Protein AF-0000000069872637 (afdb_homodimer)

Radius of gyration: 43.36 Å; Cα contacts (8 Å, |Δi|>4): 5705; chains: 2; bounding box: 126×143×100 Å

pLDDT: mean 87.87, std 14.1, range [21.36, 98.44]

Nearest PDB structures (foldseek):
  8a9y-assembly1_I  TM=9.935E-01  e=0.000E+00  Bacteroides thetaiotaomicron VPI-5482
  6zm1-assembly1_B  TM=9.789E-01  e=0.000E+00  Bacteroides thetaiotaomicron VPI-5482
  6z8i-assembly1_B  TM=9.633E-01  e=0.000E+00  Bacteroides thetaiotaomicron VPI-5482
  5fq6-assembly2_I  TM=7.789E-01  e=1.878E-61  Bacteroides thetaiotaomicron
  2iah-assembly1_A  TM=6.571E-01  e=2.695E-22  Pseudomonas aeruginosa

Organism: Bacteroides thetaiotaomicron (strain ATCC 29148 / DSM 2079 / JCM 5827 / CCUG 10774 / NCTC 10582 / VPI-5482 / E50) (NCBI:txid226186)

Sequence (2082 aa):
MPGIMKNKKLLCSVCFLFAFMSALWGQNITVKGNVTSKTDGQPIIGASVVETTATTNGTITDFDGNFTLSVPVNSTLKITYIGYKPVTVKAAAIVNVLLEEDTQMVDEVVVTGYTTQRKADLTGAVSVVKVDEIQKQGENNPVKALQGRVPGMNITADGNPSGSATVRIRGIGTLNNNDPLYIIDGVPTKAGMHELNGNDIESIQVLKDAASASIYGSRAANGVIIITTKQGKKGQIKINFDASVSASMYQSKMNVLNTEQYGRAMWQAYVNDGENPNGNALGYAYNWGYNADGNPVLYGMTLSKYLDSKNTMPVADTDWFDEITRTGVIQQYNLSVSNGSEKGSSFFSLGYYKNLGVIKDTDFDRFSARMNSDYKLIDDILTIGQHFTLNRTSEVQAPGGIIETALDIPSAIPVYASDGSWGGPVGGWPDRRNPRAVLEYNKDNRYTYWRMFGDAYVNLTPFKGFNLRSTFGLDYANKQARYFTYPYQEGTQTNNGKSAVEAKQEHWTKWMWNAIATYQLEVGKHRGDVMIGMELNREDDSHFSGYKEDFSILTPDYMWPDAGSGTAQAYGAGEGYSLVSFFGKMNYSYADRYLLSLTLRRDGSSRFGKNHRYATFPSVSLGWRITQENFMKELTWLDDLKLRASWGQTGNQEISNLARYTIYAPNYGTTDSFGGQSYGTAYDITGSNGGGVLPSGFKRNQIGNDNIKWETTTQTNVGIDFSLFKQSLYGSLEYYYKKATDILTEMAGVGVLGEGGSRWINSGAMKNQGFEFNLGYRNKTAFGLTYDLNGNISTYRNEILELPETVAANGKFGGNGVKSVVGHTYGAQVGYIADGIFKSQDEVDNHATQEGAAVGRIRYRDIDHNGVIDERDQNWIYDPTPSFSYGLNIYLEYKNFDLTMFWQGVQGVDIISDVKKKSDFWSASNVGFLNKGTRLLNAWSPTNPNSDIPALTRSDTNNEQRVSTYFVENGSFLKLRNIQLGYTVPAVISKKMRMDRLRFYCSAQNLLTIKSKNFTGEDPENPNFSYPIPVNITFGLNIGFMPGIMKNKKLLCSVCFLFAFMSALWGQNITVKGNVTSKTDGQPIIGASVVETTATTNGTITDFDGNFTLSVPVNSTLKITYIGYKPVTVKAAAIVNVLLEEDTQMVDEVVVTGYTTQRKADLTGAVSVVKVDEIQKQGENNPVKALQGRVPGMNITADGNPSGSATVRIRGIGTLNNNDPLYIIDGVPTKAGMHELNGNDIESIQVLKDAASASIYGSRAANGVIIITTKQGKKGQIKINFDASVSASMYQSKMNVLNTEQYGRAMWQAYVNDGENPNGNALGYAYNWGYNADGNPVLYGMTLSKYLDSKNTMPVADTDWFDEITRTGVIQQYNLSVSNGSEKGSSFFSLGYYKNLGVIKDTDFDRFSARMNSDYKLIDDILTIGQHFTLNRTSEVQAPGGIIETALDIPSAIPVYASDGSWGGPVGGWPDRRNPRAVLEYNKDNRYTYWRMFGDAYVNLTPFKGFNLRSTFGLDYANKQARYFTYPYQEGTQTNNGKSAVEAKQEHWTKWMWNAIATYQLEVGKHRGDVMIGMELNREDDSHFSGYKEDFSILTPDYMWPDAGSGTAQAYGAGEGYSLVSFFGKMNYSYADRYLLSLTLRRDGSSRFGKNHRYATFPSVSLGWRITQENFMKELTWLDDLKLRASWGQTGNQEISNLARYTIYAPNYGTTDSFGGQSYGTAYDITGSNGGGVLPSGFKRNQIGNDNIKWETTTQTNVGIDFSLFKQSLYGSLEYYYKKATDILTEMAGVGVLGEGGSRWINSGAMKNQGFEFNLGYRNKTAFGLTYDLNGNISTYRNEILELPETVAANGKFGGNGVKSVVGHTYGAQVGYIADGIFKSQDEVDNHATQEGAAVGRIRYRDIDHNGVIDERDQNWIYDPTPSFSYGLNIYLEYKNFDLTMFWQGVQGVDIISDVKKKSDFWSASNVGFLNKGTRLLNAWSPTNPNSDIPALTRSDTNNEQRVSTYFVENGSFLKLRNIQLGYTVPAVISKKMRMDRLRFYCSAQNLLTIKSKNFTGEDPENPNFSYPIPVNITFGLNIGF

Structure (mmCIF, N/CA/C/O backbone):
data_AF-0000000069872637-model_v1
#
loop_
_entity.id
_entity.type
_entity.pdbx_description
1 polymer 'SusC homolog'
#
loop_
_atom_site.group_PDB
_atom_site.id
_atom_site.type_symbol
_atom_site.label_atom_id
_atom_site.label_alt_id
_atom_site.label_comp_id
_atom_site.label_asym_id
_atom_site.label_entity_id
_atom_site.label_seq_id
_atom_site.pdbx_PDB_ins_code
_atom_site.Cartn_x
_atom_site.Cartn_y
_atom_site.Cartn_z
_atom_site.occupancy
_atom_site.B_iso_or_equiv
_atom_site.auth_seq_id
_atom_site.auth_comp_id
_atom_site.auth_asym_id
_atom_site.auth_atom_id
_atom_site.pdbx_PDB_model_num
ATOM 1 N N . MET A 1 1 ? -72 38.781 -42.531 1 21.5 1 MET A N 1
ATOM 2 C CA . MET A 1 1 ? -72.375 38.75 -41.125 1 21.5 1 MET A CA 1
ATOM 3 C C . MET A 1 1 ? -72.812 37.344 -40.719 1 21.5 1 MET A C 1
ATOM 5 O O . MET A 1 1 ? -72.625 36.969 -39.562 1 21.5 1 MET A O 1
ATOM 9 N N . PRO A 1 2 ? -73.562 36.562 -41.562 1 23.41 2 PRO A N 1
ATOM 10 C CA . PRO A 1 2 ? -74.5 35.469 -41.25 1 23.41 2 PRO A CA 1
ATOM 11 C C . PRO A 1 2 ? -73.75 34.188 -40.844 1 23.41 2 PRO A C 1
ATOM 13 O O . PRO A 1 2 ? -74.438 33.219 -40.375 1 23.41 2 PRO A O 1
ATOM 16 N N . GLY A 1 3 ? -72.5 33.906 -41.188 1 23.48 3 GLY A N 1
ATOM 17 C CA . GLY A 1 3 ? -72 32.594 -41.531 1 23.48 3 GLY A CA 1
ATOM 18 C C . GLY A 1 3 ? -71.688 31.75 -40.312 1 23.48 3 GLY A C 1
ATOM 19 O O . GLY A 1 3 ? -71 30.734 -40.406 1 23.48 3 GLY A O 1
ATOM 20 N N . ILE A 1 4 ? -71.812 32.281 -38.938 1 26.86 4 ILE A N 1
ATOM 21 C CA . ILE A 1 4 ? -71.062 31.844 -37.75 1 26.86 4 ILE A CA 1
ATOM 22 C C . ILE A 1 4 ? -71.75 30.609 -37.156 1 26.86 4 ILE A C 1
ATOM 24 O O . ILE A 1 4 ? -71.312 30.125 -36.094 1 26.86 4 ILE A O 1
ATOM 28 N N . MET A 1 5 ? -73 30.141 -37.562 1 25.23 5 MET A N 1
ATOM 29 C CA . MET A 1 5 ? -73.938 29.438 -36.656 1 25.23 5 MET A CA 1
ATOM 30 C C . MET A 1 5 ? -73.562 27.953 -36.531 1 25.23 5 MET A C 1
ATOM 32 O O . MET A 1 5 ? -74 27.281 -35.594 1 25.23 5 MET A O 1
ATOM 36 N N . LYS A 1 6 ? -73.125 27.312 -37.656 1 28.77 6 LYS A N 1
ATOM 37 C CA . LYS A 1 6 ? -73.438 25.906 -37.812 1 28.77 6 LYS A CA 1
ATOM 38 C C . LYS A 1 6 ? -72.625 25.031 -36.875 1 28.77 6 LYS A C 1
ATOM 40 O O . LYS A 1 6 ? -73 23.938 -36.5 1 28.77 6 LYS A O 1
ATOM 45 N N . ASN A 1 7 ? -71.375 25.391 -36.594 1 25.45 7 ASN A N 1
ATOM 46 C CA . ASN A 1 7 ? -70.375 24.359 -36.25 1 25.45 7 ASN A CA 1
ATOM 47 C C . ASN A 1 7 ? -70.5 23.938 -34.781 1 25.45 7 ASN A C 1
ATOM 49 O O . ASN A 1 7 ? -69.562 23.297 -34.25 1 25.45 7 ASN A O 1
ATOM 53 N N . LYS A 1 8 ? -71.5 24.578 -34.031 1 28.42 8 LYS A N 1
ATOM 54 C CA . LYS A 1 8 ? -71.5 24.359 -32.594 1 28.42 8 LYS A CA 1
ATOM 55 C C . LYS A 1 8 ? -72 22.953 -32.25 1 28.42 8 LYS A C 1
ATOM 57 O O . LYS A 1 8 ? -72.062 22.547 -31.078 1 28.42 8 LYS A O 1
ATOM 62 N N . LYS A 1 9 ? -72.75 22.438 -33.188 1 30.59 9 LYS A N 1
ATOM 63 C CA . LYS A 1 9 ? -73.562 21.266 -32.844 1 30.59 9 LYS A CA 1
ATOM 64 C C . LYS A 1 9 ? -72.625 20.078 -32.531 1 30.59 9 LYS A C 1
ATOM 66 O O . LYS A 1 9 ? -73 19.234 -31.672 1 30.59 9 LYS A O 1
ATOM 71 N N . LEU A 1 10 ? -71.625 20 -33.469 1 30.09 10 LEU A N 1
ATOM 72 C CA . LEU A 1 10 ? -70.875 18.734 -33.469 1 30.09 10 LEU A CA 1
ATOM 73 C C . LEU A 1 10 ? -70.125 18.562 -32.156 1 30.09 10 LEU A C 1
ATOM 75 O O . LEU A 1 10 ? -69.875 17.438 -31.719 1 30.09 10 LEU A O 1
ATOM 79 N N . LEU A 1 11 ? -69.875 19.781 -31.5 1 29.89 11 LEU A N 1
ATOM 80 C CA . LEU A 1 11 ? -69.062 19.734 -30.297 1 29.89 11 LEU A CA 1
ATOM 81 C C . LEU A 1 11 ? -69.75 19 -29.172 1 29.89 11 LEU A C 1
ATOM 83 O O . LEU A 1 11 ? -69.125 18.297 -28.375 1 29.89 11 LEU A O 1
ATOM 87 N N . CYS A 1 12 ? -71.125 19.188 -29.188 1 30.53 12 CYS A N 1
ATOM 88 C CA . CYS A 1 12 ? -71.812 18.75 -28 1 30.53 12 CYS A CA 1
ATOM 89 C C . CYS A 1 12 ? -71.812 17.234 -27.891 1 30.53 12 CYS A C 1
ATOM 91 O O . CYS A 1 12 ? -71.875 16.672 -26.797 1 30.53 12 CYS A O 1
ATOM 93 N N . SER A 1 13 ? -72 16.594 -29.094 1 31.78 13 SER A N 1
ATOM 94 C CA . SER A 1 13 ? -72.312 15.172 -29.016 1 31.78 13 SER A CA 1
ATOM 95 C C . SER A 1 13 ? -71.125 14.367 -28.484 1 31.78 13 SER A C 1
ATOM 97 O O . SER A 1 13 ? -71.25 13.219 -28.078 1 31.78 13 SER A O 1
ATOM 99 N N . VAL A 1 14 ? -69.875 14.859 -28.812 1 32.38 14 VAL A N 1
ATOM 100 C CA . VAL A 1 14 ? -68.75 14.016 -28.484 1 32.38 14 VAL A CA 1
ATOM 101 C C . VAL A 1 14 ? -68.562 13.922 -26.984 1 32.38 14 VAL A C 1
ATOM 103 O O . VAL A 1 14 ? -67.938 12.992 -26.469 1 32.38 14 VAL A O 1
ATOM 106 N N . CYS A 1 15 ? -69.125 14.906 -26.203 1 29.53 15 CYS A N 1
ATOM 107 C CA . CYS A 1 15 ? -68.812 14.906 -24.766 1 29.53 15 CYS A CA 1
ATOM 108 C C . CYS A 1 15 ? -69.625 13.781 -24.078 1 29.53 15 CYS A C 1
ATOM 110 O O . CYS A 1 15 ? -69.312 13.461 -22.922 1 29.53 15 CYS A O 1
ATOM 112 N N . PHE A 1 16 ? -70.75 13.422 -24.688 1 31.06 16 PHE A N 1
ATOM 113 C CA . PHE A 1 16 ? -71.625 12.547 -23.938 1 31.06 16 PHE A CA 1
ATOM 114 C C . PHE A 1 16 ? -71.062 11.164 -23.766 1 31.06 16 PHE A C 1
ATOM 116 O O . PHE A 1 16 ? -71.5 10.383 -22.938 1 31.06 16 PHE A O 1
ATOM 123 N N . LEU A 1 17 ? -70.375 10.68 -24.828 1 28.88 17 LEU A N 1
ATOM 124 C CA . LEU A 1 17 ? -70.125 9.242 -24.812 1 28.88 17 LEU A CA 1
ATOM 125 C C . LEU A 1 17 ? -69.125 8.883 -23.734 1 28.88 17 LEU A C 1
ATOM 127 O O . LEU A 1 17 ? -68.875 7.703 -23.453 1 28.88 17 LEU A O 1
ATOM 131 N N . PHE A 1 18 ? -68.312 9.844 -23.266 1 30.27 18 PHE A N 1
ATOM 132 C CA . PHE A 1 18 ? -67.25 9.422 -22.375 1 30.27 18 PHE A CA 1
ATOM 133 C C . PHE A 1 18 ? -67.812 9.016 -21.016 1 30.27 18 PHE A C 1
ATOM 135 O O . PHE A 1 18 ? -67 8.648 -20.109 1 30.27 18 PHE A O 1
ATOM 142 N N . ALA A 1 19 ? -69 9.414 -20.703 1 30.53 19 ALA A N 1
ATOM 143 C CA . ALA A 1 19 ? -69.438 9.242 -19.312 1 30.53 19 ALA A CA 1
ATOM 144 C C . ALA A 1 19 ? -69.688 7.77 -18.984 1 30.53 19 ALA A C 1
ATOM 146 O O . ALA A 1 19 ? -69.812 7.395 -17.812 1 30.53 19 ALA A O 1
ATOM 147 N N . PHE A 1 20 ? -70.188 7.004 -19.938 1 31.22 20 PHE A N 1
ATOM 148 C CA . PHE A 1 20 ? -70.875 5.801 -19.469 1 31.22 20 PHE A CA 1
ATOM 149 C C . PHE A 1 20 ? -69.875 4.773 -18.969 1 31.22 20 PHE A C 1
ATOM 151 O O . PHE A 1 20 ? -70.25 3.662 -18.594 1 31.22 20 PHE A O 1
ATOM 158 N N . MET A 1 21 ? -68.688 4.75 -19.422 1 31.39 21 MET A N 1
ATOM 159 C CA . MET A 1 21 ? -68 3.473 -19.219 1 31.39 21 MET A CA 1
ATOM 160 C C . MET A 1 21 ? -67.688 3.26 -17.75 1 31.39 21 MET A C 1
ATOM 162 O O . MET A 1 21 ? -66.5 2.98 -17.406 1 31.39 21 MET A O 1
ATOM 166 N N . SER A 1 22 ? -68.25 4.004 -16.812 1 30.17 22 SER A N 1
ATOM 167 C CA . SER A 1 22 ? -67.688 3.865 -15.469 1 30.17 22 SER A CA 1
ATOM 168 C C . SER A 1 22 ? -67.938 2.467 -14.914 1 30.17 22 SER A C 1
ATOM 170 O O . SER A 1 22 ? -67.125 1.989 -14.078 1 30.17 22 SER A O 1
ATOM 172 N N . ALA A 1 23 ? -69.125 1.92 -14.945 1 34.53 23 ALA A N 1
ATOM 173 C CA . ALA A 1 23 ? -69.625 1.291 -13.727 1 34.53 23 ALA A CA 1
ATOM 174 C C . ALA A 1 23 ? -69.062 -0.119 -13.57 1 34.53 23 ALA A C 1
ATOM 176 O O . ALA A 1 23 ? -69.438 -0.854 -12.656 1 34.53 23 ALA A O 1
ATOM 177 N N . LEU A 1 24 ? -68.625 -0.73 -14.516 1 34.81 24 LEU A N 1
ATOM 178 C CA . LEU A 1 24 ? -68.625 -2.145 -14.156 1 34.81 24 LEU A CA 1
ATOM 179 C C . LEU A 1 24 ? -67.625 -2.408 -13.008 1 34.81 24 LEU A C 1
ATOM 181 O O . LEU A 1 24 ? -66.438 -2.395 -13.195 1 34.81 24 LEU A O 1
ATOM 185 N N . TRP A 1 25 ? -67.938 -1.812 -11.875 1 39.59 25 TRP A N 1
ATOM 186 C CA . TRP A 1 25 ? -67.125 -2.172 -10.703 1 39.59 25 TRP A CA 1
ATOM 187 C C . TRP A 1 25 ? -67.188 -3.674 -10.445 1 39.59 25 TRP A C 1
ATOM 189 O O . TRP A 1 25 ? -68.312 -4.223 -10.203 1 39.59 25 TRP A O 1
ATOM 199 N N . GLY A 1 26 ? -66.688 -4.422 -11.219 1 43.84 26 GLY A N 1
ATOM 200 C CA . GLY A 1 26 ? -66.562 -5.844 -10.922 1 43.84 26 GLY A CA 1
ATOM 201 C C . GLY A 1 26 ? -66.125 -6.125 -9.484 1 43.84 26 GLY A C 1
ATOM 202 O O . GLY A 1 26 ? -65.438 -5.316 -8.859 1 43.84 26 GLY A O 1
ATOM 203 N N . GLN A 1 27 ? -66.875 -6.922 -8.789 1 60.97 27 GLN A N 1
ATOM 204 C CA . GLN A 1 27 ? -66.688 -7.41 -7.43 1 60.97 27 GLN A CA 1
ATOM 205 C C . GLN A 1 27 ? -65.25 -7.938 -7.23 1 60.97 27 GLN A C 1
ATOM 207 O O . GLN A 1 27 ? -64.812 -8.82 -7.965 1 60.97 27 GLN A O 1
ATOM 212 N N . ASN A 1 28 ? -64.5 -7.238 -6.633 1 70.81 28 ASN A N 1
ATOM 213 C CA . ASN A 1 28 ? -63.156 -7.645 -6.309 1 70.81 28 ASN A CA 1
ATOM 214 C C . ASN A 1 28 ? -63.125 -8.609 -5.129 1 70.81 28 ASN A C 1
ATOM 216 O O . ASN A 1 28 ? -63.938 -8.516 -4.219 1 70.81 28 ASN A O 1
ATOM 220 N N . ILE A 1 29 ? -62.469 -9.703 -5.293 1 80.5 29 ILE A N 1
ATOM 221 C CA . ILE A 1 29 ? -62.219 -10.609 -4.184 1 80.5 29 ILE A CA 1
ATOM 222 C C . ILE A 1 29 ? -60.812 -10.352 -3.643 1 80.5 29 ILE A C 1
ATOM 224 O O . ILE A 1 29 ? -59.875 -10.047 -4.406 1 80.5 29 ILE A O 1
ATOM 228 N N . THR A 1 30 ? -60.719 -10.43 -2.334 1 82.12 30 THR A N 1
ATOM 229 C CA . THR A 1 30 ? -59.406 -10.367 -1.675 1 82.12 30 THR A CA 1
ATOM 230 C C . THR A 1 30 ? -58.812 -11.758 -1.542 1 82.12 30 THR A C 1
ATOM 232 O O . THR A 1 30 ? -59.375 -12.633 -0.881 1 82.12 30 THR A O 1
ATOM 235 N N . VAL A 1 31 ? -57.781 -11.984 -2.236 1 81.88 31 VAL A N 1
ATOM 236 C CA . VAL A 1 31 ? -57.062 -13.25 -2.188 1 81.88 31 VAL A CA 1
ATOM 237 C C . VAL A 1 31 ? -56 -13.203 -1.092 1 81.88 31 VAL A C 1
ATOM 239 O O . VAL A 1 31 ? -55.156 -12.312 -1.088 1 81.88 31 VAL A O 1
ATOM 242 N N . LYS A 1 32 ? -56.125 -14.133 -0.143 1 83.56 32 LYS A N 1
ATOM 243 C CA . LYS A 1 32 ? -55.094 -14.398 0.857 1 83.56 32 LYS A CA 1
ATOM 244 C C . LYS A 1 32 ? -54.375 -15.719 0.584 1 83.56 32 LYS A C 1
ATOM 246 O O . LYS A 1 32 ? -55.031 -16.734 0.346 1 83.56 32 LYS A O 1
ATOM 251 N N . GLY A 1 33 ? -53.062 -15.633 0.401 1 82.25 33 GLY A N 1
ATOM 252 C CA . GLY A 1 33 ? -52.344 -16.859 0.097 1 82.25 33 GLY A CA 1
ATOM 253 C C . GLY A 1 33 ? -50.969 -16.938 0.737 1 82.25 33 GLY A C 1
ATOM 254 O O . GLY A 1 33 ? -50.531 -15.984 1.394 1 82.25 33 GLY A O 1
ATOM 255 N N . ASN A 1 34 ? -50.375 -18.156 0.67 1 83.75 34 ASN A N 1
ATOM 256 C CA . ASN A 1 34 ? -49.031 -18.484 1.13 1 83.75 34 ASN A CA 1
ATOM 257 C C . ASN A 1 34 ? -48.219 -19.125 0.023 1 83.75 34 ASN A C 1
ATOM 259 O O . ASN A 1 34 ? -48.688 -20 -0.693 1 83.75 34 ASN A O 1
ATOM 263 N N . VAL A 1 35 ? -47.125 -18.547 -0.184 1 83.5 35 VAL A N 1
ATOM 264 C CA . VAL A 1 35 ? -46.188 -19.094 -1.165 1 83.5 35 VAL A CA 1
ATOM 265 C C . VAL A 1 35 ? -45.031 -19.781 -0.448 1 83.5 35 VAL A C 1
ATOM 267 O O . VAL A 1 35 ? -44.312 -19.141 0.315 1 83.5 35 VAL A O 1
ATOM 270 N N . THR A 1 36 ? -44.844 -21.031 -0.711 1 79.56 36 THR A N 1
ATOM 271 C CA . THR A 1 36 ? -43.781 -21.812 -0.106 1 79.56 36 THR A CA 1
ATOM 272 C C . THR A 1 36 ? -43 -22.578 -1.173 1 79.56 36 THR A C 1
ATOM 274 O O . THR A 1 36 ? -43.5 -22.797 -2.273 1 79.56 36 THR A O 1
ATOM 277 N N . SER A 1 37 ? -41.781 -22.828 -0.863 1 72.31 37 SER A N 1
ATOM 278 C CA . SER A 1 37 ? -40.938 -23.672 -1.721 1 72.31 37 SER A CA 1
ATOM 279 C C . SER A 1 37 ? -41.375 -25.125 -1.654 1 72.31 37 SER A C 1
ATOM 281 O O . SER A 1 37 ? -41.625 -25.672 -0.569 1 72.31 37 SER A O 1
ATOM 283 N N . LYS A 1 38 ? -41.5 -25.656 -2.869 1 69.12 38 LYS A N 1
ATOM 284 C CA . LYS A 1 38 ? -41.875 -27.062 -2.936 1 69.12 38 LYS A CA 1
ATOM 285 C C . LYS A 1 38 ? -40.781 -27.953 -2.352 1 69.12 38 LYS A C 1
ATOM 287 O O . LYS A 1 38 ? -41.062 -29.016 -1.791 1 69.12 38 LYS A O 1
ATOM 292 N N . THR A 1 39 ? -39.594 -27.484 -2.52 1 58.94 39 THR A N 1
ATOM 293 C CA . THR A 1 39 ? -38.438 -28.312 -2.152 1 58.94 39 THR A CA 1
ATOM 294 C C . THR A 1 39 ? -38.312 -28.391 -0.636 1 58.94 39 THR A C 1
ATOM 296 O O . THR A 1 39 ? -38.062 -29.484 -0.089 1 58.94 39 THR A O 1
ATOM 299 N N . ASP A 1 40 ? -38.344 -27.266 0.122 1 58.31 40 ASP A N 1
ATOM 300 C CA . ASP A 1 40 ? -38.062 -27.328 1.555 1 58.31 40 ASP A CA 1
ATOM 301 C C . ASP A 1 40 ? -39.25 -26.812 2.363 1 58.31 40 ASP A C 1
ATOM 303 O O . ASP A 1 40 ? -39.188 -26.75 3.592 1 58.31 40 ASP A O 1
ATOM 307 N N . GLY A 1 41 ? -40.312 -26.547 1.741 1 63.69 41 GLY A N 1
ATOM 308 C CA . GLY A 1 41 ? -41.531 -26.125 2.402 1 63.69 41 GLY A CA 1
ATOM 309 C C . GLY A 1 41 ? -41.406 -24.781 3.098 1 63.69 41 GLY A C 1
ATOM 310 O O . GLY A 1 41 ? -42.281 -24.375 3.863 1 63.69 41 GLY A O 1
ATOM 311 N N . GLN A 1 42 ? -40.375 -24.188 2.863 1 66.62 42 GLN A N 1
ATOM 312 C CA . GLN A 1 42 ? -40.156 -22.906 3.521 1 66.62 42 GLN A CA 1
ATOM 313 C C . GLN A 1 42 ? -40.875 -21.781 2.793 1 66.62 42 GLN A C 1
ATOM 315 O O . GLN A 1 42 ? -41.031 -21.812 1.57 1 66.62 42 GLN A O 1
ATOM 320 N N . PRO A 1 43 ? -41.312 -20.797 3.602 1 74.56 43 PRO A N 1
ATOM 321 C CA . PRO A 1 43 ? -41.969 -19.656 2.949 1 74.56 43 PRO A CA 1
ATOM 322 C C . PRO A 1 43 ? -41.031 -18.906 2 1 74.56 43 PRO A C 1
ATOM 324 O O . PRO A 1 43 ? -39.844 -18.766 2.289 1 74.56 43 PRO A O 1
ATOM 327 N N . ILE A 1 44 ? -41.5 -18.719 0.824 1 74.19 44 ILE A N 1
ATOM 328 C CA . ILE A 1 44 ? -40.75 -17.922 -0.136 1 74.19 44 ILE A CA 1
ATOM 329 C C . ILE A 1 44 ? -41.031 -16.438 0.095 1 74.19 44 ILE A C 1
ATOM 331 O O . ILE A 1 44 ? -42.156 -15.977 -0.13 1 74.19 44 ILE A O 1
ATOM 335 N N . ILE A 1 45 ? -40.031 -15.836 0.587 1 70.94 45 ILE A N 1
ATOM 336 C CA . ILE A 1 45 ? -40.125 -14.414 0.896 1 70.94 45 ILE A CA 1
ATOM 337 C C . ILE A 1 45 ? -39.875 -13.594 -0.367 1 70.94 45 ILE A C 1
ATOM 339 O O . ILE A 1 45 ? -38.906 -13.812 -1.079 1 70.94 45 ILE A O 1
ATOM 343 N N . GLY A 1 46 ? -40.781 -12.609 -0.742 1 70.94 46 GLY A N 1
ATOM 344 C CA . GLY A 1 46 ? -40.594 -11.672 -1.839 1 70.94 46 GLY A CA 1
ATOM 345 C C . GLY A 1 46 ? -41.031 -12.227 -3.18 1 70.94 46 GLY A C 1
ATOM 346 O O . GLY A 1 46 ? -40.625 -11.711 -4.23 1 70.94 46 GLY A O 1
ATOM 347 N N . ALA A 1 47 ? -41.719 -13.312 -3.195 1 77 47 ALA A N 1
ATOM 348 C CA . ALA A 1 47 ? -42.312 -13.781 -4.453 1 77 47 ALA A CA 1
ATOM 349 C C . ALA A 1 47 ? -43.312 -12.773 -5.008 1 77 47 ALA A C 1
ATOM 351 O O . ALA A 1 47 ? -44.125 -12.242 -4.266 1 77 47 ALA A O 1
ATOM 352 N N . SER A 1 48 ? -43.125 -12.523 -6.199 1 79.81 48 SER A N 1
ATOM 353 C CA . SER A 1 48 ? -44.062 -11.633 -6.867 1 79.81 48 SER A CA 1
ATOM 354 C C . SER A 1 48 ? -45.375 -12.336 -7.156 1 79.81 48 SER A C 1
ATOM 356 O O . SER A 1 48 ? -45.406 -13.422 -7.738 1 79.81 48 SER A O 1
ATOM 358 N N . VAL A 1 49 ? -46.5 -11.789 -6.676 1 83.44 49 VAL A N 1
ATOM 359 C CA . VAL A 1 49 ? -47.875 -12.242 -6.961 1 83.44 49 VAL A CA 1
ATOM 360 C C . VAL A 1 49 ? -48.625 -11.172 -7.758 1 83.44 49 VAL A C 1
ATOM 362 O O . VAL A 1 49 ? -48.938 -10.109 -7.227 1 83.44 49 VAL A O 1
ATOM 365 N N . VAL A 1 50 ? -48.781 -11.461 -9.023 1 81.38 50 VAL A N 1
ATOM 366 C CA . VAL A 1 50 ? -49.344 -10.453 -9.914 1 81.38 50 VAL A CA 1
ATOM 367 C C . VAL A 1 50 ? -50.594 -11 -10.602 1 81.38 50 VAL A C 1
ATOM 369 O O . VAL A 1 50 ? -50.656 -12.188 -10.938 1 81.38 50 VAL A O 1
ATOM 372 N N . GLU A 1 51 ? -51.625 -10.164 -10.758 1 80.12 51 GLU A N 1
ATOM 373 C CA . GLU A 1 51 ? -52.812 -10.484 -11.562 1 80.12 51 GLU A CA 1
ATOM 374 C C . GLU A 1 51 ? -52.469 -10.555 -13.047 1 80.12 51 GLU A C 1
ATOM 376 O O . GLU A 1 51 ? -51.875 -9.625 -13.594 1 80.12 51 GLU A O 1
ATOM 381 N N . THR A 1 52 ? -52.719 -11.734 -13.773 1 75.5 52 THR A N 1
ATOM 382 C CA . THR A 1 52 ? -52.312 -11.969 -15.148 1 75.5 52 THR A CA 1
ATOM 383 C C . THR A 1 52 ? -53 -11 -16.094 1 75.5 52 THR A C 1
ATOM 385 O O . THR A 1 52 ? -52.469 -10.664 -17.156 1 75.5 52 THR A O 1
ATOM 388 N N . THR A 1 53 ? -54.219 -10.5 -15.836 1 67.5 53 THR A N 1
ATOM 389 C CA . THR A 1 53 ? -54.969 -9.648 -16.734 1 67.5 53 THR A CA 1
ATOM 390 C C . THR A 1 53 ? -54.625 -8.18 -16.516 1 67.5 53 THR A C 1
ATOM 392 O O . THR A 1 53 ? -54.688 -7.371 -17.438 1 67.5 53 THR A O 1
ATOM 395 N N . ALA A 1 54 ? -54.344 -7.711 -15.266 1 63.41 54 ALA A N 1
ATOM 396 C CA . ALA A 1 54 ? -53.875 -6.367 -14.945 1 63.41 54 ALA A CA 1
ATOM 397 C C . ALA A 1 54 ? -52.5 -6.41 -14.266 1 63.41 54 ALA A C 1
ATOM 399 O O . ALA A 1 54 ? -52.406 -6.422 -13.031 1 63.41 54 ALA A O 1
ATOM 400 N N . THR A 1 55 ? -51.438 -6.438 -15.008 1 62.12 55 THR A N 1
ATOM 401 C CA . THR A 1 55 ? -50.094 -6.742 -14.547 1 62.12 55 THR A CA 1
ATOM 402 C C . THR A 1 55 ? -49.594 -5.652 -13.609 1 62.12 55 THR A C 1
ATOM 404 O O . THR A 1 55 ? -48.562 -5.832 -12.938 1 62.12 55 THR A O 1
ATOM 407 N N . THR A 1 56 ? -50.25 -4.598 -13.523 1 68 56 THR A N 1
ATOM 408 C CA . THR A 1 56 ? -49.844 -3.535 -12.609 1 68 56 THR A CA 1
ATOM 409 C C . THR A 1 56 ? -50.375 -3.807 -11.203 1 68 56 THR A C 1
ATOM 411 O O . THR A 1 56 ? -49.938 -3.191 -10.234 1 68 56 THR A O 1
ATOM 414 N N . ASN A 1 57 ? -51.406 -4.703 -11.102 1 73.56 57 ASN A N 1
ATOM 415 C CA . ASN A 1 57 ? -51.938 -5.113 -9.812 1 73.56 57 ASN A CA 1
ATOM 416 C C . ASN A 1 57 ? -51.188 -6.32 -9.25 1 73.56 57 ASN A C 1
ATOM 418 O O . ASN A 1 57 ? -51.375 -7.445 -9.719 1 73.56 57 ASN A O 1
ATOM 422 N N . GLY A 1 58 ? -50.281 -6.066 -8.406 1 77.81 58 GLY A N 1
ATOM 423 C CA . GLY A 1 58 ? -49.469 -7.137 -7.828 1 77.81 58 GLY A CA 1
ATOM 424 C C . GLY A 1 58 ? -49 -6.824 -6.43 1 77.81 58 GLY A C 1
ATOM 425 O O . GLY A 1 58 ? -49.125 -5.699 -5.949 1 77.81 58 GLY A O 1
ATOM 426 N N . THR A 1 59 ? -48.688 -7.93 -5.734 1 79.56 59 THR A N 1
ATOM 427 C CA . THR A 1 59 ? -48.062 -7.855 -4.41 1 79.56 59 THR A CA 1
ATOM 428 C C . THR A 1 59 ? -46.875 -8.805 -4.305 1 79.56 59 THR A C 1
ATOM 430 O O . THR A 1 59 ? -46.594 -9.555 -5.242 1 79.56 59 THR A O 1
ATOM 433 N N . ILE A 1 60 ? -46.156 -8.711 -3.246 1 78.31 60 ILE A N 1
ATOM 434 C CA . ILE A 1 60 ? -45.062 -9.656 -2.965 1 78.31 60 ILE A CA 1
ATOM 435 C C . ILE A 1 60 ? -45.344 -10.352 -1.628 1 78.31 60 ILE A C 1
ATOM 437 O O . ILE A 1 60 ? -46 -9.797 -0.755 1 78.31 60 ILE A O 1
ATOM 441 N N . THR A 1 61 ? -44.844 -11.57 -1.51 1 80 61 THR A N 1
ATOM 442 C CA . THR A 1 61 ? -45.062 -12.344 -0.286 1 80 61 THR A CA 1
ATOM 443 C C . THR A 1 61 ? -44.25 -11.758 0.859 1 80 61 THR A C 1
ATOM 445 O O . THR A 1 61 ? -43.188 -11.172 0.632 1 80 61 THR A O 1
ATOM 448 N N . ASP A 1 62 ? -44.75 -11.906 2.078 1 72.81 62 ASP A N 1
ATOM 449 C CA . ASP A 1 62 ? -44.062 -11.422 3.271 1 72.81 62 ASP A CA 1
ATOM 450 C C . ASP A 1 62 ? -43.094 -12.469 3.809 1 72.81 62 ASP A C 1
ATOM 452 O O . ASP A 1 62 ? -42.812 -13.469 3.143 1 72.81 62 ASP A O 1
ATOM 456 N N . PHE A 1 63 ? -42.594 -12.305 5.012 1 68.75 63 PHE A N 1
ATOM 457 C CA . PHE A 1 63 ? -41.531 -13.125 5.602 1 68.75 63 PHE A CA 1
ATOM 458 C C . PHE A 1 63 ? -42.031 -14.547 5.824 1 68.75 63 PHE A C 1
ATOM 460 O O . PHE A 1 63 ? -41.219 -15.484 5.871 1 68.75 63 PHE A O 1
ATOM 467 N N . ASP A 1 64 ? -43.25 -14.656 5.984 1 72.94 64 ASP A N 1
ATOM 468 C CA . ASP A 1 64 ? -43.812 -15.984 6.188 1 72.94 64 ASP A CA 1
ATOM 469 C C . ASP A 1 64 ? -44.375 -16.547 4.891 1 72.94 64 ASP A C 1
ATOM 471 O O . ASP A 1 64 ? -45.125 -17.531 4.91 1 72.94 64 ASP A O 1
ATOM 475 N N . GLY A 1 65 ? -44.125 -15.875 3.777 1 76.12 65 GLY A N 1
ATOM 476 C CA . GLY A 1 65 ? -44.594 -16.297 2.479 1 76.12 65 GLY A CA 1
ATOM 477 C C . GLY A 1 65 ? -46.062 -15.883 2.225 1 76.12 65 GLY A C 1
ATOM 478 O O . GLY A 1 65 ? -46.656 -16.328 1.25 1 76.12 65 GLY A O 1
ATOM 479 N N . ASN A 1 66 ? -46.625 -15.141 3.076 1 79.31 66 ASN A N 1
ATOM 480 C CA . ASN A 1 66 ? -48.031 -14.758 2.932 1 79.31 66 ASN A CA 1
ATOM 481 C C . ASN A 1 66 ? -48.188 -13.578 1.982 1 79.31 66 ASN A C 1
ATOM 483 O O . ASN A 1 66 ? -47.281 -12.734 1.874 1 79.31 66 ASN A O 1
ATOM 487 N N . PHE A 1 67 ? -49.281 -13.57 1.177 1 81.31 67 PHE A N 1
ATOM 488 C CA . PHE A 1 67 ? -49.656 -12.414 0.366 1 81.31 67 PHE A CA 1
ATOM 489 C C . PHE A 1 67 ? -51.156 -12.141 0.44 1 81.31 67 PHE A C 1
ATOM 491 O O . PHE A 1 67 ? -51.938 -13.047 0.755 1 81.31 67 PHE A O 1
ATOM 498 N N . THR A 1 68 ? -51.531 -10.828 0.341 1 82.38 68 THR A N 1
ATOM 499 C CA . THR A 1 68 ? -52.906 -10.391 0.159 1 82.38 68 THR A CA 1
ATOM 500 C C . THR A 1 68 ? -53.031 -9.484 -1.062 1 82.38 68 THR A C 1
ATOM 502 O O . THR A 1 68 ? -52.281 -8.531 -1.217 1 82.38 68 THR A O 1
ATOM 505 N N . LEU A 1 69 ? -53.844 -9.82 -2.01 1 81.38 69 LEU A N 1
ATOM 506 C CA . LEU A 1 69 ? -54.062 -9.062 -3.236 1 81.38 69 LEU A CA 1
ATOM 507 C C . LEU A 1 69 ? -55.562 -9.016 -3.588 1 81.38 69 LEU A C 1
ATOM 509 O O . LEU A 1 69 ? -56.219 -10.047 -3.598 1 81.38 69 LEU A O 1
ATOM 513 N N . SER A 1 70 ? -56.062 -7.832 -3.793 1 81.25 70 SER A N 1
ATOM 514 C CA . SER A 1 70 ? -57.438 -7.668 -4.246 1 81.25 70 SER A CA 1
ATOM 515 C C . SER A 1 70 ? -57.531 -7.711 -5.77 1 81.25 70 SER A C 1
ATOM 517 O O . SER A 1 70 ? -56.875 -6.918 -6.457 1 81.25 70 SER A O 1
ATOM 519 N N . VAL A 1 71 ? -58.281 -8.688 -6.316 1 80 71 VAL A N 1
ATOM 520 C CA . VAL A 1 71 ? -58.406 -8.867 -7.758 1 80 71 VAL A CA 1
ATOM 521 C C . VAL A 1 71 ? -59.875 -9.102 -8.109 1 80 71 VAL A C 1
ATOM 523 O O . VAL A 1 71 ? -60.688 -9.531 -7.266 1 80 71 VAL A O 1
ATOM 526 N N . PRO A 1 72 ? -60.344 -8.727 -9.375 1 78.69 72 PRO A N 1
ATOM 527 C CA . PRO A 1 72 ? -61.688 -9.094 -9.812 1 78.69 72 PRO A CA 1
ATOM 528 C C . PRO A 1 72 ? -61.938 -10.602 -9.727 1 78.69 72 PRO A C 1
ATOM 530 O O . PRO A 1 72 ? -61 -11.398 -9.836 1 78.69 72 PRO A O 1
ATOM 533 N N . VAL A 1 73 ? -63.094 -10.961 -9.461 1 77.25 73 VAL A N 1
ATOM 534 C CA . VAL A 1 73 ? -63.5 -12.359 -9.383 1 77.25 73 VAL A CA 1
ATOM 535 C C . VAL A 1 73 ? -63.125 -13.086 -10.664 1 77.25 73 VAL A C 1
ATOM 537 O O . VAL A 1 73 ? -63.281 -12.539 -11.766 1 77.25 73 VAL A O 1
ATOM 540 N N . ASN A 1 74 ? -62.406 -14.359 -10.703 1 75.44 74 ASN A N 1
ATOM 541 C CA . ASN A 1 74 ? -61.969 -15.227 -11.797 1 75.44 74 ASN A CA 1
ATOM 542 C C . ASN A 1 74 ? -60.656 -14.75 -12.398 1 75.44 74 ASN A C 1
ATOM 544 O O . ASN A 1 74 ? -60.312 -15.141 -13.516 1 75.44 74 ASN A O 1
ATOM 548 N N . SER A 1 75 ? -60.062 -13.961 -11.656 1 79.5 75 SER A N 1
ATOM 549 C CA . SER A 1 75 ? -58.719 -13.555 -12.133 1 79.5 75 SER A CA 1
ATOM 550 C C . SER A 1 75 ? -57.688 -14.641 -11.898 1 79.5 75 SER A C 1
ATOM 552 O O . SER A 1 75 ? -57.906 -15.531 -11.062 1 79.5 75 SER A O 1
ATOM 554 N N . THR A 1 76 ? -56.656 -14.602 -12.695 1 82.69 76 THR A N 1
ATOM 555 C CA . THR A 1 76 ? -55.531 -15.508 -12.531 1 82.69 76 THR A CA 1
ATOM 556 C C . THR A 1 76 ? -54.312 -14.758 -11.984 1 82.69 76 THR A C 1
ATOM 558 O O . THR A 1 76 ? -54.062 -13.617 -12.359 1 82.69 76 THR A O 1
ATOM 561 N N . LEU A 1 77 ? -53.688 -15.469 -11 1 83.62 77 LEU A N 1
ATOM 562 C CA . LEU A 1 77 ? -52.469 -14.914 -10.375 1 83.62 77 LEU A CA 1
ATOM 563 C C . LEU A 1 77 ? -51.219 -15.609 -10.898 1 83.62 77 LEU A C 1
ATOM 565 O O . LEU A 1 77 ? -51.219 -16.828 -11.047 1 83.62 77 LEU A O 1
ATOM 569 N N . LYS A 1 78 ? -50.344 -14.805 -11.219 1 81.31 78 LYS A N 1
ATOM 570 C CA . LYS A 1 78 ? -49 -15.312 -11.547 1 81.31 78 LYS A CA 1
ATOM 571 C C . LYS A 1 78 ? -48.031 -15.039 -10.414 1 81.31 78 LYS A C 1
ATOM 573 O O . LYS A 1 78 ? -47.812 -13.883 -10.031 1 81.31 78 LYS A O 1
ATOM 578 N N . ILE A 1 79 ? -47.438 -16.109 -9.867 1 81 79 ILE A N 1
ATOM 579 C CA . ILE A 1 79 ? -46.469 -16.047 -8.789 1 81 79 ILE A CA 1
ATOM 580 C C . ILE A 1 79 ? -45.062 -16.359 -9.32 1 81 79 ILE A C 1
ATOM 582 O O . ILE A 1 79 ? -44.875 -17.422 -9.922 1 81 79 ILE A O 1
ATOM 586 N N . THR A 1 80 ? -44.25 -15.375 -9.195 1 75.94 80 THR A N 1
ATOM 587 C CA . THR A 1 80 ? -42.875 -15.539 -9.695 1 75.94 80 THR A CA 1
ATOM 588 C C . THR A 1 80 ? -41.844 -15.234 -8.609 1 75.94 80 THR A C 1
ATOM 590 O O . THR A 1 80 ? -42.094 -14.414 -7.723 1 75.94 80 THR A O 1
ATOM 593 N N . TYR A 1 81 ? -40.875 -16.125 -8.547 1 71.56 81 TYR A N 1
ATOM 594 C CA . TYR A 1 81 ? -39.719 -15.906 -7.703 1 71.56 81 TYR A CA 1
ATOM 595 C C . TYR A 1 81 ? -38.469 -16.438 -8.375 1 71.56 81 TYR A C 1
ATOM 597 O O . TYR A 1 81 ? -38.469 -17.531 -8.961 1 71.56 81 TYR A O 1
ATOM 605 N N . ILE A 1 82 ? -37.438 -15.555 -8.367 1 58.91 82 ILE A N 1
ATOM 606 C CA . ILE A 1 82 ? -36.188 -15.938 -9.031 1 58.91 82 ILE A CA 1
ATOM 607 C C . ILE A 1 82 ? -35.719 -17.297 -8.516 1 58.91 82 ILE A C 1
ATOM 609 O O . ILE A 1 82 ? -35.656 -17.516 -7.309 1 58.91 82 ILE A O 1
ATOM 613 N N . GLY A 1 83 ? -35.375 -18.266 -9.367 1 58.41 83 GLY A N 1
ATOM 614 C CA . GLY A 1 83 ? -34.938 -19.625 -9.07 1 58.41 83 GLY A CA 1
ATOM 615 C C . GLY A 1 83 ? -36.094 -20.609 -8.977 1 58.41 83 GLY A C 1
ATOM 616 O O . GLY A 1 83 ? -35.875 -21.812 -8.758 1 58.41 83 GLY A O 1
ATOM 617 N N . TYR A 1 84 ? -37.375 -20.125 -9.062 1 65.56 84 TYR A N 1
ATOM 618 C CA . TYR A 1 84 ? -38.5 -21.016 -8.977 1 65.56 84 TYR A CA 1
ATOM 619 C C . TYR A 1 84 ? -39.375 -20.922 -10.242 1 65.56 84 TYR A C 1
ATOM 621 O O . TYR A 1 84 ? -39.375 -19.891 -10.906 1 65.56 84 TYR A O 1
ATOM 629 N N . LYS A 1 85 ? -39.938 -21.969 -10.656 1 67.19 85 LYS A N 1
ATOM 630 C CA . LYS A 1 85 ? -40.875 -22 -11.773 1 67.19 85 LYS A CA 1
ATOM 631 C C . LYS A 1 85 ? -42.094 -21.125 -11.484 1 67.19 85 LYS A C 1
ATOM 633 O O . LYS A 1 85 ? -42.688 -21.219 -10.406 1 67.19 85 LYS A O 1
ATOM 638 N N . PRO A 1 86 ? -42.312 -20.156 -12.391 1 72.62 86 PRO A N 1
ATOM 639 C CA . PRO A 1 86 ? -43.562 -19.375 -12.164 1 72.62 86 PRO A CA 1
ATOM 640 C C . PRO A 1 86 ? -44.781 -20.25 -12.07 1 72.62 86 PRO A C 1
ATOM 642 O O . PRO A 1 86 ? -44.875 -21.281 -12.75 1 72.62 86 PRO A O 1
ATOM 645 N N . VAL A 1 87 ? -45.688 -20.016 -11.195 1 77.31 87 VAL A N 1
ATOM 646 C CA . VAL A 1 87 ? -46.938 -20.734 -11.031 1 77.31 87 VAL A CA 1
ATOM 647 C C . VAL A 1 87 ? -48.125 -19.766 -11.234 1 77.31 87 VAL A C 1
ATOM 649 O O . VAL A 1 87 ? -48.125 -18.656 -10.695 1 77.31 87 VAL A O 1
ATOM 652 N N . THR A 1 88 ? -48.969 -20.094 -12.203 1 80 88 THR A N 1
ATOM 653 C CA . THR A 1 88 ? -50.219 -19.344 -12.398 1 80 88 THR A CA 1
ATOM 654 C C . THR A 1 88 ? -51.406 -20.047 -11.734 1 80 88 THR A C 1
ATOM 656 O O . THR A 1 88 ? -51.625 -21.25 -11.969 1 80 88 THR A O 1
ATOM 659 N N . VAL A 1 89 ? -52.125 -19.406 -10.883 1 81.25 89 VAL A N 1
ATOM 660 C CA . VAL A 1 89 ? -53.25 -20 -10.172 1 81.25 89 VAL A CA 1
ATOM 661 C C . VAL A 1 89 ? -54.469 -19.094 -10.328 1 81.25 89 VAL A C 1
ATOM 663 O O . VAL A 1 89 ? -54.344 -17.875 -10.477 1 81.25 89 VAL A O 1
ATOM 666 N N . LYS A 1 90 ? -55.688 -19.609 -10.367 1 81 90 LYS A N 1
ATOM 667 C CA . LYS A 1 90 ? -56.906 -18.844 -10.367 1 81 90 LYS A CA 1
ATOM 668 C C . LYS A 1 90 ? -57.156 -18.188 -9.008 1 81 90 LYS A C 1
ATOM 670 O O . LYS A 1 90 ? -56.938 -18.812 -7.965 1 81 90 LYS A O 1
ATOM 675 N N . ALA A 1 91 ? -57.531 -16.984 -9.023 1 80.5 91 ALA A N 1
ATOM 676 C CA . ALA A 1 91 ? -57.781 -16.219 -7.801 1 80.5 91 ALA A CA 1
ATOM 677 C C . ALA A 1 91 ? -58.938 -16.812 -7 1 80.5 91 ALA A C 1
ATOM 679 O O . ALA A 1 91 ? -60 -17.109 -7.559 1 80.5 91 ALA A O 1
ATOM 680 N N . ALA A 1 92 ? -58.75 -17.203 -5.746 1 80.88 92 ALA A N 1
ATOM 681 C CA . ALA A 1 92 ? -59.719 -17.625 -4.75 1 80.88 92 ALA A CA 1
ATOM 682 C C . ALA A 1 92 ? -59.469 -16.938 -3.412 1 80.88 92 ALA A C 1
ATOM 684 O O . ALA A 1 92 ? -58.438 -16.266 -3.223 1 80.88 92 ALA A O 1
ATOM 685 N N . ALA A 1 93 ? -60.438 -17.031 -2.555 1 80.31 93 ALA A N 1
ATOM 686 C CA . ALA A 1 93 ? -60.312 -16.344 -1.268 1 80.31 93 ALA A CA 1
ATOM 687 C C . ALA A 1 93 ? -59.062 -16.766 -0.534 1 80.31 93 ALA A C 1
ATOM 689 O O . ALA A 1 93 ? -58.438 -15.953 0.151 1 80.31 93 ALA A O 1
ATOM 690 N N . ILE A 1 94 ? -58.656 -18.031 -0.629 1 78.75 94 ILE A N 1
ATOM 691 C CA . ILE A 1 94 ? -57.406 -18.562 -0.065 1 78.75 94 ILE A CA 1
ATOM 692 C C . ILE A 1 94 ? -56.656 -19.328 -1.141 1 78.75 94 ILE A C 1
ATOM 694 O O . ILE A 1 94 ? -57.188 -20.234 -1.78 1 78.75 94 ILE A O 1
ATOM 698 N N . VAL A 1 95 ? -55.438 -18.922 -1.492 1 81.19 95 VAL A N 1
ATOM 699 C CA . VAL A 1 95 ? -54.562 -19.578 -2.48 1 81.19 95 VAL A CA 1
ATOM 700 C C . VAL A 1 95 ? -53.219 -19.922 -1.854 1 81.19 95 VAL A C 1
ATOM 702 O O . VAL A 1 95 ? -52.5 -19.047 -1.371 1 81.19 95 VAL A O 1
ATOM 705 N N . ASN A 1 96 ? -52.875 -21.203 -1.681 1 81.19 96 ASN A N 1
ATOM 706 C CA . ASN A 1 96 ? -51.531 -21.672 -1.273 1 81.19 96 ASN A CA 1
ATOM 707 C C . ASN A 1 96 ? -50.75 -22.188 -2.461 1 81.19 96 ASN A C 1
ATOM 709 O O . ASN A 1 96 ? -51.219 -23.062 -3.195 1 81.19 96 ASN A O 1
ATOM 713 N N . VAL A 1 97 ? -49.656 -21.547 -2.73 1 79.62 97 VAL A N 1
ATOM 714 C CA . VAL A 1 97 ? -48.875 -21.875 -3.908 1 79.62 97 VAL A CA 1
ATOM 715 C C . VAL A 1 97 ? -47.531 -22.484 -3.477 1 79.62 97 VAL A C 1
ATOM 717 O O . VAL A 1 97 ? -46.875 -21.984 -2.566 1 79.62 97 VAL A O 1
ATOM 720 N N . LEU A 1 98 ? -47.188 -23.594 -4.004 1 76.5 98 LEU A N 1
ATOM 721 C CA . LEU A 1 98 ? -45.875 -24.203 -3.9 1 76.5 98 LEU A CA 1
ATOM 722 C C . LEU A 1 98 ? -45 -23.891 -5.125 1 76.5 98 LEU A C 1
ATOM 724 O O . LEU A 1 98 ? -45.406 -24.188 -6.254 1 76.5 98 LEU A O 1
ATOM 728 N N . LEU A 1 99 ? -44.031 -23.125 -4.84 1 72.56 99 LEU A N 1
ATOM 729 C CA . LEU A 1 99 ? -43.125 -22.859 -5.945 1 72.56 99 LEU A CA 1
ATOM 730 C C . LEU A 1 99 ? -42.031 -23.938 -6.02 1 72.56 99 LEU A C 1
ATOM 732 O O . LEU A 1 99 ? -41.469 -24.328 -4.996 1 72.56 99 LEU A O 1
ATOM 736 N N . GLU A 1 100 ? -41.906 -24.562 -7.145 1 65.38 100 GLU A N 1
ATOM 737 C CA . GLU A 1 100 ? -40.844 -25.516 -7.422 1 65.38 100 GLU A CA 1
ATOM 738 C C . GLU A 1 100 ? -39.594 -24.812 -7.941 1 65.38 100 GLU A C 1
ATOM 740 O O . GLU A 1 100 ? -39.688 -23.875 -8.742 1 65.38 100 GLU A O 1
ATOM 745 N N . GLU A 1 101 ? -38.531 -25.047 -7.316 1 54.97 101 GLU A N 1
ATOM 746 C CA . GLU A 1 101 ? -37.25 -24.484 -7.812 1 54.97 101 GLU A CA 1
ATOM 747 C C . GLU A 1 101 ? -37.094 -24.734 -9.305 1 54.97 101 GLU A C 1
ATOM 749 O O . GLU A 1 101 ? -37.406 -25.812 -9.797 1 54.97 101 GLU A O 1
ATOM 754 N N . ASP A 1 102 ? -37.094 -23.688 -10.023 1 49.22 102 ASP A N 1
ATOM 755 C CA . ASP A 1 102 ? -36.812 -23.828 -11.445 1 49.22 102 ASP A CA 1
ATOM 756 C C . ASP A 1 102 ? -35.375 -24.359 -11.672 1 49.22 102 ASP A C 1
ATOM 758 O O . ASP A 1 102 ? -34.406 -23.609 -11.547 1 49.22 102 ASP A O 1
ATOM 762 N N . THR A 1 103 ? -35.281 -25.484 -11.438 1 43.81 103 THR A N 1
ATOM 763 C CA . THR A 1 103 ? -34 -26.109 -11.742 1 43.81 103 THR A CA 1
ATOM 764 C C . THR A 1 103 ? -33.625 -25.859 -13.203 1 43.81 103 THR A C 1
ATOM 766 O O . THR A 1 103 ? -32.531 -26.266 -13.641 1 43.81 103 THR A O 1
ATOM 769 N N . GLN A 1 104 ? -34.5 -25.484 -14 1 43.81 104 GLN A N 1
ATOM 770 C CA . GLN A 1 104 ? -34.125 -25.359 -15.406 1 43.81 104 GLN A CA 1
ATOM 771 C C . GLN A 1 104 ? -33.281 -24.125 -15.633 1 43.81 104 GLN A C 1
ATOM 773 O O . GLN A 1 104 ? -33.656 -23.016 -15.234 1 43.81 104 GLN A O 1
ATOM 778 N N . MET A 1 105 ? -32.031 -24.25 -15.633 1 47.72 105 MET A N 1
ATOM 779 C CA . MET A 1 105 ? -30.891 -23.391 -15.844 1 47.72 105 MET A CA 1
ATOM 780 C C . MET A 1 105 ? -31.125 -22.438 -17.016 1 47.72 105 MET A C 1
ATOM 782 O O . MET A 1 105 ? -30.234 -21.656 -17.375 1 47.72 105 MET A O 1
ATOM 786 N N . VAL A 1 106 ? -32.281 -22.516 -17.672 1 46.25 106 VAL A N 1
ATOM 787 C CA . VAL A 1 106 ? -32.438 -21.766 -18.906 1 46.25 106 VAL A CA 1
ATOM 788 C C . VAL A 1 106 ? -32.531 -20.266 -18.594 1 46.25 106 VAL A C 1
ATOM 790 O O . VAL A 1 106 ? -32.031 -19.453 -19.359 1 46.25 106 VAL A O 1
ATOM 793 N N . ASP A 1 107 ? -32.844 -19.859 -17.406 1 51.62 107 ASP A N 1
ATOM 794 C CA . ASP A 1 107 ? -33.031 -18.438 -17.125 1 51.62 107 ASP A CA 1
ATOM 795 C C . ASP A 1 107 ? -31.859 -17.906 -16.281 1 51.62 107 ASP A C 1
ATOM 797 O O . ASP A 1 107 ? -31.922 -16.812 -15.719 1 51.62 107 ASP A O 1
ATOM 801 N N . GLU A 1 108 ? -30.828 -18.781 -16.328 1 64.06 108 GLU A N 1
ATOM 802 C CA . GLU A 1 108 ? -29.625 -18.281 -15.664 1 64.06 108 GLU A CA 1
ATOM 803 C C . GLU A 1 108 ? -28.984 -17.141 -16.453 1 64.06 108 GLU A C 1
ATOM 805 O O . GLU A 1 108 ? -28.969 -17.156 -17.688 1 64.06 108 GLU A O 1
ATOM 810 N N . VAL A 1 109 ? -28.75 -16.094 -15.766 1 69.56 109 VAL A N 1
ATOM 811 C CA . VAL A 1 109 ? -28.156 -14.922 -16.406 1 69.56 109 VAL A CA 1
ATOM 812 C C . VAL A 1 109 ? -26.625 -15.039 -16.406 1 69.56 109 VAL A C 1
ATOM 814 O O . VAL A 1 109 ? -26.047 -15.453 -15.398 1 69.56 109 VAL A O 1
ATOM 817 N N . VAL A 1 110 ? -26.109 -14.875 -17.547 1 75.25 110 VAL A N 1
ATOM 818 C CA . VAL A 1 110 ? -24.672 -14.945 -17.734 1 75.25 110 VAL A CA 1
ATOM 819 C C . VAL A 1 110 ? -24.141 -13.57 -18.125 1 75.25 110 VAL A C 1
ATOM 821 O O . VAL A 1 110 ? -24.812 -12.812 -18.828 1 75.25 110 VAL A O 1
ATOM 824 N N . VAL A 1 111 ? -23.016 -13.32 -17.578 1 72.88 111 VAL A N 1
ATOM 825 C CA . VAL A 1 111 ? -22.375 -12.055 -17.922 1 72.88 111 VAL A CA 1
ATOM 826 C C . VAL A 1 111 ? -21.641 -12.188 -19.25 1 72.88 111 VAL A C 1
ATOM 828 O O . VAL A 1 111 ? -20.828 -13.102 -19.422 1 72.88 111 VAL A O 1
ATOM 831 N N . THR A 1 112 ? -21.984 -11.43 -20.141 1 71.25 112 THR A N 1
ATOM 832 C CA . THR A 1 112 ? -21.281 -11.367 -21.406 1 71.25 112 THR A CA 1
ATOM 833 C C . THR A 1 112 ? -20.766 -9.953 -21.672 1 71.25 112 THR A C 1
ATOM 835 O O . THR A 1 112 ? -21.531 -9.078 -22.094 1 71.25 112 THR A O 1
ATOM 838 N N . GLY A 1 113 ? -19.547 -9.844 -21.438 1 69.31 113 GLY A N 1
ATOM 839 C CA . GLY A 1 113 ? -19.016 -8.492 -21.531 1 69.31 113 GLY A CA 1
ATOM 840 C C . GLY A 1 113 ? -19.453 -7.602 -20.391 1 69.31 113 GLY A C 1
ATOM 841 O O . GLY A 1 113 ? -19.203 -7.91 -19.219 1 69.31 113 GLY A O 1
ATOM 842 N N . TYR A 1 114 ? -20.109 -6.609 -20.906 1 78.25 114 TYR A N 1
ATOM 843 C CA . TYR A 1 114 ? -20.531 -5.605 -19.938 1 78.25 114 TYR A CA 1
ATOM 844 C C . TYR A 1 114 ? -22.047 -5.652 -19.719 1 78.25 114 TYR A C 1
ATOM 846 O O . TYR A 1 114 ? -22.625 -4.754 -19.094 1 78.25 114 TYR A O 1
ATOM 854 N N . THR A 1 115 ? -22.578 -6.734 -20.234 1 75.81 115 THR A N 1
ATOM 855 C CA . THR A 1 115 ? -24.016 -6.941 -20.109 1 75.81 115 THR A CA 1
ATOM 856 C C . THR A 1 115 ? -24.312 -8.359 -19.625 1 75.81 115 THR A C 1
ATOM 858 O O . THR A 1 115 ? -23.406 -9.172 -19.453 1 75.81 115 THR A O 1
ATOM 861 N N . THR A 1 116 ? -25.547 -8.531 -19.312 1 78.5 116 THR A N 1
ATOM 862 C CA . THR A 1 116 ? -25.984 -9.867 -18.953 1 78.5 116 THR A CA 1
ATOM 863 C C . THR A 1 116 ? -26.969 -10.406 -19.984 1 78.5 116 THR A C 1
ATOM 865 O O . THR A 1 116 ? -27.656 -9.633 -20.656 1 78.5 116 THR A O 1
ATOM 868 N N . GLN A 1 117 ? -26.906 -11.648 -20.188 1 78.75 117 GLN A N 1
ATOM 869 C CA . GLN A 1 117 ? -27.828 -12.344 -21.078 1 78.75 117 GLN A CA 1
ATOM 870 C C . GLN A 1 117 ? -28.344 -13.633 -20.422 1 78.75 117 GLN A C 1
ATOM 872 O O . GLN A 1 117 ? -27.672 -14.211 -19.562 1 78.75 117 GLN A O 1
ATOM 877 N N . ARG A 1 118 ? -29.578 -13.969 -21.016 1 78.69 118 ARG A N 1
ATOM 878 C CA . ARG A 1 118 ? -30.078 -15.289 -20.641 1 78.69 118 ARG A CA 1
ATOM 879 C C . ARG A 1 118 ? -29.203 -16.391 -21.234 1 78.69 118 ARG A C 1
ATOM 881 O O . ARG A 1 118 ? -28.75 -16.281 -22.375 1 78.69 118 ARG A O 1
ATOM 888 N N . LYS A 1 119 ? -28.891 -17.375 -20.484 1 78.44 119 LYS A N 1
ATOM 889 C CA . LYS A 1 119 ? -28.109 -18.516 -20.969 1 78.44 119 LYS A CA 1
ATOM 890 C C . LYS A 1 119 ? -28.688 -19.062 -22.266 1 78.44 119 LYS A C 1
ATOM 892 O O . LYS A 1 119 ? -27.938 -19.469 -23.156 1 78.44 119 LYS A O 1
ATOM 897 N N . ALA A 1 120 ? -29.938 -19.125 -22.391 1 79.88 120 ALA A N 1
ATOM 898 C CA . ALA A 1 120 ? -30.609 -19.641 -23.578 1 79.88 120 ALA A CA 1
ATOM 899 C C . ALA A 1 120 ? -30.266 -18.797 -24.797 1 79.88 120 ALA A C 1
ATOM 901 O O . ALA A 1 120 ? -30.297 -19.297 -25.938 1 79.88 120 ALA A O 1
ATOM 902 N N . ASP A 1 121 ? -29.938 -17.594 -24.656 1 83.12 121 ASP A N 1
ATOM 903 C CA . ASP A 1 121 ? -29.688 -16.672 -25.766 1 83.12 121 ASP A CA 1
ATOM 904 C C . ASP A 1 121 ? -28.203 -16.625 -26.109 1 83.12 121 ASP A C 1
ATOM 906 O O . ASP A 1 121 ? -27.797 -15.906 -27.016 1 83.12 121 ASP A O 1
ATOM 910 N N . LEU A 1 122 ? -27.5 -17.391 -25.406 1 85.69 122 LEU A N 1
ATOM 911 C CA . LEU A 1 122 ? -26.062 -17.375 -25.641 1 85.69 122 LEU A CA 1
ATOM 912 C C . LEU A 1 122 ? -25.703 -18.078 -26.938 1 85.69 122 LEU A C 1
ATOM 914 O O . LEU A 1 122 ? -26.172 -19.203 -27.188 1 85.69 122 LEU A O 1
ATOM 918 N N . THR A 1 123 ? -24.938 -17.453 -27.719 1 88.75 123 THR A N 1
ATOM 919 C CA . THR A 1 123 ? -24.516 -18.047 -28.984 1 88.75 123 THR A CA 1
ATOM 920 C C . THR A 1 123 ? -23.031 -18.406 -28.938 1 88.75 123 THR A C 1
ATOM 922 O O . THR A 1 123 ? -22.547 -19.172 -29.781 1 88.75 123 THR A O 1
ATOM 925 N N . GLY A 1 124 ? -22.312 -17.875 -28.016 1 86.25 124 GLY A N 1
ATOM 926 C CA . GLY A 1 124 ? -20.891 -18.156 -27.875 1 86.25 124 GLY A CA 1
ATOM 927 C C . GLY A 1 124 ? -20.609 -19.328 -26.953 1 86.25 124 GLY A C 1
ATOM 928 O O . GLY A 1 124 ? -21.516 -19.891 -26.359 1 86.25 124 GLY A O 1
ATOM 929 N N . ALA A 1 125 ? -19.328 -19.672 -26.938 1 86.81 125 ALA A N 1
ATOM 930 C CA . ALA A 1 125 ? -18.891 -20.766 -26.062 1 86.81 125 ALA A CA 1
ATOM 931 C C . ALA A 1 125 ? -18.562 -20.234 -24.672 1 86.81 125 ALA A C 1
ATOM 933 O O . ALA A 1 125 ? -17.438 -19.797 -24.422 1 86.81 125 ALA A O 1
ATOM 934 N N . VAL A 1 126 ? -19.375 -20.438 -23.781 1 84.88 126 VAL A N 1
ATOM 935 C CA . VAL A 1 126 ? -19.219 -19.953 -22.406 1 84.88 126 VAL A CA 1
ATOM 936 C C . VAL A 1 126 ? -19.5 -21.094 -21.422 1 84.88 126 VAL A C 1
ATOM 938 O O . VAL A 1 126 ? -20.516 -21.797 -21.547 1 84.88 126 VAL A O 1
ATOM 941 N N . SER A 1 127 ? -18.562 -21.281 -20.531 1 86.81 127 SER A N 1
ATOM 942 C CA . SER A 1 127 ? -18.766 -22.234 -19.438 1 86.81 127 SER A CA 1
ATOM 943 C C . SER A 1 127 ? -18.984 -21.5 -18.125 1 86.81 127 SER A C 1
ATOM 945 O O . SER A 1 127 ? -18.266 -20.562 -17.797 1 86.81 127 SER A O 1
ATOM 947 N N . VAL A 1 128 ? -19.969 -21.922 -17.406 1 82.5 128 VAL A N 1
ATOM 948 C CA . VAL A 1 128 ? -20.281 -21.312 -16.125 1 82.5 128 VAL A CA 1
ATOM 949 C C . VAL A 1 128 ? -20.047 -22.328 -15 1 82.5 128 VAL A C 1
ATOM 951 O O . VAL A 1 128 ? -20.531 -23.453 -15.062 1 82.5 128 VAL A O 1
ATOM 954 N N . VAL A 1 129 ? -19.312 -21.938 -14.062 1 81.12 129 VAL A N 1
ATOM 955 C CA . VAL A 1 129 ? -19.062 -22.781 -12.898 1 81.12 129 VAL A CA 1
ATOM 956 C C . VAL A 1 129 ? -19.578 -22.094 -11.633 1 81.12 129 VAL A C 1
ATOM 958 O O . VAL A 1 129 ? -19.234 -20.938 -11.359 1 81.12 129 VAL A O 1
ATOM 961 N N . LYS A 1 130 ? -20.438 -22.906 -11.008 1 73.31 130 LYS A N 1
ATOM 962 C CA . LYS A 1 130 ? -20.969 -22.344 -9.766 1 73.31 130 LYS A CA 1
ATOM 963 C C . LYS A 1 130 ? -20.016 -22.594 -8.602 1 73.31 130 LYS A C 1
ATOM 965 O O . LYS A 1 130 ? -19.359 -23.641 -8.531 1 73.31 130 LYS A O 1
ATOM 970 N N . VAL A 1 131 ? -20.047 -21.656 -7.742 1 69.69 131 VAL A N 1
ATOM 971 C CA . VAL A 1 131 ? -19.062 -21.531 -6.68 1 69.69 131 VAL A CA 1
ATOM 972 C C . VAL A 1 131 ? -19.234 -22.672 -5.672 1 69.69 131 VAL A C 1
ATOM 974 O O . VAL A 1 131 ? -18.266 -23.141 -5.086 1 69.69 131 VAL A O 1
ATOM 977 N N . ASP A 1 132 ? -20.469 -23.078 -5.484 1 69 132 ASP A N 1
ATOM 978 C CA . ASP A 1 132 ? -20.641 -24.109 -4.477 1 69 132 ASP A CA 1
ATOM 979 C C . ASP A 1 132 ? -19.797 -25.344 -4.797 1 69 132 ASP A C 1
ATOM 981 O O . ASP A 1 132 ? -19.266 -25.984 -3.895 1 69 132 ASP A O 1
ATOM 985 N N . GLU A 1 133 ? -19.656 -25.625 -6.039 1 67.75 133 GLU A N 1
ATOM 986 C CA . GLU A 1 133 ? -18.859 -26.766 -6.477 1 67.75 133 GLU A CA 1
ATOM 987 C C . GLU A 1 133 ? -17.359 -26.5 -6.277 1 67.75 133 GLU A C 1
ATOM 989 O O . GLU A 1 133 ? -16.609 -27.391 -5.859 1 67.75 133 GLU A O 1
ATOM 994 N N . ILE A 1 134 ? -16.969 -25.297 -6.449 1 74.5 134 ILE A N 1
ATOM 995 C CA . ILE A 1 134 ? -15.562 -24.938 -6.398 1 74.5 134 ILE A CA 1
ATOM 996 C C . ILE A 1 134 ? -15.102 -24.844 -4.941 1 74.5 134 ILE A C 1
ATOM 998 O O . ILE A 1 134 ? -13.984 -25.219 -4.609 1 74.5 134 ILE A O 1
ATOM 1002 N N . GLN A 1 135 ? -15.992 -24.406 -4.156 1 75.75 135 GLN A N 1
ATOM 1003 C CA . GLN A 1 135 ? -15.633 -24.203 -2.754 1 75.75 135 GLN A CA 1
ATOM 1004 C C . GLN A 1 135 ? -15.398 -25.531 -2.045 1 75.75 135 GLN A C 1
ATOM 1006 O O . GLN A 1 135 ? -14.625 -25.594 -1.084 1 75.75 135 GLN A O 1
ATOM 1011 N N . LYS A 1 136 ? -15.961 -26.531 -2.537 1 75.31 136 LYS A N 1
ATOM 1012 C CA . LYS A 1 136 ? -15.852 -27.828 -1.886 1 75.31 136 LYS A CA 1
ATOM 1013 C C . LYS A 1 136 ? -14.445 -28.406 -2.057 1 75.31 136 LYS A C 1
ATOM 1015 O O . LYS A 1 136 ? -14.047 -29.297 -1.312 1 75.31 136 LYS A O 1
ATOM 1020 N N . GLN A 1 137 ? -13.734 -27.969 -3.025 1 77.69 137 GLN A N 1
ATOM 1021 C CA . GLN A 1 137 ? -12.383 -28.469 -3.232 1 77.69 137 GLN A CA 1
ATOM 1022 C C . GLN A 1 137 ? -11.398 -27.812 -2.264 1 77.69 137 GLN A C 1
ATOM 1024 O O . GLN A 1 137 ? -10.32 -28.359 -2.01 1 77.69 137 GLN A O 1
ATOM 1029 N N . GLY A 1 138 ? -11.703 -26.703 -1.676 1 74.62 138 GLY A N 1
ATOM 1030 C CA . GLY A 1 138 ? -10.891 -26.078 -0.64 1 74.62 138 GLY A CA 1
ATOM 1031 C C . GLY A 1 138 ? -9.57 -25.562 -1.156 1 74.62 138 GLY A C 1
ATOM 1032 O O . GLY A 1 138 ? -8.594 -25.469 -0.407 1 74.62 138 GLY A O 1
ATOM 1033 N N . GLU A 1 139 ? -9.43 -25.328 -2.42 1 81.56 139 GLU A N 1
ATOM 1034 C CA . GLU A 1 139 ? -8.188 -24.781 -2.961 1 81.56 139 GLU A CA 1
ATOM 1035 C C . GLU A 1 139 ? -8.016 -23.312 -2.557 1 81.56 139 GLU A C 1
ATOM 1037 O O . GLU A 1 139 ? -8.992 -22.578 -2.455 1 81.56 139 GLU A O 1
ATOM 1042 N N . ASN A 1 140 ? -6.781 -23.016 -2.201 1 84.81 140 ASN A N 1
ATOM 1043 C CA . ASN A 1 140 ? -6.496 -21.625 -1.871 1 84.81 140 ASN A CA 1
ATOM 1044 C C . ASN A 1 140 ? -6.699 -20.719 -3.076 1 84.81 140 ASN A C 1
ATOM 1046 O O . ASN A 1 140 ? -7.09 -19.562 -2.924 1 84.81 140 ASN A O 1
ATOM 1050 N N . ASN A 1 141 ? -6.348 -21.156 -4.258 1 88.88 141 ASN A N 1
ATOM 1051 C CA . ASN A 1 141 ? -6.586 -20.469 -5.523 1 88.88 141 ASN A CA 1
ATOM 1052 C C . ASN A 1 141 ? -7.828 -21 -6.23 1 88.88 141 ASN A C 1
ATOM 1054 O O . ASN A 1 141 ? -7.836 -22.141 -6.703 1 88.88 141 ASN A O 1
ATOM 1058 N N . PRO A 1 142 ? -8.82 -20.219 -6.375 1 86.56 142 PRO A N 1
ATOM 1059 C CA . PRO A 1 142 ? -10.086 -20.688 -6.938 1 86.56 142 PRO A CA 1
ATOM 1060 C C . PRO A 1 142 ? -9.938 -21.188 -8.375 1 86.56 142 PRO A C 1
ATOM 1062 O O . PRO A 1 142 ? -10.711 -22.047 -8.812 1 86.56 142 PRO A O 1
ATOM 1065 N N . VAL A 1 143 ? -9.008 -20.766 -9.062 1 86.81 143 VAL A N 1
ATOM 1066 C CA . VAL A 1 143 ? -8.836 -21.156 -10.461 1 86.81 143 VAL A CA 1
ATOM 1067 C C . VAL A 1 143 ? -8.391 -22.609 -10.539 1 86.81 143 VAL A C 1
ATOM 1069 O O . VAL A 1 143 ? -8.719 -23.312 -11.492 1 86.81 143 VAL A O 1
ATOM 1072 N N . LYS A 1 144 ? -7.688 -23.031 -9.57 1 87.06 144 LYS A N 1
ATOM 1073 C CA . LYS A 1 144 ? -7.258 -24.422 -9.539 1 87.06 144 LYS A CA 1
ATOM 1074 C C . LYS A 1 144 ? -8.453 -25.375 -9.492 1 87.06 144 LYS A C 1
ATOM 1076 O O . LYS A 1 144 ? -8.383 -26.5 -9.984 1 87.06 144 LYS A O 1
ATOM 1081 N N . ALA A 1 145 ? -9.492 -24.859 -8.977 1 84.06 145 ALA A N 1
ATOM 1082 C CA . ALA A 1 145 ? -10.672 -25.703 -8.82 1 84.06 145 ALA A CA 1
ATOM 1083 C C . ALA A 1 145 ? -11.375 -25.922 -10.156 1 84.06 145 ALA A C 1
ATOM 1085 O O . ALA A 1 145 ? -12.219 -26.812 -10.281 1 84.06 145 ALA A O 1
ATOM 1086 N N . LEU A 1 146 ? -10.977 -25.234 -11.117 1 87.25 146 LEU A N 1
ATOM 1087 C CA . LEU A 1 146 ? -11.594 -25.359 -12.438 1 87.25 146 LEU A CA 1
ATOM 1088 C C . LEU A 1 146 ? -10.969 -26.516 -13.211 1 87.25 146 LEU A C 1
ATOM 1090 O O . LEU A 1 146 ? -11.516 -26.953 -14.227 1 87.25 146 LEU A O 1
ATOM 1094 N N . GLN A 1 147 ? -9.922 -26.984 -12.734 1 86.31 147 GLN A N 1
ATOM 1095 C CA . GLN A 1 147 ? -9.227 -28.047 -13.438 1 86.31 147 GLN A CA 1
ATOM 1096 C C . GLN A 1 147 ? -10.125 -29.266 -13.625 1 86.31 147 GLN A C 1
ATOM 1098 O O . GLN A 1 147 ? -10.656 -29.812 -12.656 1 86.31 147 GLN A O 1
ATOM 1103 N N . GLY A 1 148 ? -10.352 -29.656 -14.812 1 86.5 148 GLY A N 1
ATOM 1104 C CA . GLY A 1 148 ? -11.141 -30.844 -15.133 1 86.5 148 GLY A CA 1
ATOM 1105 C C . GLY A 1 148 ? -12.633 -30.562 -15.164 1 86.5 148 GLY A C 1
ATOM 1106 O O . GLY A 1 148 ? -13.422 -31.438 -15.523 1 86.5 148 GLY A O 1
ATOM 1107 N N . ARG A 1 149 ? -12.969 -29.391 -14.836 1 88.5 149 ARG A N 1
ATOM 1108 C CA . ARG A 1 149 ? -14.398 -29.078 -14.789 1 88.5 149 ARG A CA 1
ATOM 1109 C C . ARG A 1 149 ? -14.828 -28.328 -16.047 1 88.5 149 ARG A C 1
ATOM 1111 O O . ARG A 1 149 ? -16 -28.359 -16.422 1 88.5 149 ARG A O 1
ATOM 1118 N N . VAL A 1 150 ? -13.953 -27.656 -16.562 1 90.94 150 VAL A N 1
ATOM 1119 C CA . VAL A 1 150 ? -14.219 -26.922 -17.781 1 90.94 150 VAL A CA 1
ATOM 1120 C C . VAL A 1 150 ? -13.484 -27.562 -18.953 1 90.94 150 VAL A C 1
ATOM 1122 O O . VAL A 1 150 ? -12.25 -27.547 -19 1 90.94 150 VAL A O 1
ATOM 1125 N N . PRO A 1 151 ? -14.219 -28.109 -19.875 1 93.25 151 PRO A N 1
ATOM 1126 C CA . PRO A 1 151 ? -13.523 -28.688 -21.016 1 93.25 151 PRO A CA 1
ATOM 1127 C C . PRO A 1 151 ? -12.703 -27.656 -21.797 1 93.25 151 PRO A C 1
ATOM 1129 O O . PRO A 1 151 ? -13.148 -26.531 -21.984 1 93.25 151 PRO A O 1
ATOM 1132 N N . GLY A 1 152 ? -11.539 -28.078 -22.188 1 92 152 GLY A N 1
ATOM 1133 C CA . GLY A 1 152 ? -10.664 -27.203 -22.953 1 92 152 GLY A CA 1
ATOM 1134 C C . GLY A 1 152 ? -9.758 -26.359 -22.078 1 92 152 GLY A C 1
ATOM 1135 O O . GLY A 1 152 ? -8.922 -25.609 -22.578 1 92 152 GLY A O 1
ATOM 1136 N N . MET A 1 153 ? -9.953 -26.469 -20.875 1 92.44 153 MET A N 1
ATOM 1137 C CA . MET A 1 153 ? -9.109 -25.719 -19.938 1 92.44 153 MET A CA 1
ATOM 1138 C C . MET A 1 153 ? -8.094 -26.641 -19.281 1 92.44 153 MET A C 1
ATOM 1140 O O . MET A 1 153 ? -8.453 -27.688 -18.75 1 92.44 153 MET A O 1
ATOM 1144 N N . ASN A 1 154 ? -6.848 -26.203 -19.391 1 91.38 154 ASN A N 1
ATOM 1145 C CA . ASN A 1 154 ? -5.762 -26.906 -18.734 1 91.38 154 ASN A CA 1
ATOM 1146 C C . ASN A 1 154 ? -5.098 -26.047 -17.656 1 91.38 154 ASN A C 1
ATOM 1148 O O . ASN A 1 154 ? -4.668 -24.922 -17.938 1 91.38 154 ASN A O 1
ATOM 1152 N N . ILE A 1 155 ? -5.078 -26.547 -16.484 1 90.75 155 ILE A N 1
ATOM 1153 C CA . ILE A 1 155 ? -4.465 -25.828 -15.375 1 90.75 155 ILE A CA 1
ATOM 1154 C C . ILE A 1 155 ? -3.285 -26.641 -14.828 1 90.75 155 ILE A C 1
ATOM 1156 O O . ILE A 1 155 ? -3.43 -27.812 -14.5 1 90.75 155 ILE A O 1
ATOM 1160 N N . THR A 1 156 ? -2.125 -26.047 -14.797 1 88.44 156 THR A N 1
ATOM 1161 C CA . THR A 1 156 ? -0.939 -26.656 -14.203 1 88.44 156 THR A CA 1
ATOM 1162 C C . THR A 1 156 ? -0.519 -25.922 -12.938 1 88.44 156 THR A C 1
ATOM 1164 O O . THR A 1 156 ? -0.47 -24.688 -12.922 1 88.44 156 THR A O 1
ATOM 1167 N N . ALA A 1 157 ? -0.382 -26.641 -11.898 1 86.69 157 ALA A N 1
ATOM 1168 C CA . ALA A 1 157 ? 0.069 -26.094 -10.625 1 86.69 157 ALA A CA 1
ATOM 1169 C C . ALA A 1 157 ? 0.934 -27.109 -9.867 1 86.69 157 ALA A C 1
ATOM 1171 O O . ALA A 1 157 ? 0.838 -28.312 -10.102 1 86.69 157 ALA A O 1
ATOM 1172 N N . ASP A 1 158 ? 1.864 -26.5 -9.125 1 87.94 158 ASP A N 1
ATOM 1173 C CA . ASP A 1 158 ? 2.59 -27.391 -8.219 1 87.94 158 ASP A CA 1
ATOM 1174 C C . ASP A 1 158 ? 2.023 -27.328 -6.805 1 87.94 158 ASP A C 1
ATOM 1176 O O . ASP A 1 158 ? 0.874 -26.922 -6.609 1 87.94 158 ASP A O 1
ATOM 1180 N N . GLY A 1 159 ? 2.812 -27.875 -5.879 1 91.19 159 GLY A N 1
ATOM 1181 C CA . GLY A 1 159 ? 2.305 -27.969 -4.52 1 91.19 159 GLY A CA 1
ATOM 1182 C C . GLY A 1 159 ? 2.691 -26.781 -3.658 1 91.19 159 GLY A C 1
ATOM 1183 O O . GLY A 1 159 ? 2.529 -26.812 -2.436 1 91.19 159 GLY A O 1
ATOM 1184 N N . ASN A 1 160 ? 3.139 -25.688 -4.254 1 93.62 160 ASN A N 1
ATOM 1185 C CA . ASN A 1 160 ? 3.549 -24.516 -3.48 1 93.62 160 ASN A CA 1
ATOM 1186 C C . ASN A 1 160 ? 2.398 -23.969 -2.637 1 93.62 160 ASN A C 1
ATOM 1188 O O . ASN A 1 160 ? 1.26 -23.906 -3.102 1 93.62 160 ASN A O 1
ATOM 1192 N N . PRO A 1 161 ? 2.68 -23.531 -1.454 1 93.5 161 PRO A N 1
ATOM 1193 C CA . PRO A 1 161 ? 1.617 -23.078 -0.55 1 93.5 161 PRO A CA 1
ATOM 1194 C C . PRO A 1 161 ? 0.847 -21.875 -1.091 1 93.5 161 PRO A C 1
ATOM 1196 O O . PRO A 1 161 ? -0.316 -21.672 -0.734 1 93.5 161 PRO A O 1
ATOM 1199 N N . SER A 1 162 ? 1.445 -21.094 -1.879 1 89.81 162 SER A N 1
ATOM 1200 C CA . SER A 1 162 ? 0.766 -19.922 -2.402 1 89.81 162 SER A CA 1
ATOM 1201 C C . SER A 1 162 ? -0.284 -20.297 -3.441 1 89.81 162 SER A C 1
ATOM 1203 O O . SER A 1 162 ? -1.174 -19.5 -3.752 1 89.81 162 SER A O 1
ATOM 1205 N N . GLY A 1 163 ? -0.103 -21.391 -4.074 1 84.94 163 GLY A N 1
ATOM 1206 C CA . GLY A 1 163 ? -1.102 -21.906 -5 1 84.94 163 GLY A CA 1
ATOM 1207 C C . GLY A 1 163 ? -1.071 -21.219 -6.352 1 84.94 163 GLY A C 1
ATOM 1208 O O . GLY A 1 163 ? -2.105 -21.094 -7.008 1 84.94 163 GLY A O 1
ATOM 1209 N N . SER A 1 164 ? -0.037 -20.797 -6.77 1 83.56 164 SER A N 1
ATOM 1210 C CA . SER A 1 164 ? 0.08 -20.219 -8.102 1 83.56 164 SER A CA 1
ATOM 1211 C C . SER A 1 164 ? -0.222 -21.25 -9.18 1 83.56 164 SER A C 1
ATOM 1213 O O . SER A 1 164 ? 0.115 -22.438 -9.031 1 83.56 164 SER A O 1
ATOM 1215 N N . ALA A 1 165 ? -0.987 -20.812 -10.234 1 87.56 165 ALA A N 1
ATOM 1216 C CA . ALA A 1 165 ? -1.4 -21.734 -11.289 1 87.56 165 ALA A CA 1
ATOM 1217 C C . ALA A 1 165 ? -1.24 -21.109 -12.664 1 87.56 165 ALA A C 1
ATOM 1219 O O . ALA A 1 165 ? -1.369 -19.891 -12.82 1 87.56 165 ALA A O 1
ATOM 1220 N N . THR A 1 166 ? -0.908 -21.938 -13.578 1 90.5 166 THR A N 1
ATOM 1221 C CA . THR A 1 166 ? -0.878 -21.562 -14.992 1 90.5 166 THR A CA 1
ATOM 1222 C C . THR A 1 166 ? -2.119 -22.078 -15.719 1 90.5 166 THR A C 1
ATOM 1224 O O . THR A 1 166 ? -2.434 -23.266 -15.656 1 90.5 166 THR A O 1
ATOM 1227 N N . VAL A 1 167 ? -2.785 -21.188 -16.422 1 92.56 167 VAL A N 1
ATOM 1228 C CA . VAL A 1 167 ? -4.039 -21.531 -17.078 1 92.56 167 VAL A CA 1
ATOM 1229 C C . VAL A 1 167 ? -3.885 -21.406 -18.594 1 92.56 167 VAL A C 1
ATOM 1231 O O . VAL A 1 167 ? -3.348 -20.406 -19.078 1 92.56 167 VAL A O 1
ATOM 1234 N N . ARG A 1 168 ? -4.293 -22.453 -19.312 1 94.06 168 ARG A N 1
ATOM 1235 C CA . ARG A 1 168 ? -4.379 -22.438 -20.766 1 94.06 168 ARG A CA 1
ATOM 1236 C C . ARG A 1 168 ? -5.785 -22.797 -21.234 1 94.06 168 ARG A C 1
ATOM 1238 O O . ARG A 1 168 ? -6.367 -23.781 -20.766 1 94.06 168 ARG A O 1
ATOM 1245 N N . ILE A 1 169 ? -6.293 -22 -22.031 1 93.94 169 ILE A N 1
ATOM 1246 C CA . ILE A 1 169 ? -7.613 -22.25 -22.594 1 93.94 169 ILE A CA 1
ATOM 1247 C C . ILE A 1 169 ? -7.484 -22.578 -24.078 1 93.94 169 ILE A C 1
ATOM 1249 O O . ILE A 1 169 ? -6.996 -21.766 -24.859 1 93.94 169 ILE A O 1
ATOM 1253 N N . ARG A 1 170 ? -7.93 -23.781 -24.469 1 94.5 170 ARG A N 1
ATOM 1254 C CA . ARG A 1 170 ? -7.93 -24.281 -25.844 1 94.5 170 ARG A CA 1
ATOM 1255 C C . ARG A 1 170 ? -6.531 -24.234 -26.438 1 94.5 170 ARG A C 1
ATOM 1257 O O . ARG A 1 170 ? -6.348 -23.75 -27.562 1 94.5 170 ARG A O 1
ATOM 1264 N N . GLY A 1 171 ? -5.527 -24.594 -25.594 1 91.81 171 GLY A N 1
ATOM 1265 C CA . GLY A 1 171 ? -4.16 -24.797 -26.031 1 91.81 171 GLY A CA 1
ATOM 1266 C C . GLY A 1 171 ? -3.309 -23.547 -25.953 1 91.81 171 GLY A C 1
ATOM 1267 O O . GLY A 1 171 ? -3.67 -22.594 -25.266 1 91.81 171 GLY A O 1
ATOM 1268 N N . ILE A 1 172 ? -2.113 -23.609 -26.562 1 91.94 172 ILE A N 1
ATOM 1269 C CA . ILE A 1 172 ? -1.161 -22.516 -26.656 1 91.94 172 ILE A CA 1
ATOM 1270 C C . ILE A 1 172 ? -1.437 -21.688 -27.906 1 91.94 172 ILE A C 1
ATOM 1272 O O . ILE A 1 172 ? -1.368 -22.203 -29.031 1 91.94 172 ILE A O 1
ATOM 1276 N N . GLY A 1 173 ? -1.67 -20.422 -27.672 1 87.5 173 GLY A N 1
ATOM 1277 C CA . GLY A 1 173 ? -2.146 -19.641 -28.797 1 87.5 173 GLY A CA 1
ATOM 1278 C C . GLY A 1 173 ? -1.087 -18.719 -29.375 1 87.5 173 GLY A C 1
ATOM 1279 O O . GLY A 1 173 ? -1.273 -18.141 -30.453 1 87.5 173 GLY A O 1
ATOM 1280 N N . THR A 1 174 ? -0.005 -18.547 -28.641 1 90.75 174 THR A N 1
ATOM 1281 C CA . THR A 1 174 ? 1.051 -17.641 -29.094 1 90.75 174 THR A CA 1
ATOM 1282 C C . THR A 1 174 ? 2.408 -18.094 -28.562 1 90.75 174 THR A C 1
ATOM 1284 O O . THR A 1 174 ? 2.484 -18.984 -27.719 1 90.75 174 THR A O 1
ATOM 1287 N N . LEU A 1 175 ? 3.482 -17.516 -29.125 1 89.25 175 LEU A N 1
ATOM 1288 C CA . LEU A 1 175 ? 4.84 -17.812 -28.703 1 89.25 175 LEU A CA 1
ATOM 1289 C C . LEU A 1 175 ? 5.23 -16.953 -27.5 1 89.25 175 LEU A C 1
ATOM 1291 O O . LEU A 1 175 ? 6.285 -17.156 -26.891 1 89.25 175 LEU A O 1
ATOM 1295 N N . ASN A 1 176 ? 4.398 -16.047 -27.172 1 88.06 176 ASN A N 1
ATOM 1296 C CA . ASN A 1 176 ? 4.645 -15.117 -26.062 1 88.06 176 ASN A CA 1
ATOM 1297 C C . ASN A 1 176 ? 3.777 -15.438 -24.859 1 88.06 176 ASN A C 1
ATOM 1299 O O . ASN A 1 176 ? 3.674 -16.594 -24.453 1 88.06 176 ASN A O 1
ATOM 1303 N N . ASN A 1 177 ? 3.201 -14.484 -24.328 1 86.06 177 ASN A N 1
ATOM 1304 C CA . ASN A 1 177 ? 2.402 -14.727 -23.125 1 86.06 177 ASN A CA 1
ATOM 1305 C C . ASN A 1 177 ? 1.056 -15.359 -23.469 1 86.06 177 ASN A C 1
ATOM 1307 O O . ASN A 1 177 ? 0.274 -14.781 -24.234 1 86.06 177 ASN A O 1
ATOM 1311 N N . ASN A 1 178 ? 0.726 -16.484 -22.781 1 90.44 178 ASN A N 1
ATOM 1312 C CA . ASN A 1 178 ? -0.493 -17.234 -23.062 1 90.44 178 ASN A CA 1
ATOM 1313 C C . ASN A 1 178 ? -1.494 -17.141 -21.922 1 90.44 178 ASN A C 1
ATOM 1315 O O . ASN A 1 178 ? -2.479 -17.875 -21.891 1 90.44 178 ASN A O 1
ATOM 1319 N N . ASP A 1 179 ? -1.318 -16.297 -20.922 1 90.12 179 ASP A N 1
ATOM 1320 C CA . ASP A 1 179 ? -2.211 -16.188 -19.781 1 90.12 179 ASP A CA 1
ATOM 1321 C C . ASP A 1 179 ? -3.555 -15.578 -20.172 1 90.12 179 ASP A C 1
ATOM 1323 O O . ASP A 1 179 ? -3.607 -14.656 -21 1 90.12 179 ASP A O 1
ATOM 1327 N N . PRO A 1 180 ? -4.617 -16.094 -19.609 1 92.38 180 PRO A N 1
ATOM 1328 C CA . PRO A 1 180 ? -5.918 -15.477 -19.891 1 92.38 180 PRO A CA 1
ATOM 1329 C C . PRO A 1 180 ? -6.117 -14.148 -19.156 1 92.38 180 PRO A C 1
ATOM 1331 O O . PRO A 1 180 ? -5.332 -13.812 -18.266 1 92.38 180 PRO A O 1
ATOM 1334 N N . LEU A 1 181 ? -7.141 -13.422 -19.609 1 93 181 LEU A N 1
ATOM 1335 C CA . LEU A 1 181 ? -7.543 -12.203 -18.922 1 93 181 LEU A CA 1
ATOM 1336 C C . LEU A 1 181 ? -8.547 -12.516 -17.812 1 93 181 LEU A C 1
ATOM 1338 O O . LEU A 1 181 ? -9.492 -13.281 -18.016 1 93 181 LEU A O 1
ATOM 1342 N N . TYR A 1 182 ? -8.336 -12.016 -16.688 1 93.31 182 TYR A N 1
ATOM 1343 C CA . TYR A 1 182 ? -9.312 -12.102 -15.609 1 93.31 182 TYR A CA 1
ATOM 1344 C C . TYR A 1 182 ? -10.117 -10.82 -15.508 1 93.31 182 TYR A C 1
ATOM 1346 O O . TYR A 1 182 ? -9.57 -9.719 -15.586 1 93.31 182 TYR A O 1
ATOM 1354 N N . ILE A 1 183 ? -11.375 -10.977 -15.406 1 94.5 183 ILE A N 1
ATOM 1355 C CA . ILE A 1 183 ? -12.273 -9.852 -15.133 1 94.5 183 ILE A CA 1
ATOM 1356 C C . ILE A 1 183 ? -13 -10.086 -13.812 1 94.5 183 ILE A C 1
ATOM 1358 O O . ILE A 1 183 ? -13.836 -10.977 -13.703 1 94.5 183 ILE A O 1
ATOM 1362 N N . ILE A 1 184 ? -12.719 -9.289 -12.859 1 94.75 184 ILE A N 1
ATOM 1363 C CA . ILE A 1 184 ? -13.383 -9.398 -11.562 1 94.75 184 ILE A CA 1
ATOM 1364 C C . ILE A 1 184 ? -14.359 -8.234 -11.391 1 94.75 184 ILE A C 1
ATOM 1366 O O . ILE A 1 184 ? -13.938 -7.082 -11.227 1 94.75 184 ILE A O 1
ATOM 1370 N N . ASP A 1 185 ? -15.57 -8.492 -11.398 1 93.69 185 ASP A N 1
ATOM 1371 C CA . ASP A 1 185 ? -16.625 -7.488 -11.305 1 93.69 185 ASP A CA 1
ATOM 1372 C C . ASP A 1 185 ? -16.406 -6.367 -12.32 1 93.69 185 ASP A C 1
ATOM 1374 O O . ASP A 1 185 ? -16.516 -5.188 -11.977 1 93.69 185 ASP A O 1
ATOM 1378 N N . GLY A 1 186 ? -15.945 -6.742 -13.461 1 91.81 186 GLY A N 1
ATOM 1379 C CA . GLY A 1 186 ? -15.82 -5.789 -14.555 1 91.81 186 GLY A CA 1
ATOM 1380 C C . GLY A 1 186 ? -14.43 -5.191 -14.672 1 91.81 186 GLY A C 1
ATOM 1381 O O . GLY A 1 186 ? -14.117 -4.512 -15.648 1 91.81 186 GLY A O 1
ATOM 1382 N N . VAL A 1 187 ? -13.547 -5.438 -13.734 1 94.12 187 VAL A N 1
ATOM 1383 C CA . VAL A 1 187 ? -12.203 -4.867 -13.75 1 94.12 187 VAL A CA 1
ATOM 1384 C C . VAL A 1 187 ? -11.203 -5.922 -14.219 1 94.12 187 VAL A C 1
ATOM 1386 O O . VAL A 1 187 ? -11.125 -7.012 -13.648 1 94.12 187 VAL A O 1
ATOM 1389 N N . PRO A 1 188 ? -10.398 -5.598 -15.188 1 93.62 188 PRO A N 1
ATOM 1390 C CA . PRO A 1 188 ? -9.438 -6.566 -15.719 1 93.62 188 PRO A CA 1
ATOM 1391 C C . PRO A 1 188 ? -8.188 -6.695 -14.844 1 93.62 188 PRO A C 1
ATOM 1393 O O . PRO A 1 188 ? -7.766 -5.719 -14.219 1 93.62 188 PRO A O 1
ATOM 1396 N N . THR A 1 189 ? -7.68 -7.895 -14.836 1 92.44 189 THR A N 1
ATOM 1397 C CA . THR A 1 189 ? -6.406 -8.125 -14.172 1 92.44 189 THR A CA 1
ATOM 1398 C C . THR A 1 189 ? -5.727 -9.375 -14.719 1 92.44 189 THR A C 1
ATOM 1400 O O . THR A 1 189 ? -6.387 -10.258 -15.281 1 92.44 189 THR A O 1
ATOM 1403 N N . LYS A 1 190 ? -4.402 -9.414 -14.578 1 85.62 190 LYS A N 1
ATOM 1404 C CA . LYS A 1 190 ? -3.637 -10.602 -14.938 1 85.62 190 LYS A CA 1
ATOM 1405 C C . LYS A 1 190 ? -2.934 -11.195 -13.719 1 85.62 190 LYS A C 1
ATOM 1407 O O . LYS A 1 190 ? -2.123 -12.109 -13.852 1 85.62 190 LYS A O 1
ATOM 1412 N N . ALA A 1 191 ? -3.215 -10.547 -12.625 1 79.62 191 ALA A N 1
ATOM 1413 C CA . ALA A 1 191 ? -2.58 -11.047 -11.406 1 79.62 191 ALA A CA 1
ATOM 1414 C C . ALA A 1 191 ? -3.115 -12.43 -11.039 1 79.62 191 ALA A C 1
ATOM 1416 O O . ALA A 1 191 ? -4.227 -12.797 -11.43 1 79.62 191 ALA A O 1
ATOM 1417 N N . GLY A 1 192 ? -2.232 -13.109 -10.305 1 70.44 192 GLY A N 1
ATOM 1418 C CA . GLY A 1 192 ? -2.596 -14.445 -9.883 1 70.44 192 GLY A CA 1
ATOM 1419 C C . GLY A 1 192 ? -3.799 -14.477 -8.961 1 70.44 192 GLY A C 1
ATOM 1420 O O . GLY A 1 192 ? -4.07 -13.508 -8.25 1 70.44 192 GLY A O 1
ATOM 1421 N N . MET A 1 193 ? -4.676 -15.375 -9.109 1 79.06 193 MET A N 1
ATOM 1422 C CA . MET A 1 193 ? -5.965 -15.5 -8.43 1 79.06 193 MET A CA 1
ATOM 1423 C C . MET A 1 193 ? -5.793 -16.078 -7.031 1 79.06 193 MET A C 1
ATOM 1425 O O . MET A 1 193 ? -6.773 -16.281 -6.312 1 79.06 193 MET A O 1
ATOM 1429 N N . HIS A 1 194 ? -4.473 -16.172 -6.598 1 78.75 194 HIS A N 1
ATOM 1430 C CA . HIS A 1 194 ? -4.266 -16.703 -5.258 1 78.75 194 HIS A CA 1
ATOM 1431 C C . HIS A 1 194 ? -4.516 -15.633 -4.195 1 78.75 194 HIS A C 1
ATOM 1433 O O . HIS A 1 194 ? -4.629 -15.945 -3.01 1 78.75 194 HIS A O 1
ATOM 1439 N N . GLU A 1 195 ? -4.699 -14.422 -4.59 1 82.62 195 GLU A N 1
ATOM 1440 C CA . GLU A 1 195 ? -4.992 -13.344 -3.656 1 82.62 195 GLU A CA 1
ATOM 1441 C C . GLU A 1 195 ? -6.488 -13.242 -3.383 1 82.62 195 GLU A C 1
ATOM 1443 O O . GLU A 1 195 ? -6.906 -12.625 -2.398 1 82.62 195 GLU A O 1
ATOM 1448 N N . LEU A 1 196 ? -7.234 -13.875 -4.199 1 85.62 196 LEU A N 1
ATOM 1449 C CA . LEU A 1 196 ? -8.688 -13.766 -4.051 1 85.62 196 LEU A CA 1
ATOM 1450 C C . LEU A 1 196 ? -9.219 -14.867 -3.139 1 85.62 196 LEU A C 1
ATOM 1452 O O . LEU A 1 196 ? -8.844 -16.031 -3.275 1 85.62 196 LEU A O 1
ATOM 1456 N N . ASN A 1 197 ? -10.031 -14.461 -2.262 1 89.69 197 ASN A N 1
ATOM 1457 C CA . ASN A 1 197 ? -10.734 -15.414 -1.415 1 89.69 197 ASN A CA 1
ATOM 1458 C C . ASN A 1 197 ? -11.852 -16.125 -2.178 1 89.69 197 ASN A C 1
ATOM 1460 O O . ASN A 1 197 ? -12.828 -15.484 -2.594 1 89.69 197 ASN A O 1
ATOM 1464 N N . GLY A 1 198 ? -11.719 -17.359 -2.34 1 88.12 198 GLY A N 1
ATOM 1465 C CA . GLY A 1 198 ? -12.703 -18.125 -3.08 1 88.12 198 GLY A CA 1
ATOM 1466 C C . GLY A 1 198 ? -14.102 -18.031 -2.484 1 88.12 198 GLY A C 1
ATOM 1467 O O . GLY A 1 198 ? -15.094 -18.125 -3.203 1 88.12 198 GLY A O 1
ATOM 1468 N N . ASN A 1 199 ? -14.203 -17.734 -1.22 1 89.94 199 ASN A N 1
ATOM 1469 C CA . ASN A 1 199 ? -15.492 -17.672 -0.536 1 89.94 199 ASN A CA 1
ATOM 1470 C C . ASN A 1 199 ? -16.266 -16.422 -0.91 1 89.94 199 ASN A C 1
ATOM 1472 O O . ASN A 1 199 ? -17.469 -16.312 -0.648 1 89.94 199 ASN A O 1
ATOM 1476 N N . ASP A 1 200 ? -15.648 -15.555 -1.537 1 92.5 200 ASP A N 1
ATOM 1477 C CA . ASP A 1 200 ? -16.312 -14.312 -1.929 1 92.5 200 ASP A CA 1
ATOM 1478 C C . ASP A 1 200 ? -16.891 -14.414 -3.338 1 92.5 200 ASP A C 1
ATOM 1480 O O . ASP A 1 200 ? -17.594 -13.516 -3.789 1 92.5 200 ASP A O 1
ATOM 1484 N N . ILE A 1 201 ? -16.609 -15.477 -3.988 1 91.5 201 ILE A N 1
ATOM 1485 C CA . ILE A 1 201 ? -17 -15.625 -5.391 1 91.5 201 ILE A CA 1
ATOM 1486 C C . ILE A 1 201 ? -18.406 -16.188 -5.48 1 91.5 201 ILE A C 1
ATOM 1488 O O . ILE A 1 201 ? -18.75 -17.125 -4.77 1 91.5 201 ILE A O 1
ATOM 1492 N N . GLU A 1 202 ? -19.172 -15.57 -6.285 1 89.62 202 GLU A N 1
ATOM 1493 C CA . GLU A 1 202 ? -20.516 -16.062 -6.578 1 89.62 202 GLU A CA 1
ATOM 1494 C C . GLU A 1 202 ? -20.5 -17 -7.781 1 89.62 202 GLU A C 1
ATOM 1496 O O . GLU A 1 202 ? -21.203 -18.016 -7.785 1 89.62 202 GLU A O 1
ATOM 1501 N N . SER A 1 203 ? -19.766 -16.609 -8.82 1 87.88 203 SER A N 1
ATOM 1502 C CA . SER A 1 203 ? -19.719 -17.438 -10.016 1 87.88 203 SER A CA 1
ATOM 1503 C C . SER A 1 203 ? -18.453 -17.141 -10.836 1 87.88 203 SER A C 1
ATOM 1505 O O . SER A 1 203 ? -17.844 -16.078 -10.695 1 87.88 203 SER A O 1
ATOM 1507 N N . ILE A 1 204 ? -18.047 -18.094 -11.609 1 90.19 204 ILE A N 1
ATOM 1508 C CA . ILE A 1 204 ? -16.953 -17.969 -12.555 1 90.19 204 ILE A CA 1
ATOM 1509 C C . ILE A 1 204 ? -17.422 -18.359 -13.953 1 90.19 204 ILE A C 1
ATOM 1511 O O . ILE A 1 204 ? -18.125 -19.359 -14.117 1 90.19 204 ILE A O 1
ATOM 1515 N N . GLN A 1 205 ? -17.094 -17.578 -14.898 1 91.25 205 GLN A N 1
ATOM 1516 C CA . GLN A 1 205 ? -17.406 -17.859 -16.297 1 91.25 205 GLN A CA 1
ATOM 1517 C C . GLN A 1 205 ? -16.125 -17.875 -17.141 1 91.25 205 GLN A C 1
ATOM 1519 O O . GLN A 1 205 ? -15.242 -17.031 -16.953 1 91.25 205 GLN A O 1
ATOM 1524 N N . VAL A 1 206 ? -16.062 -18.781 -17.984 1 92 206 VAL A N 1
ATOM 1525 C CA . VAL A 1 206 ? -14.922 -18.875 -18.891 1 92 206 VAL A CA 1
ATOM 1526 C C . VAL A 1 206 ? -15.383 -18.672 -20.328 1 92 206 VAL A C 1
ATOM 1528 O O . VAL A 1 206 ? -16.203 -19.438 -20.844 1 92 206 VAL A O 1
ATOM 1531 N N . LEU A 1 207 ? -14.906 -17.641 -20.875 1 92.81 207 LEU A N 1
ATOM 1532 C CA . LEU A 1 207 ? -15.133 -17.375 -22.297 1 92.81 207 LEU A CA 1
ATOM 1533 C C . LEU A 1 207 ? -14.016 -17.969 -23.141 1 92.81 207 LEU A C 1
ATOM 1535 O O . LEU A 1 207 ? -12.867 -17.547 -23.062 1 92.81 207 LEU A O 1
ATOM 1539 N N . LYS A 1 208 ? -14.391 -18.797 -24.094 1 91.88 208 LYS A N 1
ATOM 1540 C CA . LYS A 1 208 ? -13.367 -19.594 -24.766 1 91.88 208 LYS A CA 1
ATOM 1541 C C . LYS A 1 208 ? -13.25 -19.219 -26.234 1 91.88 208 LYS A C 1
ATOM 1543 O O . LYS A 1 208 ? -12.219 -19.453 -26.859 1 91.88 208 LYS A O 1
ATOM 1548 N N . ASP A 1 209 ? -14.305 -18.75 -26.828 1 88.81 209 ASP A N 1
ATOM 1549 C CA . ASP A 1 209 ? -14.234 -18.422 -28.25 1 88.81 209 ASP A CA 1
ATOM 1550 C C . ASP A 1 209 ? -14.125 -16.906 -28.453 1 88.81 209 ASP A C 1
ATOM 1552 O O . ASP A 1 209 ? -14.266 -16.141 -27.5 1 88.81 209 ASP A O 1
ATOM 1556 N N . ALA A 1 210 ? -13.844 -16.5 -29.641 1 84.06 210 ALA A N 1
ATOM 1557 C CA . ALA A 1 210 ? -13.609 -15.102 -29.969 1 84.06 210 ALA A CA 1
ATOM 1558 C C . ALA A 1 210 ? -14.891 -14.281 -29.828 1 84.06 210 ALA A C 1
ATOM 1560 O O . ALA A 1 210 ? -14.859 -13.133 -29.406 1 84.06 210 ALA A O 1
ATOM 1561 N N . ALA A 1 211 ? -15.906 -14.828 -30.203 1 79.62 211 ALA A N 1
ATOM 1562 C CA . ALA A 1 211 ? -17.156 -14.086 -30.188 1 79.62 211 ALA A CA 1
ATOM 1563 C C . ALA A 1 211 ? -17.531 -13.648 -28.781 1 79.62 211 ALA A C 1
ATOM 1565 O O . ALA A 1 211 ? -18.078 -12.562 -28.578 1 79.62 211 ALA A O 1
ATOM 1566 N N . SER A 1 212 ? -17.203 -14.406 -27.891 1 79.81 212 SER A N 1
ATOM 1567 C CA . SER A 1 212 ? -17.5 -14.078 -26.5 1 79.81 212 SER A CA 1
ATOM 1568 C C . SER A 1 212 ? -16.422 -13.203 -25.891 1 79.81 212 SER A C 1
ATOM 1570 O O . SER A 1 212 ? -16.719 -12.297 -25.109 1 79.81 212 SER A O 1
ATOM 1572 N N . ALA A 1 213 ? -15.211 -13.422 -26.203 1 83.94 213 ALA A N 1
ATOM 1573 C CA . ALA A 1 213 ? -14.078 -12.797 -25.531 1 83.94 213 ALA A CA 1
ATOM 1574 C C . ALA A 1 213 ? -13.711 -11.469 -26.188 1 83.94 213 ALA A C 1
ATOM 1576 O O . ALA A 1 213 ? -13.078 -10.617 -25.578 1 83.94 213 ALA A O 1
ATOM 1577 N N . SER A 1 214 ? -14.141 -11.305 -27.375 1 83.88 214 SER A N 1
ATOM 1578 C CA . SER A 1 214 ? -13.664 -10.172 -28.172 1 83.88 214 SER A CA 1
ATOM 1579 C C . SER A 1 214 ? -14.094 -8.844 -27.547 1 83.88 214 SER A C 1
ATOM 1581 O O . SER A 1 214 ? -13.445 -7.82 -27.766 1 83.88 214 SER A O 1
ATOM 1583 N N . ILE A 1 215 ? -15.07 -8.922 -26.844 1 87.62 215 ILE A N 1
ATOM 1584 C CA . ILE A 1 215 ? -15.57 -7.695 -26.234 1 87.62 215 ILE A CA 1
ATOM 1585 C C . ILE A 1 215 ? -14.531 -7.145 -25.266 1 87.62 215 ILE A C 1
ATOM 1587 O O . ILE A 1 215 ? -14.508 -5.945 -24.984 1 87.62 215 ILE A O 1
ATOM 1591 N N . TYR A 1 216 ? -13.68 -7.988 -24.844 1 89.12 216 TYR A N 1
ATOM 1592 C CA . TYR A 1 216 ? -12.656 -7.566 -23.906 1 89.12 216 TYR A CA 1
ATOM 1593 C C . TYR A 1 216 ? -11.352 -7.242 -24.609 1 89.12 216 TYR A C 1
ATOM 1595 O O . TYR A 1 216 ? -10.383 -6.801 -23.984 1 89.12 216 TYR A O 1
ATOM 1603 N N . GLY A 1 217 ? -11.273 -7.547 -25.812 1 87.31 217 GLY A N 1
ATOM 1604 C CA . GLY A 1 217 ? -10.25 -6.977 -26.656 1 87.31 217 GLY A CA 1
ATOM 1605 C C . GLY A 1 217 ? -8.969 -7.793 -26.688 1 87.31 217 GLY A C 1
ATOM 1606 O O . GLY A 1 217 ? -9.008 -9.023 -26.594 1 87.31 217 GLY A O 1
ATOM 1607 N N . SER A 1 218 ? -7.844 -6.988 -26.891 1 85.94 218 SER A N 1
ATOM 1608 C CA . SER A 1 218 ? -6.535 -7.527 -27.25 1 85.94 218 SER A CA 1
ATOM 1609 C C . SER A 1 218 ? -5.914 -8.273 -26.062 1 85.94 218 SER A C 1
ATOM 1611 O O . SER A 1 218 ? -4.875 -8.914 -26.219 1 85.94 218 SER A O 1
ATOM 1613 N N . ARG A 1 219 ? -6.426 -8.289 -25.031 1 83.25 219 ARG A N 1
ATOM 1614 C CA . ARG A 1 219 ? -5.926 -9.039 -23.875 1 83.25 219 ARG A CA 1
ATOM 1615 C C . ARG A 1 219 ? -6.648 -10.383 -23.75 1 83.25 219 ARG A C 1
ATOM 1617 O O . ARG A 1 219 ? -6.277 -11.203 -22.906 1 83.25 219 ARG A O 1
ATOM 1624 N N . ALA A 1 220 ? -7.594 -10.625 -24.562 1 85.06 220 ALA A N 1
ATOM 1625 C CA . ALA A 1 220 ? -8.484 -11.766 -24.406 1 85.06 220 ALA A CA 1
ATOM 1626 C C . ALA A 1 220 ? -8.164 -12.859 -25.406 1 85.06 220 ALA A C 1
ATOM 1628 O O . ALA A 1 220 ? -8.914 -13.828 -25.547 1 85.06 220 ALA A O 1
ATOM 1629 N N . ALA A 1 221 ? -7.141 -12.703 -26.062 1 84.19 221 ALA A N 1
ATOM 1630 C CA . ALA A 1 221 ? -6.824 -13.656 -27.125 1 84.19 221 ALA A CA 1
ATOM 1631 C C . ALA A 1 221 ? -6.672 -15.07 -26.578 1 84.19 221 ALA A C 1
ATOM 1633 O O . ALA A 1 221 ? -6.969 -16.047 -27.266 1 84.19 221 ALA A O 1
ATOM 1634 N N . ASN A 1 222 ? -6.289 -15.164 -25.391 1 88.75 222 ASN A N 1
ATOM 1635 C CA . ASN A 1 222 ? -6.047 -16.469 -24.766 1 88.75 222 ASN A CA 1
ATOM 1636 C C . ASN A 1 222 ? -7.188 -16.859 -23.828 1 88.75 222 ASN A C 1
ATOM 1638 O O . ASN A 1 222 ? -7.008 -17.688 -22.938 1 88.75 222 ASN A O 1
ATOM 1642 N N . GLY A 1 223 ? -8.32 -16.234 -24 1 91 223 GLY A N 1
ATOM 1643 C CA . GLY A 1 223 ? -9.484 -16.547 -23.188 1 91 223 GLY A CA 1
ATOM 1644 C C . GLY A 1 223 ? -9.703 -15.562 -22.047 1 91 223 GLY A C 1
ATOM 1645 O O . GLY A 1 223 ? -8.797 -14.812 -21.688 1 91 223 GLY A O 1
ATOM 1646 N N . VAL A 1 224 ? -10.945 -15.555 -21.578 1 93 224 VAL A N 1
ATOM 1647 C CA . VAL A 1 224 ? -11.305 -14.656 -20.5 1 93 224 VAL A CA 1
ATOM 1648 C C . VAL A 1 224 ? -11.984 -15.445 -19.375 1 93 224 VAL A C 1
ATOM 1650 O O . VAL A 1 224 ? -12.805 -16.328 -19.641 1 93 224 VAL A O 1
ATOM 1653 N N . ILE A 1 225 ? -11.625 -15.195 -18.188 1 93.25 225 ILE A N 1
ATOM 1654 C CA . ILE A 1 225 ? -12.289 -15.727 -17 1 93.25 225 ILE A CA 1
ATOM 1655 C C . ILE A 1 225 ? -12.953 -14.594 -16.219 1 93.25 225 ILE A C 1
ATOM 1657 O O . ILE A 1 225 ? -12.266 -13.703 -15.719 1 93.25 225 ILE A O 1
ATOM 1661 N N . ILE A 1 226 ? -14.211 -14.672 -16.141 1 92.62 226 ILE A N 1
ATOM 1662 C CA . ILE A 1 226 ? -14.977 -13.648 -15.438 1 92.62 226 ILE A CA 1
ATOM 1663 C C . ILE A 1 226 ? -15.352 -14.141 -14.039 1 92.62 226 ILE A C 1
ATOM 1665 O O . ILE A 1 226 ? -15.914 -15.227 -13.891 1 92.62 226 ILE A O 1
ATOM 1669 N N . ILE A 1 227 ? -15.078 -13.367 -13.109 1 92.31 227 ILE A N 1
ATOM 1670 C CA . ILE A 1 227 ? -15.414 -13.664 -11.719 1 92.31 227 ILE A CA 1
ATOM 1671 C C . ILE A 1 227 ? -16.406 -12.633 -11.195 1 92.31 227 ILE A C 1
ATOM 1673 O O . ILE A 1 227 ? -16.125 -11.43 -11.234 1 92.31 227 ILE A O 1
ATOM 1677 N N . THR A 1 228 ? -17.453 -13.102 -10.773 1 91.25 228 THR A N 1
ATOM 1678 C CA . THR A 1 228 ? -18.438 -12.266 -10.102 1 91.25 228 THR A CA 1
ATOM 1679 C C . THR A 1 228 ? -18.453 -12.547 -8.602 1 91.25 228 THR A C 1
ATOM 1681 O O . THR A 1 228 ? -18.547 -13.703 -8.188 1 91.25 228 THR A O 1
ATOM 1684 N N . THR A 1 229 ? -18.375 -11.555 -7.809 1 92.94 229 THR A N 1
ATOM 1685 C CA . THR A 1 229 ? -18.328 -11.742 -6.363 1 92.94 229 THR A CA 1
ATOM 1686 C C . THR A 1 229 ? -19.719 -11.578 -5.754 1 92.94 229 THR A C 1
ATOM 1688 O O . THR A 1 229 ? -20.625 -11.055 -6.398 1 92.94 229 THR A O 1
ATOM 1691 N N . LYS A 1 230 ? -19.828 -12.039 -4.598 1 91.62 230 LYS A N 1
ATOM 1692 C CA . LYS A 1 230 ? -21.109 -12.031 -3.889 1 91.62 230 LYS A CA 1
ATOM 1693 C C . LYS A 1 230 ? -21.547 -10.609 -3.553 1 91.62 230 LYS A C 1
ATOM 1695 O O . LYS A 1 230 ? -20.703 -9.727 -3.342 1 91.62 230 LYS A O 1
ATOM 1700 N N . GLN A 1 231 ? -22.891 -10.461 -3.578 1 89.69 231 GLN A N 1
ATOM 1701 C CA . GLN A 1 231 ? -23.547 -9.211 -3.209 1 89.69 231 GLN A CA 1
ATOM 1702 C C . GLN A 1 231 ? -24.719 -9.453 -2.271 1 89.69 231 GLN A C 1
ATOM 1704 O O . GLN A 1 231 ? -25.172 -10.594 -2.115 1 89.69 231 GLN A O 1
ATOM 1709 N N . GLY A 1 232 ? -25.141 -8.359 -1.665 1 85.94 232 GLY A N 1
ATOM 1710 C CA . GLY A 1 232 ? -26.359 -8.492 -0.876 1 85.94 232 GLY A CA 1
ATOM 1711 C C . GLY A 1 232 ? -27.594 -8.727 -1.721 1 85.94 232 GLY A C 1
ATOM 1712 O O . GLY A 1 232 ? -27.688 -8.219 -2.842 1 85.94 232 GLY A O 1
ATOM 1713 N N . LYS A 1 233 ? -28.406 -9.531 -1.148 1 79.19 233 LYS A N 1
ATOM 1714 C CA . LYS A 1 233 ? -29.672 -9.797 -1.845 1 79.19 233 LYS A CA 1
ATOM 1715 C C . LYS A 1 233 ? -30.844 -9.18 -1.101 1 79.19 233 LYS A C 1
ATOM 1717 O O . LYS A 1 233 ? -30.828 -9.086 0.129 1 79.19 233 LYS A O 1
ATOM 1722 N N . LYS A 1 234 ? -31.828 -8.742 -1.806 1 73.69 234 LYS A N 1
ATOM 1723 C CA . LYS A 1 234 ? -33 -8.039 -1.26 1 73.69 234 LYS A CA 1
ATOM 1724 C C . LYS A 1 234 ? -33.688 -8.883 -0.201 1 73.69 234 LYS A C 1
ATOM 1726 O O . LYS A 1 234 ? -33.938 -10.07 -0.412 1 73.69 234 LYS A O 1
ATOM 1731 N N . GLY A 1 235 ? -34 -8.195 0.926 1 64.38 235 GLY A N 1
ATOM 1732 C CA . GLY A 1 235 ? -34.875 -8.719 1.962 1 64.38 235 GLY A CA 1
ATOM 1733 C C . GLY A 1 235 ? -34.156 -9.688 2.895 1 64.38 235 GLY A C 1
ATOM 1734 O O . GLY A 1 235 ? -34.781 -10.312 3.748 1 64.38 235 GLY A O 1
ATOM 1735 N N . GLN A 1 236 ? -32.906 -9.797 2.74 1 68.75 236 GLN A N 1
ATOM 1736 C CA . GLN A 1 236 ? -32.281 -10.852 3.533 1 68.75 236 GLN A CA 1
ATOM 1737 C C . GLN A 1 236 ? -30.984 -10.375 4.168 1 68.75 236 GLN A C 1
ATOM 1739 O O . GLN A 1 236 ? -30.141 -9.781 3.494 1 68.75 236 GLN A O 1
ATOM 1744 N N . ILE A 1 237 ? -30.969 -10.516 5.523 1 80.75 237 ILE A N 1
ATOM 1745 C CA . ILE A 1 237 ? -29.656 -10.422 6.172 1 80.75 237 ILE A CA 1
ATOM 1746 C C . ILE A 1 237 ? -29.094 -11.82 6.402 1 80.75 237 ILE A C 1
ATOM 1748 O O . ILE A 1 237 ? -29.797 -12.711 6.895 1 80.75 237 ILE A O 1
ATOM 1752 N N . LYS A 1 238 ? -28 -12.133 5.887 1 86.44 238 LYS A N 1
ATOM 1753 C CA . LYS A 1 238 ? -27.391 -13.461 5.984 1 86.44 238 LYS A CA 1
ATOM 1754 C C . LYS A 1 238 ? -25.984 -13.375 6.535 1 86.44 238 LYS A C 1
ATOM 1756 O O . LYS A 1 238 ? -25.219 -12.469 6.18 1 86.44 238 LYS A O 1
ATOM 1761 N N . ILE A 1 239 ? -25.688 -14.289 7.453 1 90.31 239 ILE A N 1
ATOM 1762 C CA . ILE A 1 239 ? -24.344 -14.469 7.969 1 90.31 239 ILE A CA 1
ATOM 1763 C C . ILE A 1 239 ? -23.844 -15.875 7.645 1 90.31 239 ILE A C 1
ATOM 1765 O O . ILE A 1 239 ? -24.578 -16.859 7.84 1 90.31 239 ILE A O 1
ATOM 1769 N N . ASN A 1 240 ? -22.719 -15.914 7.137 1 91.88 240 ASN A N 1
ATOM 1770 C CA . ASN A 1 240 ? -22.078 -17.203 6.887 1 91.88 240 ASN A CA 1
ATOM 1771 C C . ASN A 1 240 ? -20.703 -17.281 7.527 1 91.88 240 ASN A C 1
ATOM 1773 O O . ASN A 1 240 ? -19.906 -16.344 7.414 1 91.88 240 ASN A O 1
ATOM 1777 N N . PHE A 1 241 ? -20.469 -18.297 8.25 1 93.81 241 PHE A N 1
ATOM 1778 C CA . PHE A 1 241 ? -19.156 -18.562 8.836 1 93.81 241 PHE A CA 1
ATOM 1779 C C . PHE A 1 241 ? -18.641 -19.938 8.398 1 93.81 241 PHE A C 1
ATOM 1781 O O . PHE A 1 241 ? -19.281 -20.953 8.641 1 93.81 241 PHE A O 1
ATOM 1788 N N . ASP A 1 242 ? -17.5 -19.969 7.824 1 94.31 242 ASP A N 1
ATOM 1789 C CA . ASP A 1 242 ? -16.844 -21.188 7.367 1 94.31 242 ASP A CA 1
ATOM 1790 C C . ASP A 1 242 ? -15.477 -21.359 8.023 1 94.31 242 ASP A C 1
ATOM 1792 O O . ASP A 1 242 ? -14.688 -20.406 8.086 1 94.31 242 ASP A O 1
ATOM 1796 N N . ALA A 1 243 ? -15.203 -22.516 8.547 1 95.88 243 ALA A N 1
ATOM 1797 C CA . ALA A 1 243 ? -13.922 -22.844 9.156 1 95.88 243 ALA A CA 1
ATOM 1798 C C . ALA A 1 243 ? -13.445 -24.234 8.75 1 95.88 243 ALA A C 1
ATOM 1800 O O . ALA A 1 243 ? -14.258 -25.156 8.633 1 95.88 243 ALA A O 1
ATOM 1801 N N . SER A 1 244 ? -12.133 -24.328 8.516 1 96.38 244 SER A N 1
ATOM 1802 C CA . SER A 1 244 ? -11.602 -25.656 8.195 1 96.38 244 SER A CA 1
ATOM 1803 C C . SER A 1 244 ? -10.141 -25.781 8.609 1 96.38 244 SER A C 1
ATOM 1805 O O . SER A 1 244 ? -9.438 -24.766 8.734 1 96.38 244 SER A O 1
ATOM 1807 N N . VAL A 1 245 ? -9.672 -27 8.898 1 97.38 245 VAL A N 1
ATOM 1808 C CA . VAL A 1 245 ? -8.289 -27.359 9.195 1 97.38 245 VAL A CA 1
ATOM 1809 C C . VAL A 1 245 ? -7.891 -28.578 8.375 1 97.38 245 VAL A C 1
ATOM 1811 O O . VAL A 1 245 ? -8.672 -29.516 8.219 1 97.38 245 VAL A O 1
ATOM 1814 N N . SER A 1 246 ? -6.738 -28.516 7.766 1 97.31 246 SER A N 1
ATOM 1815 C CA . SER A 1 246 ? -6.266 -29.609 6.922 1 97.31 246 SER A CA 1
ATOM 1816 C C . SER A 1 246 ? -4.871 -30.062 7.336 1 97.31 246 SER A C 1
ATOM 1818 O O . SER A 1 246 ? -4.027 -29.25 7.699 1 97.31 246 SER A O 1
ATOM 1820 N N . ALA A 1 247 ? -4.648 -31.312 7.312 1 97.88 247 ALA A N 1
ATOM 1821 C CA . ALA A 1 247 ? -3.309 -31.891 7.371 1 97.88 247 ALA A CA 1
ATOM 1822 C C . ALA A 1 247 ? -2.783 -32.188 5.973 1 97.88 247 ALA A C 1
ATOM 1824 O O . ALA A 1 247 ? -3.475 -32.812 5.164 1 97.88 247 ALA A O 1
ATOM 1825 N N . SER A 1 248 ? -1.591 -31.719 5.668 1 96.69 248 SER A N 1
ATOM 1826 C CA . SER A 1 248 ? -0.974 -31.906 4.359 1 96.69 248 SER A CA 1
ATOM 1827 C C . SER A 1 248 ? 0.22 -32.844 4.434 1 96.69 248 SER A C 1
ATOM 1829 O O . SER A 1 248 ? 1.15 -32.625 5.211 1 96.69 248 SER A O 1
ATOM 1831 N N . MET A 1 249 ? 0.225 -33.844 3.578 1 96.44 249 MET A N 1
ATOM 1832 C CA . MET A 1 249 ? 1.277 -34.844 3.645 1 96.44 249 MET A CA 1
ATOM 1833 C C . MET A 1 249 ? 1.932 -35.031 2.281 1 96.44 249 MET A C 1
ATOM 1835 O O . MET A 1 249 ? 1.255 -35 1.253 1 96.44 249 MET A O 1
ATOM 1839 N N . TYR A 1 250 ? 3.23 -35.281 2.332 1 94.69 250 TYR A N 1
ATOM 1840 C CA . TYR A 1 250 ? 4 -35.625 1.141 1 94.69 250 TYR A CA 1
ATOM 1841 C C . TYR A 1 250 ? 3.977 -37.125 0.879 1 94.69 250 TYR A C 1
ATOM 1843 O O . TYR A 1 250 ? 4.754 -37.875 1.474 1 94.69 250 TYR A O 1
ATOM 1851 N N . GLN A 1 251 ? 3.236 -37.531 -0.098 1 88.44 251 GLN A N 1
ATOM 1852 C CA . GLN A 1 251 ? 3.062 -38.969 -0.336 1 88.44 251 GLN A CA 1
ATOM 1853 C C . GLN A 1 251 ? 3.941 -39.438 -1.487 1 88.44 251 GLN A C 1
ATOM 1855 O O . GLN A 1 251 ? 4.285 -40.625 -1.565 1 88.44 251 GLN A O 1
ATOM 1860 N N . SER A 1 252 ? 4.422 -38.594 -2.299 1 89.38 252 SER A N 1
ATOM 1861 C CA . SER A 1 252 ? 5.145 -38.969 -3.508 1 89.38 252 SER A CA 1
ATOM 1862 C C . SER A 1 252 ? 6.652 -38.844 -3.312 1 89.38 252 SER A C 1
ATOM 1864 O O . SER A 1 252 ? 7.359 -38.344 -4.188 1 89.38 252 SER A O 1
ATOM 1866 N N . LYS A 1 253 ? 7.152 -39.281 -2.227 1 91.19 253 LYS A N 1
ATOM 1867 C CA . LYS A 1 253 ? 8.594 -39.219 -1.985 1 91.19 253 LYS A CA 1
ATOM 1868 C C . LYS A 1 253 ? 9.344 -40.219 -2.859 1 91.19 253 LYS A C 1
ATOM 1870 O O . LYS A 1 253 ? 8.875 -41.344 -3.064 1 91.19 253 LYS A O 1
ATOM 1875 N N . MET A 1 254 ? 10.469 -39.812 -3.316 1 91.06 254 MET A N 1
ATOM 1876 C CA . MET A 1 254 ? 11.312 -40.688 -4.121 1 91.06 254 MET A CA 1
ATOM 1877 C C . MET A 1 254 ? 12.148 -41.594 -3.232 1 91.06 254 MET A C 1
ATOM 1879 O O . MET A 1 254 ? 12.609 -41.188 -2.164 1 91.06 254 MET A O 1
ATOM 1883 N N . ASN A 1 255 ? 12.336 -42.812 -3.697 1 93 255 ASN A N 1
ATOM 1884 C CA . ASN A 1 255 ? 13.25 -43.719 -3.018 1 93 255 ASN A CA 1
ATOM 1885 C C . ASN A 1 255 ? 14.68 -43.562 -3.523 1 93 255 ASN A C 1
ATOM 1887 O O . ASN A 1 255 ? 14.961 -43.812 -4.699 1 93 255 ASN A O 1
ATOM 1891 N N . VAL A 1 256 ? 15.562 -43.281 -2.646 1 96.81 256 VAL A N 1
ATOM 1892 C CA . VAL A 1 256 ? 16.953 -43.031 -3.043 1 96.81 256 VAL A CA 1
ATOM 1893 C C . VAL A 1 256 ? 17.875 -44.031 -2.371 1 96.81 256 VAL A C 1
ATOM 1895 O O . VAL A 1 256 ? 17.469 -44.719 -1.426 1 96.81 256 VAL A O 1
ATOM 1898 N N . LEU A 1 257 ? 19.109 -44.094 -2.846 1 98.06 257 LEU A N 1
ATOM 1899 C CA . LEU A 1 257 ? 20.078 -45.031 -2.322 1 98.06 257 LEU A CA 1
ATOM 1900 C C . LEU A 1 257 ? 20.484 -44.688 -0.898 1 98.06 257 LEU A C 1
ATOM 1902 O O . LEU A 1 257 ? 20.797 -43.531 -0.612 1 98.06 257 LEU A O 1
ATOM 1906 N N . ASN A 1 258 ? 20.391 -45.688 -0.001 1 97.88 258 ASN A N 1
ATOM 1907 C CA . ASN A 1 258 ? 21.016 -45.469 1.296 1 97.88 258 ASN A CA 1
ATOM 1908 C C . ASN A 1 258 ? 22.531 -45.656 1.214 1 97.88 258 ASN A C 1
ATOM 1910 O O . ASN A 1 258 ? 23.078 -45.875 0.131 1 97.88 258 ASN A O 1
ATOM 1914 N N . THR A 1 259 ? 23.219 -45.531 2.307 1 98.06 259 THR A N 1
ATOM 1915 C CA . THR A 1 259 ? 24.672 -45.5 2.328 1 98.06 259 THR A CA 1
ATOM 1916 C C . THR A 1 259 ? 25.234 -46.812 1.805 1 98.06 259 THR A C 1
ATOM 1918 O O . THR A 1 259 ? 26.188 -46.844 1.016 1 98.06 259 THR A O 1
ATOM 1921 N N . GLU A 1 260 ? 24.688 -47.906 2.207 1 97.56 260 GLU A N 1
ATOM 1922 C CA . GLU A 1 260 ? 25.141 -49.219 1.768 1 97.56 260 GLU A CA 1
ATOM 1923 C C . GLU A 1 260 ? 24.859 -49.438 0.285 1 97.56 260 GLU A C 1
ATOM 1925 O O . GLU A 1 260 ? 25.734 -49.906 -0.461 1 97.56 260 GLU A O 1
ATOM 1930 N N . GLN A 1 261 ? 23.656 -49.156 -0.075 1 97.88 261 GLN A N 1
ATOM 1931 C CA . GLN A 1 261 ? 23.25 -49.312 -1.465 1 97.88 261 GLN A CA 1
ATOM 1932 C C . GLN A 1 261 ? 24.094 -48.469 -2.4 1 97.88 261 GLN A C 1
ATOM 1934 O O . GLN A 1 261 ? 24.422 -48.906 -3.512 1 97.88 261 GLN A O 1
ATOM 1939 N N . TYR A 1 262 ? 24.375 -47.281 -1.925 1 97.62 262 TYR A N 1
ATOM 1940 C CA . TYR A 1 262 ? 25.25 -46.375 -2.674 1 97.62 262 TYR A CA 1
ATOM 1941 C C . TYR A 1 262 ? 26.609 -47.031 -2.934 1 97.62 262 TYR A C 1
ATOM 1943 O O . TYR A 1 262 ? 27.109 -47.031 -4.062 1 97.62 262 TYR A O 1
ATOM 1951 N N . GLY A 1 263 ? 27.203 -47.594 -1.953 1 97.31 263 GLY A N 1
ATOM 1952 C CA . GLY A 1 263 ? 28.469 -48.312 -2.098 1 97.31 263 GLY A CA 1
ATOM 1953 C C . GLY A 1 263 ? 28.391 -49.5 -3.055 1 97.31 263 GLY A C 1
ATOM 1954 O O . GLY A 1 263 ? 29.328 -49.719 -3.828 1 97.31 263 GLY A O 1
ATOM 1955 N N . ARG A 1 264 ? 27.312 -50.156 -2.949 1 97.12 264 ARG A N 1
ATOM 1956 C CA . ARG A 1 264 ? 27.125 -51.312 -3.834 1 97.12 264 ARG A CA 1
ATOM 1957 C C . ARG A 1 264 ? 27.047 -50.875 -5.293 1 97.12 264 ARG A C 1
ATOM 1959 O O . ARG A 1 264 ? 27.625 -51.531 -6.168 1 97.12 264 ARG A O 1
ATOM 1966 N N . ALA A 1 265 ? 26.297 -49.844 -5.512 1 96.81 265 ALA A N 1
ATOM 1967 C CA . ALA A 1 265 ? 26.203 -49.344 -6.871 1 96.81 265 ALA A CA 1
ATOM 1968 C C . ALA A 1 265 ? 27.547 -48.844 -7.383 1 96.81 265 ALA A C 1
ATOM 1970 O O . ALA A 1 265 ? 27.922 -49.125 -8.531 1 96.81 265 ALA A O 1
ATOM 1971 N N . MET A 1 266 ? 28.297 -48.188 -6.539 1 96.44 266 MET A N 1
ATOM 1972 C CA . MET A 1 266 ? 29.625 -47.719 -6.934 1 96.44 266 MET A CA 1
ATOM 1973 C C . MET A 1 266 ? 30.547 -48.875 -7.254 1 96.44 266 MET A C 1
ATOM 1975 O O . MET A 1 266 ? 31.281 -48.844 -8.25 1 96.44 266 MET A O 1
ATOM 1979 N N . TRP A 1 267 ? 30.516 -49.906 -6.426 1 97.12 267 TRP A N 1
ATOM 1980 C CA . TRP A 1 267 ? 31.297 -51.094 -6.668 1 97.12 267 TRP A CA 1
ATOM 1981 C C . TRP A 1 267 ? 31.016 -51.656 -8.055 1 97.12 267 TRP A C 1
ATOM 1983 O O . TRP A 1 267 ? 31.938 -51.969 -8.812 1 97.12 267 TRP A O 1
ATOM 1993 N N . GLN A 1 268 ? 29.766 -51.781 -8.336 1 96.31 268 GLN A N 1
ATOM 1994 C CA . GLN A 1 268 ? 29.359 -52.344 -9.609 1 96.31 268 GLN A CA 1
ATOM 1995 C C . GLN A 1 268 ? 29.859 -51.5 -10.773 1 96.31 268 GLN A C 1
ATOM 1997 O O . GLN A 1 268 ? 30.281 -52.031 -11.805 1 96.31 268 GLN A O 1
ATOM 2002 N N . ALA A 1 269 ? 29.797 -50.219 -10.695 1 96.12 269 ALA A N 1
ATOM 2003 C CA . ALA A 1 269 ? 30.25 -49.312 -11.75 1 96.12 269 ALA A CA 1
ATOM 2004 C C . ALA A 1 269 ? 31.75 -49.5 -12 1 96.12 269 ALA A C 1
ATOM 2006 O O . ALA A 1 269 ? 32.188 -49.562 -13.148 1 96.12 269 ALA A O 1
ATOM 2007 N N . TYR A 1 270 ? 32.531 -49.594 -10.93 1 95.81 270 TYR A N 1
ATOM 2008 C CA . TYR A 1 270 ? 34 -49.781 -11.047 1 95.81 270 TYR A CA 1
ATOM 2009 C C . TYR A 1 270 ? 34.312 -51.094 -11.711 1 95.81 270 TYR A C 1
ATOM 2011 O O . TYR A 1 270 ? 35.125 -51.156 -12.641 1 95.81 270 TYR A O 1
ATOM 2019 N N . VAL A 1 271 ? 33.656 -52.094 -11.25 1 95.81 271 VAL A N 1
ATOM 2020 C CA . VAL A 1 271 ? 33.938 -53.438 -11.719 1 95.81 271 VAL A CA 1
ATOM 2021 C C . VAL A 1 271 ? 33.562 -53.594 -13.18 1 95.81 271 VAL A C 1
ATOM 2023 O O . VAL A 1 271 ? 34.281 -54.188 -13.969 1 95.81 271 VAL A O 1
ATOM 2026 N N . ASN A 1 272 ? 32.406 -53.031 -13.508 1 94.44 272 ASN A N 1
ATOM 2027 C CA . ASN A 1 272 ? 31.953 -53.062 -14.898 1 94.44 272 ASN A CA 1
ATOM 2028 C C . ASN A 1 272 ? 32.938 -52.406 -15.828 1 94.44 272 ASN A C 1
ATOM 2030 O O . ASN A 1 272 ? 33.094 -52.781 -17 1 94.44 272 ASN A O 1
ATOM 2034 N N . ASP A 1 273 ? 33.656 -51.469 -15.328 1 93.75 273 ASP A N 1
ATOM 2035 C CA . ASP A 1 273 ? 34.594 -50.719 -16.156 1 93.75 273 ASP A CA 1
ATOM 2036 C C . ASP A 1 273 ? 36 -51.312 -16.062 1 93.75 273 ASP A C 1
ATOM 2038 O O . ASP A 1 273 ? 36.969 -50.75 -16.578 1 93.75 273 ASP A O 1
ATOM 2042 N N . GLY A 1 274 ? 36.156 -52.344 -15.359 1 92.38 274 GLY A N 1
ATOM 2043 C CA . GLY A 1 274 ? 37.406 -53.031 -15.227 1 92.38 274 GLY A CA 1
ATOM 2044 C C . GLY A 1 274 ? 38.375 -52.312 -14.289 1 92.38 274 GLY A C 1
ATOM 2045 O O . GLY A 1 274 ? 39.594 -52.469 -14.406 1 92.38 274 GLY A O 1
ATOM 2046 N N . GLU A 1 275 ? 37.812 -51.5 -13.484 1 95 275 GLU A N 1
ATOM 2047 C CA . GLU A 1 275 ? 38.625 -50.781 -12.523 1 95 275 GLU A CA 1
ATOM 2048 C C . GLU A 1 275 ? 38.531 -51.375 -11.133 1 95 275 GLU A C 1
ATOM 2050 O O . GLU A 1 275 ? 37.562 -52.062 -10.82 1 95 275 GLU A O 1
ATOM 2055 N N . ASN A 1 276 ? 39.594 -51.125 -10.375 1 95.75 276 ASN A N 1
ATOM 2056 C CA . ASN A 1 276 ? 39.562 -51.594 -8.992 1 95.75 276 ASN A CA 1
ATOM 2057 C C . ASN A 1 276 ? 38.688 -50.719 -8.102 1 95.75 276 ASN A C 1
ATOM 2059 O O . ASN A 1 276 ? 39.031 -49.562 -7.848 1 95.75 276 ASN A O 1
ATOM 2063 N N . PRO A 1 277 ? 37.625 -51.281 -7.645 1 97 277 PRO A N 1
ATOM 2064 C CA . PRO A 1 277 ? 36.719 -50.469 -6.828 1 97 277 PRO A CA 1
ATOM 2065 C C . PRO A 1 277 ? 37.375 -49.938 -5.551 1 97 277 PRO A C 1
ATOM 2067 O O . PRO A 1 277 ? 36.906 -48.938 -4.98 1 97 277 PRO A O 1
ATOM 2070 N N . ASN A 1 278 ? 38.375 -50.594 -5.07 1 96.38 278 ASN A N 1
ATOM 2071 C CA . ASN A 1 278 ? 39.062 -50.156 -3.848 1 96.38 278 ASN A CA 1
ATOM 2072 C C . ASN A 1 278 ? 39.906 -48.906 -4.09 1 96.38 278 ASN A C 1
ATOM 2074 O O . ASN A 1 278 ? 40.406 -48.312 -3.141 1 96.38 278 ASN A O 1
ATOM 2078 N N . GLY A 1 279 ? 40.031 -48.469 -5.27 1 94.31 279 GLY A N 1
ATOM 2079 C CA . GLY A 1 279 ? 40.688 -47.188 -5.598 1 94.31 279 GLY A CA 1
ATOM 2080 C C . GLY A 1 279 ? 39.781 -46 -5.504 1 94.31 279 GLY A C 1
ATOM 2081 O O . GLY A 1 279 ? 40.188 -44.875 -5.832 1 94.31 279 GLY A O 1
ATOM 2082 N N . ASN A 1 280 ? 38.531 -46.156 -5.066 1 93.19 280 ASN A N 1
ATOM 2083 C CA . ASN A 1 280 ? 37.594 -45.031 -4.98 1 93.19 280 ASN A CA 1
ATOM 2084 C C . ASN A 1 280 ? 38.062 -44 -3.973 1 93.19 280 ASN A C 1
ATOM 2086 O O . ASN A 1 280 ? 38.812 -44.312 -3.043 1 93.19 280 ASN A O 1
ATOM 2090 N N . ALA A 1 281 ? 37.625 -42.75 -4.09 1 88.81 281 ALA A N 1
ATOM 2091 C CA . ALA A 1 281 ? 38.125 -41.625 -3.281 1 88.81 281 ALA A CA 1
ATOM 2092 C C . ALA A 1 281 ? 37.188 -41.375 -2.104 1 88.81 281 ALA A C 1
ATOM 2094 O O . ALA A 1 281 ? 37.312 -40.375 -1.404 1 88.81 281 ALA A O 1
ATOM 2095 N N . LEU A 1 282 ? 36.156 -42.25 -1.845 1 93.69 282 LEU A N 1
ATOM 2096 C CA . LEU A 1 282 ? 35.125 -41.938 -0.874 1 93.69 282 LEU A CA 1
ATOM 2097 C C . LEU A 1 282 ? 35.344 -42.719 0.418 1 93.69 282 LEU A C 1
ATOM 2099 O O . LEU A 1 282 ? 34.625 -42.469 1.41 1 93.69 282 LEU A O 1
ATOM 2103 N N . GLY A 1 283 ? 36.219 -43.656 0.381 1 92.12 283 GLY A N 1
ATOM 2104 C CA . GLY A 1 283 ? 36.562 -44.375 1.599 1 92.12 283 GLY A CA 1
ATOM 2105 C C . GLY A 1 283 ? 35.906 -45.719 1.712 1 92.12 283 GLY A C 1
ATOM 2106 O O . GLY A 1 283 ? 36 -46.406 2.74 1 92.12 283 GLY A O 1
ATOM 2107 N N . TYR A 1 284 ? 35.188 -46.156 0.681 1 96.31 284 TYR A N 1
ATOM 2108 C CA . TYR A 1 284 ? 34.656 -47.5 0.662 1 96.31 284 TYR A CA 1
ATOM 2109 C C . TYR A 1 284 ? 35.75 -48.531 0.425 1 96.31 284 TYR A C 1
ATOM 2111 O O . TYR A 1 284 ? 36.625 -48.344 -0.422 1 96.31 284 TYR A O 1
ATOM 2119 N N . ALA A 1 285 ? 35.719 -49.594 1.227 1 97.25 285 ALA A N 1
ATOM 2120 C CA . ALA A 1 285 ? 36.594 -50.75 1.026 1 97.25 285 ALA A CA 1
ATOM 2121 C C . ALA A 1 285 ? 35.781 -52 0.688 1 97.25 285 ALA A C 1
ATOM 2123 O O . ALA A 1 285 ? 34.781 -52.312 1.362 1 97.25 285 ALA A O 1
ATOM 2124 N N . TYR A 1 286 ? 36.219 -52.656 -0.341 1 97.88 286 TYR A N 1
ATOM 2125 C CA . TYR A 1 286 ? 35.438 -53.781 -0.849 1 97.88 286 TYR A CA 1
ATOM 2126 C C . TYR A 1 286 ? 36.219 -55.062 -0.744 1 97.88 286 TYR A C 1
ATOM 2128 O O . TYR A 1 286 ? 37.406 -55.125 -1.061 1 97.88 286 TYR A O 1
ATOM 2136 N N . ASN A 1 287 ? 35.5 -56.125 -0.208 1 97.44 287 ASN A N 1
ATOM 2137 C CA . ASN A 1 287 ? 35.906 -57.531 -0.379 1 97.44 287 ASN A CA 1
ATOM 2138 C C . ASN A 1 287 ? 35.125 -58.188 -1.5 1 97.44 287 ASN A C 1
ATOM 2140 O O . ASN A 1 287 ? 33.938 -58.469 -1.346 1 97.44 287 ASN A O 1
ATOM 2144 N N . TRP A 1 288 ? 35.844 -58.344 -2.609 1 96.75 288 TRP A N 1
ATOM 2145 C CA . TRP A 1 288 ? 35.156 -58.844 -3.779 1 96.75 288 TRP A CA 1
ATOM 2146 C C . TRP A 1 288 ? 36.031 -59.75 -4.609 1 96.75 288 TRP A C 1
ATOM 2148 O O . TRP A 1 288 ? 37.25 -59.844 -4.355 1 96.75 288 TRP A O 1
ATOM 2158 N N . GLY A 1 289 ? 35.5 -60.5 -5.586 1 93.75 289 GLY A N 1
ATOM 2159 C CA . GLY A 1 289 ? 36.188 -61.375 -6.508 1 93.75 289 GLY A CA 1
ATOM 2160 C C . GLY A 1 289 ? 35.281 -61.938 -7.609 1 93.75 289 GLY A C 1
ATOM 2161 O O . GLY A 1 289 ? 34.25 -61.344 -7.914 1 93.75 289 GLY A O 1
ATOM 2162 N N . TYR A 1 290 ? 35.781 -62.875 -8.328 1 93.25 290 TYR A N 1
ATOM 2163 C CA . TYR A 1 290 ? 35 -63.5 -9.391 1 93.25 290 TYR A CA 1
ATOM 2164 C C . TYR A 1 290 ? 34.594 -64.938 -8.992 1 93.25 290 TYR A C 1
ATOM 2166 O O . TYR A 1 290 ? 35.375 -65.625 -8.367 1 93.25 290 TYR A O 1
ATOM 2174 N N . ASN A 1 291 ? 33.438 -65.25 -9.25 1 90.94 291 ASN A N 1
ATOM 2175 C CA . ASN A 1 291 ? 33 -66.625 -8.992 1 90.94 291 ASN A CA 1
ATOM 2176 C C . ASN A 1 291 ? 33.469 -67.562 -10.102 1 90.94 291 ASN A C 1
ATOM 2178 O O . ASN A 1 291 ? 34.219 -67.125 -10.992 1 90.94 291 ASN A O 1
ATOM 2182 N N . ALA A 1 292 ? 32.969 -68.812 -10.055 1 91.12 292 ALA A N 1
ATOM 2183 C CA . ALA A 1 292 ? 33.375 -69.875 -10.977 1 91.12 292 ALA A CA 1
ATOM 2184 C C . ALA A 1 292 ? 32.938 -69.625 -12.398 1 91.12 292 ALA A C 1
ATOM 2186 O O . ALA A 1 292 ? 33.594 -70 -13.359 1 91.12 292 ALA A O 1
ATOM 2187 N N . ASP A 1 293 ? 31.891 -68.875 -12.508 1 89.5 293 ASP A N 1
ATOM 2188 C CA . ASP A 1 293 ? 31.328 -68.562 -13.82 1 89.5 293 ASP A CA 1
ATOM 2189 C C . ASP A 1 293 ? 31.938 -67.25 -14.391 1 89.5 293 ASP A C 1
ATOM 2191 O O . ASP A 1 293 ? 31.562 -66.812 -15.469 1 89.5 293 ASP A O 1
ATOM 2195 N N . GLY A 1 294 ? 32.844 -66.625 -13.625 1 89.12 294 GLY A N 1
ATOM 2196 C CA . GLY A 1 294 ? 33.531 -65.438 -14.086 1 89.12 294 GLY A CA 1
ATOM 2197 C C . GLY A 1 294 ? 32.781 -64.188 -13.797 1 89.12 294 GLY A C 1
ATOM 2198 O O . GLY A 1 294 ? 33.094 -63.125 -14.352 1 89.12 294 GLY A O 1
ATOM 2199 N N . ASN A 1 295 ? 31.75 -64.25 -13.008 1 91.12 295 ASN A N 1
ATOM 2200 C CA . ASN A 1 295 ? 30.984 -63.094 -12.633 1 91.12 295 ASN A CA 1
ATOM 2201 C C . ASN A 1 295 ? 31.531 -62.438 -11.367 1 91.12 295 ASN A C 1
ATOM 2203 O O . ASN A 1 295 ? 31.969 -63.125 -10.445 1 91.12 295 ASN A O 1
ATOM 2207 N N . PRO A 1 296 ? 31.594 -61.094 -11.422 1 93.31 296 PRO A N 1
ATOM 2208 C CA . PRO A 1 296 ? 32.062 -60.438 -10.195 1 93.31 296 PRO A CA 1
ATOM 2209 C C . PRO A 1 296 ? 31.109 -60.625 -9.023 1 93.31 296 PRO A C 1
ATOM 2211 O O . PRO A 1 296 ? 29.875 -60.594 -9.203 1 93.31 296 PRO A O 1
ATOM 2214 N N . VAL A 1 297 ? 31.625 -60.875 -7.848 1 94.56 297 VAL A N 1
ATOM 2215 C CA . VAL A 1 297 ? 30.828 -61.062 -6.637 1 94.56 297 VAL A CA 1
ATOM 2216 C C . VAL A 1 297 ? 31.375 -60.188 -5.52 1 94.56 297 VAL A C 1
ATOM 2218 O O . VAL A 1 297 ? 32.594 -60.094 -5.324 1 94.56 297 VAL A O 1
ATOM 2221 N N . LEU A 1 298 ? 30.469 -59.438 -4.871 1 96 298 LEU A N 1
ATOM 2222 C CA . LEU A 1 298 ? 30.828 -58.656 -3.699 1 96 298 LEU A CA 1
ATOM 2223 C C . LEU A 1 298 ? 30.609 -59.438 -2.416 1 96 298 LEU A C 1
ATOM 2225 O O . LEU A 1 298 ? 29.469 -59.781 -2.08 1 96 298 LEU A O 1
ATOM 2229 N N . TYR A 1 299 ? 31.562 -59.719 -1.635 1 95.5 299 TYR A N 1
ATOM 2230 C CA . TYR A 1 299 ? 31.5 -60.531 -0.417 1 95.5 299 TYR A CA 1
ATOM 2231 C C . TYR A 1 299 ? 31.25 -59.625 0.801 1 95.5 299 TYR A C 1
ATOM 2233 O O . TYR A 1 299 ? 30.656 -60.094 1.791 1 95.5 299 TYR A O 1
ATOM 2241 N N . GLY A 1 300 ? 31.75 -58.469 0.72 1 95.75 300 GLY A N 1
ATOM 2242 C CA . GLY A 1 300 ? 31.578 -57.531 1.822 1 95.75 300 GLY A CA 1
ATOM 2243 C C . GLY A 1 300 ? 32.031 -56.125 1.493 1 95.75 300 GLY A C 1
ATOM 2244 O O . GLY A 1 300 ? 32.75 -55.938 0.502 1 95.75 300 GLY A O 1
ATOM 2245 N N . MET A 1 301 ? 31.547 -55.188 2.176 1 96.5 301 MET A N 1
ATOM 2246 C CA . MET A 1 301 ? 31.922 -53.781 2.004 1 96.5 301 MET A CA 1
ATOM 2247 C C . MET A 1 301 ? 31.938 -53.062 3.344 1 96.5 301 MET A C 1
ATOM 2249 O O . MET A 1 301 ? 31.109 -53.344 4.215 1 96.5 301 MET A O 1
ATOM 2253 N N . THR A 1 302 ? 32.875 -52.156 3.59 1 95.5 302 THR A N 1
ATOM 2254 C CA . THR A 1 302 ? 32.938 -51.312 4.777 1 95.5 302 THR A CA 1
ATOM 2255 C C . THR A 1 302 ? 33.25 -49.844 4.398 1 95.5 302 THR A C 1
ATOM 2257 O O . THR A 1 302 ? 33.75 -49.594 3.318 1 95.5 302 THR A O 1
ATOM 2260 N N . LEU A 1 303 ? 32.75 -48.969 5.113 1 94.31 303 LEU A N 1
ATOM 2261 C CA . LEU A 1 303 ? 33.031 -47.562 5 1 94.31 303 LEU A CA 1
ATOM 2262 C C . LEU A 1 303 ? 33.656 -47.031 6.285 1 94.31 303 LEU A C 1
ATOM 2264 O O . LEU A 1 303 ? 33.312 -47.469 7.379 1 94.31 303 LEU A O 1
ATOM 2268 N N . SER A 1 304 ? 34.625 -46.094 6.105 1 90.31 304 SER A N 1
ATOM 2269 C CA . SER A 1 304 ? 35.281 -45.469 7.266 1 90.31 304 SER A CA 1
ATOM 2270 C C . SER A 1 304 ? 34.25 -44.906 8.234 1 90.31 304 SER A C 1
ATOM 2272 O O . SER A 1 304 ? 33.156 -44.5 7.824 1 90.31 304 SER A O 1
ATOM 2274 N N . LYS A 1 305 ? 34.625 -44.844 9.508 1 92.44 305 LYS A N 1
ATOM 2275 C CA . LYS A 1 305 ? 33.719 -44.312 10.539 1 92.44 305 LYS A CA 1
ATOM 2276 C C . LYS A 1 305 ? 33.438 -42.844 10.328 1 92.44 305 LYS A C 1
ATOM 2278 O O . LYS A 1 305 ? 32.344 -42.375 10.625 1 92.44 305 LYS A O 1
ATOM 2283 N N . TYR A 1 306 ? 34.5 -42.219 9.906 1 94.06 306 TYR A N 1
ATOM 2284 C CA . TYR A 1 306 ? 34.375 -40.781 9.625 1 94.06 306 TYR A CA 1
ATOM 2285 C C . TYR A 1 306 ? 34.688 -40.5 8.164 1 94.06 306 TYR A C 1
ATOM 2287 O O . TYR A 1 306 ? 35.562 -41.156 7.574 1 94.06 306 TYR A O 1
ATOM 2295 N N . LEU A 1 307 ? 34.031 -39.5 7.605 1 93.94 307 LEU A N 1
ATOM 2296 C CA . LEU A 1 307 ? 34.188 -39.156 6.195 1 93.94 307 LEU A CA 1
ATOM 2297 C C . LEU A 1 307 ? 35.344 -38.188 6.008 1 93.94 307 LEU A C 1
ATOM 2299 O O . LEU A 1 307 ? 35.906 -38.094 4.91 1 93.94 307 LEU A O 1
ATOM 2303 N N . ASP A 1 308 ? 35.656 -37.469 7.051 1 89.06 308 ASP A N 1
ATOM 2304 C CA . ASP A 1 308 ? 36.688 -36.469 6.949 1 89.06 308 ASP A CA 1
ATOM 2305 C C . ASP A 1 308 ? 37.938 -36.844 7.77 1 89.06 308 ASP A C 1
ATOM 2307 O O . ASP A 1 308 ? 37.844 -37.688 8.672 1 89.06 308 ASP A O 1
ATOM 2311 N N . SER A 1 309 ? 38.969 -36.125 7.484 1 86.5 309 SER A N 1
ATOM 2312 C CA . SER A 1 309 ? 40.25 -36.406 8.148 1 86.5 309 SER A CA 1
ATOM 2313 C C . SER A 1 309 ? 40.25 -35.938 9.594 1 86.5 309 SER A C 1
ATOM 2315 O O . SER A 1 309 ? 40.938 -36.5 10.438 1 86.5 309 SER A O 1
ATOM 2317 N N . LYS A 1 310 ? 39.375 -34.938 9.867 1 87.62 310 LYS A N 1
ATOM 2318 C CA . LYS A 1 310 ? 39.344 -34.375 11.211 1 87.62 310 LYS A CA 1
ATOM 2319 C C . LYS A 1 310 ? 38.406 -35.188 12.125 1 87.62 310 LYS A C 1
ATOM 2321 O O . LYS A 1 310 ? 38.281 -34.875 13.32 1 87.62 310 LYS A O 1
ATOM 2326 N N . ASN A 1 311 ? 37.781 -36.188 11.656 1 90.75 311 ASN A N 1
ATOM 2327 C CA . ASN A 1 311 ? 36.875 -37.062 12.398 1 90.75 311 ASN A CA 1
ATOM 2328 C C . ASN A 1 311 ? 35.719 -36.281 13.016 1 90.75 311 ASN A C 1
ATOM 2330 O O . ASN A 1 311 ? 35.406 -36.469 14.195 1 90.75 311 ASN A O 1
ATOM 2334 N N . THR A 1 312 ? 35.219 -35.438 12.203 1 91.44 312 THR A N 1
ATOM 2335 C CA . THR A 1 312 ? 34.094 -34.625 12.695 1 91.44 312 THR A CA 1
ATOM 2336 C C . THR A 1 312 ? 32.781 -35.031 11.984 1 91.44 312 THR A C 1
ATOM 2338 O O . THR A 1 312 ? 31.703 -34.688 12.445 1 91.44 312 THR A O 1
ATOM 2341 N N . MET A 1 313 ? 32.906 -35.781 10.898 1 94.12 313 MET A N 1
ATOM 2342 C CA . MET A 1 313 ? 31.719 -36.125 10.109 1 94.12 313 MET A CA 1
ATOM 2343 C C . MET A 1 313 ? 31.516 -37.656 10.117 1 94.12 313 MET A C 1
ATOM 2345 O O . MET A 1 313 ? 31.891 -38.344 9.156 1 94.12 313 MET A O 1
ATOM 2349 N N . PRO A 1 314 ? 30.828 -38.094 11.133 1 94.69 314 PRO A N 1
ATOM 2350 C CA . PRO A 1 314 ? 30.562 -39.531 11.133 1 94.69 314 PRO A CA 1
ATOM 2351 C C . PRO A 1 314 ? 29.703 -39.969 9.953 1 94.69 314 PRO A C 1
ATOM 2353 O O . PRO A 1 314 ? 28.812 -39.25 9.523 1 94.69 314 PRO A O 1
ATOM 2356 N N . VAL A 1 315 ? 29.984 -41.156 9.484 1 96.06 315 VAL A N 1
ATOM 2357 C CA . VAL A 1 315 ? 29.156 -41.719 8.43 1 96.06 315 VAL A CA 1
ATOM 2358 C C . VAL A 1 315 ? 27.719 -41.875 8.914 1 96.06 315 VAL A C 1
ATOM 2360 O O . VAL A 1 315 ? 27.484 -42.25 10.062 1 96.06 315 VAL A O 1
ATOM 2363 N N . ALA A 1 316 ? 26.828 -41.469 8.078 1 96.88 316 ALA A N 1
ATOM 2364 C CA . ALA A 1 316 ? 25.406 -41.531 8.406 1 96.88 316 ALA A CA 1
ATOM 2365 C C . ALA A 1 316 ? 24.641 -42.312 7.332 1 96.88 316 ALA A C 1
ATOM 2367 O O . ALA A 1 316 ? 25.234 -42.969 6.477 1 96.88 316 ALA A O 1
ATOM 2368 N N . ASP A 1 317 ? 23.328 -42.406 7.43 1 97.88 317 ASP A N 1
ATOM 2369 C CA . ASP A 1 317 ? 22.328 -42.875 6.469 1 97.88 317 ASP A CA 1
ATOM 2370 C C . ASP A 1 317 ? 21.125 -41.938 6.43 1 97.88 317 ASP A C 1
ATOM 2372 O O . ASP A 1 317 ? 19.984 -42.406 6.641 1 97.88 317 ASP A O 1
ATOM 2376 N N . THR A 1 318 ? 21.5 -40.812 6.113 1 97.81 318 THR A N 1
ATOM 2377 C CA . THR A 1 318 ? 20.531 -39.719 6.23 1 97.81 318 THR A CA 1
ATOM 2378 C C . THR A 1 318 ? 19.453 -39.844 5.168 1 97.81 318 THR A C 1
ATOM 2380 O O . THR A 1 318 ? 19.75 -40 3.984 1 97.81 318 THR A O 1
ATOM 2383 N N . ASP A 1 319 ? 18.156 -39.812 5.547 1 97.5 319 ASP A N 1
ATOM 2384 C CA . ASP A 1 319 ? 17.031 -39.594 4.633 1 97.5 319 ASP A CA 1
ATOM 2385 C C . ASP A 1 319 ? 16.766 -38.094 4.445 1 97.5 319 ASP A C 1
ATOM 2387 O O . ASP A 1 319 ? 15.953 -37.5 5.172 1 97.5 319 ASP A O 1
ATOM 2391 N N . TRP A 1 320 ? 17.344 -37.594 3.438 1 97.62 320 TRP A N 1
ATOM 2392 C CA . TRP A 1 320 ? 17.312 -36.156 3.24 1 97.62 320 TRP A CA 1
ATOM 2393 C C . TRP A 1 320 ? 15.906 -35.656 2.941 1 97.62 320 TRP A C 1
ATOM 2395 O O . TRP A 1 320 ? 15.555 -34.531 3.254 1 97.62 320 TRP A O 1
ATOM 2405 N N . PHE A 1 321 ? 15.031 -36.469 2.279 1 96.81 321 PHE A N 1
ATOM 2406 C CA . PHE A 1 321 ? 13.648 -36.062 2.035 1 96.81 321 PHE A CA 1
ATOM 2407 C C . PHE A 1 321 ? 12.898 -35.875 3.35 1 96.81 321 PHE A C 1
ATOM 2409 O O . PHE A 1 321 ? 12.125 -34.938 3.502 1 96.81 321 PHE A O 1
ATOM 2416 N N . ASP A 1 322 ? 13.086 -36.719 4.215 1 96.56 322 ASP A N 1
ATOM 2417 C CA . ASP A 1 322 ? 12.445 -36.594 5.52 1 96.56 322 ASP A CA 1
ATOM 2418 C C . ASP A 1 322 ? 12.969 -35.375 6.277 1 96.56 322 ASP A C 1
ATOM 2420 O O . ASP A 1 322 ? 12.234 -34.781 7.047 1 96.56 322 ASP A O 1
ATOM 2424 N N . GLU A 1 323 ? 14.281 -35.094 6.137 1 97.25 323 GLU A N 1
ATOM 2425 C CA . GLU A 1 323 ? 14.914 -34 6.859 1 97.25 323 GLU A CA 1
ATOM 2426 C C . GLU A 1 323 ? 14.352 -32.656 6.41 1 97.25 323 GLU A C 1
ATOM 2428 O O . GLU A 1 323 ? 14.344 -31.703 7.18 1 97.25 323 GLU A O 1
ATOM 2433 N N . ILE A 1 324 ? 13.891 -32.594 5.207 1 97.69 324 ILE A N 1
ATOM 2434 C CA . ILE A 1 324 ? 13.523 -31.281 4.695 1 97.69 324 ILE A CA 1
ATOM 2435 C C . ILE A 1 324 ? 12 -31.156 4.625 1 97.69 324 ILE A C 1
ATOM 2437 O O . ILE A 1 324 ? 11.477 -30.125 4.234 1 97.69 324 ILE A O 1
ATOM 2441 N N . THR A 1 325 ? 11.242 -32.188 4.949 1 97.38 325 THR A N 1
ATOM 2442 C CA . THR A 1 325 ? 9.797 -32.125 4.816 1 97.38 325 THR A CA 1
ATOM 2443 C C . THR A 1 325 ? 9.117 -32.281 6.18 1 97.38 325 THR A C 1
ATOM 2445 O O . THR A 1 325 ? 9.766 -32.625 7.164 1 97.38 325 THR A O 1
ATOM 2448 N N . ARG A 1 326 ? 7.867 -31.906 6.309 1 97.62 326 ARG A N 1
ATOM 2449 C CA . ARG A 1 326 ? 7.016 -31.984 7.492 1 97.62 326 ARG A CA 1
ATOM 2450 C C . ARG A 1 326 ? 5.562 -32.219 7.109 1 97.62 326 ARG A C 1
ATOM 2452 O O . ARG A 1 326 ? 5.207 -32.156 5.93 1 97.62 326 ARG A O 1
ATOM 2459 N N . THR A 1 327 ? 4.816 -32.562 8.109 1 97.5 327 THR A N 1
ATOM 2460 C CA . THR A 1 327 ? 3.371 -32.469 7.914 1 97.5 327 THR A CA 1
ATOM 2461 C C . THR A 1 327 ? 2.893 -31.031 7.957 1 97.5 327 THR A C 1
ATOM 2463 O O . THR A 1 327 ? 3.025 -30.359 8.977 1 97.5 327 THR A O 1
ATOM 2466 N N . GLY A 1 328 ? 2.416 -30.609 6.863 1 97.25 328 GLY A N 1
ATOM 2467 C CA . GLY A 1 328 ? 1.893 -29.266 6.816 1 97.25 328 GLY A CA 1
ATOM 2468 C C . GLY A 1 328 ? 0.528 -29.125 7.465 1 97.25 328 GLY A C 1
ATOM 2469 O O . GLY A 1 328 ? -0.152 -30.125 7.711 1 97.25 328 GLY A O 1
ATOM 2470 N N . VAL A 1 329 ? 0.139 -27.891 7.754 1 97.62 329 VAL A N 1
ATOM 2471 C CA . VAL A 1 329 ? -1.171 -27.578 8.312 1 97.62 329 VAL A CA 1
ATOM 2472 C C . VAL A 1 329 ? -1.767 -26.375 7.57 1 97.62 329 VAL A C 1
ATOM 2474 O O . VAL A 1 329 ? -1.088 -25.375 7.359 1 97.62 329 VAL A O 1
ATOM 2477 N N . ILE A 1 330 ? -2.998 -26.531 7.152 1 97.06 330 ILE A N 1
ATOM 2478 C CA . ILE A 1 330 ? -3.725 -25.438 6.52 1 97.06 330 ILE A CA 1
ATOM 2479 C C . ILE A 1 330 ? -4.902 -25.031 7.402 1 97.06 330 ILE A C 1
ATOM 2481 O O . ILE A 1 330 ? -5.668 -25.875 7.859 1 97.06 330 ILE A O 1
ATOM 2485 N N . GLN A 1 331 ? -5.035 -23.812 7.645 1 97.12 331 GLN A N 1
ATOM 2486 C CA . GLN A 1 331 ? -6.168 -23.234 8.359 1 97.12 331 GLN A CA 1
ATOM 2487 C C . GLN A 1 331 ? -6.871 -22.172 7.523 1 97.12 331 GLN A C 1
ATOM 2489 O O . GLN A 1 331 ? -6.215 -21.375 6.855 1 97.12 331 GLN A O 1
ATOM 2494 N N . GLN A 1 332 ? -8.188 -22.219 7.551 1 95.56 332 GLN A N 1
ATOM 2495 C CA . GLN A 1 332 ? -8.969 -21.234 6.816 1 95.56 332 GLN A CA 1
ATOM 2496 C C . GLN A 1 332 ? -10.195 -20.797 7.617 1 95.56 332 GLN A C 1
ATOM 2498 O O . GLN A 1 332 ? -10.914 -21.625 8.172 1 95.56 332 GLN A O 1
ATOM 2503 N N . TYR A 1 333 ? -10.461 -19.531 7.73 1 96.25 333 TYR A N 1
ATOM 2504 C CA . TYR A 1 333 ? -11.617 -18.906 8.375 1 96.25 333 TYR A CA 1
ATOM 2505 C C . TYR A 1 333 ? -12.227 -17.844 7.48 1 96.25 333 TYR A C 1
ATOM 2507 O O . TYR A 1 333 ? -11.516 -17 6.922 1 96.25 333 TYR A O 1
ATOM 2515 N N . ASN A 1 334 ? -13.531 -17.922 7.285 1 95.19 334 ASN A N 1
ATOM 2516 C CA . ASN A 1 334 ? -14.234 -16.938 6.484 1 95.19 334 ASN A CA 1
ATOM 2517 C C . ASN A 1 334 ? -15.531 -16.484 7.156 1 95.19 334 ASN A C 1
ATOM 2519 O O . ASN A 1 334 ? -16.344 -17.328 7.562 1 95.19 334 ASN A O 1
ATOM 2523 N N . LEU A 1 335 ? -15.727 -15.242 7.262 1 95.5 335 LEU A N 1
ATOM 2524 C CA . LEU A 1 335 ? -16.953 -14.641 7.77 1 95.5 335 LEU A CA 1
ATOM 2525 C C . LEU A 1 335 ? -17.531 -13.656 6.762 1 95.5 335 LEU A C 1
ATOM 2527 O O . LEU A 1 335 ? -16.797 -12.812 6.227 1 95.5 335 LEU A O 1
ATOM 2531 N N . SER A 1 336 ? -18.766 -13.797 6.414 1 94.69 336 SER A N 1
ATOM 2532 C CA . SER A 1 336 ? -19.406 -12.844 5.52 1 94.69 336 SER A CA 1
ATOM 2533 C C . SER A 1 336 ? -20.781 -12.438 6.043 1 94.69 336 SER A C 1
ATOM 2535 O O . SER A 1 336 ? -21.469 -13.234 6.68 1 94.69 336 SER A O 1
ATOM 2537 N N . VAL A 1 337 ? -21.141 -11.258 5.785 1 93.94 337 VAL A N 1
ATOM 2538 C CA . VAL A 1 337 ? -22.453 -10.703 6.137 1 93.94 337 VAL A CA 1
ATOM 2539 C C . VAL A 1 337 ? -23.016 -9.922 4.949 1 93.94 337 VAL A C 1
ATOM 2541 O O . VAL A 1 337 ? -22.281 -9.188 4.281 1 93.94 337 VAL A O 1
ATOM 2544 N N . SER A 1 338 ? -24.234 -10.109 4.672 1 90.81 338 SER A N 1
ATOM 2545 C CA . SER A 1 338 ? -24.875 -9.406 3.568 1 90.81 338 SER A CA 1
ATOM 2546 C C . SER A 1 338 ? -26.25 -8.898 3.973 1 90.81 338 SER A C 1
ATOM 2548 O O . SER A 1 338 ? -26.922 -9.492 4.824 1 90.81 338 SER A O 1
ATOM 2550 N N . ASN A 1 339 ? -26.594 -7.781 3.43 1 88.06 339 ASN A N 1
ATOM 2551 C CA . ASN A 1 339 ? -27.891 -7.156 3.617 1 88.06 339 ASN A CA 1
ATOM 2552 C C . ASN A 1 339 ? -28.391 -6.488 2.336 1 88.06 339 ASN A C 1
ATOM 2554 O O . ASN A 1 339 ? -27.578 -6.047 1.514 1 88.06 339 ASN A O 1
ATOM 2558 N N . GLY A 1 340 ? -29.672 -6.57 2.066 1 85.25 340 GLY A N 1
ATOM 2559 C CA . GLY A 1 340 ? -30.234 -5.941 0.879 1 85.25 340 GLY A CA 1
ATOM 2560 C C . GLY A 1 340 ? -31.641 -5.434 1.08 1 85.25 340 GLY A C 1
ATOM 2561 O O . GLY A 1 340 ? -32.438 -6.047 1.806 1 85.25 340 GLY A O 1
ATOM 2562 N N . SER A 1 341 ? -31.875 -4.234 0.47 1 80.69 341 SER A N 1
ATOM 2563 C CA . SER A 1 341 ? -33.219 -3.645 0.416 1 80.69 341 SER A CA 1
ATOM 2564 C C . SER A 1 341 ? -33.562 -3.18 -0.996 1 80.69 341 SER A C 1
ATOM 2566 O O . SER A 1 341 ? -32.812 -3.439 -1.939 1 80.69 341 SER A O 1
ATOM 2568 N N . GLU A 1 342 ? -34.719 -2.598 -1.166 1 77.44 342 GLU A N 1
ATOM 2569 C CA . GLU A 1 342 ? -35.094 -2.082 -2.473 1 77.44 342 GLU A CA 1
ATOM 2570 C C . GLU A 1 342 ? -34.25 -0.895 -2.885 1 77.44 342 GLU A C 1
ATOM 2572 O O . GLU A 1 342 ? -34.125 -0.584 -4.074 1 77.44 342 GLU A O 1
ATOM 2577 N N . LYS A 1 343 ? -33.656 -0.326 -1.938 1 83 343 LYS A N 1
ATOM 2578 C CA . LYS A 1 343 ? -32.906 0.906 -2.223 1 83 343 LYS A CA 1
ATOM 2579 C C . LYS A 1 343 ? -31.406 0.645 -2.318 1 83 343 LYS A C 1
ATOM 2581 O O . LYS A 1 343 ? -30.641 1.553 -2.623 1 83 343 LYS A O 1
ATOM 2586 N N . GLY A 1 344 ? -31.062 -0.626 -2.01 1 87.12 344 GLY A N 1
ATOM 2587 C CA . GLY A 1 344 ? -29.625 -0.901 -2.109 1 87.12 344 GLY A CA 1
ATOM 2588 C C . GLY A 1 344 ? -29.219 -2.176 -1.399 1 87.12 344 GLY A C 1
ATOM 2589 O O . GLY A 1 344 ? -30.047 -2.857 -0.799 1 87.12 344 GLY A O 1
ATOM 2590 N N . SER A 1 345 ? -27.953 -2.527 -1.524 1 90.5 345 SER A N 1
ATOM 2591 C CA . SER A 1 345 ? -27.406 -3.73 -0.897 1 90.5 345 SER A CA 1
ATOM 2592 C C . SER A 1 345 ? -25.984 -3.51 -0.413 1 90.5 345 SER A C 1
ATOM 2594 O O . SER A 1 345 ? -25.312 -2.572 -0.851 1 90.5 345 SER A O 1
ATOM 2596 N N . SER A 1 346 ? -25.625 -4.328 0.608 1 91.94 346 SER A N 1
ATOM 2597 C CA . SER A 1 346 ? -24.266 -4.285 1.142 1 91.94 346 SER A CA 1
ATOM 2598 C C . SER A 1 346 ? -23.766 -5.684 1.477 1 91.94 346 SER A C 1
ATOM 2600 O O . SER A 1 346 ? -24.547 -6.555 1.864 1 91.94 346 SER A O 1
ATOM 2602 N N . PHE A 1 347 ? -22.531 -5.93 1.283 1 94.56 347 PHE A N 1
ATOM 2603 C CA . PHE A 1 347 ? -21.844 -7.191 1.541 1 94.56 347 PHE A CA 1
ATOM 2604 C C . PHE A 1 347 ? -20.469 -6.945 2.152 1 94.56 347 PHE A C 1
ATOM 2606 O O . PHE A 1 347 ? -19.703 -6.109 1.66 1 94.56 347 PHE A O 1
ATOM 2613 N N . PHE A 1 348 ? -20.172 -7.555 3.289 1 95.19 348 PHE A N 1
ATOM 2614 C CA . PHE A 1 348 ? -18.891 -7.484 3.963 1 95.19 348 PHE A CA 1
ATOM 2615 C C . PHE A 1 348 ? -18.359 -8.883 4.262 1 95.19 348 PHE A C 1
ATOM 2617 O O . PHE A 1 348 ? -19.094 -9.75 4.73 1 95.19 348 PHE A O 1
ATOM 2624 N N . SER A 1 349 ? -17.047 -9.102 3.945 1 96.75 349 SER A N 1
ATOM 2625 C CA . SER A 1 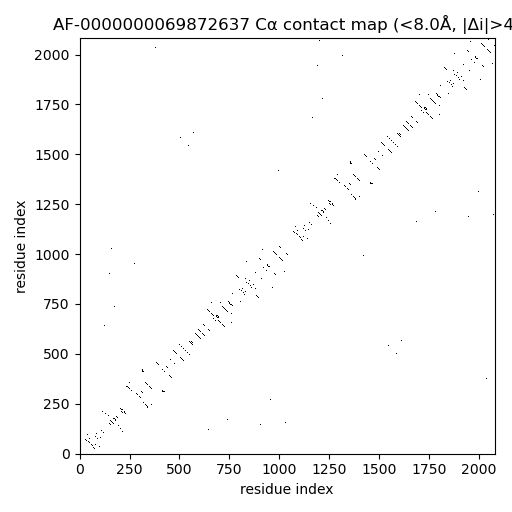349 ? -16.453 -10.414 4.195 1 96.75 349 SER A CA 1
ATOM 2626 C C . SER A 1 349 ? -15.031 -10.273 4.719 1 96.75 349 SER A C 1
ATOM 2628 O O . SER A 1 349 ? -14.289 -9.391 4.293 1 96.75 349 SER A O 1
ATOM 2630 N N . LEU A 1 350 ? -14.688 -11.133 5.691 1 95.88 350 LEU A N 1
ATOM 2631 C CA . LEU A 1 350 ? -13.336 -11.297 6.219 1 95.88 350 LEU A CA 1
ATOM 2632 C C . LEU A 1 350 ? -12.859 -12.734 6.066 1 95.88 350 LEU A C 1
ATOM 2634 O O . LEU A 1 350 ? -13.609 -13.672 6.34 1 95.88 350 LEU A O 1
ATOM 2638 N N . GLY A 1 351 ? -11.602 -12.844 5.555 1 96.06 351 GLY A N 1
ATOM 2639 C CA . GLY A 1 351 ? -11.031 -14.172 5.383 1 96.06 351 GLY A CA 1
ATOM 2640 C C . GLY A 1 351 ? -9.594 -14.266 5.852 1 96.06 351 GLY A C 1
ATOM 2641 O O . GLY A 1 351 ? -8.82 -13.312 5.707 1 96.06 351 GLY A O 1
ATOM 2642 N N . TYR A 1 352 ? -9.25 -15.398 6.441 1 96.5 352 TYR A N 1
ATOM 2643 C CA . TYR A 1 352 ? -7.875 -15.719 6.816 1 96.5 352 TYR A CA 1
ATOM 2644 C C . TYR A 1 352 ? -7.492 -17.125 6.34 1 96.5 352 TYR A C 1
ATOM 2646 O O . TYR A 1 352 ? -8.242 -18.078 6.527 1 96.5 352 TYR A O 1
ATOM 2654 N N . TYR A 1 353 ? -6.398 -17.203 5.676 1 96.19 353 TYR A N 1
ATOM 2655 C CA . TYR A 1 353 ? -5.852 -18.453 5.156 1 96.19 353 TYR A CA 1
ATOM 2656 C C . TYR A 1 353 ? -4.375 -18.594 5.516 1 96.19 353 TYR A C 1
ATOM 2658 O O . TYR A 1 353 ? -3.582 -17.672 5.27 1 96.19 353 TYR A O 1
ATOM 2666 N N . LYS A 1 354 ? -3.984 -19.688 6.102 1 97.56 354 LYS A N 1
ATOM 2667 C CA . LYS A 1 354 ? -2.588 -20 6.398 1 97.56 354 LYS A CA 1
ATOM 2668 C C . LYS A 1 354 ? -2.238 -21.422 6 1 97.56 354 LYS A C 1
ATOM 2670 O O . LYS A 1 354 ? -2.947 -22.375 6.359 1 97.56 354 LYS A O 1
ATOM 2675 N N . ASN A 1 355 ? -1.185 -21.547 5.238 1 97.31 355 ASN A N 1
ATOM 2676 C CA . ASN A 1 355 ? -0.675 -22.828 4.777 1 97.31 355 ASN A CA 1
ATOM 2677 C C . ASN A 1 355 ? 0.793 -23.016 5.148 1 97.31 355 ASN A C 1
ATOM 2679 O O . ASN A 1 355 ? 1.675 -22.406 4.543 1 97.31 355 ASN A O 1
ATOM 2683 N N . LEU A 1 356 ? 0.94 -23.891 6.168 1 97.75 356 LEU A N 1
ATOM 2684 C CA . LEU A 1 356 ? 2.301 -24.344 6.434 1 97.75 356 LEU A CA 1
ATOM 2685 C C . LEU A 1 356 ? 2.709 -25.438 5.445 1 97.75 356 LEU A C 1
ATOM 2687 O O . LEU A 1 356 ? 2.225 -26.562 5.527 1 97.75 356 LEU A O 1
ATOM 2691 N N . GLY A 1 357 ? 3.529 -25.141 4.504 1 96.62 357 GLY A N 1
ATOM 2692 C CA . GLY A 1 357 ? 3.908 -26.031 3.424 1 96.62 357 GLY A CA 1
ATOM 2693 C C . GLY A 1 357 ? 4.539 -27.312 3.91 1 96.62 357 GLY A C 1
ATOM 2694 O O . GLY A 1 357 ? 4.938 -27.422 5.07 1 96.62 357 GLY A O 1
ATOM 2695 N N . VAL A 1 358 ? 4.609 -28.312 3.064 1 97.5 358 VAL A N 1
ATOM 2696 C CA . VAL A 1 358 ? 5.156 -29.609 3.408 1 97.5 358 VAL A CA 1
ATOM 2697 C C . VAL A 1 358 ? 6.68 -29.531 3.479 1 97.5 358 VAL A C 1
ATOM 2699 O O . VAL A 1 358 ? 7.32 -30.359 4.137 1 97.5 358 VAL A O 1
ATOM 2702 N N . ILE A 1 359 ? 7.262 -28.625 2.705 1 98.06 359 ILE A N 1
ATOM 2703 C CA . ILE A 1 359 ? 8.688 -28.359 2.877 1 98.06 359 ILE A CA 1
ATOM 2704 C C . ILE A 1 359 ? 8.898 -27.453 4.09 1 98.06 359 ILE A C 1
ATOM 2706 O O . ILE A 1 359 ? 8.258 -26.422 4.215 1 98.06 359 ILE A O 1
ATOM 2710 N N . LYS A 1 360 ? 9.805 -27.875 4.926 1 98 360 LYS A N 1
ATOM 2711 C CA . LYS A 1 360 ? 10.055 -27.125 6.16 1 98 360 LYS A CA 1
ATOM 2712 C C . LYS A 1 360 ? 10.43 -25.672 5.863 1 98 360 LYS A C 1
ATOM 2714 O O . LYS A 1 360 ? 11.078 -25.391 4.855 1 98 360 LYS A O 1
ATOM 2719 N N . ASP A 1 361 ? 9.945 -24.734 6.676 1 97.38 361 ASP A N 1
ATOM 2720 C CA . ASP A 1 361 ? 10.273 -23.312 6.703 1 97.38 361 ASP A CA 1
ATOM 2721 C C . ASP A 1 361 ? 9.641 -22.578 5.523 1 97.38 361 ASP A C 1
ATOM 2723 O O . ASP A 1 361 ? 9.961 -21.422 5.27 1 97.38 361 ASP A O 1
ATOM 2727 N N . THR A 1 362 ? 8.836 -23.234 4.723 1 97.5 362 THR A N 1
ATOM 2728 C CA . THR A 1 362 ? 8.023 -22.562 3.703 1 97.5 362 THR A CA 1
ATOM 2729 C C . THR A 1 362 ? 6.586 -22.391 4.184 1 97.5 362 THR A C 1
ATOM 2731 O O . THR A 1 362 ? 6.055 -23.25 4.891 1 97.5 362 THR A O 1
ATOM 2734 N N . ASP A 1 363 ? 5.984 -21.328 3.869 1 97.44 363 ASP A N 1
ATOM 2735 C CA . ASP A 1 363 ? 4.598 -21.094 4.262 1 97.44 363 ASP A CA 1
ATOM 2736 C C . ASP A 1 363 ? 3.99 -19.938 3.471 1 97.44 363 ASP A C 1
ATOM 2738 O O . ASP A 1 363 ? 4.691 -19.25 2.73 1 97.44 363 ASP A O 1
ATOM 2742 N N . PHE A 1 364 ? 2.713 -19.797 3.627 1 96.56 364 PHE A N 1
ATOM 2743 C CA . PHE A 1 364 ? 1.936 -18.734 2.998 1 96.56 364 PHE A CA 1
ATOM 2744 C C . PHE A 1 364 ? 0.749 -18.344 3.871 1 96.56 364 PHE A C 1
ATOM 2746 O O . PHE A 1 364 ? 0.091 -19.203 4.457 1 96.56 364 PHE A O 1
ATOM 2753 N N . ASP A 1 365 ? 0.472 -17.125 3.906 1 96.25 365 ASP A N 1
ATOM 2754 C CA . ASP A 1 365 ? -0.74 -16.672 4.59 1 96.25 365 ASP A CA 1
ATOM 2755 C C . ASP A 1 365 ? -1.396 -15.516 3.846 1 96.25 365 ASP A C 1
ATOM 2757 O O . ASP A 1 365 ? -0.734 -14.805 3.088 1 96.25 365 ASP A O 1
ATOM 2761 N N . ARG A 1 366 ? -2.664 -15.344 3.994 1 96 366 ARG A N 1
ATOM 2762 C CA . ARG A 1 366 ? -3.453 -14.305 3.332 1 96 366 ARG A CA 1
ATOM 2763 C C . ARG A 1 366 ? -4.547 -13.781 4.254 1 96 366 ARG A C 1
ATOM 2765 O O . ARG A 1 366 ? -5.305 -14.562 4.836 1 96 366 ARG A O 1
ATOM 2772 N N . PHE A 1 367 ? -4.637 -12.516 4.43 1 95.75 367 PHE A N 1
ATOM 2773 C CA . PHE A 1 367 ? -5.797 -11.812 4.957 1 95.75 367 PHE A CA 1
ATOM 2774 C C . PHE A 1 367 ? -6.598 -11.164 3.828 1 95.75 367 PHE A C 1
ATOM 2776 O O . PHE A 1 367 ? -6.02 -10.578 2.912 1 95.75 367 PHE A O 1
ATOM 2783 N N . SER A 1 368 ? -7.883 -11.336 3.857 1 95.06 368 SER A N 1
ATOM 2784 C CA . SER A 1 368 ? -8.727 -10.734 2.834 1 95.06 368 SER A CA 1
ATOM 2785 C C . SER A 1 368 ? -9.938 -10.039 3.453 1 95.06 368 SER A C 1
ATOM 2787 O O . SER A 1 368 ? -10.555 -10.562 4.379 1 95.06 368 SER A O 1
ATOM 2789 N N . ALA A 1 369 ? -10.227 -8.898 2.977 1 95.62 369 ALA A N 1
ATOM 2790 C CA . ALA A 1 369 ? -11.438 -8.148 3.314 1 95.62 369 ALA A CA 1
ATOM 2791 C C . ALA A 1 369 ? -12.141 -7.645 2.057 1 95.62 369 ALA A C 1
ATOM 2793 O O . ALA A 1 369 ? -11.492 -7.145 1.133 1 95.62 369 ALA A O 1
ATOM 2794 N N . ARG A 1 370 ? -13.43 -7.82 1.998 1 96.25 370 ARG A N 1
ATOM 2795 C CA . ARG A 1 370 ? -14.195 -7.352 0.85 1 96.25 370 ARG A CA 1
ATOM 2796 C C . ARG A 1 370 ? -15.398 -6.52 1.296 1 96.25 370 ARG A C 1
ATOM 2798 O O . ARG A 1 370 ? -16.062 -6.863 2.271 1 96.25 370 ARG A O 1
ATOM 2805 N N . MET A 1 371 ? -15.695 -5.516 0.563 1 95.25 371 MET A N 1
ATOM 2806 C CA . MET A 1 371 ? -16.844 -4.633 0.761 1 95.25 371 MET A CA 1
ATOM 2807 C C . MET A 1 371 ? -17.516 -4.305 -0.57 1 95.25 371 MET A C 1
ATOM 2809 O O . MET A 1 371 ? -16.891 -3.703 -1.449 1 95.25 371 MET A O 1
ATOM 2813 N N . ASN A 1 372 ? -18.734 -4.68 -0.737 1 95.75 372 ASN A N 1
ATOM 2814 C CA . ASN A 1 372 ? -19.547 -4.348 -1.896 1 95.75 372 ASN A CA 1
ATOM 2815 C C . ASN A 1 372 ? -20.828 -3.613 -1.489 1 95.75 372 ASN A C 1
ATOM 2817 O O . ASN A 1 372 ? -21.438 -3.953 -0.481 1 95.75 372 ASN A O 1
ATOM 2821 N N . SER A 1 373 ? -21.172 -2.555 -2.23 1 94.19 373 SER A N 1
ATOM 2822 C CA . SER A 1 373 ? -22.406 -1.85 -1.96 1 94.19 373 SER A CA 1
ATOM 2823 C C . SER A 1 373 ? -22.984 -1.22 -3.229 1 94.19 373 SER A C 1
ATOM 2825 O O . SER A 1 373 ? -22.234 -0.93 -4.168 1 94.19 373 SER A O 1
ATOM 2827 N N . ASP A 1 374 ? -24.219 -1.073 -3.318 1 92.75 374 ASP A N 1
ATOM 2828 C CA . ASP A 1 374 ? -24.891 -0.3 -4.355 1 92.75 374 ASP A CA 1
ATOM 2829 C C . ASP A 1 374 ? -26.078 0.462 -3.781 1 92.75 374 ASP A C 1
ATOM 2831 O O . ASP A 1 374 ? -26.688 0.033 -2.793 1 92.75 374 ASP A O 1
ATOM 2835 N N . TYR A 1 375 ? -26.422 1.579 -4.355 1 92.56 375 TYR A N 1
ATOM 2836 C CA . TYR A 1 375 ? -27.469 2.5 -3.932 1 92.56 375 TYR A CA 1
ATOM 2837 C C . TYR A 1 375 ? -28.344 2.906 -5.109 1 92.56 375 TYR A C 1
ATOM 2839 O O . TYR A 1 375 ? -27.859 3.416 -6.117 1 92.56 375 TYR A O 1
ATOM 2847 N N . LYS A 1 376 ? -29.547 2.604 -4.984 1 89.81 376 LYS A N 1
ATOM 2848 C CA . LYS A 1 376 ? -30.516 3.035 -5.992 1 89.81 376 LYS A CA 1
ATOM 2849 C C . LYS A 1 376 ? -31.156 4.367 -5.609 1 89.81 376 LYS A C 1
ATOM 2851 O O . LYS A 1 376 ? -31.828 4.465 -4.578 1 89.81 376 LYS A O 1
ATOM 2856 N N . LEU A 1 377 ? -30.984 5.254 -6.531 1 86.5 377 LEU A N 1
ATOM 2857 C CA . LEU A 1 377 ? -31.359 6.621 -6.199 1 86.5 377 LEU A CA 1
ATOM 2858 C C . LEU A 1 377 ? -32.344 7.176 -7.223 1 86.5 377 LEU A C 1
ATOM 2860 O O . LEU A 1 377 ? -32.406 6.691 -8.352 1 86.5 377 LEU A O 1
ATOM 2864 N N . ILE A 1 378 ? -33.188 8.203 -6.84 1 84.19 378 ILE A N 1
ATOM 2865 C CA . ILE A 1 378 ? -34.094 8.961 -7.695 1 84.19 378 ILE A CA 1
ATOM 2866 C C . ILE A 1 378 ? -35 7.996 -8.461 1 84.19 378 ILE A C 1
ATOM 2868 O O . ILE A 1 378 ? -35 7.988 -9.695 1 84.19 378 ILE A O 1
ATOM 2872 N N . ASP A 1 379 ? -35.688 7.199 -7.793 1 80.19 379 ASP A N 1
ATOM 2873 C CA . ASP A 1 379 ? -36.625 6.234 -8.344 1 80.19 379 ASP A CA 1
ATOM 2874 C C . ASP A 1 379 ? -35.938 5.309 -9.352 1 80.19 379 ASP A C 1
ATOM 2876 O O . ASP A 1 379 ? -36.406 5.152 -10.477 1 80.19 379 ASP A O 1
ATOM 2880 N N . ASP A 1 380 ? -34.688 4.898 -9.094 1 81.56 380 ASP A N 1
ATOM 2881 C CA . ASP A 1 380 ? -33.906 3.889 -9.812 1 81.56 380 ASP A CA 1
ATOM 2882 C C . ASP A 1 380 ? -33.344 4.457 -11.109 1 81.56 380 ASP A C 1
ATOM 2884 O O . ASP A 1 380 ? -32.875 3.703 -11.969 1 81.56 380 ASP A O 1
ATOM 2888 N N . ILE A 1 381 ? -33.438 5.777 -11.281 1 88.94 381 ILE A N 1
ATOM 2889 C CA . ILE A 1 381 ? -32.812 6.41 -12.445 1 88.94 381 ILE A CA 1
ATOM 2890 C C . ILE A 1 381 ? -31.297 6.387 -12.312 1 88.94 381 ILE A C 1
ATOM 2892 O O . ILE A 1 381 ? -30.594 6.266 -13.312 1 88.94 381 ILE A O 1
ATOM 2896 N N . LEU A 1 382 ? -30.906 6.52 -11.047 1 91.94 382 LEU A N 1
ATOM 2897 C CA . LEU A 1 382 ? -29.469 6.57 -10.781 1 91.94 382 LEU A CA 1
ATOM 2898 C C . LEU A 1 382 ? -29.062 5.488 -9.781 1 91.94 382 LEU A C 1
ATOM 2900 O O . LEU A 1 382 ? -29.688 5.348 -8.727 1 91.94 382 LEU A O 1
ATOM 2904 N N . THR A 1 383 ? -28.078 4.707 -10.18 1 93.31 383 THR A N 1
ATOM 2905 C CA . THR A 1 383 ? -27.484 3.738 -9.266 1 93.31 383 THR A CA 1
ATOM 2906 C C . THR A 1 383 ? -26 3.992 -9.102 1 93.31 383 THR A C 1
ATOM 2908 O O . THR A 1 383 ? -25.281 4.137 -10.094 1 93.31 383 THR A O 1
ATOM 2911 N N . ILE A 1 384 ? -25.562 4.105 -7.895 1 94.69 384 ILE A N 1
ATOM 2912 C CA . ILE A 1 384 ? -24.141 4.211 -7.578 1 94.69 384 ILE A CA 1
ATOM 2913 C C . ILE A 1 384 ? -23.672 2.967 -6.82 1 94.69 384 ILE A C 1
ATOM 2915 O O . ILE A 1 384 ? -24.359 2.514 -5.895 1 94.69 384 ILE A O 1
ATOM 2919 N N . GLY A 1 385 ? -22.609 2.387 -7.242 1 94.56 385 GLY A N 1
ATOM 2920 C CA . GLY A 1 385 ? -22.125 1.193 -6.57 1 94.56 385 GLY A CA 1
ATOM 2921 C C . GLY A 1 385 ? -20.609 1.096 -6.551 1 94.56 385 GLY A C 1
ATOM 2922 O O . GLY A 1 385 ? -19.922 1.877 -7.211 1 94.56 385 GLY A O 1
ATOM 2923 N N . GLN A 1 386 ? -20.125 0.162 -5.688 1 95.62 386 GLN A N 1
ATOM 2924 C CA . GLN A 1 386 ? -18.688 -0.085 -5.605 1 95.62 386 GLN A CA 1
ATOM 2925 C C . GLN A 1 386 ? -18.391 -1.531 -5.211 1 95.62 386 GLN A C 1
ATOM 2927 O O . GLN A 1 386 ? -19.203 -2.168 -4.535 1 95.62 386 GLN A O 1
ATOM 2932 N N . HIS A 1 387 ? -17.297 -2.064 -5.676 1 96.44 387 HIS A N 1
ATOM 2933 C CA . HIS A 1 387 ? -16.656 -3.303 -5.25 1 96.44 387 HIS A CA 1
ATOM 2934 C C . HIS A 1 387 ? -15.227 -3.053 -4.777 1 96.44 387 HIS A C 1
ATOM 2936 O O . HIS A 1 387 ? -14.445 -2.41 -5.48 1 96.44 387 HIS A O 1
ATOM 2942 N N . PHE A 1 388 ? -14.906 -3.564 -3.59 1 95.56 388 PHE A N 1
ATOM 2943 C CA . PHE A 1 388 ? -13.547 -3.305 -3.119 1 95.56 388 PHE A CA 1
ATOM 2944 C C . PHE A 1 388 ? -13.016 -4.492 -2.328 1 95.56 388 PHE A C 1
ATOM 2946 O O . PHE A 1 388 ? -13.742 -5.094 -1.533 1 95.56 388 PHE A O 1
ATOM 2953 N N . THR A 1 389 ? -11.82 -4.848 -2.586 1 95.69 389 THR A N 1
ATOM 2954 C CA . THR A 1 389 ? -11.133 -5.898 -1.85 1 95.69 389 THR A CA 1
ATOM 2955 C C . THR A 1 389 ? -9.758 -5.422 -1.389 1 95.69 389 THR A C 1
ATOM 2957 O O . THR A 1 389 ? -9.047 -4.746 -2.135 1 95.69 389 THR A O 1
ATOM 2960 N N . LEU A 1 390 ? -9.422 -5.691 -0.144 1 94.69 390 LEU A N 1
ATOM 2961 C CA . LEU A 1 390 ? -8.086 -5.531 0.422 1 94.69 390 LEU A CA 1
ATOM 2962 C C . LEU A 1 390 ? -7.484 -6.887 0.789 1 94.69 390 LEU A C 1
ATOM 2964 O O . LEU A 1 390 ? -8.094 -7.66 1.53 1 94.69 390 LEU A O 1
ATOM 2968 N N . ASN A 1 391 ? -6.289 -7.117 0.247 1 95.25 391 ASN A N 1
ATOM 2969 C CA . ASN A 1 391 ? -5.598 -8.367 0.54 1 95.25 391 ASN A CA 1
ATOM 2970 C C . ASN A 1 391 ? -4.168 -8.117 1.012 1 95.25 391 ASN A C 1
ATOM 2972 O O . ASN A 1 391 ? -3.492 -7.215 0.512 1 95.25 391 ASN A O 1
ATOM 2976 N N . ARG A 1 392 ? -3.742 -8.883 1.971 1 96.44 392 ARG A N 1
ATOM 2977 C CA . ARG A 1 392 ? -2.348 -8.945 2.393 1 96.44 392 ARG A CA 1
ATOM 2978 C C . ARG A 1 392 ? -1.834 -10.383 2.357 1 96.44 392 ARG A C 1
ATOM 2980 O O . ARG A 1 392 ? -2.387 -11.266 3.021 1 96.44 392 ARG A O 1
ATOM 2987 N N . THR A 1 393 ? -0.816 -10.625 1.61 1 96.12 393 THR A N 1
ATOM 2988 C CA . THR A 1 393 ? -0.23 -11.961 1.567 1 96.12 393 THR A CA 1
ATOM 2989 C C . THR A 1 393 ? 1.233 -11.922 1.997 1 96.12 393 THR A C 1
ATOM 2991 O O . THR A 1 393 ? 1.893 -10.891 1.886 1 96.12 393 THR A O 1
ATOM 2994 N N . SER A 1 394 ? 1.678 -12.953 2.537 1 96.94 394 SER A N 1
ATOM 2995 C CA . SER A 1 394 ? 3.061 -13.148 2.963 1 96.94 394 SER A CA 1
ATOM 2996 C C . SER A 1 394 ? 3.512 -14.586 2.727 1 96.94 394 SER A C 1
ATOM 2998 O O . SER A 1 394 ? 2.729 -15.523 2.893 1 96.94 394 SER A O 1
ATOM 3000 N N . GLU A 1 395 ? 4.805 -14.719 2.334 1 96.88 395 GLU A N 1
ATOM 3001 C CA . GLU A 1 395 ? 5.262 -16.047 1.95 1 96.88 395 GLU A CA 1
ATOM 3002 C C . GLU A 1 395 ? 6.77 -16.188 2.133 1 96.88 395 GLU A C 1
ATOM 3004 O O . GLU A 1 395 ? 7.512 -15.219 1.971 1 96.88 395 GLU A O 1
ATOM 3009 N N . VAL A 1 396 ? 7.199 -17.328 2.594 1 98.12 396 VAL A N 1
ATOM 3010 C CA . VAL A 1 396 ? 8.562 -17.812 2.412 1 98.12 396 VAL A CA 1
ATOM 3011 C C . VAL A 1 396 ? 8.57 -18.938 1.381 1 98.12 396 VAL A C 1
ATOM 3013 O O . VAL A 1 396 ? 8 -20.016 1.615 1 98.12 396 VAL A O 1
ATOM 3016 N N . GLN A 1 397 ? 9.18 -18.734 0.292 1 96.5 397 GLN A N 1
ATOM 3017 C CA . GLN A 1 397 ? 9.227 -19.688 -0.804 1 96.5 397 GLN A CA 1
ATOM 3018 C C . GLN A 1 397 ? 10.344 -20.703 -0.596 1 96.5 397 GLN A C 1
ATOM 3020 O O . GLN A 1 397 ? 11.344 -20.406 0.066 1 96.5 397 GLN A O 1
ATOM 3025 N N . ALA A 1 398 ? 10.125 -21.828 -1.184 1 96.75 398 ALA A N 1
ATOM 3026 C CA . ALA A 1 398 ? 11.203 -22.812 -1.165 1 96.75 398 ALA A CA 1
ATOM 3027 C C . ALA A 1 398 ? 12.383 -22.359 -2.023 1 96.75 398 ALA A C 1
ATOM 3029 O O . ALA A 1 398 ? 12.188 -21.797 -3.102 1 96.75 398 ALA A O 1
ATOM 3030 N N . PRO A 1 399 ? 13.562 -22.625 -1.511 1 95.75 399 PRO A N 1
ATOM 3031 C CA . PRO A 1 399 ? 14.703 -22.312 -2.371 1 95.75 399 PRO A CA 1
ATOM 3032 C C . PRO A 1 399 ? 14.711 -23.141 -3.658 1 95.75 399 PRO A C 1
ATOM 3034 O O . PRO A 1 399 ? 14.266 -24.281 -3.662 1 95.75 399 PRO A O 1
ATOM 3037 N N . GLY A 1 400 ? 15.266 -22.578 -4.656 1 92.25 400 GLY A N 1
ATOM 3038 C CA . GLY A 1 400 ? 15.336 -23.266 -5.938 1 92.25 400 GLY A CA 1
ATOM 3039 C C . GLY A 1 400 ? 16.125 -24.547 -5.883 1 92.25 400 GLY A C 1
ATOM 3040 O O . GLY A 1 400 ? 17.203 -24.609 -5.273 1 92.25 400 GLY A O 1
ATOM 3041 N N . GLY A 1 401 ? 15.594 -25.641 -6.398 1 93.75 401 GLY A N 1
ATOM 3042 C CA . GLY A 1 401 ? 16.297 -26.906 -6.574 1 93.75 401 GLY A CA 1
ATOM 3043 C C . GLY A 1 401 ? 16.391 -27.719 -5.297 1 93.75 401 GLY A C 1
ATOM 3044 O O . GLY A 1 401 ? 17.188 -28.656 -5.203 1 93.75 401 GLY A O 1
ATOM 3045 N N . ILE A 1 402 ? 15.609 -27.422 -4.285 1 96.31 402 ILE A N 1
ATOM 3046 C CA . ILE A 1 402 ? 15.766 -28.031 -2.969 1 96.31 402 ILE A CA 1
ATOM 3047 C C . ILE A 1 402 ? 15.43 -29.531 -3.045 1 96.31 402 ILE A C 1
ATOM 3049 O O . ILE A 1 402 ? 16.062 -30.344 -2.375 1 96.31 402 ILE A O 1
ATOM 3053 N N . ILE A 1 403 ? 14.453 -29.906 -3.795 1 95.75 403 ILE A N 1
ATOM 3054 C CA . ILE A 1 403 ? 14.07 -31.312 -3.928 1 95.75 403 ILE A CA 1
ATOM 3055 C C . ILE A 1 403 ? 15.156 -32.062 -4.684 1 95.75 403 ILE A C 1
ATOM 3057 O O . ILE A 1 403 ? 15.516 -33.188 -4.309 1 95.75 403 ILE A O 1
ATOM 3061 N N . GLU A 1 404 ? 15.664 -31.5 -5.703 1 95.38 404 GLU A N 1
ATOM 3062 C CA . GLU A 1 404 ? 16.766 -32.094 -6.441 1 95.38 404 GLU A CA 1
ATOM 3063 C C . GLU A 1 404 ? 18 -32.281 -5.555 1 95.38 404 GLU A C 1
ATOM 3065 O O . GLU A 1 404 ? 18.672 -33.312 -5.617 1 95.38 404 GLU A O 1
ATOM 3070 N N . THR A 1 405 ? 18.281 -31.281 -4.766 1 95.75 405 THR A N 1
ATOM 3071 C CA . THR A 1 405 ? 19.422 -31.344 -3.859 1 95.75 405 THR A CA 1
ATOM 3072 C C . THR A 1 405 ? 19.25 -32.469 -2.861 1 95.75 405 THR A C 1
ATOM 3074 O O . THR A 1 405 ? 20.234 -33.156 -2.525 1 95.75 405 THR A O 1
ATOM 3077 N N . ALA A 1 406 ? 18.078 -32.75 -2.424 1 96.38 406 ALA A N 1
ATOM 3078 C CA . ALA A 1 406 ? 17.812 -33.812 -1.479 1 96.38 406 ALA A CA 1
ATOM 3079 C C . ALA A 1 406 ? 18.078 -35.188 -2.113 1 96.38 406 ALA A C 1
ATOM 3081 O O . ALA A 1 406 ? 18.5 -36.125 -1.431 1 96.38 406 ALA A O 1
ATOM 3082 N N . LEU A 1 407 ? 17.812 -35.25 -3.35 1 95.75 407 LEU A N 1
ATOM 3083 C CA . LEU A 1 407 ? 18.125 -36.5 -4.066 1 95.75 407 LEU A CA 1
ATOM 3084 C C . LEU A 1 407 ? 19.625 -36.625 -4.281 1 95.75 407 LEU A C 1
ATOM 3086 O O . LEU A 1 407 ? 20.188 -37.719 -4.113 1 95.75 407 LEU A O 1
ATOM 3090 N N . ASP A 1 408 ? 20.328 -35.562 -4.555 1 95.38 408 ASP A N 1
ATOM 3091 C CA . ASP A 1 408 ? 21.719 -35.562 -5.031 1 95.38 408 ASP A CA 1
ATOM 3092 C C . ASP A 1 408 ? 22.688 -35.844 -3.891 1 95.38 408 ASP A C 1
ATOM 3094 O O . ASP A 1 408 ? 23.766 -36.406 -4.105 1 95.38 408 ASP A O 1
ATOM 3098 N N . ILE A 1 409 ? 22.406 -35.375 -2.773 1 96 409 ILE A N 1
ATOM 3099 C CA . ILE A 1 409 ? 23.375 -35.469 -1.687 1 96 409 ILE A CA 1
ATOM 3100 C C . ILE A 1 409 ? 23.406 -36.906 -1.14 1 96 409 ILE A C 1
ATOM 3102 O O . ILE A 1 409 ? 22.375 -37.469 -0.795 1 96 409 ILE A O 1
ATOM 3106 N N . PRO A 1 410 ? 24.547 -37.5 -1.03 1 96.75 410 PRO A N 1
ATOM 3107 C CA . PRO A 1 410 ? 24.656 -38.875 -0.555 1 96.75 410 PRO A CA 1
ATOM 3108 C C . PRO A 1 410 ? 24.156 -39.031 0.88 1 96.75 410 PRO A C 1
ATOM 3110 O O . PRO A 1 410 ? 24.391 -38.188 1.725 1 96.75 410 PRO A O 1
ATOM 3113 N N . SER A 1 411 ? 23.5 -40.188 1.183 1 97.81 411 SER A N 1
ATOM 3114 C CA . SER A 1 411 ? 22.922 -40.5 2.488 1 97.81 411 SER A CA 1
ATOM 3115 C C . SER A 1 411 ? 24 -40.688 3.547 1 97.81 411 SER A C 1
ATOM 3117 O O . SER A 1 411 ? 23.734 -40.562 4.746 1 97.81 411 SER A O 1
ATOM 3119 N N . ALA A 1 412 ? 25.25 -40.812 3.1 1 97.31 412 ALA A N 1
ATOM 3120 C CA . ALA A 1 412 ? 26.359 -41.031 4.027 1 97.31 412 ALA A CA 1
ATOM 3121 C C . ALA A 1 412 ? 26.688 -39.75 4.781 1 97.31 412 ALA A C 1
ATOM 3123 O O . ALA A 1 412 ? 27.281 -39.781 5.863 1 97.31 412 ALA A O 1
ATOM 3124 N N . ILE A 1 413 ? 26.375 -38.656 4.219 1 96.69 413 ILE A N 1
ATOM 3125 C CA . ILE A 1 413 ? 26.656 -37.344 4.84 1 96.69 413 ILE A CA 1
ATOM 3126 C C . ILE A 1 413 ? 25.625 -37.062 5.922 1 96.69 413 ILE A C 1
ATOM 3128 O O . ILE A 1 413 ? 24.406 -37.125 5.672 1 96.69 413 ILE A O 1
ATOM 3132 N N . PRO A 1 414 ? 26.016 -36.812 7.125 1 97 414 PRO A N 1
ATOM 3133 C CA . PRO A 1 414 ? 25.062 -36.5 8.195 1 97 414 PRO A CA 1
ATOM 3134 C C . PRO A 1 414 ? 24.484 -35.094 8.086 1 97 414 PRO A C 1
ATOM 3136 O O . PRO A 1 414 ? 25.047 -34.25 7.398 1 97 414 PRO A O 1
ATOM 3139 N N . VAL A 1 415 ? 23.406 -34.938 8.773 1 97.5 415 VAL A N 1
ATOM 3140 C CA . VAL A 1 415 ? 22.828 -33.594 8.797 1 97.5 415 VAL A CA 1
ATOM 3141 C C . VAL A 1 415 ? 23.734 -32.625 9.562 1 97.5 415 VAL A C 1
ATOM 3143 O O . VAL A 1 415 ? 24 -31.516 9.109 1 97.5 415 VAL A O 1
ATOM 3146 N N . TYR A 1 416 ? 24.25 -33.156 10.688 1 96.31 416 TYR A N 1
ATOM 3147 C CA . TYR A 1 416 ? 25.172 -32.375 11.523 1 96.31 416 TYR A CA 1
ATOM 3148 C C . TYR A 1 416 ? 26.469 -33.156 11.758 1 96.31 416 TYR A C 1
ATOM 3150 O O . TYR A 1 416 ? 26.453 -34.375 11.93 1 96.31 416 TYR A O 1
ATOM 3158 N N . ALA A 1 417 ? 27.5 -32.312 11.766 1 94.69 417 ALA A N 1
ATOM 3159 C CA . ALA A 1 417 ? 28.766 -32.875 12.234 1 94.69 417 ALA A CA 1
ATOM 3160 C C . ALA A 1 417 ? 28.766 -33.062 13.75 1 94.69 417 ALA A C 1
ATOM 3162 O O . ALA A 1 417 ? 27.812 -32.656 14.43 1 94.69 417 ALA A O 1
ATOM 3163 N N . SER A 1 418 ? 29.75 -33.719 14.227 1 92.81 418 SER A N 1
ATOM 3164 C CA . SER A 1 418 ? 29.812 -34.031 15.656 1 92.81 418 SER A CA 1
ATOM 3165 C C . SER A 1 418 ? 30 -32.75 16.484 1 92.81 418 SER A C 1
ATOM 3167 O O . SER A 1 418 ? 29.625 -32.719 17.672 1 92.81 418 SER A O 1
ATOM 3169 N N . ASP A 1 419 ? 30.531 -31.719 15.898 1 89.88 419 ASP A N 1
ATOM 3170 C CA . ASP A 1 419 ? 30.75 -30.469 16.625 1 89.88 419 ASP A CA 1
ATOM 3171 C C . ASP A 1 419 ? 29.531 -29.562 16.547 1 89.88 419 ASP A C 1
ATOM 3173 O O . ASP A 1 419 ? 29.547 -28.438 17.031 1 89.88 419 ASP A O 1
ATOM 3177 N N . GLY A 1 420 ? 28.469 -30.062 15.891 1 91.56 420 GLY A N 1
ATOM 3178 C CA . GLY A 1 420 ? 27.234 -29.297 15.82 1 91.56 420 GLY A CA 1
ATOM 3179 C C . GLY A 1 420 ? 27.094 -28.5 14.547 1 91.56 420 GLY A C 1
ATOM 3180 O O . GLY A 1 420 ? 26.031 -27.938 14.266 1 91.56 420 GLY A O 1
ATOM 3181 N N . SER A 1 421 ? 28.188 -28.391 13.812 1 92.06 421 SER A N 1
ATOM 3182 C CA . SER A 1 421 ? 28.109 -27.688 12.539 1 92.06 421 SER A CA 1
ATOM 3183 C C . SER A 1 421 ? 27.344 -28.516 11.5 1 92.06 421 SER A C 1
ATOM 3185 O O . SER A 1 421 ? 27.078 -29.703 11.703 1 92.06 421 SER A O 1
ATOM 3187 N N . TRP A 1 422 ? 27 -27.906 10.469 1 96 422 TRP A N 1
ATOM 3188 C CA . TRP A 1 422 ? 26.266 -28.578 9.414 1 96 422 TRP A CA 1
ATOM 3189 C C . TRP A 1 422 ? 27.141 -29.594 8.703 1 96 422 TRP A C 1
ATOM 3191 O O . TRP A 1 422 ? 28.312 -29.328 8.438 1 96 422 TRP A O 1
ATOM 3201 N N . GLY A 1 423 ? 26.562 -30.781 8.438 1 95.94 423 GLY A N 1
ATOM 3202 C CA . GLY A 1 423 ? 27.266 -31.719 7.578 1 95.94 423 GLY A CA 1
ATOM 3203 C C . GLY A 1 423 ? 27.328 -31.266 6.133 1 95.94 423 GLY A C 1
ATOM 3204 O O . GLY A 1 423 ? 26.547 -30.422 5.703 1 95.94 423 GLY A O 1
ATOM 3205 N N . GLY A 1 424 ? 28.281 -31.75 5.395 1 94.25 424 GLY A N 1
ATOM 3206 C CA . GLY A 1 424 ? 28.469 -31.391 4 1 94.25 424 GLY A CA 1
ATOM 3207 C C . GLY A 1 424 ? 29.609 -32.156 3.336 1 94.25 424 GLY A C 1
ATOM 3208 O O . GLY A 1 424 ? 30.141 -33.094 3.908 1 94.25 424 GLY A O 1
ATOM 3209 N N . PRO A 1 425 ? 29.859 -31.734 2.141 1 91.31 425 PRO A N 1
ATOM 3210 C CA . PRO A 1 425 ? 30.875 -32.469 1.377 1 91.31 425 PRO A CA 1
ATOM 3211 C C . PRO A 1 425 ? 32.281 -32.344 1.969 1 91.31 425 PRO A C 1
ATOM 3213 O O . PRO A 1 425 ? 32.625 -31.266 2.449 1 91.31 425 PRO A O 1
ATOM 3216 N N . VAL A 1 426 ? 32.969 -33.469 1.988 1 90.69 426 VAL A N 1
ATOM 3217 C CA . VAL A 1 426 ? 34.344 -33.531 2.418 1 90.69 426 VAL A CA 1
ATOM 3218 C C . VAL A 1 426 ? 35.156 -34.406 1.44 1 90.69 426 VAL A C 1
ATOM 3220 O O . VAL A 1 426 ? 34.625 -35.375 0.876 1 90.69 426 VAL A O 1
ATOM 3223 N N . GLY A 1 427 ? 36.375 -33.969 1.255 1 86.44 427 GLY A N 1
ATOM 3224 C CA . GLY A 1 427 ? 37.219 -34.812 0.434 1 86.44 427 GLY A CA 1
ATOM 3225 C C . GLY A 1 427 ? 36.688 -35.031 -0.967 1 86.44 427 GLY A C 1
ATOM 3226 O O . GLY A 1 427 ? 36.375 -34.062 -1.667 1 86.44 427 GLY A O 1
ATOM 3227 N N . GLY A 1 428 ? 36.469 -36.375 -1.275 1 86.88 428 GLY A N 1
ATOM 3228 C CA . GLY A 1 428 ? 36.031 -36.75 -2.611 1 86.88 428 GLY A CA 1
ATOM 3229 C C . GLY A 1 428 ? 34.531 -36.719 -2.773 1 86.88 428 GLY A C 1
ATOM 3230 O O . GLY A 1 428 ? 34.031 -36.875 -3.887 1 86.88 428 GLY A O 1
ATOM 3231 N N . TRP A 1 429 ? 33.844 -36.5 -1.768 1 92.19 429 TRP A N 1
ATOM 3232 C CA . TRP A 1 429 ? 32.406 -36.5 -1.837 1 92.19 429 TRP A CA 1
ATOM 3233 C C . TRP A 1 429 ? 31.922 -35.312 -2.662 1 92.19 429 TRP A C 1
ATOM 3235 O O . TRP A 1 429 ? 32.594 -34.281 -2.74 1 92.19 429 TRP A O 1
ATOM 3245 N N . PRO A 1 430 ? 30.766 -35.375 -3.312 1 90.88 430 PRO A N 1
ATOM 3246 C CA . PRO A 1 430 ? 30.328 -34.312 -4.238 1 90.88 430 PRO A CA 1
ATOM 3247 C C . PRO A 1 430 ? 29.953 -33.031 -3.529 1 90.88 430 PRO A C 1
ATOM 3249 O O . PRO A 1 430 ? 29.438 -33.062 -2.41 1 90.88 430 PRO A O 1
ATOM 3252 N N . ASP A 1 431 ? 30.109 -31.984 -4.301 1 89.12 431 ASP A N 1
ATOM 3253 C CA . ASP A 1 431 ? 29.828 -30.656 -3.785 1 89.12 431 ASP A CA 1
ATOM 3254 C C . ASP A 1 431 ? 28.344 -30.328 -3.871 1 89.12 431 ASP A C 1
ATOM 3256 O O . ASP A 1 431 ? 27.891 -29.688 -4.824 1 89.12 431 ASP A O 1
ATOM 3260 N N . ARG A 1 432 ? 27.578 -30.781 -2.961 1 92.19 432 ARG A N 1
ATOM 3261 C CA . ARG A 1 432 ? 26.172 -30.453 -2.809 1 92.19 432 ARG A CA 1
ATOM 3262 C C . ARG A 1 432 ? 25.875 -29.875 -1.422 1 92.19 432 ARG A C 1
ATOM 3264 O O . ARG A 1 432 ? 26.422 -30.359 -0.425 1 92.19 432 ARG A O 1
ATOM 3271 N N . ARG A 1 433 ? 25.062 -28.938 -1.422 1 94.25 433 ARG A N 1
ATOM 3272 C CA . ARG A 1 433 ? 24.734 -28.281 -0.162 1 94.25 433 ARG A CA 1
ATOM 3273 C C . ARG A 1 433 ? 23.844 -29.156 0.705 1 94.25 433 ARG A C 1
ATOM 3275 O O . ARG A 1 433 ? 23.078 -29.984 0.188 1 94.25 433 ARG A O 1
ATOM 3282 N N . ASN A 1 434 ? 24.031 -29.016 2.004 1 97.06 434 ASN A N 1
ATOM 3283 C CA . ASN A 1 434 ? 23.094 -29.578 2.963 1 97.06 434 ASN A CA 1
ATOM 3284 C C . ASN A 1 434 ? 21.719 -28.938 2.846 1 97.06 434 ASN A C 1
ATOM 3286 O O . ASN A 1 434 ? 21.531 -27.781 3.225 1 97.06 434 ASN A O 1
ATOM 3290 N N . PRO A 1 435 ? 20.75 -29.688 2.295 1 97.56 435 PRO A N 1
ATOM 3291 C CA . PRO A 1 435 ? 19.469 -29.047 2.008 1 97.56 435 PRO A CA 1
ATOM 3292 C C . PRO A 1 435 ? 18.766 -28.531 3.266 1 97.56 435 PRO A C 1
ATOM 3294 O O . PRO A 1 435 ? 18 -27.562 3.203 1 97.56 435 PRO A O 1
ATOM 3297 N N . ARG A 1 436 ? 18.922 -29.141 4.402 1 97.56 436 ARG A N 1
ATOM 3298 C CA . ARG A 1 436 ? 18.359 -28.625 5.645 1 97.56 436 ARG A CA 1
ATOM 3299 C C . ARG A 1 436 ? 18.969 -27.281 6.012 1 97.56 436 ARG A C 1
ATOM 3301 O O . ARG A 1 436 ? 18.266 -26.375 6.477 1 97.56 436 ARG A O 1
ATOM 3308 N N . ALA A 1 437 ? 20.281 -27.156 5.879 1 97.06 437 ALA A N 1
ATOM 3309 C CA . ALA A 1 437 ? 20.953 -25.875 6.117 1 97.06 437 ALA A CA 1
ATOM 3310 C C . ALA A 1 437 ? 20.438 -24.797 5.184 1 97.06 437 ALA A C 1
ATOM 3312 O O . ALA A 1 437 ? 20.219 -23.656 5.605 1 97.06 437 ALA A O 1
ATOM 3313 N N . VAL A 1 438 ? 20.281 -25.188 3.949 1 97.06 438 VAL A N 1
ATOM 3314 C CA . VAL A 1 438 ? 19.797 -24.234 2.957 1 97.06 438 VAL A CA 1
ATOM 3315 C C . VAL A 1 438 ? 18.438 -23.672 3.398 1 97.06 438 VAL A C 1
ATOM 3317 O O . VAL A 1 438 ? 18.188 -22.469 3.279 1 97.06 438 VAL A O 1
ATOM 3320 N N . LEU A 1 439 ? 17.562 -24.562 3.879 1 97.94 439 LEU A N 1
ATOM 3321 C CA . LEU A 1 439 ? 16.25 -24.125 4.352 1 97.94 439 LEU A CA 1
ATOM 3322 C C . LEU A 1 439 ? 16.391 -23.188 5.543 1 97.94 439 LEU A C 1
ATOM 3324 O O . LEU A 1 439 ? 15.672 -22.188 5.633 1 97.94 439 LEU A O 1
ATOM 3328 N N . GLU A 1 440 ? 17.281 -23.531 6.41 1 96.5 440 GLU A N 1
ATOM 3329 C CA . GLU A 1 440 ? 17.5 -22.703 7.586 1 96.5 440 GLU A CA 1
ATOM 3330 C C . GLU A 1 440 ? 17.953 -21.297 7.191 1 96.5 440 GLU A C 1
ATOM 3332 O O . GLU A 1 440 ? 17.5 -20.312 7.754 1 96.5 440 GLU A O 1
ATOM 3337 N N . TYR A 1 441 ? 18.859 -21.219 6.23 1 95.75 441 TYR A N 1
ATOM 3338 C CA . TYR A 1 441 ? 19.406 -19.938 5.793 1 95.75 441 TYR A CA 1
ATOM 3339 C C . TYR A 1 441 ? 18.359 -19.141 5.012 1 95.75 441 TYR A C 1
ATOM 3341 O O . TYR A 1 441 ? 18.469 -17.922 4.887 1 95.75 441 TYR A O 1
ATOM 3349 N N . ASN A 1 442 ? 17.344 -19.812 4.477 1 97.19 442 ASN A N 1
ATOM 3350 C CA . ASN A 1 442 ? 16.344 -19.172 3.623 1 97.19 442 ASN A CA 1
ATOM 3351 C C . ASN A 1 442 ? 15.109 -18.734 4.422 1 97.19 442 ASN A C 1
ATOM 3353 O O . ASN A 1 442 ? 14.273 -18 3.916 1 97.19 442 ASN A O 1
ATOM 3357 N N . LYS A 1 443 ? 14.984 -19.156 5.633 1 97.44 443 LYS A N 1
ATOM 3358 C CA . LYS A 1 443 ? 13.75 -19.094 6.398 1 97.44 443 LYS A CA 1
ATOM 3359 C C . LYS A 1 443 ? 13.312 -17.656 6.621 1 97.44 443 LYS A C 1
ATOM 3361 O O . LYS A 1 443 ? 12.125 -17.375 6.812 1 97.44 443 LYS A O 1
ATOM 3366 N N . ASP A 1 444 ? 14.281 -16.688 6.582 1 97.56 444 ASP A N 1
ATOM 3367 C CA . ASP A 1 444 ? 13.969 -15.289 6.875 1 97.56 444 ASP A CA 1
ATOM 3368 C C . ASP A 1 444 ? 13.617 -14.531 5.598 1 97.56 444 ASP A C 1
ATOM 3370 O O . ASP A 1 444 ? 13.234 -13.359 5.656 1 97.56 444 ASP A O 1
ATOM 3374 N N . ASN A 1 445 ? 13.711 -15.109 4.445 1 98.06 445 ASN A N 1
ATOM 3375 C CA . ASN A 1 445 ? 13.406 -14.461 3.176 1 98.06 445 ASN A CA 1
ATOM 3376 C C . ASN A 1 445 ? 11.898 -14.398 2.928 1 98.06 445 ASN A C 1
ATOM 3378 O O . ASN A 1 445 ? 11.391 -15.039 2.004 1 98.06 445 ASN A O 1
ATOM 3382 N N . ARG A 1 446 ? 11.266 -13.594 3.609 1 96.94 446 ARG A N 1
ATOM 3383 C CA . ARG A 1 446 ? 9.812 -13.43 3.537 1 96.94 446 ARG A CA 1
ATOM 3384 C C . ARG A 1 446 ? 9.445 -12.148 2.801 1 96.94 446 ARG A C 1
ATOM 3386 O O . ARG A 1 446 ? 10.148 -11.141 2.908 1 96.94 446 ARG A O 1
ATOM 3393 N N . TYR A 1 447 ? 8.375 -12.109 2.01 1 96.81 447 TYR A N 1
ATOM 3394 C CA . TYR A 1 447 ? 7.836 -10.867 1.455 1 96.81 447 TYR A CA 1
ATOM 3395 C C . TYR A 1 447 ? 6.469 -10.547 2.049 1 96.81 447 TYR A C 1
ATOM 3397 O O . TYR A 1 447 ? 5.828 -11.422 2.645 1 96.81 447 TYR A O 1
ATOM 3405 N N . THR A 1 448 ? 6.059 -9.344 1.985 1 96.62 448 THR A N 1
ATOM 3406 C CA . THR A 1 448 ? 4.711 -8.867 2.262 1 96.62 448 THR A CA 1
ATOM 3407 C C . THR A 1 448 ? 4.121 -8.164 1.038 1 96.62 448 THR A C 1
ATOM 3409 O O . THR A 1 448 ? 4.773 -7.312 0.432 1 96.62 448 THR A O 1
ATOM 3412 N N . TYR A 1 449 ? 2.998 -8.578 0.655 1 96.25 449 TYR A N 1
ATOM 3413 C CA . TYR A 1 449 ? 2.318 -8.094 -0.54 1 96.25 449 TYR A CA 1
ATOM 3414 C C . TYR A 1 449 ? 0.936 -7.551 -0.198 1 96.25 449 TYR A C 1
ATOM 3416 O O . TYR A 1 449 ? 0.09 -8.273 0.33 1 96.25 449 TYR A O 1
ATOM 3424 N N . TRP A 1 450 ? 0.688 -6.23 -0.403 1 96.38 450 TRP A N 1
ATOM 3425 C CA . TRP A 1 450 ? -0.621 -5.605 -0.247 1 96.38 450 TRP A CA 1
ATOM 3426 C C . TRP A 1 450 ? -1.268 -5.348 -1.604 1 96.38 450 TRP A C 1
ATOM 3428 O O . TRP A 1 450 ? -0.624 -4.824 -2.518 1 96.38 450 TRP A O 1
ATOM 3438 N N . ARG A 1 451 ? -2.512 -5.652 -1.731 1 96.12 451 ARG A N 1
ATOM 3439 C CA . ARG A 1 451 ? -3.223 -5.395 -2.979 1 96.12 451 ARG A CA 1
ATOM 3440 C C . ARG A 1 451 ? -4.582 -4.758 -2.713 1 96.12 451 ARG A C 1
ATOM 3442 O O . ARG A 1 451 ? -5.352 -5.246 -1.883 1 96.12 451 ARG A O 1
ATOM 3449 N N . MET A 1 452 ? -4.863 -3.719 -3.348 1 95.75 452 MET A N 1
ATOM 3450 C CA . MET 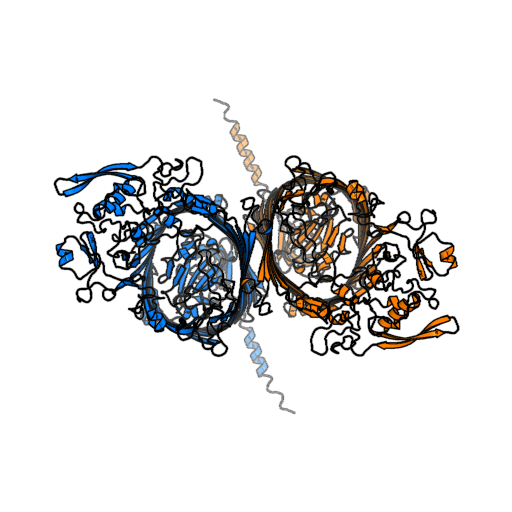A 1 452 ? -6.156 -3.037 -3.4 1 95.75 452 MET A CA 1
ATOM 3451 C C . MET A 1 452 ? -6.797 -3.189 -4.777 1 95.75 452 MET A C 1
ATOM 3453 O O . MET A 1 452 ? -6.227 -2.76 -5.781 1 95.75 452 MET A O 1
ATOM 3457 N N . PHE A 1 453 ? -7.879 -3.766 -4.797 1 95.88 453 PHE A N 1
ATOM 3458 C CA . PHE A 1 453 ? -8.547 -4.07 -6.055 1 95.88 453 PHE A CA 1
ATOM 3459 C C . PHE A 1 453 ? -10.039 -3.766 -5.969 1 95.88 453 PHE A C 1
ATOM 3461 O O . PHE A 1 453 ? -10.703 -4.168 -5.016 1 95.88 453 PHE A O 1
ATOM 3468 N N . GLY A 1 454 ? -10.57 -3.049 -7.004 1 95.19 454 GLY A N 1
ATOM 3469 C CA . GLY A 1 454 ? -12 -2.781 -7.012 1 95.19 454 GLY A CA 1
ATOM 3470 C C . GLY A 1 454 ? -12.398 -1.724 -8.023 1 95.19 454 GLY A C 1
ATOM 3471 O O . GLY A 1 454 ? -11.625 -1.384 -8.914 1 95.19 454 GLY A O 1
ATOM 3472 N N . ASP A 1 455 ? -13.688 -1.35 -7.938 1 96.69 455 ASP A N 1
ATOM 3473 C CA . ASP A 1 455 ? -14.211 -0.327 -8.836 1 96.69 455 ASP A CA 1
ATOM 3474 C C . ASP A 1 455 ? -15.352 0.448 -8.188 1 96.69 455 ASP A C 1
ATOM 3476 O O . ASP A 1 455 ? -15.891 0.026 -7.16 1 96.69 455 ASP A O 1
ATOM 3480 N N . ALA A 1 456 ? -15.656 1.57 -8.68 1 96.5 456 ALA A N 1
ATOM 3481 C CA . ALA A 1 456 ? -16.859 2.361 -8.453 1 96.5 456 ALA A CA 1
ATOM 3482 C C . ALA A 1 456 ? -17.562 2.707 -9.766 1 96.5 456 ALA A C 1
ATOM 3484 O O . ALA A 1 456 ? -16.891 2.957 -10.773 1 96.5 456 ALA A O 1
ATOM 3485 N N . TYR A 1 457 ? -18.875 2.682 -9.734 1 95.94 457 TYR A N 1
ATOM 3486 C CA . TYR A 1 457 ? -19.594 2.932 -10.984 1 95.94 457 TYR A CA 1
ATOM 3487 C C . TYR A 1 457 ? -20.844 3.756 -10.742 1 95.94 457 TYR A C 1
ATOM 3489 O O . TYR A 1 457 ? -21.344 3.832 -9.617 1 95.94 457 TYR A O 1
ATOM 3497 N N . VAL A 1 458 ? -21.328 4.395 -11.812 1 95.06 458 VAL A N 1
ATOM 3498 C CA . VAL A 1 458 ? -22.594 5.121 -11.891 1 95.06 458 VAL A CA 1
ATOM 3499 C C . VAL A 1 458 ? -23.422 4.598 -13.07 1 95.06 458 VAL A C 1
ATOM 3501 O O . VAL A 1 458 ? -22.906 4.473 -14.188 1 95.06 458 VAL A O 1
ATOM 3504 N N . ASN A 1 459 ? -24.609 4.199 -12.789 1 94.31 459 ASN A N 1
ATOM 3505 C CA . ASN A 1 459 ? -25.578 3.789 -13.805 1 94.31 459 ASN A CA 1
ATOM 3506 C C . ASN A 1 459 ? -26.719 4.793 -13.922 1 94.31 459 ASN A C 1
ATOM 3508 O O . ASN A 1 459 ? -27.469 5.02 -12.961 1 94.31 459 ASN A O 1
ATOM 3512 N N . LEU A 1 460 ? -26.875 5.34 -15.086 1 95.25 460 LEU A N 1
ATOM 3513 C CA . LEU A 1 460 ? -27.953 6.285 -15.367 1 95.25 460 LEU A CA 1
ATOM 3514 C C . LEU A 1 460 ? -28.969 5.68 -16.328 1 95.25 460 LEU A C 1
ATOM 3516 O O . LEU A 1 460 ? -28.625 5.324 -17.469 1 95.25 460 LEU A O 1
ATOM 3520 N N . THR A 1 461 ? -30.141 5.527 -15.859 1 93.88 461 THR A N 1
ATOM 3521 C CA . THR A 1 461 ? -31.25 5.023 -16.672 1 93.88 461 THR A CA 1
ATOM 3522 C C . THR A 1 461 ? -32.312 6.094 -16.859 1 93.88 461 THR A C 1
ATOM 3524 O O . THR A 1 461 ? -33.375 6.02 -16.266 1 93.88 461 THR A O 1
ATOM 3527 N N . PRO A 1 462 ? -32.219 6.977 -17.781 1 91.56 462 PRO A N 1
ATOM 3528 C CA . PRO A 1 462 ? -33.125 8.102 -17.953 1 91.56 462 PRO A CA 1
ATOM 3529 C C . PRO A 1 462 ? -34.5 7.672 -18.453 1 91.56 462 PRO A C 1
ATOM 3531 O O . PRO A 1 462 ? -35.5 8.328 -18.156 1 91.56 462 PRO A O 1
ATOM 3534 N N . PHE A 1 463 ? -34.562 6.625 -19.234 1 89.94 463 PHE A N 1
ATOM 3535 C CA . PHE A 1 463 ? -35.844 6.074 -19.688 1 89.94 463 PHE A CA 1
ATOM 3536 C C . PHE A 1 463 ? -35.75 4.562 -19.859 1 89.94 463 PHE A C 1
ATOM 3538 O O . PHE A 1 463 ? -34.656 3.994 -19.812 1 89.94 463 PHE A O 1
ATOM 3545 N N . LYS A 1 464 ? -36.844 3.994 -20.016 1 88 464 LYS A N 1
ATOM 3546 C CA . LYS A 1 464 ? -36.906 2.537 -20 1 88 464 LYS A CA 1
ATOM 3547 C C . LYS A 1 464 ? -36.062 1.944 -21.125 1 88 464 LYS A C 1
ATOM 3549 O O . LYS A 1 464 ? -36.125 2.385 -22.281 1 88 464 LYS A O 1
ATOM 3554 N N . GLY A 1 465 ? -35.219 1.042 -20.797 1 88.81 465 GLY A N 1
ATOM 3555 C CA . GLY A 1 465 ? -34.406 0.283 -21.75 1 88.81 465 GLY A CA 1
ATOM 3556 C C . GLY A 1 465 ? -33.062 0.89 -22 1 88.81 465 GLY A C 1
ATOM 3557 O O . GLY A 1 465 ? -32.188 0.239 -22.562 1 88.81 465 GLY A O 1
ATOM 3558 N N . PHE A 1 466 ? -32.906 2.131 -21.672 1 94.31 466 PHE A N 1
ATOM 3559 C CA . PHE A 1 466 ? -31.625 2.787 -21.922 1 94.31 466 PHE A CA 1
ATOM 3560 C C . PHE A 1 466 ? -30.812 2.881 -20.625 1 94.31 466 PHE A C 1
ATOM 3562 O O . PHE A 1 466 ? -31.344 3.252 -19.578 1 94.31 466 PHE A O 1
ATOM 3569 N N . ASN A 1 467 ? -29.516 2.525 -20.75 1 94.31 467 ASN A N 1
ATOM 3570 C CA . ASN A 1 467 ? -28.625 2.58 -19.594 1 94.31 467 ASN A CA 1
ATOM 3571 C C . ASN A 1 467 ? -27.25 3.133 -19.969 1 94.31 467 ASN A C 1
ATOM 3573 O O . ASN A 1 467 ? -26.656 2.721 -20.984 1 94.31 467 ASN A O 1
ATOM 3577 N N . LEU A 1 468 ? -26.797 4.156 -19.266 1 96.56 468 LEU A N 1
ATOM 3578 C CA . LEU A 1 468 ? -25.438 4.668 -19.375 1 96.56 468 LEU A CA 1
ATOM 3579 C C . LEU A 1 468 ? -24.641 4.324 -18.125 1 96.56 468 LEU A C 1
ATOM 3581 O O . LEU A 1 468 ? -24.969 4.762 -17.016 1 96.56 468 LEU A O 1
ATOM 3585 N N . ARG A 1 469 ? -23.562 3.557 -18.328 1 95.88 469 ARG A N 1
ATOM 3586 C CA . ARG A 1 469 ? -22.75 3.131 -17.188 1 95.88 469 ARG A CA 1
ATOM 3587 C C . ARG A 1 469 ? -21.312 3.662 -17.312 1 95.88 469 ARG A C 1
ATOM 3589 O O . ARG A 1 469 ? -20.688 3.539 -18.359 1 95.88 469 ARG A O 1
ATOM 3596 N N . SER A 1 470 ? -20.859 4.332 -16.312 1 97.12 470 SER A N 1
ATOM 3597 C CA . SER A 1 470 ? -19.469 4.75 -16.172 1 97.12 470 SER A CA 1
ATOM 3598 C C . SER A 1 470 ? -18.797 4.035 -15 1 97.12 470 SER A C 1
ATOM 3600 O O . SER A 1 470 ? -19.312 4.027 -13.883 1 97.12 470 SER A O 1
ATOM 3602 N N . THR A 1 471 ? -17.609 3.383 -15.281 1 97 471 THR A N 1
ATOM 3603 C CA . THR A 1 471 ? -16.938 2.6 -14.258 1 97 471 THR A CA 1
ATOM 3604 C C . THR A 1 471 ? -15.461 2.992 -14.172 1 97 471 THR A C 1
ATOM 3606 O O . THR A 1 471 ? -14.781 3.102 -15.195 1 97 471 THR A O 1
ATOM 3609 N N . PHE A 1 472 ? -14.977 3.281 -13.016 1 97.62 472 PHE A N 1
ATOM 3610 C CA . PHE A 1 472 ? -13.555 3.455 -12.75 1 97.62 472 PHE A CA 1
ATOM 3611 C C . PHE A 1 472 ? -13.008 2.297 -11.922 1 97.62 472 PHE A C 1
ATOM 3613 O O . PHE A 1 472 ? -13.523 2.008 -10.836 1 97.62 472 PHE A O 1
ATOM 3620 N N . GLY A 1 473 ? -11.984 1.593 -12.453 1 97.5 473 GLY A N 1
ATOM 3621 C CA . GLY A 1 473 ? -11.375 0.462 -11.773 1 97.5 473 GLY A CA 1
ATOM 3622 C C . GLY A 1 473 ? -9.938 0.718 -11.367 1 97.5 473 GLY A C 1
ATOM 3623 O O . GLY A 1 473 ? -9.188 1.377 -12.094 1 97.5 473 GLY A O 1
ATOM 3624 N N . LEU A 1 474 ? -9.578 0.134 -10.188 1 96.44 474 LEU A N 1
ATOM 3625 C CA . LEU A 1 474 ? -8.219 0.26 -9.656 1 96.44 474 LEU A CA 1
ATOM 3626 C C . LEU A 1 474 ? -7.66 -1.105 -9.273 1 96.44 474 LEU A C 1
ATOM 3628 O O . LEU A 1 474 ? -8.359 -1.928 -8.68 1 96.44 474 LEU A O 1
ATOM 3632 N N . ASP A 1 475 ? -6.434 -1.383 -9.68 1 96.88 475 ASP A N 1
ATOM 3633 C CA . ASP A 1 475 ? -5.605 -2.51 -9.266 1 96.88 475 ASP A CA 1
ATOM 3634 C C . ASP A 1 475 ? -4.215 -2.043 -8.836 1 96.88 475 ASP A C 1
ATOM 3636 O O . ASP A 1 475 ? -3.32 -1.9 -9.68 1 96.88 475 ASP A O 1
ATOM 3640 N N . TYR A 1 476 ? -4.051 -1.833 -7.594 1 96.75 476 TYR A N 1
ATOM 3641 C CA . TYR A 1 476 ? -2.764 -1.398 -7.059 1 96.75 476 TYR A CA 1
ATOM 3642 C C . TYR A 1 476 ? -2.184 -2.443 -6.113 1 96.75 476 TYR A C 1
ATOM 3644 O O . TYR A 1 476 ? -2.859 -2.887 -5.18 1 96.75 476 TYR A O 1
ATOM 3652 N N . ALA A 1 477 ? -0.937 -2.736 -6.297 1 96.56 477 ALA A N 1
ATOM 3653 C CA . ALA A 1 477 ? -0.242 -3.684 -5.43 1 96.56 477 ALA A CA 1
ATOM 3654 C C . ALA A 1 477 ? 1.174 -3.207 -5.121 1 96.56 477 ALA A C 1
ATOM 3656 O O . ALA A 1 477 ? 1.803 -2.535 -5.941 1 96.56 477 ALA A O 1
ATOM 3657 N N . ASN A 1 478 ? 1.602 -3.457 -3.994 1 96.75 478 ASN A N 1
ATOM 3658 C CA . ASN A 1 478 ? 2.998 -3.25 -3.629 1 96.75 478 ASN A CA 1
ATOM 3659 C C . ASN A 1 478 ? 3.564 -4.449 -2.877 1 96.75 478 ASN A C 1
ATOM 3661 O O . ASN A 1 478 ? 2.861 -5.082 -2.086 1 96.75 478 ASN A O 1
ATOM 3665 N N . LYS A 1 479 ? 4.766 -4.781 -3.102 1 97.44 479 LYS A N 1
ATOM 3666 C CA . LYS A 1 479 ? 5.473 -5.918 -2.516 1 97.44 479 LYS A CA 1
ATOM 3667 C C . LYS A 1 479 ? 6.797 -5.48 -1.897 1 97.44 479 LYS A C 1
ATOM 3669 O O . LYS A 1 479 ? 7.652 -4.914 -2.582 1 97.44 479 LYS A O 1
ATOM 3674 N N . GLN A 1 480 ? 6.902 -5.715 -0.651 1 97.88 480 GLN A N 1
ATOM 3675 C CA . GLN A 1 480 ? 8.148 -5.484 0.075 1 97.88 480 GLN A CA 1
ATOM 3676 C C . GLN A 1 480 ? 8.828 -6.805 0.427 1 97.88 480 GLN A C 1
ATOM 3678 O O . GLN A 1 480 ? 8.18 -7.746 0.874 1 97.88 480 GLN A O 1
ATOM 3683 N N . ALA A 1 481 ? 10.102 -6.867 0.16 1 97.69 481 ALA A N 1
ATOM 3684 C CA . ALA A 1 481 ? 10.883 -8.055 0.498 1 97.69 481 ALA A CA 1
ATOM 3685 C C . ALA A 1 481 ? 12.281 -7.68 0.975 1 97.69 481 ALA A C 1
ATOM 3687 O O . ALA A 1 481 ? 12.82 -6.641 0.584 1 97.69 481 ALA A O 1
ATOM 3688 N N . ARG A 1 482 ? 12.812 -8.461 1.881 1 96.62 482 ARG A N 1
ATOM 3689 C CA . ARG A 1 482 ? 14.227 -8.438 2.238 1 96.62 482 ARG A CA 1
ATOM 3690 C C . ARG A 1 482 ? 14.875 -9.797 1.988 1 96.62 482 ARG A C 1
ATOM 3692 O O . ARG A 1 482 ? 14.43 -10.812 2.52 1 96.62 482 ARG A O 1
ATOM 3699 N N . TYR A 1 483 ? 15.898 -9.781 1.218 1 97.88 483 TYR A N 1
ATOM 3700 C CA . TYR A 1 483 ? 16.641 -10.992 0.9 1 97.88 483 TYR A CA 1
ATOM 3701 C C . TYR A 1 483 ? 17.938 -11.062 1.698 1 97.88 483 TYR A C 1
ATOM 3703 O O . TYR A 1 483 ? 18.812 -10.211 1.539 1 97.88 483 TYR A O 1
ATOM 3711 N N . PHE A 1 484 ? 18.016 -12.047 2.488 1 97.94 484 PHE A N 1
ATOM 3712 C CA . PHE A 1 484 ? 19.156 -12.211 3.383 1 97.94 484 PHE A CA 1
ATOM 3713 C C . PHE A 1 484 ? 20.156 -13.211 2.814 1 97.94 484 PHE A C 1
ATOM 3715 O O . PHE A 1 484 ? 19.766 -14.234 2.248 1 97.94 484 PHE A O 1
ATOM 3722 N N . THR A 1 485 ? 21.375 -12.883 2.889 1 97.12 485 THR A N 1
ATOM 3723 C CA . THR A 1 485 ? 22.5 -13.789 2.654 1 97.12 485 THR A CA 1
ATOM 3724 C C . THR A 1 485 ? 23.312 -13.992 3.934 1 97.12 485 THR A C 1
ATOM 3726 O O . THR A 1 485 ? 23.906 -13.047 4.449 1 97.12 485 THR A O 1
ATOM 3729 N N . TYR A 1 486 ? 23.281 -15.203 4.434 1 96.69 486 TYR A N 1
ATOM 3730 C CA . TYR A 1 486 ? 24.047 -15.547 5.629 1 96.69 486 TYR A CA 1
ATOM 3731 C C . TYR A 1 486 ? 25.328 -16.297 5.27 1 96.69 486 TYR A C 1
ATOM 3733 O O . TYR A 1 486 ? 25.344 -17.062 4.309 1 96.69 486 TYR A O 1
ATOM 3741 N N . PRO A 1 487 ? 26.344 -16.031 6.059 1 95.69 487 PRO A N 1
ATOM 3742 C CA . PRO A 1 487 ? 27.531 -16.891 5.883 1 95.69 487 PRO A CA 1
ATOM 3743 C C . PRO A 1 487 ? 27.266 -18.344 6.293 1 95.69 487 PRO A C 1
ATOM 3745 O O . PRO A 1 487 ? 26.484 -18.594 7.211 1 95.69 487 PRO A O 1
ATOM 3748 N N . TYR A 1 488 ? 27.906 -19.281 5.523 1 93.19 488 TYR A N 1
ATOM 3749 C CA . TYR A 1 488 ? 27.688 -20.672 5.871 1 93.19 488 TYR A CA 1
ATOM 3750 C C . TYR A 1 488 ? 28.953 -21.484 5.656 1 93.19 488 TYR A C 1
ATOM 3752 O O . TYR A 1 488 ? 29.828 -21.094 4.887 1 93.19 488 TYR A O 1
ATOM 3760 N N . GLN A 1 489 ? 29.031 -22.516 6.43 1 91.62 489 GLN A N 1
ATOM 3761 C CA . GLN A 1 489 ? 30.031 -23.578 6.316 1 91.62 489 GLN A CA 1
ATOM 3762 C C . GLN A 1 489 ? 29.391 -24.953 6.438 1 91.62 489 GLN A C 1
ATOM 3764 O O . GLN A 1 489 ? 28.812 -25.281 7.477 1 91.62 489 GLN A O 1
ATOM 3769 N N . GLU A 1 490 ? 29.453 -25.719 5.391 1 93 490 GLU A N 1
ATOM 3770 C CA . GLU A 1 490 ? 28.953 -27.094 5.324 1 93 490 GLU A CA 1
ATOM 3771 C C . GLU A 1 490 ? 30.078 -28.062 4.965 1 93 490 GLU A C 1
ATOM 3773 O O . GLU A 1 490 ? 30.547 -28.078 3.83 1 93 490 GLU A O 1
ATOM 3778 N N . GLY A 1 491 ? 30.406 -28.828 5.867 1 91.5 491 GLY A N 1
ATOM 3779 C CA . GLY A 1 491 ? 31.594 -29.625 5.633 1 91.5 491 GLY A CA 1
ATOM 3780 C C . GLY A 1 491 ? 32.844 -28.781 5.473 1 91.5 491 GLY A C 1
ATOM 3781 O O . GLY A 1 491 ? 33.031 -27.797 6.191 1 91.5 491 GLY A O 1
ATOM 3782 N N . THR A 1 492 ? 33.75 -29.219 4.617 1 84.69 492 THR A N 1
ATOM 3783 C CA . THR A 1 492 ? 35 -28.516 4.488 1 84.69 492 THR A CA 1
ATOM 3784 C C . THR A 1 492 ? 35.094 -27.812 3.137 1 84.69 492 THR A C 1
ATOM 3786 O O . THR A 1 492 ? 35.969 -26.953 2.939 1 84.69 492 THR A O 1
ATOM 3789 N N . GLN A 1 493 ? 34.156 -28.094 2.244 1 80.69 493 GLN A N 1
ATOM 3790 C CA . GLN A 1 493 ? 34.312 -27.641 0.87 1 80.69 493 GLN A CA 1
ATOM 3791 C C . GLN A 1 493 ? 33.344 -26.531 0.545 1 80.69 493 GLN A C 1
ATOM 3793 O O . GLN A 1 493 ? 33.562 -25.719 -0.359 1 80.69 493 GLN A O 1
ATOM 3798 N N . THR A 1 494 ? 32.281 -26.469 1.13 1 85.69 494 THR A N 1
ATOM 3799 C CA . THR A 1 494 ? 31.234 -25.516 0.821 1 85.69 494 THR A CA 1
ATOM 3800 C C . THR A 1 494 ? 31.156 -24.438 1.889 1 85.69 494 THR A C 1
ATOM 3802 O O . THR A 1 494 ? 30.719 -24.688 3.012 1 85.69 494 THR A O 1
ATOM 3805 N N . ASN A 1 495 ? 31.656 -23.281 1.62 1 86.75 495 ASN A N 1
ATOM 3806 C CA . ASN A 1 495 ? 31.625 -22.172 2.562 1 86.75 495 ASN A CA 1
ATOM 3807 C C . ASN A 1 495 ? 31.5 -20.828 1.844 1 86.75 495 ASN A C 1
ATOM 3809 O O . ASN A 1 495 ? 31.859 -20.719 0.671 1 86.75 495 ASN A O 1
ATOM 3813 N N . ASN A 1 496 ? 30.812 -19.984 2.393 1 88.69 496 ASN A N 1
ATOM 3814 C CA . ASN A 1 496 ? 30.641 -18.594 1.992 1 88.69 496 ASN A CA 1
ATOM 3815 C C . ASN A 1 496 ? 30.672 -17.656 3.193 1 88.69 496 ASN A C 1
ATOM 3817 O O . ASN A 1 496 ? 29.922 -17.828 4.152 1 88.69 496 ASN A O 1
ATOM 3821 N N . GLY A 1 497 ? 31.578 -16.75 3.178 1 91.56 497 GLY A N 1
ATOM 3822 C CA . GLY A 1 497 ? 31.719 -15.852 4.312 1 91.56 497 GLY A CA 1
ATOM 3823 C C . GLY A 1 497 ? 30.953 -14.562 4.156 1 91.56 497 GLY A C 1
ATOM 3824 O O . GLY A 1 497 ? 31 -13.695 5.031 1 91.56 497 GLY A O 1
ATOM 3825 N N . LYS A 1 498 ? 30.234 -14.453 3.133 1 93.25 498 LYS A N 1
ATOM 3826 C CA . LYS A 1 498 ? 29.547 -13.203 2.812 1 93.25 498 LYS A CA 1
ATOM 3827 C C . LYS A 1 498 ? 28.266 -13.055 3.629 1 93.25 498 LYS A C 1
ATOM 3829 O O . LYS A 1 498 ? 27.531 -14.023 3.814 1 93.25 498 LYS A O 1
ATOM 3834 N N . SER A 1 499 ? 28.031 -11.922 4.211 1 96.56 499 SER A N 1
ATOM 3835 C CA . SER A 1 499 ? 26.75 -11.516 4.777 1 96.56 499 SER A CA 1
ATOM 3836 C C . SER A 1 499 ? 26.172 -10.32 4.027 1 96.56 499 SER A C 1
ATOM 3838 O O . SER A 1 499 ? 26.891 -9.352 3.746 1 96.56 499 SER A O 1
ATOM 3840 N N . ALA A 1 500 ? 24.906 -10.344 3.666 1 97.94 500 ALA A N 1
ATOM 3841 C CA . ALA A 1 500 ? 24.328 -9.258 2.895 1 97.94 500 ALA A CA 1
ATOM 3842 C C . ALA A 1 500 ? 22.812 -9.203 3.08 1 97.94 500 ALA A C 1
ATOM 3844 O O . ALA A 1 500 ? 22.203 -10.18 3.525 1 97.94 500 ALA A O 1
ATOM 3845 N N . VAL A 1 501 ? 22.266 -8.07 2.822 1 97.94 501 VAL A N 1
ATOM 3846 C CA . VAL A 1 501 ? 20.828 -7.91 2.758 1 97.94 501 VAL A CA 1
ATOM 3847 C C . VAL A 1 501 ? 20.453 -7.047 1.555 1 97.94 501 VAL A C 1
ATOM 3849 O O . VAL A 1 501 ? 21.156 -6.086 1.23 1 97.94 501 VAL A O 1
ATOM 3852 N N . GLU A 1 502 ? 19.469 -7.363 0.845 1 98.19 502 GLU A N 1
ATOM 3853 C CA . GLU A 1 502 ? 18.844 -6.559 -0.204 1 98.19 502 GLU A CA 1
ATOM 3854 C C . GLU A 1 502 ? 17.391 -6.227 0.142 1 98.19 502 GLU A C 1
ATOM 3856 O O . GLU A 1 502 ? 16.531 -7.105 0.142 1 98.19 502 GLU A O 1
ATOM 3861 N N . ALA A 1 503 ? 17.141 -4.988 0.45 1 98.25 503 ALA A N 1
ATOM 3862 C CA . ALA A 1 503 ? 15.773 -4.527 0.651 1 98.25 503 ALA A CA 1
ATOM 3863 C C . ALA A 1 503 ? 15.133 -4.094 -0.669 1 98.25 503 ALA A C 1
ATOM 3865 O O . ALA A 1 503 ? 15.625 -3.17 -1.325 1 98.25 503 ALA A O 1
ATOM 3866 N N . LYS A 1 504 ? 13.992 -4.695 -1.051 1 98.25 504 LYS A N 1
ATOM 3867 C CA . LYS A 1 504 ? 13.414 -4.496 -2.375 1 98.25 504 LYS A CA 1
ATOM 3868 C C . LYS A 1 504 ? 11.945 -4.098 -2.277 1 98.25 504 LYS A C 1
ATOM 3870 O O . LYS A 1 504 ? 11.211 -4.617 -1.438 1 98.25 504 LYS A O 1
ATOM 3875 N N . GLN A 1 505 ? 11.594 -3.107 -3.088 1 98.38 505 GLN A N 1
ATOM 3876 C CA . GLN A 1 505 ? 10.219 -2.662 -3.23 1 98.38 505 GLN A CA 1
ATOM 3877 C C . GLN A 1 505 ? 9.75 -2.76 -4.68 1 98.38 505 GLN A C 1
ATOM 3879 O O . GLN A 1 505 ? 10.484 -2.387 -5.598 1 98.38 505 GLN A O 1
ATOM 3884 N N . GLU A 1 506 ? 8.531 -3.27 -4.887 1 98.25 506 GLU A N 1
ATOM 3885 C CA . GLU A 1 506 ? 7.883 -3.293 -6.191 1 98.25 506 GLU A CA 1
ATOM 3886 C C . GLU A 1 506 ? 6.484 -2.68 -6.125 1 98.25 506 GLU A C 1
ATOM 3888 O O . GLU A 1 506 ? 5.762 -2.875 -5.148 1 98.25 506 GLU A O 1
ATOM 3893 N N . HIS A 1 507 ? 6.105 -1.893 -7.121 1 97.88 507 HIS A N 1
ATOM 3894 C CA . HIS A 1 507 ? 4.77 -1.314 -7.25 1 97.88 507 HIS A CA 1
ATOM 3895 C C . HIS A 1 507 ? 4.156 -1.648 -8.602 1 97.88 507 HIS A C 1
ATOM 3897 O O . HIS A 1 507 ? 4.832 -1.585 -9.633 1 97.88 507 HIS A O 1
ATOM 3903 N N . TRP A 1 508 ? 2.916 -2.045 -8.617 1 97.12 508 TRP A N 1
ATOM 3904 C CA . TRP A 1 508 ? 2.09 -2.191 -9.812 1 97.12 508 TRP A CA 1
ATOM 3905 C C . TRP A 1 508 ? 0.81 -1.373 -9.688 1 97.12 508 TRP A C 1
ATOM 3907 O O . TRP A 1 508 ? -0 -1.604 -8.789 1 97.12 508 TRP A O 1
ATOM 3917 N N . THR A 1 509 ? 0.631 -0.434 -10.531 1 96.44 509 THR A N 1
ATOM 3918 C CA . THR A 1 509 ? -0.569 0.395 -10.531 1 96.44 509 THR A CA 1
ATOM 3919 C C . THR A 1 509 ? -1.292 0.303 -11.867 1 96.44 509 THR A C 1
ATOM 3921 O O . THR A 1 509 ? -0.739 0.675 -12.906 1 96.44 509 THR A O 1
ATOM 3924 N N . LYS A 1 510 ? -2.463 -0.134 -11.852 1 97.06 510 LYS A N 1
ATOM 3925 C CA . LYS A 1 510 ? -3.326 -0.223 -13.023 1 97.06 510 LYS A CA 1
ATOM 3926 C C . LYS A 1 510 ? -4.672 0.454 -12.766 1 97.06 510 LYS A C 1
ATOM 3928 O O . LYS A 1 510 ? -5.27 0.279 -11.703 1 97.06 510 LYS A O 1
ATOM 3933 N N . TRP A 1 511 ? -5.082 1.19 -13.688 1 96.25 511 TRP A N 1
ATOM 3934 C CA . TRP A 1 511 ? -6.438 1.723 -13.602 1 96.25 511 TRP A CA 1
ATOM 3935 C C . TRP A 1 511 ? -7.141 1.644 -14.953 1 96.25 511 TRP A C 1
ATOM 3937 O O . TRP A 1 511 ? -6.488 1.547 -15.992 1 96.25 511 TRP A O 1
ATOM 3947 N N . MET A 1 512 ? -8.383 1.603 -14.938 1 96.62 512 MET A N 1
ATOM 3948 C CA . MET A 1 512 ? -9.219 1.597 -16.141 1 96.62 512 MET A CA 1
ATOM 3949 C C . MET A 1 512 ? -10.445 2.488 -15.953 1 96.62 512 MET A C 1
ATOM 3951 O O . MET A 1 512 ? -10.93 2.654 -14.836 1 96.62 512 MET A O 1
ATOM 3955 N N . TRP A 1 513 ? -10.891 3.104 -16.969 1 97.5 513 TRP A N 1
ATOM 3956 C CA . TRP A 1 513 ? -12.148 3.842 -17.031 1 97.5 513 TRP A CA 1
ATOM 3957 C C . TRP A 1 513 ? -12.938 3.463 -18.281 1 97.5 513 TRP A C 1
ATOM 3959 O O . TRP A 1 513 ? -12.375 3.359 -19.359 1 97.5 513 TRP A O 1
ATOM 3969 N N . ASN A 1 514 ? -14.18 3.166 -18.094 1 96.75 514 ASN A N 1
ATOM 3970 C CA . ASN A 1 514 ? -15.008 2.941 -19.266 1 96.75 514 ASN A CA 1
ATOM 3971 C C . ASN A 1 514 ? -16.344 3.678 -19.172 1 96.75 514 ASN A C 1
ATOM 3973 O O . ASN A 1 514 ? -16.75 4.098 -18.094 1 96.75 514 ASN A O 1
ATOM 3977 N N . ALA A 1 515 ? -16.891 3.977 -20.266 1 97.62 515 ALA A N 1
ATOM 3978 C CA . ALA A 1 515 ? -18.234 4.52 -20.469 1 97.62 515 ALA A CA 1
ATOM 3979 C C . ALA A 1 515 ? -19 3.705 -21.5 1 97.62 515 ALA A C 1
ATOM 3981 O O . ALA A 1 515 ? -18.594 3.602 -22.656 1 97.62 515 ALA A O 1
ATOM 3982 N N . ILE A 1 516 ? -20.141 3.176 -21.094 1 96.75 516 ILE A N 1
ATOM 3983 C CA . ILE A 1 516 ? -20.875 2.236 -21.922 1 96.75 516 ILE A CA 1
ATOM 3984 C C . ILE A 1 516 ? -22.359 2.645 -21.984 1 96.75 516 ILE A C 1
ATOM 3986 O O . ILE A 1 516 ? -22.969 2.908 -20.938 1 96.75 516 ILE A O 1
ATOM 3990 N N . ALA A 1 517 ? -22.891 2.697 -23.156 1 97.25 517 ALA A N 1
ATOM 3991 C CA . ALA A 1 517 ? -24.312 2.934 -23.391 1 97.25 517 ALA A CA 1
ATOM 3992 C C . ALA A 1 517 ? -25 1.691 -23.969 1 97.25 517 ALA A C 1
ATOM 3994 O O . ALA A 1 517 ? -24.484 1.065 -24.891 1 97.25 517 ALA A O 1
ATOM 3995 N N . THR A 1 518 ? -26.062 1.336 -23.359 1 95.31 518 THR A N 1
ATOM 3996 C CA . THR A 1 518 ? -26.812 0.174 -23.828 1 95.31 518 THR A CA 1
ATOM 3997 C C . THR A 1 518 ? -28.281 0.53 -24.047 1 95.31 518 THR A C 1
ATOM 3999 O O . THR A 1 518 ? -28.844 1.315 -23.281 1 95.31 518 THR A O 1
ATOM 4002 N N . TYR A 1 519 ? -28.891 -0.036 -25.016 1 95 519 TYR A N 1
ATOM 4003 C CA . TYR A 1 519 ? -30.312 0.098 -25.281 1 95 519 TYR A CA 1
ATOM 4004 C C . TYR A 1 519 ? -30.953 -1.263 -25.547 1 95 519 TYR A C 1
ATOM 4006 O O . TYR A 1 519 ? -30.5 -2.014 -26.406 1 95 519 TYR A O 1
ATOM 4014 N N . GLN A 1 520 ? -31.938 -1.551 -24.766 1 91.94 520 GLN A N 1
ATOM 4015 C CA . GLN A 1 520 ? -32.656 -2.801 -24.906 1 91.94 520 GLN A CA 1
ATOM 4016 C C . GLN A 1 520 ? -34 -2.576 -25.594 1 91.94 520 GLN A C 1
ATOM 4018 O O . GLN A 1 520 ? -34.75 -1.659 -25.25 1 91.94 520 GLN A O 1
ATOM 4023 N N . LEU A 1 521 ? -34.188 -3.443 -26.547 1 88.88 521 LEU A N 1
ATOM 4024 C CA . LEU A 1 521 ? -35.406 -3.359 -27.328 1 88.88 521 LEU A CA 1
ATOM 4025 C C . LEU A 1 521 ? -36.219 -4.652 -27.219 1 88.88 521 LEU A C 1
ATOM 4027 O O . LEU A 1 521 ? -35.656 -5.746 -27.328 1 88.88 521 LEU A O 1
ATOM 4031 N N . GLU A 1 522 ? -37.469 -4.555 -26.922 1 88.88 522 GLU A N 1
ATOM 4032 C CA . GLU A 1 522 ? -38.406 -5.672 -26.953 1 88.88 522 GLU A CA 1
ATOM 4033 C C . GLU A 1 522 ? -39.719 -5.277 -27.625 1 88.88 522 GLU A C 1
ATOM 4035 O O . GLU A 1 522 ? -40.531 -4.574 -27.031 1 88.88 522 GLU A O 1
ATOM 4040 N N . VAL A 1 523 ? -39.969 -5.777 -28.828 1 91.69 523 VAL A N 1
ATOM 4041 C CA . VAL A 1 523 ? -41.188 -5.469 -29.578 1 91.69 523 VAL A CA 1
ATOM 4042 C C . VAL A 1 523 ? -41.719 -6.746 -30.219 1 91.69 523 VAL A C 1
ATOM 4044 O O . VAL A 1 523 ? -41.156 -7.289 -31.156 1 91.69 523 VAL A O 1
ATOM 4047 N N . GLY A 1 524 ? -42.812 -7.219 -29.75 1 90 524 GLY A N 1
ATOM 4048 C CA . GLY A 1 524 ? -43.375 -8.461 -30.266 1 90 524 GLY A CA 1
ATOM 4049 C C . GLY A 1 524 ? -42.438 -9.648 -30.094 1 90 524 GLY A C 1
ATOM 4050 O O . GLY A 1 524 ? -42.062 -9.977 -28.969 1 90 524 GLY A O 1
ATOM 4051 N N . LYS A 1 525 ? -42.062 -10.195 -31.312 1 91.88 525 LYS A N 1
ATOM 4052 C CA . LYS A 1 525 ? -41.188 -11.359 -31.297 1 91.88 525 LYS A CA 1
ATOM 4053 C C . LYS A 1 525 ? -39.719 -10.953 -31.391 1 91.88 525 LYS A C 1
ATOM 4055 O O . LYS A 1 525 ? -38.844 -11.797 -31.359 1 91.88 525 LYS A O 1
ATOM 4060 N N . HIS A 1 526 ? -39.562 -9.648 -31.547 1 93.38 526 HIS A N 1
ATOM 4061 C CA . HIS A 1 526 ? -38.188 -9.125 -31.688 1 93.38 526 HIS A CA 1
ATOM 4062 C C . HIS A 1 526 ? -37.625 -8.68 -30.344 1 93.38 526 HIS A C 1
ATOM 4064 O O . HIS A 1 526 ? -38.281 -7.926 -29.609 1 93.38 526 HIS A O 1
ATOM 4070 N N . ARG A 1 527 ? -36.562 -9.273 -30 1 92.19 527 ARG A N 1
ATOM 4071 C CA . ARG A 1 527 ? -35.812 -8.828 -28.844 1 92.19 527 ARG A CA 1
ATOM 4072 C C . ARG A 1 527 ? -34.344 -8.562 -29.203 1 92.19 527 ARG A C 1
ATOM 4074 O O . ARG A 1 527 ? -33.781 -9.297 -30.016 1 92.19 527 ARG A O 1
ATOM 4081 N N . GLY A 1 528 ? -33.812 -7.449 -28.656 1 90.25 528 GLY A N 1
ATOM 4082 C CA . GLY A 1 528 ? -32.406 -7.16 -28.938 1 90.25 528 GLY A CA 1
ATOM 4083 C C . GLY A 1 528 ? -31.844 -6.082 -28.031 1 90.25 528 GLY A C 1
ATOM 4084 O O . GLY A 1 528 ? -32.562 -5.41 -27.312 1 90.25 528 GLY A O 1
ATOM 4085 N N . ASP A 1 529 ? -30.547 -6.07 -28 1 91.25 529 ASP A N 1
ATOM 4086 C CA . ASP A 1 529 ? -29.859 -4.98 -27.312 1 91.25 529 ASP A CA 1
ATOM 4087 C C . ASP A 1 529 ? -28.641 -4.5 -28.094 1 91.25 529 ASP A C 1
ATOM 4089 O O . ASP A 1 529 ? -28.062 -5.258 -28.891 1 91.25 529 ASP A O 1
ATOM 4093 N N . VAL A 1 530 ? -28.391 -3.256 -28.016 1 94.69 530 VAL A N 1
ATOM 4094 C CA . VAL A 1 530 ? -27.234 -2.617 -28.625 1 94.69 530 VAL A CA 1
ATOM 4095 C C . VAL A 1 530 ? -26.406 -1.925 -27.547 1 94.69 530 VAL A C 1
ATOM 4097 O O . VAL A 1 530 ? -26.953 -1.298 -26.641 1 94.69 530 VAL A O 1
ATOM 4100 N N . MET A 1 531 ? -25.094 -2.154 -27.672 1 95.12 531 MET A N 1
ATOM 4101 C CA . MET A 1 531 ? -24.156 -1.564 -26.719 1 95.12 531 MET A CA 1
ATOM 4102 C C . MET A 1 531 ? -23.016 -0.856 -27.438 1 95.12 531 MET A C 1
ATOM 4104 O O . MET A 1 531 ? -22.453 -1.387 -28.391 1 95.12 531 MET A O 1
ATOM 4108 N N . ILE A 1 532 ? -22.672 0.365 -27.078 1 96.69 532 ILE A N 1
ATOM 4109 C CA . ILE A 1 532 ? -21.5 1.102 -27.531 1 96.69 532 ILE A CA 1
ATOM 4110 C C . ILE A 1 532 ? -20.688 1.578 -26.328 1 96.69 532 ILE A C 1
ATOM 4112 O O . ILE A 1 532 ? -21.266 1.939 -25.281 1 96.69 532 ILE A O 1
ATOM 4116 N N . GLY A 1 533 ? -19.391 1.437 -26.438 1 96.5 533 GLY A N 1
ATOM 4117 C CA . GLY A 1 533 ? -18.609 1.854 -25.281 1 96.5 533 GLY A CA 1
ATOM 4118 C C . GLY A 1 533 ? -17.172 2.201 -25.641 1 96.5 533 GLY A C 1
ATOM 4119 O O . GLY A 1 533 ? -16.734 1.978 -26.781 1 96.5 533 GLY A O 1
ATOM 4120 N N . MET A 1 534 ? -16.484 2.842 -24.766 1 97.38 534 MET A N 1
ATOM 4121 C CA . MET A 1 534 ? -15.055 3.125 -24.812 1 97.38 534 MET A CA 1
ATOM 4122 C C . MET A 1 534 ? -14.391 2.742 -23.5 1 97.38 534 MET A C 1
ATOM 4124 O O . MET A 1 534 ? -15.039 2.734 -22.438 1 97.38 534 MET A O 1
ATOM 4128 N N . GLU A 1 535 ? -13.102 2.418 -23.531 1 96.94 535 GLU A N 1
ATOM 4129 C CA . GLU A 1 535 ? -12.344 2.021 -22.344 1 96.94 535 GLU A CA 1
ATOM 4130 C C . GLU A 1 535 ? -10.898 2.523 -22.422 1 96.94 535 GLU A C 1
ATOM 4132 O O . GLU A 1 535 ? -10.25 2.402 -23.453 1 96.94 535 GLU A O 1
ATOM 4137 N N . LEU A 1 536 ? -10.453 3.127 -21.375 1 97.94 536 LEU A N 1
ATOM 4138 C CA . LEU A 1 536 ? -9.07 3.555 -21.188 1 97.94 536 LEU A CA 1
ATOM 4139 C C . LEU A 1 536 ? -8.375 2.693 -20.141 1 97.94 536 LEU A C 1
ATOM 4141 O O . LEU A 1 536 ? -8.922 2.449 -19.062 1 97.94 536 LEU A O 1
ATOM 4145 N N . ASN A 1 537 ? -7.191 2.188 -20.453 1 96.81 537 ASN A N 1
ATOM 4146 C CA . ASN A 1 537 ? -6.379 1.422 -19.516 1 96.81 537 ASN A CA 1
ATOM 4147 C C . ASN A 1 537 ? -4.961 1.977 -19.422 1 96.81 537 ASN A C 1
ATOM 4149 O O . ASN A 1 537 ? -4.379 2.389 -20.422 1 96.81 537 ASN A O 1
ATOM 4153 N N . ARG A 1 538 ? -4.434 2.002 -18.234 1 97.56 538 ARG A N 1
ATOM 4154 C CA . ARG A 1 538 ? -3.045 2.387 -18 1 97.56 538 ARG A CA 1
ATOM 4155 C C . ARG A 1 538 ? -2.41 1.511 -16.922 1 97.56 538 ARG A C 1
ATOM 4157 O O . ARG A 1 538 ? -3.055 1.175 -15.93 1 97.56 538 ARG A O 1
ATOM 4164 N N . GLU A 1 539 ? -1.237 1.111 -17.188 1 96.19 539 GLU A N 1
ATOM 4165 C CA . GLU A 1 539 ? -0.451 0.359 -16.203 1 96.19 539 GLU A CA 1
ATOM 4166 C C . GLU A 1 539 ? 0.936 0.97 -16.031 1 96.19 539 GLU A C 1
ATOM 4168 O O . GLU A 1 539 ? 1.605 1.303 -17.016 1 96.19 539 GLU A O 1
ATOM 4173 N N . ASP A 1 540 ? 1.29 1.187 -14.812 1 96.88 540 ASP A N 1
ATOM 4174 C CA . ASP A 1 540 ? 2.627 1.641 -14.438 1 96.88 540 ASP A CA 1
ATOM 4175 C C . ASP A 1 540 ? 3.25 0.715 -13.398 1 96.88 540 ASP A C 1
ATOM 4177 O O . ASP A 1 540 ? 2.693 0.528 -12.312 1 96.88 540 ASP A O 1
ATOM 4181 N N . ASP A 1 541 ? 4.402 0.182 -13.734 1 96.69 541 ASP A N 1
ATOM 4182 C CA . ASP A 1 541 ? 5.129 -0.709 -12.844 1 96.69 541 ASP A CA 1
ATOM 4183 C C . ASP A 1 541 ? 6.496 -0.131 -12.484 1 96.69 541 ASP A C 1
ATOM 4185 O O . ASP A 1 541 ? 7.164 0.469 -13.328 1 96.69 541 ASP A O 1
ATOM 4189 N N . SER A 1 542 ? 6.914 -0.265 -11.258 1 97.19 542 SER A N 1
ATOM 4190 C CA . SER A 1 542 ? 8.25 0.146 -10.844 1 97.19 542 SER A CA 1
ATOM 4191 C C . SER A 1 542 ? 8.797 -0.773 -9.758 1 97.19 542 SER A C 1
ATOM 4193 O O . SER A 1 542 ? 8.031 -1.452 -9.062 1 97.19 542 SER A O 1
ATOM 4195 N N . HIS A 1 543 ? 10.086 -0.869 -9.688 1 97.88 543 HIS A N 1
ATOM 4196 C CA . HIS A 1 543 ? 10.773 -1.584 -8.617 1 97.88 543 HIS A CA 1
ATOM 4197 C C . HIS A 1 543 ? 12.117 -0.947 -8.297 1 97.88 543 HIS A C 1
ATOM 4199 O O . HIS A 1 543 ? 12.734 -0.318 -9.164 1 97.88 543 HIS A O 1
ATOM 4205 N N . PHE A 1 544 ? 12.578 -1.067 -7.164 1 98.19 544 PHE A N 1
ATOM 4206 C CA . PHE A 1 544 ? 13.922 -0.655 -6.777 1 98.19 544 PHE A CA 1
ATOM 4207 C C . PHE A 1 544 ? 14.367 -1.392 -5.52 1 98.19 544 PHE A C 1
ATOM 4209 O O . PHE A 1 544 ? 13.547 -1.967 -4.805 1 98.19 544 PHE A O 1
ATOM 4216 N N . SER A 1 545 ? 15.664 -1.413 -5.246 1 98.25 545 SER A N 1
ATOM 4217 C CA . SER A 1 545 ? 16.219 -2.1 -4.09 1 98.25 545 SER A CA 1
ATOM 4218 C C . SER A 1 545 ? 17.547 -1.479 -3.67 1 98.25 545 SER A C 1
ATOM 4220 O O . SER A 1 545 ? 18.188 -0.762 -4.449 1 98.25 545 SER A O 1
ATOM 4222 N N . GLY A 1 546 ? 17.859 -1.68 -2.457 1 98 546 GLY A N 1
ATOM 4223 C CA . GLY A 1 546 ? 19.156 -1.379 -1.885 1 98 546 GLY A CA 1
ATOM 4224 C C . GLY A 1 546 ? 19.859 -2.6 -1.316 1 98 546 GLY A C 1
ATOM 4225 O O . GLY A 1 546 ? 19.281 -3.34 -0.521 1 98 546 GLY A O 1
ATOM 4226 N N . TYR A 1 547 ? 21.078 -2.875 -1.775 1 97.69 547 TYR A N 1
ATOM 4227 C CA . TYR A 1 547 ? 21.906 -4.012 -1.386 1 97.69 547 TYR A CA 1
ATOM 4228 C C . TYR A 1 547 ? 23.109 -3.559 -0.57 1 97.69 547 TYR A C 1
ATOM 4230 O O . TYR A 1 547 ? 23.75 -2.564 -0.907 1 97.69 547 TYR A O 1
ATOM 4238 N N . LYS A 1 548 ? 23.328 -4.254 0.577 1 96.69 548 LYS A N 1
ATOM 4239 C CA . LYS A 1 548 ? 24.469 -3.924 1.432 1 96.69 548 LYS A CA 1
ATOM 4240 C C . LYS A 1 548 ? 25.109 -5.184 2.006 1 96.69 548 LYS A C 1
ATOM 4242 O O . LYS A 1 548 ? 24.406 -6.141 2.352 1 96.69 548 LYS A O 1
ATOM 4247 N N . GLU A 1 549 ? 26.5 -5.191 2.15 1 95.81 549 GLU A N 1
ATOM 4248 C CA . GLU A 1 549 ? 27.234 -6.352 2.635 1 95.81 549 GLU A CA 1
ATOM 4249 C C . GLU A 1 549 ? 27.859 -6.074 3.998 1 95.81 549 GLU A C 1
ATOM 4251 O O . GLU A 1 549 ? 27.891 -4.93 4.453 1 95.81 549 GLU A O 1
ATOM 4256 N N . ASP A 1 550 ? 28.344 -7.191 4.688 1 92.94 550 ASP A N 1
ATOM 4257 C CA . ASP A 1 550 ? 29.203 -7.227 5.859 1 92.94 550 ASP A CA 1
ATOM 4258 C C . ASP A 1 550 ? 28.469 -6.738 7.105 1 92.94 550 ASP A C 1
ATOM 4260 O O . ASP A 1 550 ? 28.609 -5.574 7.492 1 92.94 550 ASP A O 1
ATOM 4264 N N . PHE A 1 551 ? 27.938 -7.613 7.766 1 93.06 551 PHE A N 1
ATOM 4265 C CA . PHE A 1 551 ? 27.188 -7.344 8.992 1 93.06 551 PHE A CA 1
ATOM 4266 C C . PHE A 1 551 ? 27.875 -8 10.188 1 93.06 551 PHE A C 1
ATOM 4268 O O . PHE A 1 551 ? 28.344 -9.133 10.094 1 93.06 551 PHE A O 1
ATOM 4275 N N . SER A 1 552 ? 27.828 -7.379 11.266 1 88.75 552 SER A N 1
ATOM 4276 C CA . SER A 1 552 ? 28.469 -7.879 12.477 1 88.75 552 SER A CA 1
ATOM 4277 C C . SER A 1 552 ? 27.547 -8.812 13.25 1 88.75 552 SER A C 1
ATOM 4279 O O . SER A 1 552 ? 28.016 -9.664 14.016 1 88.75 552 SER A O 1
ATOM 4281 N N . ILE A 1 553 ? 26.312 -8.539 13.203 1 92.69 553 ILE A N 1
ATOM 4282 C CA . ILE A 1 553 ? 25.297 -9.383 13.82 1 92.69 553 ILE A CA 1
ATOM 4283 C C . ILE A 1 553 ? 24.359 -9.93 12.75 1 92.69 553 ILE A C 1
ATOM 4285 O O . ILE A 1 553 ? 23.891 -9.188 11.883 1 92.69 553 ILE A O 1
ATOM 4289 N N . LEU A 1 554 ? 24.094 -11.219 12.844 1 96.12 554 LEU A N 1
ATOM 4290 C CA . LEU A 1 554 ? 23.391 -11.891 11.766 1 96.12 554 LEU A CA 1
ATOM 4291 C C . LEU A 1 554 ? 21.969 -12.258 12.188 1 96.12 554 LEU A C 1
ATOM 4293 O O . LEU A 1 554 ? 21.641 -13.438 12.281 1 96.12 554 LEU A O 1
ATOM 4297 N N . THR A 1 555 ? 21.125 -11.344 12.352 1 95.75 555 THR A N 1
ATOM 4298 C CA . THR A 1 555 ? 19.703 -11.508 12.641 1 95.75 555 THR A CA 1
ATOM 4299 C C . THR A 1 555 ? 18.859 -10.578 11.766 1 95.75 555 THR A C 1
ATOM 4301 O O . THR A 1 555 ? 19.312 -9.516 11.359 1 95.75 555 THR A O 1
ATOM 4304 N N . PRO A 1 556 ? 17.641 -10.961 11.5 1 95.81 556 PRO A N 1
ATOM 4305 C CA . PRO A 1 556 ? 16.781 -10.109 10.68 1 95.81 556 PRO A CA 1
ATOM 4306 C C . PRO A 1 556 ? 16.531 -8.734 11.305 1 95.81 556 PRO A C 1
ATOM 4308 O O . PRO A 1 556 ? 16.344 -7.75 10.586 1 95.81 556 PRO A O 1
ATOM 4311 N N . ASP A 1 557 ? 16.562 -8.625 12.578 1 93.5 557 ASP A N 1
ATOM 4312 C CA . ASP A 1 557 ? 16.297 -7.355 13.25 1 93.5 557 ASP A CA 1
ATOM 4313 C C . ASP A 1 557 ? 17.453 -6.375 13.039 1 93.5 557 ASP A C 1
ATOM 4315 O O . ASP A 1 557 ? 17.25 -5.164 13.008 1 93.5 557 ASP A O 1
ATOM 4319 N N . TYR A 1 558 ? 18.656 -6.844 12.875 1 93.62 558 TYR A N 1
ATOM 4320 C CA . TYR A 1 558 ? 19.844 -6.008 12.766 1 93.62 558 TYR A CA 1
ATOM 4321 C C . TYR A 1 558 ? 20.203 -5.773 11.305 1 93.62 558 TYR A C 1
ATOM 4323 O O . TYR A 1 558 ? 20.656 -4.688 10.938 1 93.62 558 TYR A O 1
ATOM 4331 N N . MET A 1 559 ? 20.031 -6.719 10.5 1 96.38 559 MET A N 1
ATOM 4332 C CA . MET A 1 559 ? 20.531 -6.691 9.133 1 96.38 559 MET A CA 1
ATOM 4333 C C . MET A 1 559 ? 19.688 -5.777 8.258 1 96.38 559 MET A C 1
ATOM 4335 O O . MET A 1 559 ? 18.938 -6.258 7.402 1 96.38 559 MET A O 1
ATOM 4339 N N . TRP A 1 560 ? 19.875 -4.551 8.359 1 96.38 560 TRP A N 1
ATOM 4340 C CA . TRP A 1 560 ? 19.406 -3.49 7.473 1 96.38 560 TRP A CA 1
ATOM 4341 C C . TRP A 1 560 ? 20.578 -2.787 6.793 1 96.38 560 TRP A C 1
ATOM 4343 O O . TRP A 1 560 ? 21.703 -2.787 7.316 1 96.38 560 TRP A O 1
ATOM 4353 N N . PRO A 1 561 ? 20.281 -2.164 5.66 1 96 561 PRO A N 1
ATOM 4354 C CA . PRO A 1 561 ? 21.406 -1.597 4.91 1 96 561 PRO A CA 1
ATOM 4355 C C . PRO A 1 561 ? 22.234 -0.621 5.738 1 96 561 PRO A C 1
ATOM 4357 O O . PRO A 1 561 ? 23.469 -0.598 5.625 1 96 561 PRO A O 1
ATOM 4360 N N . ASP A 1 562 ? 21.688 0.096 6.605 1 92.56 562 ASP A N 1
ATOM 4361 C CA . ASP A 1 562 ? 22.406 1.088 7.398 1 92.56 562 ASP A CA 1
ATOM 4362 C C . ASP A 1 562 ? 23.422 0.42 8.32 1 92.56 562 ASP A C 1
ATOM 4364 O O . ASP A 1 562 ? 24.391 1.055 8.75 1 92.56 562 ASP A O 1
ATOM 4368 N N . ALA A 1 563 ? 23.203 -0.803 8.688 1 91.06 563 ALA A N 1
ATOM 4369 C CA . ALA A 1 563 ? 24.062 -1.499 9.641 1 91.06 563 ALA A CA 1
ATOM 4370 C C . ALA A 1 563 ? 25.234 -2.17 8.93 1 91.06 563 ALA A C 1
ATOM 4372 O O . ALA A 1 563 ? 26.172 -2.629 9.578 1 91.06 563 ALA A O 1
ATOM 4373 N N . GLY A 1 564 ? 25.188 -2.24 7.645 1 91.44 564 GLY A N 1
ATOM 4374 C CA . GLY A 1 564 ? 26.25 -2.873 6.891 1 91.44 564 GLY A CA 1
ATOM 4375 C C . GLY A 1 564 ? 27.453 -1.964 6.676 1 91.44 564 GLY A C 1
ATOM 4376 O O . GLY A 1 564 ? 27.297 -0.744 6.59 1 91.44 564 GLY A O 1
ATOM 4377 N N . SER A 1 565 ? 28.578 -2.57 6.516 1 87.06 565 SER A N 1
ATOM 4378 C CA . SER A 1 565 ? 29.781 -1.782 6.328 1 87.06 565 SER A CA 1
ATOM 4379 C C . SER A 1 565 ? 30.422 -2.07 4.973 1 87.06 565 SER A C 1
ATOM 4381 O O . SER A 1 565 ? 31.391 -1.413 4.586 1 87.06 565 SER A O 1
ATOM 4383 N N . GLY A 1 566 ? 29.891 -3.004 4.266 1 88.81 566 GLY A N 1
ATOM 4384 C CA . GLY A 1 566 ? 30.531 -3.441 3.035 1 88.81 566 GLY A CA 1
ATOM 4385 C C . GLY A 1 566 ? 29.953 -2.773 1.799 1 88.81 566 GLY A C 1
ATOM 4386 O O . GLY A 1 566 ? 29.453 -1.646 1.869 1 88.81 566 GLY A O 1
ATOM 4387 N N . THR A 1 567 ? 30.141 -3.412 0.738 1 91.12 567 THR A N 1
ATOM 4388 C CA . THR A 1 567 ? 29.75 -2.914 -0.577 1 91.12 567 THR A CA 1
ATOM 4389 C C . THR A 1 567 ? 28.25 -2.627 -0.625 1 91.12 567 THR A C 1
ATOM 4391 O O . THR A 1 567 ? 27.453 -3.381 -0.068 1 91.12 567 THR A O 1
ATOM 4394 N N . ALA A 1 568 ? 27.953 -1.474 -1.299 1 94.69 568 ALA A N 1
ATOM 4395 C CA . ALA A 1 568 ? 26.562 -1.113 -1.517 1 94.69 568 ALA A CA 1
ATOM 4396 C C . ALA A 1 568 ? 26.219 -1.098 -3.006 1 94.69 568 ALA A C 1
ATOM 4398 O O . ALA A 1 568 ? 27.062 -0.75 -3.836 1 94.69 568 ALA A O 1
ATOM 4399 N N . GLN A 1 569 ? 25.031 -1.525 -3.324 1 95.06 569 GLN A N 1
ATOM 4400 C CA . GLN A 1 569 ? 24.484 -1.445 -4.672 1 95.06 569 GLN A CA 1
ATOM 4401 C C . GLN A 1 569 ? 23.047 -0.945 -4.645 1 95.06 569 GLN A C 1
ATOM 4403 O O . GLN A 1 569 ? 22.375 -1.011 -3.609 1 95.06 569 GLN A O 1
ATOM 4408 N N . ALA A 1 570 ? 22.688 -0.308 -5.742 1 96.94 570 ALA A N 1
ATOM 4409 C CA . ALA A 1 570 ? 21.312 0.156 -5.934 1 96.94 570 ALA A CA 1
ATOM 4410 C C . ALA A 1 570 ? 20.766 -0.271 -7.293 1 96.94 570 ALA A C 1
ATOM 4412 O O . ALA A 1 570 ? 21.469 -0.18 -8.305 1 96.94 570 ALA A O 1
ATOM 4413 N N . TYR A 1 571 ? 19.562 -0.755 -7.289 1 95.62 571 TYR A N 1
ATOM 4414 C CA . TYR A 1 571 ? 18.875 -1.201 -8.5 1 95.62 571 TYR A CA 1
ATOM 4415 C C . TYR A 1 571 ? 17.484 -0.577 -8.602 1 95.62 571 TYR A C 1
ATOM 4417 O O . TYR A 1 571 ? 16.938 -0.105 -7.605 1 95.62 571 TYR A O 1
ATOM 4425 N N . GLY A 1 572 ? 17.016 -0.504 -9.836 1 96.75 572 GLY A N 1
ATOM 4426 C CA . GLY A 1 572 ? 15.648 -0.045 -9.992 1 96.75 572 GLY A CA 1
ATOM 4427 C C . GLY A 1 572 ? 15.305 0.352 -11.414 1 96.75 572 GLY A C 1
ATOM 4428 O O . GLY A 1 572 ? 16.172 0.795 -12.164 1 96.75 572 GLY A O 1
ATOM 4429 N N . ALA A 1 573 ? 14.039 0.244 -11.711 1 96.38 573 ALA A N 1
ATOM 4430 C CA . ALA A 1 573 ? 13.516 0.592 -13.031 1 96.38 573 ALA A CA 1
ATOM 4431 C C . ALA A 1 573 ? 12.008 0.813 -12.992 1 96.38 573 ALA A C 1
ATOM 4433 O O . ALA A 1 573 ? 11.359 0.488 -11.992 1 96.38 573 ALA A O 1
ATOM 4434 N N . GLY A 1 574 ? 11.508 1.534 -14.031 1 95.5 574 GLY A N 1
ATOM 4435 C CA . GLY A 1 574 ? 10.078 1.737 -14.227 1 95.5 574 GLY A CA 1
ATOM 4436 C C . GLY A 1 574 ? 9.656 1.598 -15.68 1 95.5 574 GLY A C 1
ATOM 4437 O O . GLY A 1 574 ? 10.438 1.86 -16.594 1 95.5 574 GLY A O 1
ATOM 4438 N N . GLU A 1 575 ? 8.43 1.158 -15.883 1 95.31 575 GLU A N 1
ATOM 4439 C CA . GLU A 1 575 ? 7.84 1.056 -17.219 1 95.31 575 GLU A CA 1
ATOM 4440 C C . GLU A 1 575 ? 6.324 1.214 -17.156 1 95.31 575 GLU A C 1
ATOM 4442 O O . GLU A 1 575 ? 5.727 1.165 -16.078 1 95.31 575 GLU A O 1
ATOM 4447 N N . GLY A 1 576 ? 5.75 1.467 -18.297 1 95.12 576 GLY A N 1
ATOM 4448 C CA . GLY A 1 576 ? 4.301 1.591 -18.375 1 95.12 576 GLY A CA 1
ATOM 4449 C C . GLY A 1 576 ? 3.789 1.621 -19.797 1 95.12 576 GLY A C 1
ATOM 4450 O O . GLY A 1 576 ? 4.574 1.72 -20.75 1 95.12 576 GLY A O 1
ATOM 4451 N N . TYR A 1 577 ? 2.5 1.412 -19.984 1 95.56 577 TYR A N 1
ATOM 4452 C CA . TYR A 1 577 ? 1.854 1.518 -21.297 1 95.56 577 TYR A CA 1
ATOM 4453 C C . TYR A 1 577 ? 0.38 1.876 -21.141 1 95.56 577 TYR A C 1
ATOM 4455 O O . TYR A 1 577 ? -0.167 1.833 -20.031 1 95.56 577 TYR A O 1
ATOM 4463 N N . SER A 1 578 ? -0.234 2.25 -22.219 1 96.75 578 SER A N 1
ATOM 4464 C CA . SER A 1 578 ? -1.641 2.633 -22.266 1 96.75 578 SER A CA 1
ATOM 4465 C C . SER A 1 578 ? -2.377 1.886 -23.375 1 96.75 578 SER A C 1
ATOM 4467 O O . SER A 1 578 ? -1.776 1.504 -24.375 1 96.75 578 SER A O 1
ATOM 4469 N N . LEU A 1 579 ? -3.613 1.641 -23.141 1 96.81 579 LEU A N 1
ATOM 4470 C CA . LEU A 1 579 ? -4.523 1.005 -24.094 1 96.81 579 LEU A CA 1
ATOM 4471 C C . LEU A 1 579 ? -5.84 1.771 -24.188 1 96.81 579 LEU A C 1
ATOM 4473 O O . LEU A 1 579 ? -6.469 2.047 -23.156 1 96.81 579 LEU A O 1
ATOM 4477 N N . VAL A 1 580 ? -6.234 2.174 -25.391 1 97.5 580 VAL A N 1
ATOM 4478 C CA . VAL A 1 580 ? -7.5 2.85 -25.656 1 97.5 580 VAL A CA 1
ATOM 4479 C C . VAL A 1 580 ? -8.359 1.988 -26.578 1 97.5 580 VAL A C 1
ATOM 4481 O O . VAL A 1 580 ? -7.887 1.518 -27.625 1 97.5 580 VAL A O 1
ATOM 4484 N N . SER A 1 581 ? -9.625 1.819 -26.219 1 97.25 581 SER A N 1
ATOM 4485 C CA . SER A 1 581 ? -10.484 0.923 -26.969 1 97.25 581 SER A CA 1
ATOM 4486 C C . SER A 1 581 ? -11.852 1.55 -27.219 1 97.25 581 SER A C 1
ATOM 4488 O O . SER A 1 581 ? -12.391 2.248 -26.359 1 97.25 581 SER A O 1
ATOM 4490 N N . PHE A 1 582 ? -12.359 1.28 -28.406 1 97.69 582 PHE A N 1
ATOM 4491 C CA . PHE A 1 582 ? -13.727 1.573 -28.812 1 97.69 582 PHE A CA 1
ATOM 4492 C C . PHE A 1 582 ? -14.438 0.31 -29.281 1 97.69 582 PHE A C 1
ATOM 4494 O O . PHE A 1 582 ? -13.859 -0.501 -30 1 97.69 582 PHE A O 1
ATOM 4501 N N . PHE A 1 583 ? -15.672 0.118 -28.812 1 95.88 583 PHE A N 1
ATOM 4502 C CA . PHE A 1 583 ? -16.297 -1.136 -29.203 1 95.88 583 PHE A CA 1
ATOM 4503 C C . PHE A 1 583 ? -17.812 -0.989 -29.25 1 95.88 583 PHE A C 1
ATOM 4505 O O . PHE A 1 583 ? -18.375 -0.063 -28.656 1 95.88 583 PHE A O 1
ATOM 4512 N N . GLY A 1 584 ? -18.406 -1.862 -29.922 1 95.62 584 GLY A N 1
ATOM 4513 C CA . GLY A 1 584 ? -19.844 -2.008 -30.047 1 95.62 584 GLY A CA 1
ATOM 4514 C C . GLY A 1 584 ? -20.297 -3.453 -30.156 1 95.62 584 GLY A C 1
ATOM 4515 O O . GLY A 1 584 ? -19.578 -4.285 -30.719 1 95.62 584 GLY A O 1
ATOM 4516 N N . LYS A 1 585 ? -21.438 -3.744 -29.625 1 94.69 585 LYS A N 1
ATOM 4517 C CA . LYS A 1 585 ? -22.016 -5.086 -29.656 1 94.69 585 LYS A CA 1
ATOM 4518 C C . LYS A 1 585 ? -23.531 -5.031 -29.891 1 94.69 585 LYS A C 1
ATOM 4520 O O . LYS A 1 585 ? -24.203 -4.125 -29.391 1 94.69 585 LYS A O 1
ATOM 4525 N N . MET A 1 586 ? -24.016 -5.961 -30.625 1 94.44 586 MET A N 1
ATOM 4526 C CA . MET A 1 586 ? -25.453 -6.09 -30.875 1 94.44 586 MET A CA 1
ATOM 4527 C C . MET A 1 586 ? -25.906 -7.535 -30.734 1 94.44 586 MET A C 1
ATOM 4529 O O . MET A 1 586 ? -25.266 -8.445 -31.25 1 94.44 586 MET A O 1
ATOM 4533 N N . ASN A 1 587 ? -26.891 -7.738 -29.984 1 92.94 587 ASN A N 1
ATOM 4534 C CA . ASN A 1 587 ? -27.578 -9.023 -29.875 1 92.94 587 ASN A CA 1
ATOM 4535 C C . ASN A 1 587 ? -29 -8.953 -30.406 1 92.94 587 ASN A C 1
ATOM 4537 O O . ASN A 1 587 ? -29.703 -7.961 -30.156 1 92.94 587 ASN A O 1
ATOM 4541 N N . TYR A 1 588 ? -29.375 -9.953 -31.141 1 94.19 588 TYR A N 1
ATOM 4542 C CA . TYR A 1 588 ? -30.703 -9.984 -31.719 1 94.19 588 TYR A CA 1
ATOM 4543 C C . TYR A 1 588 ? -31.297 -11.383 -31.656 1 94.19 588 TYR A C 1
ATOM 4545 O O . TYR A 1 588 ? -30.609 -12.375 -31.875 1 94.19 588 TYR A O 1
ATOM 4553 N N . SER A 1 589 ? -32.531 -11.461 -31.188 1 94.12 589 SER A N 1
ATOM 4554 C CA . SER A 1 589 ? -33.281 -12.703 -31.141 1 94.12 589 SER A CA 1
ATOM 4555 C C . SER A 1 589 ? -34.656 -12.547 -31.797 1 94.12 589 SER A C 1
ATOM 4557 O O . SER A 1 589 ? -35.375 -11.57 -31.547 1 94.12 589 SER A O 1
ATOM 4559 N N . TYR A 1 590 ? -35 -13.516 -32.656 1 95.38 590 TYR A N 1
ATOM 4560 C CA . TYR A 1 590 ? -36.312 -13.547 -33.25 1 95.38 590 TYR A CA 1
ATOM 4561 C C . TYR A 1 590 ? -37.094 -14.766 -32.75 1 95.38 590 TYR A C 1
ATOM 4563 O O . TYR A 1 590 ? -36.719 -15.906 -33.031 1 95.38 590 TYR A O 1
ATOM 4571 N N . ALA A 1 591 ? -38.219 -14.562 -32 1 92.44 591 ALA A N 1
ATOM 4572 C CA . ALA A 1 591 ? -39.156 -15.57 -31.531 1 92.44 591 ALA A CA 1
ATOM 4573 C C . ALA A 1 591 ? -38.438 -16.609 -30.672 1 92.44 591 ALA A C 1
ATOM 4575 O O . ALA A 1 591 ? -38.812 -17.797 -30.688 1 92.44 591 ALA A O 1
ATOM 4576 N N . ASP A 1 592 ? -37.344 -16.25 -30.156 1 89 592 ASP A N 1
ATOM 4577 C CA . ASP A 1 592 ? -36.531 -17.156 -29.344 1 89 592 ASP A CA 1
ATOM 4578 C C . ASP A 1 592 ? -36.031 -18.344 -30.156 1 89 592 ASP A C 1
ATOM 4580 O O . ASP A 1 592 ? -35.875 -19.453 -29.641 1 89 592 ASP A O 1
ATOM 4584 N N . ARG A 1 593 ? -35.938 -18.156 -31.422 1 93.06 593 ARG A N 1
ATOM 4585 C CA . ARG A 1 593 ? -35.594 -19.219 -32.375 1 93.06 593 ARG A CA 1
ATOM 4586 C C . ARG A 1 593 ? -34.281 -18.938 -33.094 1 93.06 593 ARG A C 1
ATOM 4588 O O . ARG A 1 593 ? -33.406 -19.797 -33.156 1 93.06 593 ARG A O 1
ATOM 4595 N N . TYR A 1 594 ? -34.156 -17.766 -33.625 1 96.56 594 TYR A N 1
ATOM 4596 C CA . TYR A 1 594 ? -32.969 -17.328 -34.344 1 96.56 594 TYR A CA 1
ATOM 4597 C C . TYR A 1 594 ? -32.219 -16.266 -33.562 1 96.56 594 TYR A C 1
ATOM 4599 O O . TYR A 1 594 ? -32.781 -15.227 -33.219 1 96.56 594 TYR A O 1
ATOM 4607 N N . LEU A 1 595 ? -31 -16.578 -33.344 1 96 595 LEU A N 1
ATOM 4608 C CA . LEU A 1 595 ? -30.172 -15.703 -32.531 1 96 595 LEU A CA 1
ATOM 4609 C C . LEU A 1 595 ? -28.984 -15.172 -33.312 1 96 595 LEU A C 1
ATOM 4611 O O . LEU A 1 595 ? -28.406 -15.891 -34.125 1 96 595 LEU A O 1
ATOM 4615 N N . LEU A 1 596 ? -28.625 -13.891 -33.125 1 95.25 596 LEU A N 1
ATOM 4616 C CA . LEU A 1 596 ? -27.5 -13.227 -33.781 1 95.25 596 LEU A CA 1
ATOM 4617 C C . LEU A 1 596 ? -26.766 -12.312 -32.812 1 95.25 596 LEU A C 1
ATOM 4619 O O . LEU A 1 596 ? -27.406 -11.586 -32.062 1 95.25 596 LEU A O 1
ATOM 4623 N N . SER A 1 597 ? -25.453 -12.406 -32.812 1 93.88 597 SER A N 1
ATOM 4624 C CA . SER A 1 597 ? -24.625 -11.484 -32.031 1 93.88 597 SER A CA 1
ATOM 4625 C C . SER A 1 597 ? -23.484 -10.938 -32.906 1 93.88 597 SER A C 1
ATOM 4627 O O . SER A 1 597 ? -22.766 -11.703 -33.562 1 93.88 597 SER A O 1
ATOM 4629 N N . LEU A 1 598 ? -23.328 -9.617 -32.906 1 95.12 598 LEU A N 1
ATOM 4630 C CA . LEU A 1 598 ? -22.266 -8.93 -33.625 1 95.12 598 LEU A CA 1
ATOM 4631 C C . LEU A 1 598 ? -21.422 -8.078 -32.688 1 95.12 598 LEU A C 1
ATOM 4633 O O . LEU A 1 598 ? -21.969 -7.383 -31.812 1 95.12 598 LEU A O 1
ATOM 4637 N N . THR A 1 599 ? -20.094 -8.188 -32.781 1 94.75 599 THR A N 1
ATOM 4638 C CA . THR A 1 599 ? -19.188 -7.355 -32 1 94.75 599 THR A CA 1
ATOM 4639 C C . THR A 1 599 ? -18.125 -6.734 -32.906 1 94.75 599 THR A C 1
ATOM 4641 O O . THR A 1 599 ? -17.609 -7.395 -33.812 1 94.75 599 THR A O 1
ATOM 4644 N N . LEU A 1 600 ? -17.875 -5.48 -32.719 1 96.44 600 LEU A N 1
ATOM 4645 C CA . LEU A 1 600 ? -16.781 -4.758 -33.375 1 96.44 600 LEU A CA 1
ATOM 4646 C C . LEU A 1 600 ? -15.977 -3.971 -32.344 1 96.44 600 LEU A C 1
ATOM 4648 O O . LEU A 1 600 ? -16.531 -3.205 -31.562 1 96.44 600 LEU A O 1
ATOM 4652 N N . ARG A 1 601 ? -14.656 -4.195 -32.375 1 95.88 601 ARG A N 1
ATOM 4653 C CA . ARG A 1 601 ? -13.805 -3.525 -31.406 1 95.88 601 ARG A CA 1
ATOM 4654 C C . ARG A 1 601 ? -12.547 -2.975 -32.062 1 95.88 601 ARG A C 1
ATOM 4656 O O . ARG A 1 601 ? -11.953 -3.627 -32.938 1 95.88 601 ARG A O 1
ATOM 4663 N N . ARG A 1 602 ? -12.211 -1.745 -31.75 1 97.06 602 ARG A N 1
ATOM 4664 C CA . ARG A 1 602 ? -10.984 -1.079 -32.188 1 97.06 602 ARG A CA 1
ATOM 4665 C C . ARG A 1 602 ? -10.094 -0.756 -30.984 1 97.06 602 ARG A C 1
ATOM 4667 O O . ARG A 1 602 ? -10.492 -0.015 -30.094 1 97.06 602 ARG A O 1
ATOM 4674 N N . ASP A 1 603 ? -8.859 -1.29 -31.047 1 97.19 603 ASP A N 1
ATOM 4675 C CA . ASP A 1 603 ? -7.922 -1.114 -29.953 1 97.19 603 ASP A CA 1
ATOM 4676 C C . ASP A 1 603 ? -6.699 -0.311 -30.391 1 97.19 603 ASP A C 1
ATOM 4678 O O . ASP A 1 603 ? -6.219 -0.475 -31.516 1 97.19 603 ASP A O 1
ATOM 4682 N N . GLY A 1 604 ? -6.277 0.611 -29.516 1 97.31 604 GLY A N 1
ATOM 4683 C CA . GLY A 1 604 ? -5.02 1.326 -29.656 1 97.31 604 GLY A CA 1
ATOM 4684 C C . GLY A 1 604 ? -4.078 1.127 -28.484 1 97.31 604 GLY A C 1
ATOM 4685 O O . GLY A 1 604 ? -4.477 1.297 -27.328 1 97.31 604 GLY A O 1
ATOM 4686 N N . SER A 1 605 ? -2.816 0.726 -28.812 1 96.31 605 SER A N 1
ATOM 4687 C CA . SER A 1 605 ? -1.824 0.468 -27.766 1 96.31 605 SER A CA 1
ATOM 4688 C C . SER A 1 605 ? -0.565 1.301 -27.984 1 96.31 605 SER A C 1
ATOM 4690 O O . SER A 1 605 ? -0.118 1.471 -29.125 1 96.31 605 SER A O 1
ATOM 4692 N N . SER A 1 606 ? -0.033 1.819 -26.891 1 95.25 606 SER A N 1
ATOM 4693 C CA . SER A 1 606 ? 1.194 2.605 -26.969 1 95.25 606 SER A CA 1
ATOM 4694 C C . SER A 1 606 ? 2.402 1.719 -27.25 1 95.25 606 SER A C 1
ATOM 4696 O O . SER A 1 606 ? 3.504 2.217 -27.484 1 95.25 606 SER A O 1
ATOM 4698 N N . ARG A 1 607 ? 2.287 0.423 -27.234 1 93.69 607 ARG A N 1
ATOM 4699 C CA . ARG A 1 607 ? 3.371 -0.519 -27.484 1 93.69 607 ARG A CA 1
ATOM 4700 C C . ARG A 1 607 ? 3.717 -0.567 -28.969 1 93.69 607 ARG A C 1
ATOM 4702 O O . ARG A 1 607 ? 4.793 -1.034 -29.344 1 93.69 607 ARG A O 1
ATOM 4709 N N . PHE A 1 608 ? 2.785 -0.051 -29.688 1 94.88 608 PHE A N 1
ATOM 4710 C CA . PHE A 1 608 ? 2.994 -0.035 -31.141 1 94.88 608 PHE A CA 1
ATOM 4711 C C . PHE A 1 608 ? 3.289 1.378 -31.625 1 94.88 608 PHE A C 1
ATOM 4713 O O . PHE A 1 608 ? 2.928 2.355 -30.969 1 94.88 608 PHE A O 1
ATOM 4720 N N . GLY A 1 609 ? 3.99 1.426 -32.781 1 93.38 609 GLY A N 1
ATOM 4721 C CA . GLY A 1 609 ? 4.27 2.715 -33.375 1 93.38 609 GLY A CA 1
ATOM 4722 C C . GLY A 1 609 ? 3.039 3.377 -33.969 1 93.38 609 GLY A C 1
ATOM 4723 O O . GLY A 1 609 ? 1.97 2.766 -34.031 1 93.38 609 GLY A O 1
ATOM 4724 N N . LYS A 1 610 ? 3.221 4.535 -34.469 1 92.06 610 LYS A N 1
ATOM 4725 C CA . LYS A 1 610 ? 2.113 5.355 -34.969 1 92.06 610 LYS A CA 1
ATOM 4726 C C . LYS A 1 610 ? 1.448 4.719 -36.188 1 92.06 610 LYS A C 1
ATOM 4728 O O . LYS A 1 610 ? 0.242 4.871 -36.375 1 92.06 610 LYS A O 1
ATOM 4733 N N . ASN A 1 611 ? 2.16 3.973 -36.938 1 91.81 611 ASN A N 1
ATOM 4734 C CA . ASN A 1 611 ? 1.645 3.404 -38.156 1 91.81 611 ASN A CA 1
ATOM 4735 C C . ASN A 1 611 ? 0.656 2.273 -37.906 1 91.81 611 ASN A C 1
ATOM 4737 O O . ASN A 1 611 ? -0.205 1.984 -38.719 1 91.81 611 ASN A O 1
ATOM 4741 N N . HIS A 1 612 ? 0.818 1.529 -36.844 1 94.5 612 HIS A N 1
ATOM 4742 C CA . HIS A 1 612 ? -0.029 0.383 -36.531 1 94.5 612 HIS A CA 1
ATOM 4743 C C . HIS A 1 612 ? -0.499 0.423 -35.094 1 94.5 612 HIS A C 1
ATOM 4745 O O . HIS A 1 612 ? -0.603 -0.619 -34.438 1 94.5 612 HIS A O 1
ATOM 4751 N N . ARG A 1 613 ? -0.644 1.587 -34.625 1 95.19 613 ARG A N 1
ATOM 4752 C CA . ARG A 1 613 ? -1.034 1.764 -33.25 1 95.19 613 ARG A CA 1
ATOM 4753 C C . ARG A 1 613 ? -2.436 1.215 -32.969 1 95.19 613 ARG A C 1
ATOM 4755 O O . ARG A 1 613 ? -2.713 0.674 -31.906 1 95.19 613 ARG A O 1
ATOM 4762 N N . TYR A 1 614 ? -3.342 1.311 -34 1 96.38 614 TYR A N 1
ATOM 4763 C CA . TYR A 1 614 ? -4.727 0.875 -33.875 1 96.38 614 TYR A CA 1
ATOM 4764 C C . TYR A 1 614 ? -5.02 -0.304 -34.781 1 96.38 614 TYR A C 1
ATOM 4766 O O . TYR A 1 614 ? -4.418 -0.431 -35.844 1 96.38 614 TYR A O 1
ATOM 4774 N N . ALA A 1 615 ? -5.914 -1.188 -34.344 1 96.06 615 ALA A N 1
ATOM 4775 C CA . ALA A 1 615 ? -6.441 -2.275 -35.188 1 96.06 615 ALA A CA 1
ATOM 4776 C C . ALA A 1 615 ? -7.902 -2.557 -34.844 1 96.06 615 ALA A C 1
ATOM 4778 O O . ALA A 1 615 ? -8.359 -2.248 -33.75 1 96.06 615 ALA A O 1
ATOM 4779 N N . THR A 1 616 ? -8.625 -3.119 -35.781 1 96.56 616 THR A N 1
ATOM 4780 C CA . THR A 1 616 ? -10.039 -3.412 -35.625 1 96.56 616 THR A CA 1
ATOM 4781 C C . THR A 1 616 ? -10.297 -4.914 -35.688 1 96.56 616 THR A C 1
ATOM 4783 O O . THR A 1 616 ? -9.789 -5.586 -36.594 1 96.56 616 THR A O 1
ATOM 4786 N N . PHE A 1 617 ? -11.102 -5.441 -34.875 1 96.25 617 PHE A N 1
ATOM 4787 C CA . PHE A 1 617 ? -11.344 -6.875 -34.75 1 96.25 617 PHE A CA 1
ATOM 4788 C C . PHE A 1 617 ? -12.836 -7.172 -34.719 1 96.25 617 PHE A C 1
ATOM 4790 O O . PHE A 1 617 ? -13.5 -6.93 -33.719 1 96.25 617 PHE A O 1
ATOM 4797 N N . PRO A 1 618 ? -13.422 -7.805 -35.688 1 96 618 PRO A N 1
ATOM 4798 C CA . PRO A 1 618 ? -14.844 -8.141 -35.719 1 96 618 PRO A CA 1
ATOM 4799 C C . PRO A 1 618 ? -15.133 -9.562 -35.25 1 96 618 PRO A C 1
ATOM 4801 O O . PRO A 1 618 ? -14.242 -10.414 -35.281 1 96 618 PRO A O 1
ATOM 4804 N N . SER A 1 619 ? -16.344 -9.844 -34.812 1 95.44 619 SER A N 1
ATOM 4805 C CA . SER A 1 619 ? -16.812 -11.18 -34.438 1 95.44 619 SER A CA 1
ATOM 4806 C C . SER A 1 619 ? -18.312 -11.32 -34.688 1 95.44 619 SER A C 1
ATOM 4808 O O . SER A 1 619 ? -19.062 -10.352 -34.562 1 95.44 619 SER A O 1
ATOM 4810 N N . VAL A 1 620 ? -18.734 -12.523 -35.125 1 95.94 620 VAL A N 1
ATOM 4811 C CA . VAL A 1 620 ? -20.141 -12.828 -35.375 1 95.94 620 VAL A CA 1
ATOM 4812 C C . VAL A 1 620 ? -20.484 -14.203 -34.781 1 95.94 620 VAL A C 1
ATOM 4814 O O . VAL A 1 620 ? -19.656 -15.117 -34.812 1 95.94 620 VAL A O 1
ATOM 4817 N N . SER A 1 621 ? -21.625 -14.336 -34.25 1 95.5 621 SER A N 1
ATOM 4818 C CA . SER A 1 621 ? -22.125 -15.617 -33.75 1 95.5 621 SER A CA 1
ATOM 4819 C C . SER A 1 621 ? -23.594 -15.805 -34.094 1 95.5 621 SER A C 1
ATOM 4821 O O . SER A 1 621 ? -24.391 -14.852 -34.062 1 95.5 621 SER A O 1
ATOM 4823 N N . LEU A 1 622 ? -23.984 -17.031 -34.469 1 96.62 622 LEU A N 1
ATOM 4824 C CA . LEU A 1 622 ? -25.328 -17.422 -34.875 1 96.62 622 LEU A CA 1
ATOM 4825 C C . LEU A 1 622 ? -25.828 -18.578 -34 1 96.62 622 LEU A C 1
ATOM 4827 O O . LEU A 1 622 ? -25.047 -19.438 -33.594 1 96.62 622 LEU A O 1
ATOM 4831 N N . GLY A 1 623 ? -27.094 -18.5 -33.688 1 96.12 623 GLY A N 1
ATOM 4832 C CA . GLY A 1 623 ? -27.75 -19.578 -32.969 1 96.12 623 GLY A CA 1
ATOM 4833 C C . GLY A 1 623 ? -29.109 -19.938 -33.531 1 96.12 623 GLY A C 1
ATOM 4834 O O . GLY A 1 623 ? -29.844 -19.062 -34 1 96.12 623 GLY A O 1
ATOM 4835 N N . TRP A 1 624 ? -29.422 -21.266 -33.562 1 97.19 624 TRP A N 1
ATOM 4836 C CA . TRP A 1 624 ? -30.703 -21.797 -34 1 97.19 624 TRP A CA 1
ATOM 4837 C C . TRP A 1 624 ? -31.266 -22.797 -33 1 97.19 624 TRP A C 1
ATOM 4839 O O . TRP A 1 624 ? -30.734 -23.906 -32.875 1 97.19 624 TRP A O 1
ATOM 4849 N N . ARG A 1 625 ? -32.25 -22.312 -32.312 1 95.19 625 ARG A N 1
ATOM 4850 C CA . ARG A 1 625 ? -32.938 -23.219 -31.391 1 95.19 625 ARG A CA 1
ATOM 4851 C C . ARG A 1 625 ? -34 -24.031 -32.125 1 95.19 625 ARG A C 1
ATOM 4853 O O . ARG A 1 625 ? -35.156 -23.656 -32.156 1 95.19 625 ARG A O 1
ATOM 4860 N N . ILE A 1 626 ? -33.75 -25.156 -32.469 1 94.94 626 ILE A N 1
ATOM 4861 C CA . ILE A 1 626 ? -34.531 -26 -33.344 1 94.94 626 ILE A CA 1
ATOM 4862 C C . ILE A 1 626 ? -35.812 -26.438 -32.656 1 94.94 626 ILE A C 1
ATOM 4864 O O . ILE A 1 626 ? -36.875 -26.578 -33.281 1 94.94 626 ILE A O 1
ATOM 4868 N N . THR A 1 627 ? -35.75 -26.641 -31.375 1 91.56 627 THR A N 1
ATOM 4869 C CA . THR A 1 627 ? -36.906 -27.125 -30.625 1 91.56 627 THR A CA 1
ATOM 4870 C C . THR A 1 627 ? -38.031 -26.094 -30.672 1 91.56 627 THR A C 1
ATOM 4872 O O . THR A 1 627 ? -39.188 -26.422 -30.391 1 91.56 627 THR A O 1
ATOM 4875 N N . GLN A 1 628 ? -37.688 -24.844 -30.938 1 89.88 628 GLN A N 1
ATOM 4876 C CA . GLN A 1 628 ? -38.688 -23.797 -30.984 1 89.88 628 GLN A CA 1
ATOM 4877 C C . GLN A 1 628 ? -39.406 -23.797 -32.344 1 89.88 628 GLN A C 1
ATOM 4879 O O . GLN A 1 628 ? -40.406 -23.094 -32.5 1 89.88 628 GLN A O 1
ATOM 4884 N N . GLU A 1 629 ? -39 -24.656 -33.219 1 93.56 629 GLU A N 1
ATOM 4885 C CA . GLU A 1 629 ? -39.719 -24.812 -34.5 1 93.56 629 GLU A CA 1
ATOM 4886 C C . GLU A 1 629 ? -41 -25.594 -34.312 1 93.56 629 GLU A C 1
ATOM 4888 O O . GLU A 1 629 ? -41.094 -26.484 -33.469 1 93.56 629 GLU A O 1
ATOM 4893 N N . ASN A 1 630 ? -41.938 -25.391 -35.281 1 89.75 630 ASN A N 1
ATOM 4894 C CA . ASN A 1 630 ? -43.25 -26.016 -35.188 1 89.75 630 ASN A CA 1
ATOM 4895 C C . ASN A 1 630 ? -43.156 -27.516 -35.375 1 89.75 630 ASN A C 1
ATOM 4897 O O . ASN A 1 630 ? -43.906 -28.281 -34.781 1 89.75 630 ASN A O 1
ATOM 4901 N N . PHE A 1 631 ? -42.281 -27.906 -36.125 1 90.56 631 PHE A N 1
ATOM 4902 C CA . PHE A 1 631 ? -42.219 -29.312 -36.438 1 90.56 631 PHE A CA 1
ATOM 4903 C C . PHE A 1 631 ? -41.562 -30.109 -35.312 1 90.56 631 PHE A C 1
ATOM 4905 O O . PHE A 1 631 ? -41.656 -31.344 -35.281 1 90.56 631 PHE A O 1
ATOM 4912 N N . MET A 1 632 ? -41 -29.438 -34.344 1 89.25 632 MET A N 1
ATOM 4913 C CA . MET A 1 632 ? -40.344 -30.125 -33.219 1 89.25 632 MET A CA 1
ATOM 4914 C C . MET A 1 632 ? -41.219 -30.078 -31.969 1 89.25 632 MET A C 1
ATOM 4916 O O . MET A 1 632 ? -40.906 -30.734 -30.984 1 89.25 632 MET A O 1
ATOM 4920 N N . LYS A 1 633 ? -42.25 -29.375 -31.969 1 82.5 633 LYS A N 1
ATOM 4921 C CA . LYS A 1 633 ? -43.031 -29.094 -30.766 1 82.5 633 LYS A CA 1
ATOM 4922 C C . LYS A 1 633 ? -43.719 -30.344 -30.234 1 82.5 633 LYS A C 1
ATOM 4924 O O . LYS A 1 633 ? -44.031 -30.422 -29.047 1 82.5 633 LYS A O 1
ATOM 4929 N N . GLU A 1 634 ? -43.844 -31.328 -31 1 83.81 634 GLU A N 1
ATOM 4930 C CA . GLU A 1 634 ? -44.594 -32.531 -30.578 1 83.81 634 GLU A CA 1
ATOM 4931 C C . GLU A 1 634 ? -43.656 -33.531 -29.891 1 83.81 634 GLU A C 1
ATOM 4933 O O . GLU A 1 634 ? -44.125 -34.438 -29.219 1 83.81 634 GLU A O 1
ATOM 4938 N N . LEU A 1 635 ? -42.344 -33.281 -30.031 1 88.31 635 LEU A N 1
ATOM 4939 C CA . LEU A 1 635 ? -41.406 -34.219 -29.438 1 88.31 635 LEU A CA 1
ATOM 4940 C C . LEU A 1 635 ? -41.281 -34 -27.938 1 88.31 635 LEU A C 1
ATOM 4942 O O . LEU A 1 635 ? -40.875 -32.938 -27.484 1 88.31 635 LEU A O 1
ATOM 4946 N N . THR A 1 636 ? -41.594 -35.031 -27.062 1 85.75 636 THR A N 1
ATOM 4947 C CA . THR A 1 636 ? -41.625 -34.875 -25.609 1 85.75 636 THR A CA 1
ATOM 4948 C C . THR A 1 636 ? -40.281 -35.312 -24.984 1 85.75 636 THR A C 1
ATOM 4950 O O . THR A 1 636 ? -39.969 -34.906 -23.859 1 85.75 636 THR A O 1
ATOM 4953 N N . TRP A 1 637 ? -39.438 -36.125 -25.688 1 89.94 637 TRP A N 1
ATOM 4954 C CA . TRP A 1 637 ? -38.188 -36.594 -25.109 1 89.94 637 TRP A CA 1
ATOM 4955 C C . TRP A 1 637 ? -37.094 -35.562 -25.297 1 89.94 637 TRP A C 1
ATOM 4957 O O . TRP A 1 637 ? -36.031 -35.656 -24.641 1 89.94 637 TRP A O 1
ATOM 4967 N N . LEU A 1 638 ? -37.312 -34.562 -26.172 1 92.5 638 LEU A N 1
ATOM 4968 C CA . LEU A 1 638 ? -36.375 -33.531 -26.453 1 92.5 638 LEU A CA 1
ATOM 4969 C C . LEU A 1 638 ? -36.812 -32.188 -25.875 1 92.5 638 LEU A C 1
ATOM 4971 O O . LEU A 1 638 ? -37.812 -31.625 -26.312 1 92.5 638 LEU A O 1
ATOM 4975 N N . ASP A 1 639 ? -36.062 -31.719 -24.859 1 89.38 639 ASP A N 1
ATOM 4976 C CA . ASP A 1 639 ? -36.469 -30.484 -24.188 1 89.38 639 ASP A CA 1
ATOM 4977 C C . ASP A 1 639 ? -35.875 -29.25 -24.891 1 89.38 639 ASP A C 1
ATOM 4979 O O . ASP A 1 639 ? -36.531 -28.219 -25 1 89.38 639 ASP A O 1
ATOM 4983 N N . ASP A 1 640 ? -34.656 -29.359 -25.297 1 90.69 640 ASP A N 1
ATOM 4984 C CA . ASP A 1 640 ? -34 -28.25 -25.984 1 90.69 640 ASP A CA 1
ATOM 4985 C C . ASP A 1 640 ? -32.906 -28.734 -26.906 1 90.69 640 ASP A C 1
ATOM 4987 O O . ASP A 1 640 ? -32.188 -29.688 -26.562 1 90.69 640 ASP A O 1
ATOM 4991 N N . LEU A 1 641 ? -32.812 -28.219 -28.047 1 94.62 641 LEU A N 1
ATOM 4992 C CA . LEU A 1 641 ? -31.766 -28.453 -29.016 1 94.62 641 LEU A CA 1
ATOM 4993 C C . LEU A 1 641 ? -31.375 -27.156 -29.719 1 94.62 641 LEU A C 1
ATOM 4995 O O . LEU A 1 641 ? -32.188 -26.547 -30.406 1 94.62 641 LEU A O 1
ATOM 4999 N N . LYS A 1 642 ? -30.188 -26.766 -29.531 1 95.25 642 LYS A N 1
ATOM 5000 C CA . LYS A 1 642 ? -29.688 -25.516 -30.109 1 95.25 642 LYS A CA 1
ATOM 5001 C C . LYS A 1 642 ? -28.391 -25.734 -30.875 1 95.25 642 LYS A C 1
ATOM 5003 O O . LYS A 1 642 ? -27.453 -26.344 -30.344 1 95.25 642 LYS A O 1
ATOM 5008 N N . LEU A 1 643 ? -28.344 -25.281 -32.094 1 96.75 643 LEU A N 1
ATOM 5009 C CA . LEU A 1 643 ? -27.125 -25.219 -32.875 1 96.75 643 LEU A CA 1
ATOM 5010 C C . LEU A 1 643 ? -26.516 -23.828 -32.844 1 96.75 643 LEU A C 1
ATOM 5012 O O . LEU A 1 643 ? -27.234 -22.828 -32.938 1 96.75 643 LEU A O 1
ATOM 5016 N N . ARG A 1 644 ? -25.25 -23.812 -32.625 1 95.44 644 ARG A N 1
ATOM 5017 C CA . ARG A 1 644 ? -24.578 -22.516 -32.594 1 95.44 644 ARG A CA 1
ATOM 5018 C C . ARG A 1 644 ? -23.312 -22.531 -33.438 1 95.44 644 ARG A C 1
ATOM 5020 O O . ARG A 1 644 ? -22.641 -23.562 -33.531 1 95.44 644 ARG A O 1
ATOM 5027 N N . ALA A 1 645 ? -22.969 -21.391 -34 1 96.38 645 ALA A N 1
ATOM 5028 C CA . ALA A 1 645 ? -21.75 -21.172 -34.781 1 96.38 645 ALA A CA 1
ATOM 5029 C C . ALA A 1 645 ? -21.203 -19.766 -34.562 1 96.38 645 ALA A C 1
ATOM 5031 O O . ALA A 1 645 ? -21.969 -18.797 -34.469 1 96.38 645 ALA A O 1
ATOM 5032 N N . SER A 1 646 ? -19.922 -19.703 -34.406 1 96.12 646 SER A N 1
ATOM 5033 C CA . SER A 1 646 ? -19.328 -18.375 -34.219 1 96.12 646 SER A CA 1
ATOM 5034 C C . SER A 1 646 ? -18.016 -18.25 -34.969 1 96.12 646 SER A C 1
ATOM 5036 O O . SER A 1 646 ? -17.359 -19.25 -35.281 1 96.12 646 SER A O 1
ATOM 5038 N N . TRP A 1 647 ? -17.688 -17.031 -35.344 1 96.25 647 TRP A N 1
ATOM 5039 C CA . TRP A 1 647 ? -16.453 -16.625 -36 1 96.25 647 TRP A CA 1
ATOM 5040 C C . TRP A 1 647 ? -16.016 -15.242 -35.5 1 96.25 647 TRP A C 1
ATOM 5042 O O . TRP A 1 647 ? -16.844 -14.359 -35.312 1 96.25 647 TRP A O 1
ATOM 5052 N N . GLY A 1 648 ? -14.695 -15.133 -35.281 1 95.25 648 GLY A N 1
ATOM 5053 C CA . GLY A 1 648 ? -14.25 -13.805 -34.906 1 95.25 648 GLY A CA 1
ATOM 5054 C C . GLY A 1 648 ? -12.742 -13.688 -34.781 1 95.25 648 GLY A C 1
ATOM 5055 O O . GLY A 1 648 ? -12.023 -14.68 -34.938 1 95.25 648 GLY A O 1
ATOM 5056 N N . GLN A 1 649 ? -12.289 -12.398 -34.562 1 95.12 649 GLN A N 1
ATOM 5057 C CA . GLN A 1 649 ? -10.875 -12.078 -34.406 1 95.12 649 GLN A CA 1
ATOM 5058 C C . GLN A 1 649 ? -10.602 -11.297 -33.125 1 95.12 649 GLN A C 1
ATOM 5060 O O . GLN A 1 649 ? -11.43 -10.492 -32.688 1 95.12 649 GLN A O 1
ATOM 5065 N N . THR A 1 650 ? -9.492 -11.609 -32.562 1 93.06 650 THR A N 1
ATOM 5066 C CA . THR A 1 650 ? -9 -10.867 -31.406 1 93.06 650 THR A CA 1
ATOM 5067 C C . THR A 1 650 ? -7.527 -10.5 -31.594 1 93.06 650 THR A C 1
ATOM 5069 O O . THR A 1 650 ? -6.738 -11.305 -32.094 1 93.06 650 THR A O 1
ATOM 5072 N N . GLY A 1 651 ? -7.211 -9.289 -31.156 1 91.44 651 GLY A N 1
ATOM 5073 C CA . GLY A 1 651 ? -5.82 -8.867 -31.203 1 91.44 651 GLY A CA 1
ATOM 5074 C C . GLY A 1 651 ? -5.027 -9.242 -29.969 1 91.44 651 GLY A C 1
ATOM 5075 O O . GLY A 1 651 ? -5.598 -9.68 -28.969 1 91.44 651 GLY A O 1
ATOM 5076 N N . ASN A 1 652 ? -3.703 -9.117 -30.109 1 91.12 652 ASN A N 1
ATOM 5077 C CA . ASN A 1 652 ? -2.783 -9.336 -28.984 1 91.12 652 ASN A CA 1
ATOM 5078 C C . ASN A 1 652 ? -1.69 -8.273 -28.953 1 91.12 652 ASN A C 1
ATOM 5080 O O . ASN A 1 652 ? -0.978 -8.07 -29.938 1 91.12 652 ASN A O 1
ATOM 5084 N N . GLN A 1 653 ? -1.603 -7.645 -27.844 1 88 653 GLN A N 1
ATOM 5085 C CA . GLN A 1 653 ? -0.587 -6.605 -27.703 1 88 653 GLN A CA 1
ATOM 5086 C C . GLN A 1 653 ? 0.436 -6.984 -26.625 1 88 653 GLN A C 1
ATOM 5088 O O . GLN A 1 653 ? 1.172 -6.125 -26.141 1 88 653 GLN A O 1
ATOM 5093 N N . GLU A 1 654 ? 0.45 -8.211 -26.141 1 86.69 654 GLU A N 1
ATOM 5094 C CA . GLU A 1 654 ? 1.334 -8.633 -25.062 1 86.69 654 GLU A CA 1
ATOM 5095 C C . GLU A 1 654 ? 2.771 -8.781 -25.547 1 86.69 654 GLU A C 1
ATOM 5097 O O . GLU A 1 654 ? 3.289 -9.898 -25.625 1 86.69 654 GLU A O 1
ATOM 5102 N N . ILE A 1 655 ? 3.42 -7.715 -25.734 1 86.5 655 ILE A N 1
ATOM 5103 C CA . ILE A 1 655 ? 4.82 -7.633 -26.141 1 86.5 655 ILE A CA 1
ATOM 5104 C C . ILE A 1 655 ? 5.578 -6.715 -25.188 1 86.5 655 ILE A C 1
ATOM 5106 O O . ILE A 1 655 ? 4.973 -6.055 -24.344 1 86.5 655 ILE A O 1
ATOM 5110 N N . SER A 1 656 ? 6.773 -6.727 -25.406 1 89.69 656 SER A N 1
ATOM 5111 C CA . SER A 1 656 ? 7.582 -5.836 -24.578 1 89.69 656 SER A CA 1
ATOM 5112 C C . SER A 1 656 ? 7.207 -4.375 -24.812 1 89.69 656 SER A C 1
ATOM 5114 O O . SER A 1 656 ? 6.945 -3.969 -25.938 1 89.69 656 SER A O 1
ATOM 5116 N N . ASN A 1 657 ? 7.258 -3.559 -23.781 1 92.44 657 ASN A N 1
ATOM 5117 C CA . ASN A 1 657 ? 7.008 -2.125 -23.875 1 92.44 657 ASN A CA 1
ATOM 5118 C C . ASN A 1 657 ? 8.086 -1.43 -24.703 1 92.44 657 ASN A C 1
ATOM 5120 O O . ASN A 1 657 ? 7.887 -0.302 -25.172 1 92.44 657 ASN A O 1
ATOM 5124 N N . LEU A 1 658 ? 9.18 -2.207 -24.938 1 90.06 658 LEU A N 1
ATOM 5125 C CA . LEU A 1 658 ? 10.328 -1.604 -25.609 1 90.06 658 LEU A CA 1
ATOM 5126 C C . LEU A 1 658 ? 10.508 -2.189 -27 1 90.06 658 LEU A C 1
ATOM 5128 O O . LEU A 1 658 ? 11.469 -1.858 -27.703 1 90.06 658 LEU A O 1
ATOM 5132 N N . ALA A 1 659 ? 9.633 -2.943 -27.375 1 90.62 659 ALA A N 1
ATOM 5133 C CA . ALA A 1 659 ? 9.812 -3.738 -28.594 1 90.62 659 ALA A CA 1
ATOM 5134 C C . ALA A 1 659 ? 10.047 -2.844 -29.812 1 90.62 659 ALA A C 1
ATOM 5136 O O . ALA A 1 659 ? 10.812 -3.193 -30.703 1 90.62 659 ALA A O 1
ATOM 5137 N N . ARG A 1 660 ? 9.453 -1.719 -29.922 1 92.25 660 ARG A N 1
ATOM 5138 C CA . ARG A 1 660 ? 9.508 -0.908 -31.125 1 92.25 660 ARG A CA 1
ATOM 5139 C C . ARG A 1 660 ? 10.719 0.019 -31.109 1 92.25 660 ARG A C 1
ATOM 5141 O O . ARG A 1 660 ? 11.055 0.621 -32.125 1 92.25 660 ARG A O 1
ATOM 5148 N N . TYR A 1 661 ? 11.438 0.068 -30.047 1 91.5 661 TYR A N 1
ATOM 5149 C CA . TYR A 1 661 ? 12.5 1.062 -29.906 1 91.5 661 TYR A CA 1
ATOM 5150 C C . TYR A 1 661 ? 13.867 0.445 -30.188 1 91.5 661 TYR A C 1
ATOM 5152 O O . TYR A 1 661 ? 14.062 -0.753 -29.969 1 91.5 661 TYR A O 1
ATOM 5160 N N . THR A 1 662 ? 14.742 1.289 -30.688 1 91.25 662 THR A N 1
ATOM 5161 C CA . THR A 1 662 ? 16.156 0.964 -30.625 1 91.25 662 THR A CA 1
ATOM 5162 C C . THR A 1 662 ? 16.719 1.248 -29.234 1 91.25 662 THR A C 1
ATOM 5164 O O . THR A 1 662 ? 16.547 2.348 -28.703 1 91.25 662 THR A O 1
ATOM 5167 N N . ILE A 1 663 ? 17.25 0.256 -28.734 1 88.69 663 ILE A N 1
ATOM 5168 C CA . ILE A 1 663 ? 17.672 0.374 -27.344 1 88.69 663 ILE A CA 1
ATOM 5169 C C . ILE A 1 663 ? 19.203 0.325 -27.25 1 88.69 663 ILE A C 1
ATOM 5171 O O . ILE A 1 663 ? 19.828 -0.561 -27.828 1 88.69 663 ILE A O 1
ATOM 5175 N N . TYR A 1 664 ? 19.688 1.33 -26.484 1 84.19 664 TYR A N 1
ATOM 5176 C CA . TYR A 1 664 ? 21.094 1.327 -26.094 1 84.19 664 TYR A CA 1
ATOM 5177 C C . TYR A 1 664 ? 21.234 1.124 -24.594 1 84.19 664 TYR A C 1
ATOM 5179 O O . TYR A 1 664 ? 20.453 1.664 -23.812 1 84.19 664 TYR A O 1
ATOM 5187 N N . ALA A 1 665 ? 22.125 0.206 -24.219 1 77.62 665 ALA A N 1
ATOM 5188 C CA . ALA A 1 665 ? 22.344 -0.025 -22.781 1 77.62 665 ALA A CA 1
ATOM 5189 C C . ALA A 1 665 ? 23.812 0.201 -22.422 1 77.62 665 ALA A C 1
ATOM 5191 O O . ALA A 1 665 ? 24.703 -0.122 -23.203 1 77.62 665 ALA A O 1
ATOM 5192 N N . PRO A 1 666 ? 23.938 0.869 -21.156 1 71.12 666 PRO A N 1
ATOM 5193 C CA . PRO A 1 666 ? 25.328 0.924 -20.672 1 71.12 666 PRO A CA 1
ATOM 5194 C C . PRO A 1 666 ? 25.891 -0.455 -20.344 1 71.12 666 PRO A C 1
ATOM 5196 O O . PRO A 1 666 ? 25.172 -1.313 -19.828 1 71.12 666 PRO A O 1
ATOM 5199 N N . ASN A 1 667 ? 26.891 -0.859 -20.812 1 69.81 667 ASN A N 1
ATOM 5200 C CA . ASN A 1 667 ? 27.594 -2.09 -20.469 1 69.81 667 ASN A CA 1
ATOM 5201 C C . ASN A 1 667 ? 28.969 -1.804 -19.875 1 69.81 667 ASN A C 1
ATOM 5203 O O . ASN A 1 667 ? 29.953 -1.704 -20.609 1 69.81 667 ASN A O 1
ATOM 5207 N N . TYR A 1 668 ? 28.875 -1.765 -18.547 1 60.75 668 TYR A N 1
ATOM 5208 C CA . TYR A 1 668 ? 30.125 -1.432 -17.891 1 60.75 668 TYR A CA 1
ATOM 5209 C C . TYR A 1 668 ? 30.906 -2.693 -17.531 1 60.75 668 TYR A C 1
ATOM 5211 O O . TYR A 1 668 ? 30.328 -3.68 -17.078 1 60.75 668 TYR A O 1
ATOM 5219 N N . GLY A 1 669 ? 31.812 -3.135 -18.328 1 55.88 669 GLY A N 1
ATOM 5220 C CA . GLY A 1 669 ? 32.625 -4.309 -18.062 1 55.88 669 GLY A CA 1
ATOM 5221 C C . GLY A 1 669 ? 32.812 -4.582 -16.578 1 55.88 669 GLY A C 1
ATOM 5222 O O . GLY A 1 669 ? 33.062 -3.658 -15.805 1 55.88 669 GLY A O 1
ATOM 5223 N N . THR A 1 670 ? 31.938 -5.633 -16.078 1 54.38 670 THR A N 1
ATOM 5224 C CA . THR A 1 670 ? 32.188 -6.02 -14.695 1 54.38 670 THR A CA 1
ATOM 5225 C C . THR A 1 670 ? 33.062 -7.277 -14.641 1 54.38 670 THR A C 1
ATOM 5227 O O . THR A 1 670 ? 33.188 -7.996 -15.633 1 54.38 670 THR A O 1
ATOM 5230 N N . THR A 1 671 ? 33.969 -7.32 -13.695 1 46.84 671 THR A N 1
ATOM 5231 C CA . THR A 1 671 ? 34.688 -8.555 -13.438 1 46.84 671 THR A CA 1
ATOM 5232 C C . THR A 1 671 ? 33.781 -9.617 -12.859 1 46.84 671 THR A C 1
ATOM 5234 O O . THR A 1 671 ? 33 -9.352 -11.93 1 46.84 671 THR A O 1
ATOM 5237 N N . ASP A 1 672 ? 33.25 -10.453 -13.672 1 45.19 672 ASP A N 1
ATOM 5238 C CA . ASP A 1 672 ? 32.406 -11.5 -13.086 1 45.19 672 ASP A CA 1
ATOM 5239 C C . ASP A 1 672 ? 33.188 -12.273 -12.016 1 45.19 672 ASP A C 1
ATOM 5241 O O . ASP A 1 672 ? 34.406 -12.219 -11.969 1 45.19 672 ASP A O 1
ATOM 5245 N N . SER A 1 673 ? 32.5 -12.641 -11.023 1 40.66 673 SER A N 1
ATOM 5246 C CA . SER A 1 673 ? 33.062 -13.375 -9.898 1 40.66 673 SER A CA 1
ATOM 5247 C C . SER A 1 673 ? 33.875 -14.578 -10.375 1 40.66 673 SER A C 1
ATOM 5249 O O . SER A 1 673 ? 34.594 -15.195 -9.594 1 40.66 673 SER A O 1
ATOM 5251 N N . PHE A 1 674 ? 33.438 -15.148 -11.461 1 41.06 674 PHE A N 1
ATOM 5252 C CA . PHE A 1 674 ? 34.188 -16.344 -11.852 1 41.06 674 PHE A CA 1
ATOM 5253 C C . PHE A 1 674 ? 35.375 -15.977 -12.727 1 41.06 674 PHE A C 1
ATOM 5255 O O . PHE A 1 674 ? 35.906 -16.828 -13.422 1 41.06 674 PHE A O 1
ATOM 5262 N N . GLY A 1 675 ? 35.844 -14.781 -12.703 1 41.53 675 GLY A N 1
ATOM 5263 C CA . GLY A 1 675 ? 37.062 -14.406 -13.398 1 41.53 675 GLY A CA 1
ATOM 5264 C C . GLY A 1 675 ? 36.812 -13.953 -14.828 1 41.53 675 GLY A C 1
ATOM 5265 O O . GLY A 1 675 ? 37.75 -13.586 -15.539 1 41.53 675 GLY A O 1
ATOM 5266 N N . GLY A 1 676 ? 35.688 -14.367 -15.383 1 40.47 676 GLY A N 1
ATOM 5267 C CA . GLY A 1 676 ? 35.469 -13.922 -16.75 1 40.47 676 GLY A CA 1
ATOM 5268 C C . GLY A 1 676 ? 35.156 -12.445 -16.844 1 40.47 676 GLY A C 1
ATOM 5269 O O . GLY A 1 676 ? 34.656 -11.836 -15.891 1 40.47 676 GLY A O 1
ATOM 5270 N N . GLN A 1 677 ? 36.062 -11.695 -17.484 1 41.56 677 GLN A N 1
ATOM 5271 C CA . GLN A 1 677 ? 35.875 -10.273 -17.781 1 41.56 677 GLN A CA 1
ATOM 5272 C C . GLN A 1 677 ? 34.688 -10.039 -18.703 1 41.56 677 GLN A C 1
ATOM 5274 O O . GLN A 1 677 ? 34.594 -10.68 -19.75 1 41.56 677 GLN A O 1
ATOM 5279 N N . SER A 1 678 ? 33.562 -9.727 -18.25 1 51.09 678 SER A N 1
ATOM 5280 C CA . SER A 1 678 ? 32.562 -9.234 -19.188 1 51.09 678 SER A CA 1
ATOM 5281 C C . SER A 1 678 ? 33 -7.938 -19.844 1 51.09 678 SER A C 1
ATOM 5283 O O . SER A 1 678 ? 33.375 -6.984 -19.156 1 51.09 678 SER A O 1
ATOM 5285 N N . TYR A 1 679 ? 33.469 -7.926 -21.016 1 51.06 679 TYR A N 1
ATOM 5286 C CA . TYR A 1 679 ? 34.156 -6.887 -21.781 1 51.06 679 TYR A CA 1
ATOM 5287 C C . TYR A 1 679 ? 33.188 -5.734 -22.094 1 51.06 679 TYR A C 1
ATOM 5289 O O . TYR A 1 679 ? 32.406 -5.805 -23.031 1 51.06 679 TYR A O 1
ATOM 5297 N N . GLY A 1 680 ? 32.625 -5.289 -21.047 1 60 680 GLY A N 1
ATOM 5298 C CA . GLY A 1 680 ? 31.906 -4.062 -21.359 1 60 680 GLY A CA 1
ATOM 5299 C C . GLY A 1 680 ? 31.844 -3.768 -22.844 1 60 680 GLY A C 1
ATOM 5300 O O . GLY A 1 680 ? 31.766 -4.684 -23.672 1 60 680 GLY A O 1
ATOM 5301 N N . THR A 1 681 ? 31.734 -2.504 -23.312 1 63.25 681 THR A N 1
ATOM 5302 C CA . THR A 1 681 ? 31.625 -2.154 -24.734 1 63.25 681 THR A CA 1
ATOM 5303 C C . THR A 1 681 ? 33 -1.959 -25.344 1 63.25 681 THR A C 1
ATOM 5305 O O . THR A 1 681 ? 33.125 -1.791 -26.562 1 63.25 681 THR A O 1
ATOM 5308 N N . ALA A 1 682 ? 34.094 -1.909 -24.469 1 61.75 682 ALA A N 1
ATOM 5309 C CA . ALA A 1 682 ? 35.406 -1.604 -24.984 1 61.75 682 ALA A CA 1
ATOM 5310 C C . ALA A 1 682 ? 36.312 -2.836 -24.938 1 61.75 682 ALA A C 1
ATOM 5312 O O . ALA A 1 682 ? 36.219 -3.648 -24.016 1 61.75 682 ALA A O 1
ATOM 5313 N N . TYR A 1 683 ? 36.844 -3.184 -26.141 1 59.78 683 TYR A N 1
ATOM 5314 C CA . TYR A 1 683 ? 37.844 -4.246 -26.203 1 59.78 683 TYR A CA 1
ATOM 5315 C C . TYR A 1 683 ? 39.25 -3.672 -26.406 1 59.78 683 TYR A C 1
ATOM 5317 O O . TYR A 1 683 ? 39.438 -2.789 -27.234 1 59.78 683 TYR A O 1
ATOM 5325 N N . ASP A 1 684 ? 40.062 -4 -25.5 1 57.16 684 ASP A N 1
ATOM 5326 C CA . ASP A 1 684 ? 41.438 -3.576 -25.656 1 57.16 684 ASP A CA 1
ATOM 5327 C C . ASP A 1 684 ? 42.125 -4.324 -26.797 1 57.16 684 ASP A C 1
ATOM 5329 O O . ASP A 1 684 ? 42.781 -5.359 -26.578 1 57.16 684 ASP A O 1
ATOM 5333 N N . ILE A 1 685 ? 41.844 -3.752 -27.953 1 59.28 685 ILE A N 1
ATOM 5334 C CA . ILE A 1 685 ? 42.406 -4.418 -29.141 1 59.28 685 ILE A CA 1
ATOM 5335 C C . ILE A 1 685 ? 43.906 -4.426 -29.047 1 59.28 685 ILE A C 1
ATOM 5337 O O . ILE A 1 685 ? 44.562 -5.367 -29.516 1 59.28 685 ILE A O 1
ATOM 5341 N N . THR A 1 686 ? 44.344 -3.314 -28.438 1 59.19 686 THR A N 1
ATOM 5342 C CA . THR A 1 686 ? 45.781 -3.223 -28.438 1 59.19 686 THR A CA 1
ATOM 5343 C C . THR A 1 686 ? 46.375 -3.945 -27.234 1 59.19 686 THR A C 1
ATOM 5345 O O . THR A 1 686 ? 47.594 -4.188 -27.172 1 59.19 686 THR A O 1
ATOM 5348 N N . GLY A 1 687 ? 45.531 -4.508 -26.422 1 56.12 687 GLY A N 1
ATOM 5349 C CA . GLY A 1 687 ? 46 -5.141 -25.203 1 56.12 687 GLY A CA 1
ATOM 5350 C C . GLY A 1 687 ? 46.781 -4.191 -24.312 1 56.12 687 GLY A C 1
ATOM 5351 O O . GLY A 1 687 ? 47.469 -4.629 -23.391 1 56.12 687 GLY A O 1
ATOM 5352 N N . SER A 1 688 ? 46.844 -3.002 -24.688 1 56.47 688 SER A N 1
ATOM 5353 C CA . SER A 1 688 ? 47.75 -2.07 -24.016 1 56.47 688 SER A CA 1
ATOM 5354 C C . SER A 1 688 ? 47.094 -1.496 -22.75 1 56.47 688 SER A C 1
ATOM 5356 O O . SER A 1 688 ? 47.75 -0.737 -22.016 1 56.47 688 SER A O 1
ATOM 5358 N N . ASN A 1 689 ? 45.938 -1.782 -22.562 1 56.03 689 ASN A N 1
ATOM 5359 C CA . ASN A 1 689 ? 45.25 -1.093 -21.469 1 56.03 689 ASN A CA 1
ATOM 5360 C C . ASN A 1 689 ? 45.594 -1.726 -20.109 1 56.03 689 ASN A C 1
ATOM 5362 O O . ASN A 1 689 ? 45.094 -1.285 -19.078 1 56.03 689 ASN A O 1
ATOM 5366 N N . GLY A 1 690 ? 46.625 -2.529 -20.094 1 56.19 690 GLY A N 1
ATOM 5367 C CA . GLY A 1 690 ? 47.188 -3.08 -18.859 1 56.19 690 GLY A CA 1
ATOM 5368 C C . GLY A 1 690 ? 46.156 -3.705 -17.953 1 56.19 690 GLY A C 1
ATOM 5369 O O . GLY A 1 690 ? 46.281 -3.678 -16.734 1 56.19 690 GLY A O 1
ATOM 5370 N N . GLY A 1 691 ? 45.094 -4.242 -18.625 1 54.34 691 GLY A N 1
ATOM 5371 C CA . GLY A 1 691 ? 44.094 -4.898 -17.797 1 54.34 691 GLY A CA 1
ATOM 5372 C C . GLY A 1 691 ? 43.156 -3.926 -17.094 1 54.34 691 GLY A C 1
ATOM 5373 O O . GLY A 1 691 ? 42.344 -4.324 -16.266 1 54.34 691 GLY A O 1
ATOM 5374 N N . GLY A 1 692 ? 43.438 -2.658 -17.266 1 54.56 692 GLY A N 1
ATOM 5375 C CA . GLY A 1 692 ? 42.562 -1.691 -16.594 1 54.56 692 GLY A CA 1
ATOM 5376 C C . GLY A 1 692 ? 41.156 -1.646 -17.156 1 54.56 692 GLY A C 1
ATOM 5377 O O . GLY A 1 692 ? 40.875 -2.303 -18.156 1 54.56 692 GLY A O 1
ATOM 5378 N N . VAL A 1 693 ? 40.219 -1.156 -16.312 1 56.78 693 VAL A N 1
ATOM 5379 C CA . VAL A 1 693 ? 38.812 -0.999 -16.719 1 56.78 693 VAL A CA 1
ATOM 5380 C C . VAL A 1 693 ? 38.75 -0.08 -17.938 1 56.78 693 VAL A C 1
ATOM 5382 O O . VAL A 1 693 ? 39.344 0.996 -17.953 1 56.78 693 VAL A O 1
ATOM 5385 N N . LEU A 1 694 ? 38.469 -0.628 -19.047 1 60.72 694 LEU A N 1
ATOM 5386 C CA . LEU A 1 694 ? 38.281 0.176 -20.25 1 60.72 694 LEU A CA 1
ATOM 5387 C C . LEU A 1 694 ? 37.062 1.06 -20.109 1 60.72 694 LEU A C 1
ATOM 5389 O O . LEU A 1 694 ? 36.125 0.714 -19.391 1 60.72 694 LEU A O 1
ATOM 5393 N N . PRO A 1 695 ? 37.188 2.27 -20.688 1 59.81 695 PRO A N 1
ATOM 5394 C CA . PRO A 1 695 ? 35.969 3.098 -20.672 1 59.81 695 PRO A CA 1
ATOM 5395 C C . PRO A 1 695 ? 34.75 2.369 -21.234 1 59.81 695 PRO A C 1
ATOM 5397 O O . PRO A 1 695 ? 34.875 1.589 -22.172 1 59.81 695 PRO A O 1
ATOM 5400 N N . SER A 1 696 ? 33.75 2.139 -20.391 1 62.25 696 SER A N 1
ATOM 5401 C CA . SER A 1 696 ? 32.531 1.472 -20.812 1 62.25 696 SER A CA 1
ATOM 5402 C C . SER A 1 696 ? 31.516 2.475 -21.344 1 62.25 696 SER A C 1
ATOM 5404 O O . SER A 1 696 ? 31.5 3.637 -20.938 1 62.25 696 SER A O 1
ATOM 5406 N N . GLY A 1 697 ? 31.094 2.285 -22.594 1 71 697 GLY A N 1
ATOM 5407 C CA . GLY A 1 697 ? 30.062 3.082 -23.219 1 71 697 GLY A CA 1
ATOM 5408 C C . GLY A 1 697 ? 28.75 2.336 -23.375 1 71 697 GLY A C 1
ATOM 5409 O O . GLY A 1 697 ? 28.359 1.555 -22.5 1 71 697 GLY A O 1
ATOM 5410 N N . PHE A 1 698 ? 28 2.783 -24.375 1 78 698 PHE A N 1
ATOM 5411 C CA . PHE A 1 698 ? 26.703 2.201 -24.672 1 78 698 PHE A CA 1
ATOM 5412 C C . PHE A 1 698 ? 26.812 1.156 -25.766 1 78 698 PHE A C 1
ATOM 5414 O O . PHE A 1 698 ? 27.609 1.312 -26.703 1 78 698 PHE A O 1
ATOM 5421 N N . LYS A 1 699 ? 26.188 0.121 -25.531 1 78.88 699 LYS A N 1
ATOM 5422 C CA . LYS A 1 699 ? 26 -0.842 -26.609 1 78.88 699 LYS A CA 1
ATOM 5423 C C . LYS A 1 699 ? 24.547 -0.888 -27.078 1 78.88 699 LYS A C 1
ATOM 5425 O O . LYS A 1 699 ? 23.641 -0.687 -26.281 1 78.88 699 LYS A O 1
ATOM 5430 N N . ARG A 1 700 ? 24.422 -1.086 -28.375 1 83.12 700 ARG A N 1
ATOM 5431 C CA . ARG A 1 700 ? 23.078 -1.32 -28.891 1 83.12 700 ARG A CA 1
ATOM 5432 C C . ARG A 1 700 ? 22.594 -2.719 -28.531 1 83.12 700 ARG A C 1
ATOM 5434 O O . ARG A 1 700 ? 23.281 -3.707 -28.781 1 83.12 700 ARG A O 1
ATOM 5441 N N . ASN A 1 701 ? 21.469 -2.824 -28 1 82.06 701 ASN A N 1
ATOM 5442 C CA . ASN A 1 701 ? 20.891 -4.105 -27.578 1 82.06 701 ASN A CA 1
ATOM 5443 C C . ASN A 1 701 ? 19.797 -4.559 -28.531 1 82.06 701 ASN A C 1
ATOM 5445 O O . ASN A 1 701 ? 19.484 -5.75 -28.609 1 82.06 701 ASN A O 1
ATOM 5449 N N . GLN A 1 702 ? 19.234 -3.596 -29.188 1 88.56 702 GLN A N 1
ATOM 5450 C CA . GLN A 1 702 ? 18.078 -3.896 -30.016 1 88.56 702 GLN A CA 1
ATOM 5451 C C . GLN A 1 702 ? 17.891 -2.848 -31.109 1 88.56 702 GLN A C 1
ATOM 5453 O O . GLN A 1 702 ? 18.078 -1.653 -30.859 1 88.56 702 GLN A O 1
ATOM 5458 N N . ILE A 1 703 ? 17.531 -3.332 -32.312 1 90 703 ILE A N 1
ATOM 5459 C CA . ILE A 1 703 ? 17.141 -2.426 -33.375 1 90 703 ILE A CA 1
ATOM 5460 C C . ILE A 1 703 ? 15.625 -2.211 -33.375 1 90 703 ILE A C 1
ATOM 5462 O O . ILE A 1 703 ? 14.852 -3.174 -33.344 1 90 703 ILE A O 1
ATOM 5466 N N . GLY A 1 704 ? 15.289 -1.003 -33.344 1 90.75 704 GLY A N 1
ATOM 5467 C CA . GLY A 1 704 ? 13.875 -0.657 -33.281 1 90.75 704 GLY A CA 1
ATOM 5468 C C . GLY A 1 704 ? 13.117 -1.012 -34.562 1 90.75 704 GLY A C 1
ATOM 5469 O O . GLY A 1 704 ? 13.711 -1.12 -35.625 1 90.75 704 GLY A O 1
ATOM 5470 N N . ASN A 1 705 ? 11.805 -1.323 -34.438 1 92.31 705 ASN A N 1
ATOM 5471 C CA . ASN A 1 705 ? 10.883 -1.6 -35.531 1 92.31 705 ASN A CA 1
ATOM 5472 C C . ASN A 1 705 ? 9.531 -0.929 -35.312 1 92.31 705 ASN A C 1
ATOM 5474 O O . ASN A 1 705 ? 8.656 -1.497 -34.656 1 92.31 705 ASN A O 1
ATOM 5478 N N . ASP A 1 706 ? 9.32 0.141 -35.938 1 91.88 706 ASP A N 1
ATOM 5479 C CA . ASP A 1 706 ? 8.094 0.907 -35.719 1 91.88 706 ASP A CA 1
ATOM 5480 C C . ASP A 1 706 ? 6.938 0.311 -36.531 1 91.88 706 ASP A C 1
ATOM 5482 O O . ASP A 1 706 ? 5.793 0.752 -36.406 1 91.88 706 ASP A O 1
ATOM 5486 N N . ASN A 1 707 ? 7.273 -0.753 -37.219 1 92.31 707 ASN A N 1
ATOM 5487 C CA . ASN A 1 707 ? 6.242 -1.295 -38.094 1 92.31 707 ASN A CA 1
ATOM 5488 C C . ASN A 1 707 ? 5.691 -2.615 -37.562 1 92.31 707 ASN A C 1
ATOM 5490 O O . ASN A 1 707 ? 4.973 -3.322 -38.281 1 92.31 707 ASN A O 1
ATOM 5494 N N . ILE A 1 708 ? 6.074 -2.914 -36.406 1 92.81 708 ILE A N 1
ATOM 5495 C CA . ILE A 1 708 ? 5.469 -4.109 -35.844 1 92.81 708 ILE A CA 1
ATOM 5496 C C . ILE A 1 708 ? 3.959 -3.916 -35.719 1 92.81 708 ILE A C 1
ATOM 5498 O O . ILE A 1 708 ? 3.49 -2.812 -35.406 1 92.81 708 ILE A O 1
ATOM 5502 N N . LYS A 1 709 ? 3.262 -4.957 -36.031 1 92.75 709 LYS A N 1
ATOM 5503 C CA . LYS A 1 709 ? 1.804 -4.895 -36 1 92.75 709 LYS A CA 1
ATOM 5504 C C . LYS A 1 709 ? 1.22 -5.863 -35 1 92.75 709 LYS A C 1
ATOM 5506 O O . LYS A 1 709 ? 1.958 -6.598 -34.344 1 92.75 709 LYS A O 1
ATOM 5511 N N . TRP A 1 710 ? -0.118 -5.855 -34.938 1 93.75 710 TRP A N 1
ATOM 5512 C CA . TRP A 1 710 ? -0.843 -6.676 -33.969 1 93.75 710 TRP A CA 1
ATOM 5513 C C . TRP A 1 710 ? -0.831 -8.141 -34.375 1 93.75 710 TRP A C 1
ATOM 5515 O O . TRP A 1 710 ? -0.973 -8.461 -35.562 1 93.75 710 TRP A O 1
ATOM 5525 N N . GLU A 1 711 ? -0.557 -9.023 -33.375 1 93.81 711 GLU A N 1
ATOM 5526 C CA . GLU A 1 711 ? -0.914 -10.43 -33.562 1 93.81 711 GLU A CA 1
ATOM 5527 C C . GLU A 1 711 ? -2.428 -10.609 -33.594 1 93.81 711 GLU A C 1
ATOM 5529 O O . GLU A 1 711 ? -3.15 -10 -32.812 1 93.81 711 GLU A O 1
ATOM 5534 N N . THR A 1 712 ? -2.912 -11.422 -34.469 1 94.56 712 THR A N 1
ATOM 5535 C CA . THR A 1 712 ? -4.352 -11.625 -34.594 1 94.56 712 THR A CA 1
ATOM 5536 C C . THR A 1 712 ? -4.707 -13.102 -34.5 1 94.56 712 THR A C 1
ATOM 5538 O O . THR A 1 712 ? -4.145 -13.938 -35.188 1 94.56 712 THR A O 1
ATOM 5541 N N . THR A 1 713 ? -5.605 -13.43 -33.656 1 94.44 713 THR A N 1
ATOM 5542 C CA . THR A 1 713 ? -6.133 -14.781 -33.531 1 94.44 713 THR A CA 1
ATOM 5543 C C . THR A 1 713 ? -7.535 -14.883 -34.125 1 94.44 713 THR A C 1
ATOM 5545 O O . THR A 1 713 ? -8.445 -14.18 -33.688 1 94.44 713 THR A O 1
ATOM 5548 N N . THR A 1 714 ? -7.695 -15.703 -35.062 1 95.75 714 THR A N 1
ATOM 5549 C CA . THR A 1 714 ? -8.984 -15.977 -35.688 1 95.75 714 THR A CA 1
ATOM 5550 C C . THR A 1 714 ? -9.523 -17.328 -35.219 1 95.75 714 THR A C 1
ATOM 5552 O O . THR A 1 714 ? -8.836 -18.344 -35.344 1 95.75 714 THR A O 1
ATOM 5555 N N . GLN A 1 715 ? -10.734 -17.328 -34.75 1 95.88 715 GLN A N 1
ATOM 5556 C CA . GLN A 1 715 ? -11.297 -18.562 -34.219 1 95.88 715 GLN A CA 1
ATOM 5557 C C . GLN A 1 715 ? -12.672 -18.844 -34.844 1 95.88 715 GLN A C 1
ATOM 5559 O O . GLN A 1 715 ? -13.477 -17.922 -35 1 95.88 715 GLN A O 1
ATOM 5564 N N . THR A 1 716 ? -12.922 -20.062 -35.188 1 96.69 716 THR A N 1
ATOM 5565 C CA . THR A 1 716 ? -14.219 -20.594 -35.594 1 96.69 716 THR A CA 1
ATOM 5566 C C . THR A 1 716 ? -14.688 -21.672 -34.594 1 96.69 716 THR A C 1
ATOM 5568 O O . THR A 1 716 ? -13.898 -22.516 -34.188 1 96.69 716 THR A O 1
ATOM 5571 N N . ASN A 1 717 ? -15.93 -21.594 -34.25 1 96.81 717 ASN A N 1
ATOM 5572 C CA . ASN A 1 717 ? -16.5 -22.547 -33.312 1 96.81 717 ASN A CA 1
ATOM 5573 C C . ASN A 1 717 ? -17.891 -23.016 -33.75 1 96.81 717 ASN A C 1
ATOM 5575 O O . ASN A 1 717 ? -18.688 -22.219 -34.219 1 96.81 717 ASN A O 1
ATOM 5579 N N . VAL A 1 718 ? -18.125 -24.328 -33.688 1 97.25 718 VAL A N 1
ATOM 5580 C CA . VAL A 1 718 ? -19.438 -24.906 -33.906 1 97.25 718 VAL A CA 1
ATOM 5581 C C . VAL A 1 718 ? -19.828 -25.781 -32.719 1 97.25 718 VAL A C 1
ATOM 5583 O O . VAL A 1 718 ? -19 -26.547 -32.219 1 97.25 718 VAL A O 1
ATOM 5586 N N . GLY A 1 719 ? -21.031 -25.594 -32.281 1 96.19 719 GLY A N 1
ATOM 5587 C CA . GLY A 1 719 ? -21.453 -26.344 -31.125 1 96.19 719 GLY A CA 1
ATOM 5588 C C . GLY A 1 719 ? -22.906 -26.75 -31.156 1 96.19 719 GLY A C 1
ATOM 5589 O O . GLY A 1 719 ? -23.703 -26.172 -31.906 1 96.19 719 GLY A O 1
ATOM 5590 N N . ILE A 1 720 ? -23.25 -27.75 -30.359 1 96.38 720 ILE A N 1
ATOM 5591 C CA . ILE A 1 720 ? -24.594 -28.25 -30.141 1 96.38 720 ILE A CA 1
ATOM 5592 C C . ILE A 1 720 ? -24.891 -28.328 -28.641 1 96.38 720 ILE A C 1
ATOM 5594 O O . ILE A 1 720 ? -24.062 -28.859 -27.875 1 96.38 720 ILE A O 1
ATOM 5598 N N . ASP A 1 721 ? -25.969 -27.75 -28.281 1 94.94 721 ASP A N 1
ATOM 5599 C CA . ASP A 1 721 ? -26.453 -27.906 -26.906 1 94.94 721 ASP A CA 1
ATOM 5600 C C . ASP A 1 721 ? -27.766 -28.672 -26.875 1 94.94 721 ASP A C 1
ATOM 5602 O O . ASP A 1 721 ? -28.641 -28.484 -27.734 1 94.94 721 ASP A O 1
ATOM 5606 N N . PHE A 1 722 ? -27.906 -29.547 -25.859 1 94.31 722 PHE A N 1
ATOM 5607 C CA . PHE A 1 722 ? -29.141 -30.344 -25.844 1 94.31 722 PHE A CA 1
ATOM 5608 C C . PHE A 1 722 ? -29.547 -30.672 -24.406 1 94.31 722 PHE A C 1
ATOM 5610 O O . PHE A 1 722 ? -28.703 -30.672 -23.5 1 94.31 722 PHE A O 1
ATOM 5617 N N . SER A 1 723 ? -30.703 -30.875 -24.188 1 93.62 723 SER A N 1
ATOM 5618 C CA . SER A 1 723 ? -31.312 -31.438 -22.984 1 93.62 723 SER A CA 1
ATOM 5619 C C . SER A 1 723 ? -32.438 -32.375 -23.328 1 93.62 723 SER A C 1
ATOM 5621 O O . SER A 1 723 ? -33.281 -32.094 -24.188 1 93.62 723 SER A O 1
ATOM 5623 N N . LEU A 1 724 ? -32.469 -33.562 -22.656 1 94.75 724 LEU A N 1
ATOM 5624 C CA . LEU A 1 724 ? -33.406 -34.625 -22.969 1 94.75 724 LEU A CA 1
ATOM 5625 C C . LEU A 1 724 ? -34.094 -35.125 -21.703 1 94.75 724 LEU A C 1
ATOM 5627 O O . LEU A 1 724 ? -33.531 -35 -20.594 1 94.75 724 LEU A O 1
ATOM 5631 N N . PHE A 1 725 ? -35.25 -35.688 -21.797 1 93.62 725 PHE A N 1
ATOM 5632 C CA . PHE A 1 725 ? -35.969 -36.406 -20.781 1 93.62 725 PHE A CA 1
ATOM 5633 C C . PHE A 1 725 ? -36.219 -35.531 -19.547 1 93.62 725 PHE A C 1
ATOM 5635 O O . PHE A 1 725 ? -35.875 -35.938 -18.422 1 93.62 725 PHE A O 1
ATOM 5642 N N . LYS A 1 726 ? -36.781 -34.375 -19.781 1 88.25 726 LYS A N 1
ATOM 5643 C CA . LYS A 1 726 ? -37.094 -33.406 -18.75 1 88.25 726 LYS A CA 1
ATOM 5644 C C . LYS A 1 726 ? -35.844 -32.906 -18.062 1 88.25 726 LYS A C 1
ATOM 5646 O O . LYS A 1 726 ? -35.75 -32.875 -16.844 1 88.25 726 LYS A O 1
ATOM 5651 N N . GLN A 1 727 ? -34.781 -32.812 -18.922 1 86.94 727 GLN A N 1
ATOM 5652 C CA . GLN A 1 727 ? -33.5 -32.188 -18.562 1 86.94 727 GLN A CA 1
ATOM 5653 C C . GLN A 1 727 ? -32.688 -33.094 -17.656 1 86.94 727 GLN A C 1
ATOM 5655 O O . GLN A 1 727 ? -31.797 -32.625 -16.938 1 86.94 727 GLN A O 1
ATOM 5660 N N . SER A 1 728 ? -33.031 -34.344 -17.547 1 92.12 728 SER A N 1
ATOM 5661 C CA . SER A 1 728 ? -32.25 -35.312 -16.781 1 92.12 728 SER A CA 1
ATOM 5662 C C . SER A 1 728 ? -30.906 -35.594 -17.469 1 92.12 728 SER A C 1
ATOM 5664 O O . SER A 1 728 ? -29.891 -35.781 -16.797 1 92.12 728 SER A O 1
ATOM 5666 N N . LEU A 1 729 ? -31.016 -35.625 -18.781 1 95 729 LEU A N 1
ATOM 5667 C CA . LEU A 1 729 ? -29.797 -35.75 -19.578 1 95 729 LEU A CA 1
ATOM 5668 C C . LEU A 1 729 ? -29.5 -34.438 -20.312 1 95 729 LEU A C 1
ATOM 5670 O O . LEU A 1 729 ? -30.359 -33.906 -21.031 1 95 729 LEU A O 1
ATOM 5674 N N . TYR A 1 730 ? -28.391 -33.906 -20.156 1 92.31 730 TYR A N 1
ATOM 5675 C CA . TYR A 1 730 ? -28.031 -32.656 -20.781 1 92.31 730 TYR A CA 1
ATOM 5676 C C . TYR A 1 730 ? -26.562 -32.625 -21.172 1 92.31 730 TYR A C 1
ATOM 5678 O O . TYR A 1 730 ? -25.75 -33.375 -20.609 1 92.31 730 TYR A O 1
ATOM 5686 N N . GLY A 1 731 ? -26.156 -31.812 -22.125 1 93.38 731 GLY A N 1
ATOM 5687 C CA . GLY A 1 731 ? -24.766 -31.781 -22.547 1 93.38 731 GLY A CA 1
ATOM 5688 C C . GLY A 1 731 ? -24.531 -30.844 -23.719 1 93.38 731 GLY A C 1
ATOM 5689 O O . GLY A 1 731 ? -25.422 -30.094 -24.125 1 93.38 731 GLY A O 1
ATOM 5690 N N . SER A 1 732 ? -23.297 -30.781 -24.047 1 94.69 732 SER A N 1
ATOM 5691 C CA . SER A 1 732 ? -22.859 -29.969 -25.188 1 94.69 732 SER A CA 1
ATOM 5692 C C . SER A 1 732 ? -21.688 -30.609 -25.906 1 94.69 732 SER A C 1
ATOM 5694 O O . SER A 1 732 ? -20.906 -31.359 -25.312 1 94.69 732 SER A O 1
ATOM 5696 N N . LEU A 1 733 ? -21.672 -30.422 -27.172 1 96.5 733 LEU A N 1
ATOM 5697 C CA . LEU A 1 733 ? -20.578 -30.828 -28.047 1 96.5 733 LEU A CA 1
ATOM 5698 C C . LEU A 1 733 ? -20.094 -29.656 -28.906 1 96.5 733 LEU A C 1
ATOM 5700 O O . LEU A 1 733 ? -20.891 -28.969 -29.531 1 96.5 733 LEU A O 1
ATOM 5704 N N . GLU A 1 734 ? -18.766 -29.5 -28.891 1 96.25 734 GLU A N 1
ATOM 5705 C CA . GLU A 1 734 ? -18.219 -28.375 -29.641 1 96.25 734 GLU A CA 1
ATOM 5706 C C . GLU A 1 734 ? -16.969 -28.781 -30.406 1 96.25 734 GLU A C 1
ATOM 5708 O O . GLU A 1 734 ? -16.203 -29.641 -29.953 1 96.25 734 GLU A O 1
ATOM 5713 N N . TYR A 1 735 ? -16.812 -28.141 -31.562 1 97.31 735 TYR A N 1
ATOM 5714 C CA . TYR A 1 735 ? -15.578 -28.172 -32.344 1 97.31 735 TYR A CA 1
ATOM 5715 C C . TYR A 1 735 ? -15.055 -26.75 -32.562 1 97.31 735 TYR A C 1
ATOM 5717 O O . TYR A 1 735 ? -15.828 -25.844 -32.844 1 97.31 735 TYR A O 1
ATOM 5725 N N . TYR A 1 736 ? -13.758 -26.578 -32.438 1 96.62 736 TYR A N 1
ATOM 5726 C CA . TYR A 1 736 ? -13.203 -25.25 -32.656 1 96.62 736 TYR A CA 1
ATOM 5727 C C . TYR A 1 736 ? -11.922 -25.328 -33.5 1 96.62 736 TYR A C 1
ATOM 5729 O O . TYR A 1 736 ? -11.234 -26.344 -33.5 1 96.62 736 TYR A O 1
ATOM 5737 N N . TYR A 1 737 ? -11.664 -24.281 -34.188 1 97 737 TYR A N 1
ATOM 5738 C CA . TYR A 1 737 ? -10.445 -24.016 -34.938 1 97 737 TYR A CA 1
ATOM 5739 C C . TYR A 1 737 ? -9.93 -22.609 -34.688 1 97 737 TYR A C 1
ATOM 5741 O O . TYR A 1 737 ? -10.633 -21.625 -34.938 1 97 737 TYR A O 1
ATOM 5749 N N . LYS A 1 738 ? -8.758 -22.578 -34.156 1 95.38 738 LYS A N 1
ATOM 5750 C CA . LYS A 1 738 ? -8.133 -21.328 -33.781 1 95.38 738 LYS A CA 1
ATOM 5751 C C . LYS A 1 738 ? -6.785 -21.141 -34.469 1 95.38 738 LYS A C 1
ATOM 5753 O O . LYS A 1 738 ? -5.91 -22 -34.375 1 95.38 738 LYS A O 1
ATOM 5758 N N . LYS A 1 739 ? -6.578 -19.984 -35.125 1 96.31 739 LYS A N 1
ATOM 5759 C CA . LYS A 1 739 ? -5.328 -19.688 -35.812 1 96.31 739 LYS A CA 1
ATOM 5760 C C . LYS A 1 739 ? -4.809 -18.312 -35.438 1 96.31 739 LYS A C 1
ATOM 5762 O O . LYS A 1 739 ? -5.52 -17.312 -35.594 1 96.31 739 LYS A O 1
ATOM 5767 N N . ALA A 1 740 ? -3.623 -18.234 -34.969 1 95.38 740 ALA A N 1
ATOM 5768 C CA . ALA A 1 740 ? -2.941 -16.984 -34.688 1 95.38 740 ALA A CA 1
ATOM 5769 C C . ALA A 1 740 ? -1.94 -16.641 -35.781 1 95.38 740 ALA A C 1
ATOM 5771 O O . ALA A 1 740 ? -1.145 -17.484 -36.188 1 95.38 740 ALA A O 1
ATOM 5772 N N . THR A 1 741 ? -2.025 -15.445 -36.25 1 95.38 741 THR A N 1
ATOM 5773 C CA . THR A 1 741 ? -1.113 -14.992 -37.281 1 95.38 741 THR A CA 1
ATOM 5774 C C . THR A 1 741 ? -0.374 -13.734 -36.844 1 95.38 741 THR A C 1
ATOM 5776 O O . THR A 1 741 ? -0.767 -13.086 -35.875 1 95.38 741 THR A O 1
ATOM 5779 N N . ASP A 1 742 ? 0.747 -13.461 -37.469 1 94.5 742 ASP A N 1
ATOM 5780 C CA . ASP A 1 742 ? 1.579 -12.289 -37.219 1 94.5 742 ASP A CA 1
ATOM 5781 C C . ASP A 1 742 ? 2.105 -12.281 -35.781 1 94.5 742 ASP A C 1
ATOM 5783 O O . ASP A 1 742 ? 2.139 -11.234 -35.125 1 94.5 742 ASP A O 1
ATOM 5787 N N . ILE A 1 743 ? 2.418 -13.445 -35.344 1 93.31 743 ILE A N 1
ATOM 5788 C CA . ILE A 1 743 ? 2.979 -13.547 -34 1 93.31 743 ILE A CA 1
ATOM 5789 C C . ILE A 1 743 ? 4.328 -12.828 -33.938 1 93.31 743 ILE A C 1
ATOM 5791 O O . ILE A 1 743 ? 5.125 -12.93 -34.875 1 93.31 743 ILE A O 1
ATOM 5795 N N . LEU A 1 744 ? 4.488 -12.094 -32.906 1 89.81 744 LEU A N 1
ATOM 5796 C CA . LEU A 1 744 ? 5.746 -11.359 -32.75 1 89.81 744 LEU A CA 1
ATOM 5797 C C . LEU A 1 744 ? 6.855 -12.281 -32.25 1 89.81 744 LEU A C 1
ATOM 5799 O O . LEU A 1 744 ? 6.656 -13.039 -31.312 1 89.81 744 LEU A O 1
ATOM 5803 N N . THR A 1 745 ? 7.965 -12.211 -32.844 1 87.31 745 THR A N 1
ATOM 5804 C CA . THR A 1 745 ? 9.156 -12.961 -32.469 1 87.31 745 THR A CA 1
ATOM 5805 C C . THR A 1 745 ? 10.391 -12.062 -32.5 1 87.31 745 THR A C 1
ATOM 5807 O O . THR A 1 745 ? 10.477 -11.141 -33.312 1 87.31 745 THR A O 1
ATOM 5810 N N . GLU A 1 746 ? 11.219 -12.312 -31.531 1 84.94 746 GLU A N 1
ATOM 5811 C CA . GLU A 1 746 ? 12.492 -11.602 -31.531 1 84.94 746 GLU A CA 1
ATOM 5812 C C . GLU A 1 746 ? 13.523 -12.32 -32.406 1 84.94 746 GLU A C 1
ATOM 5814 O O . GLU A 1 746 ? 13.883 -13.469 -32.125 1 84.94 746 GLU A O 1
ATOM 5819 N N . MET A 1 747 ? 13.891 -11.703 -33.344 1 78.69 747 MET A N 1
ATOM 5820 C CA . MET A 1 747 ? 14.93 -12.258 -34.219 1 78.69 747 MET A CA 1
ATOM 5821 C C . MET A 1 747 ? 16.312 -11.953 -33.656 1 78.69 747 MET A C 1
ATOM 5823 O O . MET A 1 747 ? 16.609 -10.805 -33.312 1 78.69 747 MET A O 1
ATOM 5827 N N . ALA A 1 748 ? 16.953 -13.039 -33.438 1 70.06 748 ALA A N 1
ATOM 5828 C CA . ALA A 1 748 ? 18.312 -12.844 -32.938 1 70.06 748 ALA A CA 1
ATOM 5829 C C . ALA A 1 748 ? 19.172 -12.133 -34 1 70.06 748 ALA A C 1
ATOM 5831 O O . ALA A 1 748 ? 18.938 -12.281 -35.188 1 70.06 748 ALA A O 1
ATOM 5832 N N . GLY A 1 749 ? 20.016 -11.242 -33.594 1 62.97 749 GLY A N 1
ATOM 5833 C CA . GLY A 1 749 ? 20.891 -10.5 -34.469 1 62.97 749 GLY A CA 1
ATOM 5834 C C . GLY A 1 749 ? 21.797 -11.406 -35.281 1 62.97 749 GLY A C 1
ATOM 5835 O O . GLY A 1 749 ? 22.281 -12.43 -34.781 1 62.97 749 GLY A O 1
ATOM 5836 N N . VAL A 1 750 ? 21.656 -11.391 -36.656 1 56.94 750 VAL A N 1
ATOM 5837 C CA . VAL A 1 750 ? 22.625 -12.047 -37.531 1 56.94 750 VAL A CA 1
ATOM 5838 C C . VAL A 1 750 ? 24 -11.422 -37.344 1 56.94 750 VAL A C 1
ATOM 5840 O O . VAL A 1 750 ? 24.125 -10.203 -37.25 1 56.94 750 VAL A O 1
ATOM 5843 N N . GLY A 1 751 ? 24.938 -12.281 -36.781 1 54.44 751 GLY A N 1
ATOM 5844 C CA . GLY A 1 751 ? 26.312 -11.844 -36.562 1 54.44 751 GLY A CA 1
ATOM 5845 C C . GLY A 1 751 ? 26.734 -10.727 -37.5 1 54.44 751 GLY A C 1
ATOM 5846 O O . GLY A 1 751 ? 27.438 -9.805 -37.094 1 54.44 751 GLY A O 1
ATOM 5847 N N . VAL A 1 752 ? 26.188 -10.734 -38.75 1 50.62 752 VAL A N 1
ATOM 5848 C CA . VAL A 1 752 ? 26.625 -9.758 -39.75 1 50.62 752 VAL A CA 1
ATOM 5849 C C . VAL A 1 752 ? 26.125 -8.367 -39.375 1 50.62 752 VAL A C 1
ATOM 5851 O O . VAL A 1 752 ? 26.703 -7.359 -39.781 1 50.62 752 VAL A O 1
ATOM 5854 N N . LEU A 1 753 ? 25.031 -8.352 -38.625 1 55.72 753 LEU A N 1
ATOM 5855 C CA . LEU A 1 753 ? 24.484 -7.047 -38.312 1 55.72 753 LEU A CA 1
ATOM 5856 C C . LEU A 1 753 ? 25.172 -6.477 -37.062 1 55.72 753 LEU A C 1
ATOM 5858 O O . LEU A 1 753 ? 24.875 -5.352 -36.656 1 55.72 753 LEU A O 1
ATOM 5862 N N . GLY A 1 754 ? 26.188 -7.113 -36.656 1 56.84 754 GLY A N 1
ATOM 5863 C CA . GLY A 1 754 ? 26.922 -6.645 -35.5 1 56.84 754 GLY A CA 1
ATOM 5864 C C . GLY A 1 754 ? 26.219 -6.902 -34.188 1 56.84 754 GLY A C 1
ATOM 5865 O O . GLY A 1 754 ? 25.125 -7.488 -34.188 1 56.84 754 GLY A O 1
ATOM 5866 N N . GLU A 1 755 ? 26.812 -6.562 -33.094 1 63.5 755 GLU A N 1
ATOM 5867 C CA . GLU A 1 755 ? 26.297 -6.66 -31.719 1 63.5 755 GLU A CA 1
ATOM 5868 C C . GLU A 1 755 ? 25.031 -5.812 -31.547 1 63.5 755 GLU A C 1
ATOM 5870 O O . GLU A 1 755 ? 24.938 -4.711 -32.094 1 63.5 755 GLU A O 1
ATOM 5875 N N . GLY A 1 756 ? 23.906 -6.453 -31 1 70.25 756 GLY A N 1
ATOM 5876 C CA . GLY A 1 756 ? 22.656 -5.758 -30.719 1 70.25 756 GLY A CA 1
ATOM 5877 C C . GLY A 1 756 ? 21.703 -5.742 -31.906 1 70.25 756 GLY A C 1
ATOM 5878 O O . GLY A 1 756 ? 20.984 -4.766 -32.125 1 70.25 756 GLY A O 1
ATOM 5879 N N . GLY A 1 757 ? 21.828 -6.68 -32.781 1 76.06 757 GLY A N 1
ATOM 5880 C CA . GLY A 1 757 ? 21.031 -6.73 -33.969 1 76.06 757 GLY A CA 1
ATOM 5881 C C . GLY A 1 757 ? 19.688 -7.402 -33.781 1 76.06 757 GLY A C 1
ATOM 5882 O O . GLY A 1 757 ? 18.938 -7.629 -34.75 1 76.06 757 GLY A O 1
ATOM 5883 N N . SER A 1 758 ? 19.375 -7.691 -32.531 1 83.44 758 SER A N 1
ATOM 5884 C CA . SER A 1 758 ? 18.078 -8.312 -32.281 1 83.44 758 SER A CA 1
ATOM 5885 C C . SER A 1 758 ? 16.938 -7.352 -32.625 1 83.44 758 SER A C 1
ATOM 5887 O O . SER A 1 758 ? 17.062 -6.137 -32.469 1 83.44 758 SER A O 1
ATOM 5889 N N . ARG A 1 759 ? 15.914 -7.898 -33.25 1 88 759 ARG A N 1
ATOM 5890 C CA . ARG A 1 759 ? 14.773 -7.09 -33.688 1 88 759 ARG A CA 1
ATOM 5891 C C . ARG A 1 759 ? 13.469 -7.879 -33.594 1 88 759 ARG A C 1
ATOM 5893 O O . ARG A 1 759 ? 13.43 -9.07 -33.906 1 88 759 ARG A O 1
ATOM 5900 N N . TRP A 1 760 ? 12.484 -7.145 -33.188 1 90.06 760 TRP A N 1
ATOM 5901 C CA . TRP A 1 760 ? 11.164 -7.754 -33.156 1 90.06 760 TRP A CA 1
ATOM 5902 C C . TRP A 1 760 ? 10.484 -7.633 -34.531 1 90.06 760 TRP A C 1
ATOM 5904 O O . TRP A 1 760 ? 10.523 -6.566 -35.156 1 90.06 760 TRP A O 1
ATOM 5914 N N . ILE A 1 761 ? 9.906 -8.742 -34.969 1 90 761 ILE A N 1
ATOM 5915 C CA . ILE A 1 761 ? 9.211 -8.742 -36.25 1 90 761 ILE A CA 1
ATOM 5916 C C . ILE A 1 761 ? 7.961 -9.617 -36.156 1 90 761 ILE A C 1
ATOM 5918 O O . ILE A 1 761 ? 7.867 -10.484 -35.281 1 90 761 ILE A O 1
ATOM 5922 N N . ASN A 1 762 ? 7.012 -9.352 -37.062 1 91.69 762 ASN A N 1
ATOM 5923 C CA . ASN A 1 762 ? 5.848 -10.219 -37.188 1 91.69 762 ASN A CA 1
ATOM 5924 C C . ASN A 1 762 ? 6.137 -11.398 -38.125 1 91.69 762 ASN A C 1
ATOM 5926 O O . ASN A 1 762 ? 6.18 -11.242 -39.344 1 91.69 762 ASN A O 1
ATOM 5930 N N . SER A 1 763 ? 6.285 -12.625 -37.594 1 86.38 763 SER A N 1
ATOM 5931 C CA . SER A 1 763 ? 6.641 -13.695 -38.531 1 86.38 763 SER A CA 1
ATOM 5932 C C . SER A 1 763 ? 6.211 -15.055 -38 1 86.38 763 SER A C 1
ATOM 5934 O O . SER A 1 763 ? 6.629 -16.094 -38.5 1 86.38 763 SER A O 1
ATOM 5936 N N . GLY A 1 764 ? 5.441 -15.172 -37.062 1 89.81 764 GLY A N 1
ATOM 5937 C CA . GLY A 1 764 ? 5.016 -16.469 -36.531 1 89.81 764 GLY A CA 1
ATOM 5938 C C . GLY A 1 764 ? 3.541 -16.734 -36.75 1 89.81 764 GLY A C 1
ATOM 5939 O O . GLY A 1 764 ? 2.752 -15.805 -36.938 1 89.81 764 GLY A O 1
ATOM 5940 N N . ALA A 1 765 ? 3.23 -17.969 -36.844 1 94.81 765 ALA A N 1
ATOM 5941 C CA . ALA A 1 765 ? 1.837 -18.406 -36.875 1 94.81 765 ALA A CA 1
ATOM 5942 C C . ALA A 1 765 ? 1.662 -19.766 -36.219 1 94.81 765 ALA A C 1
ATOM 5944 O O . ALA A 1 765 ? 2.588 -20.578 -36.188 1 94.81 765 ALA A O 1
ATOM 5945 N N . MET A 1 766 ? 0.51 -19.953 -35.688 1 95.31 766 MET A N 1
ATOM 5946 C CA . MET A 1 766 ? 0.189 -21.188 -34.969 1 95.31 766 MET A CA 1
ATOM 5947 C C . MET A 1 766 ? -1.299 -21.5 -35.062 1 95.31 766 MET A C 1
ATOM 5949 O O . MET A 1 766 ? -2.121 -20.594 -35.219 1 95.31 766 MET A O 1
ATOM 5953 N N . LYS A 1 767 ? -1.622 -22.734 -34.969 1 96.06 767 LYS A N 1
ATOM 5954 C CA . LYS A 1 767 ? -3.035 -23.109 -34.969 1 96.06 767 LYS A CA 1
ATOM 5955 C C . LYS A 1 767 ? -3.344 -24.109 -33.875 1 96.06 767 LYS A C 1
ATOM 5957 O O . LYS A 1 767 ? -2.475 -24.891 -33.469 1 96.06 767 LYS A O 1
ATOM 5962 N N . ASN A 1 768 ? -4.535 -24.109 -33.312 1 96.5 768 ASN A N 1
ATOM 5963 C CA . ASN A 1 768 ? -5.145 -25.062 -32.406 1 96.5 768 ASN A CA 1
ATOM 5964 C C . ASN A 1 768 ? -6.512 -25.531 -32.875 1 96.5 768 ASN A C 1
ATOM 5966 O O . ASN A 1 768 ? -7.293 -24.734 -33.406 1 96.5 768 ASN A O 1
ATOM 5970 N N . GLN A 1 769 ? -6.742 -26.75 -32.781 1 97.12 769 GLN A N 1
ATOM 5971 C CA . GLN A 1 769 ? -8.062 -27.281 -33.062 1 97.12 769 GLN A CA 1
ATOM 5972 C C . GLN A 1 769 ? -8.414 -28.438 -32.156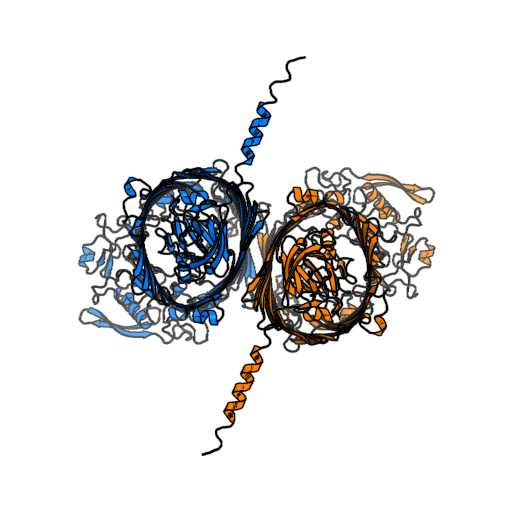 1 97.12 769 GLN A C 1
ATOM 5974 O O . GLN A 1 769 ? -7.527 -29.172 -31.688 1 97.12 769 GLN A O 1
ATOM 5979 N N . GLY A 1 770 ? -9.672 -28.578 -31.812 1 96.88 770 GLY A N 1
ATOM 5980 C CA . GLY A 1 770 ? -10.023 -29.641 -30.891 1 96.88 770 GLY A CA 1
ATOM 5981 C C . GLY A 1 770 ? -11.523 -29.812 -30.719 1 96.88 770 GLY A C 1
ATOM 5982 O O . GLY A 1 770 ? -12.312 -29.141 -31.375 1 96.88 770 GLY A O 1
ATOM 5983 N N . PHE A 1 771 ? -11.875 -30.844 -29.953 1 97.31 771 PHE A N 1
ATOM 5984 C CA . PHE A 1 771 ? -13.25 -31.172 -29.594 1 97.31 771 PHE A CA 1
ATOM 5985 C C . PHE A 1 771 ? -13.461 -31.062 -28.094 1 97.31 771 PHE A C 1
ATOM 5987 O O . PHE A 1 771 ? -12.555 -31.359 -27.312 1 97.31 771 PHE A O 1
ATOM 5994 N N . GLU A 1 772 ? -14.656 -30.641 -27.797 1 97.56 772 GLU A N 1
ATOM 5995 C CA . GLU A 1 772 ? -15.086 -30.562 -26.406 1 97.56 772 GLU A CA 1
ATOM 5996 C C . GLU A 1 772 ? -16.469 -31.188 -26.219 1 97.56 772 GLU A C 1
ATOM 5998 O O . GLU A 1 772 ? -17.391 -30.906 -26.984 1 97.56 772 GLU A O 1
ATOM 6003 N N . PHE A 1 773 ? -16.516 -32.031 -25.281 1 96.81 773 PHE A N 1
ATOM 6004 C CA . PHE A 1 773 ? -17.766 -32.719 -24.984 1 96.81 773 PHE A CA 1
ATOM 6005 C C . PHE A 1 773 ? -18.078 -32.688 -23.5 1 96.81 773 PHE A C 1
ATOM 6007 O O . PHE A 1 773 ? -17.203 -32.906 -22.672 1 96.81 773 PHE A O 1
ATOM 6014 N N . ASN A 1 774 ? -19.266 -32.312 -23.156 1 95.69 774 ASN A N 1
ATOM 6015 C CA . ASN A 1 774 ? -19.797 -32.312 -21.797 1 95.69 774 ASN A CA 1
ATOM 6016 C C . ASN A 1 774 ? -21.125 -33.062 -21.703 1 95.69 774 ASN A C 1
ATOM 6018 O O . ASN A 1 774 ? -22 -32.875 -22.547 1 95.69 774 ASN A O 1
ATOM 6022 N N . LEU A 1 775 ? -21.266 -33.938 -20.672 1 95.75 775 LEU A N 1
ATOM 6023 C CA . LEU A 1 775 ? -22.484 -34.719 -20.484 1 95.75 775 LEU A CA 1
ATOM 6024 C C . LEU A 1 775 ? -22.859 -34.812 -19.016 1 95.75 775 LEU A C 1
ATOM 6026 O O . LEU A 1 775 ? -22 -35.094 -18.172 1 95.75 775 LEU A O 1
ATOM 6030 N N . GLY A 1 776 ? -24.078 -34.531 -18.75 1 94.5 776 GLY A N 1
ATOM 6031 C CA . GLY A 1 776 ? -24.578 -34.625 -17.375 1 94.5 776 GLY A CA 1
ATOM 6032 C C . GLY A 1 776 ? -25.859 -35.438 -17.281 1 94.5 776 GLY A C 1
ATOM 6033 O O . GLY A 1 776 ? -26.672 -35.438 -18.203 1 94.5 776 GLY A O 1
ATOM 6034 N N . TYR A 1 777 ? -26 -36.125 -16.203 1 96 777 TYR A N 1
ATOM 6035 C CA . TYR A 1 777 ? -27.203 -36.875 -15.891 1 96 777 TYR A CA 1
ATOM 6036 C C . TYR A 1 777 ? -27.609 -36.688 -14.438 1 96 777 TYR A C 1
ATOM 6038 O O . TYR A 1 777 ? -26.828 -36.906 -13.516 1 96 777 TYR A O 1
ATOM 6046 N N . ARG A 1 778 ? -28.766 -36.219 -14.234 1 93.19 778 ARG A N 1
ATOM 6047 C CA . ARG A 1 778 ? -29.25 -35.969 -12.875 1 93.19 778 ARG A CA 1
ATOM 6048 C C . ARG A 1 778 ? -30.656 -36.531 -12.688 1 93.19 778 ARG A C 1
ATOM 6050 O O . ARG A 1 778 ? -31.453 -36.562 -13.625 1 93.19 778 ARG A O 1
ATOM 6057 N N . ASN A 1 779 ? -30.875 -37.062 -11.484 1 92.12 779 ASN A N 1
ATOM 6058 C CA . ASN A 1 779 ? -32.188 -37.656 -11.172 1 92.12 779 ASN A CA 1
ATOM 6059 C C . ASN A 1 779 ? -32.344 -37.844 -9.672 1 92.12 779 ASN A C 1
ATOM 6061 O O . ASN A 1 779 ? -31.406 -37.688 -8.898 1 92.12 779 ASN A O 1
ATOM 6065 N N . LYS A 1 780 ? -33.531 -38.031 -9.273 1 91.12 780 LYS A N 1
ATOM 6066 C CA . LYS A 1 780 ? -33.906 -38.375 -7.902 1 91.12 780 LYS A CA 1
ATOM 6067 C C . LYS A 1 780 ? -34.656 -39.719 -7.848 1 91.12 780 LYS A C 1
ATOM 6069 O O . LYS A 1 780 ? -35.656 -39.875 -8.539 1 91.12 780 LYS A O 1
ATOM 6074 N N . THR A 1 781 ? -34.219 -40.594 -7.039 1 93.12 781 THR A N 1
ATOM 6075 C CA . THR A 1 781 ? -34.844 -41.906 -6.938 1 93.12 781 THR A CA 1
ATOM 6076 C C . THR A 1 781 ? -36.094 -41.844 -6.059 1 93.12 781 THR A C 1
ATOM 6078 O O . THR A 1 781 ? -36.281 -40.875 -5.316 1 93.12 781 THR A O 1
ATOM 6081 N N . ALA A 1 782 ? -36.781 -42.906 -6.055 1 90.06 782 ALA A N 1
ATOM 6082 C CA . ALA A 1 782 ? -38.031 -42.969 -5.297 1 90.06 782 ALA A CA 1
ATOM 6083 C C . ALA A 1 782 ? -37.75 -43.062 -3.797 1 90.06 782 ALA A C 1
ATOM 6085 O O . ALA A 1 782 ? -38.562 -42.562 -2.992 1 90.06 782 ALA A O 1
ATOM 6086 N N . PHE A 1 783 ? -36.594 -43.594 -3.482 1 91.31 783 PHE A N 1
ATOM 6087 C CA . PHE A 1 783 ? -36.281 -43.719 -2.061 1 91.31 783 PHE A CA 1
ATOM 6088 C C . PHE A 1 783 ? -35.562 -42.5 -1.533 1 91.31 783 PHE A C 1
ATOM 6090 O O . PHE A 1 783 ? -35.156 -42.469 -0.375 1 91.31 783 PHE A O 1
ATOM 6097 N N . GLY A 1 784 ? -35.344 -41.5 -2.367 1 90 784 GLY A N 1
ATOM 6098 C CA . GLY A 1 784 ? -34.938 -40.188 -1.884 1 90 784 GLY A CA 1
ATOM 6099 C C . GLY A 1 784 ? -33.5 -39.844 -2.215 1 90 784 GLY A C 1
ATOM 6100 O O . GLY A 1 784 ? -33 -38.781 -1.85 1 90 784 GLY A O 1
ATOM 6101 N N . LEU A 1 785 ? -32.75 -40.719 -2.896 1 94.25 785 LEU A N 1
ATOM 6102 C CA . LEU A 1 785 ? -31.375 -40.438 -3.299 1 94.25 785 LEU A CA 1
ATOM 6103 C C . LEU A 1 785 ? -31.344 -39.5 -4.508 1 94.25 785 LEU A C 1
ATOM 6105 O O . LEU A 1 785 ? -31.938 -39.812 -5.547 1 94.25 785 LEU A O 1
ATOM 6109 N N . THR A 1 786 ? -30.828 -38.344 -4.309 1 92.94 786 THR A N 1
ATOM 6110 C CA . THR A 1 786 ? -30.578 -37.438 -5.418 1 92.94 786 THR A CA 1
ATOM 6111 C C . THR A 1 786 ? -29.141 -37.594 -5.93 1 92.94 786 THR A C 1
ATOM 6113 O O . THR A 1 786 ? -28.203 -37.656 -5.137 1 92.94 786 THR A O 1
ATOM 6116 N N . TYR A 1 787 ? -28.953 -37.75 -7.199 1 92.19 787 TYR A N 1
ATOM 6117 C CA . TYR A 1 787 ? -27.609 -37.844 -7.734 1 92.19 787 TYR A CA 1
ATOM 6118 C C . TYR A 1 787 ? -27.438 -36.969 -8.977 1 92.19 787 TYR A C 1
ATOM 6120 O O . TYR A 1 787 ? -28.406 -36.719 -9.688 1 92.19 787 TYR A O 1
ATOM 6128 N N . ASP A 1 788 ? -26.344 -36.438 -9.18 1 91.44 788 ASP A N 1
ATOM 6129 C CA . ASP A 1 788 ? -25.922 -35.656 -10.344 1 91.44 788 ASP A CA 1
ATOM 6130 C C . ASP A 1 788 ? -24.531 -36.062 -10.805 1 91.44 788 ASP A C 1
ATOM 6132 O O . ASP A 1 788 ? -23.531 -35.844 -10.102 1 91.44 788 ASP A O 1
ATOM 6136 N N . LEU A 1 789 ? -24.438 -36.719 -11.945 1 94.69 789 LEU A N 1
ATOM 6137 C CA . LEU A 1 789 ? -23.188 -37.156 -12.57 1 94.69 789 LEU A CA 1
ATOM 6138 C C . LEU A 1 789 ? -22.859 -36.25 -13.773 1 94.69 789 LEU A C 1
ATOM 6140 O O . LEU A 1 789 ? -23.688 -36.094 -14.672 1 94.69 789 LEU A O 1
ATOM 6144 N N . ASN A 1 790 ? -21.75 -35.625 -13.742 1 92.56 790 ASN A N 1
ATOM 6145 C CA . ASN A 1 790 ? -21.328 -34.781 -14.844 1 92.56 790 ASN A CA 1
ATOM 6146 C C . ASN A 1 790 ? -19.906 -35.125 -15.297 1 92.56 790 ASN A C 1
ATOM 6148 O O . ASN A 1 790 ? -18.969 -35.125 -14.5 1 92.56 790 ASN A O 1
ATOM 6152 N N . GLY A 1 791 ? -19.703 -35.406 -16.531 1 94.69 791 GLY A N 1
ATOM 6153 C CA . GLY A 1 791 ? -18.422 -35.719 -17.109 1 94.69 791 GLY A CA 1
ATOM 6154 C C . GLY A 1 791 ? -18.094 -34.906 -18.344 1 94.69 791 GLY A C 1
ATOM 6155 O O . GLY A 1 791 ? -19 -34.375 -19 1 94.69 791 GLY A O 1
ATOM 6156 N N . ASN A 1 792 ? -16.828 -34.688 -18.547 1 95.62 792 ASN A N 1
ATOM 6157 C CA . ASN A 1 792 ? -16.406 -34 -19.766 1 95.62 792 ASN A CA 1
ATOM 6158 C C . ASN A 1 792 ? -15.125 -34.594 -20.328 1 95.62 792 ASN A C 1
ATOM 6160 O O . ASN A 1 792 ? -14.375 -35.281 -19.609 1 95.62 792 ASN A O 1
ATOM 6164 N N . ILE A 1 793 ? -14.922 -34.406 -21.578 1 97 793 ILE A N 1
ATOM 6165 C CA . ILE A 1 793 ? -13.727 -34.844 -22.297 1 97 793 ILE A CA 1
ATOM 6166 C C . ILE A 1 793 ? -13.352 -33.781 -23.328 1 97 793 ILE A C 1
ATOM 6168 O O . ILE A 1 793 ? -14.219 -33.156 -23.953 1 97 793 ILE A O 1
ATOM 6172 N N . SER A 1 794 ? -12.133 -33.5 -23.406 1 96.56 794 SER A N 1
ATOM 6173 C CA . SER A 1 794 ? -11.664 -32.531 -24.375 1 96.56 794 SER A CA 1
ATOM 6174 C C . SER A 1 794 ? -10.367 -32.969 -25.031 1 96.56 794 SER A C 1
ATOM 6176 O O . SER A 1 794 ? -9.547 -33.656 -24.406 1 96.56 794 SER A O 1
ATOM 6178 N N . THR A 1 795 ? -10.203 -32.594 -26.266 1 95.38 795 THR A N 1
ATOM 6179 C CA . THR A 1 795 ? -8.992 -32.844 -27.047 1 95.38 795 THR A CA 1
ATOM 6180 C C . THR A 1 795 ? -8.562 -31.609 -27.828 1 95.38 795 THR A C 1
ATOM 6182 O O . THR A 1 795 ? -9.406 -30.781 -28.203 1 95.38 795 THR A O 1
ATOM 6185 N N . TYR A 1 796 ? -7.316 -31.438 -27.984 1 94.38 796 TYR A N 1
ATOM 6186 C CA . TYR A 1 796 ? -6.844 -30.391 -28.891 1 94.38 796 TYR A CA 1
ATOM 6187 C C . TYR A 1 796 ? -5.508 -30.781 -29.516 1 94.38 796 TYR A C 1
ATOM 6189 O O . TYR A 1 796 ? -4.797 -31.641 -28.984 1 94.38 796 TYR A O 1
ATOM 6197 N N . ARG A 1 797 ? -5.23 -30.203 -30.672 1 96.31 797 ARG A N 1
ATOM 6198 C CA . ARG A 1 797 ? -3.953 -30.312 -31.375 1 96.31 797 ARG A CA 1
ATOM 6199 C C . ARG A 1 797 ? -3.375 -28.938 -31.672 1 96.31 797 ARG A C 1
ATOM 6201 O O . ARG A 1 797 ? -4.102 -28.031 -32.094 1 96.31 797 ARG A O 1
ATOM 6208 N N . ASN A 1 798 ? -2.182 -28.859 -31.375 1 96.12 798 ASN A N 1
ATOM 6209 C CA . ASN A 1 798 ? -1.44 -27.625 -31.594 1 96.12 798 ASN A CA 1
ATOM 6210 C C . ASN A 1 798 ? -0.382 -27.797 -32.688 1 96.12 798 ASN A C 1
ATOM 6212 O O . ASN A 1 798 ? 0.255 -28.844 -32.781 1 96.12 798 ASN A O 1
ATOM 6216 N N . GLU A 1 799 ? -0.17 -26.734 -33.5 1 96.06 799 GLU A N 1
ATOM 6217 C CA . GLU A 1 799 ? 0.824 -26.797 -34.562 1 96.06 799 GLU A CA 1
ATOM 6218 C C . GLU A 1 799 ? 1.397 -25.406 -34.844 1 96.06 799 GLU A C 1
ATOM 6220 O O . GLU A 1 799 ? 0.649 -24.438 -35.031 1 96.06 799 GLU A O 1
ATOM 6225 N N . ILE A 1 800 ? 2.697 -25.344 -34.906 1 95 800 ILE A N 1
ATOM 6226 C CA . ILE A 1 800 ? 3.346 -24.141 -35.406 1 95 800 ILE A CA 1
ATOM 6227 C C . ILE A 1 800 ? 3.344 -24.125 -36.938 1 95 800 ILE A C 1
ATOM 6229 O O . ILE A 1 800 ? 3.857 -25.062 -37.562 1 95 800 ILE A O 1
ATOM 6233 N N . LEU A 1 801 ? 2.877 -23.109 -37.531 1 95.12 801 LEU A N 1
ATOM 6234 C CA . LEU A 1 801 ? 2.701 -23.062 -38.969 1 95.12 801 LEU A CA 1
ATOM 6235 C C . LEU A 1 801 ? 3.871 -22.344 -39.625 1 95.12 801 LEU A C 1
ATOM 6237 O O . LEU A 1 801 ? 4.301 -22.719 -40.719 1 95.12 801 LEU A O 1
ATOM 6241 N N . GLU A 1 802 ? 4.293 -21.25 -38.969 1 92.44 802 GLU A N 1
ATOM 6242 C CA . GLU A 1 802 ? 5.352 -20.438 -39.562 1 92.44 802 GLU A CA 1
ATOM 6243 C C . GLU A 1 802 ? 6.273 -19.875 -38.469 1 92.44 802 GLU A C 1
ATOM 6245 O O . GLU A 1 802 ? 5.816 -19.516 -37.406 1 92.44 802 GLU A O 1
ATOM 6250 N N . LEU A 1 803 ? 7.523 -19.875 -38.781 1 89.38 803 LEU A N 1
ATOM 6251 C CA . LEU A 1 803 ? 8.57 -19.203 -38 1 89.38 803 LEU A CA 1
ATOM 6252 C C . LEU A 1 803 ? 9.641 -18.625 -38.938 1 89.38 803 LEU A C 1
ATOM 6254 O O . LEU A 1 803 ? 9.891 -19.172 -40 1 89.38 803 LEU A O 1
ATOM 6258 N N . PRO A 1 804 ? 10.219 -17.578 -38.406 1 82.81 804 PRO A N 1
ATOM 6259 C CA . PRO A 1 804 ? 11.391 -17.172 -39.188 1 82.81 804 PRO A CA 1
ATOM 6260 C C . PRO A 1 804 ? 12.469 -18.25 -39.25 1 82.81 804 PRO A C 1
ATOM 6262 O O . PRO A 1 804 ? 12.664 -18.984 -38.25 1 82.81 804 PRO A O 1
ATOM 6265 N N . GLU A 1 805 ? 13.133 -18.234 -40.344 1 76.25 805 GLU A N 1
ATOM 6266 C CA . GLU A 1 805 ? 14.117 -19.281 -40.562 1 76.25 805 GLU A CA 1
ATOM 6267 C C . GLU A 1 805 ? 15.172 -19.297 -39.438 1 76.25 805 GLU A C 1
ATOM 6269 O O . GLU A 1 805 ? 15.578 -20.359 -38.969 1 76.25 805 GLU A O 1
ATOM 6274 N N . THR A 1 806 ? 15.57 -18.156 -39.094 1 75 806 THR A N 1
ATOM 6275 C CA . THR A 1 806 ? 16.625 -18.062 -38.094 1 75 806 THR A CA 1
ATOM 6276 C C . THR A 1 806 ? 16.125 -18.562 -36.75 1 75 806 THR A C 1
ATOM 6278 O O . THR A 1 806 ? 16.891 -19.188 -36 1 75 806 THR A O 1
ATOM 6281 N N . VAL A 1 807 ? 14.961 -18.359 -36.5 1 76.06 807 VAL A N 1
ATOM 6282 C CA . VAL A 1 807 ? 14.375 -18.781 -35.25 1 76.06 807 VAL A CA 1
ATOM 6283 C C . VAL A 1 807 ? 14.102 -20.281 -35.281 1 76.06 807 VAL A C 1
ATOM 6285 O O . VAL A 1 807 ? 14.359 -20.984 -34.312 1 76.06 807 VAL A O 1
ATOM 6288 N N . ALA A 1 808 ? 13.555 -20.734 -36.344 1 75.06 808 ALA A N 1
ATOM 6289 C CA . ALA A 1 808 ? 13.273 -22.156 -36.5 1 75.06 808 ALA A CA 1
ATOM 6290 C C . ALA A 1 808 ? 14.555 -22.984 -36.406 1 75.06 808 ALA A C 1
ATOM 6292 O O . ALA A 1 808 ? 14.531 -24.094 -35.875 1 75.06 808 ALA A O 1
ATOM 6293 N N . ALA A 1 809 ? 15.57 -22.391 -36.781 1 68.38 809 ALA A N 1
ATOM 6294 C CA . ALA A 1 809 ? 16.844 -23.094 -36.812 1 68.38 809 ALA A CA 1
ATOM 6295 C C . ALA A 1 809 ? 17.469 -23.172 -35.438 1 68.38 809 ALA A C 1
ATOM 6297 O O . ALA A 1 809 ? 18.281 -24.062 -35.156 1 68.38 809 ALA A O 1
ATOM 6298 N N . ASN A 1 810 ? 17.125 -22.281 -34.562 1 68 810 ASN A N 1
ATOM 6299 C CA . ASN A 1 810 ? 17.766 -22.266 -33.25 1 68 810 ASN A CA 1
ATOM 6300 C C . ASN A 1 810 ? 17.031 -23.156 -32.281 1 68 810 ASN A C 1
ATOM 6302 O O . ASN A 1 810 ? 17.531 -23.391 -31.172 1 68 810 ASN A O 1
ATOM 6306 N N . GLY A 1 811 ? 15.953 -23.688 -32.562 1 69.75 811 GLY A N 1
ATOM 6307 C CA . GLY A 1 811 ? 15.242 -24.625 -31.734 1 69.75 811 GLY A CA 1
ATOM 6308 C C . GLY A 1 811 ? 14.617 -23.984 -30.5 1 69.75 811 GLY A C 1
ATOM 6309 O O . GLY A 1 811 ? 14.367 -24.641 -29.5 1 69.75 811 GLY A O 1
ATOM 6310 N N . LYS A 1 812 ? 14.422 -22.703 -30.5 1 74.19 812 LYS A N 1
ATOM 6311 C CA . LYS A 1 812 ? 13.922 -21.953 -29.344 1 74.19 812 LYS A CA 1
ATOM 6312 C C . LYS A 1 812 ? 12.547 -22.438 -28.922 1 74.19 812 LYS A C 1
ATOM 6314 O O . LYS A 1 812 ? 12.242 -22.5 -27.719 1 74.19 812 LYS A O 1
ATOM 6319 N N . PHE A 1 813 ? 11.852 -22.812 -29.875 1 76.62 813 PHE A N 1
ATOM 6320 C CA . PHE A 1 813 ? 10.477 -23.172 -29.578 1 76.62 813 PHE A CA 1
ATOM 6321 C C . PHE A 1 813 ? 10.258 -24.672 -29.781 1 76.62 813 PHE A C 1
ATOM 6323 O O . PHE A 1 813 ? 9.117 -25.141 -29.812 1 76.62 813 PHE A O 1
ATOM 6330 N N . GLY A 1 814 ? 11.336 -25.406 -29.984 1 75.25 814 GLY A N 1
ATOM 6331 C CA . GLY A 1 814 ? 11.312 -26.828 -30.219 1 75.25 814 GLY A CA 1
ATOM 6332 C C . GLY A 1 814 ? 12.203 -27.266 -31.375 1 75.25 814 GLY A C 1
ATOM 6333 O O . GLY A 1 814 ? 12.711 -26.422 -32.125 1 75.25 814 GLY A O 1
ATOM 6334 N N . GLY A 1 815 ? 12.367 -28.516 -31.469 1 74.75 815 GLY A N 1
ATOM 6335 C CA . GLY A 1 815 ? 13.281 -29.031 -32.469 1 74.75 815 GLY A CA 1
ATOM 6336 C C . GLY A 1 815 ? 14.727 -29.078 -32 1 74.75 815 GLY A C 1
ATOM 6337 O O . GLY A 1 815 ? 14.992 -29.141 -30.797 1 74.75 815 GLY A O 1
ATOM 6338 N N . ASN A 1 816 ? 15.617 -29.391 -32.875 1 72.19 816 ASN A N 1
ATOM 6339 C CA . ASN A 1 816 ? 17.016 -29.469 -32.469 1 72.19 816 ASN A CA 1
ATOM 6340 C C . ASN A 1 816 ? 17.906 -28.641 -33.375 1 72.19 816 ASN A C 1
ATOM 6342 O O . ASN A 1 816 ? 19.109 -28.875 -33.469 1 72.19 816 ASN A O 1
ATOM 6346 N N . GLY A 1 817 ? 17.266 -27.703 -34.094 1 69 817 GLY A N 1
ATOM 6347 C CA . GLY A 1 817 ? 18.031 -26.859 -35 1 69 817 GLY A CA 1
ATOM 6348 C C . GLY A 1 817 ? 18.156 -27.438 -36.406 1 69 817 GLY A C 1
ATOM 6349 O O . GLY A 1 817 ? 18.281 -26.703 -37.375 1 69 817 GLY A O 1
ATOM 6350 N N . VAL A 1 818 ? 18.188 -28.781 -36.5 1 75 818 VAL A N 1
ATOM 6351 C CA . VAL A 1 818 ? 18.219 -29.453 -37.781 1 75 818 VAL A CA 1
ATOM 6352 C C . VAL A 1 818 ? 16.781 -29.672 -38.312 1 75 818 VAL A C 1
ATOM 6354 O O . VAL A 1 818 ? 16.469 -29.344 -39.438 1 75 818 VAL A O 1
ATOM 6357 N N . LYS A 1 819 ? 16.031 -30.109 -37.469 1 85.31 819 LYS A N 1
ATOM 6358 C CA . LYS A 1 819 ? 14.609 -30.219 -37.781 1 85.31 819 LYS A CA 1
ATOM 6359 C C . LYS A 1 819 ? 13.828 -29.047 -37.156 1 85.31 819 LYS A C 1
ATOM 6361 O O . LYS A 1 819 ? 13.867 -28.844 -35.938 1 85.31 819 LYS A O 1
ATOM 6366 N N . SER A 1 820 ? 13.18 -28.422 -38.094 1 86.75 820 SER A N 1
ATOM 6367 C CA . SER A 1 820 ? 12.375 -27.297 -37.656 1 86.75 820 SER A CA 1
ATOM 6368 C C . SER A 1 820 ? 11.086 -27.75 -36.969 1 86.75 820 SER A C 1
ATOM 6370 O O . SER A 1 820 ? 10.469 -28.719 -37.406 1 86.75 820 SER A O 1
ATOM 6372 N N . VAL A 1 821 ? 10.695 -27.016 -36.031 1 89.56 821 VAL A N 1
ATOM 6373 C CA . VAL A 1 821 ? 9.5 -27.344 -35.281 1 89.56 821 VAL A CA 1
ATOM 6374 C C . VAL A 1 821 ? 8.258 -27 -36.094 1 89.56 821 VAL A C 1
ATOM 6376 O O . VAL A 1 821 ? 7.145 -27.406 -35.75 1 89.56 821 VAL A O 1
ATOM 6379 N N . VAL A 1 822 ? 8.414 -26.234 -37.219 1 91.81 822 VAL A N 1
ATOM 6380 C CA . VAL A 1 822 ? 7.281 -25.891 -38.062 1 91.81 822 VAL A CA 1
ATOM 6381 C C . VAL A 1 822 ? 6.562 -27.156 -38.5 1 91.81 822 VAL A C 1
ATOM 6383 O O . VAL A 1 822 ? 7.199 -28.109 -38.969 1 91.81 822 VAL A O 1
ATOM 6386 N N . GLY A 1 823 ? 5.293 -27.156 -38.219 1 92.88 823 GLY A N 1
ATOM 6387 C CA . GLY A 1 823 ? 4.484 -28.328 -38.562 1 92.88 823 GLY A CA 1
ATOM 6388 C C . GLY A 1 823 ? 4.266 -29.234 -37.344 1 92.88 823 GLY A C 1
ATOM 6389 O O . GLY A 1 823 ? 3.562 -30.25 -37.469 1 92.88 823 GLY A O 1
ATOM 6390 N N . HIS A 1 824 ? 4.879 -28.938 -36.281 1 93.56 824 HIS A N 1
ATOM 6391 C CA . HIS A 1 824 ? 4.742 -29.719 -35.062 1 93.56 824 HIS A CA 1
ATOM 6392 C C . HIS A 1 824 ? 4.238 -28.859 -33.906 1 93.56 824 HIS A C 1
ATOM 6394 O O . HIS A 1 824 ? 4.121 -27.641 -34.062 1 93.56 824 HIS A O 1
ATOM 6400 N N . THR A 1 825 ? 3.996 -29.562 -32.844 1 93.62 825 THR A N 1
ATOM 6401 C CA . THR A 1 825 ? 3.463 -28.875 -31.672 1 93.62 825 THR A CA 1
ATOM 6402 C C . THR A 1 825 ? 4.539 -28.016 -31.016 1 93.62 825 THR A C 1
ATOM 6404 O O . THR A 1 825 ? 5.719 -28.359 -31.031 1 93.62 825 THR A O 1
ATOM 6407 N N . TYR A 1 826 ? 4.094 -26.859 -30.422 1 92.56 826 TYR A N 1
ATOM 6408 C CA . TYR A 1 826 ? 4.973 -26.016 -29.609 1 92.56 826 TYR A CA 1
ATOM 6409 C C . TYR A 1 826 ? 5.648 -26.828 -28.516 1 92.56 826 TYR A C 1
ATOM 6411 O O . TYR A 1 826 ? 4.98 -27.531 -27.75 1 92.56 826 TYR A O 1
ATOM 6419 N N . GLY A 1 827 ? 6.945 -26.844 -28.438 1 90.94 827 GLY A N 1
ATOM 6420 C CA . GLY A 1 827 ? 7.699 -27.547 -27.406 1 90.94 827 GLY A CA 1
ATOM 6421 C C . GLY A 1 827 ? 8.047 -28.969 -27.781 1 90.94 827 GLY A C 1
ATOM 6422 O O . GLY A 1 827 ? 8.734 -29.672 -27.031 1 90.94 827 GLY A O 1
ATOM 6423 N N . ALA A 1 828 ? 7.574 -29.516 -28.938 1 93.69 828 ALA A N 1
ATOM 6424 C CA . ALA A 1 828 ? 7.949 -30.844 -29.391 1 93.69 828 ALA A CA 1
ATOM 6425 C C . ALA A 1 828 ? 9.461 -30.969 -29.547 1 93.69 828 ALA A C 1
ATOM 6427 O O . ALA A 1 828 ? 10.133 -30 -29.906 1 93.69 828 ALA A O 1
ATOM 6428 N N . GLN A 1 829 ? 9.961 -32.188 -29.344 1 92.94 829 GLN A N 1
ATOM 6429 C CA . GLN A 1 829 ? 11.406 -32.344 -29.375 1 92.94 829 GLN A CA 1
ATOM 6430 C C . GLN A 1 829 ? 11.812 -33.5 -30.25 1 92.94 829 GLN A C 1
ATOM 6432 O O . GLN A 1 829 ? 11.047 -34.469 -30.438 1 92.94 829 GLN A O 1
ATOM 6437 N N . VAL A 1 830 ? 13.055 -33.281 -30.734 1 93.56 830 VAL A N 1
ATOM 6438 C CA . VAL A 1 830 ? 13.688 -34.312 -31.562 1 93.56 830 VAL A CA 1
ATOM 6439 C C . VAL A 1 830 ? 14.797 -35 -30.766 1 93.56 830 VAL A C 1
ATOM 6441 O O . VAL A 1 830 ? 15.516 -34.344 -30 1 93.56 830 VAL A O 1
ATOM 6444 N N . GLY A 1 831 ? 14.82 -36.344 -30.922 1 94.81 831 GLY A N 1
ATOM 6445 C CA . GLY A 1 831 ? 15.852 -37.125 -30.25 1 94.81 831 GLY A CA 1
ATOM 6446 C C . GLY A 1 831 ? 16.062 -38.5 -30.844 1 94.81 831 GLY A C 1
ATOM 6447 O O . GLY A 1 831 ? 15.5 -38.812 -31.891 1 94.81 831 GLY A O 1
ATOM 6448 N N . TYR A 1 832 ? 16.953 -39.25 -30.25 1 96.19 832 TYR A N 1
ATOM 6449 C CA . TYR A 1 832 ? 17.281 -40.594 -30.703 1 96.19 832 TYR A CA 1
ATOM 6450 C C . TYR A 1 832 ? 16.219 -41.594 -30.234 1 96.19 832 TYR A C 1
ATOM 6452 O O . TYR A 1 832 ? 15.477 -41.312 -29.281 1 96.19 832 TYR A O 1
ATOM 6460 N N . ILE A 1 833 ? 16.094 -42.688 -30.969 1 97.44 833 ILE A N 1
ATOM 6461 C CA . ILE A 1 833 ? 15.211 -43.781 -30.547 1 97.44 833 ILE A CA 1
ATOM 6462 C C . ILE A 1 833 ? 16.016 -44.844 -29.828 1 97.44 833 ILE A C 1
ATOM 6464 O O . ILE A 1 833 ? 16.844 -45.531 -30.453 1 97.44 833 ILE A O 1
ATOM 6468 N N . ALA A 1 834 ? 15.836 -44.969 -28.516 1 97.25 834 ALA A N 1
ATOM 6469 C CA . ALA A 1 834 ? 16.453 -46.031 -27.734 1 97.25 834 ALA A CA 1
ATOM 6470 C C . ALA A 1 834 ? 15.75 -47.375 -27.969 1 97.25 834 ALA A C 1
ATOM 6472 O O . ALA A 1 834 ? 14.57 -47.531 -27.625 1 97.25 834 ALA A O 1
ATOM 6473 N N . ASP A 1 835 ? 16.406 -48.25 -28.594 1 94.94 835 ASP A N 1
ATOM 6474 C CA . ASP A 1 835 ? 15.836 -49.562 -28.969 1 94.94 835 ASP A CA 1
ATOM 6475 C C . ASP A 1 835 ? 16.375 -50.656 -28.078 1 94.94 835 ASP A C 1
ATOM 6477 O O . ASP A 1 835 ? 16.875 -51.688 -28.578 1 94.94 835 ASP A O 1
ATOM 6481 N N . GLY A 1 836 ? 16.438 -50.438 -26.781 1 94.75 836 GLY A N 1
ATOM 6482 C CA . GLY A 1 836 ? 16.875 -51.438 -25.828 1 94.75 836 GLY A CA 1
ATOM 6483 C C . GLY A 1 836 ? 18.359 -51.344 -25.484 1 94.75 836 GLY A C 1
ATOM 6484 O O . GLY A 1 836 ? 18.984 -50.312 -25.75 1 94.75 836 GLY A O 1
ATOM 6485 N N . ILE A 1 837 ? 18.875 -52.469 -24.844 1 96.12 837 ILE A N 1
ATOM 6486 C CA . ILE A 1 837 ? 20.25 -52.594 -24.406 1 96.12 837 ILE A CA 1
ATOM 6487 C C . ILE A 1 837 ? 20.953 -53.688 -25.188 1 96.12 837 ILE A C 1
ATOM 6489 O O . ILE A 1 837 ? 20.344 -54.719 -25.516 1 96.12 837 ILE A O 1
ATOM 6493 N N . PHE A 1 838 ? 22.266 -53.375 -25.562 1 96.81 838 PHE A N 1
ATOM 6494 C CA . PHE A 1 838 ? 23.062 -54.438 -26.156 1 96.81 838 PHE A CA 1
ATOM 6495 C C . PHE A 1 838 ? 23.219 -55.594 -25.188 1 96.81 838 PHE A C 1
ATOM 6497 O O . PHE A 1 838 ? 23.734 -55.438 -24.078 1 96.81 838 PHE A O 1
ATOM 6504 N N . LYS A 1 839 ? 22.828 -56.781 -25.547 1 92.31 839 LYS A N 1
ATOM 6505 C CA . LYS A 1 839 ? 22.828 -57.906 -24.625 1 92.31 839 LYS A CA 1
ATOM 6506 C C . LYS A 1 839 ? 24 -58.844 -24.906 1 92.31 839 LYS A C 1
ATOM 6508 O O . LYS A 1 839 ? 24.344 -59.688 -24.078 1 92.31 839 LYS A O 1
ATOM 6513 N N . SER A 1 840 ? 24.594 -58.656 -26.156 1 93.25 840 SER A N 1
ATOM 6514 C CA . SER A 1 840 ? 25.719 -59.5 -26.516 1 93.25 840 SER A CA 1
ATOM 6515 C C . SER A 1 840 ? 26.703 -58.75 -27.406 1 93.25 840 SER A C 1
ATOM 6517 O O . SER A 1 840 ? 26.359 -57.719 -27.984 1 93.25 840 SER A O 1
ATOM 6519 N N . GLN A 1 841 ? 27.922 -59.344 -27.453 1 94.19 841 GLN A N 1
ATOM 6520 C CA . GLN A 1 841 ? 28.922 -58.75 -28.344 1 94.19 841 GLN A CA 1
ATOM 6521 C C . GLN A 1 841 ? 28.5 -58.844 -29.797 1 94.19 841 GLN A C 1
ATOM 6523 O O . GLN A 1 841 ? 28.797 -57.969 -30.609 1 94.19 841 GLN A O 1
ATOM 6528 N N . ASP A 1 842 ? 27.797 -59.906 -30.062 1 95.88 842 ASP A N 1
ATOM 6529 C CA . ASP A 1 842 ? 27.297 -60.094 -31.422 1 95.88 842 ASP A CA 1
ATOM 6530 C C . ASP A 1 842 ? 26.375 -58.938 -31.844 1 95.88 842 ASP A C 1
ATOM 6532 O O . ASP A 1 842 ? 26.438 -58.469 -32.969 1 95.88 842 ASP A O 1
ATOM 6536 N N . GLU A 1 843 ? 25.547 -58.562 -30.922 1 95.75 843 GLU A N 1
ATOM 6537 C CA . GLU A 1 843 ? 24.656 -57.438 -31.203 1 95.75 843 GLU A CA 1
ATOM 6538 C C . GLU A 1 843 ? 25.438 -56.156 -31.438 1 95.75 843 GLU A C 1
ATOM 6540 O O . GLU A 1 843 ? 25.062 -55.344 -32.312 1 95.75 843 GLU A O 1
ATOM 6545 N N . VAL A 1 844 ? 26.469 -55.906 -30.75 1 97 844 VAL A N 1
ATOM 6546 C CA . VAL A 1 844 ? 27.312 -54.75 -30.891 1 97 844 VAL A CA 1
ATOM 6547 C C . VAL A 1 844 ? 28 -54.75 -32.25 1 97 844 VAL A C 1
ATOM 6549 O O . VAL A 1 844 ? 27.984 -53.75 -32.969 1 97 844 VAL A O 1
ATOM 6552 N N . ASP A 1 845 ? 28.516 -56 -32.594 1 95.56 845 ASP A N 1
ATOM 6553 C CA . ASP A 1 845 ? 29.312 -56.125 -33.812 1 95.56 845 ASP A CA 1
ATOM 6554 C C . ASP A 1 845 ? 28.438 -55.969 -35.062 1 95.56 845 ASP A C 1
ATOM 6556 O O . ASP A 1 845 ? 28.906 -55.531 -36.125 1 95.56 845 ASP A O 1
ATOM 6560 N N . ASN A 1 846 ? 27.203 -56.344 -34.938 1 95.56 846 ASN A N 1
ATOM 6561 C CA . ASN A 1 846 ? 26.312 -56.375 -36.094 1 95.56 846 ASN A CA 1
ATOM 6562 C C . ASN A 1 846 ? 25.453 -55.094 -36.156 1 95.56 846 ASN A C 1
ATOM 6564 O O . ASN A 1 846 ? 24.578 -55 -37 1 95.56 846 ASN A O 1
ATOM 6568 N N . HIS A 1 847 ? 25.625 -54.188 -35.219 1 96.69 847 HIS A N 1
ATOM 6569 C CA . HIS A 1 847 ? 24.891 -52.938 -35.188 1 96.69 847 HIS A CA 1
ATOM 6570 C C . HIS A 1 847 ? 25.625 -51.844 -35.938 1 96.69 847 HIS A C 1
ATOM 6572 O O . HIS A 1 847 ? 26.812 -52 -36.281 1 96.69 847 HIS A O 1
ATOM 6578 N N . ALA A 1 848 ? 24.906 -50.719 -36.281 1 97 848 ALA A N 1
ATOM 6579 C CA . ALA A 1 848 ? 25.547 -49.531 -36.844 1 97 848 ALA A CA 1
ATOM 6580 C C . ALA A 1 848 ? 26.656 -49.031 -35.906 1 97 848 ALA A C 1
ATOM 6582 O O . ALA A 1 848 ? 26.609 -49.281 -34.688 1 97 848 ALA A O 1
ATOM 6583 N N . THR A 1 849 ? 27.625 -48.344 -36.562 1 96.88 849 THR A N 1
ATOM 6584 C CA . THR A 1 849 ? 28.703 -47.781 -35.75 1 96.88 849 THR A CA 1
ATOM 6585 C C . THR A 1 849 ? 28.172 -46.781 -34.75 1 96.88 849 THR A C 1
ATOM 6587 O O . THR A 1 849 ? 27.656 -45.719 -35.156 1 96.88 849 THR A O 1
ATOM 6590 N N . GLN A 1 850 ? 28.172 -47.125 -33.562 1 97.12 850 GLN A N 1
ATOM 6591 C CA . GLN A 1 850 ? 27.766 -46.312 -32.406 1 97.12 850 GLN A CA 1
ATOM 6592 C C . GLN A 1 850 ? 28.922 -46.125 -31.438 1 97.12 850 GLN A C 1
ATOM 6594 O O . GLN A 1 850 ? 29.391 -47.094 -30.844 1 97.12 850 GLN A O 1
ATOM 6599 N N . GLU A 1 851 ? 29.312 -44.812 -31.406 1 94.38 851 GLU A N 1
ATOM 6600 C CA . GLU A 1 851 ? 30.422 -44.562 -30.5 1 94.38 851 GLU A CA 1
ATOM 6601 C C . GLU A 1 851 ? 30.094 -45 -29.062 1 94.38 851 GLU A C 1
ATOM 6603 O O . GLU A 1 851 ? 29.062 -44.625 -28.516 1 94.38 851 GLU A O 1
ATOM 6608 N N . GLY A 1 852 ? 30.922 -45.844 -28.484 1 94 852 GLY A N 1
ATOM 6609 C CA . GLY A 1 852 ? 30.781 -46.281 -27.094 1 94 852 GLY A CA 1
ATOM 6610 C C . GLY A 1 852 ? 29.859 -47.469 -26.953 1 94 852 GLY A C 1
ATOM 6611 O O . GLY A 1 852 ? 29.562 -47.906 -25.828 1 94 852 GLY A O 1
ATOM 6612 N N . ALA A 1 853 ? 29.422 -48.094 -28.031 1 96.31 853 ALA A N 1
ATOM 6613 C CA . ALA A 1 853 ? 28.594 -49.281 -27.969 1 96.31 853 ALA A CA 1
ATOM 6614 C C . ALA A 1 853 ? 29.312 -50.438 -27.266 1 96.31 853 ALA A C 1
ATOM 6616 O O . ALA A 1 853 ? 30.5 -50.656 -27.5 1 96.31 853 ALA A O 1
ATOM 6617 N N . ALA A 1 854 ? 28.672 -51.031 -26.359 1 95.56 854 ALA A N 1
ATOM 6618 C CA . ALA A 1 854 ? 29.172 -52.188 -25.594 1 95.56 854 ALA A CA 1
ATOM 6619 C C . ALA A 1 854 ? 28 -52.938 -24.953 1 95.56 854 ALA A C 1
ATOM 6621 O O . ALA A 1 854 ? 26.891 -52.406 -24.875 1 95.56 854 ALA A O 1
ATOM 6622 N N . VAL A 1 855 ? 28.25 -54.156 -24.609 1 95 855 VAL A N 1
ATOM 6623 C CA . VAL A 1 855 ? 27.234 -54.969 -23.906 1 95 855 VAL A CA 1
ATOM 6624 C C . VAL A 1 855 ? 26.781 -54.219 -22.656 1 95 855 VAL A C 1
ATOM 6626 O O . VAL A 1 855 ? 27.609 -53.719 -21.891 1 95 855 VAL A O 1
ATOM 6629 N N . GLY A 1 856 ? 25.484 -54.062 -22.484 1 95.94 856 GLY A N 1
ATOM 6630 C CA . GLY A 1 856 ? 24.922 -53.375 -21.328 1 95.94 856 GLY A CA 1
ATOM 6631 C C . GLY A 1 856 ? 24.609 -51.906 -21.578 1 95.94 856 GLY A C 1
ATOM 6632 O O . GLY A 1 856 ? 24.031 -51.25 -20.719 1 95.94 856 GLY A O 1
ATOM 6633 N N . ARG A 1 857 ? 25 -51.375 -22.719 1 96.56 857 ARG A N 1
ATOM 6634 C CA . ARG A 1 857 ? 24.766 -49.969 -23.078 1 96.56 857 ARG A CA 1
ATOM 6635 C C . ARG A 1 857 ? 23.484 -49.844 -23.906 1 96.56 857 ARG A C 1
ATOM 6637 O O . ARG A 1 857 ? 23.031 -50.812 -24.516 1 96.56 857 ARG A O 1
ATOM 6644 N N . ILE A 1 858 ? 22.984 -48.625 -23.938 1 97.19 858 ILE A N 1
ATOM 6645 C CA . ILE A 1 858 ? 21.781 -48.375 -24.703 1 97.19 858 ILE A CA 1
ATOM 6646 C C . ILE A 1 858 ? 22.094 -48.469 -26.203 1 97.19 858 ILE A C 1
ATOM 6648 O O . ILE A 1 858 ? 23.109 -47.969 -26.672 1 97.19 858 ILE A O 1
ATOM 6652 N N . ARG A 1 859 ? 21.188 -49.156 -26.891 1 97.75 859 ARG A N 1
ATOM 6653 C CA . ARG A 1 859 ? 21.25 -49.281 -28.344 1 97.75 859 ARG A CA 1
ATOM 6654 C C . ARG A 1 859 ? 20.312 -48.25 -29.016 1 97.75 859 ARG A C 1
ATOM 6656 O O . ARG A 1 859 ? 19.141 -48.156 -28.641 1 97.75 859 ARG A O 1
ATOM 6663 N N . TYR A 1 860 ? 20.891 -47.469 -29.922 1 97.81 860 TYR A N 1
ATOM 6664 C CA . TYR A 1 860 ? 20.078 -46.5 -30.641 1 97.81 860 TYR A CA 1
ATOM 6665 C C . TYR A 1 860 ? 19.781 -46.969 -32.062 1 97.81 860 TYR A C 1
ATOM 6667 O O . TYR A 1 860 ? 20.641 -47.562 -32.719 1 97.81 860 TYR A O 1
ATOM 6675 N N . ARG A 1 861 ? 18.625 -46.656 -32.531 1 97.38 861 ARG A N 1
ATOM 6676 C CA . ARG A 1 861 ? 18.172 -47.156 -33.844 1 97.38 861 ARG A CA 1
ATOM 6677 C C . ARG A 1 861 ? 18.812 -46.375 -34.969 1 97.38 861 ARG A C 1
ATOM 6679 O O . ARG A 1 861 ? 18.844 -45.125 -34.938 1 97.38 861 ARG A O 1
ATOM 6686 N N . ASP A 1 862 ? 19.312 -47.031 -35.844 1 96.75 862 ASP A N 1
ATOM 6687 C CA . ASP A 1 862 ? 19.75 -46.406 -37.094 1 96.75 862 ASP A CA 1
ATOM 6688 C C . ASP A 1 862 ? 18.578 -46.156 -38.031 1 96.75 862 ASP A C 1
ATOM 6690 O O . ASP A 1 862 ? 18.172 -47.062 -38.781 1 96.75 862 ASP A O 1
ATOM 6694 N N . ILE A 1 863 ? 18.156 -45.062 -38.062 1 94.56 863 ILE A N 1
ATOM 6695 C CA . ILE A 1 863 ? 16.906 -44.719 -38.719 1 94.56 863 ILE A CA 1
ATOM 6696 C C . ILE A 1 863 ? 17.141 -44.594 -40.219 1 94.56 863 ILE A C 1
ATOM 6698 O O . ILE A 1 863 ? 16.312 -45.031 -41.031 1 94.56 863 ILE A O 1
ATOM 6702 N N . ASP A 1 864 ? 18.328 -44.031 -40.688 1 92.12 864 ASP A N 1
ATOM 6703 C CA . ASP A 1 864 ? 18.562 -43.781 -42.094 1 92.12 864 ASP A CA 1
ATOM 6704 C C . ASP A 1 864 ? 19.312 -44.969 -42.75 1 92.12 864 ASP A C 1
ATOM 6706 O O . ASP A 1 864 ? 19.594 -44.938 -43.938 1 92.12 864 ASP A O 1
ATOM 6710 N N . HIS A 1 865 ? 19.828 -45.938 -42.031 1 94.56 865 HIS A N 1
ATOM 6711 C CA . HIS A 1 865 ? 20.422 -47.188 -42.438 1 94.56 865 HIS A CA 1
ATOM 6712 C C . HIS A 1 865 ? 21.766 -46.969 -43.125 1 94.56 865 HIS A C 1
ATOM 6714 O O . HIS A 1 865 ? 22.062 -47.594 -44.156 1 94.56 865 HIS A O 1
ATOM 6720 N N . ASN A 1 866 ? 22.469 -45.938 -42.688 1 94.94 866 ASN A N 1
ATOM 6721 C CA . ASN A 1 866 ? 23.766 -45.688 -43.312 1 94.94 866 ASN A CA 1
ATOM 6722 C C . ASN A 1 866 ? 24.891 -46.375 -42.531 1 94.94 866 ASN A C 1
ATOM 6724 O O . ASN A 1 866 ? 26.062 -46.156 -42.812 1 94.94 866 ASN A O 1
ATOM 6728 N N . GLY A 1 867 ? 24.531 -47.031 -41.469 1 95.5 867 GLY A N 1
ATOM 6729 C CA . GLY A 1 867 ? 25.484 -47.844 -40.719 1 95.5 867 GLY A CA 1
ATOM 6730 C C . GLY A 1 867 ? 26.203 -47.062 -39.625 1 95.5 867 GLY A C 1
ATOM 6731 O O . GLY A 1 867 ? 27.094 -47.594 -38.969 1 95.5 867 GLY A O 1
ATOM 6732 N N . VAL A 1 868 ? 25.797 -45.719 -39.438 1 96.38 868 VAL A N 1
ATOM 6733 C CA . VAL A 1 868 ? 26.391 -44.906 -38.406 1 96.38 868 VAL A CA 1
ATOM 6734 C C . VAL A 1 868 ? 25.297 -44.219 -37.594 1 96.38 868 VAL A C 1
ATOM 6736 O O . VAL A 1 868 ? 24.312 -43.719 -38.156 1 96.38 868 VAL A O 1
ATOM 6739 N N . ILE A 1 869 ? 25.391 -44.188 -36.25 1 96.38 869 ILE A N 1
ATOM 6740 C CA . ILE A 1 869 ? 24.469 -43.438 -35.375 1 96.38 869 ILE A CA 1
ATOM 6741 C C . ILE A 1 869 ? 24.969 -42 -35.25 1 96.38 869 ILE A C 1
ATOM 6743 O O . ILE A 1 869 ? 26.016 -41.75 -34.625 1 96.38 869 ILE A O 1
ATOM 6747 N N . ASP A 1 870 ? 24.297 -41.031 -35.781 1 90.81 870 ASP A N 1
ATOM 6748 C CA . ASP A 1 870 ? 24.609 -39.594 -35.688 1 90.81 870 ASP A CA 1
ATOM 6749 C C . ASP A 1 870 ? 23.344 -38.75 -35.688 1 90.81 870 ASP A C 1
ATOM 6751 O O . ASP A 1 870 ? 22.266 -39.25 -35.375 1 90.81 870 ASP A O 1
ATOM 6755 N N . GLU A 1 871 ? 23.469 -37.5 -35.875 1 88.94 871 GLU A N 1
ATOM 6756 C CA . GLU A 1 871 ? 22.359 -36.531 -35.75 1 88.94 871 GLU A CA 1
ATOM 6757 C C . GLU A 1 871 ? 21.266 -36.844 -36.781 1 88.94 871 GLU A C 1
ATOM 6759 O O . GLU A 1 871 ? 20.094 -36.5 -36.562 1 88.94 871 GLU A O 1
ATOM 6764 N N . ARG A 1 872 ? 21.578 -37.562 -37.812 1 87.88 872 ARG A N 1
ATOM 6765 C CA . ARG A 1 872 ? 20.609 -37.906 -38.844 1 87.88 872 ARG A CA 1
ATOM 6766 C C . ARG A 1 872 ? 19.688 -39.031 -38.375 1 87.88 872 ARG A C 1
ATOM 6768 O O . ARG A 1 872 ? 18.656 -39.281 -38.969 1 87.88 872 ARG A O 1
ATOM 6775 N N . ASP A 1 873 ? 20.094 -39.625 -37.25 1 93.5 873 ASP A N 1
ATOM 6776 C CA . ASP A 1 873 ? 19.297 -40.719 -36.719 1 93.5 873 ASP A CA 1
ATOM 6777 C C . ASP A 1 873 ? 18.312 -40.219 -35.656 1 93.5 873 ASP A C 1
ATOM 6779 O O . ASP A 1 873 ? 17.875 -40.969 -34.781 1 93.5 873 ASP A O 1
ATOM 6783 N N . GLN A 1 874 ? 18.016 -39 -35.594 1 93.75 874 GLN A N 1
ATOM 6784 C CA . GLN A 1 874 ? 17.062 -38.438 -34.656 1 93.75 874 GLN A CA 1
ATOM 6785 C C . GLN A 1 874 ? 15.688 -38.281 -35.312 1 93.75 874 GLN A C 1
ATOM 6787 O O . GLN A 1 874 ? 15.578 -38.156 -36.531 1 93.75 874 GLN A O 1
ATOM 6792 N N . ASN A 1 875 ? 14.617 -38.344 -34.5 1 92.56 875 ASN A N 1
ATOM 6793 C CA . ASN A 1 875 ? 13.234 -38.188 -34.938 1 92.56 875 ASN A CA 1
ATOM 6794 C C . ASN A 1 875 ? 12.406 -37.469 -33.875 1 92.56 875 ASN A C 1
ATOM 6796 O O . ASN A 1 875 ? 12.906 -37.156 -32.781 1 92.56 875 ASN A O 1
ATOM 6800 N N . TRP A 1 876 ? 11.211 -37.062 -34.312 1 94.5 876 TRP A N 1
ATOM 6801 C CA . TRP A 1 876 ? 10.289 -36.469 -33.344 1 94.5 876 TRP A CA 1
ATOM 6802 C C . TRP A 1 876 ? 9.859 -37.5 -32.312 1 94.5 876 TRP A C 1
ATOM 6804 O O . TRP A 1 876 ? 9.219 -38.5 -32.656 1 94.5 876 TRP A O 1
ATOM 6814 N N . ILE A 1 877 ? 10.219 -37.281 -31.016 1 95.56 877 ILE A N 1
ATOM 6815 C CA . ILE A 1 877 ? 10 -38.312 -30.016 1 95.56 877 ILE A CA 1
ATOM 6816 C C . ILE A 1 877 ? 9.156 -37.781 -28.859 1 95.56 877 ILE A C 1
ATOM 6818 O O . ILE A 1 877 ? 8.727 -38.531 -27.984 1 95.56 877 ILE A O 1
ATOM 6822 N N . TYR A 1 878 ? 8.883 -36.562 -28.766 1 95.56 878 TYR A N 1
ATOM 6823 C CA . TYR A 1 878 ? 8.219 -35.938 -27.625 1 95.56 878 TYR A CA 1
ATOM 6824 C C . TYR A 1 878 ? 7.137 -34.969 -28.094 1 95.56 878 TYR A C 1
ATOM 6826 O O . TYR A 1 878 ? 7.402 -34.062 -28.875 1 95.56 878 TYR A O 1
ATOM 6834 N N . ASP A 1 879 ? 5.996 -35.125 -27.625 1 94 879 ASP A N 1
ATOM 6835 C CA . ASP A 1 879 ? 4.844 -34.25 -27.812 1 94 879 ASP A CA 1
ATOM 6836 C C . ASP A 1 879 ? 4.168 -33.938 -26.484 1 94 879 ASP A C 1
ATOM 6838 O O . ASP A 1 879 ? 3.553 -34.812 -25.875 1 94 879 ASP A O 1
ATOM 6842 N N . PRO A 1 880 ? 4.238 -32.719 -26.078 1 92.5 880 PRO A N 1
ATOM 6843 C CA . PRO A 1 880 ? 3.697 -32.344 -24.766 1 92.5 880 PRO A CA 1
ATOM 6844 C C . PRO A 1 880 ? 2.176 -32.219 -24.766 1 92.5 880 PRO A C 1
ATOM 6846 O O . PRO A 1 880 ? 1.574 -31.953 -23.734 1 92.5 880 PRO A O 1
ATOM 6849 N N . THR A 1 881 ? 1.492 -32.406 -25.828 1 94.38 881 THR A N 1
ATOM 6850 C CA . THR A 1 881 ? 0.042 -32.281 -25.922 1 94.38 881 THR A CA 1
ATOM 6851 C C . THR A 1 881 ? -0.643 -33.594 -25.609 1 94.38 881 THR A C 1
ATOM 6853 O O . THR A 1 881 ? -0.396 -34.594 -26.266 1 94.38 881 THR A O 1
ATOM 6856 N N . PRO A 1 882 ? -1.527 -33.594 -24.656 1 95.31 882 PRO A N 1
ATOM 6857 C CA . PRO A 1 882 ? -2.234 -34.844 -24.344 1 95.31 882 PRO A CA 1
ATOM 6858 C C . PRO A 1 882 ? -3.189 -35.25 -25.469 1 95.31 882 PRO A C 1
ATOM 6860 O O . PRO A 1 882 ? -3.699 -34.406 -26.203 1 95.31 882 PRO A O 1
ATOM 6863 N N . SER A 1 883 ? -3.443 -36.594 -25.5 1 96.12 883 SER A N 1
ATOM 6864 C CA . SER A 1 883 ? -4.465 -37.062 -26.422 1 96.12 883 SER A CA 1
ATOM 6865 C C . SER A 1 883 ? -5.848 -36.531 -26.047 1 96.12 883 SER A C 1
ATOM 6867 O O . SER A 1 883 ? -6.629 -36.125 -26.906 1 96.12 883 SER A O 1
ATOM 6869 N N . PHE A 1 884 ? -6.164 -36.656 -24.875 1 96.12 884 PHE A N 1
ATOM 6870 C CA . PHE A 1 884 ? -7.379 -36.031 -24.375 1 96.12 884 PHE A CA 1
ATOM 6871 C C . PHE A 1 884 ? -7.316 -35.875 -22.859 1 96.12 884 PHE A C 1
ATOM 6873 O O . PHE A 1 884 ? -6.496 -36.531 -22.188 1 96.12 884 PHE A O 1
ATOM 6880 N N . SER A 1 885 ? -8.023 -35 -22.312 1 96.19 885 SER A N 1
ATOM 6881 C CA . SER A 1 885 ? -8.242 -34.781 -20.891 1 96.19 885 SER A CA 1
ATOM 6882 C C . SER A 1 885 ? -9.711 -34.969 -20.516 1 96.19 885 SER A C 1
ATOM 6884 O O . SER A 1 885 ? -10.594 -34.812 -21.359 1 96.19 885 SER A O 1
ATOM 6886 N N . TYR A 1 886 ? -9.93 -35.375 -19.281 1 96.5 886 TYR A N 1
ATOM 6887 C CA . TYR A 1 886 ? -11.312 -35.656 -18.922 1 96.5 886 TYR A CA 1
ATOM 6888 C C . TYR A 1 886 ? -11.531 -35.469 -17.422 1 96.5 886 TYR A C 1
ATOM 6890 O O . TYR A 1 886 ? -10.57 -35.406 -16.656 1 96.5 886 TYR A O 1
ATOM 6898 N N . GLY A 1 887 ? -12.742 -35.281 -17.078 1 95.56 887 GLY A N 1
ATOM 6899 C CA . GLY A 1 887 ? -13.164 -35.094 -15.703 1 95.56 887 GLY A CA 1
ATOM 6900 C C . GLY A 1 887 ? -14.531 -35.688 -15.422 1 95.56 887 GLY A C 1
ATOM 6901 O O . GLY A 1 887 ? -15.383 -35.75 -16.312 1 95.56 887 GLY A O 1
ATOM 6902 N N . LEU A 1 888 ? -14.711 -36.156 -14.195 1 96.12 888 LEU A N 1
ATOM 6903 C CA . LEU A 1 888 ? -15.984 -36.719 -13.75 1 96.12 888 LEU A CA 1
ATOM 6904 C C . LEU A 1 888 ? -16.328 -36.219 -12.352 1 96.12 888 LEU A C 1
ATOM 6906 O O . LEU A 1 888 ? -15.555 -36.375 -11.414 1 96.12 888 LEU A O 1
ATOM 6910 N N . ASN A 1 889 ? -17.438 -35.625 -12.281 1 92.62 889 ASN A N 1
ATOM 6911 C CA . ASN A 1 889 ? -17.969 -35.156 -11 1 92.62 889 ASN A CA 1
ATOM 6912 C C . ASN A 1 889 ? -19.172 -36 -10.57 1 92.62 889 ASN A C 1
ATOM 6914 O O . ASN A 1 889 ? -20.125 -36.156 -11.336 1 92.62 889 ASN A O 1
ATOM 6918 N N . ILE A 1 890 ? -19.172 -36.469 -9.352 1 94.75 890 ILE A N 1
ATOM 6919 C CA . ILE A 1 890 ? -20.266 -37.25 -8.789 1 94.75 890 ILE A CA 1
ATOM 6920 C C . ILE A 1 890 ? -20.812 -36.562 -7.543 1 94.75 890 ILE A C 1
ATOM 6922 O O . ILE A 1 890 ? -20.062 -36.281 -6.598 1 94.75 890 ILE A O 1
ATOM 6926 N N . TYR A 1 891 ? -22.062 -36.281 -7.559 1 92.56 891 TYR A N 1
ATOM 6927 C CA . TYR A 1 891 ? -22.75 -35.719 -6.398 1 92.56 891 TYR A CA 1
ATOM 6928 C C . TYR A 1 891 ? -23.906 -36.625 -5.969 1 92.56 891 TYR A C 1
ATOM 6930 O O . TYR A 1 891 ? -24.766 -36.969 -6.781 1 92.56 891 TYR A O 1
ATOM 6938 N N . LEU A 1 892 ? -23.875 -37 -4.719 1 95.56 892 LEU A N 1
ATOM 6939 C CA . LEU A 1 892 ? -24.938 -37.781 -4.109 1 95.56 892 LEU A CA 1
ATOM 6940 C C . LEU A 1 892 ? -25.469 -37.125 -2.855 1 95.56 892 LEU A C 1
ATOM 6942 O O . LEU A 1 892 ? -24.719 -36.562 -2.072 1 95.56 892 LEU A O 1
ATOM 6946 N N . GLU A 1 893 ? -26.719 -37.125 -2.795 1 93.81 893 GLU A N 1
ATOM 6947 C CA . GLU A 1 893 ? -27.359 -36.562 -1.603 1 93.81 893 GLU A CA 1
ATOM 6948 C C . GLU A 1 893 ? -28.469 -37.5 -1.11 1 93.81 893 GLU A C 1
ATOM 6950 O O . GLU A 1 893 ? -29.328 -37.938 -1.893 1 93.81 893 GLU A O 1
ATOM 6955 N N . TYR A 1 894 ? -28.422 -37.844 0.068 1 94.94 894 TYR A N 1
ATOM 6956 C CA . TYR A 1 894 ? -29.438 -38.688 0.703 1 94.94 894 TYR A CA 1
ATOM 6957 C C . TYR A 1 894 ? -29.781 -38.156 2.098 1 94.94 894 TYR A C 1
ATOM 6959 O O . TYR A 1 894 ? -28.953 -38.25 3.01 1 94.94 894 TYR A O 1
ATOM 6967 N N . LYS A 1 895 ? -30.953 -37.656 2.273 1 91.56 895 LYS A N 1
ATOM 6968 C CA . LYS A 1 895 ? -31.391 -37.031 3.525 1 91.56 895 LYS A CA 1
ATOM 6969 C C . LYS A 1 895 ? -30.438 -35.906 3.943 1 91.56 895 LYS A C 1
ATOM 6971 O O . LYS A 1 895 ? -30.203 -34.969 3.182 1 91.56 895 LYS A O 1
ATOM 6976 N N . ASN A 1 896 ? -29.719 -36.156 5.125 1 93 896 ASN A N 1
ATOM 6977 C CA . ASN A 1 896 ? -28.875 -35.094 5.637 1 93 896 ASN A CA 1
ATOM 6978 C C . ASN A 1 896 ? -27.406 -35.312 5.262 1 93 896 ASN A C 1
ATOM 6980 O O . ASN A 1 896 ? -26.547 -34.531 5.684 1 93 896 ASN A O 1
ATOM 6984 N N . PHE A 1 897 ? -27.172 -36.312 4.434 1 96 897 PHE A N 1
ATOM 6985 C CA . PHE A 1 897 ? -25.797 -36.594 4.008 1 96 897 PHE A CA 1
ATOM 6986 C C . PHE A 1 897 ? -25.594 -36.219 2.545 1 96 897 PHE A C 1
ATOM 6988 O O . PHE A 1 897 ? -26.5 -36.375 1.726 1 96 897 PHE A O 1
ATOM 6995 N N . ASP A 1 898 ? -24.5 -35.688 2.273 1 93.38 898 ASP A N 1
ATOM 6996 C CA . ASP A 1 898 ? -24.125 -35.469 0.881 1 93.38 898 ASP A CA 1
ATOM 6997 C C . ASP A 1 898 ? -22.703 -35.938 0.612 1 93.38 898 ASP A C 1
ATOM 6999 O O . ASP A 1 898 ? -21.859 -35.906 1.511 1 93.38 898 ASP A O 1
ATOM 7003 N N . LEU A 1 899 ? -22.438 -36.438 -0.556 1 95.5 899 LEU A N 1
ATOM 7004 C CA . LEU A 1 899 ? -21.125 -36.906 -1.001 1 95.5 899 LEU A CA 1
ATOM 7005 C C . LEU A 1 899 ? -20.75 -36.281 -2.344 1 95.5 899 LEU A C 1
ATOM 7007 O O . LEU A 1 899 ? -21.547 -36.312 -3.285 1 95.5 899 LEU A O 1
ATOM 7011 N N . THR A 1 900 ? -19.625 -35.688 -2.369 1 93.12 900 THR A N 1
ATOM 7012 C CA . THR A 1 900 ? -19.078 -35.156 -3.615 1 93.12 900 THR A CA 1
ATOM 7013 C C . THR A 1 900 ? -17.734 -35.812 -3.938 1 93.12 900 THR A C 1
ATOM 7015 O O . THR A 1 900 ? -16.844 -35.875 -3.088 1 93.12 900 THR A O 1
ATOM 7018 N N . MET A 1 901 ? -17.625 -36.281 -5.121 1 94.38 901 MET A N 1
ATOM 7019 C CA . MET A 1 901 ? -16.391 -36.938 -5.609 1 94.38 901 MET A CA 1
ATOM 7020 C C . MET A 1 901 ? -16 -36.375 -6.977 1 94.38 901 MET A C 1
ATOM 7022 O O . MET A 1 901 ? -16.828 -36.344 -7.891 1 94.38 901 MET A O 1
ATOM 7026 N N . PHE A 1 902 ? -14.773 -35.969 -7.062 1 94.5 902 PHE A N 1
ATOM 7027 C CA . PHE A 1 902 ? -14.305 -35.375 -8.32 1 94.5 902 PHE A CA 1
ATOM 7028 C C . PHE A 1 902 ? -13.062 -36.125 -8.812 1 94.5 902 PHE A C 1
ATOM 7030 O O . PHE A 1 902 ? -12.047 -36.156 -8.117 1 94.5 902 PHE A O 1
ATOM 7037 N N . TRP A 1 903 ? -13.141 -36.688 -10.047 1 96.12 903 TRP A N 1
ATOM 7038 C CA . TRP A 1 903 ? -12.039 -37.344 -10.719 1 96.12 903 TRP A CA 1
ATOM 7039 C C . TRP A 1 903 ? -11.555 -36.562 -11.914 1 96.12 903 TRP A C 1
ATOM 7041 O O . TRP A 1 903 ? -12.359 -35.969 -12.648 1 96.12 903 TRP A O 1
ATOM 7051 N N . GLN A 1 904 ? -10.289 -36.5 -12.125 1 95.94 904 GLN A N 1
ATOM 7052 C CA . GLN A 1 904 ? -9.695 -35.812 -13.266 1 95.94 904 GLN A CA 1
ATOM 7053 C C . GLN A 1 904 ? -8.57 -36.656 -13.883 1 95.94 904 GLN A C 1
ATOM 7055 O O . GLN A 1 904 ? -7.75 -37.219 -13.156 1 95.94 904 GLN A O 1
ATOM 7060 N N . GLY A 1 905 ? -8.516 -36.656 -15.188 1 96.44 905 GLY A N 1
ATOM 7061 C CA . GLY A 1 905 ? -7.488 -37.469 -15.836 1 96.44 905 GLY A CA 1
ATOM 7062 C C . GLY A 1 905 ? -6.926 -36.812 -17.094 1 96.44 905 GLY A C 1
ATOM 7063 O O . GLY A 1 905 ? -7.543 -35.906 -17.656 1 96.44 905 GLY A O 1
ATOM 7064 N N . VAL A 1 906 ? -5.758 -37.156 -17.422 1 96.56 906 VAL A N 1
ATOM 7065 C CA . VAL A 1 906 ? -5.055 -36.812 -18.656 1 96.56 906 VAL A CA 1
ATOM 7066 C C . VAL A 1 906 ? -4.531 -38.094 -19.312 1 96.56 906 VAL A C 1
ATOM 7068 O O . VAL A 1 906 ? -3.893 -38.938 -18.672 1 96.56 906 VAL A O 1
ATOM 7071 N N . GLN A 1 907 ? -4.871 -38.219 -20.625 1 96.44 907 GLN A N 1
ATOM 7072 C CA . GLN A 1 907 ? -4.5 -39.438 -21.344 1 96.44 907 GLN A CA 1
ATOM 7073 C C . GLN A 1 907 ? -3.561 -39.125 -22.5 1 96.44 907 GLN A C 1
ATOM 7075 O O . GLN A 1 907 ? -3.803 -38.219 -23.266 1 96.44 907 GLN A O 1
ATOM 7080 N N . GLY A 1 908 ? -2.504 -39.938 -22.625 1 95.75 908 GLY A N 1
ATOM 7081 C CA . GLY A 1 908 ? -1.617 -39.875 -23.766 1 95.75 908 GLY A CA 1
ATOM 7082 C C . GLY A 1 908 ? -0.754 -38.625 -23.797 1 95.75 908 GLY A C 1
ATOM 7083 O O . GLY A 1 908 ? -0.705 -37.938 -24.812 1 95.75 908 GLY A O 1
ATOM 7084 N N . VAL A 1 909 ? -0.112 -38.312 -22.766 1 95.5 909 VAL A N 1
ATOM 7085 C CA . VAL A 1 909 ? 0.795 -37.156 -22.719 1 95.5 909 VAL A CA 1
ATOM 7086 C C . VAL A 1 909 ? 2.225 -37.656 -22.484 1 95.5 909 VAL A C 1
ATOM 7088 O O . VAL A 1 909 ? 2.449 -38.562 -21.703 1 95.5 909 VAL A O 1
ATOM 7091 N N . ASP A 1 910 ? 3.139 -37.031 -23.25 1 96.25 910 ASP A N 1
ATOM 7092 C CA . ASP A 1 910 ? 4.547 -37.375 -23.062 1 96.25 910 ASP A CA 1
ATOM 7093 C C . ASP A 1 910 ? 5.164 -36.531 -21.953 1 96.25 910 ASP A C 1
ATOM 7095 O O . ASP A 1 910 ? 4.844 -35.344 -21.812 1 96.25 910 ASP A O 1
ATOM 7099 N N . ILE A 1 911 ? 5.984 -37.188 -21.156 1 95.44 911 ILE A N 1
ATOM 7100 C CA . ILE A 1 911 ? 6.766 -36.531 -20.141 1 95.44 911 ILE A CA 1
ATOM 7101 C C . ILE A 1 911 ? 8.25 -36.812 -20.344 1 95.44 911 ILE A C 1
ATOM 7103 O O . ILE A 1 911 ? 8.633 -37.938 -20.656 1 95.44 911 ILE A O 1
ATOM 7107 N N . ILE A 1 912 ? 9.023 -35.719 -20.281 1 94.44 912 ILE A N 1
ATOM 7108 C CA . ILE A 1 912 ? 10.461 -35.938 -20.203 1 94.44 912 ILE A CA 1
ATOM 7109 C C . ILE A 1 912 ? 10.883 -36.062 -18.734 1 94.44 912 ILE A C 1
ATOM 7111 O O . ILE A 1 912 ? 10.734 -35.125 -17.953 1 94.44 912 ILE A O 1
ATOM 7115 N N . SER A 1 913 ? 11.383 -37.125 -18.391 1 92.56 913 SER A N 1
ATOM 7116 C CA . SER A 1 913 ? 11.742 -37.406 -17.016 1 92.56 913 SER A CA 1
ATOM 7117 C C . SER A 1 913 ? 13.203 -37.094 -16.734 1 92.56 913 SER A C 1
ATOM 7119 O O . SER A 1 913 ? 14.102 -37.875 -17.031 1 92.56 913 SER A O 1
ATOM 7121 N N . ASP A 1 914 ? 13.484 -36.062 -16.094 1 91.12 914 ASP A N 1
ATOM 7122 C CA . ASP A 1 914 ? 14.82 -35.719 -15.633 1 91.12 914 ASP A CA 1
ATOM 7123 C C . ASP A 1 914 ? 15.219 -36.562 -14.43 1 91.12 914 ASP A C 1
ATOM 7125 O O . ASP A 1 914 ? 16.406 -36.75 -14.156 1 91.12 914 ASP A O 1
ATOM 7129 N N . VAL A 1 915 ? 14.281 -37.094 -13.789 1 92.19 915 VAL A N 1
ATOM 7130 C CA . VAL A 1 915 ? 14.523 -37.969 -12.641 1 92.19 915 VAL A CA 1
ATOM 7131 C C . VAL A 1 915 ? 15.219 -39.25 -13.094 1 92.19 915 VAL A C 1
ATOM 7133 O O . VAL A 1 915 ? 16.062 -39.781 -12.375 1 92.19 915 VAL A O 1
ATOM 7136 N N . LYS A 1 916 ? 14.938 -39.75 -14.242 1 92.31 916 LYS A N 1
ATOM 7137 C CA . LYS A 1 916 ? 15.547 -40.969 -14.766 1 92.31 916 LYS A CA 1
ATOM 7138 C C . LYS A 1 916 ? 17.047 -40.781 -14.969 1 92.31 916 LYS A C 1
ATOM 7140 O O . LYS A 1 916 ? 17.812 -41.75 -14.891 1 92.31 916 LYS A O 1
ATOM 7145 N N . LYS A 1 917 ? 17.422 -39.594 -15.211 1 91.12 917 LYS A N 1
ATOM 7146 C CA . LYS A 1 917 ? 18.844 -39.312 -15.32 1 91.12 917 LYS A CA 1
ATOM 7147 C C . LYS A 1 917 ? 19.562 -39.594 -14 1 91.12 917 LYS A C 1
ATOM 7149 O O . LYS A 1 917 ? 20.75 -39.938 -13.984 1 91.12 917 LYS A O 1
ATOM 7154 N N . LYS A 1 918 ? 18.797 -39.531 -12.992 1 93 918 LYS A N 1
ATOM 7155 C CA . LYS A 1 918 ? 19.375 -39.688 -11.664 1 93 918 LYS A CA 1
ATOM 7156 C C . LYS A 1 918 ? 19.031 -41.062 -11.078 1 93 918 LYS A C 1
ATOM 7158 O O . LYS A 1 918 ? 19.719 -41.531 -10.172 1 93 918 LYS A O 1
ATOM 7163 N N . SER A 1 919 ? 18.078 -41.719 -11.617 1 93.56 919 SER A N 1
ATOM 7164 C CA . SER A 1 919 ? 17.672 -42.969 -11.047 1 93.56 919 SER A CA 1
ATOM 7165 C C . SER A 1 919 ? 18.25 -44.156 -11.828 1 93.56 919 SER A C 1
ATOM 7167 O O . SER A 1 919 ? 18.391 -45.25 -11.305 1 93.56 919 SER A O 1
ATOM 7169 N N . ASP A 1 920 ? 18.688 -43.875 -13.07 1 94.88 920 ASP A N 1
ATOM 7170 C CA . ASP A 1 920 ? 19.047 -45 -13.906 1 94.88 920 ASP A CA 1
ATOM 7171 C C . ASP A 1 920 ? 20.516 -44.969 -14.305 1 94.88 920 ASP A C 1
ATOM 7173 O O . ASP A 1 920 ? 21.031 -45.906 -14.914 1 94.88 920 ASP A O 1
ATOM 7177 N N . PHE A 1 921 ? 21.156 -43.875 -13.953 1 94.62 921 PHE A N 1
ATOM 7178 C CA . PHE A 1 921 ? 22.547 -43.75 -14.391 1 94.62 921 PHE A CA 1
ATOM 7179 C C . PHE A 1 921 ? 23.438 -43.344 -13.227 1 94.62 921 PHE A C 1
ATOM 7181 O O . PHE A 1 921 ? 23.062 -42.469 -12.422 1 94.62 921 PHE A O 1
ATOM 7188 N N . TRP A 1 922 ? 24.578 -43.938 -13.164 1 93.62 922 TRP A N 1
ATOM 7189 C CA . TRP A 1 922 ? 25.578 -43.562 -12.18 1 93.62 922 TRP A CA 1
ATOM 7190 C C . TRP A 1 922 ? 26.359 -42.344 -12.633 1 93.62 922 TRP A C 1
ATOM 7192 O O . TRP A 1 922 ? 26.625 -41.438 -11.836 1 93.62 922 TRP A O 1
ATOM 7202 N N . SER A 1 923 ? 26.703 -42.219 -13.922 1 84.88 923 SER A N 1
ATOM 7203 C CA . SER A 1 923 ? 27.609 -41.188 -14.406 1 84.88 923 SER A CA 1
ATOM 7204 C C . SER A 1 923 ? 26.891 -40.25 -15.359 1 84.88 923 SER A C 1
ATOM 7206 O O . SER A 1 923 ? 27.531 -39.531 -16.141 1 84.88 923 SER A O 1
ATOM 7208 N N . ALA A 1 924 ? 25.75 -40.031 -15.391 1 65.81 924 ALA A N 1
ATOM 7209 C CA . ALA A 1 924 ? 25.078 -39.156 -16.344 1 65.81 924 ALA A CA 1
ATOM 7210 C C . ALA A 1 924 ? 25.156 -37.688 -15.922 1 65.81 924 ALA A C 1
ATOM 7212 O O . ALA A 1 924 ? 24.781 -36.812 -16.672 1 65.81 924 ALA A O 1
ATOM 7213 N N . SER A 1 925 ? 25.703 -37.406 -14.914 1 66.25 925 SER A N 1
ATOM 7214 C CA . SER A 1 925 ? 25.828 -36 -14.484 1 66.25 925 SER A CA 1
ATOM 7215 C C . SER A 1 925 ? 27.297 -35.562 -14.484 1 66.25 925 SER A C 1
ATOM 7217 O O . SER A 1 925 ? 28.203 -36.406 -14.445 1 66.25 925 SER A O 1
ATOM 7219 N N . ASN A 1 926 ? 27.422 -34.281 -14.773 1 63.34 926 ASN A N 1
ATOM 7220 C CA . ASN A 1 926 ? 28.75 -33.688 -14.789 1 63.34 926 ASN A CA 1
ATOM 7221 C C . ASN A 1 926 ? 29.391 -33.719 -13.398 1 63.34 926 ASN A C 1
ATOM 7223 O O . ASN A 1 926 ? 30.594 -33.5 -13.266 1 63.34 926 ASN A O 1
ATOM 7227 N N . VAL A 1 927 ? 28.547 -33.906 -12.461 1 76.25 927 VAL A N 1
ATOM 7228 C CA . VAL A 1 927 ? 29.094 -34 -11.109 1 76.25 927 VAL A CA 1
ATOM 7229 C C . VAL A 1 927 ? 29.156 -35.469 -10.68 1 76.25 927 VAL A C 1
ATOM 7231 O O . VAL A 1 927 ? 28.156 -36.188 -10.711 1 76.25 927 VAL A O 1
ATOM 7234 N N . GLY A 1 928 ? 30.281 -35.875 -10.375 1 84.38 928 GLY A N 1
ATOM 7235 C CA . GLY A 1 928 ? 30.484 -37.25 -9.984 1 84.38 928 GLY A CA 1
ATOM 7236 C C . GLY A 1 928 ? 30.016 -37.531 -8.57 1 84.38 928 GLY A C 1
ATOM 7237 O O . GLY A 1 928 ? 29.875 -36.625 -7.758 1 84.38 928 GLY A O 1
ATOM 7238 N N . PHE A 1 929 ? 29.625 -38.719 -8.344 1 91.5 929 PHE A N 1
ATOM 7239 C CA . PHE A 1 929 ? 29.391 -39.344 -7.031 1 91.5 929 PHE A CA 1
ATOM 7240 C C . PHE A 1 929 ? 28.125 -38.781 -6.402 1 91.5 929 PHE A C 1
ATOM 7242 O O . PHE A 1 929 ? 27.938 -38.875 -5.184 1 91.5 929 PHE A O 1
ATOM 7249 N N . LEU A 1 930 ? 27.219 -38.219 -7.168 1 94.94 930 LEU A N 1
ATOM 7250 C CA . LEU A 1 930 ? 25.922 -37.844 -6.648 1 94.94 930 LEU A CA 1
ATOM 7251 C C . LEU A 1 930 ? 25.109 -39.062 -6.242 1 94.94 930 LEU A C 1
ATOM 7253 O O . LEU A 1 930 ? 25.375 -40.188 -6.711 1 94.94 930 LEU A O 1
ATOM 7257 N N . ASN A 1 931 ? 24.234 -38.875 -5.297 1 96.06 931 ASN A N 1
ATOM 7258 C CA . ASN A 1 931 ? 23.328 -39.938 -4.965 1 96.06 931 ASN A CA 1
ATOM 7259 C C . ASN A 1 931 ? 22.328 -40.219 -6.09 1 96.06 931 ASN A C 1
ATOM 7261 O O . ASN A 1 931 ? 22.219 -39.406 -7.02 1 96.06 931 ASN A O 1
ATOM 7265 N N . LYS A 1 932 ? 21.719 -41.375 -6.008 1 96.5 932 LYS A N 1
ATOM 7266 C CA . LYS A 1 932 ? 20.828 -41.812 -7.074 1 96.5 932 LYS A CA 1
ATOM 7267 C C . LYS A 1 932 ? 19.578 -42.469 -6.508 1 96.5 932 LYS A C 1
ATOM 7269 O O . LYS A 1 932 ? 19.469 -42.688 -5.297 1 96.5 932 LYS A O 1
ATOM 7274 N N . GLY A 1 933 ? 18.641 -42.812 -7.461 1 95.94 933 GLY A N 1
ATOM 7275 C CA . GLY A 1 933 ? 17.469 -43.562 -7.082 1 95.94 933 GLY A CA 1
ATOM 7276 C C . GLY A 1 933 ? 17.734 -45.062 -6.953 1 95.94 933 GLY A C 1
ATOM 7277 O O . GLY A 1 933 ? 18.703 -45.562 -7.523 1 95.94 933 GLY A O 1
ATOM 7278 N N . THR A 1 934 ? 16.844 -45.75 -6.285 1 96.75 934 THR A N 1
ATOM 7279 C CA . THR A 1 934 ? 17.047 -47.188 -6 1 96.75 934 THR A CA 1
ATOM 7280 C C . THR A 1 934 ? 16.844 -48.031 -7.258 1 96.75 934 THR A C 1
ATOM 7282 O O . THR A 1 934 ? 17.25 -49.188 -7.305 1 96.75 934 THR A O 1
ATOM 7285 N N . ARG A 1 935 ? 16.219 -47.469 -8.266 1 95.62 935 ARG A N 1
ATOM 7286 C CA . ARG A 1 935 ? 16.062 -48.188 -9.523 1 95.62 935 ARG A CA 1
ATOM 7287 C C . ARG A 1 935 ? 17.406 -48.625 -10.086 1 95.62 935 ARG A C 1
ATOM 7289 O O . ARG A 1 935 ? 17.5 -49.625 -10.789 1 95.62 935 ARG A O 1
ATOM 7296 N N . LEU A 1 936 ? 18.375 -47.875 -9.75 1 95.75 936 LEU A N 1
ATOM 7297 C CA . LEU A 1 936 ? 19.734 -48.125 -10.234 1 95.75 936 LEU A CA 1
ATOM 7298 C C . LEU A 1 936 ? 20.219 -49.5 -9.836 1 95.75 936 LEU A C 1
ATOM 7300 O O . LEU A 1 936 ? 21.031 -50.125 -10.539 1 95.75 936 LEU A O 1
ATOM 7304 N N . LEU A 1 937 ? 19.797 -50.031 -8.734 1 96.81 937 LEU A N 1
ATOM 7305 C CA . LEU A 1 937 ? 20.219 -51.312 -8.211 1 96.81 937 LEU A CA 1
ATOM 7306 C C . LEU A 1 937 ? 19.719 -52.469 -9.109 1 96.81 937 LEU A C 1
ATOM 7308 O O . LEU A 1 937 ? 20.203 -53.594 -9.008 1 96.81 937 LEU A O 1
ATOM 7312 N N . ASN A 1 938 ? 18.844 -52.125 -9.984 1 96.69 938 ASN A N 1
ATOM 7313 C CA . ASN A 1 938 ? 18.312 -53.094 -10.906 1 96.69 938 ASN A CA 1
ATOM 7314 C C . ASN A 1 938 ? 18.891 -52.969 -12.305 1 96.69 938 ASN A C 1
ATOM 7316 O O . ASN A 1 938 ? 18.281 -53.375 -13.289 1 96.69 938 ASN A O 1
ATOM 7320 N N . ALA A 1 939 ? 20.016 -52.406 -12.445 1 97.19 939 ALA A N 1
ATOM 7321 C CA . ALA A 1 939 ? 20.672 -52.188 -13.734 1 97.19 939 ALA A CA 1
ATOM 7322 C C . ALA A 1 939 ? 21.078 -53.531 -14.367 1 97.19 939 ALA A C 1
ATOM 7324 O O . ALA A 1 939 ? 21.141 -54.562 -13.688 1 97.19 939 ALA A O 1
ATOM 7325 N N . TRP A 1 940 ? 21.312 -53.438 -15.578 1 96.44 940 TRP A N 1
ATOM 7326 C CA . TRP A 1 940 ? 21.734 -54.594 -16.359 1 96.44 940 TRP A CA 1
ATOM 7327 C C . TRP A 1 940 ? 23.094 -55.125 -15.891 1 96.44 940 TRP A C 1
ATOM 7329 O O . TRP A 1 940 ? 23.984 -54.344 -15.57 1 96.44 940 TRP A O 1
ATOM 7339 N N . SER A 1 941 ? 23.234 -56.406 -15.773 1 92.69 941 SER A N 1
ATOM 7340 C CA . SER A 1 941 ? 24.469 -57.156 -15.547 1 92.69 941 SER A CA 1
ATOM 7341 C C . SER A 1 941 ? 24.359 -58.562 -16.125 1 92.69 941 SER A C 1
ATOM 7343 O O . SER A 1 941 ? 23.266 -59 -16.5 1 92.69 941 SER A O 1
ATOM 7345 N N . PRO A 1 942 ? 25.453 -59.188 -16.266 1 87.81 942 PRO A N 1
ATOM 7346 C CA . PRO A 1 942 ? 25.359 -60.562 -16.766 1 87.81 942 PRO A CA 1
ATOM 7347 C C . PRO A 1 942 ? 24.422 -61.438 -15.922 1 87.81 942 PRO A C 1
ATOM 7349 O O . PRO A 1 942 ? 23.844 -62.375 -16.438 1 87.81 942 PRO A O 1
ATOM 7352 N N . THR A 1 943 ? 24.25 -61.031 -14.664 1 90 943 THR A N 1
ATOM 7353 C CA . THR A 1 943 ? 23.375 -61.812 -13.766 1 90 943 THR A CA 1
ATOM 7354 C C . THR A 1 943 ? 21.969 -61.219 -13.766 1 90 943 THR A C 1
ATOM 7356 O O . THR A 1 943 ? 21.078 -61.75 -13.117 1 90 943 THR A O 1
ATOM 7359 N N . ASN A 1 944 ? 21.766 -60.125 -14.391 1 94.12 944 ASN A N 1
ATOM 7360 C CA . ASN A 1 944 ? 20.469 -59.469 -14.578 1 94.12 944 ASN A CA 1
ATOM 7361 C C . ASN A 1 944 ? 20.25 -59.062 -16.031 1 94.12 944 ASN A C 1
ATOM 7363 O O . ASN A 1 944 ? 20.031 -57.875 -16.312 1 94.12 944 ASN A O 1
ATOM 7367 N N . PRO A 1 945 ? 20.219 -59.969 -16.938 1 91.88 945 PRO A N 1
ATOM 7368 C CA . PRO A 1 945 ? 20.281 -59.625 -18.359 1 91.88 945 PRO A CA 1
ATOM 7369 C C . PRO A 1 945 ? 18.953 -59.094 -18.906 1 91.88 945 PRO A C 1
ATOM 7371 O O . PRO A 1 945 ? 18.922 -58.531 -20 1 91.88 945 PRO A O 1
ATOM 7374 N N . ASN A 1 946 ? 17.875 -59.25 -18.156 1 93.12 946 ASN A N 1
ATOM 7375 C CA . ASN A 1 946 ? 16.562 -58.812 -18.641 1 93.12 946 ASN A CA 1
ATOM 7376 C C . ASN A 1 946 ? 16.234 -57.406 -18.219 1 93.12 946 ASN A C 1
ATOM 7378 O O . ASN A 1 946 ? 15.18 -56.875 -18.562 1 93.12 946 ASN A O 1
ATOM 7382 N N . SER A 1 947 ? 17.188 -56.719 -17.562 1 95.5 947 SER A N 1
ATOM 7383 C CA . SER A 1 947 ? 16.938 -55.344 -17.125 1 95.5 947 SER A CA 1
ATOM 7384 C C . SER A 1 947 ? 16.953 -54.375 -18.297 1 95.5 947 SER A C 1
ATOM 7386 O O . SER A 1 947 ? 17.703 -54.562 -19.25 1 95.5 947 SER A O 1
ATOM 7388 N N . ASP A 1 948 ? 16.094 -53.406 -18.172 1 93.62 948 ASP A N 1
ATOM 7389 C CA . ASP A 1 948 ? 16.062 -52.344 -19.172 1 93.62 948 ASP A CA 1
ATOM 7390 C C . ASP A 1 948 ? 16.859 -51.125 -18.719 1 93.62 948 ASP A C 1
ATOM 7392 O O . ASP A 1 948 ? 16.844 -50.094 -19.375 1 93.62 948 ASP A O 1
ATOM 7396 N N . ILE A 1 949 ? 17.5 -51.156 -17.562 1 96.62 949 ILE A N 1
ATOM 7397 C CA . ILE A 1 949 ? 18.406 -50.125 -17.062 1 96.62 949 ILE A CA 1
ATOM 7398 C C . ILE A 1 949 ? 19.828 -50.438 -17.484 1 96.62 949 ILE A C 1
ATOM 7400 O O . ILE A 1 949 ? 20.328 -51.562 -17.25 1 96.62 949 ILE A O 1
ATOM 7404 N N . PRO A 1 950 ? 20.484 -49.5 -18.141 1 96.19 950 PRO A N 1
ATOM 7405 C CA . PRO A 1 950 ? 21.844 -49.781 -18.625 1 96.19 950 PRO A CA 1
ATOM 7406 C C . PRO A 1 950 ? 22.797 -50.156 -17.5 1 96.19 950 PRO A C 1
ATOM 7408 O O . PRO A 1 950 ? 22.578 -49.781 -16.344 1 96.19 950 PRO A O 1
ATOM 7411 N N . ALA A 1 951 ? 23.875 -50.875 -17.906 1 96.56 951 ALA A N 1
ATOM 7412 C CA . ALA A 1 951 ? 24.891 -51.281 -16.922 1 96.56 951 ALA A CA 1
ATOM 7413 C C . ALA A 1 951 ? 25.562 -50.031 -16.312 1 96.56 951 ALA A C 1
ATOM 7415 O O . ALA A 1 951 ? 25.812 -49.062 -17 1 96.56 951 ALA A O 1
ATOM 7416 N N . LEU A 1 952 ? 25.828 -50.156 -15.008 1 96.12 952 LEU A N 1
ATOM 7417 C CA . LEU A 1 952 ? 26.484 -49.062 -14.32 1 96.12 952 LEU A CA 1
ATOM 7418 C C . LEU A 1 952 ? 27.891 -48.844 -14.859 1 96.12 952 LEU A C 1
ATOM 7420 O O . LEU A 1 952 ? 28.594 -49.781 -15.18 1 96.12 952 LEU A O 1
ATOM 7424 N N . THR A 1 953 ? 28.25 -47.594 -15.047 1 94.62 953 THR A N 1
ATOM 7425 C CA . THR A 1 953 ? 29.578 -47.219 -15.523 1 94.62 953 THR A CA 1
ATOM 7426 C C . THR A 1 953 ? 30.031 -45.938 -14.891 1 94.62 953 THR A C 1
ATOM 7428 O O . THR A 1 953 ? 29.219 -45.094 -14.492 1 94.62 953 THR A O 1
ATOM 7431 N N . ARG A 1 954 ? 31.281 -45.719 -14.812 1 92.56 954 ARG A N 1
ATOM 7432 C CA . ARG A 1 954 ? 31.844 -44.5 -14.281 1 92.56 954 ARG A CA 1
ATOM 7433 C C . ARG A 1 954 ? 32 -43.438 -15.375 1 92.56 954 ARG A C 1
ATOM 7435 O O . ARG A 1 954 ? 32.188 -42.25 -15.086 1 92.56 954 ARG A O 1
ATOM 7442 N N . SER A 1 955 ? 31.984 -43.906 -16.578 1 89.44 955 SER A N 1
ATOM 7443 C CA . SER A 1 955 ? 32.156 -43.031 -17.719 1 89.44 955 SER A CA 1
ATOM 7444 C C . SER A 1 955 ? 31.109 -43.25 -18.781 1 89.44 955 SER A C 1
ATOM 7446 O O . SER A 1 955 ? 30.984 -44.375 -19.297 1 89.44 955 SER A O 1
ATOM 7448 N N . ASP A 1 956 ? 30.453 -42.219 -19.125 1 90.56 956 ASP A N 1
ATOM 7449 C CA . ASP A 1 956 ? 29.406 -42.344 -20.125 1 90.56 956 ASP A CA 1
ATOM 7450 C C . ASP A 1 956 ? 29.953 -42.188 -21.547 1 90.56 956 ASP A C 1
ATOM 7452 O O . ASP A 1 956 ? 29.609 -41.219 -22.234 1 90.56 956 ASP A O 1
ATOM 7456 N N . THR A 1 957 ? 30.703 -43.094 -22 1 89.75 957 THR A N 1
ATOM 7457 C CA . THR A 1 957 ? 31.328 -43.062 -23.312 1 89.75 957 THR A CA 1
ATOM 7458 C C . THR A 1 957 ? 30.281 -43.219 -24.422 1 89.75 957 THR A C 1
ATOM 7460 O O . THR A 1 957 ? 30.5 -42.812 -25.562 1 89.75 957 THR A O 1
ATOM 7463 N N . ASN A 1 958 ? 29.172 -43.906 -24.094 1 93.94 958 ASN A N 1
ATOM 7464 C CA . ASN A 1 958 ? 28.094 -44.125 -25.047 1 93.94 958 ASN A CA 1
ATOM 7465 C C . ASN A 1 958 ? 27.172 -42.906 -25.141 1 93.94 958 ASN A C 1
ATOM 7467 O O . ASN A 1 958 ? 26.172 -42.938 -25.859 1 93.94 958 ASN A O 1
ATOM 7471 N N . ASN A 1 959 ? 27.406 -41.812 -24.438 1 92.06 959 ASN A N 1
ATOM 7472 C CA . ASN A 1 959 ? 26.594 -40.594 -24.406 1 92.06 959 ASN A CA 1
ATOM 7473 C C . ASN A 1 959 ? 25.125 -40.906 -24.156 1 92.06 959 ASN A C 1
ATOM 7475 O O . ASN A 1 959 ? 24.266 -40.5 -24.938 1 92.06 959 ASN A O 1
ATOM 7479 N N . GLU A 1 960 ? 24.844 -41.625 -23.156 1 93.19 960 GLU A N 1
ATOM 7480 C CA . GLU A 1 960 ? 23.516 -42.156 -22.906 1 93.19 960 GLU A CA 1
ATOM 7481 C C . GLU A 1 960 ? 22.594 -41.062 -22.344 1 93.19 960 GLU A C 1
ATOM 7483 O O . GLU A 1 960 ? 21.375 -41.281 -22.25 1 93.19 960 GLU A O 1
ATOM 7488 N N . GLN A 1 961 ? 23.047 -39.875 -22.016 1 89.25 961 GLN A N 1
ATOM 7489 C CA . GLN A 1 961 ? 22.234 -38.781 -21.531 1 89.25 961 GLN A CA 1
ATOM 7490 C C . GLN A 1 961 ? 21.609 -38 -22.688 1 89.25 961 GLN A C 1
ATOM 7492 O O . GLN A 1 961 ? 20.797 -37.094 -22.469 1 89.25 961 GLN A O 1
ATOM 7497 N N . ARG A 1 962 ? 22.016 -38.312 -23.859 1 90.25 962 ARG A N 1
ATOM 7498 C CA . ARG A 1 962 ? 21.453 -37.594 -25 1 90.25 962 ARG A CA 1
ATOM 7499 C C . ARG A 1 962 ? 19.938 -37.75 -25.031 1 90.25 962 ARG A C 1
ATOM 7501 O O . ARG A 1 962 ? 19.375 -38.688 -24.484 1 90.25 962 ARG A O 1
ATOM 7508 N N . VAL A 1 963 ? 19.312 -36.781 -25.672 1 91.19 963 VAL A N 1
ATOM 7509 C CA . VAL A 1 963 ? 17.859 -36.781 -25.781 1 91.19 963 VAL A CA 1
ATOM 7510 C C . VAL A 1 963 ? 17.406 -38 -26.562 1 91.19 963 VAL A C 1
ATOM 7512 O O . VAL A 1 963 ? 17.781 -38.188 -27.734 1 91.19 963 VAL A O 1
ATOM 7515 N N . SER A 1 964 ? 16.656 -38.875 -25.922 1 95.56 964 SER A N 1
ATOM 7516 C CA . SER A 1 964 ? 16.188 -40.094 -26.578 1 95.56 964 SER A CA 1
ATOM 7517 C C . SER A 1 964 ? 14.859 -40.531 -25.969 1 95.56 964 SER A C 1
ATOM 7519 O O . SER A 1 964 ? 14.422 -40.031 -24.938 1 95.56 964 SER A O 1
ATOM 7521 N N . THR A 1 965 ? 14.25 -41.562 -26.578 1 96.56 965 THR A N 1
ATOM 7522 C CA . THR A 1 965 ? 12.977 -42.094 -26.125 1 96.56 965 THR A CA 1
ATOM 7523 C C . THR A 1 965 ? 13.133 -42.75 -24.75 1 96.56 965 THR A C 1
ATOM 7525 O O . THR A 1 965 ? 12.141 -43.031 -24.078 1 96.56 965 THR A O 1
ATOM 7528 N N . TYR A 1 966 ? 14.422 -42.938 -24.312 1 96.25 966 TYR A N 1
ATOM 7529 C CA . TYR A 1 966 ? 14.641 -43.531 -22.984 1 96.25 966 TYR A CA 1
ATOM 7530 C C . TYR A 1 966 ? 14.07 -42.625 -21.891 1 96.25 966 TYR A C 1
ATOM 7532 O O . TYR A 1 966 ? 13.57 -43.094 -20.875 1 96.25 966 TYR A O 1
ATOM 7540 N N . PHE A 1 967 ? 14.117 -41.406 -22.141 1 95.62 967 PHE A N 1
ATOM 7541 C CA . PHE A 1 967 ? 13.711 -40.438 -21.125 1 95.62 967 PHE A CA 1
ATOM 7542 C C . PHE A 1 967 ? 12.266 -40 -21.359 1 95.62 967 PHE A C 1
ATOM 7544 O O . PHE A 1 967 ? 11.703 -39.281 -20.531 1 95.62 967 PHE A O 1
ATOM 7551 N N . VAL A 1 968 ? 11.633 -40.25 -22.453 1 96.81 968 VAL A N 1
ATOM 7552 C CA . VAL A 1 968 ? 10.242 -39.906 -22.75 1 96.81 968 VAL A CA 1
ATOM 7553 C C . VAL A 1 968 ? 9.312 -40.969 -22.203 1 96.81 968 VAL A C 1
ATOM 7555 O O . VAL A 1 968 ? 9.398 -42.125 -22.609 1 96.81 968 VAL A O 1
ATOM 7558 N N . GLU A 1 969 ? 8.484 -40.594 -21.297 1 96.38 969 GLU A N 1
ATOM 7559 C CA . GLU A 1 969 ? 7.57 -41.562 -20.672 1 96.38 969 GLU A CA 1
ATOM 7560 C C . GLU A 1 969 ? 6.117 -41.156 -20.875 1 96.38 969 GLU A C 1
ATOM 7562 O O . GLU A 1 969 ? 5.828 -39.969 -21.125 1 96.38 969 GLU A O 1
ATOM 7567 N N . ASN A 1 970 ? 5.27 -42.156 -20.781 1 96.81 970 ASN A N 1
ATOM 7568 C CA . ASN A 1 970 ? 3.834 -41.906 -20.828 1 96.81 970 ASN A CA 1
ATOM 7569 C C . ASN A 1 970 ? 3.34 -41.312 -19.516 1 96.81 970 ASN A C 1
ATOM 7571 O O . ASN A 1 970 ? 3.271 -42 -18.5 1 96.81 970 ASN A O 1
ATOM 7575 N N . GLY A 1 971 ? 2.904 -40.094 -19.562 1 96.44 971 GLY A N 1
ATOM 7576 C CA . GLY A 1 971 ? 2.496 -39.375 -18.359 1 96.44 971 GLY A CA 1
ATOM 7577 C C . GLY A 1 971 ? 1.003 -39.438 -18.094 1 96.44 971 GLY A C 1
ATOM 7578 O O . GLY A 1 971 ? 0.454 -38.625 -17.359 1 96.44 971 GLY A O 1
ATOM 7579 N N . SER A 1 972 ? 0.249 -40.406 -18.594 1 97.5 972 SER A N 1
ATOM 7580 C CA . SER A 1 972 ? -1.187 -40.562 -18.375 1 97.5 972 SER A CA 1
ATOM 7581 C C . SER A 1 972 ? -1.494 -40.844 -16.906 1 97.5 972 SER A C 1
ATOM 7583 O O . SER A 1 972 ? -0.75 -41.562 -16.25 1 97.5 972 SER A O 1
ATOM 7585 N N . PHE A 1 973 ? -2.604 -40.25 -16.453 1 96.75 973 PHE A N 1
ATOM 7586 C CA . PHE A 1 973 ? -3 -40.531 -15.078 1 96.75 973 PHE A CA 1
ATOM 7587 C C . PHE A 1 973 ? -4.48 -40.25 -14.867 1 96.75 973 PHE A C 1
ATOM 7589 O O . PHE A 1 973 ? -5.102 -39.562 -15.695 1 96.75 973 PHE A O 1
ATOM 7596 N N . LEU A 1 974 ? -5.062 -40.812 -13.891 1 97.31 974 LEU A N 1
ATOM 7597 C CA . LEU A 1 974 ? -6.367 -40.531 -13.297 1 97.31 974 LEU A CA 1
ATOM 7598 C C . LEU A 1 974 ? -6.242 -40.25 -11.805 1 97.31 974 LEU A C 1
ATOM 7600 O O . LEU A 1 974 ? -5.688 -41.094 -11.07 1 97.31 974 LEU A O 1
ATOM 7604 N N . LYS A 1 975 ? -6.691 -39.156 -11.383 1 95.88 975 LYS A N 1
ATOM 7605 C CA . LYS A 1 975 ? -6.512 -38.75 -9.992 1 95.88 975 LYS A CA 1
ATOM 7606 C C . LYS A 1 975 ? -7.852 -38.438 -9.336 1 95.88 975 LYS A C 1
ATOM 7608 O O . LYS A 1 975 ? -8.719 -37.812 -9.953 1 95.88 975 LYS A O 1
ATOM 7613 N N . LEU A 1 976 ? -8.008 -38.906 -8.141 1 96.44 976 LEU A N 1
ATOM 7614 C CA . LEU A 1 976 ? -9.109 -38.469 -7.301 1 96.44 976 LEU A CA 1
ATOM 7615 C C . LEU A 1 976 ? -8.789 -37.125 -6.66 1 96.44 976 LEU A C 1
ATOM 7617 O O . LEU A 1 976 ? -8.211 -37.062 -5.574 1 96.44 976 LEU A O 1
ATOM 7621 N N . ARG A 1 977 ? -9.258 -36.094 -7.27 1 94.06 977 ARG A N 1
ATOM 7622 C CA . ARG A 1 977 ? -8.898 -34.719 -6.875 1 94.06 977 ARG A CA 1
ATOM 7623 C C . ARG A 1 977 ? -9.539 -34.375 -5.543 1 94.06 977 ARG A C 1
ATOM 7625 O O . ARG A 1 977 ? -9 -33.562 -4.793 1 94.06 977 ARG A O 1
ATOM 7632 N N . ASN A 1 978 ? -10.742 -34.844 -5.387 1 93.75 978 ASN A N 1
ATOM 7633 C CA . ASN A 1 978 ? -11.445 -34.5 -4.156 1 93.75 978 ASN A CA 1
ATOM 7634 C C . ASN A 1 978 ? -12.531 -35.531 -3.826 1 93.75 978 ASN A C 1
ATOM 7636 O O . ASN A 1 978 ? -13.219 -36.031 -4.727 1 93.75 978 ASN A O 1
ATOM 7640 N N . ILE A 1 979 ? -12.648 -35.844 -2.602 1 96.19 979 ILE A N 1
ATOM 7641 C CA . ILE A 1 979 ? -13.797 -36.562 -2.053 1 96.19 979 ILE A CA 1
ATOM 7642 C C . ILE A 1 979 ? -14.227 -35.906 -0.736 1 96.19 979 ILE A C 1
ATOM 7644 O O . ILE A 1 979 ? -13.398 -35.688 0.149 1 96.19 979 ILE A O 1
ATOM 7648 N N . GLN A 1 980 ? -15.492 -35.562 -0.618 1 95.88 980 GLN A N 1
ATOM 7649 C CA . GLN A 1 980 ? -15.984 -34.875 0.571 1 95.88 980 GLN A CA 1
ATOM 7650 C C . GLN A 1 980 ? -17.297 -35.5 1.06 1 95.88 980 GLN A C 1
ATOM 7652 O O . GLN A 1 980 ? -18.219 -35.719 0.27 1 95.88 980 GLN A O 1
ATOM 7657 N N . LEU A 1 981 ? -17.344 -35.781 2.277 1 97 981 LEU A N 1
ATOM 7658 C CA . LEU A 1 981 ? -18.562 -36.25 2.951 1 97 981 LEU A CA 1
ATOM 7659 C C . LEU A 1 981 ? -19.078 -35.156 3.904 1 97 981 LEU A C 1
ATOM 7661 O O . LEU A 1 981 ? -18.344 -34.688 4.773 1 97 981 LEU A O 1
ATOM 7665 N N . GLY A 1 982 ? -20.328 -34.812 3.654 1 95.56 982 GLY A N 1
ATOM 7666 C CA . GLY A 1 982 ? -20.922 -33.781 4.492 1 95.56 982 GLY A CA 1
ATOM 7667 C C . GLY A 1 982 ? -22.188 -34.25 5.203 1 95.56 982 GLY A C 1
ATOM 7668 O O . GLY A 1 982 ? -22.891 -35.125 4.711 1 95.56 982 GLY A O 1
ATOM 7669 N N . TYR A 1 983 ? -22.406 -33.656 6.332 1 97.06 983 TYR A N 1
ATOM 7670 C CA . TYR A 1 983 ? -23.609 -33.875 7.117 1 97.06 983 TYR A CA 1
ATOM 7671 C C . TYR A 1 983 ? -24.219 -32.531 7.535 1 97.06 983 TYR A C 1
ATOM 7673 O O . TYR A 1 983 ? -23.578 -31.734 8.227 1 97.06 983 TYR A O 1
ATOM 7681 N N . THR A 1 984 ? -25.406 -32.344 7.129 1 95.06 984 THR A N 1
ATOM 7682 C CA . THR A 1 984 ? -26.141 -31.156 7.508 1 95.06 984 THR A CA 1
ATOM 7683 C C . THR A 1 984 ? -27.094 -31.438 8.672 1 95.06 984 THR A C 1
ATOM 7685 O O . THR A 1 984 ? -28.016 -32.219 8.539 1 95.06 984 THR A O 1
ATOM 7688 N N . VAL A 1 985 ? -26.953 -30.75 9.688 1 94.94 985 VAL A N 1
ATOM 7689 C CA . VAL A 1 985 ? -27.812 -30.922 10.859 1 94.94 985 VAL A CA 1
ATOM 7690 C C . VAL A 1 985 ? -29.234 -30.516 10.523 1 94.94 985 VAL A C 1
ATOM 7692 O O . VAL A 1 985 ? -29.469 -29.5 9.875 1 94.94 985 VAL A O 1
ATOM 7695 N N . PRO A 1 986 ? -30.219 -31.281 10.898 1 92.5 986 PRO A N 1
ATOM 7696 C CA . PRO A 1 986 ? -31.609 -30.953 10.602 1 92.5 986 PRO A CA 1
ATOM 7697 C C . PRO A 1 986 ? -32 -29.562 11.086 1 92.5 986 PRO A C 1
ATOM 7699 O O . PRO A 1 986 ? -31.594 -29.141 12.164 1 92.5 986 PRO A O 1
ATOM 7702 N N . ALA A 1 987 ? -32.812 -28.953 10.297 1 87.38 987 ALA A N 1
ATOM 7703 C CA . ALA A 1 987 ? -33.219 -27.578 10.555 1 87.38 987 ALA A CA 1
ATOM 7704 C C . ALA A 1 987 ? -33.844 -27.438 11.945 1 87.38 987 ALA A C 1
ATOM 7706 O O . ALA A 1 987 ? -33.688 -26.406 12.594 1 87.38 987 ALA A O 1
ATOM 7707 N N . VAL A 1 988 ? -34.531 -28.484 12.414 1 87.06 988 VAL A N 1
ATOM 7708 C CA . VAL A 1 988 ? -35.188 -28.453 13.711 1 87.06 988 VAL A CA 1
ATOM 7709 C C . VAL A 1 988 ? -34.188 -28.219 14.812 1 87.06 988 VAL A C 1
ATOM 7711 O O . VAL A 1 988 ? -34.469 -27.516 15.789 1 87.06 988 VAL A O 1
ATOM 7714 N N . ILE A 1 989 ? -33.062 -28.766 14.633 1 89.69 989 ILE A N 1
ATOM 7715 C CA . ILE A 1 989 ? -32.031 -28.641 15.633 1 89.69 989 ILE A CA 1
ATOM 7716 C C . ILE A 1 989 ? -31.297 -27.312 15.461 1 89.69 989 ILE A C 1
ATOM 7718 O O . ILE A 1 989 ? -31.031 -26.609 16.438 1 89.69 989 ILE A O 1
ATOM 7722 N N . SER A 1 990 ? -30.922 -27.016 14.203 1 89.31 990 SER A N 1
ATOM 7723 C CA . SER A 1 990 ? -30.156 -25.797 13.961 1 89.31 990 SER A CA 1
ATOM 7724 C C . SER A 1 990 ? -30.969 -24.562 14.336 1 89.31 990 SER A C 1
ATOM 7726 O O . SER A 1 990 ? -30.422 -23.578 14.844 1 89.31 990 SER A O 1
ATOM 7728 N N . LYS A 1 991 ? -32.219 -24.578 14.141 1 85.94 991 LYS A N 1
ATOM 7729 C CA . LYS A 1 991 ? -33.062 -23.438 14.469 1 85.94 991 LYS A CA 1
ATOM 7730 C C . LYS A 1 991 ? -33.125 -23.234 15.977 1 85.94 991 LYS A C 1
ATOM 7732 O O . LYS A 1 991 ? -33.281 -22.094 16.438 1 85.94 991 LYS A O 1
ATOM 7737 N N . LYS A 1 992 ? -33.094 -24.344 16.625 1 86.69 992 LYS A N 1
ATOM 7738 C CA . LYS A 1 992 ? -33.031 -24.234 18.078 1 86.69 992 LYS A CA 1
ATOM 7739 C C . LYS A 1 992 ? -31.797 -23.484 18.531 1 86.69 992 LYS A C 1
ATOM 7741 O O . LYS A 1 992 ? -31.812 -22.844 19.594 1 86.69 992 LYS A O 1
ATOM 7746 N N . MET A 1 993 ? -30.859 -23.578 17.797 1 85.38 993 MET A N 1
ATOM 7747 C CA . MET A 1 993 ? -29.609 -22.891 18.109 1 85.38 993 MET A CA 1
ATOM 7748 C C . MET A 1 993 ? -29.547 -21.531 17.422 1 85.38 993 MET A C 1
ATOM 7750 O O . MET A 1 993 ? -28.484 -20.906 17.344 1 85.38 993 MET A O 1
ATOM 7754 N N . ARG A 1 994 ? -30.672 -21.094 16.766 1 82.19 994 ARG A N 1
ATOM 7755 C CA . ARG A 1 994 ? -30.828 -19.812 16.078 1 82.19 994 ARG A CA 1
ATOM 7756 C C . ARG A 1 994 ? -29.938 -19.766 14.836 1 82.19 994 ARG A C 1
ATOM 7758 O O . ARG A 1 994 ? -29.391 -18.703 14.5 1 82.19 994 ARG A O 1
ATOM 7765 N N . MET A 1 995 ? -29.703 -20.969 14.359 1 87.38 995 MET A N 1
ATOM 7766 C CA . MET A 1 995 ? -28.938 -21.078 13.117 1 87.38 995 MET A CA 1
ATOM 7767 C C . MET A 1 995 ? -29.844 -21.531 11.969 1 87.38 995 MET A C 1
ATOM 7769 O O . MET A 1 995 ? -30.812 -22.25 12.195 1 87.38 995 MET A O 1
ATOM 7773 N N . ASP A 1 996 ? -29.516 -20.969 10.859 1 83.44 996 ASP A N 1
ATOM 7774 C CA . ASP A 1 996 ? -30.25 -21.406 9.672 1 83.44 996 ASP A CA 1
ATOM 7775 C C . ASP A 1 996 ? -29.703 -22.719 9.133 1 83.44 996 ASP A C 1
ATOM 7777 O O . ASP A 1 996 ? -30.422 -23.484 8.508 1 83.44 996 ASP A O 1
ATOM 7781 N N . ARG A 1 997 ? -28.438 -22.812 9.234 1 89.88 997 ARG A N 1
ATOM 7782 C CA . ARG A 1 997 ? -27.781 -24 8.688 1 89.88 997 ARG A CA 1
ATOM 7783 C C . ARG A 1 997 ? -26.516 -24.328 9.461 1 89.88 997 ARG A C 1
ATOM 7785 O O . ARG A 1 997 ? -25.766 -23.422 9.852 1 89.88 997 ARG A O 1
ATOM 7792 N N . LEU A 1 998 ? -26.312 -25.547 9.805 1 93.56 998 LEU A N 1
ATOM 7793 C CA . LEU A 1 998 ? -25.094 -26.078 10.391 1 93.56 998 LEU A CA 1
ATOM 7794 C C . LEU A 1 998 ? -24.656 -27.344 9.664 1 93.56 998 LEU A C 1
ATOM 7796 O O . LEU A 1 998 ? -25.375 -28.344 9.664 1 93.56 998 LEU A O 1
ATOM 7800 N N . ARG A 1 999 ? -23.5 -27.312 9.031 1 95 999 ARG A N 1
ATOM 7801 C CA . ARG A 1 999 ? -23.016 -28.438 8.242 1 95 999 ARG A CA 1
ATOM 7802 C C . ARG A 1 999 ? -21.578 -28.781 8.633 1 95 999 ARG A C 1
ATOM 7804 O O . ARG A 1 999 ? -20.734 -27.906 8.766 1 95 999 ARG A O 1
ATOM 7811 N N . PHE A 1 1000 ? -21.359 -30.062 8.914 1 96.44 1000 PHE A N 1
ATOM 7812 C CA . PHE A 1 1000 ? -20.016 -30.609 9.117 1 96.44 1000 PHE A CA 1
ATOM 7813 C C . PHE A 1 1000 ? -19.547 -31.391 7.887 1 96.44 1000 PHE A C 1
ATOM 7815 O O . PHE A 1 1000 ? -20.359 -32 7.199 1 96.44 1000 PHE A O 1
ATOM 7822 N N . TYR A 1 1001 ? -18.234 -31.297 7.617 1 95.69 1001 TYR A N 1
ATOM 7823 C CA . TYR A 1 1001 ? -17.781 -32.125 6.504 1 95.69 1001 TYR A CA 1
ATOM 7824 C C . TYR A 1 1001 ? -16.344 -32.594 6.719 1 95.69 1001 TYR A C 1
ATOM 7826 O O . TYR A 1 1001 ? -15.617 -32 7.52 1 95.69 1001 TYR A O 1
ATOM 7834 N N . CYS A 1 1002 ? -15.969 -33.656 6.09 1 96.88 1002 CYS A N 1
ATOM 7835 C CA . CYS A 1 1002 ? -14.625 -34.188 5.945 1 96.88 1002 CYS A CA 1
ATOM 7836 C C . CYS A 1 1002 ? -14.273 -34.406 4.48 1 96.88 1002 CYS A C 1
ATOM 7838 O O . CYS A 1 1002 ? -15.102 -34.875 3.703 1 96.88 1002 CYS A O 1
ATOM 7840 N N . SER A 1 1003 ? -13.102 -33.969 4.141 1 95.88 1003 SER A N 1
ATOM 7841 C CA . SER A 1 1003 ? -12.727 -34.094 2.738 1 95.88 1003 SER A CA 1
ATOM 7842 C C . SER A 1 1003 ? -11.273 -34.531 2.594 1 95.88 1003 SER A C 1
ATOM 7844 O O . SER A 1 1003 ? -10.477 -34.375 3.525 1 95.88 1003 SER A O 1
ATOM 7846 N N . ALA A 1 1004 ? -10.938 -35.125 1.481 1 96.06 1004 ALA A N 1
ATOM 7847 C CA . ALA A 1 1004 ? -9.586 -35.531 1.102 1 96.06 1004 ALA A CA 1
ATOM 7848 C C . ALA A 1 1004 ? -9.273 -35.094 -0.33 1 96.06 1004 ALA A C 1
ATOM 7850 O O . ALA A 1 1004 ? -10.117 -35.219 -1.22 1 96.06 1004 ALA A O 1
ATOM 7851 N N . GLN A 1 1005 ? -8.102 -34.531 -0.481 1 94.69 1005 GLN A N 1
ATOM 7852 C CA . GLN A 1 1005 ? -7.664 -34.094 -1.801 1 94.69 1005 GLN A CA 1
ATOM 7853 C C . GLN A 1 1005 ? -6.449 -34.875 -2.271 1 94.69 1005 GLN A C 1
ATOM 7855 O O . GLN A 1 1005 ? -5.504 -35.094 -1.509 1 94.69 1005 GLN A O 1
ATOM 7860 N N . ASN A 1 1006 ? -6.414 -35.281 -3.537 1 94.38 1006 ASN A N 1
ATOM 7861 C CA . ASN A 1 1006 ? -5.332 -36.031 -4.176 1 94.38 1006 ASN A CA 1
ATOM 7862 C C . ASN A 1 1006 ? -5.051 -37.344 -3.451 1 94.38 1006 ASN A C 1
ATOM 7864 O O . ASN A 1 1006 ? -3.893 -37.719 -3.252 1 94.38 1006 ASN A O 1
ATOM 7868 N N . LEU A 1 1007 ? -6.047 -38.031 -3.037 1 94.69 1007 LEU A N 1
ATOM 7869 C CA . LEU A 1 1007 ? -5.938 -39.25 -2.209 1 94.69 1007 LEU A CA 1
ATOM 7870 C C . LEU A 1 1007 ? -5.414 -40.406 -3.021 1 94.69 1007 LEU A C 1
ATOM 7872 O O . LEU A 1 1007 ? -4.637 -41.219 -2.518 1 94.69 1007 LEU A O 1
ATOM 7876 N N . LEU A 1 1008 ? -5.934 -40.469 -4.258 1 95.56 1008 LEU A N 1
ATOM 7877 C CA . LEU A 1 1008 ? -5.598 -41.625 -5.105 1 95.56 1008 LEU A CA 1
ATOM 7878 C C . LEU A 1 1008 ? -5.164 -41.156 -6.488 1 95.56 1008 LEU A C 1
ATOM 7880 O O . LEU A 1 1008 ? -5.793 -40.281 -7.082 1 95.56 1008 LEU A O 1
ATOM 7884 N N . THR A 1 1009 ? -4.105 -41.719 -6.984 1 95.69 1009 THR A N 1
ATOM 7885 C CA . THR A 1 1009 ? -3.619 -41.469 -8.336 1 95.69 1009 THR A CA 1
ATOM 7886 C C . THR A 1 1009 ? -3.346 -42.781 -9.062 1 95.69 1009 THR A C 1
ATOM 7888 O O . THR A 1 1009 ? -2.531 -43.594 -8.617 1 95.69 1009 THR A O 1
ATOM 7891 N N . ILE A 1 1010 ? -4.02 -43 -10.133 1 97.19 1010 ILE A N 1
ATOM 7892 C CA . ILE A 1 1010 ? -3.744 -44.094 -11.031 1 97.19 1010 ILE A CA 1
ATOM 7893 C C . ILE A 1 1010 ? -2.906 -43.625 -12.211 1 97.19 1010 ILE A C 1
ATOM 7895 O O . ILE A 1 1010 ? -3.35 -42.781 -12.984 1 97.19 1010 ILE A O 1
ATOM 7899 N N . LYS A 1 1011 ? -1.752 -44.094 -12.352 1 96.69 1011 LYS A N 1
ATOM 7900 C CA . LYS A 1 1011 ? -0.86 -43.625 -13.398 1 96.69 1011 LYS A CA 1
ATOM 7901 C C . LYS A 1 1011 ? -0.503 -44.75 -14.367 1 96.69 1011 LYS A C 1
ATOM 7903 O O . LYS A 1 1011 ? -0.797 -45.906 -14.109 1 96.69 1011 LYS A O 1
ATOM 7908 N N . SER A 1 1012 ? 0.089 -44.375 -15.445 1 96.44 1012 SER A N 1
ATOM 7909 C CA . SER A 1 1012 ? 0.531 -45.344 -16.453 1 96.44 1012 SER A CA 1
ATOM 7910 C C . SER A 1 1012 ? 1.588 -46.281 -15.875 1 96.44 1012 SER A C 1
ATOM 7912 O O . SER A 1 1012 ? 2.443 -45.875 -15.094 1 96.44 1012 SER A O 1
ATOM 7914 N N . LYS A 1 1013 ? 1.565 -47.562 -16.297 1 93.69 1013 LYS A N 1
ATOM 7915 C CA . LYS A 1 1013 ? 2.549 -48.531 -15.852 1 93.69 1013 LYS A CA 1
ATOM 7916 C C . LYS A 1 1013 ? 3.938 -48.219 -16.391 1 93.69 1013 LYS A C 1
ATOM 7918 O O . LYS A 1 1013 ? 4.949 -48.625 -15.812 1 93.69 1013 LYS A O 1
ATOM 7923 N N . ASN A 1 1014 ? 3.936 -47.5 -17.422 1 92 1014 ASN A N 1
ATOM 7924 C CA . ASN A 1 1014 ? 5.203 -47.156 -18.062 1 92 1014 ASN A CA 1
ATOM 7925 C C . ASN A 1 1014 ? 5.816 -45.906 -17.469 1 92 1014 ASN A C 1
ATOM 7927 O O . ASN A 1 1014 ? 6.891 -45.469 -17.875 1 92 1014 ASN A O 1
ATOM 7931 N N . PHE A 1 1015 ? 5.129 -45.281 -16.625 1 95.38 1015 PHE A N 1
ATOM 7932 C CA . PHE A 1 1015 ? 5.684 -44.094 -15.945 1 95.38 1015 PHE A CA 1
ATOM 7933 C C . PHE A 1 1015 ? 6.461 -44.531 -14.703 1 95.38 1015 PHE A C 1
ATOM 7935 O O . PHE A 1 1015 ? 5.895 -45.125 -13.781 1 95.38 1015 PHE A O 1
ATOM 7942 N N . THR A 1 1016 ? 7.727 -44.188 -14.656 1 94.31 1016 THR A N 1
ATOM 7943 C CA . THR A 1 1016 ? 8.586 -44.688 -13.594 1 94.31 1016 THR A CA 1
ATOM 7944 C C . THR A 1 1016 ? 8.648 -43.719 -12.43 1 94.31 1016 THR A C 1
ATOM 7946 O O . THR A 1 1016 ? 9.102 -44.062 -11.336 1 94.31 1016 THR A O 1
ATOM 7949 N N . GLY A 1 1017 ? 8.195 -42.469 -12.641 1 91.88 1017 GLY A N 1
ATOM 7950 C CA . GLY A 1 1017 ? 8.227 -41.5 -11.578 1 91.88 1017 GLY A CA 1
ATOM 7951 C C . GLY A 1 1017 ? 7.129 -41.688 -10.547 1 91.88 1017 GLY A C 1
ATOM 7952 O O . GLY A 1 1017 ? 6.352 -42.656 -10.641 1 91.88 1017 GLY A O 1
ATOM 7953 N N . GLU A 1 1018 ? 7.141 -40.812 -9.531 1 90.12 1018 GLU A N 1
ATOM 7954 C CA . GLU A 1 1018 ? 6.184 -40.969 -8.438 1 90.12 1018 GLU A CA 1
ATOM 7955 C C . GLU A 1 1018 ? 4.859 -40.281 -8.766 1 90.12 1018 GLU A C 1
ATOM 7957 O O . GLU A 1 1018 ? 3.791 -40.781 -8.422 1 90.12 1018 GLU A O 1
ATOM 7962 N N . ASP A 1 1019 ? 4.898 -39.062 -9.359 1 93.5 1019 ASP A N 1
ATOM 7963 C CA . ASP A 1 1019 ? 3.713 -38.281 -9.703 1 93.5 1019 ASP A CA 1
ATOM 7964 C C . ASP A 1 1019 ? 3.811 -37.75 -11.117 1 93.5 1019 ASP A C 1
ATOM 7966 O O . ASP A 1 1019 ? 4.629 -36.875 -11.398 1 93.5 1019 ASP A O 1
ATOM 7970 N N . PRO A 1 1020 ? 2.969 -38.156 -11.977 1 94.06 1020 PRO A N 1
ATOM 7971 C CA . PRO A 1 1020 ? 3.037 -37.688 -13.359 1 94.06 1020 PRO A CA 1
ATOM 7972 C C . PRO A 1 1020 ? 2.703 -36.219 -13.492 1 94.06 1020 PRO A C 1
ATOM 7974 O O . PRO A 1 1020 ? 3.064 -35.594 -14.492 1 94.06 1020 PRO A O 1
ATOM 7977 N N . GLU A 1 1021 ? 2.031 -35.656 -12.539 1 92 1021 GLU A N 1
ATOM 7978 C CA . GLU A 1 1021 ? 1.708 -34.219 -12.57 1 92 1021 GLU A CA 1
ATOM 7979 C C . GLU A 1 1021 ? 2.895 -33.375 -12.117 1 92 1021 GLU A C 1
ATOM 7981 O O . GLU A 1 1021 ? 2.939 -32.156 -12.375 1 92 1021 GLU A O 1
ATOM 7986 N N . ASN A 1 1022 ? 3.684 -33.969 -11.383 1 92 1022 ASN A N 1
ATOM 7987 C CA . ASN A 1 1022 ? 4.945 -33.406 -10.93 1 92 1022 ASN A CA 1
ATOM 7988 C C . ASN A 1 1022 ? 6.117 -34.344 -11.195 1 92 1022 ASN A C 1
ATOM 7990 O O . ASN A 1 1022 ? 6.738 -34.844 -10.258 1 92 1022 ASN A O 1
ATOM 7994 N N . PRO A 1 1023 ? 6.418 -34.406 -12.422 1 92.12 1023 PRO A N 1
ATOM 7995 C CA . PRO A 1 1023 ? 7.312 -35.531 -12.789 1 92.12 1023 PRO A CA 1
ATOM 7996 C C . PRO A 1 1023 ? 8.758 -35.25 -12.383 1 92.12 1023 PRO A C 1
ATOM 7998 O O . PRO A 1 1023 ? 9.57 -36.188 -12.336 1 92.12 1023 PRO A O 1
ATOM 8001 N N . ASN A 1 1024 ? 9.078 -34 -12.117 1 92.88 1024 ASN A N 1
ATOM 8002 C CA . ASN A 1 1024 ? 10.469 -33.656 -11.828 1 92.88 1024 ASN A CA 1
ATOM 8003 C C . ASN A 1 1024 ? 10.625 -33.094 -10.414 1 92.88 1024 ASN A C 1
ATOM 8005 O O . ASN A 1 1024 ? 10.188 -33.719 -9.445 1 92.88 1024 ASN A O 1
ATOM 8009 N N . PHE A 1 1025 ? 11.258 -31.906 -10.281 1 93.75 1025 PHE A N 1
ATOM 8010 C CA . PHE A 1 1025 ? 11.703 -31.547 -8.945 1 93.75 1025 PHE A CA 1
ATOM 8011 C C . PHE A 1 1025 ? 10.961 -30.312 -8.445 1 93.75 1025 PHE A C 1
ATOM 8013 O O . PHE A 1 1025 ? 11.492 -29.531 -7.641 1 93.75 1025 PHE A O 1
ATOM 8020 N N . SER A 1 1026 ? 9.766 -30.062 -8.82 1 93.25 1026 SER A N 1
ATOM 8021 C CA . SER A 1 1026 ? 8.984 -28.938 -8.328 1 93.25 1026 SER A CA 1
ATOM 8022 C C . SER A 1 1026 ? 8.422 -29.203 -6.941 1 93.25 1026 SER A C 1
ATOM 8024 O O . SER A 1 1026 ? 8.555 -30.312 -6.418 1 93.25 1026 SER A O 1
ATOM 8026 N N . TYR A 1 1027 ? 7.863 -28.297 -6.309 1 95.94 1027 TYR A N 1
ATOM 8027 C CA . TYR A 1 1027 ? 7.25 -28.453 -4.996 1 95.94 1027 TYR A CA 1
ATOM 8028 C C . TYR A 1 1027 ? 6.223 -29.578 -5.012 1 95.94 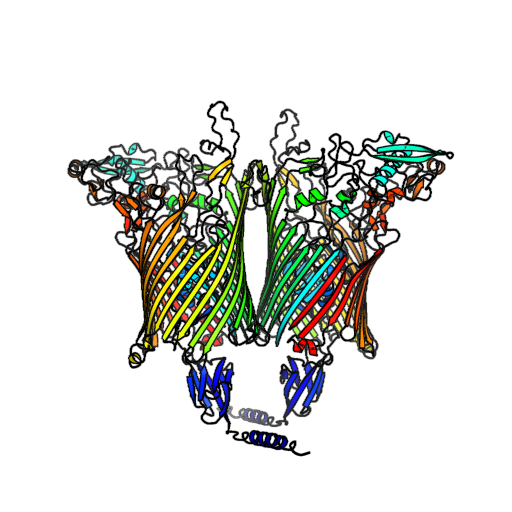1027 TYR A C 1
ATOM 8030 O O . TYR A 1 1027 ? 5.32 -29.594 -5.855 1 95.94 1027 TYR A O 1
ATOM 8038 N N . PRO A 1 1028 ? 6.301 -30.484 -4.156 1 95.31 1028 PRO A N 1
ATOM 8039 C CA . PRO A 1 1028 ? 5.434 -31.656 -4.203 1 95.31 1028 PRO A CA 1
ATOM 8040 C C . PRO A 1 1028 ? 3.961 -31.312 -3.982 1 95.31 1028 PRO A C 1
ATOM 8042 O O . PRO A 1 1028 ? 3.641 -30.453 -3.166 1 95.31 1028 PRO A O 1
ATOM 8045 N N . ILE A 1 1029 ? 3.098 -32 -4.707 1 94.75 1029 ILE A N 1
ATOM 8046 C CA . ILE A 1 1029 ? 1.658 -31.859 -4.516 1 94.75 1029 ILE A CA 1
ATOM 8047 C C . ILE A 1 1029 ? 1.21 -32.719 -3.336 1 94.75 1029 ILE A C 1
ATOM 8049 O O . ILE A 1 1029 ? 1.298 -33.938 -3.385 1 94.75 1029 ILE A O 1
ATOM 8053 N N . PRO A 1 1030 ? 0.682 -32.156 -2.348 1 95.44 1030 PRO A N 1
ATOM 8054 C CA . PRO A 1 1030 ? 0.379 -32.906 -1.133 1 95.44 1030 PRO A CA 1
ATOM 8055 C C . PRO A 1 1030 ? -0.994 -33.594 -1.18 1 95.44 1030 PRO A C 1
ATOM 8057 O O . PRO A 1 1030 ? -1.837 -33.219 -2.002 1 95.44 1030 PRO A O 1
ATOM 8060 N N . VAL A 1 1031 ? -1.171 -34.594 -0.354 1 96.25 1031 VAL A N 1
ATOM 8061 C CA . VAL A 1 1031 ? -2.482 -35.094 0.051 1 96.25 1031 VAL A CA 1
ATOM 8062 C C . VAL A 1 1031 ? -3.002 -34.25 1.229 1 96.25 1031 VAL A C 1
ATOM 8064 O O . VAL A 1 1031 ? -2.293 -34.062 2.219 1 96.25 1031 VAL A O 1
ATOM 8067 N N . ASN A 1 1032 ? -4.168 -33.781 1.106 1 96.19 1032 ASN A N 1
ATOM 8068 C CA . ASN A 1 1032 ? -4.766 -33 2.176 1 96.19 1032 ASN A CA 1
ATOM 8069 C C . ASN A 1 1032 ? -5.988 -33.688 2.773 1 96.19 1032 ASN A C 1
ATOM 8071 O O . ASN A 1 1032 ? -6.887 -34.094 2.041 1 96.19 1032 ASN A O 1
ATOM 8075 N N . ILE A 1 1033 ? -6.031 -33.812 4.031 1 97.56 1033 ILE A N 1
ATOM 8076 C CA . ILE A 1 1033 ? -7.215 -34.25 4.766 1 97.56 1033 ILE A CA 1
ATOM 8077 C C . ILE A 1 1033 ? -7.785 -33.062 5.566 1 97.56 1033 ILE A C 1
ATOM 8079 O O . ILE A 1 1033 ? -7.098 -32.5 6.41 1 97.56 1033 ILE A O 1
ATOM 8083 N N . THR A 1 1034 ? -9.039 -32.812 5.309 1 97.25 1034 THR A N 1
ATOM 8084 C CA . THR A 1 1034 ? -9.602 -31.562 5.844 1 97.25 1034 THR A CA 1
ATOM 8085 C C . THR A 1 1034 ? -10.836 -31.859 6.688 1 97.25 1034 THR A C 1
ATOM 8087 O O . THR A 1 1034 ? -11.656 -32.719 6.328 1 97.25 1034 THR A O 1
ATOM 8090 N N . PHE A 1 1035 ? -10.969 -31.203 7.773 1 97.88 1035 PHE A N 1
ATOM 8091 C CA . PHE A 1 1035 ? -12.188 -31.125 8.562 1 97.88 1035 PHE A CA 1
ATOM 8092 C C . PHE A 1 1035 ? -12.719 -29.688 8.586 1 97.88 1035 PHE A C 1
ATOM 8094 O O . PHE A 1 1035 ? -11.961 -28.75 8.789 1 97.88 1035 PHE A O 1
ATOM 8101 N N . GLY A 1 1036 ? -14.016 -29.594 8.266 1 96.12 1036 GLY A N 1
ATOM 8102 C CA . GLY A 1 1036 ? -14.539 -28.25 8.203 1 96.12 1036 GLY A CA 1
ATOM 8103 C C . GLY A 1 1036 ? -15.945 -28.125 8.766 1 96.12 1036 GLY A C 1
ATOM 8104 O O . GLY A 1 1036 ? -16.594 -29.141 9.055 1 96.12 1036 GLY A O 1
ATOM 8105 N N . LEU A 1 1037 ? -16.312 -26.828 8.938 1 94.94 1037 LEU A N 1
ATOM 8106 C CA . LEU A 1 1037 ? -17.609 -26.438 9.492 1 94.94 1037 LEU A CA 1
ATOM 8107 C C . LEU A 1 1037 ? -18.203 -25.266 8.719 1 94.94 1037 LEU A C 1
ATOM 8109 O O . LEU A 1 1037 ? -17.469 -24.328 8.352 1 94.94 1037 LEU A O 1
ATOM 8113 N N . ASN A 1 1038 ? -19.531 -25.375 8.359 1 93.31 1038 ASN A N 1
ATOM 8114 C CA . ASN A 1 1038 ? -20.297 -24.281 7.77 1 93.31 1038 ASN A CA 1
ATOM 8115 C C . ASN A 1 1038 ? -21.469 -23.875 8.648 1 93.31 1038 ASN A C 1
ATOM 8117 O O . ASN A 1 1038 ? -22.359 -24.688 8.922 1 93.31 1038 ASN A O 1
ATOM 8121 N N . ILE A 1 1039 ? -21.531 -22.641 8.969 1 93.31 1039 ILE A N 1
ATOM 8122 C CA . ILE A 1 1039 ? -22.609 -22.141 9.82 1 93.31 1039 ILE A CA 1
ATOM 8123 C C . ILE A 1 1039 ? -23.297 -20.969 9.133 1 93.31 1039 ILE A C 1
ATOM 8125 O O . ILE A 1 1039 ? -22.641 -20.062 8.633 1 93.31 1039 ILE A O 1
ATOM 8129 N N . GLY A 1 1040 ? -24.578 -21.062 9.078 1 89.38 1040 GLY A N 1
ATOM 8130 C CA . GLY A 1 1040 ? -25.375 -19.969 8.555 1 89.38 1040 GLY A CA 1
ATOM 8131 C C . GLY A 1 1040 ? -26.406 -19.453 9.547 1 89.38 1040 GLY A C 1
ATOM 8132 O O . GLY A 1 1040 ? -26.969 -20.234 10.32 1 89.38 1040 GLY A O 1
ATOM 8133 N N . PHE A 1 1041 ? -26.641 -18.188 9.469 1 86.69 1041 PHE A N 1
ATOM 8134 C CA . PHE A 1 1041 ? -27.672 -17.562 10.289 1 86.69 1041 PHE A CA 1
ATOM 8135 C C . PHE A 1 1041 ? -28.594 -16.703 9.438 1 86.69 1041 PHE A C 1
ATOM 8137 O O . PHE A 1 1041 ? -28.172 -16.172 8.406 1 86.69 1041 PHE A O 1
ATOM 8144 N N . MET B 1 1 ? -56.125 -45.938 57.469 1 21.36 1 MET B N 1
ATOM 8145 C CA . MET B 1 1 ? -57.281 -45.625 56.625 1 21.36 1 MET B CA 1
ATOM 8146 C C . MET B 1 1 ? -57.312 -44.156 56.25 1 21.36 1 MET B C 1
ATOM 8148 O O . MET B 1 1 ? -57.594 -43.812 55.094 1 21.36 1 MET B O 1
ATOM 8152 N N . PRO B 1 2 ? -57.344 -43.156 57.219 1 21.86 2 PRO B N 1
ATOM 8153 C CA . PRO B 1 2 ? -58.094 -41.906 57.094 1 21.86 2 PRO B CA 1
ATOM 8154 C C . PRO B 1 2 ? -57.438 -40.875 56.188 1 21.86 2 PRO B C 1
ATOM 8156 O O . PRO B 1 2 ? -58.125 -40.188 55.406 1 21.86 2 PRO B O 1
ATOM 8159 N N . GLY B 1 3 ? -56.25 -40.312 56.406 1 22.53 3 GLY B N 1
ATOM 8160 C CA . GLY B 1 3 ? -55.969 -38.875 56.406 1 22.53 3 GLY B CA 1
ATOM 8161 C C . GLY B 1 3 ? -55.656 -38.344 55.031 1 22.53 3 GLY B C 1
ATOM 8162 O O . GLY B 1 3 ? -55.062 -37.281 54.875 1 22.53 3 GLY B O 1
ATOM 8163 N N . ILE B 1 4 ? -55.906 -39.094 53.875 1 26.67 4 ILE B N 1
ATOM 8164 C CA . ILE B 1 4 ? -55.438 -38.875 52.5 1 26.67 4 ILE B CA 1
ATOM 8165 C C . ILE B 1 4 ? -56.219 -37.75 51.844 1 26.67 4 ILE B C 1
ATOM 8167 O O . ILE B 1 4 ? -56 -37.438 50.656 1 26.67 4 ILE B O 1
ATOM 8171 N N . MET B 1 5 ? -57.438 -37.312 52.438 1 25.16 5 MET B N 1
ATOM 8172 C CA . MET B 1 5 ? -58.5 -36.656 51.688 1 25.16 5 MET B CA 1
ATOM 8173 C C . MET B 1 5 ? -58.156 -35.219 51.375 1 25.16 5 MET B C 1
ATOM 8175 O O . MET B 1 5 ? -58.938 -34.5 50.781 1 25.16 5 MET B O 1
ATOM 8179 N N . LYS B 1 6 ? -57.25 -34.625 52.156 1 27.86 6 LYS B N 1
ATOM 8180 C CA . LYS B 1 6 ? -57.281 -33.156 52.344 1 27.86 6 LYS B CA 1
ATOM 8181 C C . LYS B 1 6 ? -56.812 -32.438 51.094 1 27.86 6 LYS B C 1
ATOM 8183 O O . LYS B 1 6 ? -57.094 -31.25 50.938 1 27.86 6 LYS B O 1
ATOM 8188 N N . ASN B 1 7 ? -55.938 -33.031 50.344 1 25.28 7 ASN B N 1
ATOM 8189 C CA . ASN B 1 7 ? -55.125 -32.188 49.469 1 25.28 7 ASN B CA 1
ATOM 8190 C C . ASN B 1 7 ? -55.844 -31.797 48.219 1 25.28 7 ASN B C 1
ATOM 8192 O O . ASN B 1 7 ? -55.25 -31.25 47.281 1 25.28 7 ASN B O 1
ATOM 8196 N N . LYS B 1 8 ? -57.094 -32.438 48 1 28.56 8 LYS B N 1
ATOM 8197 C CA . LYS B 1 8 ? -57.688 -32.281 46.656 1 28.56 8 LYS B CA 1
ATOM 8198 C C . LYS B 1 8 ? -58.281 -30.859 46.531 1 28.56 8 LYS B C 1
ATOM 8200 O O . LYS B 1 8 ? -58.562 -30.422 45.406 1 28.56 8 LYS B O 1
ATOM 8205 N N . LYS B 1 9 ? -58.75 -30.406 47.688 1 29.98 9 LYS B N 1
ATOM 8206 C CA . LYS B 1 9 ? -59.656 -29.297 47.562 1 29.98 9 LYS B CA 1
ATOM 8207 C C . LYS B 1 9 ? -58.969 -28.047 47.031 1 29.98 9 LYS B C 1
ATOM 8209 O O . LYS B 1 9 ? -59.562 -27.25 46.281 1 29.98 9 LYS B O 1
ATOM 8214 N N . LEU B 1 10 ? -57.75 -27.875 47.656 1 29.48 10 LEU B N 1
ATOM 8215 C CA . LEU B 1 10 ? -57.25 -26.516 47.469 1 29.48 10 LEU B CA 1
ATOM 8216 C C . LEU B 1 10 ? -56.875 -26.297 46 1 29.48 10 LEU B C 1
ATOM 8218 O O . LEU B 1 10 ? -56.938 -25.172 45.5 1 29.48 10 LEU B O 1
ATOM 8222 N N . LEU B 1 11 ? -56.625 -27.5 45.312 1 29.44 11 LEU B N 1
ATOM 8223 C CA . LEU B 1 11 ? -56.156 -27.312 43.938 1 29.44 11 LEU B CA 1
ATOM 8224 C C . LEU B 1 11 ? -57.281 -26.781 43.031 1 29.44 11 LEU B C 1
ATOM 8226 O O . LEU B 1 11 ? -57 -26.016 42.094 1 29.44 11 LEU B O 1
ATOM 8230 N N . CYS B 1 12 ? -58.5 -27.172 43.406 1 29.83 12 CYS B N 1
ATOM 8231 C CA . CYS B 1 12 ? -59.594 -26.844 42.469 1 29.83 12 CYS B CA 1
ATOM 8232 C C . CYS B 1 12 ? -59.844 -25.344 42.438 1 29.83 12 CYS B C 1
ATOM 8234 O O . CYS B 1 12 ? -60.25 -24.812 41.406 1 29.83 12 CYS B O 1
ATOM 8236 N N . SER B 1 13 ? -59.812 -24.719 43.656 1 30.8 13 SER B N 1
ATOM 8237 C CA . SER B 1 13 ? -60.344 -23.375 43.688 1 30.8 13 SER B CA 1
ATOM 8238 C C . SER B 1 13 ? -59.469 -22.391 42.906 1 30.8 13 SER B C 1
ATOM 8240 O O . SER B 1 13 ? -59.875 -21.297 42.594 1 30.8 13 SER B O 1
ATOM 8242 N N . VAL B 1 14 ? -58.125 -22.688 42.906 1 31.66 14 VAL B N 1
ATOM 8243 C CA . VAL B 1 14 ? -57.281 -21.641 42.344 1 31.66 14 VAL B CA 1
ATOM 8244 C C . VAL B 1 14 ? -57.5 -21.531 40.844 1 31.66 14 VAL B C 1
ATOM 8246 O O . VAL B 1 14 ? -57.156 -20.516 40.219 1 31.66 14 VAL B O 1
ATOM 8249 N N . CYS B 1 15 ? -58.094 -22.547 40.219 1 29.31 15 CYS B N 1
ATOM 8250 C CA . CYS B 1 15 ? -58.25 -22.469 38.75 1 29.31 15 CYS B CA 1
ATOM 8251 C C . CYS B 1 15 ? -59.312 -21.453 38.375 1 29.31 15 CYS B C 1
ATOM 8253 O O . CYS B 1 15 ? -59.375 -21.016 37.219 1 29.31 15 CYS B O 1
ATOM 8255 N N . PHE B 1 16 ? -60.312 -21.297 39.281 1 30.94 16 PHE B N 1
ATOM 8256 C CA . PHE B 1 16 ? -61.469 -20.531 38.844 1 30.94 16 PHE B CA 1
ATOM 8257 C C . PHE B 1 16 ? -61.125 -19.062 38.656 1 30.94 16 PHE B C 1
ATOM 8259 O O . PHE B 1 16 ? -61.844 -18.297 38.031 1 30.94 16 PHE B O 1
ATOM 8266 N N . LEU B 1 17 ? -60.312 -18.562 39.594 1 28.08 17 LEU B N 1
ATOM 8267 C CA . LEU B 1 17 ? -60.25 -17.094 39.656 1 28.08 17 LEU B CA 1
ATOM 8268 C C . LEU B 1 17 ? -59.562 -16.547 38.406 1 28.08 17 LEU B C 1
ATOM 8270 O O . LEU B 1 17 ? -59.656 -15.344 38.125 1 28.08 17 LEU B O 1
ATOM 8274 N N . PHE B 1 18 ? -58.719 -17.312 37.719 1 29.91 18 PHE B N 1
ATOM 8275 C CA . PHE B 1 18 ? -58 -16.609 36.688 1 29.91 18 PHE B CA 1
ATOM 8276 C C . PHE B 1 18 ? -58.906 -16.297 35.5 1 29.91 18 PHE B C 1
ATOM 8278 O O . PHE B 1 18 ? -58.438 -15.758 34.5 1 29.91 18 PHE B O 1
ATOM 8285 N N . ALA B 1 19 ? -60.125 -16.828 35.5 1 30.03 19 ALA B N 1
ATOM 8286 C CA . ALA B 1 19 ? -60.906 -16.656 34.25 1 30.03 19 ALA B CA 1
ATOM 8287 C C . ALA B 1 19 ? -61.406 -15.227 34.125 1 30.03 19 ALA B C 1
ATOM 8289 O O . ALA B 1 19 ? -61.812 -14.812 33.031 1 30.03 19 ALA B O 1
ATOM 8290 N N . PHE B 1 20 ? -61.781 -14.602 35.25 1 31.05 20 PHE B N 1
ATOM 8291 C CA . PHE B 1 20 ? -62.688 -13.484 35.031 1 31.05 20 PHE B CA 1
ATOM 8292 C C . PHE B 1 20 ? -61.969 -12.305 34.406 1 31.05 20 PHE B C 1
ATOM 8294 O O . PHE B 1 20 ? -62.562 -11.242 34.188 1 31.05 20 PHE B O 1
ATOM 8301 N N . MET B 1 21 ? -60.75 -12.102 34.594 1 31.02 21 MET B N 1
ATOM 8302 C CA . MET B 1 21 ? -60.312 -10.734 34.344 1 31.02 21 MET B CA 1
ATOM 8303 C C . MET B 1 21 ? -60.344 -10.414 32.875 1 31.02 21 MET B C 1
ATOM 8305 O O . MET B 1 21 ? -59.5 -9.656 32.375 1 31.02 21 MET B O 1
ATOM 8309 N N . SER B 1 22 ? -60.969 -11.219 32.031 1 29.98 22 SER B N 1
ATOM 8310 C CA . SER B 1 22 ? -60.688 -10.898 30.625 1 29.98 22 SER B CA 1
ATOM 8311 C C . SER B 1 22 ? -61.344 -9.586 30.219 1 29.98 22 SER B C 1
ATOM 8313 O O . SER B 1 22 ? -61.031 -9.016 29.172 1 29.98 22 SER B O 1
ATOM 8315 N N . ALA B 1 23 ? -62.531 -9.227 30.688 1 34.34 23 ALA B N 1
ATOM 8316 C CA . ALA B 1 23 ? -63.406 -8.617 29.688 1 34.34 23 ALA B CA 1
ATOM 8317 C C . ALA B 1 23 ? -63.062 -7.145 29.484 1 34.34 23 ALA B C 1
ATOM 8319 O O . ALA B 1 23 ? -63.75 -6.438 28.75 1 34.34 23 ALA B O 1
ATOM 8320 N N . LEU B 1 24 ? -62.5 -6.52 30.375 1 34.75 24 LEU B N 1
ATOM 8321 C CA . LEU B 1 24 ? -62.719 -5.105 30.094 1 34.75 24 LEU B CA 1
ATOM 8322 C C . LEU B 1 24 ? -62.094 -4.695 28.781 1 34.75 24 LEU B C 1
ATOM 8324 O O . LEU B 1 24 ? -60.875 -4.559 28.688 1 34.75 24 LEU B O 1
ATOM 8328 N N . TRP B 1 25 ? -62.562 -5.289 27.719 1 39.41 25 TRP B N 1
ATOM 8329 C CA . TRP B 1 25 ? -62.125 -4.785 26.422 1 39.41 25 TRP B CA 1
ATOM 8330 C C . TRP B 1 25 ? -62.438 -3.299 26.281 1 39.41 25 TRP B C 1
ATOM 8332 O O . TRP B 1 25 ? -63.594 -2.9 26.328 1 39.41 25 TRP B O 1
ATOM 8342 N N . GLY B 1 26 ? -61.844 -2.488 26.984 1 44.09 26 GLY B N 1
ATOM 8343 C CA . GLY B 1 26 ? -61.938 -1.06 26.734 1 44.09 26 GLY B CA 1
ATOM 8344 C C . GLY B 1 26 ? -61.938 -0.708 25.266 1 44.09 26 GLY B C 1
ATOM 8345 O O . GLY B 1 26 ? -61.344 -1.421 24.453 1 44.09 26 GLY B O 1
ATOM 8346 N N . GLN B 1 27 ? -62.906 0.049 24.828 1 60.75 27 GLN B N 1
ATOM 8347 C CA . GLN B 1 27 ? -63.094 0.561 23.469 1 60.75 27 GLN B CA 1
ATOM 8348 C C . GLN B 1 27 ? -61.812 1.243 22.953 1 60.75 27 GLN B C 1
ATOM 8350 O O . GLN B 1 27 ? -61.312 2.168 23.594 1 60.75 27 GLN B O 1
ATOM 8355 N N . ASN B 1 28 ? -61.125 0.647 22.219 1 70.88 28 ASN B N 1
ATOM 8356 C CA . ASN B 1 28 ? -59.938 1.196 21.578 1 70.88 28 ASN B CA 1
ATOM 8357 C C . ASN B 1 28 ? -60.312 2.141 20.438 1 70.88 28 ASN B C 1
ATOM 8359 O O . ASN B 1 28 ? -61.312 1.943 19.75 1 70.88 28 ASN B O 1
ATOM 8363 N N . ILE B 1 29 ? -59.781 3.312 20.484 1 80.62 29 ILE B N 1
ATOM 8364 C CA . ILE B 1 29 ? -59.875 4.219 19.344 1 80.62 29 ILE B CA 1
ATOM 8365 C C . ILE B 1 29 ? -58.625 4.086 18.469 1 80.62 29 ILE B C 1
ATOM 8367 O O . ILE B 1 29 ? -57.5 3.887 18.984 1 80.62 29 ILE B O 1
ATOM 8371 N N . THR B 1 30 ? -58.875 4.168 17.188 1 82 30 THR B N 1
ATOM 8372 C CA . THR B 1 30 ? -57.781 4.223 16.234 1 82 30 THR B CA 1
ATOM 8373 C C . THR B 1 30 ? -57.344 5.668 15.961 1 82 30 THR B C 1
ATOM 8375 O O . THR B 1 30 ? -58.156 6.461 15.461 1 82 30 THR B O 1
ATOM 8378 N N . VAL B 1 31 ? -56.25 6.02 16.391 1 81.94 31 VAL B N 1
ATOM 8379 C CA . VAL B 1 31 ? -55.688 7.352 16.172 1 81.94 31 VAL B CA 1
ATOM 8380 C C . VAL B 1 31 ? -54.938 7.383 14.844 1 81.94 31 VAL B C 1
ATOM 8382 O O . VAL B 1 31 ? -54 6.582 14.633 1 81.94 31 VAL B O 1
ATOM 8385 N N . LYS B 1 32 ? -55.375 8.297 13.961 1 83.75 32 LYS B N 1
ATOM 8386 C CA . LYS B 1 32 ? -54.656 8.633 12.742 1 83.75 32 LYS B CA 1
ATOM 8387 C C . LYS B 1 32 ? -54.031 10.023 12.836 1 83.75 32 LYS B C 1
ATOM 8389 O O . LYS B 1 32 ? -54.688 10.977 13.234 1 83.75 32 LYS B O 1
ATOM 8394 N N . GLY B 1 33 ? -52.719 10.078 12.688 1 82.31 33 GLY B N 1
ATOM 8395 C CA . GLY B 1 33 ? -52.062 11.383 12.805 1 82.31 33 GLY B CA 1
ATOM 8396 C C . GLY B 1 33 ? -50.906 11.562 11.852 1 82.31 33 GLY B C 1
ATOM 8397 O O . GLY B 1 33 ? -50.562 10.648 11.102 1 82.31 33 GLY B O 1
ATOM 8398 N N . ASN B 1 34 ? -50.438 12.852 11.781 1 83.94 34 ASN B N 1
ATOM 8399 C CA . ASN B 1 34 ? -49.281 13.289 11.008 1 83.94 34 ASN B CA 1
ATOM 8400 C C . ASN B 1 34 ? -48.281 14.031 11.883 1 83.94 34 ASN B C 1
ATOM 8402 O O . ASN B 1 34 ? -48.656 14.867 12.703 1 83.94 34 ASN B O 1
ATOM 8406 N N . VAL B 1 35 ? -47.125 13.562 11.797 1 83.56 35 VAL B N 1
ATOM 8407 C CA . VAL B 1 35 ? -46.062 14.227 12.523 1 83.56 35 VAL B CA 1
ATOM 8408 C C . VAL B 1 35 ? -45.188 15.008 11.547 1 83.56 35 VAL B C 1
ATOM 8410 O O . VAL B 1 35 ? -44.594 14.422 10.625 1 83.56 35 VAL B O 1
ATOM 8413 N N . THR B 1 36 ? -45.062 16.266 11.758 1 79.69 36 THR B N 1
ATOM 8414 C CA . THR B 1 36 ? -44.25 17.141 10.906 1 79.69 36 THR B CA 1
ATOM 8415 C C . THR B 1 36 ? -43.312 18 11.742 1 79.69 36 THR B C 1
ATOM 8417 O O . THR B 1 36 ? -43.562 18.203 12.938 1 79.69 36 THR B O 1
ATOM 8420 N N . SER B 1 37 ? -42.25 18.359 11.141 1 72.38 37 SER B N 1
ATOM 8421 C CA . SER B 1 37 ? -41.312 19.297 11.766 1 72.38 37 SER B CA 1
ATOM 8422 C C . SER B 1 37 ? -41.875 20.703 11.812 1 72.38 37 SER B C 1
ATOM 8424 O O . SER B 1 37 ? -42.438 21.188 10.82 1 72.38 37 SER B O 1
ATOM 8426 N N . LYS B 1 38 ? -41.75 21.25 13.016 1 69.31 38 LYS B N 1
ATOM 8427 C CA . LYS B 1 38 ? -42.219 22.625 13.172 1 69.31 38 LYS B CA 1
ATOM 8428 C C . LYS B 1 38 ? -41.406 23.594 12.336 1 69.31 38 LYS B C 1
ATOM 8430 O O . LYS B 1 38 ? -41.906 24.609 11.859 1 69.31 38 LYS B O 1
ATOM 8435 N N . THR B 1 39 ? -40.188 23.234 12.211 1 58.75 39 THR B N 1
ATOM 8436 C CA . THR B 1 39 ? -39.25 24.156 11.57 1 58.75 39 THR B CA 1
ATOM 8437 C C . THR B 1 39 ? -39.5 24.219 10.07 1 58.75 39 THR B C 1
ATOM 8439 O O . THR B 1 39 ? -39.5 25.297 9.477 1 58.75 39 THR B O 1
ATOM 8442 N N . ASP B 1 40 ? -39.594 23.078 9.344 1 58.31 40 ASP B N 1
ATOM 8443 C CA . ASP B 1 40 ? -39.688 23.125 7.887 1 58.31 40 ASP B CA 1
ATOM 8444 C C . ASP B 1 40 ? -41 22.484 7.402 1 58.31 40 ASP B C 1
ATOM 8446 O O . ASP B 1 40 ? -41.25 22.391 6.195 1 58.31 40 ASP B O 1
ATOM 8450 N N . GLY B 1 41 ? -41.844 22.141 8.273 1 63.78 41 GLY B N 1
ATOM 8451 C CA . GLY B 1 41 ? -43.125 21.578 7.934 1 63.78 41 GLY B CA 1
ATOM 8452 C C . GLY B 1 41 ? -43.031 20.234 7.227 1 63.78 41 GLY B C 1
ATOM 8453 O O . GLY B 1 41 ? -44.031 19.734 6.707 1 63.78 41 GLY B O 1
ATOM 8454 N N . GLN B 1 42 ? -41.938 19.734 7.207 1 66.69 42 GLN B N 1
ATOM 8455 C CA . GLN B 1 42 ? -41.781 18.469 6.516 1 66.69 42 GLN B CA 1
ATOM 8456 C C . GLN B 1 42 ? -42.188 17.297 7.406 1 66.69 42 GLN B C 1
ATOM 8458 O O . GLN B 1 42 ? -42.031 17.344 8.625 1 66.69 42 GLN B O 1
ATOM 8463 N N . PRO B 1 43 ? -42.688 16.266 6.719 1 74.44 43 PRO B N 1
ATOM 8464 C CA . PRO B 1 43 ? -43.031 15.086 7.512 1 74.44 43 PRO B CA 1
ATOM 8465 C C . PRO B 1 43 ? -41.844 14.453 8.203 1 74.44 43 PRO B C 1
ATOM 8467 O O . PRO B 1 43 ? -40.75 14.422 7.629 1 74.44 43 PRO B O 1
ATOM 8470 N N . ILE B 1 44 ? -41.969 14.258 9.453 1 73.88 44 ILE B N 1
ATOM 8471 C CA . ILE B 1 44 ? -40.938 13.555 10.203 1 73.88 44 ILE B CA 1
ATOM 8472 C C . ILE B 1 44 ? -41.125 12.047 10.062 1 73.88 44 ILE B C 1
ATOM 8474 O O . ILE B 1 44 ? -42.094 11.484 10.555 1 73.88 44 ILE B O 1
ATOM 8478 N N . ILE B 1 45 ? -40.188 11.539 9.336 1 70.62 45 ILE B N 1
ATOM 8479 C CA . ILE B 1 45 ? -40.219 10.109 9.062 1 70.62 45 ILE B CA 1
ATOM 8480 C C . ILE B 1 45 ? -39.594 9.352 10.234 1 70.62 45 ILE B C 1
ATOM 8482 O O . ILE B 1 45 ? -38.5 9.68 10.688 1 70.62 45 ILE B O 1
ATOM 8486 N N . GLY B 1 46 ? -40.281 8.281 10.812 1 71.19 46 GLY B N 1
ATOM 8487 C CA . GLY B 1 46 ? -39.719 7.402 11.828 1 71.19 46 GLY B CA 1
ATOM 8488 C C . GLY B 1 46 ? -39.875 7.945 13.242 1 71.19 46 GLY B C 1
ATOM 8489 O O . GLY B 1 46 ? -39.188 7.5 14.164 1 71.19 46 GLY B O 1
ATOM 8490 N N . ALA B 1 47 ? -40.688 8.945 13.422 1 76.88 47 ALA B N 1
ATOM 8491 C CA . ALA B 1 47 ? -40.969 9.391 14.781 1 76.88 47 ALA B CA 1
ATOM 8492 C C . ALA B 1 47 ? -41.719 8.312 15.57 1 76.88 47 ALA B C 1
ATOM 8494 O O . ALA B 1 47 ? -42.625 7.684 15.055 1 76.88 47 ALA B O 1
ATOM 8495 N N . SER B 1 48 ? -41.219 8.109 16.688 1 79.88 48 SER B N 1
ATOM 8496 C CA . SER B 1 48 ? -41.875 7.152 17.562 1 79.88 48 SER B CA 1
ATOM 8497 C C . SER B 1 48 ? -43.156 7.738 18.172 1 79.88 48 SER B C 1
ATOM 8499 O O . SER B 1 48 ? -43.125 8.828 18.734 1 79.88 48 SER B O 1
ATOM 8501 N N . VAL B 1 49 ? -44.281 7.059 17.969 1 83.44 49 VAL B N 1
ATOM 8502 C CA . VAL B 1 49 ? -45.562 7.387 18.578 1 83.44 49 VAL B CA 1
ATOM 8503 C C . VAL B 1 49 ? -45.969 6.273 19.531 1 83.44 49 VAL B C 1
ATOM 8505 O O . VAL B 1 49 ? -46.312 5.168 19.094 1 83.44 49 VAL B O 1
ATOM 8508 N N . VAL B 1 50 ? -45.875 6.57 20.812 1 81.31 50 VAL B N 1
ATOM 8509 C CA . VAL B 1 50 ? -46.094 5.535 21.812 1 81.31 50 VAL B CA 1
ATOM 8510 C C . VAL B 1 50 ? -47.188 5.984 22.781 1 81.31 50 VAL B C 1
ATOM 8512 O O . VAL B 1 50 ? -47.281 7.164 23.125 1 81.31 50 VAL B O 1
ATOM 8515 N N . GLU B 1 51 ? -48.094 5.043 23.172 1 80.06 51 GLU B N 1
ATOM 8516 C CA . GLU B 1 51 ? -49.062 5.27 24.25 1 80.06 51 GLU B CA 1
ATOM 8517 C C . GLU B 1 51 ? -48.375 5.41 25.594 1 80.06 51 GLU B C 1
ATOM 8519 O O . GLU B 1 51 ? -47.562 4.559 25.984 1 80.06 51 GLU B O 1
ATOM 8524 N N . THR B 1 52 ? -48.531 6.582 26.359 1 75.31 52 THR B N 1
ATOM 8525 C CA . THR B 1 52 ? -47.812 6.883 27.594 1 75.31 52 THR B CA 1
ATOM 8526 C C . THR B 1 52 ? -48.156 5.883 28.688 1 75.31 52 THR B C 1
ATOM 8528 O O . THR B 1 52 ? -47.375 5.621 29.578 1 75.31 52 THR B O 1
ATOM 8531 N N . THR B 1 53 ? -49.344 5.262 28.734 1 67.62 53 THR B N 1
ATOM 8532 C CA . THR B 1 53 ? -49.781 4.359 29.797 1 67.62 53 THR B CA 1
ATOM 8533 C C . THR B 1 53 ? -49.344 2.926 29.5 1 67.62 53 THR B C 1
ATOM 8535 O O . THR B 1 53 ? -49.125 2.131 30.422 1 67.62 53 THR B O 1
ATOM 8538 N N . ALA B 1 54 ? -49.312 2.469 28.219 1 63.25 54 ALA B N 1
ATOM 8539 C CA . ALA B 1 54 ? -48.781 1.168 27.781 1 63.25 54 ALA B CA 1
ATOM 8540 C C . ALA B 1 54 ? -47.656 1.329 26.781 1 63.25 54 ALA B C 1
ATOM 8542 O O . ALA B 1 54 ? -47.875 1.322 25.578 1 63.25 54 ALA B O 1
ATOM 8543 N N . THR B 1 55 ? -46.469 1.461 27.266 1 61.84 55 THR B N 1
ATOM 8544 C CA . THR B 1 55 ? -45.312 1.876 26.484 1 61.84 55 THR B CA 1
ATOM 8545 C C . THR B 1 55 ? -44.938 0.814 25.453 1 61.84 55 THR B C 1
ATOM 8547 O O . THR B 1 55 ? -44.156 1.067 24.547 1 61.84 55 THR B O 1
ATOM 8550 N N . THR B 1 56 ? -45.5 -0.302 25.531 1 67.69 56 THR B N 1
ATOM 8551 C CA . THR B 1 56 ? -45.25 -1.347 24.547 1 67.69 56 THR B CA 1
ATOM 8552 C C . THR B 1 56 ? -46.125 -1.162 23.312 1 67.69 56 THR B C 1
ATOM 8554 O O . THR B 1 56 ? -45.875 -1.757 22.266 1 67.69 56 THR B O 1
ATOM 8557 N N . ASN B 1 57 ? -47.219 -0.376 23.453 1 73.44 57 ASN B N 1
ATOM 8558 C CA . ASN B 1 57 ? -48.094 -0.048 22.328 1 73.44 57 ASN B CA 1
ATOM 8559 C C . ASN B 1 57 ? -47.625 1.213 21.609 1 73.44 57 ASN B C 1
ATOM 8561 O O . ASN B 1 57 ? -47.812 2.322 22.109 1 73.44 57 ASN B O 1
ATOM 8565 N N . GLY B 1 58 ? -46.938 1.027 20.562 1 77.88 58 GLY B N 1
ATOM 8566 C CA . GLY B 1 58 ? -46.406 2.152 19.812 1 77.88 58 GLY B CA 1
ATOM 8567 C C . GLY B 1 58 ? -46.25 1.855 18.328 1 77.88 58 GLY B C 1
ATOM 8568 O O . GLY B 1 58 ? -46.406 0.709 17.906 1 77.88 58 GLY B O 1
ATOM 8569 N N . THR B 1 59 ? -46.219 2.98 17.594 1 79.44 59 THR B N 1
ATOM 8570 C CA . THR B 1 59 ? -45.969 2.936 16.156 1 79.44 59 THR B CA 1
ATOM 8571 C C . THR B 1 59 ? -44.938 3.992 15.766 1 79.44 59 THR B C 1
ATOM 8573 O O . THR B 1 59 ? -44.5 4.781 16.609 1 79.44 59 THR B O 1
ATOM 8576 N N . ILE B 1 60 ? -44.5 3.947 14.57 1 78.31 60 ILE B N 1
ATOM 8577 C CA . ILE B 1 60 ? -43.594 4.98 14.031 1 78.31 60 ILE B CA 1
ATOM 8578 C C . ILE B 1 60 ? -44.25 5.613 12.797 1 78.31 60 ILE B C 1
ATOM 8580 O O . ILE B 1 60 ? -45.062 4.98 12.117 1 78.31 60 ILE B O 1
ATOM 8584 N N . THR B 1 61 ? -43.938 6.875 12.562 1 80 61 THR B N 1
ATOM 8585 C CA . THR B 1 61 ? -44.5 7.59 11.422 1 80 61 THR B CA 1
ATOM 8586 C C . THR B 1 61 ? -43.938 7.055 10.117 1 80 61 THR B C 1
ATOM 8588 O O . THR B 1 61 ? -42.781 6.574 10.078 1 80 61 THR B O 1
ATOM 8591 N N . ASP B 1 62 ? -44.75 7.125 9.055 1 72.75 62 ASP B N 1
ATOM 8592 C CA . ASP B 1 62 ? -44.312 6.68 7.73 1 72.75 62 ASP B CA 1
ATOM 8593 C C . ASP B 1 62 ? -43.625 7.801 6.973 1 72.75 62 ASP B C 1
ATOM 8595 O O . ASP B 1 62 ? -43.281 8.836 7.555 1 72.75 62 ASP B O 1
ATOM 8599 N N . PHE B 1 63 ? -43.406 7.652 5.68 1 69.06 63 PHE B N 1
ATOM 8600 C CA . PHE B 1 63 ? -42.625 8.555 4.848 1 69.06 63 PHE B CA 1
ATOM 8601 C C . PHE B 1 63 ? -43.281 9.922 4.754 1 69.06 63 PHE B C 1
ATOM 8603 O O . PHE B 1 63 ? -42.625 10.93 4.52 1 69.06 63 PHE B O 1
ATOM 8610 N N . ASP B 1 64 ? -44.5 9.914 4.891 1 72.62 64 ASP B N 1
ATOM 8611 C CA . ASP B 1 64 ? -45.219 11.18 4.828 1 72.62 64 ASP B CA 1
ATOM 8612 C C . ASP B 1 64 ? -45.531 11.711 6.227 1 72.62 64 ASP B C 1
ATOM 8614 O O . ASP B 1 64 ? -46.344 12.625 6.391 1 72.62 64 ASP B O 1
ATOM 8618 N N . GLY B 1 65 ? -44.938 11.078 7.23 1 76.12 65 GLY B N 1
ATOM 8619 C CA . GLY B 1 65 ? -45.125 11.492 8.609 1 76.12 65 GLY B CA 1
ATOM 8620 C C . GLY B 1 65 ? -46.438 10.953 9.211 1 76.12 65 GLY B C 1
ATOM 8621 O O . GLY B 1 65 ? -46.812 11.352 10.312 1 76.12 65 GLY B O 1
ATOM 8622 N N . ASN B 1 66 ? -47.094 10.133 8.531 1 79.56 66 ASN B N 1
ATOM 8623 C CA . ASN B 1 66 ? -48.375 9.625 9.016 1 79.56 66 ASN B CA 1
ATOM 8624 C C . ASN B 1 66 ? -48.188 8.461 9.984 1 79.56 66 ASN B C 1
ATOM 8626 O O . ASN B 1 66 ? -47.219 7.707 9.867 1 79.56 66 ASN B O 1
ATOM 8630 N N . PHE B 1 67 ? -49.062 8.367 11.031 1 81.44 67 PHE B N 1
ATOM 8631 C CA . PHE B 1 67 ? -49.094 7.203 11.914 1 81.44 67 PHE B CA 1
ATOM 8632 C C . PHE B 1 67 ? -50.531 6.789 12.211 1 81.44 67 PHE B C 1
ATOM 8634 O O . PHE B 1 67 ? -51.438 7.602 12.094 1 81.44 67 PHE B O 1
ATOM 8641 N N . THR B 1 68 ? -50.719 5.441 12.391 1 82.44 68 THR B N 1
ATOM 8642 C CA . THR B 1 68 ? -51.969 4.879 12.906 1 82.44 68 THR B CA 1
ATOM 8643 C C . THR B 1 68 ? -51.688 3.998 14.125 1 82.44 68 THR B C 1
ATOM 8645 O O . THR B 1 68 ? -50.812 3.135 14.086 1 82.44 68 THR B O 1
ATOM 8648 N N . LEU B 1 69 ? -52.312 4.262 15.227 1 81.5 69 LEU B N 1
ATOM 8649 C CA . LEU B 1 69 ? -52.125 3.518 16.469 1 81.5 69 LEU B CA 1
ATOM 8650 C C . LEU B 1 69 ? -53.469 3.336 17.172 1 81.5 69 LEU B C 1
ATOM 8652 O O . LEU B 1 69 ? -54.219 4.301 17.359 1 81.5 69 LEU B O 1
ATOM 8656 N N . SER B 1 70 ? -53.781 2.111 17.5 1 81.31 70 SER B N 1
ATOM 8657 C CA . SER B 1 70 ? -55 1.826 18.281 1 81.31 70 SER B CA 1
ATOM 8658 C C . SER B 1 70 ? -54.719 1.893 19.766 1 81.31 70 SER B C 1
ATOM 8660 O O . SER B 1 70 ? -53.844 1.181 20.281 1 81.31 70 SER B O 1
ATOM 8662 N N . VAL B 1 71 ? -55.406 2.791 20.484 1 80.12 71 VAL B N 1
ATOM 8663 C CA . VAL B 1 71 ? -55.188 2.992 21.922 1 80.12 71 VAL B CA 1
ATOM 8664 C C . VAL B 1 71 ? -56.531 3.094 22.625 1 80.12 71 VAL B C 1
ATOM 8666 O O . VAL B 1 71 ? -57.562 3.42 22 1 80.12 71 VAL B O 1
ATOM 8669 N N . PRO B 1 72 ? -56.656 2.707 23.953 1 78.81 72 PRO B N 1
ATOM 8670 C CA . PRO B 1 72 ? -57.875 2.955 24.719 1 78.81 72 PRO B CA 1
ATOM 8671 C C . PRO B 1 72 ? -58.281 4.422 24.688 1 78.81 72 PRO B C 1
ATOM 8673 O O . PRO B 1 72 ? -57.438 5.309 24.562 1 78.81 72 PRO B O 1
ATOM 8676 N N . VAL B 1 73 ? -59.5 4.656 24.703 1 77.38 73 VAL B N 1
ATOM 8677 C CA . VAL B 1 73 ? -60.062 6.004 24.719 1 77.38 73 VAL B CA 1
ATOM 8678 C C . VAL B 1 73 ? -59.469 6.797 25.875 1 77.38 73 VAL B C 1
ATOM 8680 O O . VAL B 1 73 ? -59.312 6.27 26.984 1 77.38 73 VAL B O 1
ATOM 8683 N N . ASN B 1 74 ? -58.875 8.148 25.734 1 75.75 74 ASN B N 1
ATOM 8684 C CA . ASN B 1 74 ? -58.281 9.086 26.672 1 75.75 74 ASN B CA 1
ATOM 8685 C C . ASN B 1 74 ? -56.812 8.758 26.953 1 75.75 74 ASN B C 1
ATOM 8687 O O . ASN B 1 74 ? -56.25 9.211 27.953 1 75.75 74 ASN B O 1
ATOM 8691 N N . SER B 1 75 ? -56.344 8.008 26.078 1 79.69 75 SER B N 1
ATOM 8692 C CA . SER B 1 75 ? -54.906 7.742 26.234 1 79.69 75 SER B CA 1
ATOM 8693 C C . SER B 1 75 ? -54.094 8.93 25.75 1 79.69 75 SER B C 1
ATOM 8695 O O . SER B 1 75 ? -54.562 9.773 25 1 79.69 75 SER B O 1
ATOM 8697 N N . THR B 1 76 ? -52.906 9.008 26.266 1 82.94 76 THR B N 1
ATOM 8698 C CA . THR B 1 76 ? -51.938 10.016 25.828 1 82.94 76 THR B CA 1
ATOM 8699 C C . THR B 1 76 ? -50.812 9.383 25 1 82.94 76 THR B C 1
ATOM 8701 O O . THR B 1 76 ? -50.375 8.281 25.312 1 82.94 76 THR B O 1
ATOM 8704 N N . LEU B 1 77 ? -50.5 10.125 23.906 1 83.81 77 LEU B N 1
ATOM 8705 C CA . LEU B 1 77 ? -49.469 9.688 23 1 83.81 77 LEU B CA 1
ATOM 8706 C C . LEU B 1 77 ? -48.188 10.508 23.203 1 83.81 77 LEU B C 1
ATOM 8708 O O . LEU B 1 77 ? -48.25 11.734 23.359 1 83.81 77 LEU B O 1
ATOM 8712 N N . LYS B 1 78 ? -47.156 9.805 23.297 1 81.25 78 LYS B N 1
ATOM 8713 C CA . LYS B 1 78 ? -45.844 10.445 23.297 1 81.25 78 LYS B CA 1
ATOM 8714 C C . LYS B 1 78 ? -45.156 10.242 21.953 1 81.25 78 LYS B C 1
ATOM 8716 O O . LYS B 1 78 ? -44.938 9.102 21.531 1 81.25 78 LYS B O 1
ATOM 8721 N N . ILE B 1 79 ? -44.844 11.359 21.297 1 81.12 79 ILE B N 1
ATOM 8722 C CA . ILE B 1 79 ? -44.156 11.359 20.016 1 81.12 79 ILE B CA 1
ATOM 8723 C C . ILE B 1 79 ? -42.688 11.82 20.188 1 81.12 79 ILE B C 1
ATOM 8725 O O . ILE B 1 79 ? -42.469 12.906 20.719 1 81.12 79 ILE B O 1
ATOM 8729 N N . THR B 1 80 ? -41.844 10.922 19.859 1 76.06 80 THR B N 1
ATOM 8730 C CA . THR B 1 80 ? -40.406 11.227 20.016 1 76.06 80 THR B CA 1
ATOM 8731 C C . THR B 1 80 ? -39.656 10.992 18.703 1 76.06 80 THR B C 1
ATOM 8733 O O . THR B 1 80 ? -40.031 10.133 17.906 1 76.06 80 THR B O 1
ATOM 8736 N N . TYR B 1 81 ? -38.812 11.969 18.406 1 71.56 81 TYR B N 1
ATOM 8737 C CA . TYR B 1 81 ? -37.875 11.844 17.297 1 71.56 81 TYR B CA 1
ATOM 8738 C C . TYR B 1 81 ? -36.562 12.516 17.641 1 71.56 81 TYR B C 1
ATOM 8740 O O . TYR B 1 81 ? -36.531 13.609 18.203 1 71.56 81 TYR B O 1
ATOM 8748 N N . ILE B 1 82 ? -35.469 11.734 17.391 1 59.12 82 ILE B N 1
ATOM 8749 C CA . ILE B 1 82 ? -34.156 12.242 17.719 1 59.12 82 ILE B CA 1
ATOM 8750 C C . ILE B 1 82 ? -33.969 13.633 17.109 1 59.12 82 ILE B C 1
ATOM 8752 O O . ILE B 1 82 ? -34.219 13.836 15.922 1 59.12 82 ILE B O 1
ATOM 8756 N N . GLY B 1 83 ? -33.531 14.648 17.844 1 58.53 83 GLY B N 1
ATOM 8757 C CA . GLY B 1 83 ? -33.312 16.031 17.438 1 58.53 83 GLY B CA 1
ATOM 8758 C C . GLY B 1 83 ? -34.531 16.906 17.625 1 58.53 83 GLY B C 1
ATOM 8759 O O . GLY B 1 83 ? -34.469 18.109 17.359 1 58.53 83 GLY B O 1
ATOM 8760 N N . TYR B 1 84 ? -35.688 16.297 18.016 1 65.44 84 TYR B N 1
ATOM 8761 C CA . TYR B 1 84 ? -36.906 17.062 18.219 1 65.44 84 TYR B CA 1
ATOM 8762 C C . TYR B 1 84 ? -37.406 16.938 19.656 1 65.44 84 TYR B C 1
ATOM 8764 O O . TYR B 1 84 ? -37.156 15.922 20.312 1 65.44 84 TYR B O 1
ATOM 8772 N N . LYS B 1 85 ? -37.969 17.938 20.188 1 67.31 85 LYS B N 1
ATOM 8773 C CA . LYS B 1 85 ? -38.594 17.891 21.5 1 67.31 85 LYS B CA 1
ATOM 8774 C C . LYS B 1 85 ? -39.781 16.906 21.531 1 67.31 85 LYS B C 1
ATOM 8776 O O . LYS B 1 85 ? -40.625 16.922 20.625 1 67.31 85 LYS B O 1
ATOM 8781 N N . PRO B 1 86 ? -39.688 15.945 22.469 1 72.75 86 PRO B N 1
ATOM 8782 C CA . PRO B 1 86 ? -40.844 15.055 22.547 1 72.75 86 PRO B CA 1
ATOM 8783 C C . PRO B 1 86 ? -42.156 15.812 22.766 1 72.75 86 PRO B C 1
ATOM 8785 O O . PRO B 1 86 ? -42.156 16.844 23.453 1 72.75 86 PRO B O 1
ATOM 8788 N N . VAL B 1 87 ? -43.188 15.453 22.125 1 77.44 87 VAL B N 1
ATOM 8789 C CA . VAL B 1 87 ? -44.531 16.047 22.281 1 77.44 87 VAL B CA 1
ATOM 8790 C C . VAL B 1 87 ? -45.5 14.977 22.766 1 77.44 87 VAL B C 1
ATOM 8792 O O . VAL B 1 87 ? -45.531 13.859 22.25 1 77.44 87 VAL B O 1
ATOM 8795 N N . THR B 1 88 ? -46.156 15.242 23.922 1 80.12 88 THR B N 1
ATOM 8796 C CA . THR B 1 88 ? -47.219 14.375 24.406 1 80.12 88 THR B CA 1
ATOM 8797 C C . THR B 1 88 ? -48.594 14.953 24.062 1 80.12 88 THR B C 1
ATOM 8799 O O . THR B 1 88 ? -48.875 16.109 24.344 1 80.12 88 THR B O 1
ATOM 8802 N N . VAL B 1 89 ? -49.406 14.203 23.406 1 81.44 89 VAL B N 1
ATOM 8803 C CA . VAL B 1 89 ? -50.75 14.656 23 1 81.44 89 VAL B CA 1
ATOM 8804 C C . VAL B 1 89 ? -51.812 13.648 23.453 1 81.44 89 VAL B C 1
ATOM 8806 O O . VAL B 1 89 ? -51.5 12.453 23.562 1 81.44 89 VAL B O 1
ATOM 8809 N N . LYS B 1 90 ? -53 14.039 23.781 1 81.06 90 LYS B N 1
ATOM 8810 C CA . LYS B 1 90 ? -54.125 13.164 24.078 1 81.06 90 LYS B CA 1
ATOM 8811 C C . LYS B 1 90 ? -54.625 12.445 22.828 1 81.06 90 LYS B C 1
ATOM 8813 O O . LYS B 1 90 ? -54.719 13.055 21.766 1 81.06 90 LYS B O 1
ATOM 8818 N N . ALA B 1 91 ? -54.875 11.203 22.922 1 80.5 91 ALA B N 1
ATOM 8819 C CA . ALA B 1 91 ? -55.312 10.383 21.797 1 80.5 91 ALA B CA 1
ATOM 8820 C C . ALA B 1 91 ? -56.688 10.844 21.312 1 80.5 91 ALA B C 1
ATOM 8822 O O . ALA B 1 91 ? -57.625 11.062 22.109 1 80.5 91 ALA B O 1
ATOM 8823 N N . ALA B 1 92 ? -56.844 11.227 20.047 1 80.88 92 ALA B N 1
ATOM 8824 C CA . ALA B 1 92 ? -58.062 11.539 19.312 1 80.88 92 ALA B CA 1
ATOM 8825 C C . ALA B 1 92 ? -58.094 10.836 17.969 1 80.88 92 ALA B C 1
ATOM 8827 O O . ALA B 1 92 ? -57.094 10.273 17.531 1 80.88 92 ALA B O 1
ATOM 8828 N N . ALA B 1 93 ? -59.25 10.828 17.359 1 80.25 93 ALA B N 1
ATOM 8829 C CA . ALA B 1 93 ? -59.375 10.133 16.078 1 80.25 93 ALA B CA 1
ATOM 8830 C C . ALA B 1 93 ? -58.375 10.656 15.062 1 80.25 93 ALA B C 1
ATOM 8832 O O . ALA B 1 93 ? -57.844 9.898 14.242 1 80.25 93 ALA B O 1
ATOM 8833 N N . ILE B 1 94 ? -58.094 11.953 15.055 1 78.94 94 ILE B N 1
ATOM 8834 C CA . ILE B 1 94 ? -57.094 12.594 14.211 1 78.94 94 ILE B CA 1
ATOM 8835 C C . ILE B 1 94 ? -56.156 13.453 15.062 1 78.94 94 ILE B C 1
ATOM 8837 O O . ILE B 1 94 ? -56.625 14.312 15.82 1 78.94 94 ILE B O 1
ATOM 8841 N N . VAL B 1 95 ? -54.844 13.172 15.094 1 81.25 95 VAL B N 1
ATOM 8842 C CA . VAL B 1 95 ? -53.844 13.93 15.844 1 81.25 95 VAL B CA 1
ATOM 8843 C C . VAL B 1 95 ? -52.75 14.391 14.906 1 81.25 95 VAL B C 1
ATOM 8845 O O . VAL B 1 95 ? -52.094 13.57 14.258 1 81.25 95 VAL B O 1
ATOM 8848 N N . ASN B 1 96 ? -52.562 15.703 14.656 1 81.25 96 ASN B N 1
ATOM 8849 C CA . ASN B 1 96 ? -51.438 16.281 13.938 1 81.25 96 ASN B CA 1
ATOM 8850 C C . ASN B 1 96 ? -50.406 16.906 14.891 1 81.25 96 ASN B C 1
ATOM 8852 O O . ASN B 1 96 ? -50.781 17.75 15.719 1 81.25 96 ASN B O 1
ATOM 8856 N N . VAL B 1 97 ? -49.25 16.375 14.891 1 79.88 97 VAL B N 1
ATOM 8857 C CA . VAL B 1 97 ? -48.219 16.812 15.836 1 79.88 97 VAL B CA 1
ATOM 8858 C C . VAL B 1 97 ? -47.094 17.531 15.094 1 79.88 97 VAL B C 1
ATOM 8860 O O . VAL B 1 97 ? -46.656 17.078 14.047 1 79.88 97 VAL B O 1
ATOM 8863 N N . LEU B 1 98 ? -46.719 18.672 15.516 1 76.56 98 LEU B N 1
ATOM 8864 C CA . LEU B 1 98 ? -45.562 19.422 15.102 1 76.56 98 LEU B CA 1
ATOM 8865 C C . LEU B 1 98 ? -44.406 19.219 16.078 1 76.56 98 LEU B C 1
ATOM 8867 O O . LEU B 1 98 ? -44.531 19.5 17.266 1 76.56 98 LEU B O 1
ATOM 8871 N N . LEU B 1 99 ? -43.438 18.547 15.562 1 72.56 99 LEU B N 1
ATOM 8872 C CA . LEU B 1 99 ? -42.25 18.391 16.406 1 72.56 99 LEU B CA 1
ATOM 8873 C C . LEU B 1 99 ? -41.312 19.562 16.219 1 72.56 99 LEU B C 1
ATOM 8875 O O . LEU B 1 99 ? -41.062 19.984 15.086 1 72.56 99 LEU B O 1
ATOM 8879 N N . GLU B 1 100 ? -40.969 20.219 17.281 1 65.44 100 GLU B N 1
ATOM 8880 C CA . GLU B 1 100 ? -39.969 21.281 17.281 1 65.44 100 GLU B CA 1
ATOM 8881 C C . GLU B 1 100 ? -38.562 20.703 17.484 1 65.44 100 GLU B C 1
ATOM 8883 O O . GLU B 1 100 ? -38.375 19.781 18.281 1 65.44 100 GLU B O 1
ATOM 8888 N N . GLU B 1 101 ? -37.688 21.047 16.609 1 55.12 101 GLU B N 1
ATOM 8889 C CA . GLU B 1 101 ? -36.312 20.609 16.781 1 55.12 101 GLU B CA 1
ATOM 8890 C C . GLU B 1 101 ? -35.812 20.906 18.203 1 55.12 101 GLU B C 1
ATOM 8892 O O . GLU B 1 101 ? -36.094 21.969 18.75 1 55.12 101 GLU B O 1
ATOM 8897 N N . ASP B 1 102 ? -35.531 19.891 18.891 1 49.19 102 ASP B N 1
ATOM 8898 C CA . ASP B 1 102 ? -34.906 20.094 20.203 1 49.19 102 ASP B CA 1
ATOM 8899 C C . ASP B 1 102 ? -33.531 20.75 20.078 1 49.19 102 ASP B C 1
ATOM 8901 O O . ASP B 1 102 ? -32.562 20.094 19.703 1 49.19 102 ASP B O 1
ATOM 8905 N N . THR B 1 103 ? -33.594 21.875 19.844 1 43.88 103 THR B N 1
ATOM 8906 C CA . THR B 1 103 ? -32.344 22.625 19.828 1 43.88 103 THR B CA 1
ATOM 8907 C C . THR B 1 103 ? -31.594 22.453 21.141 1 43.88 103 THR B C 1
ATOM 8909 O O . THR B 1 103 ? -30.484 22.953 21.297 1 43.88 103 THR B O 1
ATOM 8912 N N . GLN B 1 104 ? -32.219 21.984 22.125 1 43.97 104 GLN B N 1
ATOM 8913 C CA . GLN B 1 104 ? -31.5 21.906 23.406 1 43.97 104 GLN B CA 1
ATOM 8914 C C . GLN B 1 104 ? -30.5 20.766 23.406 1 43.97 104 GLN B C 1
ATOM 8916 O O . GLN B 1 104 ? -30.844 19.625 23.094 1 43.97 104 GLN B O 1
ATOM 8921 N N . MET B 1 105 ? -29.328 21.016 23.109 1 48.06 105 MET B N 1
ATOM 8922 C CA . MET B 1 105 ? -28.062 20.281 23.031 1 48.06 105 MET B CA 1
ATOM 8923 C C . MET B 1 105 ? -27.906 19.328 24.203 1 48.06 105 MET B C 1
ATOM 8925 O O . MET B 1 105 ? -26.891 18.641 24.312 1 48.06 105 MET B O 1
ATOM 8929 N N . VAL B 1 106 ? -28.875 19.328 25.141 1 46.22 106 VAL B N 1
ATOM 8930 C CA . VAL B 1 106 ? -28.641 18.578 26.359 1 46.22 106 VAL B CA 1
ATOM 8931 C C . VAL B 1 106 ? -28.656 17.078 26.062 1 46.22 106 VAL B C 1
ATOM 8933 O O . VAL B 1 106 ? -27.906 16.312 26.672 1 46.22 106 VAL B O 1
ATOM 8936 N N . ASP B 1 107 ? -29.234 16.609 24.984 1 52.03 107 ASP B N 1
ATOM 8937 C CA . ASP B 1 107 ? -29.328 15.18 24.734 1 52.03 107 ASP B CA 1
ATOM 8938 C C . ASP B 1 107 ? -28.359 14.758 23.625 1 52.03 107 ASP B C 1
ATOM 8940 O O . ASP B 1 107 ? -28.469 13.648 23.094 1 52.03 107 ASP B O 1
ATOM 8944 N N . GLU B 1 108 ? -27.438 15.711 23.422 1 64.38 108 GLU B N 1
ATOM 8945 C CA . GLU B 1 108 ? -26.406 15.328 22.469 1 64.38 108 GLU B CA 1
ATOM 8946 C C . GLU B 1 108 ? -25.484 14.258 23.062 1 64.38 108 GLU B C 1
ATOM 8948 O O . GLU B 1 108 ? -25.156 14.297 24.25 1 64.38 108 GLU B O 1
ATOM 8953 N N . VAL B 1 109 ? -25.328 13.25 22.328 1 70 109 VAL B N 1
ATOM 8954 C CA . VAL B 1 109 ? -24.484 12.141 22.766 1 70 109 VAL B CA 1
ATOM 8955 C C . VAL B 1 109 ? -23.031 12.398 22.391 1 70 109 VAL B C 1
ATOM 8957 O O . VAL B 1 109 ? -22.75 12.852 21.281 1 70 109 VAL B O 1
ATOM 8960 N N . VAL B 1 110 ? -22.234 12.289 23.359 1 75.44 110 VAL B N 1
ATOM 8961 C CA . VAL B 1 110 ? -20.797 12.5 23.188 1 75.44 110 VAL B CA 1
ATOM 8962 C C . VAL B 1 110 ? -20.047 11.188 23.422 1 75.44 110 VAL B C 1
ATOM 8964 O O . VAL B 1 110 ? -20.453 10.383 24.266 1 75.44 110 VAL B O 1
ATOM 8967 N N . VAL B 1 111 ? -19.078 11.047 22.609 1 73.19 111 VAL B N 1
ATOM 8968 C CA . VAL B 1 111 ? -18.25 9.852 22.766 1 73.19 111 VAL B CA 1
ATOM 8969 C C . VAL B 1 111 ? -17.234 10.07 23.875 1 73.19 111 VAL B C 1
ATOM 8971 O O . VAL B 1 111 ? -16.5 11.062 23.859 1 73.19 111 VAL B O 1
ATOM 8974 N N . THR B 1 112 ? -17.281 9.289 24.797 1 71.69 112 THR B N 1
ATOM 8975 C CA . THR B 1 112 ? -16.281 9.305 25.875 1 71.69 112 THR B CA 1
ATOM 8976 C C . THR B 1 112 ? -15.586 7.953 25.984 1 71.69 112 THR B C 1
ATOM 8978 O O . THR B 1 112 ? -16.125 7.012 26.562 1 71.69 112 THR B O 1
ATOM 8981 N N . GLY B 1 113 ? -14.453 7.953 25.438 1 69.25 113 GLY B N 1
ATOM 8982 C CA . GLY B 1 113 ? -13.781 6.664 25.375 1 69.25 113 GLY B CA 1
ATOM 8983 C C . GLY B 1 113 ? -14.398 5.719 24.359 1 69.25 113 GLY B C 1
ATOM 8984 O O . GLY B 1 113 ? -14.484 6.043 23.172 1 69.25 113 GLY B O 1
ATOM 8985 N N . TYR B 1 114 ? -14.812 4.672 25 1 78.44 114 TYR B N 1
ATOM 8986 C CA . TYR B 1 114 ? -15.359 3.617 24.156 1 78.44 114 TYR B CA 1
ATOM 8987 C C . TYR B 1 114 ? -16.875 3.518 24.328 1 78.44 114 TYR B C 1
ATOM 8989 O O . TYR B 1 114 ? -17.484 2.561 23.844 1 78.44 114 TYR B O 1
ATOM 8997 N N . THR B 1 115 ? -17.359 4.551 24.969 1 76.25 115 THR B N 1
ATOM 8998 C CA . THR B 1 115 ? -18.797 4.617 25.203 1 76.25 115 THR B CA 1
ATOM 8999 C C . THR B 1 115 ? -19.344 5.996 24.844 1 76.25 115 THR B C 1
ATOM 9001 O O . THR B 1 115 ? -18.594 6.879 24.438 1 76.25 115 THR B O 1
ATOM 9004 N N . THR B 1 116 ? -20.609 6.055 24.859 1 78.62 116 THR B N 1
ATOM 9005 C CA . THR B 1 116 ? -21.266 7.344 24.641 1 78.62 116 THR B CA 1
ATOM 9006 C C . THR B 1 116 ? -22 7.793 25.891 1 78.62 116 THR B C 1
ATOM 9008 O O . THR B 1 116 ? -22.422 6.965 26.703 1 78.62 116 THR B O 1
ATOM 9011 N N . GLN B 1 117 ? -22.016 9.031 26.078 1 79 117 GLN B N 1
ATOM 9012 C CA . GLN B 1 117 ? -22.75 9.656 27.172 1 79 117 GLN B CA 1
ATOM 9013 C C . GLN B 1 117 ? -23.531 10.883 26.703 1 79 117 GLN B C 1
ATOM 9015 O O . GLN B 1 117 ? -23.156 11.508 25.703 1 79 117 GLN B O 1
ATOM 9020 N N . ARG B 1 118 ? -24.609 11.102 27.578 1 78.56 118 ARG B N 1
ATOM 9021 C CA . ARG B 1 118 ? -25.312 12.367 27.344 1 78.56 118 ARG B CA 1
ATOM 9022 C C . ARG B 1 118 ? -24.438 13.547 27.75 1 78.56 118 ARG B C 1
ATOM 9024 O O . ARG B 1 118 ? -23.703 13.492 28.734 1 78.56 118 ARG B O 1
ATOM 9031 N N . LYS B 1 119 ? -24.422 14.555 26.938 1 78.25 119 LYS B N 1
ATOM 9032 C CA . LYS B 1 119 ? -23.656 15.758 27.234 1 78.25 119 LYS B CA 1
ATOM 9033 C C . LYS B 1 119 ? -23.938 16.25 28.656 1 78.25 119 LYS B C 1
ATOM 9035 O O . LYS B 1 119 ? -23.031 16.75 29.328 1 78.25 119 LYS B O 1
ATOM 9040 N N . ALA B 1 120 ? -25.125 16.203 29.078 1 79.94 120 ALA B N 1
ATOM 9041 C CA . ALA B 1 120 ? -25.516 16.672 30.406 1 79.94 120 ALA B CA 1
ATOM 9042 C C . ALA B 1 120 ? -24.797 15.867 31.5 1 79.94 120 ALA B C 1
ATOM 9044 O O . ALA B 1 120 ? -24.609 16.375 32.594 1 79.94 120 ALA B O 1
ATOM 9045 N N . ASP B 1 121 ? -24.406 14.695 31.25 1 83.06 121 ASP B N 1
ATOM 9046 C CA . ASP B 1 121 ? -23.797 13.82 32.25 1 83.06 121 ASP B CA 1
ATOM 9047 C C . ASP B 1 121 ? -22.266 13.914 32.219 1 83.06 121 ASP B C 1
ATOM 9049 O O . ASP B 1 121 ? -21.578 13.25 32.969 1 83.06 121 ASP B O 1
ATOM 9053 N N . LEU B 1 122 ? -21.859 14.742 31.375 1 85.5 122 LEU B N 1
ATOM 9054 C CA . LEU B 1 122 ? -20.406 14.859 31.234 1 85.5 122 LEU B CA 1
ATOM 9055 C C . LEU B 1 122 ? -19.797 15.602 32.406 1 85.5 122 LEU B C 1
ATOM 9057 O O . LEU B 1 122 ? -20.281 16.672 32.812 1 85.5 122 LEU B O 1
ATOM 9061 N N . THR B 1 123 ? -18.797 15.07 32.969 1 88.56 123 THR B N 1
ATOM 9062 C CA . THR B 1 123 ? -18.141 15.711 34.094 1 88.56 123 THR B CA 1
ATOM 9063 C C . THR B 1 123 ? -16.75 16.203 33.688 1 88.56 123 THR B C 1
ATOM 9065 O O . THR B 1 123 ? -16.141 17.016 34.406 1 88.56 123 THR B O 1
ATOM 9068 N N . GLY B 1 124 ? -16.25 15.734 32.594 1 85.94 124 GLY B N 1
ATOM 9069 C CA . GLY B 1 124 ? -14.953 16.156 32.125 1 85.94 124 GLY B CA 1
ATOM 9070 C C . GLY B 1 124 ? -15.008 17.328 31.156 1 85.94 124 GLY B C 1
ATOM 9071 O O . GLY B 1 124 ? -16.094 17.812 30.828 1 85.94 124 GLY B O 1
ATOM 9072 N N . ALA B 1 125 ? -13.828 17.812 30.844 1 86.38 125 ALA B N 1
ATOM 9073 C CA . ALA B 1 125 ? -13.727 18.922 29.906 1 86.38 125 ALA B CA 1
ATOM 9074 C C . ALA B 1 125 ? -13.695 18.438 28.469 1 86.38 125 ALA B C 1
ATOM 9076 O O . ALA B 1 125 ? -12.633 18.109 27.938 1 86.38 125 ALA B O 1
ATOM 9077 N N . VAL B 1 126 ? -14.734 18.531 27.812 1 84.81 126 VAL B N 1
ATOM 9078 C CA . VAL B 1 126 ? -14.875 18.047 26.438 1 84.81 126 VAL B CA 1
ATOM 9079 C C . VAL B 1 126 ? -15.5 19.141 25.578 1 84.81 126 VAL B C 1
ATOM 9081 O O . VAL B 1 126 ? -16.516 19.75 25.953 1 84.81 126 VAL B O 1
ATOM 9084 N N . SER B 1 127 ? -14.828 19.438 24.484 1 86.69 127 SER B N 1
ATOM 9085 C CA . SER B 1 127 ? -15.383 20.344 23.484 1 86.69 127 SER B CA 1
ATOM 9086 C C . SER B 1 127 ? -15.859 19.594 22.25 1 86.69 127 SER B C 1
ATOM 9088 O O . SER B 1 127 ? -15.156 18.719 21.75 1 86.69 127 SER B O 1
ATOM 9090 N N . VAL B 1 128 ? -17.016 19.906 21.812 1 82.25 128 VAL B N 1
ATOM 9091 C CA . VAL B 1 128 ? -17.578 19.25 20.625 1 82.25 128 VAL B CA 1
ATOM 9092 C C . VAL B 1 128 ? -17.719 20.281 19.5 1 82.25 128 VAL B C 1
ATOM 9094 O O . VAL B 1 128 ? -18.281 21.359 19.703 1 82.25 128 VAL B O 1
ATOM 9097 N N . VAL B 1 129 ? -17.219 19.953 18.406 1 80.88 129 VAL B N 1
ATOM 9098 C CA . VAL B 1 129 ? -17.359 20.812 17.234 1 80.88 129 VAL B CA 1
ATOM 9099 C C . VAL B 1 129 ? -18.109 20.062 16.125 1 80.88 129 VAL B C 1
ATOM 9101 O O . VAL B 1 129 ? -17.719 18.953 15.758 1 80.88 129 VAL B O 1
ATOM 9104 N N . LYS B 1 130 ? -19.156 20.781 15.75 1 73.38 130 LYS B N 1
ATOM 9105 C CA . LYS B 1 130 ? -19.938 20.156 14.672 1 73.38 130 LYS B CA 1
ATOM 9106 C C . LYS B 1 130 ? -19.328 20.484 13.305 1 73.38 130 LYS B C 1
ATOM 9108 O O . LYS B 1 130 ? -18.812 21.594 13.102 1 73.38 130 LYS B O 1
ATOM 9113 N N . VAL B 1 131 ? -19.484 19.547 12.477 1 69.62 131 VAL B N 1
ATOM 9114 C CA . VAL B 1 131 ? -18.781 19.516 11.203 1 69.62 131 VAL B CA 1
ATOM 9115 C C . VAL B 1 131 ? -19.312 20.594 10.281 1 69.62 131 VAL B C 1
ATOM 9117 O O . VAL B 1 131 ? -18.578 21.156 9.469 1 69.62 131 VAL B O 1
ATOM 9120 N N . ASP B 1 132 ? -20.578 20.875 10.414 1 68.75 132 ASP B N 1
ATOM 9121 C CA . ASP B 1 132 ? -21.109 21.875 9.492 1 68.75 132 ASP B CA 1
ATOM 9122 C C . ASP B 1 132 ? -20.344 23.188 9.602 1 68.75 132 ASP B C 1
ATOM 9124 O O . ASP B 1 132 ? -20.109 23.859 8.602 1 68.75 132 ASP B O 1
ATOM 9128 N N . GLU B 1 133 ? -19.906 23.5 10.773 1 67.69 133 GLU B N 1
ATOM 9129 C CA . GLU B 1 133 ? -19.141 24.719 11 1 67.69 133 GLU B CA 1
ATOM 9130 C C . GLU B 1 133 ? -17.719 24.594 10.438 1 67.69 133 GLU B C 1
ATOM 9132 O O . GLU B 1 133 ? -17.203 25.531 9.844 1 67.69 133 GLU B O 1
ATOM 9137 N N . ILE B 1 134 ? -17.203 23.438 10.5 1 74.5 134 ILE B N 1
ATOM 9138 C CA . ILE B 1 134 ? -15.812 23.203 10.094 1 74.5 134 ILE B CA 1
ATOM 9139 C C . ILE B 1 134 ? -15.727 23.141 8.57 1 74.5 134 ILE B C 1
ATOM 9141 O O . ILE B 1 134 ? -14.758 23.625 7.973 1 74.5 134 ILE B O 1
ATOM 9145 N N . GLN B 1 135 ? -16.734 22.609 8.016 1 75.56 135 GLN B N 1
ATOM 9146 C CA . GLN B 1 135 ? -16.719 22.422 6.57 1 75.56 135 GLN B CA 1
ATOM 9147 C C . GLN B 1 135 ? -16.797 23.766 5.844 1 75.56 135 GLN B C 1
ATOM 9149 O O . GLN B 1 135 ? -16.297 23.906 4.723 1 75.56 135 GLN B O 1
ATOM 9154 N N . LYS B 1 136 ? -17.312 24.719 6.469 1 75.19 136 LYS B N 1
ATOM 9155 C CA . LYS B 1 136 ? -17.484 26.016 5.828 1 75.19 136 LYS B CA 1
ATOM 9156 C C . LYS B 1 136 ? -16.141 26.719 5.652 1 75.19 136 LYS B C 1
ATOM 9158 O O . LYS B 1 136 ? -16.031 27.641 4.84 1 75.19 136 LYS B O 1
ATOM 9163 N N . GLN B 1 137 ? -15.172 26.359 6.41 1 77.62 137 GLN B N 1
ATOM 9164 C CA . GLN B 1 137 ? -13.859 27 6.285 1 77.62 137 GLN B CA 1
ATOM 9165 C C . GLN B 1 137 ? -13.094 26.438 5.09 1 77.62 137 GLN B C 1
ATOM 9167 O O . GLN B 1 137 ? -12.164 27.078 4.586 1 77.62 137 GLN B O 1
ATOM 9172 N N . GLY B 1 138 ? -13.43 25.312 4.582 1 74.56 138 GLY B N 1
ATOM 9173 C CA . GLY B 1 138 ? -12.844 24.766 3.367 1 74.56 138 GLY B CA 1
ATOM 9174 C C . GLY B 1 138 ? -11.391 24.359 3.533 1 74.56 138 GLY B C 1
ATOM 9175 O O . GLY B 1 138 ? -10.625 24.375 2.566 1 74.56 138 GLY B O 1
ATOM 9176 N N . GLU B 1 139 ? -10.93 24.156 4.715 1 81.31 139 GLU B N 1
ATOM 9177 C CA . GLU B 1 139 ? -9.555 23.734 4.926 1 81.31 139 GLU B CA 1
ATOM 9178 C C . GLU B 1 139 ? -9.352 22.297 4.473 1 81.31 139 GLU B C 1
ATOM 9180 O O . GLU B 1 139 ? -10.25 21.453 4.609 1 81.31 139 GLU B O 1
ATOM 9185 N N . ASN B 1 140 ? -8.219 22.125 3.807 1 84.88 140 ASN B N 1
ATOM 9186 C CA . ASN B 1 140 ? -7.895 20.766 3.398 1 84.88 140 ASN B CA 1
ATOM 9187 C C . ASN B 1 140 ? -7.699 19.844 4.605 1 84.88 140 ASN B C 1
ATOM 9189 O O . ASN B 1 140 ? -8 18.656 4.539 1 84.88 140 ASN B O 1
ATOM 9193 N N . ASN B 1 141 ? -7.105 20.312 5.664 1 89.06 141 ASN B N 1
ATOM 9194 C CA . ASN B 1 141 ? -6.953 19.625 6.941 1 89.06 141 ASN B CA 1
ATOM 9195 C C . ASN B 1 141 ? -8.023 20.047 7.938 1 89.06 141 ASN B C 1
ATOM 9197 O O . ASN B 1 141 ? -8.023 21.188 8.414 1 89.06 141 ASN B O 1
ATOM 9201 N N . PRO B 1 142 ? -8.859 19.172 8.32 1 86.62 142 PRO B N 1
ATOM 9202 C CA . PRO B 1 142 ? -9.984 19.516 9.195 1 86.62 142 PRO B CA 1
ATOM 9203 C C . PRO B 1 142 ? -9.531 20.047 10.555 1 86.62 142 PRO B C 1
ATOM 9205 O O . PRO B 1 142 ? -10.25 20.828 11.188 1 86.62 142 PRO B O 1
ATOM 9208 N N . VAL B 1 143 ? -8.422 19.719 10.984 1 86.94 143 VAL B N 1
ATOM 9209 C CA . VAL B 1 143 ? -7.941 20.141 12.297 1 86.94 143 VAL B CA 1
ATOM 9210 C C . VAL B 1 143 ? -7.633 21.625 12.273 1 86.94 143 VAL B C 1
ATOM 9212 O O . VAL B 1 143 ? -7.781 22.312 13.289 1 86.94 143 VAL B O 1
ATOM 9215 N N . LYS B 1 144 ? -7.238 22.109 11.172 1 87.25 144 LYS B N 1
ATOM 9216 C CA . LYS B 1 144 ? -6.969 23.531 11.047 1 87.25 144 LYS B CA 1
ATOM 9217 C C . LYS B 1 144 ? -8.227 24.359 11.32 1 87.25 144 LYS B C 1
ATOM 9219 O O . LYS B 1 144 ? -8.148 25.484 11.805 1 87.25 144 LYS B O 1
ATOM 9224 N N . ALA B 1 145 ? -9.305 23.75 11.07 1 84.19 145 ALA B N 1
ATOM 9225 C CA . ALA B 1 145 ? -10.57 24.469 11.227 1 84.19 145 ALA B CA 1
ATOM 9226 C C . ALA B 1 145 ? -10.93 24.625 12.703 1 84.19 145 ALA B C 1
ATOM 9228 O O . ALA B 1 145 ? -11.797 25.438 13.047 1 84.19 145 ALA B O 1
ATOM 9229 N N . LEU B 1 146 ? -10.242 23.984 13.523 1 87.31 146 LEU B N 1
ATOM 9230 C CA . LEU B 1 146 ? -10.508 24.078 14.961 1 87.31 146 LEU B CA 1
ATOM 9231 C C . LEU B 1 146 ? -9.828 25.297 15.57 1 87.31 146 LEU B C 1
ATOM 9233 O O . LEU B 1 146 ? -10.148 25.688 16.688 1 87.31 146 LEU B O 1
ATOM 9237 N N . GLN B 1 147 ? -8.984 25.844 14.852 1 86.31 147 GLN B N 1
ATOM 9238 C CA . GLN B 1 147 ? -8.234 26.984 15.375 1 86.31 147 GLN B CA 1
ATOM 9239 C C . GLN B 1 147 ? -9.172 28.109 15.797 1 86.31 147 GLN B C 1
ATOM 9241 O O . GLN B 1 147 ? -9.977 28.594 14.992 1 86.31 147 GLN B O 1
ATOM 9246 N N . GLY B 1 148 ? -9.133 28.5 17.016 1 86.62 148 GLY B N 1
ATOM 9247 C CA . GLY B 1 148 ? -9.922 29.594 17.531 1 86.62 148 GLY B CA 1
ATOM 9248 C C . GLY B 1 148 ? -11.328 29.188 17.938 1 86.62 148 GLY B C 1
ATOM 9249 O O . GLY B 1 148 ? -12.078 29.984 18.5 1 86.62 148 GLY B O 1
ATOM 9250 N N . ARG B 1 149 ? -11.625 27.984 17.688 1 88.5 149 ARG B N 1
ATOM 9251 C CA . ARG B 1 149 ? -12.977 27.531 18 1 88.5 149 ARG B CA 1
ATOM 9252 C C . ARG B 1 149 ? -13.016 26.75 19.312 1 88.5 149 ARG B C 1
ATOM 9254 O O . ARG B 1 149 ? -14.055 26.688 19.969 1 88.5 149 ARG B O 1
ATOM 9261 N N . VAL B 1 150 ? -11.977 26.188 19.578 1 90.94 150 VAL B N 1
ATOM 9262 C CA . VAL B 1 150 ? -11.859 25.422 20.828 1 90.94 150 VAL B CA 1
ATOM 9263 C C . VAL B 1 150 ? -10.914 26.156 21.781 1 90.94 150 VAL B C 1
ATOM 9265 O O . VAL B 1 150 ? -9.719 26.266 21.531 1 90.94 150 VAL B O 1
ATOM 9268 N N . PRO B 1 151 ? -11.461 26.641 22.859 1 93.31 151 PRO B N 1
ATOM 9269 C CA . PRO B 1 151 ? -10.555 27.297 23.812 1 93.31 151 PRO B CA 1
ATOM 9270 C C . PRO B 1 151 ? -9.477 26.344 24.344 1 93.31 151 PRO B C 1
ATOM 9272 O O . PRO B 1 151 ? -9.75 25.172 24.609 1 93.31 151 PRO B O 1
ATOM 9275 N N . GLY B 1 152 ? -8.289 26.891 24.438 1 92.06 152 GLY B N 1
ATOM 9276 C CA . GLY B 1 152 ? -7.172 26.109 24.953 1 92.06 152 GLY B CA 1
ATOM 9277 C C . GLY B 1 152 ? -6.438 25.328 23.859 1 92.06 152 GLY B C 1
ATOM 9278 O O . GLY B 1 152 ? -5.434 24.672 24.141 1 92.06 152 GLY B O 1
ATOM 9279 N N . MET B 1 153 ? -6.934 25.406 22.75 1 92.44 153 MET B N 1
ATOM 9280 C CA . MET B 1 153 ? -6.285 24.734 21.625 1 92.44 153 MET B CA 1
ATOM 9281 C C . MET B 1 153 ? -5.559 25.75 20.734 1 92.44 153 MET B C 1
ATOM 9283 O O . MET B 1 153 ? -6.141 26.75 20.328 1 92.44 153 MET B O 1
ATOM 9287 N N . ASN B 1 154 ? -4.293 25.422 20.531 1 91.44 154 ASN B N 1
ATOM 9288 C CA . ASN B 1 154 ? -3.48 26.234 19.625 1 91.44 154 ASN B CA 1
ATOM 9289 C C . ASN B 1 154 ? -3.029 25.438 18.406 1 91.44 154 ASN B C 1
ATOM 9291 O O . ASN B 1 154 ? -2.438 24.359 18.547 1 91.44 154 ASN B O 1
ATOM 9295 N N . ILE B 1 155 ? -3.348 25.922 17.281 1 90.88 155 ILE B N 1
ATOM 9296 C CA . ILE B 1 155 ? -2.967 25.266 16.031 1 90.88 155 ILE B CA 1
ATOM 9297 C C . ILE B 1 155 ? -2.047 26.172 15.227 1 90.88 155 ILE B C 1
ATOM 9299 O O . ILE B 1 155 ? -2.377 27.328 14.969 1 90.88 155 ILE B O 1
ATOM 9303 N N . THR B 1 156 ? -0.883 25.688 14.883 1 88.56 156 THR B N 1
ATOM 9304 C CA . THR B 1 156 ? 0.052 26.406 14.031 1 88.56 156 THR B CA 1
ATOM 9305 C C . THR B 1 156 ? 0.214 25.703 12.688 1 88.56 156 THR B C 1
ATOM 9307 O O . THR B 1 156 ? 0.37 24.484 12.641 1 88.56 156 THR B O 1
ATOM 9310 N N . ALA B 1 157 ? 0.029 26.438 11.656 1 86.75 157 ALA B N 1
ATOM 9311 C CA . ALA B 1 157 ? 0.196 25.922 10.297 1 86.75 157 ALA B CA 1
ATOM 9312 C C . ALA B 1 157 ? 0.744 27 9.367 1 86.75 157 ALA B C 1
ATOM 9314 O O . ALA B 1 157 ? 0.599 28.203 9.641 1 86.75 157 ALA B O 1
ATOM 9315 N N . ASP B 1 158 ? 1.498 26.5 8.406 1 88 158 ASP B N 1
ATOM 9316 C CA . ASP B 1 158 ? 1.884 27.453 7.363 1 88 158 ASP B CA 1
ATOM 9317 C C . ASP B 1 158 ? 0.991 27.312 6.133 1 88 158 ASP B C 1
ATOM 9319 O O . ASP B 1 158 ? -0.132 26.812 6.227 1 88 158 ASP B O 1
ATOM 9323 N N . GLY B 1 159 ? 1.47 27.906 5.047 1 91.25 159 GLY B N 1
ATOM 9324 C CA . GLY B 1 159 ? 0.63 27.938 3.859 1 91.25 159 GLY B CA 1
ATOM 9325 C C . GLY B 1 159 ? 0.893 26.781 2.914 1 91.25 159 GLY B C 1
ATOM 9326 O O . GLY B 1 159 ? 0.417 26.781 1.776 1 91.25 159 GLY B O 1
ATOM 9327 N N . ASN B 1 160 ? 1.58 25.75 3.361 1 93.38 160 ASN B N 1
ATOM 9328 C CA . ASN B 1 160 ? 1.888 24.609 2.502 1 93.38 160 ASN B CA 1
ATOM 9329 C C . ASN B 1 160 ? 0.618 23.953 1.971 1 93.38 160 ASN B C 1
ATOM 9331 O O . ASN B 1 160 ? -0.354 23.781 2.709 1 93.38 160 ASN B O 1
ATOM 9335 N N . PRO B 1 161 ? 0.639 23.547 0.737 1 93.38 161 PRO B N 1
ATOM 9336 C CA . PRO B 1 161 ? -0.573 22.984 0.126 1 93.38 161 PRO B CA 1
ATOM 9337 C C . PRO B 1 161 ? -1.057 21.719 0.819 1 93.38 161 PRO B C 1
ATOM 9339 O O . PRO B 1 161 ? -2.246 21.391 0.763 1 93.38 161 PRO B O 1
ATOM 9342 N N . SER B 1 162 ? -0.209 21 1.412 1 89.81 162 SER B N 1
ATOM 9343 C CA . SER B 1 162 ? -0.614 19.766 2.074 1 89.81 162 SER B CA 1
ATOM 9344 C C . SER B 1 162 ? -1.406 20.047 3.346 1 89.81 162 SER B C 1
ATOM 9346 O O . SER B 1 162 ? -2.119 19.188 3.85 1 89.81 162 SER B O 1
ATOM 9348 N N . GLY B 1 163 ? -1.182 21.172 3.934 1 84.94 163 GLY B N 1
ATOM 9349 C CA . GLY B 1 163 ? -1.961 21.594 5.086 1 84.94 163 GLY B CA 1
ATOM 9350 C C . GLY B 1 163 ? -1.521 20.938 6.379 1 84.94 163 GLY B C 1
ATOM 9351 O O . GLY B 1 163 ? -2.334 20.719 7.281 1 84.94 163 GLY B O 1
ATOM 9352 N N . SER B 1 164 ? -0.376 20.594 6.516 1 83.75 164 SER B N 1
ATOM 9353 C CA . SER B 1 164 ? 0.131 20.047 7.77 1 83.75 164 SER B CA 1
ATOM 9354 C C . SER B 1 164 ? 0.012 21.062 8.906 1 83.75 164 SER B C 1
ATOM 9356 O O . SER B 1 164 ? 0.191 22.266 8.688 1 83.75 164 SER B O 1
ATOM 9358 N N . ALA B 1 165 ? -0.417 20.562 10.102 1 87.62 165 ALA B N 1
ATOM 9359 C CA . ALA B 1 165 ? -0.642 21.453 11.234 1 87.62 165 ALA B CA 1
ATOM 9360 C C . ALA B 1 165 ? -0.083 20.859 12.523 1 87.62 165 ALA B C 1
ATOM 9362 O O . ALA B 1 165 ? -0.06 19.641 12.688 1 87.62 165 ALA B O 1
ATOM 9363 N N . THR B 1 166 ? 0.393 21.703 13.344 1 90.62 166 THR B N 1
ATOM 9364 C CA . THR B 1 166 ? 0.81 21.344 14.695 1 90.62 166 THR B CA 1
ATOM 9365 C C . THR B 1 166 ? -0.256 21.75 15.711 1 90.62 166 THR B C 1
ATOM 9367 O O . THR B 1 166 ? -0.691 22.891 15.75 1 90.62 166 THR B O 1
ATOM 9370 N N . VAL B 1 167 ? -0.632 20.812 16.547 1 92.62 167 VAL B N 1
ATOM 9371 C CA . VAL B 1 167 ? -1.712 21.047 17.5 1 92.62 167 VAL B CA 1
ATOM 9372 C C . VAL B 1 167 ? -1.173 20.938 18.922 1 92.62 167 VAL B C 1
ATOM 9374 O O . VAL B 1 167 ? -0.438 20.016 19.25 1 92.62 167 VAL B O 1
ATOM 9377 N N . ARG B 1 168 ? -1.487 21.938 19.75 1 94.19 168 ARG B N 1
ATOM 9378 C CA . ARG B 1 168 ? -1.204 21.938 21.172 1 94.19 168 ARG B CA 1
ATOM 9379 C C . ARG B 1 168 ? -2.475 22.172 21.984 1 94.19 168 ARG B C 1
ATOM 9381 O O . ARG B 1 168 ? -3.244 23.094 21.703 1 94.19 168 ARG B O 1
ATOM 9388 N N . ILE B 1 169 ? -2.691 21.328 22.875 1 94.06 169 ILE B N 1
ATOM 9389 C CA . ILE B 1 169 ? -3.846 21.469 23.766 1 94.06 169 ILE B CA 1
ATOM 9390 C C . ILE B 1 169 ? -3.377 21.812 25.172 1 94.06 169 ILE B C 1
ATOM 9392 O O . ILE B 1 169 ? -2.631 21.047 25.781 1 94.06 169 ILE B O 1
ATOM 9396 N N . ARG B 1 170 ? -3.824 22.953 25.688 1 94.5 170 ARG B N 1
ATOM 9397 C CA . ARG B 1 170 ? -3.527 23.469 27.016 1 94.5 170 ARG B CA 1
ATOM 9398 C C . ARG B 1 170 ? -2.023 23.562 27.25 1 94.5 170 ARG B C 1
ATOM 9400 O O . ARG B 1 170 ? -1.522 23.109 28.281 1 94.5 170 ARG B O 1
ATOM 9407 N N . GLY B 1 171 ? -1.306 24 26.188 1 91.88 171 GLY B N 1
ATOM 9408 C CA . GLY B 1 171 ? 0.105 24.344 26.281 1 91.88 171 GLY B CA 1
ATOM 9409 C C . GLY B 1 171 ? 1.023 23.172 25.969 1 91.88 171 GLY B C 1
ATOM 9410 O O . GLY B 1 171 ? 0.594 22.172 25.391 1 91.88 171 GLY B O 1
ATOM 9411 N N . ILE B 1 172 ? 2.324 23.359 26.266 1 92.06 172 ILE B N 1
ATOM 9412 C CA . ILE B 1 172 ? 3.367 22.359 26.078 1 92.06 172 ILE B CA 1
ATOM 9413 C C . ILE B 1 172 ? 3.498 21.516 27.359 1 92.06 172 ILE B C 1
ATOM 9415 O O . ILE B 1 172 ? 3.797 22.062 28.422 1 92.06 172 ILE B O 1
ATOM 9419 N N . GLY B 1 173 ? 3.342 20.25 27.172 1 87.69 173 GLY B N 1
ATOM 9420 C CA . GLY B 1 173 ? 3.242 19.438 28.375 1 87.69 173 GLY B CA 1
ATOM 9421 C C . GLY B 1 173 ? 4.496 18.625 28.641 1 87.69 173 GLY B C 1
ATOM 9422 O O . GLY B 1 173 ? 4.648 18.062 29.734 1 87.69 173 GLY B O 1
ATOM 9423 N N . THR B 1 174 ? 5.363 18.547 27.672 1 91 174 THR B N 1
ATOM 9424 C CA . THR B 1 174 ? 6.582 17.766 27.828 1 91 174 THR B CA 1
ATOM 9425 C C . THR B 1 174 ? 7.711 18.328 26.984 1 91 174 THR B C 1
ATOM 9427 O O . THR B 1 174 ? 7.484 19.219 26.156 1 91 174 THR B O 1
ATOM 9430 N N . LEU B 1 175 ? 8.945 17.859 27.266 1 89.38 175 LEU B N 1
ATOM 9431 C CA . LEU B 1 175 ? 10.117 18.281 26.5 1 89.38 175 LEU B CA 1
ATOM 9432 C C . LEU B 1 175 ? 10.281 17.453 25.234 1 89.38 175 LEU B C 1
ATOM 9434 O O . LEU B 1 175 ? 11.125 17.75 24.391 1 89.38 175 LEU B O 1
ATOM 9438 N N . ASN B 1 176 ? 9.484 16.453 25.109 1 88.19 176 ASN B N 1
ATOM 9439 C CA . ASN B 1 176 ? 9.531 15.547 23.969 1 88.19 176 ASN B CA 1
ATOM 9440 C C . ASN B 1 176 ? 8.359 15.781 23.016 1 88.19 176 ASN B C 1
ATOM 9442 O O . ASN B 1 176 ? 8.039 16.922 22.688 1 88.19 176 ASN B O 1
ATOM 9446 N N . ASN B 1 177 ? 7.754 14.781 22.609 1 86.38 177 ASN B N 1
ATOM 9447 C CA . ASN B 1 177 ? 6.664 14.938 21.656 1 86.38 177 ASN B CA 1
ATOM 9448 C C . ASN B 1 177 ? 5.391 15.438 22.328 1 86.38 177 ASN B C 1
ATOM 9450 O O . ASN B 1 177 ? 4.883 14.805 23.25 1 86.38 177 ASN B O 1
ATOM 9454 N N . ASN B 1 178 ? 4.793 16.516 21.766 1 90.62 178 ASN B N 1
ATOM 9455 C CA . ASN B 1 178 ? 3.621 17.156 22.359 1 90.62 178 ASN B CA 1
ATOM 9456 C C . ASN B 1 178 ? 2.379 16.953 21.5 1 90.62 178 ASN B C 1
ATOM 9458 O O . ASN B 1 178 ? 1.351 17.594 21.719 1 90.62 178 ASN B O 1
ATOM 9462 N N . ASP B 1 179 ? 2.377 16.125 20.484 1 90.31 179 ASP B N 1
ATOM 9463 C CA . ASP B 1 179 ? 1.24 15.922 19.594 1 90.31 179 ASP B CA 1
ATOM 9464 C C . ASP B 1 179 ? 0.104 15.195 20.312 1 90.31 179 ASP B C 1
ATOM 9466 O O . ASP B 1 179 ? 0.345 14.281 21.094 1 90.31 179 ASP B O 1
ATOM 9470 N N . PRO B 1 180 ? -1.117 15.602 20.016 1 92.5 180 PRO B N 1
ATOM 9471 C CA . PRO B 1 180 ? -2.242 14.867 20.594 1 92.5 180 PRO B CA 1
ATOM 9472 C C . PRO B 1 180 ? -2.488 13.523 19.922 1 92.5 180 PRO B C 1
ATOM 9474 O O . PRO B 1 180 ? -1.923 13.258 18.859 1 92.5 180 PRO B O 1
ATOM 9477 N N . LEU B 1 181 ? -3.281 12.703 20.625 1 93.06 181 LEU B N 1
ATOM 9478 C CA . LEU B 1 181 ? -3.727 11.438 20.047 1 93.06 181 LEU B CA 1
ATOM 9479 C C . LEU B 1 181 ? -5 11.641 19.219 1 93.06 181 LEU B C 1
ATOM 9481 O O . LEU B 1 181 ? -5.93 12.32 19.672 1 93.06 181 LEU B O 1
ATOM 9485 N N . TYR B 1 182 ? -5.027 11.164 18.062 1 93.5 182 TYR B N 1
ATOM 9486 C CA . TYR B 1 182 ? -6.246 11.141 17.266 1 93.5 182 TYR B CA 1
ATOM 9487 C C . TYR B 1 182 ? -6.93 9.781 17.344 1 93.5 182 TYR B C 1
ATOM 9489 O O . TYR B 1 182 ? -6.273 8.742 17.266 1 93.5 182 TYR B O 1
ATOM 9497 N N . ILE B 1 183 ? -8.18 9.82 17.562 1 94.56 183 ILE B N 1
ATOM 9498 C CA . ILE B 1 183 ? -9.008 8.617 17.516 1 94.56 183 ILE B CA 1
ATOM 9499 C C . ILE B 1 183 ? -10.062 8.766 16.406 1 94.56 183 ILE B C 1
ATOM 9501 O O . ILE B 1 183 ? -10.984 9.578 16.531 1 94.56 183 ILE B O 1
ATOM 9505 N N . ILE B 1 184 ? -9.945 7.996 15.406 1 94.81 184 ILE B N 1
ATOM 9506 C CA . ILE B 1 184 ? -10.922 8.023 14.32 1 94.81 184 ILE B CA 1
ATOM 9507 C C . ILE B 1 184 ? -11.797 6.773 14.375 1 94.81 184 ILE B C 1
ATOM 9509 O O . ILE B 1 184 ? -11.328 5.668 14.094 1 94.81 184 ILE B O 1
ATOM 9513 N N . ASP B 1 185 ? -12.992 6.914 14.695 1 93.81 185 ASP B N 1
ATOM 9514 C CA . ASP B 1 185 ? -13.938 5.816 14.859 1 93.81 185 ASP B CA 1
ATOM 9515 C C . ASP B 1 185 ? -13.367 4.73 15.773 1 93.81 185 ASP B C 1
ATOM 9517 O O . ASP B 1 185 ? -13.445 3.543 15.453 1 93.81 185 ASP B O 1
ATOM 9521 N N . GLY B 1 186 ? -12.672 5.156 16.766 1 91.88 186 GLY B N 1
ATOM 9522 C CA . GLY B 1 186 ? -12.18 4.23 17.766 1 91.88 186 GLY B CA 1
ATOM 9523 C C . GLY B 1 186 ? -10.758 3.77 17.531 1 91.88 186 GLY B C 1
ATOM 9524 O O . GLY B 1 186 ? -10.148 3.137 18.391 1 91.88 186 GLY B O 1
ATOM 9525 N N . VAL B 1 187 ? -10.172 4.082 16.406 1 94.12 187 VAL B N 1
ATOM 9526 C CA . VAL B 1 187 ? -8.82 3.646 16.078 1 94.12 187 VAL B CA 1
ATOM 9527 C C . VAL B 1 187 ? -7.832 4.793 16.297 1 94.12 187 VAL B C 1
ATOM 9529 O O . VAL B 1 187 ? -8 5.879 15.734 1 94.12 187 VAL B O 1
ATOM 9532 N N . PRO B 1 188 ? -6.793 4.562 17.031 1 93.62 188 PRO B N 1
ATOM 9533 C CA . PRO B 1 188 ? -5.82 5.617 17.312 1 93.62 188 PRO B CA 1
ATOM 9534 C C . PRO B 1 188 ? -4.852 5.855 16.156 1 93.62 188 PRO B C 1
ATOM 9536 O O . PRO B 1 188 ? -4.504 4.918 15.438 1 93.62 188 PRO B O 1
ATOM 9539 N N . THR B 1 189 ? -4.469 7.094 16.047 1 92.5 189 THR B N 1
ATOM 9540 C CA . THR B 1 189 ? -3.432 7.445 15.086 1 92.5 189 THR B CA 1
ATOM 9541 C C . THR B 1 189 ? -2.758 8.758 15.477 1 92.5 189 THR B C 1
ATOM 9543 O O . THR B 1 189 ? -3.336 9.57 16.203 1 92.5 189 THR B O 1
ATOM 9546 N N . LYS B 1 190 ? -1.524 8.93 15 1 85.62 190 LYS B N 1
ATOM 9547 C CA . LYS B 1 190 ? -0.808 10.195 15.172 1 85.62 190 LYS B CA 1
ATOM 9548 C C . LYS B 1 190 ? -0.493 10.844 13.828 1 85.62 190 LYS B C 1
ATOM 9550 O O . LYS B 1 190 ? 0.232 11.836 13.773 1 85.62 190 LYS B O 1
ATOM 9555 N N . ALA B 1 191 ? -0.986 10.156 12.82 1 79.81 191 ALA B N 1
ATOM 9556 C CA . ALA B 1 191 ? -0.727 10.711 11.492 1 79.81 191 ALA B CA 1
ATOM 9557 C C . ALA B 1 191 ? -1.461 12.031 11.297 1 79.81 191 ALA B C 1
ATOM 9559 O O . ALA B 1 191 ? -2.465 12.297 11.961 1 79.81 191 ALA B O 1
ATOM 9560 N N . GLY B 1 192 ? -0.847 12.797 10.375 1 70.81 192 GLY B N 1
ATOM 9561 C CA . GLY B 1 192 ? -1.429 14.094 10.078 1 70.81 192 GLY B CA 1
ATOM 9562 C C . GLY B 1 192 ? -2.822 14.008 9.484 1 70.81 192 GLY B C 1
ATOM 9563 O O . GLY B 1 192 ? -3.18 12.992 8.883 1 70.81 192 GLY B O 1
ATOM 9564 N N . MET B 1 193 ? -3.727 14.789 9.875 1 79.44 193 MET B N 1
ATOM 9565 C CA . MET B 1 193 ? -5.148 14.781 9.547 1 79.44 193 MET B CA 1
ATOM 9566 C C . MET B 1 193 ? -5.391 15.359 8.156 1 79.44 193 MET B C 1
ATOM 9568 O O . MET B 1 193 ? -6.535 15.453 7.711 1 79.44 193 MET B O 1
ATOM 9572 N N . HIS B 1 194 ? -4.234 15.57 7.406 1 79.12 194 HIS B N 1
ATOM 9573 C CA . HIS B 1 194 ? -4.422 16.109 6.062 1 79.12 194 HIS B CA 1
ATOM 9574 C C . HIS B 1 194 ? -4.828 15.016 5.082 1 79.12 194 HIS B C 1
ATOM 9576 O O . HIS B 1 194 ? -5.266 15.305 3.969 1 79.12 194 HIS B O 1
ATOM 9582 N N . GLU B 1 195 ? -4.785 13.789 5.48 1 82.94 195 GLU B N 1
ATOM 9583 C CA . GLU B 1 195 ? -5.199 12.672 4.633 1 82.94 195 GLU B CA 1
ATOM 9584 C C . GLU B 1 195 ? -6.703 12.43 4.738 1 82.94 195 GLU B C 1
ATOM 9586 O O . GLU B 1 195 ? -7.293 11.773 3.877 1 82.94 195 GLU B O 1
ATOM 9591 N N . LEU B 1 196 ? -7.27 13 5.73 1 85.81 196 LEU B N 1
ATOM 9592 C CA . LEU B 1 196 ? -8.695 12.75 5.945 1 85.81 196 LEU B CA 1
ATOM 9593 C C . LEU B 1 196 ? -9.539 13.781 5.211 1 85.81 196 LEU B C 1
ATOM 9595 O O . LEU B 1 196 ? -9.258 14.984 5.277 1 85.81 196 LEU B O 1
ATOM 9599 N N . ASN B 1 197 ? -10.508 13.297 4.555 1 89.88 197 ASN B N 1
ATOM 9600 C CA . ASN B 1 197 ? -11.492 14.18 3.926 1 89.88 197 ASN B CA 1
ATOM 9601 C C . ASN B 1 197 ? -12.445 14.773 4.953 1 89.88 197 ASN B C 1
ATOM 9603 O O . ASN B 1 197 ? -13.219 14.055 5.59 1 89.88 197 ASN B O 1
ATOM 9607 N N . GLY B 1 198 ? -12.391 16.031 5.086 1 88.25 198 GLY B N 1
ATOM 9608 C CA . GLY B 1 198 ? -13.234 16.703 6.062 1 88.25 198 GLY B CA 1
ATOM 9609 C C . GLY B 1 198 ? -14.719 16.469 5.828 1 88.25 198 GLY B C 1
ATOM 9610 O O . GLY B 1 198 ? -15.508 16.469 6.773 1 88.25 198 GLY B O 1
ATOM 9611 N N . ASN B 1 199 ? -15.102 16.156 4.629 1 90 199 ASN B N 1
ATOM 9612 C CA . ASN B 1 199 ? -16.516 15.953 4.281 1 90 199 ASN B CA 1
ATOM 9613 C C . ASN B 1 199 ? -17.047 14.633 4.82 1 90 199 ASN B C 1
ATOM 9615 O O . ASN B 1 199 ? -18.25 14.414 4.863 1 90 199 ASN B O 1
ATOM 9619 N N . ASP B 1 200 ? -16.219 13.836 5.266 1 92.5 200 ASP B N 1
ATOM 9620 C CA . ASP B 1 200 ? -16.625 12.539 5.793 1 92.5 200 ASP B CA 1
ATOM 9621 C C . ASP B 1 200 ? -16.844 12.602 7.301 1 92.5 200 ASP B C 1
ATOM 9623 O O . ASP B 1 200 ? -17.328 11.648 7.906 1 92.5 200 ASP B O 1
ATOM 9627 N N . ILE B 1 201 ? -16.516 13.68 7.883 1 91.5 201 ILE B N 1
ATOM 9628 C CA . ILE B 1 201 ? -16.547 13.805 9.336 1 91.5 201 ILE B CA 1
ATOM 9629 C C . ILE B 1 201 ? -17.938 14.234 9.789 1 91.5 201 ILE B C 1
ATOM 9631 O O . ILE B 1 201 ? -18.547 15.133 9.203 1 91.5 201 ILE B O 1
ATOM 9635 N N . GLU B 1 202 ? -18.406 13.555 10.75 1 89.5 202 GLU B N 1
ATOM 9636 C CA . GLU B 1 202 ? -19.672 13.914 11.383 1 89.5 202 GLU B CA 1
ATOM 9637 C C . GLU B 1 202 ? -19.469 14.859 12.562 1 89.5 202 GLU B C 1
ATOM 9639 O O . GLU B 1 202 ? -20.234 15.805 12.75 1 89.5 202 GLU B O 1
ATOM 9644 N N . SER B 1 203 ? -18.453 14.547 13.375 1 87.81 203 SER B N 1
ATOM 9645 C CA . SER B 1 203 ? -18.188 15.391 14.539 1 87.81 203 SER B CA 1
ATOM 9646 C C . SER B 1 203 ? -16.75 15.227 15.008 1 87.81 203 SER B C 1
ATOM 9648 O O . SER B 1 203 ? -16.094 14.227 14.703 1 87.81 203 SER B O 1
ATOM 9650 N N . ILE B 1 204 ? -16.25 16.203 15.664 1 90.12 204 ILE B N 1
ATOM 9651 C CA . ILE B 1 204 ? -14.938 16.203 16.297 1 90.12 204 ILE B CA 1
ATOM 9652 C C . ILE B 1 204 ? -15.086 16.562 17.781 1 90.12 204 ILE B C 1
ATOM 9654 O O . ILE B 1 204 ? -15.82 17.5 18.125 1 90.12 204 ILE B O 1
ATOM 9658 N N . GLN B 1 205 ? -14.461 15.828 18.609 1 91.19 205 GLN B N 1
ATOM 9659 C CA . GLN B 1 205 ? -14.422 16.094 20.031 1 91.19 205 GLN B CA 1
ATOM 9660 C C . GLN B 1 205 ? -12.992 16.234 20.531 1 91.19 205 GLN B C 1
ATOM 9662 O O . GLN B 1 205 ? -12.102 15.492 20.125 1 91.19 205 GLN B O 1
ATOM 9667 N N . VAL B 1 206 ? -12.812 17.156 21.359 1 92 206 VAL B N 1
ATOM 9668 C CA . VAL B 1 206 ? -11.5 17.375 21.938 1 92 206 VAL B CA 1
ATOM 9669 C C . VAL B 1 206 ? -11.555 17.125 23.453 1 92 206 VAL B C 1
ATOM 9671 O O . VAL B 1 206 ? -12.297 17.812 24.172 1 92 206 VAL B O 1
ATOM 9674 N N . LEU B 1 207 ? -10.844 16.156 23.859 1 92.5 207 LEU B N 1
ATOM 9675 C CA . LEU B 1 207 ? -10.688 15.875 25.281 1 92.5 207 LEU B CA 1
ATOM 9676 C C . LEU B 1 207 ? -9.453 16.578 25.844 1 92.5 207 LEU B C 1
ATOM 9678 O O . LEU B 1 207 ? -8.328 16.281 25.438 1 92.5 207 LEU B O 1
ATOM 9682 N N . LYS B 1 208 ? -9.609 17.453 26.938 1 90.31 208 LYS B N 1
ATOM 9683 C CA . LYS B 1 208 ? -8.523 18.344 27.344 1 90.31 208 LYS B CA 1
ATOM 9684 C C . LYS B 1 208 ? -8.023 17.984 28.75 1 90.31 208 LYS B C 1
ATOM 9686 O O . LYS B 1 208 ? -6.891 18.312 29.109 1 90.31 208 LYS B O 1
ATOM 9691 N N . ASP B 1 209 ? -8.898 17.375 29.469 1 88.25 209 ASP B N 1
ATOM 9692 C CA . ASP B 1 209 ? -8.453 17.062 30.812 1 88.25 209 ASP B CA 1
ATOM 9693 C C . ASP B 1 209 ? -8.148 15.57 30.969 1 88.25 209 ASP B C 1
ATOM 9695 O O . ASP B 1 209 ? -8.461 14.773 30.078 1 88.25 209 ASP B O 1
ATOM 9699 N N . ALA B 1 210 ? -7.547 15.195 32.062 1 84 210 ALA B N 1
ATOM 9700 C CA . ALA B 1 210 ? -7.109 13.82 32.312 1 84 210 ALA B CA 1
ATOM 9701 C C . ALA B 1 210 ? -8.305 12.891 32.5 1 84 210 ALA B C 1
ATOM 9703 O O . ALA B 1 210 ? -8.273 11.734 32.031 1 84 210 ALA B O 1
ATOM 9704 N N . ALA B 1 211 ? -9.234 13.344 33.094 1 79.56 211 ALA B N 1
ATOM 9705 C CA . ALA B 1 211 ? -10.383 12.492 33.375 1 79.56 211 ALA B CA 1
ATOM 9706 C C . ALA B 1 211 ? -11.039 12.008 32.094 1 79.56 211 ALA B C 1
ATOM 9708 O O . ALA B 1 211 ? -11.523 10.875 32.031 1 79.56 211 ALA B O 1
ATOM 9709 N N . SER B 1 212 ? -11.008 12.773 31.156 1 79.94 212 SER B N 1
ATOM 9710 C CA . SER B 1 212 ? -11.625 12.406 29.891 1 79.94 212 SER B CA 1
ATOM 9711 C C . SER B 1 212 ? -10.648 11.633 29.016 1 79.94 212 SER B C 1
ATOM 9713 O O . SER B 1 212 ? -11.039 10.695 28.312 1 79.94 212 SER B O 1
ATOM 9715 N N . ALA B 1 213 ? -9.422 11.977 29.031 1 84.06 213 ALA B N 1
ATOM 9716 C CA . ALA B 1 213 ? -8.445 11.453 28.078 1 84.06 213 ALA B CA 1
ATOM 9717 C C . ALA B 1 213 ? -7.797 10.18 28.609 1 84.06 213 ALA B C 1
ATOM 9719 O O . ALA B 1 213 ? -7.262 9.375 27.844 1 84.06 213 ALA B O 1
ATOM 9720 N N . SER B 1 214 ? -7.898 9.984 29.859 1 83.69 214 SER B N 1
ATOM 9721 C CA . SER B 1 214 ? -7.137 8.914 30.5 1 83.69 214 SER B CA 1
ATOM 9722 C C . SER B 1 214 ? -7.578 7.547 29.984 1 83.69 214 SER B C 1
ATOM 9724 O O . SER B 1 214 ? -6.801 6.59 30 1 83.69 214 SER B O 1
ATOM 9726 N N . ILE B 1 215 ? -8.703 7.523 29.547 1 87.81 215 ILE B N 1
ATOM 9727 C CA . ILE B 1 215 ? -9.227 6.25 29.047 1 87.81 215 ILE B CA 1
ATOM 9728 C C . ILE B 1 215 ? -8.414 5.793 27.844 1 87.81 215 ILE B C 1
ATOM 9730 O O . ILE B 1 215 ? -8.352 4.598 27.547 1 87.81 215 ILE B O 1
ATOM 9734 N N . TYR B 1 216 ? -7.773 6.707 27.25 1 89.19 216 TYR B N 1
ATOM 9735 C CA . TYR B 1 216 ? -6.984 6.375 26.062 1 89.19 216 TYR B CA 1
ATOM 9736 C C . TYR B 1 216 ? -5.516 6.188 26.422 1 89.19 216 TYR B C 1
ATOM 9738 O O . TYR B 1 216 ? -4.699 5.836 25.578 1 89.19 216 TYR B O 1
ATOM 9746 N N . GLY B 1 217 ? -5.172 6.512 27.562 1 87.44 217 GLY B N 1
ATOM 9747 C CA . GLY B 1 217 ? -3.91 6.059 28.125 1 87.44 217 GLY B CA 1
ATOM 9748 C C . GLY B 1 217 ? -2.752 6.992 27.828 1 87.44 217 GLY B C 1
ATOM 9749 O O . GLY B 1 217 ? -2.926 8.211 27.781 1 87.44 217 GLY B O 1
ATOM 9750 N N . SER B 1 218 ? -1.543 6.301 27.75 1 86.06 218 SER B N 1
ATOM 9751 C CA . SER B 1 218 ? -0.246 6.969 27.766 1 86.06 218 SER B CA 1
ATOM 9752 C C . SER B 1 218 ? -0.011 7.762 26.484 1 86.06 218 SER B C 1
ATOM 9754 O O . SER B 1 218 ? 0.964 8.508 26.391 1 86.06 218 SER B O 1
ATOM 9756 N N . ARG B 1 219 ? -0.773 7.719 25.594 1 83.38 219 ARG B N 1
ATOM 9757 C CA . ARG B 1 219 ? -0.648 8.508 24.375 1 83.38 219 ARG B CA 1
ATOM 9758 C C . ARG B 1 219 ? -1.511 9.766 24.453 1 83.38 219 ARG B C 1
ATOM 9760 O O . ARG B 1 219 ? -1.445 10.617 23.562 1 83.38 219 ARG B O 1
ATOM 9767 N N . ALA B 1 220 ? -2.23 9.914 25.484 1 85.31 220 ALA B N 1
ATOM 9768 C CA . ALA B 1 220 ? -3.242 10.969 25.578 1 85.31 220 ALA B CA 1
ATOM 9769 C C . ALA B 1 220 ? -2.781 12.094 26.5 1 85.31 220 ALA B C 1
ATOM 9771 O O . ALA B 1 220 ? -3.562 12.992 26.828 1 85.31 220 ALA B O 1
ATOM 9772 N N . ALA B 1 221 ? -1.614 12.039 26.859 1 84.38 221 ALA B N 1
ATOM 9773 C CA . ALA B 1 221 ? -1.133 13.023 27.828 1 84.38 221 ALA B CA 1
ATOM 9774 C C . ALA B 1 221 ? -1.26 14.438 27.266 1 84.38 221 ALA B C 1
ATOM 9776 O O . ALA B 1 221 ? -1.463 15.398 28.016 1 84.38 221 ALA B O 1
ATOM 9777 N N . ASN B 1 222 ? -1.189 14.562 26.031 1 88.81 222 ASN B N 1
ATOM 9778 C CA . ASN B 1 222 ? -1.236 15.867 25.375 1 88.81 222 ASN B CA 1
ATOM 9779 C C . ASN B 1 222 ? -2.605 16.141 24.766 1 88.81 222 ASN B C 1
ATOM 9781 O O . ASN B 1 222 ? -2.732 16.969 23.859 1 88.81 222 ASN B O 1
ATOM 9785 N N . GLY B 1 223 ? -3.609 15.422 25.219 1 91.06 223 GLY B N 1
ATOM 9786 C CA . GLY B 1 223 ? -4.961 15.617 24.719 1 91.06 223 GLY B CA 1
ATOM 9787 C C . GLY B 1 223 ? -5.359 14.602 23.656 1 91.06 223 GLY B C 1
ATOM 9788 O O . GLY B 1 223 ? -4.5 13.938 23.078 1 91.06 223 GLY B O 1
ATOM 9789 N N . VAL B 1 224 ? -6.668 14.469 23.516 1 93.06 224 VAL B N 1
ATOM 9790 C CA . VAL B 1 224 ? -7.199 13.531 22.531 1 93.06 224 VAL B CA 1
ATOM 9791 C C . VAL B 1 224 ? -8.211 14.242 21.641 1 93.06 224 VAL B C 1
ATOM 9793 O O . VAL B 1 224 ? -9.023 15.039 22.109 1 93.06 224 VAL B O 1
ATOM 9796 N N . ILE B 1 225 ? -8.133 14.016 20.375 1 93.25 225 ILE B N 1
ATOM 9797 C CA . ILE B 1 225 ? -9.117 14.477 19.406 1 93.25 225 ILE B CA 1
ATOM 9798 C C . ILE B 1 225 ? -9.844 13.273 18.797 1 93.25 225 ILE B C 1
ATOM 9800 O O . ILE B 1 225 ? -9.219 12.445 18.125 1 93.25 225 ILE B O 1
ATOM 9804 N N . ILE B 1 226 ? -11.078 13.227 19.031 1 92.69 226 ILE B N 1
ATOM 9805 C CA . ILE B 1 226 ? -11.891 12.125 18.531 1 92.69 226 ILE B CA 1
ATOM 9806 C C . ILE B 1 226 ? -12.648 12.57 17.281 1 92.69 226 ILE B C 1
ATOM 9808 O O . ILE B 1 226 ? -13.328 13.602 17.297 1 92.69 226 ILE B O 1
ATOM 9812 N N . ILE B 1 227 ? -12.547 11.82 16.297 1 92.38 227 ILE B N 1
ATOM 9813 C CA . ILE B 1 227 ? -13.25 12.078 15.047 1 92.38 227 ILE B CA 1
ATOM 9814 C C . ILE B 1 227 ? -14.234 10.945 14.766 1 92.38 227 ILE B C 1
ATOM 9816 O O . ILE B 1 227 ? -13.852 9.773 14.727 1 92.38 227 ILE B O 1
ATOM 9820 N N . THR B 1 228 ? -15.398 11.305 14.625 1 91.31 228 THR B N 1
ATOM 9821 C CA . THR B 1 228 ? -16.438 10.367 14.211 1 91.31 228 THR B CA 1
ATOM 9822 C C . THR B 1 228 ? -16.859 10.633 12.766 1 91.31 228 THR B C 1
ATOM 9824 O O . THR B 1 228 ? -17.156 11.766 12.398 1 91.31 228 THR B O 1
ATOM 9827 N N . THR B 1 229 ? -16.891 9.648 11.969 1 93 229 THR B N 1
ATOM 9828 C CA . THR B 1 229 ? -17.219 9.82 10.562 1 93 229 THR B CA 1
ATOM 9829 C C . THR B 1 229 ? -18.703 9.523 10.32 1 93 229 THR B C 1
ATOM 9831 O O . THR B 1 229 ? -19.359 8.922 11.164 1 93 229 THR B O 1
ATOM 9834 N N . LYS B 1 230 ? -19.141 9.961 9.234 1 91.62 230 LYS B N 1
ATOM 9835 C CA . LYS B 1 230 ? -20.547 9.828 8.867 1 91.62 230 LYS B CA 1
ATOM 9836 C C . LYS B 1 230 ? -20.922 8.367 8.633 1 91.62 230 LYS B C 1
ATOM 9838 O O . LYS B 1 230 ? -20.078 7.57 8.203 1 91.62 230 LYS B O 1
ATOM 9843 N N . GLN B 1 231 ? -22.203 8.086 8.992 1 89.69 231 GLN B N 1
ATOM 9844 C CA . GLN B 1 231 ? -22.797 6.773 8.781 1 89.69 231 GLN B CA 1
ATOM 9845 C C . GLN B 1 231 ? -24.188 6.898 8.164 1 89.69 231 GLN B C 1
ATOM 9847 O O . GLN B 1 231 ? -24.766 7.988 8.133 1 89.69 231 GLN B O 1
ATOM 9852 N N . GLY B 1 232 ? -24.641 5.766 7.668 1 86 232 GLY B N 1
ATOM 9853 C CA . GLY B 1 232 ? -26.016 5.773 7.203 1 86 232 GLY B CA 1
ATOM 9854 C C . GLY B 1 232 ? -27.031 5.891 8.328 1 86 232 GLY B C 1
ATOM 9855 O O . GLY B 1 232 ? -26.797 5.391 9.43 1 86 232 GLY B O 1
ATOM 9856 N N . LYS B 1 233 ? -28.031 6.613 7.988 1 79.12 233 LYS B N 1
ATOM 9857 C CA . LYS B 1 233 ? -29.094 6.762 8.977 1 79.12 233 LYS B CA 1
ATOM 9858 C C . LYS B 1 233 ? -30.359 6.031 8.539 1 79.12 233 LYS B C 1
ATOM 9860 O O . LYS B 1 233 ? -30.641 5.93 7.344 1 79.12 233 LYS B O 1
ATOM 9865 N N . LYS B 1 234 ? -31.094 5.512 9.461 1 73.44 234 LYS B N 1
ATOM 9866 C CA . LYS B 1 234 ? -32.281 4.695 9.211 1 73.44 234 LYS B CA 1
ATOM 9867 C C . LYS B 1 234 ? -33.312 5.457 8.367 1 73.44 234 LYS B C 1
ATOM 9869 O O . LYS B 1 234 ? -33.594 6.617 8.648 1 73.44 234 LYS B O 1
ATOM 9874 N N . GLY B 1 235 ? -33.812 4.73 7.34 1 64.38 235 GLY B N 1
ATOM 9875 C CA . GLY B 1 235 ? -34.969 5.164 6.562 1 64.38 235 GLY B CA 1
ATOM 9876 C C . GLY B 1 235 ? -34.594 6.176 5.488 1 64.38 235 GLY B C 1
ATOM 9877 O O . GLY B 1 235 ? -35.5 6.707 4.816 1 64.38 235 GLY B O 1
ATOM 9878 N N . GLN B 1 236 ? -33.375 6.414 5.328 1 68.25 236 GLN B N 1
ATOM 9879 C CA . GLN B 1 236 ? -33.094 7.512 4.41 1 68.25 236 GLN B CA 1
ATOM 9880 C C . GLN B 1 236 ? -31.938 7.156 3.469 1 68.25 236 GLN B C 1
ATOM 9882 O O . GLN B 1 236 ? -30.906 6.664 3.912 1 68.25 236 GLN B O 1
ATOM 9887 N N . ILE B 1 237 ? -32.281 7.266 2.156 1 80.69 237 ILE B N 1
ATOM 9888 C CA . ILE B 1 237 ? -31.156 7.297 1.211 1 80.69 237 ILE B CA 1
ATOM 9889 C C . ILE B 1 237 ? -30.812 8.742 0.874 1 80.69 237 ILE B C 1
ATOM 9891 O O . ILE B 1 237 ? -31.703 9.555 0.591 1 80.69 237 ILE B O 1
ATOM 9895 N N . LYS B 1 238 ? -29.656 9.164 1.116 1 86.31 238 LYS B N 1
ATOM 9896 C CA . LYS B 1 238 ? -29.219 10.539 0.896 1 86.31 238 LYS B CA 1
ATOM 9897 C C . LYS B 1 238 ? -27.984 10.586 0.006 1 86.31 238 LYS B C 1
ATOM 9899 O O . LYS B 1 238 ? -27.078 9.766 0.146 1 86.31 238 LYS B O 1
ATOM 9904 N N . ILE B 1 239 ? -28.031 11.508 -0.942 1 90.44 239 ILE B N 1
ATOM 9905 C CA . ILE B 1 239 ? -26.859 11.812 -1.776 1 90.44 239 ILE B CA 1
ATOM 9906 C C . ILE B 1 239 ? -26.453 13.266 -1.566 1 90.44 239 ILE B C 1
ATOM 9908 O O . ILE B 1 239 ? -27.281 14.164 -1.559 1 90.44 239 ILE B O 1
ATOM 9912 N N . ASN B 1 240 ? -25.234 13.422 -1.353 1 91.88 240 ASN B N 1
ATOM 9913 C CA . ASN B 1 240 ? -24.688 14.773 -1.251 1 91.88 240 ASN B CA 1
ATOM 9914 C C . ASN B 1 240 ? -23.516 14.977 -2.215 1 91.88 240 ASN B C 1
ATOM 9916 O O . ASN B 1 240 ? -22.641 14.125 -2.318 1 91.88 240 ASN B O 1
ATOM 9920 N N . PHE B 1 241 ? -23.578 15.992 -2.961 1 93.81 241 PHE B N 1
ATOM 9921 C CA . PHE B 1 241 ? -22.484 16.391 -3.852 1 93.81 241 PHE B CA 1
ATOM 9922 C C . PHE B 1 241 ? -22.016 17.797 -3.535 1 93.81 241 PHE B C 1
ATOM 9924 O O . PHE B 1 241 ? -22.781 18.75 -3.594 1 93.81 241 PHE B O 1
ATOM 9931 N N . ASP B 1 242 ? -20.766 17.938 -3.262 1 94.31 242 ASP B N 1
ATOM 9932 C CA . ASP B 1 242 ? -20.141 19.234 -2.969 1 94.31 242 ASP B CA 1
ATOM 9933 C C . ASP B 1 242 ? -19 19.516 -3.947 1 94.31 242 ASP B C 1
ATOM 9935 O O . ASP B 1 242 ? -18.172 18.656 -4.219 1 94.31 242 ASP B O 1
ATOM 9939 N N . ALA B 1 243 ? -18.969 20.703 -4.5 1 95.94 243 ALA B N 1
ATOM 9940 C CA . ALA B 1 243 ? -17.922 21.141 -5.414 1 95.94 243 ALA B CA 1
ATOM 9941 C C . ALA B 1 243 ? -17.5 22.578 -5.109 1 95.94 243 ALA B C 1
ATOM 9943 O O . ALA B 1 243 ? -18.344 23.422 -4.785 1 95.94 243 ALA B O 1
ATOM 9944 N N . SER B 1 244 ? -16.188 22.812 -5.203 1 96.44 244 SER B N 1
ATOM 9945 C CA . SER B 1 244 ? -15.719 24.172 -5.008 1 96.44 244 SER B CA 1
ATOM 9946 C C . SER B 1 244 ? -14.43 24.438 -5.773 1 96.44 244 SER B C 1
ATOM 9948 O O . SER B 1 244 ? -13.688 23.5 -6.082 1 96.44 244 SER B O 1
ATOM 9950 N N . VAL B 1 245 ? -14.164 25.688 -6.16 1 97.44 245 VAL B N 1
ATOM 9951 C CA . VAL B 1 245 ? -12.938 26.188 -6.785 1 97.44 245 VAL B CA 1
ATOM 9952 C C . VAL B 1 245 ? -12.469 27.438 -6.07 1 97.44 245 VAL B C 1
ATOM 9954 O O . VAL B 1 245 ? -13.273 28.297 -5.711 1 97.44 245 VAL B O 1
ATOM 9957 N N . SER B 1 246 ? -11.203 27.5 -5.77 1 97.31 246 SER B N 1
ATOM 9958 C CA . SER B 1 246 ? -10.641 28.641 -5.055 1 97.31 246 SER B CA 1
ATOM 9959 C C . SER B 1 246 ? -9.445 29.234 -5.797 1 97.31 246 SER B C 1
ATOM 9961 O O . SER B 1 246 ? -8.648 28.484 -6.375 1 97.31 246 SER B O 1
ATOM 9963 N N . ALA B 1 247 ? -9.352 30.5 -5.805 1 97.88 247 ALA B N 1
ATOM 9964 C CA . ALA B 1 247 ? -8.133 31.203 -6.184 1 97.88 247 ALA B CA 1
ATOM 9965 C C . ALA B 1 247 ? -7.301 31.578 -4.953 1 97.88 247 ALA B C 1
ATOM 9967 O O . ALA B 1 247 ? -7.824 32.125 -3.988 1 97.88 247 ALA B O 1
ATOM 9968 N N . SER B 1 248 ? -6.027 31.203 -4.969 1 96.69 248 SER B N 1
ATOM 9969 C CA . SER B 1 248 ? -5.121 31.453 -3.854 1 96.69 248 SER B CA 1
ATOM 9970 C C . SER B 1 248 ? -4.082 32.5 -4.211 1 96.69 248 SER B C 1
ATOM 9972 O O . SER B 1 248 ? -3.365 32.375 -5.207 1 96.69 248 SER B O 1
ATOM 9974 N N . MET B 1 249 ? -3.955 33.5 -3.365 1 96.38 249 MET B N 1
ATOM 9975 C CA . MET B 1 249 ? -3.055 34.625 -3.674 1 96.38 249 MET B CA 1
ATOM 9976 C C . MET B 1 249 ? -2.098 34.875 -2.516 1 96.38 249 MET B C 1
ATOM 9978 O O . MET B 1 249 ? -2.484 34.781 -1.351 1 96.38 249 MET B O 1
ATOM 9982 N N . TYR B 1 250 ? -0.872 35.219 -2.887 1 94.75 250 TYR B N 1
ATOM 9983 C CA . TYR B 1 250 ? 0.139 35.625 -1.92 1 94.75 250 TYR B CA 1
ATOM 9984 C C . TYR B 1 250 ? 0.042 37.125 -1.634 1 94.75 250 TYR B C 1
ATOM 9986 O O . TYR B 1 250 ? 0.563 37.938 -2.393 1 94.75 250 TYR B O 1
ATOM 9994 N N . GLN B 1 251 ? -0.466 37.469 -0.498 1 88.38 251 GLN B N 1
ATOM 9995 C CA . GLN B 1 251 ? -0.712 38.875 -0.199 1 88.38 251 GLN B CA 1
ATOM 9996 C C . GLN B 1 251 ? 0.381 39.469 0.7 1 88.38 251 GLN B C 1
ATOM 9998 O O . GLN B 1 251 ? 0.623 40.656 0.702 1 88.38 251 GLN B O 1
ATOM 10003 N N . SER B 1 252 ? 1.122 38.656 1.371 1 89.38 252 SER B N 1
ATOM 10004 C CA . SER B 1 252 ? 2.086 39.125 2.365 1 89.38 252 SER B CA 1
ATOM 10005 C C . SER B 1 252 ? 3.5 39.156 1.792 1 89.38 252 SER B C 1
ATOM 10007 O O . SER B 1 252 ? 4.453 38.75 2.455 1 89.38 252 SER B O 1
ATOM 10009 N N . LYS B 1 253 ? 3.662 39.625 0.619 1 91.12 253 LYS B N 1
ATOM 10010 C CA . LYS B 1 253 ? 4.992 39.688 0.02 1 91.12 253 LYS B CA 1
ATOM 10011 C C . LYS B 1 253 ? 5.84 40.781 0.693 1 91.12 253 LYS B C 1
ATOM 10013 O O . LYS B 1 253 ? 5.336 41.844 1.033 1 91.12 253 LYS B O 1
ATOM 10018 N N . MET B 1 254 ? 7.082 40.469 0.847 1 90.81 254 MET B N 1
ATOM 10019 C CA . MET B 1 254 ? 8.023 41.438 1.428 1 90.81 254 MET B CA 1
ATOM 10020 C C . MET B 1 254 ? 8.516 42.406 0.375 1 90.81 254 MET B C 1
ATOM 10022 O O . MET B 1 254 ? 8.711 42.031 -0.785 1 90.81 254 MET B O 1
ATOM 10026 N N . ASN B 1 255 ? 8.711 43.656 0.804 1 92.94 255 ASN B N 1
ATOM 10027 C CA . ASN B 1 255 ? 9.328 44.625 -0.068 1 92.94 255 ASN B CA 1
ATOM 10028 C C . ASN B 1 255 ? 10.852 44.625 0.059 1 92.94 255 ASN B C 1
ATOM 10030 O O . ASN B 1 255 ? 11.391 44.906 1.131 1 92.94 255 ASN B O 1
ATOM 10034 N N . VAL B 1 256 ? 11.508 44.406 -1.021 1 96.88 256 VAL B N 1
ATOM 10035 C CA . VAL B 1 256 ? 12.961 44.281 -0.988 1 96.88 256 VAL B CA 1
ATOM 10036 C C . VAL B 1 256 ? 13.586 45.375 -1.855 1 96.88 256 VAL B C 1
ATOM 10038 O O . VAL B 1 256 ? 12.906 46 -2.66 1 96.88 256 VAL B O 1
ATOM 10041 N N . LEU B 1 257 ? 14.898 45.562 -1.702 1 98.06 257 LEU B N 1
ATOM 10042 C CA . LEU B 1 257 ? 15.602 46.594 -2.436 1 98.06 257 LEU B CA 1
ATOM 10043 C C . LEU B 1 257 ? 15.68 46.25 -3.922 1 98.06 257 LEU B C 1
ATOM 10045 O O . LEU B 1 257 ? 16 45.125 -4.293 1 98.06 257 LEU B O 1
ATOM 10049 N N . ASN B 1 258 ? 15.266 47.25 -4.746 1 97.88 258 ASN B N 1
ATOM 10050 C CA . ASN B 1 258 ? 15.578 47.094 -6.164 1 97.88 258 ASN B CA 1
ATOM 10051 C C . ASN B 1 258 ? 17.031 47.406 -6.457 1 97.88 258 ASN B C 1
ATOM 10053 O O . ASN B 1 258 ? 17.812 47.688 -5.543 1 97.88 258 ASN B O 1
ATOM 10057 N N . THR B 1 259 ? 17.422 47.344 -7.695 1 98.06 259 THR B N 1
ATOM 10058 C CA . THR B 1 259 ? 18.828 47.469 -8.078 1 98.06 259 THR B CA 1
ATOM 10059 C C . THR B 1 259 ? 19.375 48.844 -7.691 1 98.06 259 THR B C 1
ATOM 10061 O O . THR B 1 259 ? 20.484 48.938 -7.168 1 98.06 259 THR B O 1
ATOM 10064 N N . GLU B 1 260 ? 18.656 49.844 -7.926 1 97.56 260 GLU B N 1
ATOM 10065 C CA . GLU B 1 260 ? 19.078 51.219 -7.59 1 97.56 260 GLU B CA 1
ATOM 10066 C C . GLU B 1 260 ? 19.156 51.406 -6.082 1 97.56 260 GLU B C 1
ATOM 10068 O O . GLU B 1 260 ? 20.125 51.938 -5.57 1 97.56 260 GLU B O 1
ATOM 10073 N N . GLN B 1 261 ? 18.094 51 -5.434 1 97.94 261 GLN B N 1
ATOM 10074 C CA . GLN B 1 261 ? 18.031 51.156 -3.982 1 97.94 261 GLN B CA 1
ATOM 10075 C C . GLN B 1 261 ? 19.172 50.406 -3.303 1 97.94 261 GLN B C 1
ATOM 10077 O O . GLN B 1 261 ? 19.719 50.844 -2.303 1 97.94 261 GLN B O 1
ATOM 10082 N N . TYR B 1 262 ? 19.438 49.25 -3.854 1 97.69 262 TYR B N 1
ATOM 10083 C CA . TYR B 1 262 ? 20.547 48.438 -3.361 1 97.69 262 TYR B CA 1
ATOM 10084 C C . TYR B 1 262 ? 21.859 49.219 -3.443 1 97.69 262 TYR B C 1
ATOM 10086 O O . TYR B 1 262 ? 22.625 49.25 -2.475 1 97.69 262 TYR B O 1
ATOM 10094 N N . GLY B 1 263 ? 22.141 49.812 -4.543 1 97.31 263 GLY B N 1
ATOM 10095 C CA . GLY B 1 263 ? 23.328 50.656 -4.711 1 97.31 263 GLY B CA 1
ATOM 10096 C C . GLY B 1 263 ? 23.375 51.812 -3.744 1 97.31 263 GLY B C 1
ATOM 10097 O O . GLY B 1 263 ? 24.453 52.156 -3.232 1 97.31 263 GLY B O 1
ATOM 10098 N N . ARG B 1 264 ? 22.25 52.406 -3.555 1 97.12 264 ARG B N 1
ATOM 10099 C CA . ARG B 1 264 ? 22.172 53.531 -2.631 1 97.12 264 ARG B CA 1
ATOM 10100 C C . ARG B 1 264 ? 22.516 53.094 -1.209 1 97.12 264 ARG B C 1
ATOM 10102 O O . ARG B 1 264 ? 23.234 53.812 -0.492 1 97.12 264 ARG B O 1
ATOM 10109 N N . ALA B 1 265 ? 21.953 52 -0.816 1 96.81 265 ALA B N 1
ATOM 10110 C CA . ALA B 1 265 ? 22.234 51.5 0.517 1 96.81 265 ALA B CA 1
ATOM 10111 C C . ALA B 1 265 ? 23.719 51.156 0.663 1 96.81 265 ALA B C 1
ATOM 10113 O O . ALA B 1 265 ? 24.328 51.438 1.693 1 96.81 265 ALA B O 1
ATOM 10114 N N . MET B 1 266 ? 24.281 50.531 -0.353 1 96.44 266 MET B N 1
ATOM 10115 C CA . MET B 1 266 ? 25.703 50.188 -0.314 1 96.44 266 MET B CA 1
ATOM 10116 C C . MET B 1 266 ? 26.562 51.438 -0.215 1 96.44 266 MET B C 1
ATOM 10118 O O . MET B 1 266 ? 27.531 51.5 0.557 1 96.44 266 MET B O 1
ATOM 10122 N N . TRP B 1 267 ? 26.234 52.469 -0.993 1 97.19 267 TRP B N 1
ATOM 10123 C CA . TRP B 1 267 ? 26.938 53.719 -0.936 1 97.19 267 TRP B CA 1
ATOM 10124 C C . TRP B 1 267 ? 26.953 54.281 0.487 1 97.19 267 TRP B C 1
ATOM 10126 O O . TRP B 1 267 ? 28.016 54.688 0.994 1 97.19 267 TRP B O 1
ATOM 10136 N N . GLN B 1 268 ? 25.812 54.281 1.075 1 96.38 268 GLN B N 1
ATOM 10137 C CA . GLN B 1 268 ? 25.688 54.812 2.424 1 96.38 268 GLN B CA 1
ATOM 10138 C C . GLN B 1 268 ? 26.531 54.031 3.416 1 96.38 268 GLN B C 1
ATOM 10140 O O . GLN B 1 268 ? 27.156 54.594 4.309 1 96.38 268 GLN B O 1
ATOM 10145 N N . ALA B 1 269 ? 26.562 52.75 3.314 1 96.12 269 ALA B N 1
ATOM 10146 C CA . ALA B 1 269 ? 27.359 51.906 4.207 1 96.12 269 ALA B CA 1
ATOM 10147 C C . ALA B 1 269 ? 28.844 52.219 4.078 1 96.12 269 ALA B C 1
ATOM 10149 O O . ALA B 1 269 ? 29.562 52.312 5.082 1 96.12 269 ALA B O 1
ATOM 10150 N N . TYR B 1 270 ? 29.344 52.375 2.85 1 95.88 270 TYR B N 1
ATOM 10151 C CA . TYR B 1 270 ? 30.734 52.688 2.602 1 95.88 270 TYR B CA 1
ATOM 10152 C C . TYR B 1 270 ? 31.094 54.062 3.186 1 95.88 270 TYR B C 1
ATOM 10154 O O . TYR B 1 270 ? 32.094 54.188 3.877 1 95.88 270 TYR B O 1
ATOM 10162 N N . VAL B 1 271 ? 30.25 54.969 2.924 1 95.88 271 VAL B N 1
ATOM 10163 C CA . VAL B 1 271 ? 30.531 56.344 3.322 1 95.88 271 VAL B CA 1
ATOM 10164 C C . VAL B 1 271 ? 30.5 56.438 4.844 1 95.88 271 VAL B C 1
ATOM 10166 O O . VAL B 1 271 ? 31.328 57.125 5.438 1 95.88 271 VAL B O 1
ATOM 10169 N N . ASN B 1 272 ? 29.516 55.812 5.445 1 94.5 272 ASN B N 1
ATOM 10170 C CA . ASN B 1 272 ? 29.438 55.812 6.902 1 94.5 272 ASN B CA 1
ATOM 10171 C C . ASN B 1 272 ? 30.703 55.25 7.543 1 94.5 272 ASN B C 1
ATOM 10173 O O . ASN B 1 272 ? 31.078 55.656 8.641 1 94.5 272 ASN B O 1
ATOM 10177 N N . ASP B 1 273 ? 31.328 54.375 6.859 1 93.75 273 ASP B N 1
ATOM 10178 C CA . ASP B 1 273 ? 32.531 53.75 7.406 1 93.75 273 ASP B CA 1
ATOM 10179 C C . ASP B 1 273 ? 33.781 54.469 6.969 1 93.75 273 ASP B C 1
ATOM 10181 O O . ASP B 1 273 ? 34.906 54.031 7.223 1 93.75 273 ASP B O 1
ATOM 10185 N N . GLY B 1 274 ? 33.688 55.469 6.285 1 92.25 274 GLY B N 1
ATOM 10186 C CA . GLY B 1 274 ? 34.812 56.281 5.848 1 92.25 274 GLY B CA 1
ATOM 10187 C C . GLY B 1 274 ? 35.562 55.656 4.691 1 92.25 274 GLY B C 1
ATOM 10188 O O . GLY B 1 274 ? 36.75 55.969 4.492 1 92.25 274 GLY B O 1
ATOM 10189 N N . GLU B 1 275 ? 34.875 54.812 4.031 1 95.06 275 GLU B N 1
ATOM 10190 C CA . GLU B 1 275 ? 35.5 54.156 2.885 1 95.06 275 GLU B CA 1
ATOM 10191 C C . GLU B 1 275 ? 35 54.75 1.571 1 95.06 275 GLU B C 1
ATOM 10193 O O . GLU B 1 275 ? 33.906 55.344 1.522 1 95.06 275 GLU B O 1
ATOM 10198 N N . ASN B 1 276 ? 35.844 54.562 0.575 1 95.75 276 ASN B N 1
ATOM 10199 C CA . ASN B 1 276 ? 35.438 55.031 -0.75 1 95.75 276 ASN B CA 1
ATOM 10200 C C . ASN B 1 276 ? 34.469 54.062 -1.402 1 95.75 276 ASN B C 1
ATOM 10202 O O . ASN B 1 276 ? 34.812 52.938 -1.738 1 95.75 276 ASN B O 1
ATOM 10206 N N . PRO B 1 277 ? 33.25 54.5 -1.571 1 97 277 PRO B N 1
ATOM 10207 C CA . PRO B 1 277 ? 32.25 53.594 -2.148 1 97 277 PRO B CA 1
ATOM 10208 C C . PRO B 1 277 ? 32.594 53.125 -3.555 1 97 277 PRO B C 1
ATOM 10210 O O . PRO B 1 277 ? 32.094 52.094 -4.008 1 97 277 PRO B O 1
ATOM 10213 N N . ASN B 1 278 ? 33.406 53.875 -4.266 1 96.44 278 ASN B N 1
ATOM 10214 C CA . ASN B 1 278 ? 33.781 53.5 -5.621 1 96.44 278 ASN B CA 1
ATOM 10215 C C . ASN B 1 278 ? 34.781 52.344 -5.621 1 96.44 278 ASN B C 1
ATOM 10217 O O . ASN B 1 278 ? 35.062 51.75 -6.668 1 96.44 278 ASN B O 1
ATOM 10221 N N . GLY B 1 279 ? 35.25 51.906 -4.512 1 94.31 279 GLY B N 1
ATOM 10222 C CA . GLY B 1 279 ? 36.062 50.719 -4.375 1 94.31 279 GLY B CA 1
ATOM 10223 C C . GLY B 1 279 ? 35.281 49.438 -4.254 1 94.31 279 GLY B C 1
ATOM 10224 O O . GLY B 1 279 ? 35.844 48.375 -4.055 1 94.31 279 GLY B O 1
ATOM 10225 N N . ASN B 1 280 ? 33.969 49.469 -4.375 1 93.25 280 ASN B N 1
ATOM 10226 C CA . ASN B 1 280 ? 33.125 48.281 -4.242 1 93.25 280 ASN B CA 1
ATOM 10227 C C . ASN B 1 280 ? 33.438 47.25 -5.352 1 93.25 280 ASN B C 1
ATOM 10229 O O . ASN B 1 280 ? 33.875 47.656 -6.434 1 93.25 280 ASN B O 1
ATOM 10233 N N . ALA B 1 281 ? 33.156 46 -5.145 1 88.69 281 ALA B N 1
ATOM 10234 C CA . ALA B 1 281 ? 33.531 44.938 -6.066 1 88.69 281 ALA B CA 1
ATOM 10235 C C . ALA B 1 281 ? 32.344 44.562 -6.977 1 88.69 281 ALA B C 1
ATOM 10237 O O . ALA B 1 281 ? 32.406 43.562 -7.699 1 88.69 281 ALA B O 1
ATOM 10238 N N . LEU B 1 282 ? 31.234 45.344 -6.961 1 93.69 282 LEU B N 1
ATOM 10239 C CA . LEU B 1 282 ? 30.016 44.938 -7.645 1 93.69 282 LEU B CA 1
ATOM 10240 C C . LEU B 1 282 ? 29.812 45.719 -8.93 1 93.69 282 LEU B C 1
ATOM 10242 O O . LEU B 1 282 ? 28.922 45.406 -9.727 1 93.69 282 LEU B O 1
ATOM 10246 N N . GLY B 1 283 ? 30.594 46.719 -9.094 1 92.19 283 GLY B N 1
ATOM 10247 C CA . GLY B 1 283 ? 30.562 47.469 -10.352 1 92.19 283 GLY B CA 1
ATOM 10248 C C . GLY B 1 283 ? 29.75 48.75 -10.273 1 92.19 283 GLY B C 1
ATOM 10249 O O . GLY B 1 283 ? 29.531 49.406 -11.281 1 92.19 283 GLY B O 1
ATOM 10250 N N . TYR B 1 284 ? 29.281 49.125 -9.086 1 96.31 284 TYR B N 1
ATOM 10251 C CA . TYR B 1 284 ? 28.641 50.406 -8.914 1 96.31 284 TYR B CA 1
ATOM 10252 C C . TYR B 1 284 ? 29.672 51.531 -8.945 1 96.31 284 TYR B C 1
ATOM 10254 O O . TYR B 1 284 ? 30.734 51.438 -8.352 1 96.31 284 TYR B O 1
ATOM 10262 N N . ALA B 1 285 ? 29.344 52.594 -9.711 1 97.19 285 ALA B N 1
ATOM 10263 C CA . ALA B 1 285 ? 30.125 53.812 -9.719 1 97.19 285 ALA B CA 1
ATOM 10264 C C . ALA B 1 285 ? 29.312 55 -9.164 1 97.19 285 ALA B C 1
ATOM 10266 O O . ALA B 1 285 ? 28.172 55.188 -9.562 1 97.19 285 ALA B O 1
ATOM 10267 N N . TYR B 1 286 ? 29.953 55.688 -8.258 1 97.94 286 TYR B N 1
ATOM 10268 C CA . TYR B 1 286 ? 29.219 56.719 -7.551 1 97.94 286 TYR B CA 1
ATOM 10269 C C . TYR B 1 286 ? 29.828 58.094 -7.828 1 97.94 286 TYR B C 1
ATOM 10271 O O . TYR B 1 286 ? 31.047 58.25 -7.824 1 97.94 286 TYR B O 1
ATOM 10279 N N . ASN B 1 287 ? 28.906 59.062 -8.156 1 97.44 287 ASN B N 1
ATOM 10280 C CA . ASN B 1 287 ? 29.203 60.5 -8.062 1 97.44 287 ASN B CA 1
ATOM 10281 C C . ASN B 1 287 ? 28.656 61.094 -6.773 1 97.44 287 ASN B C 1
ATOM 10283 O O . ASN B 1 287 ? 27.453 61.25 -6.617 1 97.44 287 ASN B O 1
ATOM 10287 N N . TRP B 1 288 ? 29.641 61.312 -5.867 1 96.75 288 TRP B N 1
ATOM 10288 C CA . TRP B 1 288 ? 29.203 61.781 -4.547 1 96.75 288 TRP B CA 1
ATOM 10289 C C . TRP B 1 288 ? 30.188 62.781 -3.957 1 96.75 288 TRP B C 1
ATOM 10291 O O . TRP B 1 288 ? 31.281 62.969 -4.504 1 96.75 288 TRP B O 1
ATOM 10301 N N . GLY B 1 289 ? 29.828 63.469 -2.863 1 93.69 289 GLY B N 1
ATOM 10302 C CA . GLY B 1 289 ? 30.641 64.438 -2.135 1 93.69 289 GLY B CA 1
ATOM 10303 C C . GLY B 1 289 ? 30.016 64.875 -0.833 1 93.69 289 GLY B C 1
ATOM 10304 O O . GLY B 1 289 ? 29.141 64.188 -0.289 1 93.69 289 GLY B O 1
ATOM 10305 N N . TYR B 1 290 ? 30.578 65.875 -0.251 1 93.31 290 TYR B N 1
ATOM 10306 C CA . TYR B 1 290 ? 30.047 66.438 0.982 1 93.31 290 TYR B CA 1
ATOM 10307 C C . TYR B 1 290 ? 29.422 67.812 0.723 1 93.31 290 TYR B C 1
ATOM 10309 O O . TYR B 1 290 ? 29.922 68.625 -0.076 1 93.31 290 TYR B O 1
ATOM 10317 N N . ASN B 1 291 ? 28.328 68 1.286 1 91 291 ASN B N 1
ATOM 10318 C CA . ASN B 1 291 ? 27.719 69.312 1.166 1 91 291 ASN B CA 1
ATOM 10319 C C . ASN B 1 291 ? 28.344 70.312 2.148 1 91 291 ASN B C 1
ATOM 10321 O O . ASN B 1 291 ? 29.328 70 2.809 1 91 291 ASN B O 1
ATOM 10325 N N . ALA B 1 292 ? 27.719 71.562 2.262 1 91.25 292 ALA B N 1
ATOM 10326 C CA . ALA B 1 292 ? 28.266 72.688 3.057 1 91.25 292 ALA B CA 1
ATOM 10327 C C . ALA B 1 292 ? 28.219 72.312 4.547 1 91.25 292 ALA B C 1
ATOM 10329 O O . ALA B 1 292 ? 29.062 72.812 5.316 1 91.25 292 ALA B O 1
ATOM 10330 N N . ASP B 1 293 ? 27.312 71.5 4.883 1 89.56 293 ASP B N 1
ATOM 10331 C CA . ASP B 1 293 ? 27.125 71.125 6.285 1 89.56 293 ASP B CA 1
ATOM 10332 C C . ASP B 1 293 ? 27.984 69.938 6.66 1 89.56 293 ASP B C 1
ATOM 10334 O O . ASP B 1 293 ? 27.938 69.438 7.797 1 89.56 293 ASP B O 1
ATOM 10338 N N . GLY B 1 294 ? 28.734 69.438 5.684 1 89.06 294 GLY B N 1
ATOM 10339 C CA . GLY B 1 294 ? 29.625 68.312 5.941 1 89.06 294 GLY B CA 1
ATOM 10340 C C . GLY B 1 294 ? 28.953 66.938 5.832 1 89.06 294 GLY B C 1
ATOM 10341 O O . GLY B 1 294 ? 29.5 65.938 6.258 1 89.06 294 GLY B O 1
ATOM 10342 N N . ASN B 1 295 ? 27.75 66.938 5.328 1 91.19 295 ASN B N 1
ATOM 10343 C CA . ASN B 1 295 ? 27.016 65.688 5.141 1 91.19 295 ASN B CA 1
ATOM 10344 C C . ASN B 1 295 ? 27.297 65.062 3.766 1 91.19 295 ASN B C 1
ATOM 10346 O O . ASN B 1 295 ? 27.406 65.75 2.775 1 91.19 295 ASN B O 1
ATOM 10350 N N . PRO B 1 296 ? 27.484 63.75 3.779 1 93.31 296 PRO B N 1
ATOM 10351 C CA . PRO B 1 296 ? 27.688 63.125 2.469 1 93.31 296 PRO B CA 1
ATOM 10352 C C . PRO B 1 296 ? 26.453 63.219 1.58 1 93.31 296 PRO B C 1
ATOM 10354 O O . PRO B 1 296 ? 25.328 63.062 2.064 1 93.31 296 PRO B O 1
ATOM 10357 N N . VAL B 1 297 ? 26.641 63.5 0.303 1 94.56 297 VAL B N 1
ATOM 10358 C CA . VAL B 1 297 ? 25.547 63.594 -0.666 1 94.56 297 VAL B CA 1
ATOM 10359 C C . VAL B 1 297 ? 25.875 62.75 -1.901 1 94.56 297 VAL B C 1
ATOM 10361 O O . VAL B 1 297 ? 27.016 62.781 -2.395 1 94.56 297 VAL B O 1
ATOM 10364 N N . LEU B 1 298 ? 24.906 61.938 -2.311 1 96 298 LEU B N 1
ATOM 10365 C CA . LEU B 1 298 ? 25.016 61.156 -3.545 1 96 298 LEU B CA 1
ATOM 10366 C C . LEU B 1 298 ? 24.422 61.938 -4.719 1 96 298 LEU B C 1
ATOM 10368 O O . LEU B 1 298 ? 23.203 62.156 -4.75 1 96 298 LEU B O 1
ATOM 10372 N N . TYR B 1 299 ? 25.141 62.281 -5.73 1 95.5 299 TYR B N 1
ATOM 10373 C CA . TYR B 1 299 ? 24.703 63.062 -6.879 1 95.5 299 TYR B CA 1
ATOM 10374 C C . TYR B 1 299 ? 24.234 62.156 -8.008 1 95.5 299 TYR B C 1
ATOM 10376 O O . TYR B 1 299 ? 23.375 62.531 -8.812 1 95.5 299 TYR B O 1
ATOM 10384 N N . GLY B 1 300 ? 24.844 61.031 -8.062 1 95.75 300 GLY B N 1
ATOM 10385 C CA . GLY B 1 300 ? 24.484 60.094 -9.109 1 95.75 300 GLY B CA 1
ATOM 10386 C C . GLY B 1 300 ? 25.141 58.75 -8.922 1 95.75 300 GLY B C 1
ATOM 10387 O O . GLY B 1 300 ? 26.094 58.594 -8.156 1 95.75 300 GLY B O 1
ATOM 10388 N N . MET B 1 301 ? 24.578 57.719 -9.477 1 96.5 301 MET B N 1
ATOM 10389 C CA . MET B 1 301 ? 25.109 56.375 -9.43 1 96.5 301 MET B CA 1
ATOM 10390 C C . MET B 1 301 ? 24.859 55.625 -10.734 1 96.5 301 MET B C 1
ATOM 10392 O O . MET B 1 301 ? 23.812 55.844 -11.367 1 96.5 301 MET B O 1
ATOM 10396 N N . THR B 1 302 ? 25.797 54.812 -11.234 1 95.5 302 THR B N 1
ATOM 10397 C CA . THR B 1 302 ? 25.641 54 -12.414 1 95.5 302 THR B CA 1
ATOM 10398 C C . THR B 1 302 ? 26.156 52.562 -12.141 1 95.5 302 THR B C 1
ATOM 10400 O O . THR B 1 302 ? 26.953 52.344 -11.227 1 95.5 302 THR B O 1
ATOM 10403 N N . LEU B 1 303 ? 25.562 51.656 -12.727 1 94.25 303 LEU B N 1
ATOM 10404 C CA . LEU B 1 303 ? 26.016 50.25 -12.711 1 94.25 303 LEU B CA 1
ATOM 10405 C C . LEU B 1 303 ? 26.344 49.781 -14.125 1 94.25 303 LEU B C 1
ATOM 10407 O O . LEU B 1 303 ? 25.688 50.188 -15.094 1 94.25 303 LEU B O 1
ATOM 10411 N N . SER B 1 304 ? 27.406 48.938 -14.203 1 90.25 304 SER B N 1
ATOM 10412 C CA . SER B 1 304 ? 27.797 48.406 -15.5 1 90.25 304 SER B CA 1
ATOM 10413 C C . SER B 1 304 ? 26.609 47.719 -16.188 1 90.25 304 SER B C 1
ATOM 10415 O O . SER B 1 304 ? 25.719 47.188 -15.523 1 90.25 304 SER B O 1
ATOM 10417 N N . LYS B 1 305 ? 26.672 47.688 -17.531 1 92.38 305 LYS B N 1
ATOM 10418 C CA . LYS B 1 305 ? 25.594 47.062 -18.297 1 92.38 305 LYS B CA 1
ATOM 10419 C C . LYS B 1 305 ? 25.5 45.562 -18.047 1 92.38 305 LYS B C 1
ATOM 10421 O O . LYS B 1 305 ? 24.422 45 -18.078 1 92.38 305 LYS B O 1
ATOM 10426 N N . TYR B 1 306 ? 26.688 45.062 -17.922 1 94.06 306 TYR B N 1
ATOM 10427 C CA . TYR B 1 306 ? 26.781 43.625 -17.641 1 94.06 306 TYR B CA 1
ATOM 10428 C C . TYR B 1 306 ? 27.484 43.375 -16.312 1 94.06 306 TYR B C 1
ATOM 10430 O O . TYR B 1 306 ? 28.406 44.125 -15.938 1 94.06 306 TYR B O 1
ATOM 10438 N N . LEU B 1 307 ? 27.047 42.344 -15.609 1 94 307 LEU B N 1
ATOM 10439 C CA . LEU B 1 307 ? 27.609 42.031 -14.297 1 94 307 LEU B CA 1
ATOM 10440 C C . LEU B 1 307 ? 28.859 41.188 -14.422 1 94 307 LEU B C 1
ATOM 10442 O O . LEU B 1 307 ? 29.688 41.125 -13.5 1 94 307 LEU B O 1
ATOM 10446 N N . ASP B 1 308 ? 28.969 40.469 -15.523 1 89.12 308 ASP B N 1
ATOM 10447 C CA . ASP B 1 308 ? 30.078 39.562 -15.703 1 89.12 308 ASP B CA 1
ATOM 10448 C C . ASP B 1 308 ? 31.031 40.062 -16.797 1 89.12 308 ASP B C 1
ATOM 10450 O O . ASP B 1 308 ? 30.641 40.875 -17.641 1 89.12 308 ASP B O 1
ATOM 10454 N N . SER B 1 309 ? 32.188 39.438 -16.797 1 86.56 309 SER B N 1
ATOM 10455 C CA . SER B 1 309 ? 33.219 39.844 -17.75 1 86.56 309 SER B CA 1
ATOM 10456 C C . SER B 1 309 ? 32.875 39.375 -19.156 1 86.56 309 SER B C 1
ATOM 10458 O O . SER B 1 309 ? 33.312 39.969 -20.141 1 86.56 309 SER B O 1
ATOM 10460 N N . LYS B 1 310 ? 32.094 38.312 -19.219 1 87.88 310 LYS B N 1
ATOM 10461 C CA . LYS B 1 310 ? 31.766 37.719 -20.516 1 87.88 310 LYS B CA 1
ATOM 10462 C C . LYS B 1 310 ? 30.578 38.406 -21.156 1 87.88 310 LYS B C 1
ATOM 10464 O O . LYS B 1 310 ? 30.188 38.094 -22.281 1 87.88 310 LYS B O 1
ATOM 10469 N N . ASN B 1 311 ? 29.984 39.344 -20.547 1 90.88 311 ASN B N 1
ATOM 10470 C CA . ASN B 1 311 ? 28.844 40.125 -21.016 1 90.88 311 ASN B CA 1
ATOM 10471 C C . ASN B 1 311 ? 27.656 39.25 -21.344 1 90.88 311 ASN B C 1
ATOM 10473 O O . ASN B 1 311 ? 27.031 39.375 -22.406 1 90.88 311 ASN B O 1
ATOM 10477 N N . THR B 1 312 ? 27.438 38.375 -20.422 1 91.5 312 THR B N 1
ATOM 10478 C CA . THR B 1 312 ? 26.312 37.469 -20.625 1 91.5 312 THR B CA 1
ATOM 10479 C C . THR B 1 312 ? 25.203 37.719 -19.609 1 91.5 312 THR B C 1
ATOM 10481 O O . THR B 1 312 ? 24.078 37.281 -19.781 1 91.5 312 THR B O 1
ATOM 10484 N N . MET B 1 313 ? 25.516 38.5 -18.578 1 94.19 313 MET B N 1
ATOM 10485 C CA . MET B 1 313 ? 24.547 38.75 -17.516 1 94.19 313 MET B CA 1
ATOM 10486 C C . MET B 1 313 ? 24.203 40.219 -17.453 1 94.19 313 MET B C 1
ATOM 10488 O O . MET B 1 313 ? 24.734 40.938 -16.594 1 94.19 313 MET B O 1
ATOM 10492 N N . PRO B 1 314 ? 23.25 40.594 -18.266 1 94.75 314 PRO B N 1
ATOM 10493 C CA . PRO B 1 314 ? 22.875 42 -18.172 1 94.75 314 PRO B CA 1
ATOM 10494 C C . PRO B 1 314 ? 22.297 42.375 -16.812 1 94.75 314 PRO B C 1
ATOM 10496 O O . PRO B 1 314 ? 21.609 41.562 -16.188 1 94.75 314 PRO B O 1
ATOM 10499 N N . VAL B 1 315 ? 22.562 43.594 -16.406 1 96.12 315 VAL B N 1
ATOM 10500 C CA . VAL B 1 315 ? 21.984 44.062 -15.164 1 96.12 315 VAL B CA 1
ATOM 10501 C C . VAL B 1 315 ? 20.453 44.062 -15.281 1 96.12 315 VAL B C 1
ATOM 10503 O O . VAL B 1 315 ? 19.906 44.438 -16.328 1 96.12 315 VAL B O 1
ATOM 10506 N N . ALA B 1 316 ? 19.844 43.594 -14.25 1 96.94 316 ALA B N 1
ATOM 10507 C CA . ALA B 1 316 ? 18.391 43.531 -14.203 1 96.94 316 ALA B CA 1
ATOM 10508 C C . ALA B 1 316 ? 17.844 44.219 -12.961 1 96.94 316 ALA B C 1
ATOM 10510 O O . ALA B 1 316 ? 18.578 44.906 -12.258 1 96.94 316 ALA B O 1
ATOM 10511 N N . ASP B 1 317 ? 16.547 44.188 -12.742 1 97.88 317 ASP B N 1
ATOM 10512 C CA . ASP B 1 317 ? 15.797 44.594 -11.555 1 97.88 317 ASP B CA 1
ATOM 10513 C C . ASP B 1 317 ? 14.719 43.531 -11.227 1 97.88 317 ASP B C 1
ATOM 10515 O O . ASP B 1 317 ? 13.539 43.875 -11.148 1 97.88 317 ASP B O 1
ATOM 10519 N N . THR B 1 318 ? 15.266 42.438 -11.031 1 97.88 318 THR B N 1
ATOM 10520 C CA . THR B 1 318 ? 14.414 41.25 -10.922 1 97.88 318 THR B CA 1
ATOM 10521 C C . THR B 1 318 ? 13.617 41.281 -9.625 1 97.88 318 THR B C 1
ATOM 10523 O O . THR B 1 318 ? 14.188 41.469 -8.547 1 97.88 318 THR B O 1
ATOM 10526 N N . ASP B 1 319 ? 12.273 41.125 -9.672 1 97.56 319 ASP B N 1
ATOM 10527 C CA . ASP B 1 319 ? 11.445 40.812 -8.516 1 97.56 319 ASP B CA 1
ATOM 10528 C C . ASP B 1 319 ? 11.367 39.312 -8.289 1 97.56 319 ASP B C 1
ATOM 10530 O O . ASP B 1 319 ? 10.469 38.625 -8.797 1 97.56 319 ASP B O 1
ATOM 10534 N N . TRP B 1 320 ? 12.227 38.875 -7.461 1 97.69 320 TRP B N 1
ATOM 10535 C CA . TRP B 1 320 ? 12.391 37.438 -7.281 1 97.69 320 TRP B CA 1
ATOM 10536 C C . TRP B 1 320 ? 11.141 36.812 -6.648 1 97.69 320 TRP B C 1
ATOM 10538 O O . TRP B 1 320 ? 10.836 35.656 -6.879 1 97.69 320 TRP B O 1
ATOM 10548 N N . PHE B 1 321 ? 10.391 37.531 -5.777 1 96.81 321 PHE B N 1
ATOM 10549 C CA . PHE B 1 321 ? 9.156 37 -5.203 1 96.81 321 PHE B CA 1
ATOM 10550 C C . PHE B 1 321 ? 8.125 36.719 -6.293 1 96.81 321 PHE B C 1
ATOM 10552 O O . PHE B 1 321 ? 7.434 35.719 -6.262 1 96.81 321 PHE B O 1
ATOM 10559 N N . ASP B 1 322 ? 8.016 37.594 -7.164 1 96.5 322 ASP B N 1
ATOM 10560 C CA . ASP B 1 322 ? 7.078 37.406 -8.266 1 96.5 322 ASP B CA 1
ATOM 10561 C C . ASP B 1 322 ? 7.508 36.219 -9.148 1 96.5 322 ASP B C 1
ATOM 10563 O O . ASP B 1 322 ? 6.668 35.531 -9.727 1 96.5 322 ASP B O 1
ATOM 10567 N N . GLU B 1 323 ? 8.836 36.062 -9.352 1 97.31 323 GLU B N 1
ATOM 10568 C CA . GLU B 1 323 ? 9.375 35.031 -10.219 1 97.31 323 GLU B CA 1
ATOM 10569 C C . GLU B 1 323 ? 9.078 33.625 -9.664 1 97.31 323 GLU B C 1
ATOM 10571 O O . GLU B 1 323 ? 8.961 32.688 -10.422 1 97.31 323 GLU B O 1
ATOM 10576 N N . ILE B 1 324 ? 8.922 33.531 -8.391 1 97.69 324 ILE B N 1
ATOM 10577 C CA . ILE B 1 324 ? 8.82 32.219 -7.824 1 97.69 324 ILE B CA 1
ATOM 10578 C C . ILE B 1 324 ? 7.383 31.938 -7.379 1 97.69 324 ILE B C 1
ATOM 10580 O O . ILE B 1 324 ? 7.066 30.844 -6.895 1 97.69 324 ILE B O 1
ATOM 10584 N N . THR B 1 325 ? 6.48 32.875 -7.465 1 97.38 325 THR B N 1
ATOM 10585 C CA . THR B 1 325 ? 5.121 32.688 -6.969 1 97.38 325 THR B CA 1
ATOM 10586 C C . THR B 1 325 ? 4.113 32.75 -8.117 1 97.38 325 THR B C 1
ATOM 10588 O O . THR B 1 325 ? 4.461 33.156 -9.234 1 97.38 325 THR B O 1
ATOM 10591 N N . ARG B 1 326 ? 2.898 32.281 -7.918 1 97.56 326 ARG B N 1
ATOM 10592 C CA . ARG B 1 326 ? 1.78 32.25 -8.859 1 97.56 326 ARG B CA 1
ATOM 10593 C C . ARG B 1 326 ? 0.449 32.375 -8.125 1 97.56 326 ARG B C 1
ATOM 10595 O O . ARG B 1 326 ? 0.398 32.281 -6.895 1 97.56 326 ARG B O 1
ATOM 10602 N N . THR B 1 327 ? -0.537 32.656 -8.914 1 97.5 327 THR B N 1
ATOM 10603 C CA . THR B 1 327 ? -1.879 32.438 -8.383 1 97.5 327 THR B CA 1
ATOM 10604 C C . THR B 1 327 ? -2.225 30.969 -8.336 1 97.5 327 THR B C 1
ATOM 10606 O O . THR B 1 327 ? -2.291 30.312 -9.383 1 97.5 327 THR B O 1
ATOM 10609 N N . GLY B 1 328 ? -2.385 30.5 -7.16 1 97.25 328 GLY B N 1
ATOM 10610 C CA . GLY B 1 328 ? -2.746 29.094 -7.02 1 97.25 328 GLY B CA 1
ATOM 10611 C C . GLY B 1 328 ? -4.215 28.828 -7.297 1 97.25 328 GLY B C 1
ATOM 10612 O O . GLY B 1 328 ? -5.027 29.75 -7.305 1 97.25 328 GLY B O 1
ATOM 10613 N N . VAL B 1 329 ? -4.523 27.578 -7.547 1 97.75 329 VAL B N 1
ATOM 10614 C CA . VAL B 1 329 ? -5.895 27.125 -7.738 1 97.75 329 VAL B CA 1
ATOM 10615 C C . VAL B 1 329 ? -6.145 25.875 -6.875 1 97.75 329 VAL B C 1
ATOM 10617 O O . VAL B 1 329 ? -5.324 24.969 -6.84 1 97.75 329 VAL B O 1
ATOM 10620 N N . ILE B 1 330 ? -7.246 25.906 -6.156 1 97.12 330 ILE B N 1
ATOM 10621 C CA . ILE B 1 330 ? -7.676 24.75 -5.379 1 97.12 330 ILE B CA 1
ATOM 10622 C C . ILE B 1 330 ? -8.992 24.219 -5.941 1 97.12 330 ILE B C 1
ATOM 10624 O O . ILE B 1 330 ? -9.93 24.984 -6.184 1 97.12 330 ILE B O 1
ATOM 10628 N N . GLN B 1 331 ? -9.062 22.984 -6.164 1 97.19 331 GLN B N 1
ATOM 10629 C CA . GLN B 1 331 ? -10.281 22.297 -6.578 1 97.19 331 GLN B CA 1
ATOM 10630 C C . GLN B 1 331 ? -10.641 21.188 -5.605 1 97.19 331 GLN B C 1
ATOM 10632 O O . GLN B 1 331 ? -9.758 20.453 -5.137 1 97.19 331 GLN B O 1
ATOM 10637 N N . GLN B 1 332 ? -11.93 21.109 -5.305 1 95.69 332 GLN B N 1
ATOM 10638 C CA . GLN B 1 332 ? -12.406 20.047 -4.41 1 95.69 332 GLN B CA 1
ATOM 10639 C C . GLN B 1 332 ? -13.742 19.484 -4.887 1 95.69 332 GLN B C 1
ATOM 10641 O O . GLN B 1 332 ? -14.656 20.25 -5.234 1 95.69 332 GLN B O 1
ATOM 10646 N N . TYR B 1 333 ? -13.906 18.203 -4.949 1 96.25 333 TYR B N 1
ATOM 10647 C CA . TYR B 1 333 ? -15.125 17.469 -5.289 1 96.25 333 TYR B CA 1
ATOM 10648 C C . TYR B 1 333 ? -15.391 16.359 -4.281 1 96.25 333 TYR B C 1
ATOM 10650 O O . TYR B 1 333 ? -14.484 15.602 -3.926 1 96.25 333 TYR B O 1
ATOM 10658 N N . ASN B 1 334 ? -16.609 16.312 -3.773 1 95.25 334 ASN B N 1
ATOM 10659 C CA . ASN B 1 334 ? -17 15.266 -2.838 1 95.25 334 ASN B CA 1
ATOM 10660 C C . ASN B 1 334 ? -18.375 14.695 -3.172 1 95.25 334 ASN B C 1
ATOM 10662 O O . ASN B 1 334 ? -19.328 15.445 -3.35 1 95.25 334 ASN B O 1
ATOM 10666 N N . LEU B 1 335 ? -18.469 13.438 -3.244 1 95.56 335 LEU B N 1
ATOM 10667 C CA . LEU B 1 335 ? -19.719 12.711 -3.439 1 95.56 335 LEU B CA 1
ATOM 10668 C C . LEU B 1 335 ? -19.922 11.688 -2.332 1 95.56 335 LEU B C 1
ATOM 10670 O O . LEU B 1 335 ? -19.016 10.922 -2.008 1 95.56 335 LEU B O 1
ATOM 10674 N N . SER B 1 336 ? -21.047 11.711 -1.688 1 94.69 336 SER B N 1
ATOM 10675 C CA . SER B 1 336 ? -21.359 10.703 -0.675 1 94.69 336 SER B CA 1
ATOM 10676 C C . SER B 1 336 ? -22.766 10.164 -0.845 1 94.69 336 SER B C 1
ATOM 10678 O O . SER B 1 336 ? -23.672 10.883 -1.276 1 94.69 336 SER B O 1
ATOM 10680 N N . VAL B 1 337 ? -22.922 8.961 -0.515 1 93.88 337 VAL B N 1
ATOM 10681 C CA . VAL B 1 337 ? -24.219 8.273 -0.537 1 93.88 337 VAL B CA 1
ATOM 10682 C C . VAL B 1 337 ? -24.391 7.457 0.741 1 93.88 337 VAL B C 1
ATOM 10684 O O . VAL B 1 337 ? -23.453 6.809 1.203 1 93.88 337 VAL B O 1
ATOM 10687 N N . SER B 1 338 ? -25.516 7.52 1.312 1 90.88 338 SER B N 1
ATOM 10688 C CA . SER B 1 338 ? -25.797 6.773 2.533 1 90.88 338 SER B CA 1
ATOM 10689 C C . SER B 1 338 ? -27.188 6.125 2.477 1 90.88 338 SER B C 1
ATOM 10691 O O . SER B 1 338 ? -28.094 6.641 1.819 1 90.88 338 SER B O 1
ATOM 10693 N N . ASN B 1 339 ? -27.266 4.992 3.084 1 88.19 339 ASN B N 1
ATOM 10694 C CA . ASN B 1 339 ? -28.5 4.238 3.219 1 88.19 339 ASN B CA 1
ATOM 10695 C C . ASN B 1 339 ? -28.594 3.543 4.574 1 88.19 339 ASN B C 1
ATOM 10697 O O . ASN B 1 339 ? -27.578 3.186 5.16 1 88.19 339 ASN B O 1
ATOM 10701 N N . GLY B 1 340 ? -29.781 3.504 5.152 1 85.38 340 GLY B N 1
ATOM 10702 C CA . GLY B 1 340 ? -29.953 2.842 6.434 1 85.38 340 GLY B CA 1
ATOM 10703 C C . GLY B 1 340 ? -31.328 2.197 6.582 1 85.38 340 GLY B C 1
ATOM 10704 O O . GLY B 1 340 ? -32.312 2.719 6.078 1 85.38 340 GLY B O 1
ATOM 10705 N N . SER B 1 341 ? -31.281 0.989 7.223 1 80.94 341 SER B N 1
ATOM 10706 C CA . SER B 1 341 ? -32.5 0.272 7.594 1 80.94 341 SER B CA 1
ATOM 10707 C C . SER B 1 341 ? -32.438 -0.209 9.039 1 80.94 341 SER B C 1
ATOM 10709 O O . SER B 1 341 ? -31.5 0.132 9.773 1 80.94 341 SER B O 1
ATOM 10711 N N . GLU B 1 342 ? -33.469 -0.903 9.484 1 77.5 342 GLU B N 1
ATOM 10712 C CA . GLU B 1 342 ? -33.469 -1.441 10.836 1 77.5 342 GLU B CA 1
ATOM 10713 C C . GLU B 1 342 ? -32.406 -2.533 11.008 1 77.5 342 GLU B C 1
ATOM 10715 O O . GLU B 1 342 ? -31.984 -2.818 12.133 1 77.5 342 GLU B O 1
ATOM 10720 N N . LYS B 1 343 ? -32 -3.037 9.938 1 83.06 343 LYS B N 1
ATOM 10721 C CA . LYS B 1 343 ? -31.125 -4.191 10.016 1 83.06 343 LYS B CA 1
ATOM 10722 C C . LYS B 1 343 ? -29.672 -3.787 9.734 1 83.06 343 LYS B C 1
ATOM 10724 O O . LYS B 1 343 ? -28.766 -4.613 9.828 1 83.06 343 LYS B O 1
ATOM 10729 N N . GLY B 1 344 ? -29.531 -2.492 9.359 1 87.25 344 GLY B N 1
ATOM 10730 C CA . GLY B 1 344 ? -28.156 -2.08 9.109 1 87.25 344 GLY B CA 1
ATOM 10731 C C . GLY B 1 344 ? -28.062 -0.78 8.336 1 87.25 344 GLY B C 1
ATOM 10732 O O . GLY B 1 344 ? -29.078 -0.191 7.965 1 87.25 344 GLY B O 1
ATOM 10733 N N . SER B 1 345 ? -26.828 -0.303 8.141 1 90.56 345 SER B N 1
ATOM 10734 C CA . SER B 1 345 ? -26.594 0.938 7.414 1 90.56 345 SER B CA 1
ATOM 10735 C C . SER B 1 345 ? -25.312 0.851 6.59 1 90.56 345 SER B C 1
ATOM 10737 O O . SER B 1 345 ? -24.469 -0.009 6.836 1 90.56 345 SER B O 1
ATOM 10739 N N . SER B 1 346 ? -25.297 1.678 5.527 1 92 346 SER B N 1
ATOM 10740 C CA . SER B 1 346 ? -24.125 1.761 4.672 1 92 346 SER B CA 1
ATOM 10741 C C . SER B 1 346 ? -23.844 3.197 4.242 1 92 346 SER B C 1
ATOM 10743 O O . SER B 1 346 ? -24.781 3.988 4.074 1 92 346 SER B O 1
ATOM 10745 N N . PHE B 1 347 ? -22.641 3.568 4.121 1 94.56 347 PHE B N 1
ATOM 10746 C CA . PHE B 1 347 ? -22.156 4.887 3.721 1 94.56 347 PHE B CA 1
ATOM 10747 C C . PHE B 1 347 ? -20.969 4.766 2.783 1 94.56 347 PHE B C 1
ATOM 10749 O O . PHE B 1 347 ? -20.031 4.012 3.055 1 94.56 347 PHE B O 1
ATOM 10756 N N . PHE B 1 348 ? -21.016 5.391 1.618 1 95.19 348 PHE B N 1
ATOM 10757 C CA . PHE B 1 348 ? -19.938 5.434 0.641 1 95.19 348 PHE B CA 1
ATOM 10758 C C . PHE B 1 348 ? -19.641 6.871 0.234 1 95.19 348 PHE B C 1
ATOM 10760 O O . PHE B 1 348 ? -20.547 7.652 -0.03 1 95.19 348 PHE B O 1
ATOM 10767 N N . SER B 1 349 ? -18.328 7.227 0.229 1 96.81 349 SER B N 1
ATOM 10768 C CA . SER B 1 349 ? -17.938 8.586 -0.142 1 96.81 349 SER B CA 1
ATOM 10769 C C . SER B 1 349 ? -16.688 8.578 -1.008 1 96.81 349 SER B C 1
ATOM 10771 O O . SER B 1 349 ? -15.773 7.777 -0.792 1 96.81 349 SER B O 1
ATOM 10773 N N . LEU B 1 350 ? -16.672 9.445 -2.023 1 95.94 350 LEU B N 1
ATOM 10774 C CA . LEU B 1 350 ? -15.516 9.727 -2.871 1 95.94 350 LEU B CA 1
ATOM 10775 C C . LEU B 1 350 ? -15.156 11.211 -2.826 1 95.94 350 LEU B C 1
ATOM 10777 O O . LEU B 1 350 ? -16.047 12.07 -2.887 1 95.94 350 LEU B O 1
ATOM 10781 N N . GLY B 1 351 ? -13.836 11.453 -2.65 1 96.06 351 GLY B N 1
ATOM 10782 C CA . GLY B 1 351 ? -13.367 12.828 -2.605 1 96.06 351 GLY B CA 1
ATOM 10783 C C . GLY B 1 351 ? -12.109 13.062 -3.416 1 96.06 351 GLY B C 1
ATOM 10784 O O . GLY B 1 351 ? -11.242 12.188 -3.482 1 96.06 351 GLY B O 1
ATOM 10785 N N . TYR B 1 352 ? -12.023 14.227 -4.055 1 96.56 352 TYR B N 1
ATOM 10786 C CA . TYR B 1 352 ? -10.828 14.672 -4.758 1 96.56 352 TYR B CA 1
ATOM 10787 C C . TYR B 1 352 ? -10.469 16.094 -4.371 1 96.56 352 TYR B C 1
ATOM 10789 O O . TYR B 1 352 ? -11.336 16.984 -4.344 1 96.56 352 TYR B O 1
ATOM 10797 N N . TYR B 1 353 ? -9.25 16.297 -3.996 1 96.19 353 TYR B N 1
ATOM 10798 C CA . TYR B 1 353 ? -8.719 17.609 -3.611 1 96.19 353 TYR B CA 1
ATOM 10799 C C . TYR B 1 353 ? -7.398 17.875 -4.32 1 96.19 353 TYR B C 1
ATOM 10801 O O . TYR B 1 353 ? -6.488 17.047 -4.297 1 96.19 353 TYR B O 1
ATOM 10809 N N . LYS B 1 354 ? -7.254 19.047 -4.969 1 97.62 354 LYS B N 1
ATOM 10810 C CA . LYS B 1 354 ? -6.012 19.469 -5.605 1 97.62 354 LYS B CA 1
ATOM 10811 C C . LYS B 1 354 ? -5.703 20.922 -5.285 1 97.62 354 LYS B C 1
ATOM 10813 O O . LYS B 1 354 ? -6.559 21.797 -5.449 1 97.62 354 LYS B O 1
ATOM 10818 N N . ASN B 1 355 ? -4.527 21.156 -4.793 1 97.31 355 ASN B N 1
ATOM 10819 C CA . ASN B 1 355 ? -4.004 22.469 -4.465 1 97.31 355 ASN B CA 1
ATOM 10820 C C . ASN B 1 355 ? -2.672 22.734 -5.164 1 97.31 355 ASN B C 1
ATOM 10822 O O . ASN B 1 355 ? -1.657 22.125 -4.82 1 97.31 355 ASN B O 1
ATOM 10826 N N . LEU B 1 356 ? -2.656 23.734 -6.07 1 97.5 356 LEU B N 1
ATOM 10827 C CA . LEU B 1 356 ? -1.467 24.016 -6.867 1 97.5 356 LEU B CA 1
ATOM 10828 C C . LEU B 1 356 ? -0.469 24.844 -6.07 1 97.5 356 LEU B C 1
ATOM 10830 O O . LEU B 1 356 ? 0.694 24.969 -6.461 1 97.5 356 LEU B O 1
ATOM 10834 N N . GLY B 1 357 ? -0.843 25.359 -4.918 1 96.12 357 GLY B N 1
ATOM 10835 C CA . GLY B 1 357 ? 0.037 26.172 -4.098 1 96.12 357 GLY B CA 1
ATOM 10836 C C . GLY B 1 357 ? 0.334 27.531 -4.707 1 96.12 357 GLY B C 1
ATOM 10837 O O . GLY B 1 357 ? 0.029 27.766 -5.875 1 96.12 357 GLY B O 1
ATOM 10838 N N . VAL B 1 358 ? 0.921 28.453 -3.965 1 97.44 358 VAL B N 1
ATOM 10839 C CA . VAL B 1 358 ? 1.229 29.797 -4.449 1 97.44 358 VAL B CA 1
ATOM 10840 C C . VAL B 1 358 ? 2.688 29.859 -4.898 1 97.44 358 VAL B C 1
ATOM 10842 O O . VAL B 1 358 ? 3.082 30.781 -5.617 1 97.44 358 VAL B O 1
ATOM 10845 N N . ILE B 1 359 ? 3.514 28.969 -4.391 1 98.06 359 ILE B N 1
ATOM 10846 C CA . ILE B 1 359 ? 4.871 28.844 -4.91 1 98.06 359 ILE B CA 1
ATOM 10847 C C . ILE B 1 359 ? 4.871 27.953 -6.152 1 98.06 359 ILE B C 1
ATOM 10849 O O . ILE B 1 359 ? 4.332 26.844 -6.125 1 98.06 359 ILE B O 1
ATOM 10853 N N . LYS B 1 360 ? 5.496 28.438 -7.191 1 98 360 LYS B N 1
ATOM 10854 C CA . LYS B 1 360 ? 5.508 27.703 -8.453 1 98 360 LYS B CA 1
ATOM 10855 C C . LYS B 1 360 ? 6.109 26.312 -8.273 1 98 360 LYS B C 1
ATOM 10857 O O . LYS B 1 360 ? 7 26.109 -7.453 1 98 360 LYS B O 1
ATOM 10862 N N . ASP B 1 361 ? 5.57 25.312 -8.969 1 97.19 361 ASP B N 1
ATOM 10863 C CA . ASP B 1 361 ? 6.047 23.938 -9.102 1 97.19 361 ASP B CA 1
ATOM 10864 C C . ASP B 1 361 ? 5.848 23.172 -7.801 1 97.19 361 ASP B C 1
ATOM 10866 O O . ASP B 1 361 ? 6.438 22.094 -7.613 1 97.19 361 ASP B O 1
ATOM 10870 N N . THR B 1 362 ? 5.168 23.703 -6.832 1 97.12 362 THR B N 1
ATOM 10871 C CA . THR B 1 362 ? 4.688 22.953 -5.676 1 97.12 362 THR B CA 1
ATOM 10872 C C . THR B 1 362 ? 3.205 22.625 -5.824 1 97.12 362 THR B C 1
ATOM 10874 O O . THR B 1 362 ? 2.465 23.344 -6.492 1 97.12 362 THR B O 1
ATOM 10877 N N . ASP B 1 363 ? 2.789 21.562 -5.301 1 97.25 363 ASP B N 1
ATOM 10878 C CA . ASP B 1 363 ? 1.371 21.219 -5.332 1 97.25 363 ASP B CA 1
ATOM 10879 C C . ASP B 1 363 ? 1.075 20.016 -4.418 1 97.25 363 ASP B C 1
ATOM 10881 O O . ASP B 1 363 ? 1.993 19.422 -3.863 1 97.25 363 ASP B O 1
ATOM 10885 N N . PHE B 1 364 ? -0.186 19.781 -4.266 1 96.62 364 PHE B N 1
ATOM 10886 C CA . PHE B 1 364 ? -0.685 18.656 -3.473 1 96.62 364 PHE B CA 1
ATOM 10887 C C . PHE B 1 364 ? -2.014 18.156 -4.023 1 96.62 364 PHE B C 1
ATOM 10889 O O . PHE B 1 364 ? -2.871 18.953 -4.414 1 96.62 364 PHE B O 1
ATOM 10896 N N . ASP B 1 365 ? -2.178 16.906 -4.004 1 96.31 365 ASP B N 1
ATOM 10897 C CA . ASP B 1 365 ? -3.479 16.344 -4.359 1 96.31 365 ASP B CA 1
ATOM 10898 C C . ASP B 1 365 ? -3.811 15.133 -3.498 1 96.31 365 ASP B C 1
ATOM 10900 O O . ASP B 1 365 ? -2.914 14.492 -2.939 1 96.31 365 ASP B O 1
ATOM 10904 N N . ARG B 1 366 ? -5.059 14.828 -3.338 1 96.06 366 ARG B N 1
ATOM 10905 C CA . ARG B 1 366 ? -5.555 13.734 -2.516 1 96.06 366 ARG B CA 1
ATOM 10906 C C . ARG B 1 366 ? -6.789 13.094 -3.141 1 96.06 366 ARG B C 1
ATOM 10908 O O . ARG B 1 366 ? -7.73 13.789 -3.518 1 96.06 366 ARG B O 1
ATOM 10915 N N . PHE B 1 367 ? -6.801 11.82 -3.303 1 95.81 367 PHE B N 1
ATOM 10916 C CA . PHE B 1 367 ? -7.988 11 -3.531 1 95.81 367 PHE B CA 1
ATOM 10917 C C . PHE B 1 367 ? -8.414 10.297 -2.25 1 95.81 367 PHE B C 1
ATOM 10919 O O . PHE B 1 367 ? -7.574 9.773 -1.51 1 95.81 367 PHE B O 1
ATOM 10926 N N . SER B 1 368 ? -9.672 10.344 -1.959 1 95.19 368 SER B N 1
ATOM 10927 C CA . SER B 1 368 ? -10.18 9.672 -0.764 1 95.19 368 SER B CA 1
ATOM 10928 C C . SER B 1 368 ? -11.43 8.852 -1.074 1 95.19 368 SER B C 1
ATOM 10930 O O . SER B 1 368 ? -12.297 9.297 -1.819 1 95.19 368 SER B O 1
ATOM 10932 N N . ALA B 1 369 ? -11.484 7.695 -0.542 1 95.69 369 ALA B N 1
ATOM 10933 C CA . ALA B 1 369 ? -12.664 6.828 -0.577 1 95.69 369 ALA B CA 1
ATOM 10934 C C . ALA B 1 369 ? -12.977 6.273 0.811 1 95.69 369 ALA B C 1
ATOM 10936 O O . ALA B 1 369 ? -12.07 5.852 1.537 1 95.69 369 ALA B O 1
ATOM 10937 N N . ARG B 1 370 ? -14.227 6.328 1.189 1 96.31 370 ARG B N 1
ATOM 10938 C CA . ARG B 1 370 ? -14.633 5.801 2.486 1 96.31 370 ARG B CA 1
ATOM 10939 C C . ARG B 1 370 ? -15.82 4.852 2.342 1 96.31 370 ARG B C 1
ATOM 10941 O O . ARG B 1 370 ? -16.734 5.117 1.569 1 96.31 370 ARG B O 1
ATOM 10948 N N . MET B 1 371 ? -15.828 3.836 3.105 1 95.31 371 MET B N 1
ATOM 10949 C CA . MET B 1 371 ? -16.891 2.844 3.189 1 95.31 371 MET B CA 1
ATOM 10950 C C . MET B 1 371 ? -17.188 2.469 4.641 1 95.31 371 MET B C 1
ATOM 10952 O O . MET B 1 371 ? -16.312 1.939 5.332 1 95.31 371 MET B O 1
ATOM 10956 N N . ASN B 1 372 ? -18.344 2.717 5.105 1 95.81 372 ASN B N 1
ATOM 10957 C CA . ASN B 1 372 ? -18.812 2.318 6.43 1 95.81 372 ASN B CA 1
ATOM 10958 C C . ASN B 1 372 ? -20.078 1.46 6.34 1 95.81 372 ASN B C 1
ATOM 10960 O O . ASN B 1 372 ? -20.953 1.723 5.516 1 95.81 372 ASN B O 1
ATOM 10964 N N . SER B 1 373 ? -20.125 0.383 7.141 1 94.25 373 SER B N 1
ATOM 10965 C CA . SER B 1 373 ? -21.328 -0.442 7.18 1 94.25 373 SER B CA 1
ATOM 10966 C C . SER B 1 373 ? -21.484 -1.107 8.539 1 94.25 373 SER B C 1
ATOM 10968 O O . SER B 1 373 ? -20.516 -1.313 9.266 1 94.25 373 SER B O 1
ATOM 10970 N N . ASP B 1 374 ? -22.641 -1.377 8.93 1 92.75 374 ASP B N 1
ATOM 10971 C CA . ASP B 1 374 ? -22.969 -2.197 10.094 1 92.75 374 ASP B CA 1
ATOM 10972 C C . ASP B 1 374 ? -24.188 -3.074 9.828 1 92.75 374 ASP B C 1
ATOM 10974 O O . ASP B 1 374 ? -25.047 -2.715 9.023 1 92.75 374 ASP B O 1
ATOM 10978 N N . TYR B 1 375 ? -24.266 -4.215 10.453 1 92.62 375 TYR B N 1
ATOM 10979 C CA . TYR B 1 375 ? -25.297 -5.234 10.297 1 92.62 375 TYR B CA 1
ATOM 10980 C C . TYR B 1 375 ? -25.812 -5.711 11.648 1 92.62 375 TYR B C 1
ATOM 10982 O O . TYR B 1 375 ? -25.031 -6.16 12.492 1 92.62 375 TYR B O 1
ATOM 10990 N N . LYS B 1 376 ? -27.031 -5.527 11.828 1 90.06 376 LYS B N 1
ATOM 10991 C CA . LYS B 1 376 ? -27.656 -6.039 13.039 1 90.06 376 LYS B CA 1
ATOM 10992 C C . LYS B 1 376 ? -28.25 -7.43 12.805 1 90.06 376 LYS B C 1
ATOM 10994 O O . LYS B 1 376 ? -29.141 -7.605 11.969 1 90.06 376 LYS B O 1
ATOM 10999 N N . LEU B 1 377 ? -27.766 -8.289 13.641 1 86.75 377 LEU B N 1
ATOM 11000 C CA . LEU B 1 377 ? -28.078 -9.695 13.398 1 86.75 377 LEU B CA 1
ATOM 11001 C C . LEU B 1 377 ? -28.719 -10.336 14.625 1 86.75 377 LEU B C 1
ATOM 11003 O O . LEU B 1 377 ? -28.547 -9.844 15.75 1 86.75 377 LEU B O 1
ATOM 11007 N N . ILE B 1 378 ? -29.531 -11.445 14.453 1 84.81 378 ILE B N 1
ATOM 11008 C CA . ILE B 1 378 ? -30.125 -12.273 15.492 1 84.81 378 ILE B CA 1
ATOM 11009 C C . ILE B 1 378 ? -30.891 -11.406 16.469 1 84.81 378 ILE B C 1
ATOM 11011 O O . ILE B 1 378 ? -30.594 -11.383 17.672 1 84.81 378 ILE B O 1
ATOM 11015 N N . ASP B 1 379 ? -31.797 -10.688 16.016 1 80.38 379 ASP B N 1
ATOM 11016 C CA . ASP B 1 379 ? -32.656 -9.812 16.797 1 80.38 379 ASP B CA 1
ATOM 11017 C C . ASP B 1 379 ? -31.844 -8.812 17.609 1 80.38 379 ASP B C 1
ATOM 11019 O O . ASP B 1 379 ? -32.031 -8.688 18.828 1 80.38 379 ASP B O 1
ATOM 11023 N N . ASP B 1 380 ? -30.719 -8.281 17.047 1 82.12 380 ASP B N 1
ATOM 11024 C CA . ASP B 1 380 ? -29.906 -7.191 17.562 1 82.12 380 ASP B CA 1
ATOM 11025 C C . ASP B 1 380 ? -28.969 -7.684 18.656 1 82.12 380 ASP B C 1
ATOM 11027 O O . ASP B 1 380 ? -28.375 -6.883 19.391 1 82.12 380 ASP B O 1
ATOM 11031 N N . ILE B 1 381 ? -28.891 -9.008 18.844 1 89.25 381 ILE B N 1
ATOM 11032 C CA . ILE B 1 381 ? -27.953 -9.562 19.812 1 89.25 381 ILE B CA 1
ATOM 11033 C C . ILE B 1 381 ? -26.531 -9.391 19.312 1 89.25 381 ILE B C 1
ATOM 11035 O O . ILE B 1 381 ? -25.594 -9.195 20.094 1 89.25 381 ILE B O 1
ATOM 11039 N N . LEU B 1 382 ? -26.438 -9.5 17.984 1 92.12 382 LEU B N 1
ATOM 11040 C CA . LEU B 1 382 ? -25.125 -9.414 17.375 1 92.12 382 LEU B CA 1
ATOM 11041 C C . LEU B 1 382 ? -25.078 -8.305 16.328 1 92.12 382 LEU B C 1
ATOM 11043 O O . LEU B 1 382 ? -25.969 -8.234 15.461 1 92.12 382 LEU B O 1
ATOM 11047 N N . THR B 1 383 ? -24.125 -7.422 16.469 1 93.5 383 THR B N 1
ATOM 11048 C CA . THR B 1 383 ? -23.859 -6.414 15.445 1 93.5 383 THR B CA 1
ATOM 11049 C C . THR B 1 383 ? -22.438 -6.523 14.914 1 93.5 383 THR B C 1
ATOM 11051 O O . THR B 1 383 ? -21.484 -6.586 15.695 1 93.5 383 THR B O 1
ATOM 11054 N N . ILE B 1 384 ? -22.297 -6.605 13.641 1 94.81 384 ILE B N 1
ATOM 11055 C CA . ILE B 1 384 ? -21 -6.578 12.984 1 94.81 384 ILE B CA 1
ATOM 11056 C C . ILE B 1 384 ? -20.875 -5.301 12.148 1 94.81 384 ILE B C 1
ATOM 11058 O O . ILE B 1 384 ? -21.797 -4.93 11.422 1 94.81 384 ILE B O 1
ATOM 11062 N N . GLY B 1 385 ? -19.797 -4.621 12.289 1 94.69 385 GLY B N 1
ATOM 11063 C CA . GLY B 1 385 ? -19.609 -3.393 11.539 1 94.69 385 GLY B CA 1
ATOM 11064 C C . GLY B 1 385 ? -18.172 -3.152 11.141 1 94.69 385 GLY B C 1
ATOM 11065 O O . GLY B 1 385 ? -17.266 -3.857 11.602 1 94.69 385 GLY B O 1
ATOM 11066 N N . GLN B 1 386 ? -17.984 -2.188 10.203 1 95.69 386 GLN B N 1
ATOM 11067 C CA . GLN B 1 386 ? -16.656 -1.805 9.773 1 95.69 386 GLN B CA 1
ATOM 11068 C C . GLN B 1 386 ? -16.609 -0.341 9.336 1 95.69 386 GLN B C 1
ATOM 11070 O O . GLN B 1 386 ? -17.625 0.209 8.898 1 95.69 386 GLN B O 1
ATOM 11075 N N . HIS B 1 387 ? -15.492 0.3 9.508 1 96.56 387 HIS B N 1
ATOM 11076 C CA . HIS B 1 387 ? -15.094 1.591 8.953 1 96.56 387 HIS B CA 1
ATOM 11077 C C . HIS B 1 387 ? -13.812 1.475 8.141 1 96.56 387 HIS B C 1
ATOM 11079 O O . HIS B 1 387 ? -12.82 0.912 8.609 1 96.56 387 HIS B O 1
ATOM 11085 N N . PHE B 1 388 ? -13.852 2.006 6.922 1 95.69 388 PHE B N 1
ATOM 11086 C CA . PHE B 1 388 ? -12.633 1.871 6.125 1 95.69 388 PHE B CA 1
ATOM 11087 C C . PHE B 1 388 ? -12.43 3.096 5.238 1 95.69 388 PHE B C 1
ATOM 11089 O O . PHE B 1 388 ? -13.383 3.615 4.66 1 95.69 388 PHE B O 1
ATOM 11096 N N . THR B 1 389 ? -11.242 3.568 5.191 1 95.81 389 THR B N 1
ATOM 11097 C CA . THR B 1 389 ? -10.859 4.672 4.316 1 95.81 389 THR B CA 1
ATOM 11098 C C . THR B 1 389 ? -9.609 4.324 3.518 1 95.81 389 THR B C 1
ATOM 11100 O O . THR B 1 389 ? -8.672 3.725 4.051 1 95.81 389 THR B O 1
ATOM 11103 N N . LEU B 1 390 ? -9.617 4.605 2.234 1 94.81 390 LEU B N 1
ATOM 11104 C CA . LEU B 1 390 ? -8.461 4.57 1.348 1 94.81 390 LEU B CA 1
ATOM 11105 C C . LEU B 1 390 ? -8.102 5.973 0.863 1 94.81 390 LEU B C 1
ATOM 11107 O O . LEU B 1 390 ? -8.953 6.676 0.31 1 94.81 390 LEU B O 1
ATOM 11111 N N . ASN B 1 391 ? -6.836 6.324 1.087 1 95.31 391 ASN B N 1
ATOM 11112 C CA . ASN B 1 391 ? -6.359 7.629 0.648 1 95.31 391 ASN B CA 1
ATOM 11113 C C . ASN B 1 391 ? -5.078 7.516 -0.173 1 95.31 391 ASN B C 1
ATOM 11115 O O . ASN B 1 391 ? -4.215 6.688 0.129 1 95.31 391 ASN B O 1
ATOM 11119 N N . ARG B 1 392 ? -4.98 8.297 -1.198 1 96.44 392 ARG B N 1
ATOM 11120 C CA . ARG B 1 392 ? -3.75 8.492 -1.956 1 96.44 392 ARG B CA 1
ATOM 11121 C C . ARG B 1 392 ? -3.385 9.977 -2.033 1 96.44 392 ARG B C 1
ATOM 11123 O O . ARG B 1 392 ? -4.164 10.789 -2.535 1 96.44 392 ARG B O 1
ATOM 11130 N N . THR B 1 393 ? -2.24 10.328 -1.55 1 96.12 393 THR B N 1
ATOM 11131 C CA . THR B 1 393 ? -1.788 11.711 -1.64 1 96.12 393 THR B CA 1
ATOM 11132 C C . THR B 1 393 ? -0.483 11.805 -2.424 1 96.12 393 THR B C 1
ATOM 11134 O O . THR B 1 393 ? 0.273 10.836 -2.5 1 96.12 393 THR B O 1
ATOM 11137 N N . SER B 1 394 ? -0.289 12.867 -3.049 1 96.94 394 SER B N 1
ATOM 11138 C CA . SER B 1 394 ? 0.917 13.188 -3.805 1 96.94 394 SER B CA 1
ATOM 11139 C C . SER B 1 394 ? 1.28 14.664 -3.666 1 96.94 394 SER B C 1
ATOM 11141 O O . SER B 1 394 ? 0.399 15.523 -3.613 1 96.94 394 SER B O 1
ATOM 11143 N N . GLU B 1 395 ? 2.611 14.914 -3.6 1 96.81 395 GLU B N 1
ATOM 11144 C CA . GLU B 1 395 ? 3.031 16.281 -3.318 1 96.81 395 GLU B CA 1
ATOM 11145 C C . GLU B 1 395 ? 4.43 16.562 -3.869 1 96.81 395 GLU B C 1
ATOM 11147 O O . GLU B 1 395 ? 5.273 15.656 -3.91 1 96.81 395 GLU B O 1
ATOM 11152 N N . VAL B 1 396 ? 4.625 17.719 -4.414 1 98.06 396 VAL B N 1
ATOM 11153 C CA . VAL B 1 396 ? 5.938 18.344 -4.566 1 98.06 396 VAL B CA 1
ATOM 11154 C C . VAL B 1 396 ? 6.098 19.469 -3.555 1 98.06 396 VAL B C 1
ATOM 11156 O O . VAL B 1 396 ? 5.402 20.484 -3.637 1 98.06 396 VAL B O 1
ATOM 11159 N N . GLN B 1 397 ? 6.969 19.312 -2.643 1 96.44 397 GLN B N 1
ATOM 11160 C CA . GLN B 1 397 ? 7.191 20.281 -1.58 1 96.44 397 GLN B CA 1
ATOM 11161 C C . GLN B 1 397 ? 8.117 21.406 -2.045 1 96.44 397 GLN B C 1
ATOM 11163 O O . GLN B 1 397 ? 8.961 21.203 -2.924 1 96.44 397 GLN B O 1
ATOM 11168 N N . ALA B 1 398 ? 7.922 22.531 -1.418 1 96.56 398 ALA B N 1
ATOM 11169 C CA . ALA B 1 398 ? 8.859 23.625 -1.693 1 96.56 398 ALA B CA 1
ATOM 11170 C C . ALA B 1 398 ? 10.25 23.297 -1.158 1 96.56 398 ALA B C 1
ATOM 11172 O O . ALA B 1 398 ? 10.391 22.734 -0.07 1 96.56 398 ALA B O 1
ATOM 11173 N N . PRO B 1 399 ? 11.227 23.656 -1.944 1 95.69 399 PRO B N 1
ATOM 11174 C CA . PRO B 1 399 ? 12.578 23.469 -1.401 1 95.69 399 PRO B CA 1
ATOM 11175 C C . PRO B 1 399 ? 12.828 24.312 -0.147 1 95.69 399 PRO B C 1
ATOM 11177 O O . PRO B 1 399 ? 12.297 25.406 -0.017 1 95.69 399 PRO B O 1
ATOM 11180 N N . GLY B 1 400 ? 13.664 23.797 0.675 1 92.19 400 GLY B N 1
ATOM 11181 C CA . GLY B 1 400 ? 13.992 24.5 1.907 1 92.19 400 GLY B CA 1
ATOM 11182 C C . GLY B 1 400 ? 14.617 25.859 1.673 1 92.19 400 GLY B C 1
ATOM 11183 O O . GLY B 1 400 ? 15.492 26.016 0.815 1 92.19 400 GLY B O 1
ATOM 11184 N N . GLY B 1 401 ? 14.125 26.906 2.322 1 93.69 401 GLY B N 1
ATOM 11185 C CA . GLY B 1 401 ? 14.727 28.234 2.326 1 93.69 401 GLY B CA 1
ATOM 11186 C C . GLY B 1 401 ? 14.422 29.031 1.075 1 93.69 401 GLY B C 1
ATOM 11187 O O . GLY B 1 401 ? 15.086 30.031 0.794 1 93.69 401 GLY B O 1
ATOM 11188 N N . ILE B 1 402 ? 13.43 28.656 0.293 1 96.25 402 ILE B N 1
ATOM 11189 C CA . ILE B 1 402 ? 13.195 29.25 -1.012 1 96.25 402 ILE B CA 1
ATOM 11190 C C . ILE B 1 402 ? 12.75 30.703 -0.833 1 96.25 402 ILE B C 1
ATOM 11192 O O . ILE B 1 402 ? 13.109 31.578 -1.63 1 96.25 402 ILE B O 1
ATOM 11196 N N . ILE B 1 403 ? 11.961 31 0.146 1 95.69 403 ILE B N 1
ATOM 11197 C CA . ILE B 1 403 ? 11.492 32.375 0.394 1 95.69 403 ILE B CA 1
ATOM 11198 C C . ILE B 1 403 ? 12.656 33.25 0.866 1 95.69 403 ILE B C 1
ATOM 11200 O O . ILE B 1 403 ? 12.797 34.375 0.432 1 95.69 403 ILE B O 1
ATOM 11204 N N . GLU B 1 404 ? 13.453 32.719 1.714 1 95.38 404 GLU B N 1
ATOM 11205 C CA . GLU B 1 404 ? 14.641 33.438 2.168 1 95.38 404 GLU B CA 1
ATOM 11206 C C . GLU B 1 404 ? 15.594 33.75 1.007 1 95.38 404 GLU B C 1
ATOM 11208 O O . GLU B 1 404 ? 16.156 34.812 0.916 1 95.38 404 GLU B O 1
ATOM 11213 N N . THR B 1 405 ? 15.75 32.75 0.155 1 95.69 405 THR B N 1
ATOM 11214 C CA . THR B 1 405 ? 16.625 32.906 -1.004 1 95.69 405 THR B CA 1
ATOM 11215 C C . THR B 1 405 ? 16.109 34.031 -1.913 1 95.69 405 THR B C 1
ATOM 11217 O O . THR B 1 405 ? 16.906 34.781 -2.477 1 95.69 405 THR B O 1
ATOM 11220 N N . ALA B 1 406 ? 14.844 34.156 -2.043 1 96.31 406 ALA B N 1
ATOM 11221 C CA . ALA B 1 406 ? 14.25 35.219 -2.871 1 96.31 406 ALA B CA 1
ATOM 11222 C C . ALA B 1 406 ? 14.539 36.594 -2.305 1 96.31 406 ALA B C 1
ATOM 11224 O O . ALA B 1 406 ? 14.688 37.562 -3.055 1 96.31 406 ALA B O 1
ATOM 11225 N N . LEU B 1 407 ? 14.602 36.656 -1.039 1 95.69 407 LEU B N 1
ATOM 11226 C CA . LEU B 1 407 ? 14.961 37.906 -0.401 1 95.69 407 LEU B CA 1
ATOM 11227 C C . LEU B 1 407 ? 16.453 38.219 -0.566 1 95.69 407 LEU B C 1
ATOM 11229 O O . LEU B 1 407 ? 16.844 39.344 -0.851 1 95.69 407 LEU B O 1
ATOM 11233 N N . ASP B 1 408 ? 17.297 37.219 -0.495 1 95.38 408 ASP B N 1
ATOM 11234 C CA . ASP B 1 408 ? 18.75 37.344 -0.38 1 95.38 408 ASP B CA 1
ATOM 11235 C C . ASP B 1 408 ? 19.375 37.688 -1.726 1 95.38 408 ASP B C 1
ATOM 11237 O O . ASP B 1 408 ? 20.406 38.375 -1.777 1 95.38 408 ASP B O 1
ATOM 11241 N N . ILE B 1 409 ? 18.859 37.219 -2.736 1 96.06 409 ILE B N 1
ATOM 11242 C CA . ILE B 1 409 ? 19.516 37.375 -4.031 1 96.06 409 ILE B CA 1
ATOM 11243 C C . ILE B 1 409 ? 19.281 38.812 -4.547 1 96.06 409 ILE B C 1
ATOM 11245 O O . ILE B 1 409 ? 18.141 39.281 -4.609 1 96.06 409 ILE B O 1
ATOM 11249 N N . PRO B 1 410 ? 20.297 39.5 -4.934 1 96.81 410 PRO B N 1
ATOM 11250 C CA . PRO B 1 410 ? 20.141 40.875 -5.398 1 96.81 410 PRO B CA 1
ATOM 11251 C C . PRO B 1 410 ? 19.297 40.969 -6.664 1 96.81 410 PRO B C 1
ATOM 11253 O O . PRO B 1 410 ? 19.391 40.125 -7.555 1 96.81 410 PRO B O 1
ATOM 11256 N N . SER B 1 411 ? 18.484 42.062 -6.77 1 97.81 411 SER B N 1
ATOM 11257 C CA . SER B 1 411 ? 17.578 42.312 -7.887 1 97.81 411 SER B CA 1
ATOM 11258 C C . SER B 1 411 ? 18.344 42.562 -9.18 1 97.81 411 SER B C 1
ATOM 11260 O O . SER B 1 411 ? 17.781 42.438 -10.273 1 97.81 411 SER B O 1
ATOM 11262 N N . ALA B 1 412 ? 19.625 42.844 -9.047 1 97.31 412 ALA B N 1
ATOM 11263 C CA . ALA B 1 412 ? 20.453 43.156 -10.219 1 97.31 412 ALA B CA 1
ATOM 11264 C C . ALA B 1 412 ? 20.703 41.875 -11.047 1 97.31 412 ALA B C 1
ATOM 11266 O O . ALA B 1 412 ? 21 41.969 -12.242 1 97.31 412 ALA B O 1
ATOM 11267 N N . ILE B 1 413 ? 20.641 40.781 -10.453 1 96.75 413 ILE B N 1
ATOM 11268 C CA . ILE B 1 413 ? 20.875 39.5 -11.133 1 96.75 413 ILE B CA 1
ATOM 11269 C C . ILE B 1 413 ? 19.625 39.125 -11.938 1 96.75 413 ILE B C 1
ATOM 11271 O O . ILE B 1 413 ? 18.516 39.062 -11.391 1 96.75 413 ILE B O 1
ATOM 11275 N N . PRO B 1 414 ? 19.734 38.875 -13.211 1 97 414 PRO B N 1
ATOM 11276 C CA . PRO B 1 414 ? 18.578 38.5 -14.016 1 97 414 PRO B CA 1
ATOM 11277 C C . PRO B 1 414 ? 18.172 37.031 -13.789 1 97 414 PRO B C 1
ATOM 11279 O O . PRO B 1 414 ? 18.984 36.25 -13.281 1 97 414 PRO B O 1
ATOM 11282 N N . VAL B 1 415 ? 17 36.75 -14.188 1 97.5 415 VAL B N 1
ATOM 11283 C CA . VAL B 1 415 ? 16.547 35.344 -14.086 1 97.5 415 VAL B CA 1
ATOM 11284 C C . VAL B 1 415 ? 17.328 34.5 -15.062 1 97.5 415 VAL B C 1
ATOM 11286 O O . VAL B 1 415 ? 17.797 33.406 -14.703 1 97.5 415 VAL B O 1
ATOM 11289 N N . TYR B 1 416 ? 17.484 35.031 -16.266 1 96.38 416 TYR B N 1
ATOM 11290 C CA . TYR B 1 416 ? 18.234 34.344 -17.312 1 96.38 416 TYR B CA 1
ATOM 11291 C C . TYR B 1 416 ? 19.359 35.219 -17.859 1 96.38 416 TYR B C 1
ATOM 11293 O O . TYR B 1 416 ? 19.188 36.438 -17.984 1 96.38 416 TYR B O 1
ATOM 11301 N N . ALA B 1 417 ? 20.438 34.5 -18.141 1 94.75 417 ALA B N 1
ATOM 11302 C CA . ALA B 1 417 ? 21.484 35.188 -18.891 1 94.75 417 ALA B CA 1
ATOM 11303 C C . ALA B 1 417 ? 21.078 35.344 -20.359 1 94.75 417 ALA B C 1
ATOM 11305 O O . ALA B 1 417 ? 20.047 34.844 -20.781 1 94.75 417 ALA B O 1
ATOM 11306 N N . SER B 1 418 ? 21.844 36.094 -21.062 1 92.81 418 SER B N 1
ATOM 11307 C CA . SER B 1 418 ? 21.547 36.375 -22.453 1 92.81 418 SER B CA 1
ATOM 11308 C C . SER B 1 418 ? 21.625 35.125 -23.328 1 92.81 418 SER B C 1
ATOM 11310 O O . SER B 1 418 ? 20.984 35.062 -24.375 1 92.81 418 SER B O 1
ATOM 11312 N N . ASP B 1 419 ? 22.375 34.156 -22.891 1 89.94 419 ASP B N 1
ATOM 11313 C CA . ASP B 1 419 ? 22.531 32.938 -23.672 1 89.94 419 ASP B CA 1
ATOM 11314 C C . ASP B 1 419 ? 21.469 31.922 -23.297 1 89.94 419 ASP B C 1
ATOM 11316 O O . ASP B 1 419 ? 21.469 30.781 -23.781 1 89.94 419 ASP B O 1
ATOM 11320 N N . GLY B 1 420 ? 20.562 32.312 -22.406 1 91.56 420 GLY B N 1
ATOM 11321 C CA . GLY B 1 420 ? 19.453 31.438 -22.047 1 91.56 420 GLY B CA 1
ATOM 11322 C C . GLY B 1 420 ? 19.719 30.625 -20.797 1 91.56 420 GLY B C 1
ATOM 11323 O O . GLY B 1 420 ? 18.812 29.984 -20.266 1 91.56 420 GLY B O 1
ATOM 11324 N N . SER B 1 421 ? 20.953 30.656 -20.344 1 92.12 421 SER B N 1
ATOM 11325 C CA . SER B 1 421 ? 21.266 29.953 -19.094 1 92.12 421 SER B CA 1
ATOM 11326 C C . SER B 1 421 ? 20.719 30.703 -17.891 1 92.12 421 SER B C 1
ATOM 11328 O O . SER B 1 421 ? 20.297 31.859 -18.016 1 92.12 421 SER B O 1
ATOM 11330 N N . TRP B 1 422 ? 20.703 30.078 -16.812 1 96 422 TRP B N 1
ATOM 11331 C CA . TRP B 1 422 ? 20.188 30.688 -15.594 1 96 422 TRP B CA 1
ATOM 11332 C C . TRP B 1 422 ? 21.109 31.797 -15.109 1 96 422 TRP B C 1
ATOM 11334 O O . TRP B 1 422 ? 22.344 31.656 -15.156 1 96 422 TRP B O 1
ATOM 11344 N N . GLY B 1 423 ? 20.5 32.938 -14.711 1 96 423 GLY B N 1
ATOM 11345 C CA . GLY B 1 423 ? 21.297 33.938 -14.031 1 96 423 GLY B CA 1
ATOM 11346 C C . GLY B 1 423 ? 21.766 33.5 -12.656 1 96 423 GLY B C 1
ATOM 11347 O O . GLY B 1 423 ? 21.203 32.594 -12.062 1 96 423 GLY B O 1
ATOM 11348 N N . GLY B 1 424 ? 22.828 34.094 -12.18 1 94.31 424 GLY B N 1
ATOM 11349 C CA . GLY B 1 424 ? 23.391 33.75 -10.875 1 94.31 424 GLY B CA 1
ATOM 11350 C C . GLY B 1 424 ? 24.594 34.625 -10.508 1 94.31 424 GLY B C 1
ATOM 11351 O O . GLY B 1 424 ? 24.891 35.594 -11.195 1 94.31 424 GLY B O 1
ATOM 11352 N N . PRO B 1 425 ? 25.156 34.25 -9.414 1 91.44 425 PRO B N 1
ATOM 11353 C CA . PRO B 1 425 ? 26.25 35.094 -8.922 1 91.44 425 PRO B CA 1
ATOM 11354 C C . PRO B 1 425 ? 27.469 35.094 -9.844 1 91.44 425 PRO B C 1
ATOM 11356 O O . PRO B 1 425 ? 27.797 34.031 -10.414 1 91.44 425 PRO B O 1
ATOM 11359 N N . VAL B 1 426 ? 28.016 36.281 -10.016 1 90.81 426 VAL B N 1
ATOM 11360 C CA . VAL B 1 426 ? 29.25 36.469 -10.781 1 90.81 426 VAL B CA 1
ATOM 11361 C C . VAL B 1 426 ? 30.172 37.438 -10.016 1 90.81 426 VAL B C 1
ATOM 11363 O O . VAL B 1 426 ? 29.719 38.344 -9.32 1 90.81 426 VAL B O 1
ATOM 11366 N N . GLY B 1 427 ? 31.422 37.125 -10.148 1 86.5 427 GLY B N 1
ATOM 11367 C CA . GLY B 1 427 ? 32.375 38.062 -9.555 1 86.5 427 GLY B CA 1
ATOM 11368 C C . GLY B 1 427 ? 32.188 38.219 -8.062 1 86.5 427 GLY B C 1
ATOM 11369 O O . GLY B 1 427 ? 32.125 37.25 -7.32 1 86.5 427 GLY B O 1
ATOM 11370 N N . GLY B 1 428 ? 31.953 39.531 -7.695 1 86.94 428 GLY B N 1
ATOM 11371 C CA . GLY B 1 428 ? 31.828 39.875 -6.285 1 86.94 428 GLY B CA 1
ATOM 11372 C C . GLY B 1 428 ? 30.422 39.719 -5.75 1 86.94 428 GLY B C 1
ATOM 11373 O O . GLY B 1 428 ? 30.203 39.812 -4.539 1 86.94 428 GLY B O 1
ATOM 11374 N N . TRP B 1 429 ? 29.531 39.406 -6.562 1 92.12 429 TRP B N 1
ATOM 11375 C CA . TRP B 1 429 ? 28.156 39.25 -6.129 1 92.12 429 TRP B CA 1
ATOM 11376 C C . TRP B 1 429 ? 28 38.031 -5.227 1 92.12 429 TRP B C 1
ATOM 11378 O O . TRP B 1 429 ? 28.781 37.062 -5.332 1 92.12 429 TRP B O 1
ATOM 11388 N N . PRO B 1 430 ? 27.062 38 -4.305 1 90.94 430 PRO B N 1
ATOM 11389 C CA . PRO B 1 430 ? 26.969 36.906 -3.312 1 90.94 430 PRO B CA 1
ATOM 11390 C C . PRO B 1 430 ? 26.562 35.594 -3.926 1 90.94 430 PRO B C 1
ATOM 11392 O O . PRO B 1 430 ? 25.766 35.562 -4.879 1 90.94 430 PRO B O 1
ATOM 11395 N N . ASP B 1 431 ? 27 34.562 -3.232 1 89.06 431 ASP B N 1
ATOM 11396 C CA . ASP B 1 431 ? 26.734 33.219 -3.68 1 89.06 431 ASP B CA 1
ATOM 11397 C C . ASP B 1 431 ? 25.344 32.75 -3.23 1 89.06 431 ASP B C 1
ATOM 11399 O O . ASP B 1 431 ? 25.203 32.094 -2.203 1 89.06 431 ASP B O 1
ATOM 11403 N N . ARG B 1 432 ? 24.328 33.125 -3.914 1 92.19 432 ARG B N 1
ATOM 11404 C CA . ARG B 1 432 ? 22.969 32.656 -3.717 1 92.19 432 ARG B CA 1
ATOM 11405 C C . ARG B 1 432 ? 22.406 32.031 -5 1 92.19 432 ARG B C 1
ATOM 11407 O O . ARG B 1 432 ? 22.641 32.562 -6.09 1 92.19 432 ARG B O 1
ATOM 11414 N N . ARG B 1 433 ? 21.688 31.031 -4.805 1 94.19 433 ARG B N 1
ATOM 11415 C CA . ARG B 1 433 ? 21.125 30.328 -5.953 1 94.19 433 ARG B CA 1
ATOM 11416 C C . ARG B 1 433 ? 19.969 31.109 -6.555 1 94.19 433 ARG B C 1
ATOM 11418 O O . ARG B 1 433 ? 19.281 31.859 -5.852 1 94.19 433 ARG B O 1
ATOM 11425 N N . ASN B 1 434 ? 19.844 30.984 -7.863 1 97.06 434 ASN B N 1
ATOM 11426 C CA . ASN B 1 434 ? 18.641 31.453 -8.547 1 97.06 434 ASN B CA 1
ATOM 11427 C C . ASN B 1 434 ? 17.406 30.672 -8.102 1 97.06 434 ASN B C 1
ATOM 11429 O O . ASN B 1 434 ? 17.25 29.5 -8.438 1 97.06 434 ASN B O 1
ATOM 11433 N N . PRO B 1 435 ? 16.547 31.328 -7.32 1 97.56 435 PRO B N 1
ATOM 11434 C CA . PRO B 1 435 ? 15.445 30.578 -6.734 1 97.56 435 PRO B CA 1
ATOM 11435 C C . PRO B 1 435 ? 14.508 29.984 -7.785 1 97.56 435 PRO B C 1
ATOM 11437 O O . PRO B 1 435 ? 13.875 28.953 -7.551 1 97.56 435 PRO B O 1
ATOM 11440 N N . ARG B 1 436 ? 14.305 30.594 -8.914 1 97.56 436 ARG B N 1
ATOM 11441 C CA . ARG B 1 436 ? 13.5 30.016 -9.984 1 97.56 436 ARG B CA 1
ATOM 11442 C C . ARG B 1 436 ? 14.125 28.734 -10.516 1 97.56 436 ARG B C 1
ATOM 11444 O O . ARG B 1 436 ? 13.414 27.766 -10.805 1 97.56 436 ARG B O 1
ATOM 11451 N N . ALA B 1 437 ? 15.438 28.734 -10.719 1 97.06 437 ALA B N 1
ATOM 11452 C CA . ALA B 1 437 ? 16.156 27.531 -11.141 1 97.06 437 ALA B CA 1
ATOM 11453 C C . ALA B 1 437 ? 15.977 26.406 -10.117 1 97.06 437 ALA B C 1
ATOM 11455 O O . ALA B 1 437 ? 15.781 25.25 -10.484 1 97.06 437 ALA B O 1
ATOM 11456 N N . VAL B 1 438 ? 16.109 26.781 -8.875 1 97.06 438 VAL B N 1
ATOM 11457 C CA . VAL B 1 438 ? 15.977 25.797 -7.809 1 97.06 438 VAL B CA 1
ATOM 11458 C C . VAL B 1 438 ? 14.617 25.109 -7.91 1 97.06 438 VAL B C 1
ATOM 11460 O O . VAL B 1 438 ? 14.516 23.891 -7.75 1 97.06 438 VAL B O 1
ATOM 11463 N N . LEU B 1 439 ? 13.555 25.906 -8.141 1 97.94 439 LEU B N 1
ATOM 11464 C CA . LEU B 1 439 ? 12.219 25.344 -8.281 1 97.94 439 LEU B CA 1
ATOM 11465 C C . LEU B 1 439 ? 12.148 24.406 -9.484 1 97.94 439 LEU B C 1
ATOM 11467 O O . LEU B 1 439 ? 11.531 23.344 -9.406 1 97.94 439 LEU B O 1
ATOM 11471 N N . GLU B 1 440 ? 12.758 24.844 -10.539 1 96.5 440 GLU B N 1
ATOM 11472 C CA . GLU B 1 440 ? 12.758 24.016 -11.75 1 96.5 440 GLU B CA 1
ATOM 11473 C C . GLU B 1 440 ? 13.438 22.672 -11.5 1 96.5 440 GLU B C 1
ATOM 11475 O O . GLU B 1 440 ? 12.945 21.625 -11.938 1 96.5 440 GLU B O 1
ATOM 11480 N N . TYR B 1 441 ? 14.555 22.688 -10.805 1 95.75 441 TYR B N 1
ATOM 11481 C CA . TYR B 1 441 ? 15.305 21.469 -10.531 1 95.75 441 TYR B CA 1
ATOM 11482 C C . TYR B 1 441 ? 14.578 20.578 -9.523 1 95.75 441 TYR B C 1
ATOM 11484 O O . TYR B 1 441 ? 14.82 19.375 -9.453 1 95.75 441 TYR B O 1
ATOM 11492 N N . ASN B 1 442 ? 13.664 21.156 -8.742 1 97.12 442 ASN B N 1
ATOM 11493 C CA . ASN B 1 442 ? 12.984 20.422 -7.676 1 97.12 442 ASN B CA 1
ATOM 11494 C C . ASN B 1 442 ? 11.641 19.875 -8.148 1 97.12 442 ASN B C 1
ATOM 11496 O O . ASN B 1 442 ? 11.023 19.047 -7.465 1 97.12 442 ASN B O 1
ATOM 11500 N N . LYS B 1 443 ? 11.172 20.266 -9.289 1 97.44 443 LYS B N 1
ATOM 11501 C CA . LYS B 1 443 ? 9.789 20.078 -9.719 1 97.44 443 LYS B CA 1
ATOM 11502 C C . LYS B 1 443 ? 9.453 18.594 -9.844 1 97.44 443 LYS B C 1
ATOM 11504 O O . LYS B 1 443 ? 8.289 18.203 -9.734 1 97.44 443 LYS B O 1
ATOM 11509 N N . ASP B 1 444 ? 10.484 17.734 -10.055 1 97.5 444 ASP B N 1
ATOM 11510 C CA . ASP B 1 444 ? 10.242 16.312 -10.281 1 97.5 444 ASP B CA 1
ATOM 11511 C C . ASP B 1 444 ? 10.297 15.531 -8.977 1 97.5 444 ASP B C 1
ATOM 11513 O O . ASP B 1 444 ? 10.031 14.32 -8.953 1 97.5 444 ASP B O 1
ATOM 11517 N N . ASN B 1 445 ? 10.617 16.109 -7.871 1 98.06 445 ASN B N 1
ATOM 11518 C CA . ASN B 1 445 ? 10.703 15.453 -6.574 1 98.06 445 ASN B CA 1
ATOM 11519 C C . ASN B 1 445 ? 9.32 15.25 -5.953 1 98.06 445 ASN B C 1
ATOM 11521 O O . ASN B 1 445 ? 9.016 15.82 -4.906 1 98.06 445 ASN B O 1
ATOM 11525 N N . ARG B 1 446 ? 8.602 14.406 -6.484 1 97 446 ARG B N 1
ATOM 11526 C CA . ARG B 1 446 ? 7.246 14.102 -6.051 1 97 446 ARG B CA 1
ATOM 11527 C C . ARG B 1 446 ? 7.199 12.797 -5.266 1 97 446 ARG B C 1
ATOM 11529 O O . ARG B 1 446 ? 7.934 11.852 -5.574 1 97 446 ARG B O 1
ATOM 11536 N N . TYR B 1 447 ? 6.371 12.656 -4.223 1 96.88 447 TYR B N 1
ATOM 11537 C CA . TYR B 1 447 ? 6.109 11.383 -3.57 1 96.88 447 TYR B CA 1
ATOM 11538 C C . TYR B 1 447 ? 4.672 10.93 -3.803 1 96.88 447 TYR B C 1
ATOM 11540 O O . TYR B 1 447 ? 3.824 11.734 -4.203 1 96.88 447 TYR B O 1
ATOM 11548 N N . THR B 1 448 ? 4.41 9.688 -3.658 1 96.62 448 THR B N 1
ATOM 11549 C CA . THR B 1 448 ? 3.086 9.078 -3.592 1 96.62 448 THR B CA 1
ATOM 11550 C C . THR B 1 448 ? 2.893 8.344 -2.27 1 96.62 448 THR B C 1
ATOM 11552 O O . THR B 1 448 ? 3.754 7.566 -1.854 1 96.62 448 THR B O 1
ATOM 11555 N N . TYR B 1 449 ? 1.863 8.656 -1.607 1 96.25 449 TYR B N 1
ATOM 11556 C CA . TYR B 1 449 ? 1.553 8.125 -0.287 1 96.25 449 TYR B CA 1
ATOM 11557 C C . TYR B 1 449 ? 0.186 7.449 -0.279 1 96.25 449 TYR B C 1
ATOM 11559 O O . TYR B 1 449 ? -0.83 8.086 -0.566 1 96.25 449 TYR B O 1
ATOM 11567 N N . TRP B 1 450 ? 0.131 6.113 -0.036 1 96.38 450 TRP B N 1
ATOM 11568 C CA . TRP B 1 450 ? -1.108 5.363 0.131 1 96.38 450 TRP B CA 1
ATOM 11569 C C . TRP B 1 450 ? -1.369 5.062 1.604 1 96.38 450 TRP B C 1
ATOM 11571 O O . TRP B 1 450 ? -0.472 4.609 2.318 1 96.38 450 TRP B O 1
ATOM 11581 N N . ARG B 1 451 ? -2.568 5.258 2.047 1 96.19 451 ARG B N 1
ATOM 11582 C CA . ARG B 1 451 ? -2.92 4.945 3.428 1 96.19 451 ARG B CA 1
ATOM 11583 C C . ARG B 1 451 ? -4.234 4.176 3.498 1 96.19 451 ARG B C 1
ATOM 11585 O O . ARG B 1 451 ? -5.23 4.582 2.891 1 96.19 451 ARG B O 1
ATOM 11592 N N . MET B 1 452 ? -4.242 3.115 4.172 1 95.81 452 MET B N 1
ATOM 11593 C CA . MET B 1 452 ? -5.406 2.312 4.531 1 95.81 452 MET B CA 1
ATOM 11594 C C . MET B 1 452 ? -5.691 2.414 6.027 1 95.81 452 MET B C 1
ATOM 11596 O O . MET B 1 452 ? -4.852 2.049 6.852 1 95.81 452 MET B O 1
ATOM 11600 N N . PHE B 1 453 ? -6.793 2.887 6.332 1 96 453 PHE B N 1
ATOM 11601 C CA . PHE B 1 453 ? -7.148 3.139 7.727 1 96 453 PHE B CA 1
ATOM 11602 C C . PHE B 1 453 ? -8.578 2.688 8.008 1 96 453 PHE B C 1
ATOM 11604 O O . PHE B 1 453 ? -9.5 3.02 7.266 1 96 453 PHE B O 1
ATOM 11611 N N . GLY B 1 454 ? -8.758 1.928 9.125 1 95.19 454 GLY B N 1
ATOM 11612 C CA . GLY B 1 454 ? -10.109 1.524 9.492 1 95.19 454 GLY B CA 1
ATOM 11613 C C . GLY B 1 454 ? -10.141 0.444 10.555 1 95.19 454 GLY B C 1
ATOM 11614 O O . GLY B 1 454 ? -9.141 0.19 11.219 1 95.19 454 GLY B O 1
ATOM 11615 N N . ASP B 1 455 ? -11.375 -0.049 10.789 1 96.75 455 ASP B N 1
ATOM 11616 C CA . ASP B 1 455 ? -11.555 -1.107 11.773 1 96.75 455 ASP B CA 1
ATOM 11617 C C . ASP B 1 455 ? -12.742 -1.994 11.414 1 96.75 455 ASP B C 1
ATOM 11619 O O . ASP B 1 455 ? -13.562 -1.634 10.562 1 96.75 455 ASP B O 1
ATOM 11623 N N . ALA B 1 456 ? -12.805 -3.131 11.961 1 96.5 456 ALA B N 1
ATOM 11624 C CA . ALA B 1 456 ? -13.953 -4.035 12.023 1 96.5 456 ALA B CA 1
ATOM 11625 C C . ALA B 1 456 ? -14.258 -4.434 13.469 1 96.5 456 ALA B C 1
ATOM 11627 O O . ALA B 1 456 ? -13.344 -4.609 14.281 1 96.5 456 ALA B O 1
ATOM 11628 N N . TYR B 1 457 ? -15.547 -4.539 13.766 1 96 457 TYR B N 1
ATOM 11629 C CA . TYR B 1 457 ? -15.891 -4.844 15.148 1 96 457 TYR B CA 1
ATOM 11630 C C . TYR B 1 457 ? -17.078 -5.789 15.219 1 96 457 TYR B C 1
ATOM 11632 O O . TYR B 1 457 ? -17.828 -5.922 14.242 1 96 457 TYR B O 1
ATOM 11640 N N . VAL B 1 458 ? -17.219 -6.465 16.359 1 95.06 458 VAL B N 1
ATOM 11641 C CA . VAL B 1 458 ? -18.344 -7.305 16.75 1 95.06 458 VAL B CA 1
ATOM 11642 C C . VAL B 1 458 ? -18.891 -6.848 18.094 1 95.06 458 VAL B C 1
ATOM 11644 O O . VAL B 1 458 ? -18.141 -6.664 19.062 1 95.06 458 VAL B O 1
ATOM 11647 N N . ASN B 1 459 ? -20.156 -6.57 18.125 1 94.38 459 ASN B N 1
ATOM 11648 C CA . ASN B 1 459 ? -20.875 -6.238 19.359 1 94.38 459 ASN B CA 1
ATOM 11649 C C . ASN B 1 459 ? -21.859 -7.34 19.75 1 94.38 459 ASN B C 1
ATOM 11651 O O . ASN B 1 459 ? -22.797 -7.641 19 1 94.38 459 ASN B O 1
ATOM 11655 N N . LEU B 1 460 ? -21.656 -7.906 20.891 1 95.31 460 LEU B N 1
ATOM 11656 C CA . LEU B 1 460 ? -22.531 -8.953 21.422 1 95.31 460 LEU B CA 1
ATOM 11657 C C . LEU B 1 460 ? -23.328 -8.438 22.625 1 95.31 460 LEU B C 1
ATOM 11659 O O . LEU B 1 460 ? -22.75 -8.039 23.641 1 95.31 460 LEU B O 1
ATOM 11663 N N . THR B 1 461 ? -24.594 -8.406 22.453 1 93.94 461 THR B N 1
ATOM 11664 C CA . THR B 1 461 ? -25.5 -8.008 23.531 1 93.94 461 THR B CA 1
ATOM 11665 C C . THR B 1 461 ? -26.375 -9.18 23.953 1 93.94 461 THR B C 1
ATOM 11667 O O . THR B 1 461 ? -27.562 -9.219 23.641 1 93.94 461 THR B O 1
ATOM 11670 N N . PRO B 1 462 ? -25.969 -10.039 24.812 1 91.69 462 PRO B N 1
ATOM 11671 C CA . PRO B 1 462 ? -26.688 -11.242 25.188 1 91.69 462 PRO B CA 1
ATOM 11672 C C . PRO B 1 462 ? -27.938 -10.945 26.016 1 91.69 462 PRO B C 1
ATOM 11674 O O . PRO B 1 462 ? -28.922 -11.703 25.969 1 91.69 462 PRO B O 1
ATOM 11677 N N . PHE B 1 463 ? -27.906 -9.914 26.812 1 90.12 463 PHE B N 1
ATOM 11678 C CA . PHE B 1 463 ? -29.078 -9.484 27.578 1 90.12 463 PHE B CA 1
ATOM 11679 C C . PHE B 1 463 ? -29.078 -7.973 27.734 1 90.12 463 PHE B C 1
ATOM 11681 O O . PHE B 1 463 ? -28.094 -7.305 27.453 1 90.12 463 PHE B O 1
ATOM 11688 N N . LYS B 1 464 ? -30.141 -7.504 28.156 1 88.12 464 LYS B N 1
ATOM 11689 C CA . LYS B 1 464 ? -30.344 -6.059 28.203 1 88.12 464 LYS B CA 1
ATOM 11690 C C . LYS B 1 464 ? -29.312 -5.383 29.094 1 88.12 464 LYS B C 1
ATOM 11692 O O . LYS B 1 464 ? -29.062 -5.828 30.219 1 88.12 464 LYS B O 1
ATOM 11697 N N . GLY B 1 465 ? -28.672 -4.402 28.578 1 88.94 465 GLY B N 1
ATOM 11698 C CA . GLY B 1 465 ? -27.734 -3.566 29.312 1 88.94 465 GLY B CA 1
ATOM 11699 C C . GLY B 1 465 ? -26.297 -4.035 29.219 1 88.94 465 GLY B C 1
ATOM 11700 O O . GLY B 1 465 ? -25.375 -3.301 29.562 1 88.94 465 GLY B O 1
ATOM 11701 N N . PHE B 1 466 ? -26.109 -5.254 28.844 1 94.38 466 PHE B N 1
ATOM 11702 C CA . PHE B 1 466 ? -24.766 -5.781 28.75 1 94.38 466 PHE B CA 1
ATOM 11703 C C . PHE B 1 466 ? -24.281 -5.816 27.312 1 94.38 466 PHE B C 1
ATOM 11705 O O . PHE B 1 466 ? -25.016 -6.27 26.422 1 94.38 466 PHE B O 1
ATOM 11712 N N . ASN B 1 467 ? -23.047 -5.324 27.094 1 94.38 467 ASN B N 1
ATOM 11713 C CA . ASN B 1 467 ? -22.484 -5.301 25.766 1 94.38 467 ASN B CA 1
ATOM 11714 C C . ASN B 1 467 ? -21.016 -5.715 25.766 1 94.38 467 ASN B C 1
ATOM 11716 O O . ASN B 1 467 ? -20.234 -5.238 26.609 1 94.38 467 ASN B O 1
ATOM 11720 N N . LEU B 1 468 ? -20.656 -6.695 24.953 1 96.56 468 LEU B N 1
ATOM 11721 C CA . LEU B 1 468 ? -19.266 -7.074 24.719 1 96.56 468 LEU B CA 1
ATOM 11722 C C . LEU B 1 468 ? -18.828 -6.664 23.312 1 96.56 468 LEU B C 1
ATOM 11724 O O . LEU B 1 468 ? -19.391 -7.141 22.312 1 96.56 468 LEU B O 1
ATOM 11728 N N . ARG B 1 469 ? -17.828 -5.793 23.234 1 95.94 469 ARG B N 1
ATOM 11729 C CA . ARG B 1 469 ? -17.359 -5.305 21.938 1 95.94 469 ARG B CA 1
ATOM 11730 C C . ARG B 1 469 ? -15.906 -5.695 21.688 1 95.94 469 ARG B C 1
ATOM 11732 O O . ARG B 1 469 ? -15.055 -5.5 22.547 1 95.94 469 ARG B O 1
ATOM 11739 N N . SER B 1 470 ? -15.648 -6.32 20.609 1 97.12 470 SER B N 1
ATOM 11740 C CA . SER B 1 470 ? -14.305 -6.598 20.109 1 97.12 470 SER B CA 1
ATOM 11741 C C . SER B 1 470 ? -14.008 -5.832 18.828 1 97.12 470 SER B C 1
ATOM 11743 O O . SER B 1 470 ? -14.797 -5.883 17.875 1 97.12 470 SER B O 1
ATOM 11745 N N . THR B 1 471 ? -12.875 -5.074 18.797 1 97.06 471 THR B N 1
ATOM 11746 C CA . THR B 1 471 ? -12.547 -4.238 17.656 1 97.06 471 THR B CA 1
ATOM 11747 C C . THR B 1 471 ? -11.109 -4.488 17.188 1 97.06 471 THR B C 1
ATOM 11749 O O . THR B 1 471 ? -10.188 -4.523 18.016 1 97.06 471 THR B O 1
ATOM 11752 N N . PHE B 1 472 ? -10.906 -4.73 15.953 1 97.69 472 PHE B N 1
ATOM 11753 C CA . PHE B 1 472 ? -9.578 -4.766 15.344 1 97.69 472 PHE B CA 1
ATOM 11754 C C . PHE B 1 472 ? -9.375 -3.572 14.422 1 97.69 472 PHE B C 1
ATOM 11756 O O . PHE B 1 472 ? -10.172 -3.348 13.5 1 97.69 472 PHE B O 1
ATOM 11763 N N . GLY B 1 473 ? -8.328 -2.766 14.688 1 97.56 473 GLY B N 1
ATOM 11764 C CA . GLY B 1 473 ? -8.016 -1.591 13.891 1 97.56 473 GLY B CA 1
ATOM 11765 C C . GLY B 1 473 ? -6.707 -1.713 13.133 1 97.56 473 GLY B C 1
ATOM 11766 O O . GLY B 1 473 ? -5.742 -2.289 13.641 1 97.56 473 GLY B O 1
ATOM 11767 N N . LEU B 1 474 ? -6.707 -1.109 11.914 1 96.5 474 LEU B N 1
ATOM 11768 C CA . LEU B 1 474 ? -5.52 -1.111 11.062 1 96.5 474 LEU B CA 1
ATOM 11769 C C . LEU B 1 474 ? -5.203 0.297 10.57 1 96.5 474 LEU B C 1
ATOM 11771 O O . LEU B 1 474 ? -6.105 1.042 10.18 1 96.5 474 LEU B O 1
ATOM 11775 N N . ASP B 1 475 ? -3.953 0.693 10.656 1 96.94 475 ASP B N 1
ATOM 11776 C CA . ASP B 1 475 ? -3.363 1.891 10.062 1 96.94 475 ASP B CA 1
ATOM 11777 C C . ASP B 1 475 ? -2.086 1.553 9.297 1 96.94 475 ASP B C 1
ATOM 11779 O O . ASP B 1 475 ? -1.003 1.496 9.883 1 96.94 475 ASP B O 1
ATOM 11783 N N . TYR B 1 476 ? -2.217 1.352 8.047 1 96.75 476 TYR B N 1
ATOM 11784 C CA . TYR B 1 476 ? -1.07 1.036 7.203 1 96.75 476 TYR B CA 1
ATOM 11785 C C . TYR B 1 476 ? -0.846 2.123 6.16 1 96.75 476 TYR B C 1
ATOM 11787 O O . TYR B 1 476 ? -1.769 2.492 5.43 1 96.75 476 TYR B O 1
ATOM 11795 N N . ALA B 1 477 ? 0.367 2.541 6.035 1 96.56 477 ALA B N 1
ATOM 11796 C CA . ALA B 1 477 ? 0.73 3.541 5.035 1 96.56 477 ALA B CA 1
ATOM 11797 C C . ALA B 1 477 ? 2.061 3.193 4.371 1 96.56 477 ALA B C 1
ATOM 11799 O O . ALA B 1 477 ? 2.936 2.592 5 1 96.56 477 ALA B O 1
ATOM 11800 N N . ASN B 1 478 ? 2.174 3.484 3.178 1 96.81 478 ASN B N 1
ATOM 11801 C CA . ASN B 1 478 ? 3.449 3.404 2.473 1 96.81 478 ASN B CA 1
ATOM 11802 C C . ASN B 1 478 ? 3.695 4.645 1.616 1 96.81 478 ASN B C 1
ATOM 11804 O O . ASN B 1 478 ? 2.76 5.195 1.034 1 96.81 478 ASN B O 1
ATOM 11808 N N . LYS B 1 479 ? 4.871 5.09 1.54 1 97.44 479 LYS B N 1
ATOM 11809 C CA . LYS B 1 479 ? 5.297 6.277 0.809 1 97.44 479 LYS B CA 1
ATOM 11810 C C . LYS B 1 479 ? 6.457 5.961 -0.13 1 97.44 479 LYS B C 1
ATOM 11812 O O . LYS B 1 479 ? 7.504 5.484 0.309 1 97.44 479 LYS B O 1
ATOM 11817 N N . GLN B 1 480 ? 6.219 6.184 -1.359 1 97.81 480 GLN B N 1
ATOM 11818 C CA . GLN B 1 480 ? 7.254 6.059 -2.381 1 97.81 480 GLN B CA 1
ATOM 11819 C C . GLN B 1 480 ? 7.703 7.43 -2.879 1 97.81 480 GLN B C 1
ATOM 11821 O O . GLN B 1 480 ? 6.875 8.305 -3.139 1 97.81 480 GLN B O 1
ATOM 11826 N N . ALA B 1 481 ? 8.992 7.609 -2.943 1 97.75 481 ALA B N 1
ATOM 11827 C CA . ALA B 1 481 ? 9.555 8.859 -3.453 1 97.75 481 ALA B CA 1
ATOM 11828 C C . ALA B 1 481 ? 10.812 8.609 -4.27 1 97.75 481 ALA B C 1
ATOM 11830 O O . ALA B 1 481 ? 11.523 7.621 -4.043 1 97.75 481 ALA B O 1
ATOM 11831 N N . ARG B 1 482 ? 11.031 9.43 -5.266 1 96.69 482 ARG B N 1
ATOM 11832 C CA . ARG B 1 482 ? 12.305 9.531 -5.965 1 96.69 482 ARG B CA 1
ATOM 11833 C C . ARG B 1 482 ? 12.867 10.945 -5.871 1 96.69 482 ARG B C 1
ATOM 11835 O O . ARG B 1 482 ? 12.211 11.914 -6.27 1 96.69 482 ARG B O 1
ATOM 11842 N N . TYR B 1 483 ? 14.039 11.039 -5.375 1 97.88 483 TYR B N 1
ATOM 11843 C CA . TYR B 1 483 ? 14.719 12.32 -5.234 1 97.88 483 TYR B CA 1
ATOM 11844 C C . TYR B 1 483 ? 15.758 12.508 -6.328 1 97.88 483 TYR B C 1
ATOM 11846 O O . TYR B 1 483 ? 16.734 11.75 -6.406 1 97.88 483 TYR B O 1
ATOM 11854 N N . PHE B 1 484 ? 15.547 13.5 -7.094 1 97.94 484 PHE B N 1
ATOM 11855 C CA . PHE B 1 484 ? 16.406 13.766 -8.242 1 97.94 484 PHE B CA 1
ATOM 11856 C C . PHE B 1 484 ? 17.406 14.867 -7.93 1 97.94 484 PHE B C 1
ATOM 11858 O O . PHE B 1 484 ? 17.078 15.852 -7.273 1 97.94 484 PHE B O 1
ATOM 11865 N N . THR B 1 485 ? 18.609 14.656 -8.305 1 97.12 485 THR B N 1
ATOM 11866 C CA . THR B 1 485 ? 19.656 15.664 -8.344 1 97.12 485 THR B CA 1
ATOM 11867 C C . THR B 1 485 ? 20.094 15.93 -9.781 1 97.12 485 THR B C 1
ATOM 11869 O O . THR B 1 485 ? 20.641 15.039 -10.445 1 97.12 485 THR B O 1
ATOM 11872 N N . TYR B 1 486 ? 19.828 17.125 -10.25 1 96.75 486 TYR B N 1
ATOM 11873 C CA . TYR B 1 486 ? 20.234 17.531 -11.594 1 96.75 486 TYR B CA 1
ATOM 11874 C C . TYR B 1 486 ? 21.484 18.391 -11.555 1 96.75 486 TYR B C 1
ATOM 11876 O O . TYR B 1 486 ? 21.672 19.172 -10.617 1 96.75 486 TYR B O 1
ATOM 11884 N N . PRO B 1 487 ? 22.297 18.234 -12.562 1 95.69 487 PRO B N 1
ATOM 11885 C CA . PRO B 1 487 ? 23.391 19.188 -12.68 1 95.69 487 PRO B CA 1
ATOM 11886 C C . PRO B 1 487 ? 22.906 20.609 -12.992 1 95.69 487 PRO B C 1
ATOM 11888 O O . PRO B 1 487 ? 21.891 20.781 -13.672 1 95.69 487 PRO B O 1
ATOM 11891 N N . TYR B 1 488 ? 23.625 21.609 -12.391 1 93.25 488 TYR B N 1
ATOM 11892 C CA . TYR B 1 488 ? 23.188 22.984 -12.648 1 93.25 488 TYR B CA 1
ATOM 11893 C C . TYR B 1 488 ? 24.391 23.922 -12.75 1 93.25 488 TYR B C 1
ATOM 11895 O O . TYR B 1 488 ? 25.469 23.625 -12.234 1 93.25 488 TYR B O 1
ATOM 11903 N N . GLN B 1 489 ? 24.156 24.953 -13.5 1 91.62 489 GLN B N 1
ATOM 11904 C CA . GLN B 1 489 ? 25.062 26.094 -13.625 1 91.62 489 GLN B CA 1
ATOM 11905 C C . GLN B 1 489 ? 24.281 27.406 -13.57 1 91.62 489 GLN B C 1
ATOM 11907 O O . GLN B 1 489 ? 23.422 27.672 -14.422 1 91.62 489 GLN B O 1
ATOM 11912 N N . GLU B 1 490 ? 24.516 28.188 -12.555 1 93 490 GLU B N 1
ATOM 11913 C CA . GLU B 1 490 ? 23.938 29.516 -12.344 1 93 490 GLU B CA 1
ATOM 11914 C C . GLU B 1 490 ? 25 30.594 -12.258 1 93 490 GLU B C 1
ATOM 11916 O O . GLU B 1 490 ? 25.75 30.656 -11.281 1 93 490 GLU B O 1
ATOM 11921 N N . GLY B 1 491 ? 25.016 31.375 -13.211 1 91.5 491 GLY B N 1
ATOM 11922 C CA . GLY B 1 491 ? 26.156 32.281 -13.273 1 91.5 491 GLY B CA 1
ATOM 11923 C C . GLY B 1 491 ? 27.484 31.562 -13.438 1 91.5 491 GLY B C 1
ATOM 11924 O O . GLY B 1 491 ? 27.578 30.594 -14.195 1 91.5 491 GLY B O 1
ATOM 11925 N N . THR B 1 492 ? 28.516 32.094 -12.82 1 84.69 492 THR B N 1
ATOM 11926 C CA . THR B 1 492 ? 29.828 31.516 -13.023 1 84.69 492 THR B CA 1
ATOM 11927 C C . THR B 1 492 ? 30.328 30.844 -11.75 1 84.69 492 THR B C 1
ATOM 11929 O O . THR B 1 492 ? 31.297 30.062 -11.789 1 84.69 492 THR B O 1
ATOM 11932 N N . GLN B 1 493 ? 29.625 31.031 -10.656 1 80.56 493 GLN B N 1
ATOM 11933 C CA . GLN B 1 493 ? 30.156 30.594 -9.375 1 80.56 493 GLN B CA 1
ATOM 11934 C C . GLN B 1 493 ? 29.375 29.406 -8.82 1 80.56 493 GLN B C 1
ATOM 11936 O O . GLN B 1 493 ? 29.906 28.625 -8.016 1 80.56 493 GLN B O 1
ATOM 11941 N N . THR B 1 494 ? 28.25 29.25 -9.125 1 85.69 494 THR B N 1
ATOM 11942 C CA . THR B 1 494 ? 27.391 28.203 -8.586 1 85.69 494 THR B CA 1
ATOM 11943 C C . THR B 1 494 ? 27.156 27.109 -9.617 1 85.69 494 THR B C 1
ATOM 11945 O O . THR B 1 494 ? 26.406 27.297 -10.578 1 85.69 494 THR B O 1
ATOM 11948 N N . ASN B 1 495 ? 27.812 26.031 -9.5 1 86.69 495 ASN B N 1
ATOM 11949 C CA . ASN B 1 495 ? 27.656 24.906 -10.422 1 86.69 495 ASN B CA 1
ATOM 11950 C C . ASN B 1 495 ? 27.859 23.562 -9.719 1 86.69 495 ASN B C 1
ATOM 11952 O O . ASN B 1 495 ? 28.531 23.5 -8.68 1 86.69 495 ASN B O 1
ATOM 11956 N N . ASN B 1 496 ? 27.125 22.641 -10.078 1 88.81 496 ASN B N 1
ATOM 11957 C CA . ASN B 1 496 ? 27.203 21.25 -9.672 1 88.81 496 ASN B CA 1
ATOM 11958 C C . ASN B 1 496 ? 27.031 20.297 -10.852 1 88.81 496 ASN B C 1
ATOM 11960 O O . ASN B 1 496 ? 26.047 20.391 -11.586 1 88.81 496 ASN B O 1
ATOM 11964 N N . GLY B 1 497 ? 27.984 19.484 -11.086 1 91.69 497 GLY B N 1
ATOM 11965 C CA . GLY B 1 497 ? 27.922 18.594 -12.234 1 91.69 497 GLY B CA 1
ATOM 11966 C C . GLY B 1 497 ? 27.344 17.234 -11.906 1 91.69 497 GLY B C 1
ATOM 11967 O O . GLY B 1 497 ? 27.234 16.375 -12.773 1 91.69 497 GLY B O 1
ATOM 11968 N N . LYS B 1 498 ? 26.922 17.062 -10.742 1 93.31 498 LYS B N 1
ATOM 11969 C CA . LYS B 1 498 ? 26.469 15.758 -10.281 1 93.31 498 LYS B CA 1
ATOM 11970 C C . LYS B 1 498 ? 25.047 15.477 -10.75 1 93.31 498 LYS B C 1
ATOM 11972 O O . LYS B 1 498 ? 24.188 16.359 -10.727 1 93.31 498 LYS B O 1
ATOM 11977 N N . SER B 1 499 ? 24.781 14.32 -11.266 1 96.62 499 SER B N 1
ATOM 11978 C CA . SER B 1 499 ? 23.438 13.789 -11.5 1 96.62 499 SER B CA 1
ATOM 11979 C C . SER B 1 499 ? 23.188 12.547 -10.648 1 96.62 499 SER B C 1
ATOM 11981 O O . SER B 1 499 ? 24.031 11.656 -10.562 1 96.62 499 SER B O 1
ATOM 11983 N N . ALA B 1 500 ? 22.062 12.461 -9.984 1 97.94 500 ALA B N 1
ATOM 11984 C CA . ALA B 1 500 ? 21.797 11.328 -9.102 1 97.94 500 ALA B CA 1
ATOM 11985 C C . ALA B 1 500 ? 20.297 11.125 -8.906 1 97.94 500 ALA B C 1
ATOM 11987 O O . ALA B 1 500 ? 19.5 12.031 -9.172 1 97.94 500 ALA B O 1
ATOM 11988 N N . VAL B 1 501 ? 19.953 9.945 -8.539 1 97.94 501 VAL B N 1
ATOM 11989 C CA . VAL B 1 501 ? 18.578 9.648 -8.117 1 97.94 501 VAL B CA 1
ATOM 11990 C C . VAL B 1 501 ? 18.609 8.766 -6.871 1 97.94 501 VAL B C 1
ATOM 11992 O O . VAL B 1 501 ? 19.453 7.879 -6.746 1 97.94 501 VAL B O 1
ATOM 11995 N N . GLU B 1 502 ? 17.797 8.984 -5.934 1 98.19 502 GLU B N 1
ATOM 11996 C CA . GLU B 1 502 ? 17.531 8.133 -4.773 1 98.19 502 GLU B CA 1
ATOM 11997 C C . GLU B 1 502 ? 16.078 7.656 -4.754 1 98.19 502 GLU B C 1
ATOM 11999 O O . GLU B 1 502 ? 15.172 8.445 -4.512 1 98.19 502 GLU B O 1
ATOM 12004 N N . ALA B 1 503 ? 15.883 6.398 -5.016 1 98.25 503 ALA B N 1
ATOM 12005 C CA . ALA B 1 503 ? 14.555 5.805 -4.875 1 98.25 503 ALA B CA 1
ATOM 12006 C C . ALA B 1 503 ? 14.32 5.332 -3.441 1 98.25 503 ALA B C 1
ATOM 12008 O O . ALA B 1 503 ? 15.039 4.465 -2.939 1 98.25 503 ALA B O 1
ATOM 12009 N N . LYS B 1 504 ? 13.25 5.824 -2.777 1 98.31 504 LYS B N 1
ATOM 12010 C CA . LYS B 1 504 ? 13.047 5.586 -1.351 1 98.31 504 LYS B CA 1
ATOM 12011 C C . LYS B 1 504 ? 11.641 5.055 -1.081 1 98.31 504 LYS B C 1
ATOM 12013 O O . LYS B 1 504 ? 10.672 5.492 -1.707 1 98.31 504 LYS B O 1
ATOM 12018 N N . GLN B 1 505 ? 11.609 4.047 -0.216 1 98.44 505 GLN B N 1
ATOM 12019 C CA . GLN B 1 505 ? 10.352 3.475 0.264 1 98.44 505 GLN B CA 1
ATOM 12020 C C . GLN B 1 505 ? 10.266 3.549 1.786 1 98.44 505 GLN B C 1
ATOM 12022 O O . GLN B 1 505 ? 11.234 3.258 2.486 1 98.44 505 GLN B O 1
ATOM 12027 N N . GLU B 1 506 ? 9.086 3.945 2.303 1 98.25 506 GLU B N 1
ATOM 12028 C CA . GLU B 1 506 ? 8.789 3.924 3.73 1 98.25 506 GLU B CA 1
ATOM 12029 C C . GLU B 1 506 ? 7.484 3.18 4.008 1 98.25 506 GLU B C 1
ATOM 12031 O O . GLU B 1 506 ? 6.52 3.299 3.248 1 98.25 506 GLU B O 1
ATOM 12036 N N . HIS B 1 507 ? 7.441 2.363 5.047 1 97.94 507 HIS B N 1
ATOM 12037 C CA . HIS B 1 507 ? 6.242 1.665 5.5 1 97.94 507 HIS B CA 1
ATOM 12038 C C . HIS B 1 507 ? 5.961 1.954 6.969 1 97.94 507 HIS B C 1
ATOM 12040 O O . HIS B 1 507 ? 6.875 1.959 7.793 1 97.94 507 HIS B O 1
ATOM 12046 N N . TRP B 1 508 ? 4.73 2.24 7.297 1 97.19 508 TRP B N 1
ATOM 12047 C CA . TRP B 1 508 ? 4.223 2.32 8.664 1 97.19 508 TRP B CA 1
ATOM 12048 C C . TRP B 1 508 ? 3.031 1.387 8.852 1 97.19 508 TRP B C 1
ATOM 12050 O O . TRP B 1 508 ? 2.006 1.533 8.188 1 97.19 508 TRP B O 1
ATOM 12060 N N . THR B 1 509 ? 3.156 0.439 9.711 1 96.56 509 THR B N 1
ATOM 12061 C CA . THR B 1 509 ? 2.074 -0.497 9.992 1 96.56 509 THR B CA 1
ATOM 12062 C C . THR B 1 509 ? 1.707 -0.462 11.477 1 96.56 509 THR B C 1
ATOM 12064 O O . THR B 1 509 ? 2.537 -0.768 12.336 1 96.56 509 THR B O 1
ATOM 12067 N N . LYS B 1 510 ? 0.534 -0.138 11.75 1 97.12 510 LYS B N 1
ATOM 12068 C CA . LYS B 1 510 ? -0.011 -0.123 13.102 1 97.12 510 LYS B CA 1
ATOM 12069 C C . LYS B 1 510 ? -1.307 -0.926 13.18 1 97.12 510 LYS B C 1
ATOM 12071 O O . LYS B 1 510 ? -2.164 -0.819 12.305 1 97.12 510 LYS B O 1
ATOM 12076 N N . TRP B 1 511 ? -1.397 -1.698 14.172 1 96.25 511 TRP B N 1
ATOM 12077 C CA . TRP B 1 511 ? -2.676 -2.355 14.414 1 96.25 511 TRP B CA 1
ATOM 12078 C C . TRP B 1 511 ? -3.023 -2.328 15.898 1 96.25 511 TRP B C 1
ATOM 12080 O O . TRP B 1 511 ? -2.145 -2.154 16.75 1 96.25 511 TRP B O 1
ATOM 12090 N N . MET B 1 512 ? -4.223 -2.4 16.188 1 96.62 512 MET B N 1
ATOM 12091 C CA . MET B 1 512 ? -4.73 -2.461 17.562 1 96.62 512 MET B CA 1
ATOM 12092 C C . MET B 1 512 ? -5.867 -3.471 17.672 1 96.62 512 MET B C 1
ATOM 12094 O O . MET B 1 512 ? -6.602 -3.695 16.719 1 96.62 512 MET B O 1
ATOM 12098 N N . TRP B 1 513 ? -6 -4.121 18.766 1 97.56 513 TRP B N 1
ATOM 12099 C CA . TRP B 1 513 ? -7.121 -4.977 19.125 1 97.56 513 TRP B CA 1
ATOM 12100 C C . TRP B 1 513 ? -7.609 -4.66 20.547 1 97.56 513 TRP B C 1
ATOM 12102 O O . TRP B 1 513 ? -6.801 -4.488 21.453 1 97.56 513 TRP B O 1
ATOM 12112 N N . ASN B 1 514 ? -8.875 -4.5 20.656 1 96.81 514 ASN B N 1
ATOM 12113 C CA . ASN B 1 514 ? -9.391 -4.344 22.016 1 96.81 514 ASN B CA 1
ATOM 12114 C C . ASN B 1 514 ? -10.633 -5.203 22.25 1 96.81 514 ASN B C 1
ATOM 12116 O O . ASN B 1 514 ? -11.25 -5.672 21.297 1 96.81 514 ASN B O 1
ATOM 12120 N N . ALA B 1 515 ? -10.875 -5.543 23.438 1 97.69 515 ALA B N 1
ATOM 12121 C CA . ALA B 1 515 ? -12.062 -6.211 23.969 1 97.69 515 ALA B CA 1
ATOM 12122 C C . ALA B 1 515 ? -12.617 -5.465 25.172 1 97.69 515 ALA B C 1
ATOM 12124 O O . ALA B 1 515 ? -11.938 -5.305 26.188 1 97.69 515 ALA B O 1
ATOM 12125 N N . ILE B 1 516 ? -13.867 -5.055 25.062 1 96.81 516 ILE B N 1
ATOM 12126 C CA . ILE B 1 516 ? -14.461 -4.184 26.078 1 96.81 516 ILE B CA 1
ATOM 12127 C C . ILE B 1 516 ? -15.82 -4.734 26.484 1 96.81 516 ILE B C 1
ATOM 12129 O O . ILE B 1 516 ? -16.656 -5.074 25.641 1 96.81 516 ILE B O 1
ATOM 12133 N N . ALA B 1 517 ? -16.047 -4.824 27.766 1 97.31 517 ALA B N 1
ATOM 12134 C CA . ALA B 1 517 ? -17.344 -5.199 28.344 1 97.31 517 ALA B CA 1
ATOM 12135 C C . ALA B 1 517 ? -17.969 -4.023 29.078 1 97.31 517 ALA B C 1
ATOM 12137 O O . ALA B 1 517 ? -17.297 -3.344 29.859 1 97.31 517 ALA B O 1
ATOM 12138 N N . THR B 1 518 ? -19.188 -3.777 28.781 1 95.38 518 THR B N 1
ATOM 12139 C CA . THR B 1 518 ? -19.906 -2.689 29.422 1 95.38 518 THR B CA 1
ATOM 12140 C C . THR B 1 518 ? -21.234 -3.184 30 1 95.38 518 THR B C 1
ATOM 12142 O O . THR B 1 518 ? -21.891 -4.023 29.391 1 95.38 518 THR B O 1
ATOM 12145 N N . TYR B 1 519 ? -21.625 -2.682 31.109 1 95.06 519 TYR B N 1
ATOM 12146 C CA . TYR B 1 519 ? -22.906 -2.951 31.719 1 95.06 519 TYR B CA 1
ATOM 12147 C C . TYR B 1 519 ? -23.594 -1.655 32.156 1 95.06 519 TYR B C 1
ATOM 12149 O O . TYR B 1 519 ? -23.016 -0.856 32.875 1 95.06 519 TYR B O 1
ATOM 12157 N N . GLN B 1 520 ? -24.766 -1.479 31.641 1 92 520 GLN B N 1
ATOM 12158 C CA . GLN B 1 520 ? -25.562 -0.304 31.969 1 92 520 GLN B CA 1
ATOM 12159 C C . GLN B 1 520 ? -26.656 -0.651 32.969 1 92 520 GLN B C 1
ATOM 12161 O O . GLN B 1 520 ? -27.359 -1.646 32.812 1 92 520 GLN B O 1
ATOM 12166 N N . LEU B 1 521 ? -26.672 0.21 33.938 1 88.94 521 LEU B N 1
ATOM 12167 C CA . LEU B 1 521 ? -27.656 0.018 35 1 88.94 521 LEU B CA 1
ATOM 12168 C C . LEU B 1 521 ? -28.578 1.224 35.125 1 88.94 521 LEU B C 1
ATOM 12170 O O . LEU B 1 521 ? -28.125 2.369 35.094 1 88.94 521 LEU B O 1
ATOM 12174 N N . GLU B 1 522 ? -29.844 0.988 35.156 1 88.94 522 GLU B N 1
ATOM 12175 C CA . GLU B 1 522 ? -30.859 2.008 35.438 1 88.94 522 GLU B CA 1
ATOM 12176 C C . GLU B 1 522 ? -31.906 1.495 36.406 1 88.94 522 GLU B C 1
ATOM 12178 O O . GLU B 1 522 ? -32.781 0.71 36.031 1 88.94 522 GLU B O 1
ATOM 12183 N N . VAL B 1 523 ? -31.891 1.982 37.625 1 91.69 523 VAL B N 1
ATOM 12184 C CA . VAL B 1 523 ? -32.844 1.565 38.688 1 91.69 523 VAL B CA 1
ATOM 12185 C C . VAL B 1 523 ? -33.344 2.789 39.438 1 91.69 523 VAL B C 1
ATOM 12187 O O . VAL B 1 523 ? -32.594 3.398 40.219 1 91.69 523 VAL B O 1
ATOM 12190 N N . GLY B 1 524 ? -34.531 3.15 39.281 1 90.25 524 GLY B N 1
ATOM 12191 C CA . GLY B 1 524 ? -35.062 4.336 39.906 1 90.25 524 GLY B CA 1
ATOM 12192 C C . GLY B 1 524 ? -34.344 5.609 39.531 1 90.25 524 GLY B C 1
ATOM 12193 O O . GLY B 1 524 ? -34.25 5.949 38.344 1 90.25 524 GLY B O 1
ATOM 12194 N N . LYS B 1 525 ? -33.719 6.207 40.625 1 92.12 525 LYS B N 1
ATOM 12195 C CA . LYS B 1 525 ? -33 7.457 40.406 1 92.12 525 LYS B CA 1
ATOM 12196 C C . LYS B 1 525 ? -31.531 7.191 40.125 1 92.12 525 LYS B C 1
ATOM 12198 O O . LYS B 1 525 ? -30.766 8.125 39.875 1 92.12 525 LYS B O 1
ATOM 12203 N N . HIS B 1 526 ? -31.188 5.918 40.219 1 93.44 526 HIS B N 1
ATOM 12204 C CA . HIS B 1 526 ? -29.797 5.535 40 1 93.44 526 HIS B CA 1
ATOM 12205 C C . HIS B 1 526 ? -29.547 5.137 38.562 1 93.44 526 HIS B C 1
ATOM 12207 O O . HIS B 1 526 ? -30.281 4.312 38 1 93.44 526 HIS B O 1
ATOM 12213 N N . ARG B 1 527 ? -28.672 5.812 37.969 1 92.31 527 ARG B N 1
ATOM 12214 C CA . ARG B 1 527 ? -28.188 5.434 36.625 1 92.31 527 ARG B CA 1
ATOM 12215 C C . ARG B 1 527 ? -26.672 5.32 36.625 1 92.31 527 ARG B C 1
ATOM 12217 O O . ARG B 1 527 ? -25.969 6.113 37.25 1 92.31 527 ARG B O 1
ATOM 12224 N N . GLY B 1 528 ? -26.172 4.27 35.906 1 90.31 528 GLY B N 1
ATOM 12225 C CA . GLY B 1 528 ? -24.734 4.121 35.844 1 90.31 528 GLY B CA 1
ATOM 12226 C C . GLY B 1 528 ? -24.297 3.092 34.812 1 90.31 528 GLY B C 1
ATOM 12227 O O . GLY B 1 528 ? -25.125 2.342 34.281 1 90.31 528 GLY B O 1
ATOM 12228 N N . ASP B 1 529 ? -23.047 3.201 34.469 1 91.38 529 ASP B N 1
ATOM 12229 C CA . ASP B 1 529 ? -22.453 2.17 33.625 1 91.38 529 ASP B CA 1
ATOM 12230 C C . ASP B 1 529 ? -21.047 1.818 34.062 1 91.38 529 ASP B C 1
ATOM 12232 O O . ASP B 1 529 ? -20.375 2.639 34.688 1 91.38 529 ASP B O 1
ATOM 12236 N N . VAL B 1 530 ? -20.703 0.602 33.906 1 94.75 530 VAL B N 1
ATOM 12237 C CA . VAL B 1 530 ? -19.375 0.087 34.219 1 94.75 530 VAL B CA 1
ATOM 12238 C C . VAL B 1 530 ? -18.766 -0.536 32.969 1 94.75 530 VAL B C 1
ATOM 12240 O O . VAL B 1 530 ? -19.469 -1.229 32.219 1 94.75 530 VAL B O 1
ATOM 12243 N N . MET B 1 531 ? -17.5 -0.179 32.75 1 95.19 531 MET B N 1
ATOM 12244 C CA . MET B 1 531 ? -16.797 -0.688 31.578 1 95.19 531 MET B CA 1
ATOM 12245 C C . MET B 1 531 ? -15.445 -1.272 31.984 1 95.19 531 MET B C 1
ATOM 12247 O O . MET B 1 531 ? -14.719 -0.681 32.781 1 95.19 531 MET B O 1
ATOM 12251 N N . ILE B 1 532 ? -15.078 -2.451 31.531 1 96.75 532 ILE B N 1
ATOM 12252 C CA . ILE B 1 532 ? -13.766 -3.064 31.672 1 96.75 532 ILE B CA 1
ATOM 12253 C C . ILE B 1 532 ? -13.242 -3.475 30.297 1 96.75 532 ILE B C 1
ATOM 12255 O O . ILE B 1 532 ? -14.016 -3.9 29.422 1 96.75 532 ILE B O 1
ATOM 12259 N N . GLY B 1 533 ? -11.977 -3.213 30.078 1 96.56 533 GLY B N 1
ATOM 12260 C CA . GLY B 1 533 ? -11.461 -3.562 28.766 1 96.56 533 GLY B CA 1
ATOM 12261 C C . GLY B 1 533 ? -9.961 -3.762 28.75 1 96.56 533 GLY B C 1
ATOM 12262 O O . GLY B 1 533 ? -9.281 -3.48 29.734 1 96.56 533 GLY B O 1
ATOM 12263 N N . MET B 1 534 ? -9.461 -4.332 27.719 1 97.44 534 MET B N 1
ATOM 12264 C CA . MET B 1 534 ? -8.039 -4.477 27.391 1 97.44 534 MET B CA 1
ATOM 12265 C C . MET B 1 534 ? -7.766 -4.043 25.953 1 97.44 534 MET B C 1
ATOM 12267 O O . MET B 1 534 ? -8.648 -4.105 25.109 1 97.44 534 MET B O 1
ATOM 12271 N N . GLU B 1 535 ? -6.551 -3.609 25.672 1 96.94 535 GLU B N 1
ATOM 12272 C CA . GLU B 1 535 ? -6.156 -3.154 24.344 1 96.94 535 GLU B CA 1
ATOM 12273 C C . GLU B 1 535 ? -4.703 -3.516 24.047 1 96.94 535 GLU B C 1
ATOM 12275 O O . GLU B 1 535 ? -3.824 -3.324 24.891 1 96.94 535 GLU B O 1
ATOM 12280 N N . LEU B 1 536 ? -4.465 -4.07 22.922 1 98 536 LEU B N 1
ATOM 12281 C CA . LEU B 1 536 ? -3.143 -4.367 22.391 1 98 536 LEU B CA 1
ATOM 12282 C C . LEU B 1 536 ? -2.814 -3.455 21.203 1 98 536 LEU B C 1
ATOM 12284 O O . LEU B 1 536 ? -3.637 -3.275 20.312 1 98 536 LEU B O 1
ATOM 12288 N N . ASN B 1 537 ? -1.646 -2.842 21.234 1 96.88 537 ASN B N 1
ATOM 12289 C CA . ASN B 1 537 ? -1.172 -2.012 20.125 1 96.88 537 ASN B CA 1
ATOM 12290 C C . ASN B 1 537 ? 0.222 -2.432 19.672 1 96.88 537 ASN B C 1
ATOM 12292 O O . ASN B 1 537 ? 1.073 -2.773 20.484 1 96.88 537 ASN B O 1
ATOM 12296 N N . ARG B 1 538 ? 0.444 -2.406 18.391 1 97.56 538 ARG B N 1
ATOM 12297 C CA . ARG B 1 538 ? 1.76 -2.658 17.812 1 97.56 538 ARG B CA 1
ATOM 12298 C C . ARG B 1 538 ? 2.018 -1.739 16.625 1 97.56 538 ARG B C 1
ATOM 12300 O O . ARG B 1 538 ? 1.116 -1.482 15.828 1 97.56 538 ARG B O 1
ATOM 12307 N N . GLU B 1 539 ? 3.164 -1.232 16.594 1 96.25 539 GLU B N 1
ATOM 12308 C CA . GLU B 1 539 ? 3.604 -0.422 15.453 1 96.25 539 GLU B CA 1
ATOM 12309 C C . GLU B 1 539 ? 4.953 -0.901 14.922 1 96.25 539 GLU B C 1
ATOM 12311 O O . GLU B 1 539 ? 5.871 -1.168 15.703 1 96.25 539 GLU B O 1
ATOM 12316 N N . ASP B 1 540 ? 5.02 -1.085 13.648 1 96.88 540 ASP B N 1
ATOM 12317 C CA . ASP B 1 540 ? 6.254 -1.412 12.945 1 96.88 540 ASP B CA 1
ATOM 12318 C C . ASP B 1 540 ? 6.508 -0.439 11.797 1 96.88 540 ASP B C 1
ATOM 12320 O O . ASP B 1 540 ? 5.68 -0.312 10.891 1 96.88 540 ASP B O 1
ATOM 12324 N N . ASP B 1 541 ? 7.648 0.203 11.852 1 96.69 541 ASP B N 1
ATOM 12325 C CA . ASP B 1 541 ? 8.039 1.151 10.812 1 96.69 541 ASP B CA 1
ATOM 12326 C C . ASP B 1 541 ? 9.32 0.707 10.117 1 96.69 541 ASP B C 1
ATOM 12328 O O . ASP B 1 541 ? 10.234 0.185 10.758 1 96.69 541 ASP B O 1
ATOM 12332 N N . SER B 1 542 ? 9.414 0.869 8.828 1 97.19 542 SER B N 1
ATOM 12333 C CA . SER B 1 542 ? 10.633 0.583 8.078 1 97.19 542 SER B CA 1
ATOM 12334 C C . SER B 1 542 ? 10.805 1.541 6.906 1 97.19 542 SER B C 1
ATOM 12336 O O . SER B 1 542 ? 9.828 2.137 6.438 1 97.19 542 SER B O 1
ATOM 12338 N N . HIS B 1 543 ? 12.016 1.753 6.52 1 97.88 543 HIS B N 1
ATOM 12339 C CA . HIS B 1 543 ? 12.336 2.52 5.32 1 97.88 543 HIS B CA 1
ATOM 12340 C C . HIS B 1 543 ? 13.617 2.016 4.672 1 97.88 543 HIS B C 1
ATOM 12342 O O . HIS B 1 543 ? 14.484 1.468 5.352 1 97.88 543 HIS B O 1
ATOM 12348 N N . PHE B 1 544 ? 13.766 2.172 3.459 1 98.19 544 PHE B N 1
ATOM 12349 C CA . PHE B 1 544 ? 15 1.883 2.742 1 98.19 544 PHE B CA 1
ATOM 12350 C C . PHE B 1 544 ? 15.055 2.639 1.42 1 98.19 544 PHE B C 1
ATOM 12352 O O . PHE B 1 544 ? 14.023 3.119 0.934 1 98.19 544 PHE B O 1
ATOM 12359 N N . SER B 1 545 ? 16.219 2.768 0.833 1 98.25 545 SER B N 1
ATOM 12360 C CA . SER B 1 545 ? 16.406 3.49 -0.422 1 98.25 545 SER B CA 1
ATOM 12361 C C . SER B 1 545 ? 17.641 2.99 -1.172 1 98.25 545 SER B C 1
ATOM 12363 O O . SER B 1 545 ? 18.5 2.34 -0.586 1 98.25 545 SER B O 1
ATOM 12365 N N . GLY B 1 546 ? 17.609 3.223 -2.418 1 98 546 GLY B N 1
ATOM 12366 C CA . GLY B 1 546 ? 18.75 3.037 -3.303 1 98 546 GLY B CA 1
ATOM 12367 C C . GLY B 1 546 ? 19.172 4.309 -4.016 1 98 546 GLY B C 1
ATOM 12368 O O . GLY B 1 546 ? 18.344 4.977 -4.645 1 98 546 GLY B O 1
ATOM 12369 N N . TYR B 1 547 ? 20.438 4.703 -3.865 1 97.62 547 TYR B N 1
ATOM 12370 C CA . TYR B 1 547 ? 21.031 5.91 -4.434 1 97.62 547 TYR B CA 1
ATOM 12371 C C . TYR B 1 547 ? 22.031 5.562 -5.527 1 97.62 547 TYR B C 1
ATOM 12373 O O . TYR B 1 547 ? 22.828 4.641 -5.375 1 97.62 547 TYR B O 1
ATOM 12381 N N . LYS B 1 548 ? 21.891 6.262 -6.684 1 96.69 548 LYS B N 1
ATOM 12382 C CA . LYS B 1 548 ? 22.797 6.035 -7.801 1 96.69 548 LYS B CA 1
ATOM 12383 C C . LYS B 1 548 ? 23.156 7.348 -8.5 1 96.69 548 LYS B C 1
ATOM 12385 O O . LYS B 1 548 ? 22.297 8.227 -8.648 1 96.69 548 LYS B O 1
ATOM 12390 N N . GLU B 1 549 ? 24.453 7.477 -8.984 1 95.88 549 GLU B N 1
ATOM 12391 C CA . GLU B 1 549 ? 24.938 8.695 -9.625 1 95.88 549 GLU B CA 1
ATOM 12392 C C . GLU B 1 549 ? 25.219 8.469 -11.102 1 95.88 549 GLU B C 1
ATOM 12394 O O . GLU B 1 549 ? 25.234 7.328 -11.57 1 95.88 549 GLU B O 1
ATOM 12399 N N . ASP B 1 550 ? 25.406 9.625 -11.875 1 93.06 550 ASP B N 1
ATOM 12400 C CA . ASP B 1 550 ? 25.953 9.734 -13.227 1 93.06 550 ASP B CA 1
ATOM 12401 C C . ASP B 1 550 ? 24.984 9.164 -14.25 1 93.06 550 ASP B C 1
ATOM 12403 O O . ASP B 1 550 ? 25.125 8.016 -14.68 1 93.06 550 ASP B O 1
ATOM 12407 N N . PHE B 1 551 ? 24.203 9.977 -14.734 1 93.25 551 PHE B N 1
ATOM 12408 C CA . PHE B 1 551 ? 23.203 9.625 -15.734 1 93.25 551 PHE B CA 1
ATOM 12409 C C . PHE B 1 551 ? 23.5 10.328 -17.062 1 93.25 551 PHE B C 1
ATOM 12411 O O . PHE B 1 551 ? 23.875 11.508 -17.062 1 93.25 551 PHE B O 1
ATOM 12418 N N . SER B 1 552 ? 23.266 9.695 -18.109 1 88.94 552 SER B N 1
ATOM 12419 C CA . SER B 1 552 ? 23.547 10.242 -19.422 1 88.94 552 SER B CA 1
ATOM 12420 C C . SER B 1 552 ? 22.359 11.07 -19.938 1 88.94 552 SER B C 1
ATOM 12422 O O . SER B 1 552 ? 22.531 11.953 -20.781 1 88.94 552 SER B O 1
ATOM 12424 N N . ILE B 1 553 ? 21.219 10.68 -19.594 1 92.81 553 ILE B N 1
ATOM 12425 C CA . ILE B 1 553 ? 20 11.398 -19.938 1 92.81 553 ILE B CA 1
ATOM 12426 C C . ILE B 1 553 ? 19.312 11.867 -18.656 1 92.81 553 ILE B C 1
ATOM 12428 O O . ILE B 1 553 ? 19.141 11.094 -17.719 1 92.81 553 ILE B O 1
ATOM 12432 N N . LEU B 1 554 ? 18.906 13.133 -18.656 1 96.12 554 LEU B N 1
ATOM 12433 C CA . LEU B 1 554 ? 18.422 13.75 -17.422 1 96.12 554 LEU B CA 1
ATOM 12434 C C . LEU B 1 554 ? 16.922 13.969 -17.484 1 96.12 554 LEU B C 1
ATOM 12436 O O . LEU B 1 554 ? 16.453 15.109 -17.484 1 96.12 554 LEU B O 1
ATOM 12440 N N . THR B 1 555 ? 16.141 12.977 -17.453 1 95.81 555 THR B N 1
ATOM 12441 C CA . THR B 1 555 ? 14.688 13 -17.375 1 95.81 555 THR B CA 1
ATOM 12442 C C . THR B 1 555 ? 14.18 12.008 -16.328 1 95.81 555 THR B C 1
ATOM 12444 O O . THR B 1 555 ? 14.828 10.992 -16.062 1 95.81 555 THR B O 1
ATOM 12447 N N . PRO B 1 556 ? 13.031 12.273 -15.758 1 95.88 556 PRO B N 1
ATOM 12448 C CA . PRO B 1 556 ? 12.492 11.352 -14.758 1 95.88 556 PRO B CA 1
ATOM 12449 C C . PRO B 1 556 ? 12.234 9.953 -15.32 1 95.88 556 PRO B C 1
ATOM 12451 O O . PRO B 1 556 ? 12.328 8.961 -14.586 1 95.88 556 PRO B O 1
ATOM 12454 N N . ASP B 1 557 ? 11.945 9.828 -16.562 1 93.44 557 ASP B N 1
ATOM 12455 C CA . ASP B 1 557 ? 11.648 8.531 -17.156 1 93.44 557 ASP B CA 1
ATOM 12456 C C . ASP B 1 557 ? 12.906 7.668 -17.25 1 93.44 557 ASP B C 1
ATOM 12458 O O . ASP B 1 557 ? 12.836 6.441 -17.172 1 93.44 557 ASP B O 1
ATOM 12462 N N . TYR B 1 558 ? 14.047 8.258 -17.406 1 93.62 558 TYR B N 1
ATOM 12463 C CA . TYR B 1 558 ? 15.305 7.539 -17.594 1 93.62 558 TYR B CA 1
ATOM 12464 C C . TYR B 1 558 ? 16.047 7.352 -16.281 1 93.62 558 TYR B C 1
ATOM 12466 O O . TYR B 1 558 ? 16.672 6.32 -16.047 1 93.62 558 TYR B O 1
ATOM 12474 N N . MET B 1 559 ? 15.992 8.289 -15.438 1 96.44 559 MET B N 1
ATOM 12475 C CA . MET B 1 559 ? 16.828 8.32 -14.242 1 96.44 559 MET B CA 1
ATOM 12476 C C . MET B 1 559 ? 16.312 7.348 -13.188 1 96.44 559 MET B C 1
ATOM 12478 O O . MET B 1 559 ? 15.75 7.766 -12.172 1 96.44 559 MET B O 1
ATOM 12482 N N . TRP B 1 560 ? 16.594 6.137 -13.352 1 96.44 560 TRP B N 1
ATOM 12483 C CA . TRP B 1 560 ? 16.453 5.051 -12.383 1 96.44 560 TRP B CA 1
ATOM 12484 C C . TRP B 1 560 ? 17.812 4.469 -12.031 1 96.44 560 TRP B C 1
ATOM 12486 O O . TRP B 1 560 ? 18.766 4.574 -12.812 1 96.44 560 TRP B O 1
ATOM 12496 N N . PRO B 1 561 ? 17.875 3.842 -10.859 1 96.06 561 PRO B N 1
ATOM 12497 C CA . PRO B 1 561 ? 19.203 3.395 -10.422 1 96.06 561 PRO B CA 1
ATOM 12498 C C . PRO B 1 561 ? 19.891 2.496 -11.445 1 96.06 561 PRO B C 1
ATOM 12500 O O . PRO B 1 561 ? 21.109 2.594 -11.641 1 96.06 561 PRO B O 1
ATOM 12503 N N . ASP B 1 562 ? 19.219 1.704 -12.156 1 92.62 562 ASP B N 1
ATOM 12504 C CA . ASP B 1 562 ? 19.812 0.78 -13.117 1 92.62 562 ASP B CA 1
ATOM 12505 C C . ASP B 1 562 ? 20.5 1.535 -14.25 1 92.62 562 ASP B C 1
ATOM 12507 O O . ASP B 1 562 ? 21.391 0.995 -14.914 1 92.62 562 ASP B O 1
ATOM 12511 N N . ALA B 1 563 ? 20.078 2.727 -14.539 1 91.12 563 ALA B N 1
ATOM 12512 C CA . ALA B 1 563 ? 20.594 3.494 -15.672 1 91.12 563 ALA B CA 1
ATOM 12513 C C . ALA B 1 563 ? 21.844 4.281 -15.273 1 91.12 563 ALA B C 1
ATOM 12515 O O . ALA B 1 563 ? 22.547 4.824 -16.125 1 91.12 563 ALA B O 1
ATOM 12516 N N . GLY B 1 564 ? 22.109 4.363 -14.008 1 91.56 564 GLY B N 1
ATOM 12517 C CA . GLY B 1 564 ? 23.266 5.105 -13.539 1 91.56 564 GLY B CA 1
ATOM 12518 C C . GLY B 1 564 ? 24.562 4.32 -13.648 1 91.56 564 GLY B C 1
ATOM 12519 O O . GLY B 1 564 ? 24.562 3.092 -13.547 1 91.56 564 GLY B O 1
ATOM 12520 N N . SER B 1 565 ? 25.625 5.027 -13.766 1 87.25 565 SER B N 1
ATOM 12521 C CA . SER B 1 565 ? 26.922 4.359 -13.898 1 87.25 565 SER B CA 1
ATOM 12522 C C . SER B 1 565 ? 27.844 4.719 -12.742 1 87.25 565 SER B C 1
ATOM 12524 O O . SER B 1 565 ? 28.938 4.164 -12.625 1 87.25 565 SER B O 1
ATOM 12526 N N . GLY B 1 566 ? 27.406 5.609 -11.914 1 88.88 566 GLY B N 1
ATOM 12527 C CA . GLY B 1 566 ? 28.297 6.117 -10.875 1 88.88 566 GLY B CA 1
ATOM 12528 C C . GLY B 1 566 ? 28.109 5.41 -9.547 1 88.88 566 GLY B C 1
ATOM 12529 O O . GLY B 1 566 ? 27.734 4.242 -9.508 1 88.88 566 GLY B O 1
ATOM 12530 N N . THR B 1 567 ? 28.5 6.074 -8.555 1 91.19 567 THR B N 1
ATOM 12531 C CA . THR B 1 567 ? 28.5 5.555 -7.191 1 91.19 567 THR B CA 1
ATOM 12532 C C . THR B 1 567 ? 27.094 5.125 -6.773 1 91.19 567 THR B C 1
ATOM 12534 O O . THR B 1 567 ? 26.109 5.793 -7.102 1 91.19 567 THR B O 1
ATOM 12537 N N . ALA B 1 568 ? 27.078 3.961 -6.066 1 94.69 568 ALA B N 1
ATOM 12538 C CA . ALA B 1 568 ? 25.828 3.469 -5.512 1 94.69 568 ALA B CA 1
ATOM 12539 C C . ALA B 1 568 ? 25.875 3.438 -3.986 1 94.69 568 ALA B C 1
ATOM 12541 O O . ALA B 1 568 ? 26.922 3.182 -3.398 1 94.69 568 ALA B O 1
ATOM 12542 N N . GLN B 1 569 ? 24.766 3.76 -3.369 1 95.06 569 GLN B N 1
ATOM 12543 C CA . GLN B 1 569 ? 24.578 3.641 -1.928 1 95.06 569 GLN B CA 1
ATOM 12544 C C . GLN B 1 569 ? 23.234 3.008 -1.602 1 95.06 569 GLN B C 1
ATOM 12546 O O . GLN B 1 569 ? 22.328 2.998 -2.438 1 95.06 569 GLN B O 1
ATOM 12551 N N . ALA B 1 570 ? 23.219 2.348 -0.459 1 97 570 ALA B N 1
ATOM 12552 C CA . ALA B 1 570 ? 22 1.759 0.062 1 97 570 ALA B CA 1
ATOM 12553 C C . ALA B 1 570 ? 21.766 2.148 1.521 1 97 570 ALA B C 1
ATOM 12555 O O . ALA B 1 570 ? 22.703 2.133 2.322 1 97 570 ALA B O 1
ATOM 12556 N N . TYR B 1 571 ? 20.562 2.508 1.825 1 95.56 571 TYR B N 1
ATOM 12557 C CA . TYR B 1 571 ? 20.156 2.9 3.174 1 95.56 571 TYR B CA 1
ATOM 12558 C C . TYR B 1 571 ? 18.906 2.148 3.617 1 95.56 571 TYR B C 1
ATOM 12560 O O . TYR B 1 571 ? 18.172 1.613 2.785 1 95.56 571 TYR B O 1
ATOM 12568 N N . GLY B 1 572 ? 18.781 2.049 4.93 1 96.69 572 GLY B N 1
ATOM 12569 C CA . GLY B 1 572 ? 17.531 1.465 5.418 1 96.69 572 GLY B CA 1
ATOM 12570 C C . GLY B 1 572 ? 17.609 1.054 6.875 1 96.69 572 GLY B C 1
ATOM 12571 O O . GLY B 1 572 ? 18.672 0.705 7.379 1 96.69 572 GLY B O 1
ATOM 12572 N N . ALA B 1 573 ? 16.438 1.044 7.484 1 96.38 573 ALA B N 1
ATOM 12573 C CA . ALA B 1 573 ? 16.297 0.664 8.891 1 96.38 573 ALA B CA 1
ATOM 12574 C C . ALA B 1 573 ? 14.852 0.302 9.219 1 96.38 573 ALA B C 1
ATOM 12576 O O . ALA B 1 573 ? 13.945 0.56 8.422 1 96.38 573 ALA B O 1
ATOM 12577 N N . GLY B 1 574 ? 14.703 -0.46 10.336 1 95.5 574 GLY B N 1
ATOM 12578 C CA . GLY B 1 574 ? 13.398 -0.793 10.883 1 95.5 574 GLY B CA 1
ATOM 12579 C C . GLY B 1 574 ? 13.344 -0.677 12.398 1 95.5 574 GLY B C 1
ATOM 12580 O O . GLY B 1 574 ? 14.352 -0.851 13.078 1 95.5 574 GLY B O 1
ATOM 12581 N N . GLU B 1 575 ? 12.164 -0.351 12.906 1 95.38 575 GLU B N 1
ATOM 12582 C CA . GLU B 1 575 ? 11.922 -0.289 14.344 1 95.38 575 GLU B CA 1
ATOM 12583 C C . GLU B 1 575 ? 10.461 -0.595 14.664 1 95.38 575 GLU B C 1
ATOM 12585 O O . GLU B 1 575 ? 9.609 -0.618 13.773 1 95.38 575 GLU B O 1
ATOM 12590 N N . GLY B 1 576 ? 10.219 -0.896 15.898 1 95.19 576 GLY B N 1
ATOM 12591 C CA . GLY B 1 576 ? 8.859 -1.158 16.344 1 95.19 576 GLY B CA 1
ATOM 12592 C C . GLY B 1 576 ? 8.727 -1.219 17.859 1 95.19 576 GLY B C 1
ATOM 12593 O O . GLY B 1 576 ? 9.727 -1.222 18.578 1 95.19 576 GLY B O 1
ATOM 12594 N N . TYR B 1 577 ? 7.508 -1.13 18.359 1 95.62 577 TYR B N 1
ATOM 12595 C CA . TYR B 1 577 ? 7.219 -1.28 19.781 1 95.62 577 TYR B CA 1
ATOM 12596 C C . TYR B 1 577 ? 5.797 -1.786 20 1 95.62 577 TYR B C 1
ATOM 12598 O O . TYR B 1 577 ? 4.992 -1.81 19.062 1 95.62 577 TYR B O 1
ATOM 12606 N N . SER B 1 578 ? 5.504 -2.207 21.188 1 96.81 578 SER B N 1
ATOM 12607 C CA . SER B 1 578 ? 4.199 -2.725 21.578 1 96.81 578 SER B CA 1
ATOM 12608 C C . SER B 1 578 ? 3.695 -2.043 22.844 1 96.81 578 SER B C 1
ATOM 12610 O O . SER B 1 578 ? 4.492 -1.601 23.688 1 96.81 578 SER B O 1
ATOM 12612 N N . LEU B 1 579 ? 2.432 -1.916 22.953 1 96.88 579 LEU B N 1
ATOM 12613 C CA . LEU B 1 579 ? 1.729 -1.363 24.109 1 96.88 579 LEU B CA 1
ATOM 12614 C C . LEU B 1 579 ? 0.556 -2.252 24.5 1 96.88 579 LEU B C 1
ATOM 12616 O O . LEU B 1 579 ? -0.275 -2.605 23.656 1 96.88 579 LEU B O 1
ATOM 12620 N N . VAL B 1 580 ? 0.515 -2.678 25.766 1 97.5 580 VAL B N 1
ATOM 12621 C CA . VAL B 1 580 ? -0.571 -3.471 26.328 1 97.5 580 VAL B CA 1
ATOM 12622 C C . VAL B 1 580 ? -1.249 -2.689 27.453 1 97.5 580 VAL B C 1
ATOM 12624 O O . VAL B 1 580 ? -0.579 -2.168 28.344 1 97.5 580 VAL B O 1
ATOM 12627 N N . SER B 1 581 ? -2.576 -2.648 27.406 1 97.31 581 SER B N 1
ATOM 12628 C CA . SER B 1 581 ? -3.303 -1.831 28.375 1 97.31 581 SER B CA 1
ATOM 12629 C C . SER B 1 581 ? -4.5 -2.584 28.953 1 97.31 581 SER B C 1
ATOM 12631 O O . SER B 1 581 ? -5.16 -3.342 28.234 1 97.31 581 SER B O 1
ATOM 12633 N N . PHE B 1 582 ? -4.719 -2.357 30.219 1 97.69 582 PHE B N 1
ATOM 12634 C CA . PHE B 1 582 ? -5.914 -2.773 30.938 1 97.69 582 PHE B CA 1
ATOM 12635 C C . PHE B 1 582 ? -6.602 -1.578 31.594 1 97.69 582 PHE B C 1
ATOM 12637 O O . PHE B 1 582 ? -5.938 -0.704 32.156 1 97.69 582 PHE B O 1
ATOM 12644 N N . PHE B 1 583 ? -7.918 -1.507 31.469 1 95.88 583 PHE B N 1
ATOM 12645 C CA . PHE B 1 583 ? -8.547 -0.316 32.031 1 95.88 583 PHE B CA 1
ATOM 12646 C C . PHE B 1 583 ? -9.984 -0.609 32.438 1 95.88 583 PHE B C 1
ATOM 12648 O O . PHE B 1 583 ? -10.578 -1.591 32 1 95.88 583 PHE B O 1
ATOM 12655 N N . GLY B 1 584 ? -10.477 0.204 33.25 1 95.62 584 GLY B N 1
ATOM 12656 C CA . GLY B 1 584 ? -11.852 0.212 33.75 1 95.62 584 GLY B CA 1
ATOM 12657 C C . GLY B 1 584 ? -12.391 1.608 33.969 1 95.62 584 GLY B C 1
ATOM 12658 O O . GLY B 1 584 ? -11.641 2.512 34.344 1 95.62 584 GLY B O 1
ATOM 12659 N N . LYS B 1 585 ? -13.656 1.78 33.75 1 94.75 585 LYS B N 1
ATOM 12660 C CA . LYS B 1 585 ? -14.328 3.061 33.938 1 94.75 585 LYS B CA 1
ATOM 12661 C C . LYS B 1 585 ? -15.719 2.863 34.531 1 94.75 585 LYS B C 1
ATOM 12663 O O . LYS B 1 585 ? -16.406 1.89 34.219 1 94.75 585 LYS B O 1
ATOM 12668 N N . MET B 1 586 ? -16.109 3.742 35.375 1 94.44 586 MET B N 1
ATOM 12669 C CA . MET B 1 586 ? -17.438 3.736 35.969 1 94.44 586 MET B CA 1
ATOM 12670 C C . MET B 1 586 ? -18.047 5.133 35.969 1 94.44 586 MET B C 1
ATOM 12672 O O . MET B 1 586 ? -17.391 6.109 36.344 1 94.44 586 MET B O 1
ATOM 12676 N N . ASN B 1 587 ? -19.203 5.23 35.5 1 92.94 587 ASN B N 1
ATOM 12677 C CA . ASN B 1 587 ? -20.016 6.445 35.594 1 92.94 587 ASN B CA 1
ATOM 12678 C C . ASN B 1 587 ? -21.25 6.234 36.438 1 92.94 587 ASN B C 1
ATOM 12680 O O . ASN B 1 587 ? -21.891 5.184 36.375 1 92.94 587 ASN B O 1
ATOM 12684 N N . TYR B 1 588 ? -21.516 7.195 37.25 1 94.25 588 TYR B N 1
ATOM 12685 C CA . TYR B 1 588 ? -22.672 7.105 38.156 1 94.25 588 TYR B CA 1
ATOM 12686 C C . TYR B 1 588 ? -23.391 8.445 38.25 1 94.25 588 TYR B C 1
ATOM 12688 O O . TYR B 1 588 ? -22.75 9.5 38.312 1 94.25 588 TYR B O 1
ATOM 12696 N N . SER B 1 589 ? -24.688 8.398 38.125 1 94.12 589 SER B N 1
ATOM 12697 C CA . SER B 1 589 ? -25.562 9.562 38.281 1 94.12 589 SER B CA 1
ATOM 12698 C C . SER B 1 589 ? -26.688 9.273 39.281 1 94.12 589 SER B C 1
ATOM 12700 O O . SER B 1 589 ? -27.344 8.234 39.188 1 94.12 589 SER B O 1
ATOM 12702 N N . TYR B 1 590 ? -26.906 10.211 40.188 1 95.38 590 TYR B N 1
ATOM 12703 C CA . TYR B 1 590 ? -28.047 10.125 41.094 1 95.38 590 TYR B CA 1
ATOM 12704 C C . TYR B 1 590 ? -29.031 11.258 40.844 1 95.38 590 TYR B C 1
ATOM 12706 O O . TYR B 1 590 ? -28.703 12.43 41.031 1 95.38 590 TYR B O 1
ATOM 12714 N N . ALA B 1 591 ? -30.266 10.938 40.406 1 92.56 591 ALA B N 1
ATOM 12715 C CA . ALA B 1 591 ? -31.391 11.844 40.188 1 92.56 591 ALA B CA 1
ATOM 12716 C C . ALA B 1 591 ? -31.031 12.945 39.188 1 92.56 591 ALA B C 1
ATOM 12718 O O . ALA B 1 591 ? -31.484 14.086 39.312 1 92.56 591 ALA B O 1
ATOM 12719 N N . ASP B 1 592 ? -30.047 12.688 38.406 1 89 592 ASP B N 1
ATOM 12720 C CA . ASP B 1 592 ? -29.562 13.656 37.438 1 89 592 ASP B CA 1
ATOM 12721 C C . ASP B 1 592 ? -28.984 14.891 38.125 1 89 592 ASP B C 1
ATOM 12723 O O . ASP B 1 592 ? -29.078 16 37.594 1 89 592 ASP B O 1
ATOM 12727 N N . ARG B 1 593 ? -28.547 14.727 39.312 1 93.06 593 ARG B N 1
ATOM 12728 C CA . ARG B 1 593 ? -28.109 15.828 40.156 1 93.06 593 ARG B CA 1
ATOM 12729 C C . ARG B 1 593 ? -26.625 15.672 40.531 1 93.06 593 ARG B C 1
ATOM 12731 O O . ARG B 1 593 ? -25.844 16.609 40.375 1 93.06 593 ARG B O 1
ATOM 12738 N N . TYR B 1 594 ? -26.266 14.539 41 1 96.56 594 TYR B N 1
ATOM 12739 C CA . TYR B 1 594 ? -24.891 14.234 41.375 1 96.56 594 TYR B CA 1
ATOM 12740 C C . TYR B 1 594 ? -24.25 13.242 40.438 1 96.56 594 TYR B C 1
ATOM 12742 O O . TYR B 1 594 ? -24.781 12.148 40.219 1 96.56 594 TYR B O 1
ATOM 12750 N N . LEU B 1 595 ? -23.172 13.664 39.938 1 96.06 595 LEU B N 1
ATOM 12751 C CA . LEU B 1 595 ? -22.484 12.859 38.906 1 96.06 595 LEU B CA 1
ATOM 12752 C C . LEU B 1 595 ? -21.094 12.445 39.375 1 96.06 595 LEU B C 1
ATOM 12754 O O . LEU B 1 595 ? -20.406 13.234 40.031 1 96.06 595 LEU B O 1
ATOM 12758 N N . LEU B 1 596 ? -20.688 11.211 39.094 1 95.25 596 LEU B N 1
ATOM 12759 C CA . LEU B 1 596 ? -19.375 10.664 39.438 1 95.25 596 LEU B CA 1
ATOM 12760 C C . LEU B 1 596 ? -18.828 9.82 38.281 1 95.25 596 LEU B C 1
ATOM 12762 O O . LEU B 1 596 ? -19.562 9.031 37.688 1 95.25 596 LEU B O 1
ATOM 12766 N N . SER B 1 597 ? -17.562 10.031 37.938 1 93.81 597 SER B N 1
ATOM 12767 C CA . SER B 1 597 ? -16.859 9.195 36.969 1 93.81 597 SER B CA 1
ATOM 12768 C C . SER B 1 597 ? -15.492 8.766 37.531 1 93.81 597 SER B C 1
ATOM 12770 O O . SER B 1 597 ? -14.719 9.602 38 1 93.81 597 SER B O 1
ATOM 12772 N N . LEU B 1 598 ? -15.227 7.48 37.469 1 95.06 598 LEU B N 1
ATOM 12773 C CA . LEU B 1 598 ? -13.953 6.906 37.875 1 95.06 598 LEU B CA 1
ATOM 12774 C C . LEU B 1 598 ? -13.305 6.125 36.75 1 95.06 598 LEU B C 1
ATOM 12776 O O . LEU B 1 598 ? -13.969 5.375 36.031 1 95.06 598 LEU B O 1
ATOM 12780 N N . THR B 1 599 ? -12 6.355 36.531 1 94.81 599 THR B N 1
ATOM 12781 C CA . THR B 1 599 ? -11.242 5.602 35.531 1 94.81 599 THR B CA 1
ATOM 12782 C C . THR B 1 599 ? -9.93 5.098 36.125 1 94.81 599 THR B C 1
ATOM 12784 O O . THR B 1 599 ? -9.266 5.812 36.875 1 94.81 599 THR B O 1
ATOM 12787 N N . LEU B 1 600 ? -9.609 3.885 35.875 1 96.38 600 LEU B N 1
ATOM 12788 C CA . LEU B 1 600 ? -8.328 3.277 36.219 1 96.38 600 LEU B CA 1
ATOM 12789 C C . LEU B 1 600 ? -7.727 2.562 35 1 96.38 600 LEU B C 1
ATOM 12791 O O . LEU B 1 600 ? -8.391 1.737 34.375 1 96.38 600 LEU B O 1
ATOM 12795 N N . ARG B 1 601 ? -6.477 2.906 34.719 1 95.88 601 ARG B N 1
ATOM 12796 C CA . ARG B 1 601 ? -5.832 2.314 33.531 1 95.88 601 ARG B CA 1
ATOM 12797 C C . ARG B 1 601 ? -4.402 1.894 33.875 1 95.88 601 ARG B C 1
ATOM 12799 O O . ARG B 1 601 ? -3.68 2.609 34.562 1 95.88 601 ARG B O 1
ATOM 12806 N N . ARG B 1 602 ? -4.039 0.708 33.469 1 97.06 602 ARG B N 1
ATOM 12807 C CA . ARG B 1 602 ? -2.686 0.169 33.562 1 97.06 602 ARG B CA 1
ATOM 12808 C C . ARG B 1 602 ? -2.088 -0.079 32.188 1 97.06 602 ARG B C 1
ATOM 12810 O O . ARG B 1 602 ? -2.623 -0.867 31.406 1 97.06 602 ARG B O 1
ATOM 12817 N N . ASP B 1 603 ? -0.936 0.563 31.953 1 97.19 603 ASP B N 1
ATOM 12818 C CA . ASP B 1 603 ? -0.285 0.468 30.656 1 97.19 603 ASP B CA 1
ATOM 12819 C C . ASP B 1 603 ? 1.078 -0.211 30.766 1 97.19 603 ASP B C 1
ATOM 12821 O O . ASP B 1 603 ? 1.812 0.016 31.734 1 97.19 603 ASP B O 1
ATOM 12825 N N . GLY B 1 604 ? 1.353 -1.087 29.797 1 97.31 604 GLY B N 1
ATOM 12826 C CA . GLY B 1 604 ? 2.67 -1.676 29.609 1 97.31 604 GLY B CA 1
ATOM 12827 C C . GLY B 1 604 ? 3.262 -1.4 28.234 1 97.31 604 GLY B C 1
ATOM 12828 O O . GLY B 1 604 ? 2.605 -1.614 27.219 1 97.31 604 GLY B O 1
ATOM 12829 N N . SER B 1 605 ? 4.523 -0.883 28.25 1 96.38 605 SER B N 1
ATOM 12830 C CA . SER B 1 605 ? 5.195 -0.54 27 1 96.38 605 SER B CA 1
ATOM 12831 C C . SER B 1 605 ? 6.543 -1.244 26.875 1 96.38 605 SER B C 1
ATOM 12833 O O . SER B 1 605 ? 7.273 -1.358 27.859 1 96.38 605 SER B O 1
ATOM 12835 N N . SER B 1 606 ? 6.836 -1.714 25.672 1 95.31 606 SER B N 1
ATOM 12836 C CA . SER B 1 606 ? 8.109 -2.377 25.422 1 95.31 606 SER B CA 1
ATOM 12837 C C . SER B 1 606 ? 9.258 -1.373 25.406 1 95.31 606 SER B C 1
ATOM 12839 O O . SER B 1 606 ? 10.43 -1.76 25.359 1 95.31 606 SER B O 1
ATOM 12841 N N . ARG B 1 607 ? 9.016 -0.105 25.438 1 93.75 607 ARG B N 1
ATOM 12842 C CA . ARG B 1 607 ? 10.039 0.939 25.422 1 93.75 607 ARG B CA 1
ATOM 12843 C C . ARG B 1 607 ? 10.734 1.034 26.781 1 93.75 607 ARG B C 1
ATOM 12845 O O . ARG B 1 607 ? 11.82 1.606 26.875 1 93.75 607 ARG B O 1
ATOM 12852 N N . PHE B 1 608 ? 10.062 0.442 27.719 1 94.94 608 PHE B N 1
ATOM 12853 C CA . PHE B 1 608 ? 10.633 0.459 29.062 1 94.94 608 PHE B CA 1
ATOM 12854 C C . PHE B 1 608 ? 11.172 -0.913 29.438 1 94.94 608 PHE B C 1
ATOM 12856 O O . PHE B 1 608 ? 10.758 -1.928 28.875 1 94.94 608 PHE B O 1
ATOM 12863 N N . GLY B 1 609 ? 12.148 -0.887 30.375 1 93.44 609 GLY B N 1
ATOM 12864 C CA . GLY B 1 609 ? 12.695 -2.137 30.875 1 93.44 609 GLY B CA 1
ATOM 12865 C C . GLY B 1 609 ? 11.719 -2.908 31.734 1 93.44 609 GLY B C 1
ATOM 12866 O O . GLY B 1 609 ? 10.641 -2.402 32.062 1 93.44 609 GLY B O 1
ATOM 12867 N N . LYS B 1 610 ? 12.133 -4.039 32.156 1 92.19 610 LYS B N 1
ATOM 12868 C CA . LYS B 1 610 ? 11.266 -4.961 32.906 1 92.19 610 LYS B CA 1
ATOM 12869 C C . LYS B 1 610 ? 10.867 -4.375 34.25 1 92.19 610 LYS B C 1
ATOM 12871 O O . LYS B 1 610 ? 9.766 -4.637 34.75 1 92.19 610 LYS B O 1
ATOM 12876 N N . ASN B 1 611 ? 11.664 -3.564 34.812 1 91.88 611 ASN B N 1
ATOM 12877 C CA . ASN B 1 611 ? 11.43 -3.037 36.156 1 91.88 611 ASN B CA 1
ATOM 12878 C C . ASN B 1 611 ? 10.297 -2.008 36.156 1 91.88 611 ASN B C 1
ATOM 12880 O O . ASN B 1 611 ? 9.656 -1.791 37.188 1 91.88 611 ASN B O 1
ATOM 12884 N N . HIS B 1 612 ? 10.117 -1.264 35.094 1 94.5 612 HIS B N 1
ATOM 12885 C CA . HIS B 1 612 ? 9.109 -0.206 35.031 1 94.5 612 HIS B CA 1
ATOM 12886 C C . HIS B 1 612 ? 8.297 -0.303 33.75 1 94.5 612 HIS B C 1
ATOM 12888 O O . HIS B 1 612 ? 7.934 0.717 33.156 1 94.5 612 HIS B O 1
ATOM 12894 N N . ARG B 1 613 ? 8.156 -1.477 33.344 1 95.25 613 ARG B N 1
ATOM 12895 C CA . ARG B 1 613 ? 7.449 -1.704 32.062 1 95.25 613 ARG B CA 1
ATOM 12896 C C . ARG B 1 613 ? 5.984 -1.295 32.188 1 95.25 613 ARG B C 1
ATOM 12898 O O . ARG B 1 613 ? 5.398 -0.795 31.234 1 95.25 613 ARG B O 1
ATOM 12905 N N . TYR B 1 614 ? 5.375 -1.463 33.375 1 96.44 614 TYR B N 1
ATOM 12906 C CA . TYR B 1 614 ? 3.965 -1.165 33.625 1 96.44 614 TYR B CA 1
ATOM 12907 C C . TYR B 1 614 ? 3.799 -0.01 34.594 1 96.44 614 TYR B C 1
ATOM 12909 O O . TYR B 1 614 ? 4.633 0.184 35.469 1 96.44 614 TYR B O 1
ATOM 12917 N N . ALA B 1 615 ? 2.742 0.773 34.406 1 96.12 615 ALA B N 1
ATOM 12918 C CA . ALA B 1 615 ? 2.334 1.812 35.344 1 96.12 615 ALA B CA 1
ATOM 12919 C C . ALA B 1 615 ? 0.814 1.95 35.406 1 96.12 615 ALA B C 1
ATOM 12921 O O . ALA B 1 615 ? 0.127 1.594 34.438 1 96.12 615 ALA B O 1
ATOM 12922 N N . THR B 1 616 ? 0.299 2.443 36.469 1 96.62 616 THR B N 1
ATOM 12923 C CA . THR B 1 616 ? -1.137 2.596 36.688 1 96.62 616 THR B CA 1
ATOM 12924 C C . THR B 1 616 ? -1.504 4.066 36.844 1 96.62 616 THR B C 1
ATOM 12926 O O . THR B 1 616 ? -0.856 4.793 37.594 1 96.62 616 THR B O 1
ATOM 12929 N N . PHE B 1 617 ? -2.545 4.5 36.25 1 96.31 617 PHE B N 1
ATOM 12930 C CA . PHE B 1 617 ? -2.943 5.902 36.219 1 96.31 617 PHE B CA 1
ATOM 12931 C C . PHE B 1 617 ? -4.422 6.051 36.562 1 96.31 617 PHE B C 1
ATOM 12933 O O . PHE B 1 617 ? -5.289 5.742 35.75 1 96.31 617 PHE B O 1
ATOM 12940 N N . PRO B 1 618 ? -4.801 6.633 37.656 1 96 618 PRO B N 1
ATOM 12941 C CA . PRO B 1 618 ? -6.191 6.836 38.062 1 96 618 PRO B CA 1
ATOM 12942 C C . PRO B 1 618 ? -6.723 8.219 37.688 1 96 618 PRO B C 1
ATOM 12944 O O . PRO B 1 618 ? -5.941 9.148 37.5 1 96 618 PRO B O 1
ATOM 12947 N N . SER B 1 619 ? -8.016 8.383 37.562 1 95.44 619 SER B N 1
ATOM 12948 C CA . SER B 1 619 ? -8.695 9.664 37.375 1 95.44 619 SER B CA 1
ATOM 12949 C C . SER B 1 619 ? -10.086 9.656 38 1 95.44 619 SER B C 1
ATOM 12951 O O . SER B 1 619 ? -10.75 8.617 38.031 1 95.44 619 SER B O 1
ATOM 12953 N N . VAL B 1 620 ? -10.523 10.812 38.5 1 95.94 620 VAL B N 1
ATOM 12954 C CA . VAL B 1 620 ? -11.844 10.984 39.094 1 95.94 620 VAL B CA 1
ATOM 12955 C C . VAL B 1 620 ? -12.453 12.312 38.656 1 95.94 620 VAL B C 1
ATOM 12957 O O . VAL B 1 620 ? -11.742 13.305 38.469 1 95.94 620 VAL B O 1
ATOM 12960 N N . SER B 1 621 ? -13.695 12.344 38.406 1 95.5 621 SER B N 1
ATOM 12961 C CA . SER B 1 621 ? -14.43 13.562 38.094 1 95.5 621 SER B CA 1
ATOM 12962 C C . SER B 1 621 ? -15.773 13.602 38.812 1 95.5 621 SER B C 1
ATOM 12964 O O . SER B 1 621 ? -16.453 12.586 38.938 1 95.5 621 SER B O 1
ATOM 12966 N N . LEU B 1 622 ? -16.172 14.789 39.281 1 96.62 622 LEU B N 1
ATOM 12967 C CA . LEU B 1 622 ? -17.406 15.047 40 1 96.62 622 LEU B CA 1
ATOM 12968 C C . LEU B 1 622 ? -18.219 16.141 39.312 1 96.62 622 LEU B C 1
ATOM 12970 O O . LEU B 1 622 ? -17.641 17.078 38.719 1 96.62 622 LEU B O 1
ATOM 12974 N N . GLY B 1 623 ? -19.5 15.953 39.312 1 96.06 623 GLY B N 1
ATOM 12975 C CA . GLY B 1 623 ? -20.422 16.953 38.812 1 96.06 623 GLY B CA 1
ATOM 12976 C C . GLY B 1 623 ? -21.625 17.188 39.688 1 96.06 623 GLY B C 1
ATOM 12977 O O . GLY B 1 623 ? -22.125 16.25 40.312 1 96.06 623 GLY B O 1
ATOM 12978 N N . TRP B 1 624 ? -22.031 18.469 39.812 1 97.19 624 TRP B N 1
ATOM 12979 C CA . TRP B 1 624 ? -23.203 18.875 40.594 1 97.19 624 TRP B CA 1
ATOM 12980 C C . TRP B 1 624 ? -24.094 19.812 39.75 1 97.19 624 TRP B C 1
ATOM 12982 O O . TRP B 1 624 ? -23.734 20.953 39.5 1 97.19 624 TRP B O 1
ATOM 12992 N N . ARG B 1 625 ? -25.172 19.234 39.344 1 95.19 625 ARG B N 1
ATOM 12993 C CA . ARG B 1 625 ? -26.156 20.062 38.625 1 95.19 625 ARG B CA 1
ATOM 12994 C C . ARG B 1 625 ? -27.062 20.781 39.625 1 95.19 625 ARG B C 1
ATOM 12996 O O . ARG B 1 625 ? -28.141 20.281 39.938 1 95.19 625 ARG B O 1
ATOM 13003 N N . ILE B 1 626 ? -26.844 21.922 39.875 1 95 626 ILE B N 1
ATOM 13004 C CA . ILE B 1 626 ? -27.453 22.688 40.969 1 95 626 ILE B CA 1
ATOM 13005 C C . ILE B 1 626 ? -28.906 22.984 40.594 1 95 626 ILE B C 1
ATOM 13007 O O . ILE B 1 626 ? -29.781 23.031 41.5 1 95 626 ILE B O 1
ATOM 13011 N N . THR B 1 627 ? -29.172 23.188 39.375 1 91.56 627 THR B N 1
ATOM 13012 C CA . THR B 1 627 ? -30.531 23.547 38.938 1 91.56 627 THR B CA 1
ATOM 13013 C C . THR B 1 627 ? -31.5 22.422 39.25 1 91.56 627 THR B C 1
ATOM 13015 O O . THR B 1 627 ? -32.719 22.625 39.281 1 91.56 627 THR B O 1
ATOM 13018 N N . GLN B 1 628 ? -30.984 21.203 39.406 1 89.94 628 GLN B N 1
ATOM 13019 C CA . GLN B 1 628 ? -31.844 20.062 39.688 1 89.94 628 GLN B CA 1
ATOM 13020 C C . GLN B 1 628 ? -32.219 20.016 41.156 1 89.94 628 GLN B C 1
ATOM 13022 O O . GLN B 1 628 ? -33.062 19.219 41.562 1 89.94 628 GLN B O 1
ATOM 13027 N N . GLU B 1 629 ? -31.688 20.922 41.938 1 93.56 629 GLU B N 1
ATOM 13028 C CA . GLU B 1 629 ? -32.062 21.016 43.344 1 93.56 629 GLU B CA 1
ATOM 13029 C C . GLU B 1 629 ? -33.438 21.672 43.5 1 93.56 629 GLU B C 1
ATOM 13031 O O . GLU B 1 629 ? -33.812 22.547 42.719 1 93.56 629 GLU B O 1
ATOM 13036 N N . ASN B 1 630 ? -34.031 21.406 44.656 1 89.94 630 ASN B N 1
ATOM 13037 C CA . ASN B 1 630 ? -35.406 21.906 44.906 1 89.94 630 ASN B CA 1
ATOM 13038 C C . ASN B 1 630 ? -35.406 23.406 45.125 1 89.94 630 ASN B C 1
ATOM 13040 O O . ASN B 1 630 ? -36.344 24.094 44.719 1 89.94 630 ASN B O 1
ATOM 13044 N N . PHE B 1 631 ? -34.406 23.891 45.625 1 90.62 631 PHE B N 1
ATOM 13045 C CA . PHE B 1 631 ? -34.406 25.312 45.938 1 90.62 631 PHE B CA 1
ATOM 13046 C C . PHE B 1 631 ? -34.125 26.156 44.688 1 90.62 631 PHE B C 1
ATOM 13048 O O . PHE B 1 631 ? -34.344 27.375 44.719 1 90.62 631 PHE B O 1
ATOM 13055 N N . MET B 1 632 ? -33.781 25.516 43.594 1 89.44 632 MET B N 1
ATOM 13056 C CA . MET B 1 632 ? -33.469 26.25 42.375 1 89.44 632 MET B CA 1
ATOM 13057 C C . MET B 1 632 ? -34.625 26.109 41.375 1 89.44 632 MET B C 1
ATOM 13059 O O . MET B 1 632 ? -34.656 26.781 40.344 1 89.44 632 MET B O 1
ATOM 13063 N N . LYS B 1 633 ? -35.562 25.297 41.594 1 82.81 633 LYS B N 1
ATOM 13064 C CA . LYS B 1 633 ? -36.562 24.938 40.625 1 82.81 633 LYS B CA 1
ATOM 13065 C C . LYS B 1 633 ? -37.5 26.109 40.312 1 82.81 633 LYS B C 1
ATOM 13067 O O . LYS B 1 633 ? -38.125 26.141 39.25 1 82.81 633 LYS B O 1
ATOM 13072 N N . GLU B 1 634 ? -37.531 27.078 41.094 1 83.81 634 GLU B N 1
ATOM 13073 C CA . GLU B 1 634 ? -38.469 28.188 40.906 1 83.81 634 GLU B CA 1
ATOM 13074 C C . GLU B 1 634 ? -37.812 29.266 40 1 83.81 634 GLU B C 1
ATOM 13076 O O . GLU B 1 634 ? -38.531 30.125 39.5 1 83.81 634 GLU B O 1
ATOM 13081 N N . LEU B 1 635 ? -36.531 29.156 39.812 1 88.56 635 LEU B N 1
ATOM 13082 C CA . LEU B 1 635 ? -35.844 30.188 39.031 1 88.56 635 LEU B CA 1
ATOM 13083 C C . LEU B 1 635 ? -36.094 29.969 37.531 1 88.56 635 LEU B C 1
ATOM 13085 O O . LEU B 1 635 ? -35.688 28.938 36.969 1 88.56 635 LEU B O 1
ATOM 13089 N N . THR B 1 636 ? -36.688 30.938 36.781 1 85.94 636 THR B N 1
ATOM 13090 C CA . THR B 1 636 ? -37.062 30.781 35.375 1 85.94 636 THR B CA 1
ATOM 13091 C C . THR B 1 636 ? -35.969 31.328 34.469 1 85.94 636 THR B C 1
ATOM 13093 O O . THR B 1 636 ? -35.906 30.969 33.281 1 85.94 636 THR B O 1
ATOM 13096 N N . TRP B 1 637 ? -35.094 32.219 34.938 1 90 637 TRP B N 1
ATOM 13097 C CA . TRP B 1 637 ? -34.062 32.812 34.094 1 90 637 TRP B CA 1
ATOM 13098 C C . TRP B 1 637 ? -32.844 31.906 33.969 1 90 637 TRP B C 1
ATOM 13100 O O . TRP B 1 637 ? -32 32.094 33.062 1 90 637 TRP B O 1
ATOM 13110 N N . LEU B 1 638 ? -32.75 30.906 34.844 1 92.5 638 LEU B N 1
ATOM 13111 C CA . LEU B 1 638 ? -31.656 29.953 34.875 1 92.5 638 LEU B CA 1
ATOM 13112 C C . LEU B 1 638 ? -32.125 28.578 34.406 1 92.5 638 LEU B C 1
ATOM 13114 O O . LEU B 1 638 ? -32.938 27.922 35.062 1 92.5 638 LEU B O 1
ATOM 13118 N N . ASP B 1 639 ? -31.609 28.156 33.219 1 89.5 639 ASP B N 1
ATOM 13119 C CA . ASP B 1 639 ? -32.031 26.891 32.656 1 89.5 639 ASP B CA 1
ATOM 13120 C C . ASP B 1 639 ? -31.188 25.734 33.188 1 89.5 639 ASP B C 1
ATOM 13122 O O . ASP B 1 639 ? -31.703 24.641 33.438 1 89.5 639 ASP B O 1
ATOM 13126 N N . ASP B 1 640 ? -29.922 25.953 33.25 1 90.62 640 ASP B N 1
ATOM 13127 C CA . ASP B 1 640 ? -29.016 24.922 33.75 1 90.62 640 ASP B CA 1
ATOM 13128 C C . ASP B 1 640 ? -27.766 25.531 34.375 1 90.62 640 ASP B C 1
ATOM 13130 O O . ASP B 1 640 ? -27.25 26.531 33.875 1 90.62 640 ASP B O 1
ATOM 13134 N N . LEU B 1 641 ? -27.359 25 35.438 1 94.69 641 LEU B N 1
ATOM 13135 C CA . LEU B 1 641 ? -26.109 25.359 36.094 1 94.69 641 LEU B CA 1
ATOM 13136 C C . LEU B 1 641 ? -25.422 24.109 36.688 1 94.69 641 LEU B C 1
ATOM 13138 O O . LEU B 1 641 ? -25.984 23.438 37.531 1 94.69 641 LEU B O 1
ATOM 13142 N N . LYS B 1 642 ? -24.297 23.844 36.188 1 95.25 642 LYS B N 1
ATOM 13143 C CA . LYS B 1 642 ? -23.562 22.656 36.594 1 95.25 642 LYS B CA 1
ATOM 13144 C C . LYS B 1 642 ? -22.141 23 37 1 95.25 642 LYS B C 1
ATOM 13146 O O . LYS B 1 642 ? -21.422 23.703 36.281 1 95.25 642 LYS B O 1
ATOM 13151 N N . LEU B 1 643 ? -21.75 22.562 38.188 1 96.75 643 LEU B N 1
ATOM 13152 C CA . LEU B 1 643 ? -20.359 22.625 38.625 1 96.75 643 LEU B CA 1
ATOM 13153 C C . LEU B 1 643 ? -19.656 21.281 38.406 1 96.75 643 LEU B C 1
ATOM 13155 O O . LEU B 1 643 ? -20.234 20.234 38.656 1 96.75 643 LEU B O 1
ATOM 13159 N N . ARG B 1 644 ? -18.5 21.391 37.875 1 95.5 644 ARG B N 1
ATOM 13160 C CA . ARG B 1 644 ? -17.734 20.172 37.656 1 95.5 644 ARG B CA 1
ATOM 13161 C C . ARG B 1 644 ? -16.297 20.312 38.188 1 95.5 644 ARG B C 1
ATOM 13163 O O . ARG B 1 644 ? -15.727 21.406 38.125 1 95.5 644 ARG B O 1
ATOM 13170 N N . ALA B 1 645 ? -15.719 19.219 38.625 1 96.44 645 ALA B N 1
ATOM 13171 C CA . ALA B 1 645 ? -14.32 19.125 39.062 1 96.44 645 ALA B CA 1
ATOM 13172 C C . ALA B 1 645 ? -13.719 17.766 38.688 1 96.44 645 ALA B C 1
ATOM 13174 O O . ALA B 1 645 ? -14.391 16.734 38.781 1 96.44 645 ALA B O 1
ATOM 13175 N N . SER B 1 646 ? -12.516 17.828 38.219 1 96.19 646 SER B N 1
ATOM 13176 C CA . SER B 1 646 ? -11.859 16.578 37.875 1 96.19 646 SER B CA 1
ATOM 13177 C C . SER B 1 646 ? -10.391 16.578 38.281 1 96.19 646 SER B C 1
ATOM 13179 O O . SER B 1 646 ? -9.781 17.641 38.406 1 96.19 646 SER B O 1
ATOM 13181 N N . TRP B 1 647 ? -9.875 15.398 38.531 1 96.31 647 TRP B N 1
ATOM 13182 C CA . TRP B 1 647 ? -8.484 15.117 38.844 1 96.31 647 TRP B CA 1
ATOM 13183 C C . TRP B 1 647 ? -8.047 13.789 38.25 1 96.31 647 TRP B C 1
ATOM 13185 O O . TRP B 1 647 ? -8.805 12.82 38.25 1 96.31 647 TRP B O 1
ATOM 13195 N N . GLY B 1 648 ? -6.824 13.789 37.719 1 95.31 648 GLY B N 1
ATOM 13196 C CA . GLY B 1 648 ? -6.367 12.508 37.188 1 95.31 648 GLY B CA 1
ATOM 13197 C C . GLY B 1 648 ? -4.93 12.539 36.71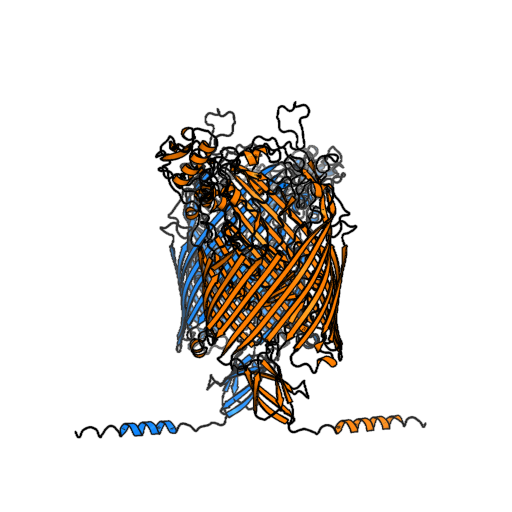9 1 95.31 648 GLY B C 1
ATOM 13198 O O . GLY B 1 648 ? -4.301 13.602 36.688 1 95.31 648 GLY B O 1
ATOM 13199 N N . GLN B 1 649 ? -4.43 11.312 36.344 1 95.19 649 GLN B N 1
ATOM 13200 C CA . GLN B 1 649 ? -3.064 11.125 35.875 1 95.19 649 GLN B CA 1
ATOM 13201 C C . GLN B 1 649 ? -3.051 10.375 34.562 1 95.19 649 GLN B C 1
ATOM 13203 O O . GLN B 1 649 ? -3.871 9.477 34.312 1 95.19 649 GLN B O 1
ATOM 13208 N N . THR B 1 650 ? -2.156 10.766 33.719 1 93.12 650 THR B N 1
ATOM 13209 C CA . THR B 1 650 ? -1.897 10.07 32.469 1 93.12 650 THR B CA 1
ATOM 13210 C C . THR B 1 650 ? -0.401 9.852 32.281 1 93.12 650 THR B C 1
ATOM 13212 O O . THR B 1 650 ? 0.408 10.727 32.594 1 93.12 650 THR B O 1
ATOM 13215 N N . GLY B 1 651 ? -0.079 8.688 31.75 1 91.62 651 GLY B N 1
ATOM 13216 C CA . GLY B 1 651 ? 1.314 8.398 31.453 1 91.62 651 GLY B CA 1
ATOM 13217 C C . GLY B 1 651 ? 1.733 8.844 30.062 1 91.62 651 GLY B C 1
ATOM 13218 O O . GLY B 1 651 ? 0.891 9.211 29.25 1 91.62 651 GLY B O 1
ATOM 13219 N N . ASN B 1 652 ? 3.049 8.836 29.859 1 91.25 652 ASN B N 1
ATOM 13220 C CA . ASN B 1 652 ? 3.635 9.133 28.562 1 91.25 652 ASN B CA 1
ATOM 13221 C C . ASN B 1 652 ? 4.781 8.18 28.234 1 91.25 652 ASN B C 1
ATOM 13223 O O . ASN B 1 652 ? 5.727 8.047 29.016 1 91.25 652 ASN B O 1
ATOM 13227 N N . GLN B 1 653 ? 4.664 7.562 27.125 1 88.25 653 GLN B N 1
ATOM 13228 C CA . GLN B 1 653 ? 5.707 6.625 26.719 1 88.25 653 GLN B CA 1
ATOM 13229 C C . GLN B 1 653 ? 6.383 7.086 25.438 1 88.25 653 GLN B C 1
ATOM 13231 O O . GLN B 1 653 ? 7.047 6.297 24.766 1 88.25 653 GLN B O 1
ATOM 13236 N N . GLU B 1 654 ? 6.156 8.297 24.969 1 86.88 654 GLU B N 1
ATOM 13237 C CA . GLU B 1 654 ? 6.695 8.789 23.703 1 86.88 654 GLU B CA 1
ATOM 13238 C C . GLU B 1 654 ? 8.188 9.078 23.812 1 86.88 654 GLU B C 1
ATOM 13240 O O . GLU B 1 654 ? 8.602 10.242 23.781 1 86.88 654 GLU B O 1
ATOM 13245 N N . ILE B 1 655 ? 8.969 8.102 23.828 1 86.56 655 ILE B N 1
ATOM 13246 C CA . ILE B 1 655 ? 10.422 8.156 23.875 1 86.56 655 ILE B CA 1
ATOM 13247 C C . ILE B 1 655 ? 11 7.301 22.75 1 86.56 655 ILE B C 1
ATOM 13249 O O . ILE B 1 655 ? 10.273 6.574 22.062 1 86.56 655 ILE B O 1
ATOM 13253 N N . SER B 1 656 ? 12.195 7.426 22.656 1 89.81 656 SER B N 1
ATOM 13254 C CA . SER B 1 656 ? 12.859 6.605 21.641 1 89.81 656 SER B CA 1
ATOM 13255 C C . SER B 1 656 ? 12.695 5.121 21.938 1 89.81 656 SER B C 1
ATOM 13257 O O . SER B 1 656 ? 12.766 4.703 23.094 1 89.81 656 SER B O 1
ATOM 13259 N N . ASN B 1 657 ? 12.562 4.309 20.906 1 92.5 657 ASN B N 1
ATOM 13260 C CA . ASN B 1 657 ? 12.484 2.857 21.047 1 92.5 657 ASN B CA 1
ATOM 13261 C C . ASN B 1 657 ? 13.797 2.277 21.578 1 92.5 657 ASN B C 1
ATOM 13263 O O . ASN B 1 657 ? 13.836 1.14 22.047 1 92.5 657 ASN B O 1
ATOM 13267 N N . LEU B 1 658 ? 14.844 3.158 21.531 1 90.25 658 LEU B N 1
ATOM 13268 C CA . LEU B 1 658 ? 16.172 2.676 21.891 1 90.25 658 LEU B CA 1
ATOM 13269 C C . LEU B 1 658 ? 16.641 3.285 23.203 1 90.25 658 LEU B C 1
ATOM 13271 O O . LEU B 1 658 ? 17.766 3.051 23.641 1 90.25 658 LEU B O 1
ATOM 13275 N N . ALA B 1 659 ? 15.812 3.959 23.797 1 90.75 659 ALA B N 1
ATOM 13276 C CA . ALA B 1 659 ? 16.219 4.777 24.938 1 90.75 659 ALA B CA 1
ATOM 13277 C C . ALA B 1 659 ? 16.828 3.918 26.047 1 90.75 659 ALA B C 1
ATOM 13279 O O . ALA B 1 659 ? 17.766 4.348 26.734 1 90.75 659 ALA B O 1
ATOM 13280 N N . ARG B 1 660 ? 16.391 2.744 26.281 1 92.31 660 ARG B N 1
ATOM 13281 C CA . ARG B 1 660 ? 16.828 1.95 27.422 1 92.31 660 ARG B CA 1
ATOM 13282 C C . ARG B 1 660 ? 18.078 1.145 27.094 1 92.31 660 ARG B C 1
ATOM 13284 O O . ARG B 1 660 ? 18.703 0.583 28 1 92.31 660 ARG B O 1
ATOM 13291 N N . TYR B 1 661 ? 18.516 1.156 25.891 1 91.62 661 TYR B N 1
ATOM 13292 C CA . TYR B 1 661 ? 19.594 0.268 25.469 1 91.62 661 TYR B CA 1
ATOM 13293 C C . TYR B 1 661 ? 20.922 1.014 25.406 1 91.62 661 TYR B C 1
ATOM 13295 O O . TYR B 1 661 ? 20.953 2.225 25.172 1 91.62 661 TYR B O 1
ATOM 13303 N N . THR B 1 662 ? 21.969 0.265 25.672 1 91.31 662 THR B N 1
ATOM 13304 C CA . THR B 1 662 ? 23.297 0.724 25.25 1 91.31 662 THR B CA 1
ATOM 13305 C C . THR B 1 662 ? 23.5 0.483 23.766 1 91.31 662 THR B C 1
ATOM 13307 O O . THR B 1 662 ? 23.312 -0.633 23.281 1 91.31 662 THR B O 1
ATOM 13310 N N . ILE B 1 663 ? 23.797 1.511 23.156 1 88.81 663 ILE B N 1
ATOM 13311 C CA . ILE B 1 663 ? 23.859 1.423 21.703 1 88.81 663 ILE B CA 1
ATOM 13312 C C . ILE B 1 663 ? 25.297 1.617 21.25 1 88.81 663 ILE B C 1
ATOM 13314 O O . ILE B 1 663 ? 25.969 2.561 21.672 1 88.81 663 ILE B O 1
ATOM 13318 N N . TYR B 1 664 ? 25.688 0.677 20.359 1 84.38 664 TYR B N 1
ATOM 13319 C CA . TYR B 1 664 ? 26.953 0.811 19.625 1 84.38 664 TYR B CA 1
ATOM 13320 C C . TYR B 1 664 ? 26.688 1.019 18.141 1 84.38 664 TYR B C 1
ATOM 13322 O O . TYR B 1 664 ? 25.797 0.405 17.562 1 84.38 664 TYR B O 1
ATOM 13330 N N . ALA B 1 665 ? 27.359 1.998 17.578 1 77.75 665 ALA B N 1
ATOM 13331 C CA . ALA B 1 665 ? 27.203 2.238 16.141 1 77.75 665 ALA B CA 1
ATOM 13332 C C . ALA B 1 665 ? 28.547 2.145 15.422 1 77.75 665 ALA B C 1
ATOM 13334 O O . ALA B 1 665 ? 29.578 2.559 15.953 1 77.75 665 ALA B O 1
ATOM 13335 N N . PRO B 1 666 ? 28.438 1.492 14.141 1 71.31 666 PRO B N 1
ATOM 13336 C CA . PRO B 1 666 ? 29.656 1.562 13.344 1 71.31 666 PRO B CA 1
ATOM 13337 C C . PRO B 1 666 ? 30 2.986 12.906 1 71.31 666 PRO B C 1
ATOM 13339 O O . PRO B 1 666 ? 29.094 3.77 12.594 1 71.31 666 PRO B O 1
ATOM 13342 N N . ASN B 1 667 ? 31.047 3.488 13.109 1 69.94 667 ASN B N 1
ATOM 13343 C CA . ASN B 1 667 ? 31.516 4.781 12.633 1 69.94 667 ASN B CA 1
ATOM 13344 C C . ASN B 1 667 ? 32.719 4.625 11.719 1 69.94 667 ASN B C 1
ATOM 13346 O O . ASN B 1 667 ? 33.875 4.609 12.195 1 69.94 667 ASN B O 1
ATOM 13350 N N . TYR B 1 668 ? 32.312 4.574 10.453 1 60.97 668 TYR B N 1
ATOM 13351 C CA . TYR B 1 668 ? 33.406 4.363 9.5 1 60.97 668 TYR B CA 1
ATOM 13352 C C . TYR B 1 668 ? 33.969 5.695 9 1 60.97 668 TYR B C 1
ATOM 13354 O O . TYR B 1 668 ? 33.188 6.625 8.727 1 60.97 668 TYR B O 1
ATOM 13362 N N . GLY B 1 669 ? 35 6.203 9.57 1 56.19 669 GLY B N 1
ATOM 13363 C CA . GLY B 1 669 ? 35.625 7.445 9.133 1 56.19 669 GLY B CA 1
ATOM 13364 C C . GLY B 1 669 ? 35.406 7.727 7.652 1 56.19 669 GLY B C 1
ATOM 13365 O O . GLY B 1 669 ? 35.531 6.824 6.824 1 56.19 669 GLY B O 1
ATOM 13366 N N . THR B 1 670 ? 34.344 8.688 7.387 1 54.91 670 THR B N 1
ATOM 13367 C CA . THR B 1 670 ? 34.219 9.086 5.992 1 54.91 670 THR B CA 1
ATOM 13368 C C . THR B 1 670 ? 34.906 10.422 5.746 1 54.91 670 THR B C 1
ATOM 13370 O O . THR B 1 670 ? 35.219 11.148 6.691 1 54.91 670 THR B O 1
ATOM 13373 N N . THR B 1 671 ? 35.5 10.562 4.598 1 47.19 671 THR B N 1
ATOM 13374 C CA . THR B 1 671 ? 36.031 11.859 4.195 1 47.19 671 THR B CA 1
ATOM 13375 C C . THR B 1 671 ? 34.875 12.828 3.891 1 47.19 671 THR B C 1
ATOM 13377 O O . THR B 1 671 ? 33.938 12.477 3.184 1 47.19 671 THR B O 1
ATOM 13380 N N . ASP B 1 672 ? 34.531 13.609 4.832 1 45.56 672 ASP B N 1
ATOM 13381 C CA . ASP B 1 672 ? 33.469 14.562 4.5 1 45.56 672 ASP B CA 1
ATOM 13382 C C . ASP B 1 672 ? 33.844 15.391 3.273 1 45.56 672 ASP B C 1
ATOM 13384 O O . ASP B 1 672 ? 35 15.469 2.902 1 45.56 672 ASP B O 1
ATOM 13388 N N . SER B 1 673 ? 32.875 15.656 2.506 1 40.94 673 SER B N 1
ATOM 13389 C CA . SER B 1 673 ? 33.062 16.422 1.277 1 40.94 673 SER B CA 1
ATOM 13390 C C . SER B 1 673 ? 33.844 17.703 1.537 1 40.94 673 SER B C 1
ATOM 13392 O O . SER B 1 673 ? 34.281 18.375 0.598 1 40.94 673 SER B O 1
ATOM 13394 N N . PHE B 1 674 ? 33.656 18.266 2.697 1 41.38 674 PHE B N 1
ATOM 13395 C CA . PHE B 1 674 ? 34.344 19.531 2.895 1 41.38 674 PHE B CA 1
ATOM 13396 C C . PHE B 1 674 ? 35.75 19.297 3.441 1 41.38 674 PHE B C 1
ATOM 13398 O O . PHE B 1 674 ? 36.344 20.219 4 1 41.38 674 PHE B O 1
ATOM 13405 N N . GLY B 1 675 ? 36.312 18.156 3.275 1 41.62 675 GLY B N 1
ATOM 13406 C CA . GLY B 1 675 ? 37.719 17.922 3.646 1 41.62 675 GLY B CA 1
ATOM 13407 C C . GLY B 1 675 ? 37.875 17.453 5.082 1 41.62 675 GLY B C 1
ATOM 13408 O O . GLY B 1 675 ? 39 17.203 5.535 1 41.62 675 GLY B O 1
ATOM 13409 N N . GLY B 1 676 ? 36.844 17.766 5.91 1 41.09 676 GLY B N 1
ATOM 13410 C CA . GLY B 1 676 ? 37.031 17.312 7.277 1 41.09 676 GLY B CA 1
ATOM 13411 C C . GLY B 1 676 ? 36.875 15.805 7.426 1 41.09 676 GLY B C 1
ATOM 13412 O O . GLY B 1 676 ? 36.25 15.148 6.598 1 41.09 676 GLY B O 1
ATOM 13413 N N . GLN B 1 677 ? 38 15.164 7.832 1 42.12 677 GLN B N 1
ATOM 13414 C CA . GLN B 1 677 ? 38.031 13.734 8.133 1 42.12 677 GLN B CA 1
ATOM 13415 C C . GLN B 1 677 ? 37.125 13.391 9.312 1 42.12 677 GLN B C 1
ATOM 13417 O O . GLN B 1 677 ? 37.219 14.023 10.367 1 42.12 677 GLN B O 1
ATOM 13422 N N . SER B 1 678 ? 35.969 12.953 9.148 1 51.47 678 SER B N 1
ATOM 13423 C CA . SER B 1 678 ? 35.25 12.367 10.289 1 51.47 678 SER B CA 1
ATOM 13424 C C . SER B 1 678 ? 36 11.133 10.812 1 51.47 678 SER B C 1
ATOM 13426 O O . SER B 1 678 ? 36.312 10.219 10.047 1 51.47 678 SER B O 1
ATOM 13428 N N . TYR B 1 679 ? 36.719 11.195 11.844 1 51.91 679 TYR B N 1
ATOM 13429 C CA . TYR B 1 679 ? 37.625 10.227 12.43 1 51.91 679 TYR B CA 1
ATOM 13430 C C . TYR B 1 679 ? 36.906 8.992 12.93 1 51.91 679 TYR B C 1
ATOM 13432 O O . TYR B 1 679 ? 36.219 9.047 13.953 1 51.91 679 TYR B O 1
ATOM 13440 N N . GLY B 1 680 ? 36.219 8.43 12.016 1 60.5 680 GLY B N 1
ATOM 13441 C CA . GLY B 1 680 ? 35.75 7.129 12.461 1 60.5 680 GLY B CA 1
ATOM 13442 C C . GLY B 1 680 ? 36.062 6.84 13.914 1 60.5 680 GLY B C 1
ATOM 13443 O O . GLY B 1 680 ? 36.062 7.75 14.75 1 60.5 680 GLY B O 1
ATOM 13444 N N . THR B 1 681 ? 36.219 5.586 14.367 1 64.62 681 THR B N 1
ATOM 13445 C CA . THR B 1 681 ? 36.469 5.234 15.758 1 64.62 681 THR B CA 1
ATOM 13446 C C . THR B 1 681 ? 37.969 5.188 16.031 1 64.62 681 THR B C 1
ATOM 13448 O O . THR B 1 681 ? 38.406 5.039 17.172 1 64.62 681 THR B O 1
ATOM 13451 N N . ALA B 1 682 ? 38.812 5.25 14.914 1 62.19 682 ALA B N 1
ATOM 13452 C CA . ALA B 1 682 ? 40.25 5.094 15.086 1 62.19 682 ALA B CA 1
ATOM 13453 C C . ALA B 1 682 ? 40.969 6.41 14.852 1 62.19 682 ALA B C 1
ATOM 13455 O O . ALA B 1 682 ? 40.562 7.207 13.992 1 62.19 682 ALA B O 1
ATOM 13456 N N . TYR B 1 683 ? 41.75 6.812 15.883 1 60.56 683 TYR B N 1
ATOM 13457 C CA . TYR B 1 683 ? 42.625 7.973 15.727 1 60.56 683 TYR B CA 1
ATOM 13458 C C . TYR B 1 683 ? 44.094 7.551 15.555 1 60.56 683 TYR B C 1
ATOM 13460 O O . TYR B 1 683 ? 44.594 6.703 16.312 1 60.56 683 TYR B O 1
ATOM 13468 N N . ASP B 1 684 ? 44.594 7.945 14.477 1 57.72 684 ASP B N 1
ATOM 13469 C CA . ASP B 1 684 ? 46.031 7.668 14.281 1 57.72 684 ASP B CA 1
ATOM 13470 C C . ASP B 1 684 ? 46.875 8.508 15.234 1 57.72 684 ASP B C 1
ATOM 13472 O O . ASP B 1 684 ? 47.344 9.586 14.875 1 57.72 684 ASP B O 1
ATOM 13476 N N . ILE B 1 685 ? 46.938 7.922 16.422 1 60.06 685 ILE B N 1
ATOM 13477 C CA . ILE B 1 685 ? 47.688 8.656 17.438 1 60.06 685 ILE B CA 1
ATOM 13478 C C . ILE B 1 685 ? 49.125 8.812 16.984 1 60.06 685 ILE B C 1
ATOM 13480 O O . ILE B 1 685 ? 49.781 9.82 17.297 1 60.06 685 ILE B O 1
ATOM 13484 N N . THR B 1 686 ? 49.5 7.75 16.281 1 59.97 686 THR B N 1
ATOM 13485 C CA . THR B 1 686 ? 50.938 7.801 15.93 1 59.97 686 THR B CA 1
ATOM 13486 C C . THR B 1 686 ? 51.125 8.562 14.617 1 59.97 686 THR B C 1
ATOM 13488 O O . THR B 1 686 ? 52.25 8.922 14.266 1 59.97 686 THR B O 1
ATOM 13491 N N . GLY B 1 687 ? 50.031 9.016 14.047 1 56.97 687 GLY B N 1
ATOM 13492 C CA . GLY B 1 687 ? 50.156 9.672 12.75 1 56.97 687 GLY B CA 1
ATOM 13493 C C . GLY B 1 687 ? 50.781 8.797 11.688 1 56.97 687 GLY B C 1
ATOM 13494 O O . GLY B 1 687 ? 51.188 9.289 10.641 1 56.97 687 GLY B O 1
ATOM 13495 N N . SER B 1 688 ? 51.031 7.605 12.016 1 57.72 688 SER B N 1
ATOM 13496 C CA . SER B 1 688 ? 51.844 6.754 11.141 1 57.72 688 SER B CA 1
ATOM 13497 C C . SER B 1 688 ? 50.969 6.105 10.062 1 57.72 688 SER B C 1
ATOM 13499 O O . SER B 1 688 ? 51.469 5.402 9.188 1 57.72 688 SER B O 1
ATOM 13501 N N . ASN B 1 689 ? 49.75 6.281 10.164 1 56.81 689 ASN B N 1
ATOM 13502 C CA . ASN B 1 689 ? 48.906 5.523 9.25 1 56.81 689 ASN B CA 1
ATOM 13503 C C . ASN B 1 689 ? 48.844 6.168 7.867 1 56.81 689 ASN B C 1
ATOM 13505 O O . ASN B 1 689 ? 48.156 5.676 6.969 1 56.81 689 ASN B O 1
ATOM 13509 N N . GLY B 1 690 ? 49.781 7.074 7.598 1 56.59 690 GLY B N 1
ATOM 13510 C CA . GLY B 1 690 ? 49.969 7.66 6.281 1 56.59 690 GLY B CA 1
ATOM 13511 C C . GLY B 1 690 ? 48.688 8.18 5.668 1 56.59 690 GLY B C 1
ATOM 13512 O O . GLY B 1 690 ? 48.5 8.156 4.449 1 56.59 690 GLY B O 1
ATOM 13513 N N . GLY B 1 691 ? 47.75 8.625 6.59 1 54.75 691 GLY B N 1
ATOM 13514 C CA . GLY B 1 691 ? 46.531 9.18 6.043 1 54.75 691 GLY B CA 1
ATOM 13515 C C . GLY B 1 691 ? 45.562 8.117 5.582 1 54.75 691 GLY B C 1
ATOM 13516 O O . GLY B 1 691 ? 44.531 8.43 4.98 1 54.75 691 GLY B O 1
ATOM 13517 N N . GLY B 1 692 ? 45.969 6.879 5.652 1 55.06 692 GLY B N 1
ATOM 13518 C CA . GLY B 1 692 ? 45.094 5.832 5.191 1 55.06 692 GLY B CA 1
ATOM 13519 C C . GLY B 1 692 ? 43.875 5.652 6.078 1 55.06 692 GLY B C 1
ATOM 13520 O O . GLY B 1 692 ? 43.75 6.281 7.137 1 55.06 692 GLY B O 1
ATOM 13521 N N . VAL B 1 693 ? 42.812 5.059 5.48 1 57.19 693 VAL B N 1
ATOM 13522 C CA . VAL B 1 693 ? 41.562 4.77 6.207 1 57.19 693 VAL B CA 1
ATOM 13523 C C . VAL B 1 693 ? 41.875 3.854 7.391 1 57.19 693 VAL B C 1
ATOM 13525 O O . VAL B 1 693 ? 42.562 2.842 7.242 1 57.19 693 VAL B O 1
ATOM 13528 N N . LEU B 1 694 ? 41.844 4.383 8.539 1 61.03 694 LEU B N 1
ATOM 13529 C CA . LEU B 1 694 ? 42 3.572 9.734 1 61.03 694 LEU B CA 1
ATOM 13530 C C . LEU B 1 694 ? 40.875 2.566 9.891 1 61.03 694 LEU B C 1
ATOM 13532 O O . LEU B 1 694 ? 39.75 2.812 9.422 1 61.03 694 LEU B O 1
ATOM 13536 N N . PRO B 1 695 ? 41.25 1.38 10.422 1 60.44 695 PRO B N 1
ATOM 13537 C CA . PRO B 1 695 ? 40.188 0.437 10.695 1 60.44 695 PRO B CA 1
ATOM 13538 C C . PRO B 1 695 ? 39.062 1.054 11.523 1 60.44 695 PRO B C 1
ATOM 13540 O O . PRO B 1 695 ? 39.312 1.865 12.414 1 60.44 695 PRO B O 1
ATOM 13543 N N . SER B 1 696 ? 37.844 1.133 10.953 1 62.88 696 SER B N 1
ATOM 13544 C CA . SER B 1 696 ? 36.688 1.675 11.664 1 62.88 696 SER B CA 1
ATOM 13545 C C . SER B 1 696 ? 35.969 0.583 12.422 1 62.88 696 SER B C 1
ATOM 13547 O O . SER B 1 696 ? 35.969 -0.584 12.023 1 62.88 696 SER B O 1
ATOM 13549 N N . GLY B 1 697 ? 35.812 0.767 13.742 1 71.38 697 GLY B N 1
ATOM 13550 C CA . GLY B 1 697 ? 35.062 -0.119 14.594 1 71.38 697 GLY B CA 1
ATOM 13551 C C . GLY B 1 697 ? 33.75 0.499 15.07 1 71.38 697 GLY B C 1
ATOM 13552 O O . GLY B 1 697 ? 33.094 1.228 14.328 1 71.38 697 GLY B O 1
ATOM 13553 N N . PHE B 1 698 ? 33.344 0.004 16.219 1 78.25 698 PHE B N 1
ATOM 13554 C CA . PHE B 1 698 ? 32.094 0.465 16.828 1 78.25 698 PHE B CA 1
ATOM 13555 C C . PHE B 1 698 ? 32.375 1.52 17.891 1 78.25 698 PHE B C 1
ATOM 13557 O O . PHE B 1 698 ? 33.375 1.444 18.594 1 78.25 698 PHE B O 1
ATOM 13564 N N . LYS B 1 699 ? 31.609 2.488 17.844 1 78.81 699 LYS B N 1
ATOM 13565 C CA . LYS B 1 699 ? 31.625 3.436 18.953 1 78.81 699 LYS B CA 1
ATOM 13566 C C . LYS B 1 699 ? 30.328 3.346 19.766 1 78.81 699 LYS B C 1
ATOM 13568 O O . LYS B 1 699 ? 29.266 3.051 19.219 1 78.81 699 LYS B O 1
ATOM 13573 N N . ARG B 1 700 ? 30.5 3.533 21.062 1 83.12 700 ARG B N 1
ATOM 13574 C CA . ARG B 1 700 ? 29.297 3.641 21.891 1 83.12 700 ARG B CA 1
ATOM 13575 C C . ARG B 1 700 ? 28.609 4.98 21.688 1 83.12 700 ARG B C 1
ATOM 13577 O O . ARG B 1 700 ? 29.25 6.035 21.766 1 83.12 700 ARG B O 1
ATOM 13584 N N . ASN B 1 701 ? 27.391 4.977 21.438 1 82.19 701 ASN B N 1
ATOM 13585 C CA . ASN B 1 701 ? 26.609 6.191 21.203 1 82.19 701 ASN B CA 1
ATOM 13586 C C . ASN B 1 701 ? 25.75 6.547 22.406 1 82.19 701 ASN B C 1
ATOM 13588 O O . ASN B 1 701 ? 25.359 7.703 22.578 1 82.19 701 ASN B O 1
ATOM 13592 N N . GLN B 1 702 ? 25.453 5.547 23.156 1 88.62 702 GLN B N 1
ATOM 13593 C CA . GLN B 1 702 ? 24.516 5.742 24.266 1 88.62 702 GLN B CA 1
ATOM 13594 C C . GLN B 1 702 ? 24.703 4.688 25.344 1 88.62 702 GLN B C 1
ATOM 13596 O O . GLN B 1 702 ? 24.953 3.518 25.047 1 88.62 702 GLN B O 1
ATOM 13601 N N . ILE B 1 703 ? 24.609 5.148 26.609 1 90.12 703 ILE B N 1
ATOM 13602 C CA . ILE B 1 703 ? 24.594 4.215 27.734 1 90.12 703 ILE B CA 1
ATOM 13603 C C . ILE B 1 703 ? 23.141 3.854 28.078 1 90.12 703 ILE B C 1
ATOM 13605 O O . ILE B 1 703 ? 22.297 4.734 28.25 1 90.12 703 ILE B O 1
ATOM 13609 N N . GLY B 1 704 ? 22.938 2.607 28.141 1 90.75 704 GLY B N 1
ATOM 13610 C CA . GLY B 1 704 ? 21.594 2.125 28.438 1 90.75 704 GLY B CA 1
ATOM 13611 C C . GLY B 1 704 ? 21.156 2.424 29.844 1 90.75 704 GLY B C 1
ATOM 13612 O O . GLY B 1 704 ? 21.984 2.6 30.75 1 90.75 704 GLY B O 1
ATOM 13613 N N . ASN B 1 705 ? 19.828 2.609 30.062 1 92.44 705 ASN B N 1
ATOM 13614 C CA . ASN B 1 705 ? 19.188 2.807 31.344 1 92.44 705 ASN B CA 1
ATOM 13615 C C . ASN B 1 705 ? 17.891 2.008 31.453 1 92.44 705 ASN B C 1
ATOM 13617 O O . ASN B 1 705 ? 16.828 2.482 31.062 1 92.44 705 ASN B O 1
ATOM 13621 N N . ASP B 1 706 ? 17.953 0.927 32.125 1 91.94 706 ASP B N 1
ATOM 13622 C CA . ASP B 1 706 ? 16.781 0.048 32.219 1 91.94 706 ASP B CA 1
ATOM 13623 C C . ASP B 1 706 ? 15.812 0.539 33.281 1 91.94 706 ASP B C 1
ATOM 13625 O O . ASP B 1 706 ? 14.727 -0.014 33.438 1 91.94 706 ASP B O 1
ATOM 13629 N N . ASN B 1 707 ? 16.203 1.636 33.875 1 92.44 707 ASN B N 1
ATOM 13630 C CA . ASN B 1 707 ? 15.383 2.086 35 1 92.44 707 ASN B CA 1
ATOM 13631 C C . ASN B 1 707 ? 14.594 3.342 34.656 1 92.44 707 ASN B C 1
ATOM 13633 O O . ASN B 1 707 ? 14 3.979 35.531 1 92.44 707 ASN B O 1
ATOM 13637 N N . ILE B 1 708 ? 14.656 3.672 33.438 1 92.94 708 ILE B N 1
ATOM 13638 C CA . ILE B 1 708 ? 13.812 4.797 33.031 1 92.94 708 ILE B CA 1
ATOM 13639 C C . ILE B 1 708 ? 12.344 4.453 33.281 1 92.94 708 ILE B C 1
ATOM 13641 O O . ILE B 1 708 ? 11.93 3.307 33.094 1 92.94 708 ILE B O 1
ATOM 13645 N N . LYS B 1 709 ? 11.656 5.406 33.781 1 92.88 709 LYS B N 1
ATOM 13646 C CA . LYS B 1 709 ? 10.25 5.199 34.125 1 92.88 709 LYS B CA 1
ATOM 13647 C C . LYS B 1 709 ? 9.344 6.109 33.312 1 92.88 709 LYS B C 1
ATOM 13649 O O . LYS B 1 709 ? 9.82 6.906 32.5 1 92.88 709 LYS B O 1
ATOM 13654 N N . TRP B 1 710 ? 8.031 5.977 33.594 1 93.88 710 TRP B N 1
ATOM 13655 C CA . TRP B 1 710 ? 7.016 6.715 32.844 1 93.88 710 TRP B CA 1
ATOM 13656 C C . TRP B 1 710 ? 6.996 8.18 33.281 1 93.88 710 TRP B C 1
ATOM 13658 O O . TRP B 1 710 ? 7.133 8.492 34.469 1 93.88 710 TRP B O 1
ATOM 13668 N N . GLU B 1 711 ? 6.926 9.078 32.25 1 93.94 711 GLU B N 1
ATOM 13669 C CA . GLU B 1 711 ? 6.488 10.445 32.531 1 93.94 711 GLU B CA 1
ATOM 13670 C C . GLU B 1 711 ? 5.02 10.484 32.938 1 93.94 711 GLU B C 1
ATOM 13672 O O . GLU B 1 711 ? 4.188 9.789 32.344 1 93.94 711 GLU B O 1
ATOM 13677 N N . THR B 1 712 ? 4.688 11.242 33.938 1 94.62 712 THR B N 1
ATOM 13678 C CA . THR B 1 712 ? 3.316 11.305 34.438 1 94.62 712 THR B CA 1
ATOM 13679 C C . THR B 1 712 ? 2.803 12.734 34.406 1 94.62 712 THR B C 1
ATOM 13681 O O . THR B 1 712 ? 3.441 13.633 34.969 1 94.62 712 THR B O 1
ATOM 13684 N N . THR B 1 713 ? 1.704 12.969 33.844 1 94.56 713 THR B N 1
ATOM 13685 C CA . THR B 1 713 ? 1.034 14.266 33.875 1 94.56 713 THR B CA 1
ATOM 13686 C C . THR B 1 713 ? -0.181 14.234 34.781 1 94.56 713 THR B C 1
ATOM 13688 O O . THR B 1 713 ? -1.102 13.438 34.594 1 94.56 713 THR B O 1
ATOM 13691 N N . THR B 1 714 ? -0.183 15.039 35.75 1 95.88 714 THR B N 1
ATOM 13692 C CA . THR B 1 714 ? -1.296 15.195 36.688 1 95.88 714 THR B CA 1
ATOM 13693 C C . THR B 1 714 ? -2.061 16.484 36.406 1 95.88 714 THR B C 1
ATOM 13695 O O . THR B 1 714 ? -1.469 17.562 36.344 1 95.88 714 THR B O 1
ATOM 13698 N N . GLN B 1 715 ? -3.338 16.359 36.25 1 95.94 715 GLN B N 1
ATOM 13699 C CA . GLN B 1 715 ? -4.133 17.531 35.906 1 95.94 715 GLN B CA 1
ATOM 13700 C C . GLN B 1 715 ? -5.336 17.672 36.844 1 95.94 715 GLN B C 1
ATOM 13702 O O . GLN B 1 715 ? -5.98 16.688 37.188 1 95.94 715 GLN B O 1
ATOM 13707 N N . THR B 1 716 ? -5.605 18.875 37.281 1 96.69 716 THR B N 1
ATOM 13708 C CA . THR B 1 716 ? -6.812 19.281 37.969 1 96.69 716 THR B CA 1
ATOM 13709 C C . THR B 1 716 ? -7.609 20.297 37.156 1 96.69 716 THR B C 1
ATOM 13711 O O . THR B 1 716 ? -7.035 21.203 36.562 1 96.69 716 THR B O 1
ATOM 13714 N N . ASN B 1 717 ? -8.883 20.109 37.125 1 96.88 717 ASN B N 1
ATOM 13715 C CA . ASN B 1 717 ? -9.766 20.984 36.375 1 96.88 717 ASN B CA 1
ATOM 13716 C C . ASN B 1 717 ? -11.031 21.312 37.156 1 96.88 717 ASN B C 1
ATOM 13718 O O . ASN B 1 717 ? -11.609 20.453 37.812 1 96.88 717 ASN B O 1
ATOM 13722 N N . VAL B 1 718 ? -11.414 22.594 37.156 1 97.25 718 VAL B N 1
ATOM 13723 C CA . VAL B 1 718 ? -12.68 23.047 37.719 1 97.25 718 VAL B CA 1
ATOM 13724 C C . VAL B 1 718 ? -13.438 23.875 36.688 1 97.25 718 VAL B C 1
ATOM 13726 O O . VAL B 1 718 ? -12.844 24.719 36 1 97.25 718 VAL B O 1
ATOM 13729 N N . GLY B 1 719 ? -14.68 23.562 36.562 1 96.19 719 GLY B N 1
ATOM 13730 C CA . GLY B 1 719 ? -15.445 24.25 35.531 1 96.19 719 GLY B CA 1
ATOM 13731 C C . GLY B 1 719 ? -16.875 24.516 35.938 1 96.19 719 GLY B C 1
ATOM 13732 O O . GLY B 1 719 ? -17.406 23.875 36.844 1 96.19 719 GLY B O 1
ATOM 13733 N N . ILE B 1 720 ? -17.5 25.484 35.281 1 96.44 720 ILE B N 1
ATOM 13734 C CA . ILE B 1 720 ? -18.906 25.844 35.406 1 96.44 720 ILE B CA 1
ATOM 13735 C C . ILE B 1 720 ? -19.562 25.891 34.031 1 96.44 720 ILE B C 1
ATOM 13737 O O . ILE B 1 720 ? -19.016 26.484 33.094 1 96.44 720 ILE B O 1
ATOM 13741 N N . ASP B 1 721 ? -20.641 25.203 33.938 1 94.94 721 ASP B N 1
ATOM 13742 C CA . ASP B 1 721 ? -21.469 25.297 32.75 1 94.94 721 ASP B CA 1
ATOM 13743 C C . ASP B 1 721 ? -22.812 25.938 33.062 1 94.94 721 ASP B C 1
ATOM 13745 O O . ASP B 1 721 ? -23.422 25.656 34.094 1 94.94 721 ASP B O 1
ATOM 13749 N N . PHE B 1 722 ? -23.297 26.797 32.125 1 94.38 722 PHE B N 1
ATOM 13750 C CA . PHE B 1 722 ? -24.547 27.469 32.438 1 94.38 722 PHE B CA 1
ATOM 13751 C C . PHE B 1 722 ? -25.328 27.75 31.141 1 94.38 722 PHE B C 1
ATOM 13753 O O . PHE B 1 722 ? -24.75 27.812 30.062 1 94.38 722 PHE B O 1
ATOM 13760 N N . SER B 1 723 ? -26.531 27.812 31.219 1 93.62 723 SER B N 1
ATOM 13761 C CA . SER B 1 723 ? -27.469 28.312 30.219 1 93.62 723 SER B CA 1
ATOM 13762 C C . SER B 1 723 ? -28.562 29.156 30.859 1 93.62 723 SER B C 1
ATOM 13764 O O . SER B 1 723 ? -29.125 28.781 31.891 1 93.62 723 SER B O 1
ATOM 13766 N N . LEU B 1 724 ? -28.844 30.312 30.219 1 94.75 724 LEU B N 1
ATOM 13767 C CA . LEU B 1 724 ? -29.797 31.281 30.766 1 94.75 724 LEU B CA 1
ATOM 13768 C C . LEU B 1 724 ? -30.812 31.703 29.719 1 94.75 724 LEU B C 1
ATOM 13770 O O . LEU B 1 724 ? -30.547 31.625 28.516 1 94.75 724 LEU B O 1
ATOM 13774 N N . PHE B 1 725 ? -31.953 32.156 30.109 1 93.69 725 PHE B N 1
ATOM 13775 C CA . PHE B 1 725 ? -32.969 32.812 29.312 1 93.69 725 PHE B CA 1
ATOM 13776 C C . PHE B 1 725 ? -33.438 31.906 28.172 1 93.69 725 PHE B C 1
ATOM 13778 O O . PHE B 1 725 ? -33.406 32.312 27.016 1 93.69 725 PHE B O 1
ATOM 13785 N N . LYS B 1 726 ? -33.812 30.703 28.531 1 88.38 726 LYS B N 1
ATOM 13786 C CA . LYS B 1 726 ? -34.281 29.672 27.594 1 88.38 726 LYS B CA 1
ATOM 13787 C C . LYS B 1 726 ? -33.188 29.297 26.609 1 88.38 726 LYS B C 1
ATOM 13789 O O . LYS B 1 726 ? -33.406 29.281 25.391 1 88.38 726 LYS B O 1
ATOM 13794 N N . GLN B 1 727 ? -31.953 29.312 27.172 1 86.81 727 GLN B N 1
ATOM 13795 C CA . GLN B 1 727 ? -30.75 28.812 26.5 1 86.81 727 GLN B CA 1
ATOM 13796 C C . GLN B 1 727 ? -30.281 29.781 25.422 1 86.81 727 GLN B C 1
ATOM 13798 O O . GLN B 1 727 ? -29.547 29.391 24.5 1 86.81 727 GLN B O 1
ATOM 13803 N N . SER B 1 728 ? -30.781 31.016 25.422 1 92.19 728 SER B N 1
ATOM 13804 C CA . SER B 1 728 ? -30.281 32.031 24.484 1 92.19 728 SER B CA 1
ATOM 13805 C C . SER B 1 728 ? -28.859 32.438 24.828 1 92.19 728 SER B C 1
ATOM 13807 O O . SER B 1 728 ? -28.062 32.75 23.938 1 92.19 728 SER B O 1
ATOM 13809 N N . LEU B 1 729 ? -28.641 32.469 26.141 1 95 729 LEU B N 1
ATOM 13810 C CA . LEU B 1 729 ? -27.266 32.719 26.594 1 95 729 LEU B CA 1
ATOM 13811 C C . LEU B 1 729 ? -26.672 31.453 27.219 1 95 729 LEU B C 1
ATOM 13813 O O . LEU B 1 729 ? -27.281 30.859 28.109 1 95 729 LEU B O 1
ATOM 13817 N N . TYR B 1 730 ? -25.594 31.031 26.766 1 92.25 730 TYR B N 1
ATOM 13818 C CA . TYR B 1 730 ? -24.969 29.812 27.281 1 92.25 730 TYR B CA 1
ATOM 13819 C C . TYR B 1 730 ? -23.453 29.938 27.281 1 92.25 730 TYR B C 1
ATOM 13821 O O . TYR B 1 730 ? -22.891 30.766 26.547 1 92.25 730 TYR B O 1
ATOM 13829 N N . GLY B 1 731 ? -22.75 29.172 28.094 1 93.44 731 GLY B N 1
ATOM 13830 C CA . GLY B 1 731 ? -21.297 29.281 28.156 1 93.44 731 GLY B CA 1
ATOM 13831 C C . GLY B 1 731 ? -20.688 28.375 29.203 1 93.44 731 GLY B C 1
ATOM 13832 O O . GLY B 1 731 ? -21.375 27.547 29.812 1 93.44 731 GLY B O 1
ATOM 13833 N N . SER B 1 732 ? -19.406 28.438 29.219 1 94.69 732 SER B N 1
ATOM 13834 C CA . SER B 1 732 ? -18.625 27.688 30.203 1 94.69 732 SER B CA 1
ATOM 13835 C C . SER B 1 732 ? -17.375 28.453 30.625 1 94.69 732 SER B C 1
ATOM 13837 O O . SER B 1 732 ? -16.844 29.25 29.859 1 94.69 732 SER B O 1
ATOM 13839 N N . LEU B 1 733 ? -17.031 28.266 31.844 1 96.5 733 LEU B N 1
ATOM 13840 C CA . LEU B 1 733 ? -15.797 28.781 32.438 1 96.5 733 LEU B CA 1
ATOM 13841 C C . LEU B 1 733 ? -15.008 27.672 33.125 1 96.5 733 LEU B C 1
ATOM 13843 O O . LEU B 1 733 ? -15.562 26.906 33.906 1 96.5 733 LEU B O 1
ATOM 13847 N N . GLU B 1 734 ? -13.719 27.656 32.75 1 96.25 734 GLU B N 1
ATOM 13848 C CA . GLU B 1 734 ? -12.898 26.594 33.344 1 96.25 734 GLU B CA 1
ATOM 13849 C C . GLU B 1 734 ? -11.531 27.125 33.781 1 96.25 734 GLU B C 1
ATOM 13851 O O . GLU B 1 734 ? -10.992 28.031 33.156 1 96.25 734 GLU B O 1
ATOM 13856 N N . TYR B 1 735 ? -11.039 26.516 34.844 1 97.38 735 TYR B N 1
ATOM 13857 C CA . TYR B 1 735 ? -9.656 26.656 35.281 1 97.38 735 TYR B CA 1
ATOM 13858 C C . TYR B 1 735 ? -8.961 25.297 35.375 1 97.38 735 TYR B C 1
ATOM 13860 O O . TYR B 1 735 ? -9.555 24.312 35.812 1 97.38 735 TYR B O 1
ATOM 13868 N N . TYR B 1 736 ? -7.727 25.25 34.906 1 96.62 736 TYR B N 1
ATOM 13869 C CA . TYR B 1 736 ? -7.004 23.984 34.969 1 96.62 736 TYR B CA 1
ATOM 13870 C C . TYR B 1 736 ? -5.574 24.188 35.438 1 96.62 736 TYR B C 1
ATOM 13872 O O . TYR B 1 736 ? -5.012 25.281 35.281 1 96.62 736 TYR B O 1
ATOM 13880 N N . TYR B 1 737 ? -5.051 23.188 36.031 1 97.06 737 TYR B N 1
ATOM 13881 C CA . TYR B 1 737 ? -3.666 23.047 36.469 1 97.06 737 TYR B CA 1
ATOM 13882 C C . TYR B 1 737 ? -3.1 21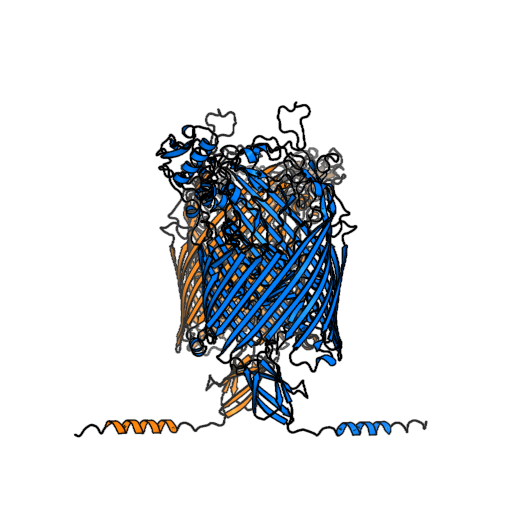.688 36.094 1 97.06 737 TYR B C 1
ATOM 13884 O O . TYR B 1 737 ? -3.615 20.641 36.5 1 97.06 737 TYR B O 1
ATOM 13892 N N . LYS B 1 738 ? -2.084 21.766 35.281 1 95.38 738 LYS B N 1
ATOM 13893 C CA . LYS B 1 738 ? -1.457 20.562 34.719 1 95.38 738 LYS B CA 1
ATOM 13894 C C . LYS B 1 738 ? 0.031 20.531 35.062 1 95.38 738 LYS B C 1
ATOM 13896 O O . LYS B 1 738 ? 0.765 21.469 34.781 1 95.38 738 LYS B O 1
ATOM 13901 N N . LYS B 1 739 ? 0.5 19.406 35.594 1 96.44 739 LYS B N 1
ATOM 13902 C CA . LYS B 1 739 ? 1.907 19.25 35.969 1 96.44 739 LYS B CA 1
ATOM 13903 C C . LYS B 1 739 ? 2.447 17.906 35.438 1 96.44 739 LYS B C 1
ATOM 13905 O O . LYS B 1 739 ? 1.896 16.859 35.75 1 96.44 739 LYS B O 1
ATOM 13910 N N . ALA B 1 740 ? 3.477 17.953 34.688 1 95.44 740 ALA B N 1
ATOM 13911 C CA . ALA B 1 740 ? 4.184 16.766 34.25 1 95.44 740 ALA B CA 1
ATOM 13912 C C . ALA B 1 740 ? 5.453 16.531 35.031 1 95.44 740 ALA B C 1
ATOM 13914 O O . ALA B 1 740 ? 6.242 17.453 35.25 1 95.44 740 ALA B O 1
ATOM 13915 N N . THR B 1 741 ? 5.609 15.344 35.5 1 95.44 741 THR B N 1
ATOM 13916 C CA . THR B 1 741 ? 6.793 14.984 36.281 1 95.44 741 THR B CA 1
ATOM 13917 C C . THR B 1 741 ? 7.516 13.805 35.625 1 95.44 741 THR B C 1
ATOM 13919 O O . THR B 1 741 ? 6.953 13.109 34.781 1 95.44 741 THR B O 1
ATOM 13922 N N . ASP B 1 742 ? 8.781 13.633 35.969 1 94.56 742 ASP B N 1
ATOM 13923 C CA . ASP B 1 742 ? 9.633 12.547 35.469 1 94.56 742 ASP B CA 1
ATOM 13924 C C . ASP B 1 742 ? 9.781 12.578 33.969 1 94.56 742 ASP B C 1
ATOM 13926 O O . ASP B 1 742 ? 9.75 11.539 33.312 1 94.56 742 ASP B O 1
ATOM 13930 N N . ILE B 1 743 ? 9.852 13.766 33.469 1 93.44 743 ILE B N 1
ATOM 13931 C CA . ILE B 1 743 ? 10.047 13.906 32.031 1 93.44 743 ILE B CA 1
ATOM 13932 C C . ILE B 1 743 ? 11.398 13.328 31.641 1 93.44 743 ILE B C 1
ATOM 13934 O O . ILE B 1 743 ? 12.391 13.508 32.344 1 93.44 743 ILE B O 1
ATOM 13938 N N . LEU B 1 744 ? 11.359 12.609 30.562 1 90 744 LEU B N 1
ATOM 13939 C CA . LEU B 1 744 ? 12.609 12 30.109 1 90 744 LEU B CA 1
ATOM 13940 C C . LEU B 1 744 ? 13.469 13.016 29.359 1 90 744 LEU B C 1
ATOM 13942 O O . LEU B 1 744 ? 12.969 13.75 28.516 1 90 744 LEU B O 1
ATOM 13946 N N . THR B 1 745 ? 14.688 13.055 29.672 1 87.44 745 THR B N 1
ATOM 13947 C CA . THR B 1 745 ? 15.672 13.906 29.031 1 87.44 745 THR B CA 1
ATOM 13948 C C . THR B 1 745 ? 16.953 13.133 28.719 1 87.44 745 THR B C 1
ATOM 13950 O O . THR B 1 745 ? 17.328 12.227 29.469 1 87.44 745 THR B O 1
ATOM 13953 N N . GLU B 1 746 ? 17.484 13.461 27.578 1 85.19 746 GLU B N 1
ATOM 13954 C CA . GLU B 1 746 ? 18.781 12.875 27.25 1 85.19 746 GLU B CA 1
ATOM 13955 C C . GLU B 1 746 ? 19.922 13.688 27.859 1 85.19 746 GLU B C 1
ATOM 13957 O O . GLU B 1 746 ? 20.094 14.867 27.516 1 85.19 746 GLU B O 1
ATOM 13962 N N . MET B 1 747 ? 20.578 13.117 28.672 1 79.06 747 MET B N 1
ATOM 13963 C CA . MET B 1 747 ? 21.75 13.773 29.266 1 79.06 747 MET B CA 1
ATOM 13964 C C . MET B 1 747 ? 22.969 13.586 28.391 1 79.06 747 MET B C 1
ATOM 13966 O O . MET B 1 747 ? 23.281 12.477 27.953 1 79.06 747 MET B O 1
ATOM 13970 N N . ALA B 1 748 ? 23.422 14.727 28.016 1 70.69 748 ALA B N 1
ATOM 13971 C CA . ALA B 1 748 ? 24.641 14.656 27.203 1 70.69 748 ALA B CA 1
ATOM 13972 C C . ALA B 1 748 ? 25.797 14.047 27.984 1 70.69 748 ALA B C 1
ATOM 13974 O O . ALA B 1 748 ? 25.844 14.172 29.219 1 70.69 748 ALA B O 1
ATOM 13975 N N . GLY B 1 749 ? 26.594 13.258 27.375 1 63.22 749 GLY B N 1
ATOM 13976 C CA . GLY B 1 749 ? 27.734 12.617 28 1 63.22 749 GLY B CA 1
ATOM 13977 C C . GLY B 1 749 ? 28.734 13.609 28.578 1 63.22 749 GLY B C 1
ATOM 13978 O O . GLY B 1 749 ? 28.969 14.672 28 1 63.22 749 GLY B O 1
ATOM 13979 N N . VAL B 1 750 ? 28.938 13.57 29.938 1 57.75 750 VAL B N 1
ATOM 13980 C CA . VAL B 1 750 ? 30.031 14.328 30.562 1 57.75 750 VAL B CA 1
ATOM 13981 C C . VAL B 1 750 ? 31.375 13.852 30 1 57.75 750 VAL B C 1
ATOM 13983 O O . VAL B 1 750 ? 31.594 12.648 29.844 1 57.75 750 VAL B O 1
ATOM 13986 N N . GLY B 1 751 ? 32.031 14.797 29.234 1 55.34 751 GLY B N 1
ATOM 13987 C CA . GLY B 1 751 ? 33.344 14.5 28.656 1 55.34 751 GLY B CA 1
ATOM 13988 C C . GLY B 1 751 ? 34.094 13.445 29.438 1 55.34 751 GLY B C 1
ATOM 13989 O O . GLY B 1 751 ? 34.781 12.594 28.844 1 55.34 751 GLY B O 1
ATOM 13990 N N . VAL B 1 752 ? 33.906 13.414 30.797 1 51.59 752 VAL B N 1
ATOM 13991 C CA . VAL B 1 752 ? 34.656 12.508 31.641 1 51.59 752 VAL B CA 1
ATOM 13992 C C . VAL B 1 752 ? 34.219 11.062 31.391 1 51.59 752 VAL B C 1
ATOM 13994 O O . VAL B 1 752 ? 35 10.125 31.609 1 51.59 752 VAL B O 1
ATOM 13997 N N . LEU B 1 753 ? 33 10.93 30.953 1 56.34 753 LEU B N 1
ATOM 13998 C CA . LEU B 1 753 ? 32.5 9.578 30.734 1 56.34 753 LEU B CA 1
ATOM 13999 C C . LEU B 1 753 ? 32.906 9.062 29.359 1 56.34 753 LEU B C 1
ATOM 14001 O O . LEU B 1 753 ? 32.625 7.902 29.031 1 56.34 753 LEU B O 1
ATOM 14005 N N . GLY B 1 754 ? 33.719 9.789 28.734 1 57.19 754 GLY B N 1
ATOM 14006 C CA . GLY B 1 754 ? 34.188 9.383 27.406 1 57.19 754 GLY B CA 1
ATOM 14007 C C . GLY B 1 754 ? 33.125 9.57 26.328 1 57.19 754 GLY B C 1
ATOM 14008 O O . GLY B 1 754 ? 32.031 10.062 26.594 1 57.19 754 GLY B O 1
ATOM 14009 N N . GLU B 1 755 ? 33.438 9.266 25.094 1 63.41 755 GLU B N 1
ATOM 14010 C CA . GLU B 1 755 ? 32.594 9.305 23.906 1 63.41 755 GLU B CA 1
ATOM 14011 C C . GLU B 1 755 ? 31.422 8.336 24.047 1 63.41 755 GLU B C 1
ATOM 14013 O O . GLU B 1 755 ? 31.578 7.238 24.594 1 63.41 755 GLU B O 1
ATOM 14018 N N . GLY B 1 756 ? 30.141 8.844 23.828 1 70.38 756 GLY B N 1
ATOM 14019 C CA . GLY B 1 756 ? 28.938 8.031 23.859 1 70.38 756 GLY B CA 1
ATOM 14020 C C . GLY B 1 756 ? 28.312 7.934 25.234 1 70.38 756 GLY B C 1
ATOM 14021 O O . GLY B 1 756 ? 27.75 6.895 25.594 1 70.38 756 GLY B O 1
ATOM 14022 N N . GLY B 1 757 ? 28.562 8.883 26.047 1 76.06 757 GLY B N 1
ATOM 14023 C CA . GLY B 1 757 ? 28.094 8.867 27.422 1 76.06 757 GLY B CA 1
ATOM 14024 C C . GLY B 1 757 ? 26.672 9.406 27.578 1 76.06 757 GLY B C 1
ATOM 14025 O O . GLY B 1 757 ? 26.172 9.547 28.688 1 76.06 757 GLY B O 1
ATOM 14026 N N . SER B 1 758 ? 26.031 9.648 26.438 1 83.5 758 SER B N 1
ATOM 14027 C CA . SER B 1 758 ? 24.672 10.141 26.531 1 83.5 758 SER B CA 1
ATOM 14028 C C . SER B 1 758 ? 23.75 9.078 27.125 1 83.5 758 SER B C 1
ATOM 14030 O O . SER B 1 758 ? 23.938 7.883 26.906 1 83.5 758 SER B O 1
ATOM 14032 N N . ARG B 1 759 ? 22.859 9.531 28 1 88.25 759 ARG B N 1
ATOM 14033 C CA . ARG B 1 759 ? 21.953 8.617 28.688 1 88.25 759 ARG B CA 1
ATOM 14034 C C . ARG B 1 759 ? 20.594 9.273 28.922 1 88.25 759 ARG B C 1
ATOM 14036 O O . ARG B 1 759 ? 20.516 10.461 29.25 1 88.25 759 ARG B O 1
ATOM 14043 N N . TRP B 1 760 ? 19.609 8.453 28.766 1 90.19 760 TRP B N 1
ATOM 14044 C CA . TRP B 1 760 ? 18.266 8.938 29.094 1 90.19 760 TRP B CA 1
ATOM 14045 C C . TRP B 1 760 ? 17.969 8.758 30.578 1 90.19 760 TRP B C 1
ATOM 14047 O O . TRP B 1 760 ? 18.266 7.707 31.156 1 90.19 760 TRP B O 1
ATOM 14057 N N . ILE B 1 761 ? 17.422 9.797 31.172 1 90.06 761 ILE B N 1
ATOM 14058 C CA . ILE B 1 761 ? 17.062 9.734 32.594 1 90.06 761 ILE B CA 1
ATOM 14059 C C . ILE B 1 761 ? 15.758 10.484 32.812 1 90.06 761 ILE B C 1
ATOM 14061 O O . ILE B 1 761 ? 15.367 11.336 32 1 90.06 761 ILE B O 1
ATOM 14065 N N . ASN B 1 762 ? 15.094 10.141 33.938 1 91.81 762 ASN B N 1
ATOM 14066 C CA . ASN B 1 762 ? 13.93 10.898 34.375 1 91.81 762 ASN B CA 1
ATOM 14067 C C . ASN B 1 762 ? 14.328 12.109 35.219 1 91.81 762 ASN B C 1
ATOM 14069 O O . ASN B 1 762 ? 14.68 11.969 36.375 1 91.81 762 ASN B O 1
ATOM 14073 N N . SER B 1 763 ? 14.219 13.336 34.688 1 86.5 763 SER B N 1
ATOM 14074 C CA . SER B 1 763 ? 14.695 14.445 35.5 1 86.5 763 SER B CA 1
ATOM 14075 C C . SER B 1 763 ? 14.016 15.75 35.125 1 86.5 763 SER B C 1
ATOM 14077 O O . SER B 1 763 ? 14.445 16.828 35.531 1 86.5 763 SER B O 1
ATOM 14079 N N . GLY B 1 764 ? 13.039 15.781 34.406 1 89.94 764 GLY B N 1
ATOM 14080 C CA . GLY B 1 764 ? 12.375 17.031 34.031 1 89.94 764 GLY B CA 1
ATOM 14081 C C . GLY B 1 764 ? 10.984 17.156 34.625 1 89.94 764 GLY B C 1
ATOM 14082 O O . GLY B 1 764 ? 10.359 16.156 35 1 89.94 764 GLY B O 1
ATOM 14083 N N . ALA B 1 765 ? 10.578 18.359 34.812 1 94.88 765 ALA B N 1
ATOM 14084 C CA . ALA B 1 765 ? 9.203 18.656 35.188 1 94.88 765 ALA B CA 1
ATOM 14085 C C . ALA B 1 765 ? 8.734 19.984 34.594 1 94.88 765 ALA B C 1
ATOM 14087 O O . ALA B 1 765 ? 9.547 20.875 34.375 1 94.88 765 ALA B O 1
ATOM 14088 N N . MET B 1 766 ? 7.477 20.062 34.375 1 95.31 766 MET B N 1
ATOM 14089 C CA . MET B 1 766 ? 6.867 21.234 33.781 1 95.31 766 MET B CA 1
ATOM 14090 C C . MET B 1 766 ? 5.43 21.406 34.25 1 95.31 766 MET B C 1
ATOM 14092 O O . MET B 1 766 ? 4.762 20.438 34.594 1 95.31 766 MET B O 1
ATOM 14096 N N . LYS B 1 767 ? 4.98 22.609 34.281 1 96.12 767 LYS B N 1
ATOM 14097 C CA . LYS B 1 767 ? 3.586 22.844 34.625 1 96.12 767 LYS B CA 1
ATOM 14098 C C . LYS B 1 767 ? 2.918 23.812 33.656 1 96.12 767 LYS B C 1
ATOM 14100 O O . LYS B 1 767 ? 3.582 24.656 33.062 1 96.12 767 LYS B O 1
ATOM 14105 N N . ASN B 1 768 ? 1.632 23.688 33.438 1 96.62 768 ASN B N 1
ATOM 14106 C CA . ASN B 1 768 ? 0.723 24.562 32.688 1 96.62 768 ASN B CA 1
ATOM 14107 C C . ASN B 1 768 ? -0.517 24.906 33.5 1 96.62 768 ASN B C 1
ATOM 14109 O O . ASN B 1 768 ? -1.059 24.047 34.219 1 96.62 768 ASN B O 1
ATOM 14113 N N . GLN B 1 769 ? -0.896 26.094 33.5 1 97.12 769 GLN B N 1
ATOM 14114 C CA . GLN B 1 769 ? -2.145 26.516 34.125 1 97.12 769 GLN B CA 1
ATOM 14115 C C . GLN B 1 769 ? -2.822 27.625 33.312 1 97.12 769 GLN B C 1
ATOM 14117 O O . GLN B 1 769 ? -2.152 28.422 32.656 1 97.12 769 GLN B O 1
ATOM 14122 N N . GLY B 1 770 ? -4.133 27.625 33.312 1 96.88 770 GLY B N 1
ATOM 14123 C CA . GLY B 1 770 ? -4.809 28.641 32.531 1 96.88 770 GLY B CA 1
ATOM 14124 C C . GLY B 1 770 ? -6.312 28.656 32.719 1 96.88 770 GLY B C 1
ATOM 14125 O O . GLY B 1 770 ? -6.84 27.906 33.562 1 96.88 770 GLY B O 1
ATOM 14126 N N . PHE B 1 771 ? -6.945 29.641 32.094 1 97.31 771 PHE B N 1
ATOM 14127 C CA . PHE B 1 771 ? -8.391 29.844 32.094 1 97.31 771 PHE B CA 1
ATOM 14128 C C . PHE B 1 771 ? -8.953 29.703 30.688 1 97.31 771 PHE B C 1
ATOM 14130 O O . PHE B 1 771 ? -8.305 30.078 29.703 1 97.31 771 PHE B O 1
ATOM 14137 N N . GLU B 1 772 ? -10.133 29.156 30.688 1 97.62 772 GLU B N 1
ATOM 14138 C CA . GLU B 1 772 ? -10.883 29.031 29.438 1 97.62 772 GLU B CA 1
ATOM 14139 C C . GLU B 1 772 ? -12.32 29.516 29.609 1 97.62 772 GLU B C 1
ATOM 14141 O O . GLU B 1 772 ? -12.992 29.156 30.578 1 97.62 772 GLU B O 1
ATOM 14146 N N . PHE B 1 773 ? -12.695 30.359 28.734 1 96.81 773 PHE B N 1
ATOM 14147 C CA . PHE B 1 773 ? -14.039 30.906 28.781 1 96.81 773 PHE B CA 1
ATOM 14148 C C . PHE B 1 773 ? -14.711 30.812 27.422 1 96.81 773 PHE B C 1
ATOM 14150 O O . PHE B 1 773 ? -14.086 31.109 26.391 1 96.81 773 PHE B O 1
ATOM 14157 N N . ASN B 1 774 ? -15.906 30.344 27.375 1 95.62 774 ASN B N 1
ATOM 14158 C CA . ASN B 1 774 ? -16.75 30.281 26.188 1 95.62 774 ASN B CA 1
ATOM 14159 C C . ASN B 1 774 ? -18.125 30.906 26.438 1 95.62 774 ASN B C 1
ATOM 14161 O O . ASN B 1 774 ? -18.734 30.641 27.484 1 95.62 774 ASN B O 1
ATOM 14165 N N . LEU B 1 775 ? -18.609 31.734 25.484 1 95.75 775 LEU B N 1
ATOM 14166 C CA . LEU B 1 775 ? -19.906 32.406 25.625 1 95.75 775 LEU B CA 1
ATOM 14167 C C . LEU B 1 775 ? -20.641 32.438 24.297 1 95.75 775 LEU B C 1
ATOM 14169 O O . LEU B 1 775 ? -20.047 32.781 23.266 1 95.75 775 LEU B O 1
ATOM 14173 N N . GLY B 1 776 ? -21.859 32.031 24.344 1 94.44 776 GLY B N 1
ATOM 14174 C CA . GLY B 1 776 ? -22.688 32.062 23.156 1 94.44 776 GLY B CA 1
ATOM 14175 C C . GLY B 1 776 ? -24.031 32.75 23.375 1 94.44 776 GLY B C 1
ATOM 14176 O O . GLY B 1 776 ? -24.578 32.688 24.484 1 94.44 776 GLY B O 1
ATOM 14177 N N . TYR B 1 777 ? -24.484 33.438 22.391 1 96 777 TYR B N 1
ATOM 14178 C CA . TYR B 1 777 ? -25.797 34.062 22.391 1 96 777 TYR B CA 1
ATOM 14179 C C . TYR B 1 777 ? -26.531 33.812 21.094 1 96 777 TYR B C 1
ATOM 14181 O O . TYR B 1 777 ? -26.031 34.094 20 1 96 777 TYR B O 1
ATOM 14189 N N . ARG B 1 778 ? -27.656 33.25 21.172 1 93.06 778 ARG B N 1
ATOM 14190 C CA . ARG B 1 778 ? -28.438 32.938 19.969 1 93.06 778 ARG B CA 1
ATOM 14191 C C . ARG B 1 778 ? -29.891 33.375 20.141 1 93.06 778 ARG B C 1
ATOM 14193 O O . ARG B 1 778 ? -30.438 33.312 21.25 1 93.06 778 ARG B O 1
ATOM 14200 N N . ASN B 1 779 ? -30.453 33.875 19.062 1 92.12 779 ASN B N 1
ATOM 14201 C CA . ASN B 1 779 ? -31.844 34.312 19.078 1 92.12 779 ASN B CA 1
ATOM 14202 C C . ASN B 1 779 ? -32.406 34.5 17.672 1 92.12 779 ASN B C 1
ATOM 14204 O O . ASN B 1 779 ? -31.672 34.406 16.688 1 92.12 779 ASN B O 1
ATOM 14208 N N . LYS B 1 780 ? -33.656 34.562 17.594 1 91.12 780 LYS B N 1
ATOM 14209 C CA . LYS B 1 780 ? -34.375 34.844 16.359 1 91.12 780 LYS B CA 1
ATOM 14210 C C . LYS B 1 780 ? -35.25 36.094 16.516 1 91.12 780 LYS B C 1
ATOM 14212 O O . LYS B 1 780 ? -36.031 36.219 17.438 1 91.12 780 LYS B O 1
ATOM 14217 N N . THR B 1 781 ? -35.125 37.031 15.633 1 93.12 781 THR B N 1
ATOM 14218 C CA . THR B 1 781 ? -35.875 38.281 15.711 1 93.12 781 THR B CA 1
ATOM 14219 C C . THR B 1 781 ? -37.281 38.094 15.172 1 93.12 781 THR B C 1
ATOM 14221 O O . THR B 1 781 ? -37.562 37.094 14.492 1 93.12 781 THR B O 1
ATOM 14224 N N . ALA B 1 782 ? -38.031 39.094 15.344 1 90.19 782 ALA B N 1
ATOM 14225 C CA . ALA B 1 782 ? -39.438 39.031 14.922 1 90.19 782 ALA B CA 1
ATOM 14226 C C . ALA B 1 782 ? -39.562 39.125 13.406 1 90.19 782 ALA B C 1
ATOM 14228 O O . ALA B 1 782 ? -40.5 38.562 12.82 1 90.19 782 ALA B O 1
ATOM 14229 N N . PHE B 1 783 ? -38.562 39.75 12.82 1 91.38 783 PHE B N 1
ATOM 14230 C CA . PHE B 1 783 ? -38.656 39.906 11.367 1 91.38 783 PHE B CA 1
ATOM 14231 C C . PHE B 1 783 ? -37.969 38.719 10.664 1 91.38 783 PHE B C 1
ATOM 14233 O O . PHE B 1 783 ? -37.875 38.719 9.438 1 91.38 783 PHE B O 1
ATOM 14240 N N . GLY B 1 784 ? -37.469 37.781 11.398 1 89.94 784 GLY B N 1
ATOM 14241 C CA . GLY B 1 784 ? -37.062 36.531 10.805 1 89.94 784 GLY B CA 1
ATOM 14242 C C . GLY B 1 784 ? -35.562 36.312 10.758 1 89.94 784 GLY B C 1
ATOM 14243 O O . GLY B 1 784 ? -35.094 35.281 10.273 1 89.94 784 GLY B O 1
ATOM 14244 N N . LEU B 1 785 ? -34.781 37.25 11.258 1 94.38 785 LEU B N 1
ATOM 14245 C CA . LEU B 1 785 ? -33.312 37.094 11.297 1 94.38 785 LEU B CA 1
ATOM 14246 C C . LEU B 1 785 ? -32.906 36.188 12.445 1 94.38 785 LEU B C 1
ATOM 14248 O O . LEU B 1 785 ? -33.25 36.438 13.602 1 94.38 785 LEU B O 1
ATOM 14252 N N . THR B 1 786 ? -32.312 35.094 12.102 1 92.94 786 THR B N 1
ATOM 14253 C CA . THR B 1 786 ? -31.719 34.219 13.094 1 92.94 786 THR B CA 1
ATOM 14254 C C . THR B 1 786 ? -30.234 34.5 13.234 1 92.94 786 THR B C 1
ATOM 14256 O O . THR B 1 786 ? -29.531 34.656 12.234 1 92.94 786 THR B O 1
ATOM 14259 N N . TYR B 1 787 ? -29.75 34.656 14.422 1 92.25 787 TYR B N 1
ATOM 14260 C CA . TYR B 1 787 ? -28.328 34.906 14.602 1 92.25 787 TYR B CA 1
ATOM 14261 C C . TYR B 1 787 ? -27.781 34.062 15.75 1 92.25 787 TYR B C 1
ATOM 14263 O O . TYR B 1 787 ? -28.5 33.719 16.688 1 92.25 787 TYR B O 1
ATOM 14271 N N . ASP B 1 788 ? -26.609 33.625 15.664 1 91.38 788 ASP B N 1
ATOM 14272 C CA . ASP B 1 788 ? -25.844 32.906 16.672 1 91.38 788 ASP B CA 1
ATOM 14273 C C . ASP B 1 788 ? -24.422 33.469 16.781 1 91.38 788 ASP B C 1
ATOM 14275 O O . ASP B 1 788 ? -23.625 33.344 15.844 1 91.38 788 ASP B O 1
ATOM 14279 N N . LEU B 1 789 ? -24.109 34.125 17.891 1 94.69 789 LEU B N 1
ATOM 14280 C CA . LEU B 1 789 ? -22.797 34.656 18.188 1 94.69 789 LEU B CA 1
ATOM 14281 C C . LEU B 1 789 ? -22.094 33.812 19.25 1 94.69 789 LEU B C 1
ATOM 14283 O O . LEU B 1 789 ? -22.656 33.594 20.328 1 94.69 789 LEU B O 1
ATOM 14287 N N . ASN B 1 790 ? -20.953 33.312 18.938 1 92.5 790 ASN B N 1
ATOM 14288 C CA . ASN B 1 790 ? -20.188 32.5 19.875 1 92.5 790 ASN B CA 1
ATOM 14289 C C . ASN B 1 790 ? -18.734 33 19.969 1 92.5 790 ASN B C 1
ATOM 14291 O O . ASN B 1 790 ? -18.047 33.062 18.953 1 92.5 790 ASN B O 1
ATOM 14295 N N . GLY B 1 791 ? -18.281 33.312 21.109 1 94.62 791 GLY B N 1
ATOM 14296 C CA . GLY B 1 791 ? -16.922 33.781 21.359 1 94.62 791 GLY B CA 1
ATOM 14297 C C . GLY B 1 791 ? -16.234 33 22.453 1 94.62 791 GLY B C 1
ATOM 14298 O O . GLY B 1 791 ? -16.875 32.406 23.312 1 94.62 791 GLY B O 1
ATOM 14299 N N . ASN B 1 792 ? -14.938 32.906 22.344 1 95.62 792 ASN B N 1
ATOM 14300 C CA . ASN B 1 792 ? -14.156 32.281 23.391 1 95.62 792 ASN B CA 1
ATOM 14301 C C . ASN B 1 792 ? -12.836 33 23.641 1 95.62 792 ASN B C 1
ATOM 14303 O O . ASN B 1 792 ? -12.359 33.719 22.766 1 95.62 792 ASN B O 1
ATOM 14307 N N . ILE B 1 793 ? -12.32 32.844 24.797 1 97.06 793 ILE B N 1
ATOM 14308 C CA . ILE B 1 793 ? -11.023 33.375 25.203 1 97.06 793 ILE B CA 1
ATOM 14309 C C . ILE B 1 793 ? -10.305 32.375 26.094 1 97.06 793 ILE B C 1
ATOM 14311 O O . ILE B 1 793 ? -10.93 31.688 26.906 1 97.06 793 ILE B O 1
ATOM 14315 N N . SER B 1 794 ? -9.078 32.219 25.844 1 96.62 794 SER B N 1
ATOM 14316 C CA . SER B 1 794 ? -8.281 31.297 26.656 1 96.62 794 SER B CA 1
ATOM 14317 C C . SER B 1 794 ? -6.914 31.891 26.969 1 96.62 794 SER B C 1
ATOM 14319 O O . SER B 1 794 ? -6.336 32.625 26.172 1 96.62 794 SER B O 1
ATOM 14321 N N . THR B 1 795 ? -6.406 31.531 28.141 1 95.44 795 THR B N 1
ATOM 14322 C CA . THR B 1 795 ? -5.074 31.906 28.578 1 95.44 795 THR B CA 1
ATOM 14323 C C . THR B 1 795 ? -4.355 30.734 29.219 1 95.44 795 THR B C 1
ATOM 14325 O O . THR B 1 795 ? -4.996 29.844 29.797 1 95.44 795 THR B O 1
ATOM 14328 N N . TYR B 1 796 ? -3.094 30.656 29.062 1 94.56 796 TYR B N 1
ATOM 14329 C CA . TYR B 1 796 ? -2.311 29.688 29.812 1 94.56 796 TYR B CA 1
ATOM 14330 C C . TYR B 1 796 ? -0.906 30.203 30.094 1 94.56 796 TYR B C 1
ATOM 14332 O O . TYR B 1 796 ? -0.435 31.125 29.406 1 94.56 796 TYR B O 1
ATOM 14340 N N . ARG B 1 797 ? -0.297 29.656 31.141 1 96.44 797 ARG B N 1
ATOM 14341 C CA . ARG B 1 797 ? 1.098 29.906 31.484 1 96.44 797 ARG B CA 1
ATOM 14342 C C . ARG B 1 797 ? 1.863 28.594 31.625 1 96.44 797 ARG B C 1
ATOM 14344 O O . ARG B 1 797 ? 1.351 27.609 32.188 1 96.44 797 ARG B O 1
ATOM 14351 N N . ASN B 1 798 ? 2.955 28.625 31.016 1 96.19 798 ASN B N 1
ATOM 14352 C CA . ASN B 1 798 ? 3.844 27.453 31.031 1 96.19 798 ASN B CA 1
ATOM 14353 C C . ASN B 1 798 ? 5.121 27.734 31.812 1 96.19 798 ASN B C 1
ATOM 14355 O O . ASN B 1 798 ? 5.66 28.844 31.75 1 96.19 798 ASN B O 1
ATOM 14359 N N . GLU B 1 799 ? 5.629 26.719 32.531 1 96.19 799 GLU B N 1
ATOM 14360 C CA . GLU B 1 799 ? 6.848 26.875 33.312 1 96.19 799 GLU B CA 1
ATOM 14361 C C . GLU B 1 799 ? 7.605 25.562 33.438 1 96.19 799 GLU B C 1
ATOM 14363 O O . GLU B 1 799 ? 7.023 24.531 33.781 1 96.19 799 GLU B O 1
ATOM 14368 N N . ILE B 1 800 ? 8.883 25.609 33.156 1 95.06 800 ILE B N 1
ATOM 14369 C CA . ILE B 1 800 ? 9.75 24.484 33.469 1 95.06 800 ILE B CA 1
ATOM 14370 C C . ILE B 1 800 ? 10.125 24.5 34.938 1 95.06 800 ILE B C 1
ATOM 14372 O O . ILE B 1 800 ? 10.695 25.469 35.438 1 95.06 800 ILE B O 1
ATOM 14376 N N . LEU B 1 801 ? 9.93 23.438 35.625 1 95.25 801 LEU B N 1
ATOM 14377 C CA . LEU B 1 801 ? 10.133 23.391 37.062 1 95.25 801 LEU B CA 1
ATOM 14378 C C . LEU B 1 801 ? 11.492 22.781 37.406 1 95.25 801 LEU B C 1
ATOM 14380 O O . LEU B 1 801 ? 12.141 23.219 38.375 1 95.25 801 LEU B O 1
ATOM 14384 N N . GLU B 1 802 ? 11.836 21.75 36.625 1 92.5 802 GLU B N 1
ATOM 14385 C CA . GLU B 1 802 ? 13.078 21.047 36.938 1 92.5 802 GLU B CA 1
ATOM 14386 C C . GLU B 1 802 ? 13.75 20.562 35.656 1 92.5 802 GLU B C 1
ATOM 14388 O O . GLU B 1 802 ? 13.078 20.141 34.719 1 92.5 802 GLU B O 1
ATOM 14393 N N . LEU B 1 803 ? 15.031 20.656 35.625 1 89.44 803 LEU B N 1
ATOM 14394 C CA . LEU B 1 803 ? 15.906 20.094 34.625 1 89.44 803 LEU B CA 1
ATOM 14395 C C . LEU B 1 803 ? 17.219 19.625 35.25 1 89.44 803 LEU B C 1
ATOM 14397 O O . LEU B 1 803 ? 17.672 20.188 36.219 1 89.44 803 LEU B O 1
ATOM 14401 N N . PRO B 1 804 ? 17.75 18.641 34.594 1 82.81 804 PRO B N 1
ATOM 14402 C CA . PRO B 1 804 ? 19.109 18.344 35.031 1 82.81 804 PRO B CA 1
ATOM 14403 C C . PRO B 1 804 ? 20.062 19.516 34.844 1 82.81 804 PRO B C 1
ATOM 14405 O O . PRO B 1 804 ? 19.938 20.266 33.844 1 82.81 804 PRO B O 1
ATOM 14408 N N . GLU B 1 805 ? 20.984 19.578 35.719 1 76.31 805 GLU B N 1
ATOM 14409 C CA . GLU B 1 805 ? 21.891 20.719 35.719 1 76.31 805 GLU B CA 1
ATOM 14410 C C . GLU B 1 805 ? 22.625 20.828 34.375 1 76.31 805 GLU B C 1
ATOM 14412 O O . GLU B 1 805 ? 22.812 21.922 33.844 1 76.31 805 GLU B O 1
ATOM 14417 N N . THR B 1 806 ? 23.031 19.719 33.938 1 75.19 806 THR B N 1
ATOM 14418 C CA . THR B 1 806 ? 23.797 19.734 32.688 1 75.19 806 THR B CA 1
ATOM 14419 C C . THR B 1 806 ? 22.938 20.172 31.516 1 75.19 806 THR B C 1
ATOM 14421 O O . THR B 1 806 ? 23.422 20.859 30.609 1 75.19 806 THR B O 1
ATOM 14424 N N . VAL B 1 807 ? 21.781 19.844 31.578 1 76.31 807 VAL B N 1
ATOM 14425 C CA . VAL B 1 807 ? 20.859 20.203 30.5 1 76.31 807 VAL B CA 1
ATOM 14426 C C . VAL B 1 807 ? 20.453 21.672 30.625 1 76.31 807 VAL B C 1
ATOM 14428 O O . VAL B 1 807 ? 20.391 22.391 29.625 1 76.31 807 VAL B O 1
ATOM 14431 N N . ALA B 1 808 ? 20.156 22.078 31.812 1 75.06 808 ALA B N 1
ATOM 14432 C CA . ALA B 1 808 ? 19.781 23.469 32.062 1 75.06 808 ALA B CA 1
ATOM 14433 C C . ALA B 1 808 ? 20.906 24.422 31.656 1 75.06 808 ALA B C 1
ATOM 14435 O O . ALA B 1 808 ? 20.656 25.531 31.188 1 75.06 808 ALA B O 1
ATOM 14436 N N . ALA B 1 809 ? 22.047 23.922 31.75 1 68.69 809 ALA B N 1
ATOM 14437 C CA . ALA B 1 809 ? 23.234 24.734 31.484 1 68.69 809 ALA B CA 1
ATOM 14438 C C . ALA B 1 809 ? 23.469 24.891 29.984 1 68.69 809 ALA B C 1
ATOM 14440 O O . ALA B 1 809 ? 24.109 25.844 29.547 1 68.69 809 ALA B O 1
ATOM 14441 N N . ASN B 1 810 ? 23.016 23.953 29.219 1 68.31 810 ASN B N 1
ATOM 14442 C CA . ASN B 1 810 ? 23.312 24 27.781 1 68.31 810 ASN B CA 1
ATOM 14443 C C . ASN B 1 810 ? 22.266 24.812 27.016 1 68.31 810 ASN B C 1
ATOM 14445 O O . ASN B 1 810 ? 22.453 25.094 25.828 1 68.31 810 ASN B O 1
ATOM 14449 N N . GLY B 1 811 ? 21.234 25.234 27.578 1 70.31 811 GLY B N 1
ATOM 14450 C CA . GLY B 1 811 ? 20.25 26.094 26.953 1 70.31 811 GLY B CA 1
ATOM 14451 C C . GLY B 1 811 ? 19.406 25.359 25.922 1 70.31 811 GLY B C 1
ATOM 14452 O O . GLY B 1 811 ? 18.844 26 25.016 1 70.31 811 GLY B O 1
ATOM 14453 N N . LYS B 1 812 ? 19.359 24.078 25.938 1 74.38 812 LYS B N 1
ATOM 14454 C CA . LYS B 1 812 ? 18.656 23.266 24.938 1 74.38 812 LYS B CA 1
ATOM 14455 C C . LYS B 1 812 ? 17.172 23.625 24.875 1 74.38 812 LYS B C 1
ATOM 14457 O O . LYS B 1 812 ? 16.594 23.641 23.797 1 74.38 812 LYS B O 1
ATOM 14462 N N . PHE B 1 813 ? 16.703 23.922 25.984 1 77.94 813 PHE B N 1
ATOM 14463 C CA . PHE B 1 813 ? 15.266 24.156 26.031 1 77.94 813 PHE B CA 1
ATOM 14464 C C . PHE B 1 813 ? 14.969 25.625 26.297 1 77.94 813 PHE B C 1
ATOM 14466 O O . PHE B 1 813 ? 13.836 25.984 26.609 1 77.94 813 PHE B O 1
ATOM 14473 N N . GLY B 1 814 ? 15.992 26.453 26.234 1 75.69 814 GLY B N 1
ATOM 14474 C CA . GLY B 1 814 ? 15.891 27.891 26.5 1 75.69 814 GLY B CA 1
ATOM 14475 C C . GLY B 1 814 ? 17 28.406 27.391 1 75.69 814 GLY B C 1
ATOM 14476 O O . GLY B 1 814 ? 17.75 27.625 27.984 1 75.69 814 GLY B O 1
ATOM 14477 N N . GLY B 1 815 ? 17.062 29.688 27.469 1 75.56 815 GLY B N 1
ATOM 14478 C CA . GLY B 1 815 ? 18.141 30.297 28.219 1 75.56 815 GLY B CA 1
ATOM 14479 C C . GLY B 1 815 ? 19.406 30.469 27.406 1 75.56 815 GLY B C 1
ATOM 14480 O O . GLY B 1 815 ? 19.359 30.547 26.172 1 75.56 815 GLY B O 1
ATOM 14481 N N . ASN B 1 816 ? 20.438 30.875 28.031 1 72.94 816 ASN B N 1
ATOM 14482 C CA . ASN B 1 816 ? 21.688 31.078 27.297 1 72.94 816 ASN B CA 1
ATOM 14483 C C . ASN B 1 816 ? 22.859 30.344 27.953 1 72.94 816 ASN B C 1
ATOM 14485 O O . ASN B 1 816 ? 24.016 30.703 27.75 1 72.94 816 ASN B O 1
ATOM 14489 N N . GLY B 1 817 ? 22.5 29.359 28.781 1 69.56 817 GLY B N 1
ATOM 14490 C CA . GLY B 1 817 ? 23.562 28.609 29.453 1 69.56 817 GLY B CA 1
ATOM 14491 C C . GLY B 1 817 ? 23.969 29.203 30.781 1 69.56 817 GLY B C 1
ATOM 14492 O O . GLY B 1 817 ? 24.438 28.5 31.672 1 69.56 817 GLY B O 1
ATOM 14493 N N . VAL B 1 818 ? 23.891 30.531 30.906 1 75.31 818 VAL B N 1
ATOM 14494 C CA . VAL B 1 818 ? 24.172 31.219 32.156 1 75.31 818 VAL B CA 1
ATOM 14495 C C . VAL B 1 818 ? 22.906 31.297 33 1 75.31 818 VAL B C 1
ATOM 14497 O O . VAL B 1 818 ? 22.922 30.953 34.188 1 75.31 818 VAL B O 1
ATOM 14500 N N . LYS B 1 819 ? 21.938 31.672 32.406 1 85.56 819 LYS B N 1
ATOM 14501 C CA . LYS B 1 819 ? 20.625 31.641 33.031 1 85.56 819 LYS B CA 1
ATOM 14502 C C . LYS B 1 819 ? 19.828 30.406 32.625 1 85.56 819 LYS B C 1
ATOM 14504 O O . LYS B 1 819 ? 19.578 30.203 31.438 1 85.56 819 LYS B O 1
ATOM 14509 N N . SER B 1 820 ? 19.5 29.719 33.688 1 87 820 SER B N 1
ATOM 14510 C CA . SER B 1 820 ? 18.719 28.516 33.438 1 87 820 SER B CA 1
ATOM 14511 C C . SER B 1 820 ? 17.266 28.844 33.125 1 87 820 SER B C 1
ATOM 14513 O O . SER B 1 820 ? 16.688 29.75 33.719 1 87 820 SER B O 1
ATOM 14515 N N . VAL B 1 821 ? 16.719 28.062 32.281 1 89.88 821 VAL B N 1
ATOM 14516 C CA . VAL B 1 821 ? 15.336 28.266 31.844 1 89.88 821 VAL B CA 1
ATOM 14517 C C . VAL B 1 821 ? 14.383 27.812 32.938 1 89.88 821 VAL B C 1
ATOM 14519 O O . VAL B 1 821 ? 13.188 28.109 32.906 1 89.88 821 VAL B O 1
ATOM 14522 N N . VAL B 1 822 ? 14.891 27.078 33.969 1 91.94 822 VAL B N 1
ATOM 14523 C CA . VAL B 1 822 ? 14.055 26.625 35.094 1 91.94 822 VAL B CA 1
ATOM 14524 C C . VAL B 1 822 ? 13.352 27.828 35.719 1 91.94 822 VAL B C 1
ATOM 14526 O O . VAL B 1 822 ? 13.992 28.844 36.031 1 91.94 822 VAL B O 1
ATOM 14529 N N . GLY B 1 823 ? 12.062 27.703 35.781 1 93 823 GLY B N 1
ATOM 14530 C CA . GLY B 1 823 ? 11.25 28.797 36.281 1 93 823 GLY B CA 1
ATOM 14531 C C . GLY B 1 823 ? 10.656 29.672 35.219 1 93 823 GLY B C 1
ATOM 14532 O O . GLY B 1 823 ? 9.906 30.609 35.5 1 93 823 GLY B O 1
ATOM 14533 N N . HIS B 1 824 ? 11 29.422 34 1 93.62 824 HIS B N 1
ATOM 14534 C CA . HIS B 1 824 ? 10.484 30.172 32.875 1 93.62 824 HIS B CA 1
ATOM 14535 C C . HIS B 1 824 ? 9.797 29.25 31.875 1 93.62 824 HIS B C 1
ATOM 14537 O O . HIS B 1 824 ? 9.828 28.031 32.031 1 93.62 824 HIS B O 1
ATOM 14543 N N . THR B 1 825 ? 9.219 29.922 30.906 1 93.69 825 THR B N 1
ATOM 14544 C CA . THR B 1 825 ? 8.477 29.172 29.891 1 93.69 825 THR B CA 1
ATOM 14545 C C . THR B 1 825 ? 9.438 28.422 28.969 1 93.69 825 THR B C 1
ATOM 14547 O O . THR B 1 825 ? 10.547 28.875 28.703 1 93.69 825 THR B O 1
ATOM 14550 N N . TYR B 1 826 ? 8.969 27.219 28.484 1 92.62 826 TYR B N 1
ATOM 14551 C CA . TYR B 1 826 ? 9.688 26.453 27.469 1 92.62 826 TYR B CA 1
ATOM 14552 C C . TYR B 1 826 ? 10 27.328 26.25 1 92.62 826 TYR B C 1
ATOM 14554 O O . TYR B 1 826 ? 9.102 27.969 25.703 1 92.62 826 TYR B O 1
ATOM 14562 N N . GLY B 1 827 ? 11.234 27.469 25.859 1 91.12 827 GLY B N 1
ATOM 14563 C CA . GLY B 1 827 ? 11.641 28.219 24.672 1 91.12 827 GLY B CA 1
ATOM 14564 C C . GLY B 1 827 ? 11.93 29.672 24.969 1 91.12 827 GLY B C 1
ATOM 14565 O O . GLY B 1 827 ? 12.352 30.422 24.094 1 91.12 827 GLY B O 1
ATOM 14566 N N . ALA B 1 828 ? 11.703 30.172 26.234 1 93.81 828 ALA B N 1
ATOM 14567 C CA . ALA B 1 828 ? 12.055 31.547 26.594 1 93.81 828 ALA B CA 1
ATOM 14568 C C . ALA B 1 828 ? 13.539 31.812 26.375 1 93.81 828 ALA B C 1
ATOM 14570 O O . ALA B 1 828 ? 14.367 30.922 26.547 1 93.81 828 ALA B O 1
ATOM 14571 N N . GLN B 1 829 ? 13.859 33.062 26.062 1 93 829 GLN B N 1
ATOM 14572 C CA . GLN B 1 829 ? 15.25 33.344 25.734 1 93 829 GLN B CA 1
ATOM 14573 C C . GLN B 1 829 ? 15.75 34.562 26.5 1 93 829 GLN B C 1
ATOM 14575 O O . GLN B 1 829 ? 14.961 35.438 26.875 1 93 829 GLN B O 1
ATOM 14580 N N . VAL B 1 830 ? 17.078 34.469 26.656 1 93.69 830 VAL B N 1
ATOM 14581 C CA . VAL B 1 830 ? 17.812 35.562 27.312 1 93.69 830 VAL B CA 1
ATOM 14582 C C . VAL B 1 830 ? 18.609 36.344 26.281 1 93.69 830 VAL B C 1
ATOM 14584 O O . VAL B 1 830 ? 19.172 35.75 25.359 1 93.69 830 VAL B O 1
ATOM 14587 N N . GLY B 1 831 ? 18.547 37.688 26.453 1 94.88 831 GLY B N 1
ATOM 14588 C CA . GLY B 1 831 ? 19.281 38.531 25.547 1 94.88 831 GLY B CA 1
ATOM 14589 C C . GLY B 1 831 ? 19.516 39.938 26.109 1 94.88 831 GLY B C 1
ATOM 14590 O O . GLY B 1 831 ? 19.188 40.219 27.266 1 94.88 831 GLY B O 1
ATOM 14591 N N . TYR B 1 832 ? 20.156 40.781 25.297 1 96.25 832 TYR B N 1
ATOM 14592 C CA . TYR B 1 832 ? 20.453 42.156 25.688 1 96.25 832 TYR B CA 1
ATOM 14593 C C . TYR B 1 832 ? 19.234 43.031 25.5 1 96.25 832 TYR B C 1
ATOM 14595 O O . TYR B 1 832 ? 18.297 42.688 24.781 1 96.25 832 TYR B O 1
ATOM 14603 N N . ILE B 1 833 ? 19.172 44.125 26.281 1 97.5 833 ILE B N 1
ATOM 14604 C CA . ILE B 1 833 ? 18.125 45.125 26.109 1 97.5 833 ILE B CA 1
ATOM 14605 C C . ILE B 1 833 ? 18.625 46.25 25.234 1 97.5 833 ILE B C 1
ATOM 14607 O O . ILE B 1 833 ? 19.5 47.031 25.641 1 97.5 833 ILE B O 1
ATOM 14611 N N . ALA B 1 834 ? 18.109 46.344 24 1 97.31 834 ALA B N 1
ATOM 14612 C CA . ALA B 1 834 ? 18.406 47.469 23.094 1 97.31 834 ALA B CA 1
ATOM 14613 C C . ALA B 1 834 ? 17.656 48.719 23.516 1 97.31 834 ALA B C 1
ATOM 14615 O O . ALA B 1 834 ? 16.422 48.75 23.484 1 97.31 834 ALA B O 1
ATOM 14616 N N . ASP B 1 835 ? 18.359 49.656 23.984 1 94.94 835 ASP B N 1
ATOM 14617 C CA . ASP B 1 835 ? 17.781 50.906 24.516 1 94.94 835 ASP B CA 1
ATOM 14618 C C . ASP B 1 835 ? 17.984 52.062 23.531 1 94.94 835 ASP B C 1
ATOM 14620 O O . ASP B 1 835 ? 18.484 53.125 23.906 1 94.94 835 ASP B O 1
ATOM 14624 N N . GLY B 1 836 ? 17.75 51.844 22.234 1 94.81 836 GLY B N 1
ATOM 14625 C CA . GLY B 1 836 ? 17.828 52.875 21.219 1 94.81 836 GLY B CA 1
ATOM 14626 C C . GLY B 1 836 ? 19.172 52.906 20.516 1 94.81 836 GLY B C 1
ATOM 14627 O O . GLY B 1 836 ? 19.953 51.969 20.609 1 94.81 836 GLY B O 1
ATOM 14628 N N . ILE B 1 837 ? 19.391 54.062 19.781 1 96.12 837 ILE B N 1
ATOM 14629 C CA . ILE B 1 837 ? 20.594 54.312 19 1 96.12 837 ILE B CA 1
ATOM 14630 C C . ILE B 1 837 ? 21.359 55.469 19.609 1 96.12 837 ILE B C 1
ATOM 14632 O O . ILE B 1 837 ? 20.766 56.438 20.094 1 96.12 837 ILE B O 1
ATOM 14636 N N . PHE B 1 838 ? 22.766 55.312 19.656 1 96.81 838 PHE B N 1
ATOM 14637 C CA . PHE B 1 838 ? 23.578 56.438 20.047 1 96.81 838 PHE B CA 1
ATOM 14638 C C . PHE B 1 838 ? 23.375 57.625 19.078 1 96.81 838 PHE B C 1
ATOM 14640 O O . PHE B 1 838 ? 23.625 57.469 17.875 1 96.81 838 PHE B O 1
ATOM 14647 N N . LYS B 1 839 ? 22.984 58.75 19.562 1 92.38 839 LYS B N 1
ATOM 14648 C CA . LYS B 1 839 ? 22.641 59.875 18.688 1 92.38 839 LYS B CA 1
ATOM 14649 C C . LYS B 1 839 ? 23.766 60.906 18.672 1 92.38 839 LYS B C 1
ATOM 14651 O O . LYS B 1 839 ? 23.797 61.75 17.797 1 92.38 839 LYS B O 1
ATOM 14656 N N . SER B 1 840 ? 24.656 60.812 19.734 1 93.38 840 SER B N 1
ATOM 14657 C CA . SER B 1 840 ? 25.766 61.75 19.812 1 93.38 840 SER B CA 1
ATOM 14658 C C . SER B 1 840 ? 27.016 61.094 20.422 1 93.38 840 SER B C 1
ATOM 14660 O O . SER B 1 840 ? 26.922 60.031 21.047 1 93.38 840 SER B O 1
ATOM 14662 N N . GLN B 1 841 ? 28.141 61.781 20.188 1 94.25 841 GLN B N 1
ATOM 14663 C CA . GLN B 1 841 ? 29.375 61.281 20.766 1 94.25 841 GLN B CA 1
ATOM 14664 C C . GLN B 1 841 ? 29.328 61.375 22.297 1 94.25 841 GLN B C 1
ATOM 14666 O O . GLN B 1 841 ? 29.906 60.531 22.984 1 94.25 841 GLN B O 1
ATOM 14671 N N . ASP B 1 842 ? 28.625 62.344 22.75 1 95.94 842 ASP B N 1
ATOM 14672 C CA . ASP B 1 842 ? 28.469 62.5 24.188 1 95.94 842 ASP B CA 1
ATOM 14673 C C . ASP B 1 842 ? 27.797 61.281 24.797 1 95.94 842 ASP B C 1
ATOM 14675 O O . ASP B 1 842 ? 28.172 60.812 25.875 1 95.94 842 ASP B O 1
ATOM 14679 N N . GLU B 1 843 ? 26.797 60.812 24.109 1 95.81 843 GLU B N 1
ATOM 14680 C CA . GLU B 1 843 ? 26.109 59.625 24.578 1 95.81 843 GLU B CA 1
ATOM 14681 C C . GLU B 1 843 ? 27.047 58.406 24.594 1 95.81 843 GLU B C 1
ATOM 14683 O O . GLU B 1 843 ? 26.984 57.594 25.5 1 95.81 843 GLU B O 1
ATOM 14688 N N . VAL B 1 844 ? 27.891 58.281 23.656 1 97.12 844 VAL B N 1
ATOM 14689 C CA . VAL B 1 844 ? 28.859 57.188 23.562 1 97.12 844 VAL B CA 1
ATOM 14690 C C . VAL B 1 844 ? 29.859 57.25 24.719 1 97.12 844 VAL B C 1
ATOM 14692 O O . VAL B 1 844 ? 30.109 56.25 25.391 1 97.12 844 VAL B O 1
ATOM 14695 N N . ASP B 1 845 ? 30.328 58.562 24.953 1 95.69 845 ASP B N 1
ATOM 14696 C CA . ASP B 1 845 ? 31.391 58.75 25.938 1 95.69 845 ASP B CA 1
ATOM 14697 C C . ASP B 1 845 ? 30.859 58.562 27.359 1 95.69 845 ASP B C 1
ATOM 14699 O O . ASP B 1 845 ? 31.625 58.156 28.25 1 95.69 845 ASP B O 1
ATOM 14703 N N . ASN B 1 846 ? 29.609 58.812 27.547 1 95.62 846 ASN B N 1
ATOM 14704 C CA . ASN B 1 846 ? 29.047 58.75 28.891 1 95.62 846 ASN B CA 1
ATOM 14705 C C . ASN B 1 846 ? 28.344 57.406 29.141 1 95.62 846 ASN B C 1
ATOM 14707 O O . ASN B 1 846 ? 27.719 57.219 30.188 1 95.62 846 ASN B O 1
ATOM 14711 N N . HIS B 1 847 ? 28.359 56.5 28.203 1 96.75 847 HIS B N 1
ATOM 14712 C CA . HIS B 1 847 ? 27.75 55.188 28.328 1 96.75 847 HIS B CA 1
ATOM 14713 C C . HIS B 1 847 ? 28.766 54.156 28.844 1 96.75 847 HIS B C 1
ATOM 14715 O O . HIS B 1 847 ? 29.969 54.438 28.875 1 96.75 847 HIS B O 1
ATOM 14721 N N . ALA B 1 848 ? 28.25 53 29.359 1 97.06 848 ALA B N 1
ATOM 14722 C CA . ALA B 1 848 ? 29.125 51.875 29.703 1 97.06 848 ALA B CA 1
ATOM 14723 C C . ALA B 1 848 ? 30 51.469 28.516 1 97.06 848 ALA B C 1
ATOM 14725 O O . ALA B 1 848 ? 29.641 51.719 27.359 1 97.06 848 ALA B O 1
ATOM 14726 N N . THR B 1 849 ? 31.188 50.875 28.906 1 96.88 849 THR B N 1
ATOM 14727 C CA . THR B 1 849 ? 32.062 50.406 27.844 1 96.88 849 THR B CA 1
ATOM 14728 C C . THR B 1 849 ? 31.391 49.344 26.984 1 96.88 849 THR B C 1
ATOM 14730 O O . THR B 1 849 ? 31.078 48.25 27.484 1 96.88 849 THR B O 1
ATOM 14733 N N . GLN B 1 850 ? 31.047 49.688 25.812 1 97.12 850 GLN B N 1
ATOM 14734 C CA . GLN B 1 850 ? 30.453 48.844 24.797 1 97.12 850 GLN B CA 1
ATOM 14735 C C . GLN B 1 850 ? 31.344 48.75 23.562 1 97.12 850 GLN B C 1
ATOM 14737 O O . GLN B 1 850 ? 31.547 49.75 22.875 1 97.12 850 GLN B O 1
ATOM 14742 N N . GLU B 1 851 ? 31.828 47.5 23.406 1 94.38 851 GLU B N 1
ATOM 14743 C CA . GLU B 1 851 ? 32.688 47.344 22.25 1 94.38 851 GLU B CA 1
ATOM 14744 C C . GLU B 1 851 ? 31.984 47.75 20.953 1 94.38 851 GLU B C 1
ATOM 14746 O O . GLU B 1 851 ? 30.875 47.281 20.688 1 94.38 851 GLU B O 1
ATOM 14751 N N . GLY B 1 852 ? 32.531 48.656 20.188 1 94.12 852 GLY B N 1
ATOM 14752 C CA . GLY B 1 852 ? 32.031 49.062 18.891 1 94.12 852 GLY B CA 1
ATOM 14753 C C . GLY B 1 852 ? 30.984 50.156 19 1 94.12 852 GLY B C 1
ATOM 14754 O O . GLY B 1 852 ? 30.375 50.531 18 1 94.12 852 GLY B O 1
ATOM 14755 N N . ALA B 1 853 ? 30.781 50.75 20.172 1 96.38 853 ALA B N 1
ATOM 14756 C CA . ALA B 1 853 ? 29.844 51.844 20.344 1 96.38 853 ALA B CA 1
ATOM 14757 C C . ALA B 1 853 ? 30.25 53.062 19.5 1 96.38 853 ALA B C 1
ATOM 14759 O O . ALA B 1 853 ? 31.438 53.406 19.422 1 96.38 853 ALA B O 1
ATOM 14760 N N . ALA B 1 854 ? 29.359 53.594 18.781 1 95.56 854 ALA B N 1
ATOM 14761 C CA . ALA B 1 854 ? 29.531 54.781 17.938 1 95.56 854 ALA B CA 1
ATOM 14762 C C . ALA B 1 854 ? 28.172 55.406 17.625 1 95.56 854 ALA B C 1
ATOM 14764 O O . ALA B 1 854 ? 27.125 54.781 17.812 1 95.56 854 ALA B O 1
ATOM 14765 N N . VAL B 1 855 ? 28.219 56.656 17.25 1 95.06 855 VAL B N 1
ATOM 14766 C CA . VAL B 1 855 ? 26.984 57.344 16.844 1 95.06 855 VAL B CA 1
ATOM 14767 C C . VAL B 1 855 ? 26.312 56.562 15.719 1 95.06 855 VAL B C 1
ATOM 14769 O O . VAL B 1 855 ? 26.969 56.125 14.766 1 95.06 855 VAL B O 1
ATOM 14772 N N . GLY B 1 856 ? 25.016 56.25 15.891 1 96.06 856 GLY B N 1
ATOM 14773 C CA . GLY B 1 856 ? 24.25 55.531 14.898 1 96.06 856 GLY B CA 1
ATOM 14774 C C . GLY B 1 856 ? 24.156 54.031 15.188 1 96.06 856 GLY B C 1
ATOM 14775 O O . GLY B 1 856 ? 23.438 53.312 14.5 1 96.06 856 GLY B O 1
ATOM 14776 N N . ARG B 1 857 ? 24.875 53.562 16.188 1 96.62 857 ARG B N 1
ATOM 14777 C CA . ARG B 1 857 ? 24.859 52.156 16.578 1 96.62 857 ARG B CA 1
ATOM 14778 C C . ARG B 1 857 ? 23.859 51.875 17.703 1 96.62 857 ARG B C 1
ATOM 14780 O O . ARG B 1 857 ? 23.484 52.812 18.422 1 96.62 857 ARG B O 1
ATOM 14787 N N . ILE B 1 858 ? 23.484 50.625 17.828 1 97.19 858 ILE B N 1
ATOM 14788 C CA . ILE B 1 858 ? 22.547 50.25 18.875 1 97.19 858 ILE B CA 1
ATOM 14789 C C . ILE B 1 858 ? 23.203 50.406 20.234 1 97.19 858 ILE B C 1
ATOM 14791 O O . ILE B 1 858 ? 24.359 50 20.422 1 97.19 858 ILE B O 1
ATOM 14795 N N . ARG B 1 859 ? 22.453 51 21.141 1 97.81 859 ARG B N 1
ATOM 14796 C CA . ARG B 1 859 ? 22.859 51.156 22.531 1 97.81 859 ARG B CA 1
ATOM 14797 C C . ARG B 1 859 ? 22.234 50.062 23.391 1 97.81 859 ARG B C 1
ATOM 14799 O O . ARG B 1 859 ? 21.016 49.844 23.328 1 97.81 859 ARG B O 1
ATOM 14806 N N . TYR B 1 860 ? 23.094 49.312 24.141 1 97.88 860 TYR B N 1
ATOM 14807 C CA . TYR B 1 860 ? 22.578 48.281 25.031 1 97.88 860 TYR B CA 1
ATOM 14808 C C . TYR B 1 860 ? 22.609 48.75 26.484 1 97.88 860 TYR B C 1
ATOM 14810 O O . TYR B 1 860 ? 23.547 49.406 26.906 1 97.88 860 TYR B O 1
ATOM 14818 N N . ARG B 1 861 ? 21.641 48.312 27.219 1 97.38 861 ARG B N 1
ATOM 14819 C CA . ARG B 1 861 ? 21.5 48.781 28.594 1 97.38 861 ARG B CA 1
ATOM 14820 C C . ARG B 1 861 ? 22.469 48.062 29.516 1 97.38 861 ARG B C 1
ATOM 14822 O O . ARG B 1 861 ? 22.609 46.844 29.438 1 97.38 861 ARG B O 1
ATOM 14829 N N . ASP B 1 862 ? 23.094 48.781 30.25 1 96.75 862 ASP B N 1
ATOM 14830 C CA . ASP B 1 862 ? 23.891 48.219 31.344 1 96.75 862 ASP B CA 1
ATOM 14831 C C . ASP B 1 862 ? 23.016 47.875 32.531 1 96.75 862 ASP B C 1
ATOM 14833 O O . ASP B 1 862 ? 22.719 48.719 33.375 1 96.75 862 ASP B O 1
ATOM 14837 N N . ILE B 1 863 ? 22.719 46.719 32.656 1 94.56 863 ILE B N 1
ATOM 14838 C CA . ILE B 1 863 ? 21.719 46.281 33.625 1 94.56 863 ILE B CA 1
ATOM 14839 C C . ILE B 1 863 ? 22.344 46.156 35.031 1 94.56 863 ILE B C 1
ATOM 14841 O O . ILE B 1 863 ? 21.703 46.531 36 1 94.56 863 ILE B O 1
ATOM 14845 N N . ASP B 1 864 ? 23.625 45.719 35.156 1 92.12 864 ASP B N 1
ATOM 14846 C CA . ASP B 1 864 ? 24.234 45.5 36.469 1 92.12 864 ASP B CA 1
ATOM 14847 C C . ASP B 1 864 ? 25.016 46.75 36.938 1 92.12 864 ASP B C 1
ATOM 14849 O O . ASP B 1 864 ? 25.578 46.781 38.031 1 92.12 864 ASP B O 1
ATOM 14853 N N . HIS B 1 865 ? 25.25 47.75 36.125 1 94.44 865 HIS B N 1
ATOM 14854 C CA . HIS B 1 865 ? 25.812 49.062 36.438 1 94.44 865 HIS B CA 1
ATOM 14855 C C . HIS B 1 865 ? 27.297 48.938 36.75 1 94.44 865 HIS B C 1
ATOM 14857 O O . HIS B 1 865 ? 27.781 49.625 37.656 1 94.44 865 HIS B O 1
ATOM 14863 N N . ASN B 1 866 ? 27.953 48.031 36.094 1 94.94 866 ASN B N 1
ATOM 14864 C CA . ASN B 1 866 ? 29.375 47.906 36.344 1 94.94 866 ASN B CA 1
ATOM 14865 C C . ASN B 1 866 ? 30.203 48.688 35.312 1 94.94 866 ASN B C 1
ATOM 14867 O O . ASN B 1 866 ? 31.422 48.562 35.312 1 94.94 866 ASN B O 1
ATOM 14871 N N . GLY B 1 867 ? 29.547 49.312 34.406 1 95.5 867 GLY B N 1
ATOM 14872 C CA . GLY B 1 867 ? 30.203 50.188 33.469 1 95.5 867 GLY B CA 1
ATOM 14873 C C . GLY B 1 867 ? 30.688 49.469 32.219 1 95.5 867 GLY B C 1
ATOM 14874 O O . GLY B 1 867 ? 31.312 50.062 31.344 1 95.5 867 GLY B O 1
ATOM 14875 N N . VAL B 1 868 ? 30.375 48.125 32.094 1 96.31 868 VAL B N 1
ATOM 14876 C CA . VAL B 1 868 ? 30.766 47.344 30.922 1 96.31 868 VAL B CA 1
ATOM 14877 C C . VAL B 1 868 ? 29.578 46.562 30.406 1 96.31 868 VAL B C 1
ATOM 14879 O O . VAL B 1 868 ? 28.812 45.969 31.188 1 96.31 868 VAL B O 1
ATOM 14882 N N . ILE B 1 869 ? 29.328 46.531 29.078 1 96.44 869 ILE B N 1
ATOM 14883 C CA . ILE B 1 869 ? 28.297 45.719 28.453 1 96.44 869 ILE B CA 1
ATOM 14884 C C . ILE B 1 869 ? 28.859 44.312 28.156 1 96.44 869 ILE B C 1
ATOM 14886 O O . ILE B 1 869 ? 29.734 44.156 27.312 1 96.44 869 ILE B O 1
ATOM 14890 N N . ASP B 1 870 ? 28.422 43.281 28.844 1 91.19 870 ASP B N 1
ATOM 14891 C CA . ASP B 1 870 ? 28.844 41.906 28.688 1 91.19 870 ASP B CA 1
ATOM 14892 C C . ASP B 1 870 ? 27.703 40.938 29 1 91.19 870 ASP B C 1
ATOM 14894 O O . ASP B 1 870 ? 26.531 41.344 28.953 1 91.19 870 ASP B O 1
ATOM 14898 N N . GLU B 1 871 ? 27.969 39.688 29.078 1 89.06 871 GLU B N 1
ATOM 14899 C CA . GLU B 1 871 ? 26.953 38.656 29.219 1 89.06 871 GLU B CA 1
ATOM 14900 C C . GLU B 1 871 ? 26.109 38.875 30.469 1 89.06 871 GLU B C 1
ATOM 14902 O O . GLU B 1 871 ? 24.984 38.406 30.562 1 89.06 871 GLU B O 1
ATOM 14907 N N . ARG B 1 872 ? 26.641 39.625 31.391 1 91.38 872 ARG B N 1
ATOM 14908 C CA . ARG B 1 872 ? 25.922 39.875 32.625 1 91.38 872 ARG B CA 1
ATOM 14909 C C . ARG B 1 872 ? 24.828 40.938 32.406 1 91.38 872 ARG B C 1
ATOM 14911 O O . ARG B 1 872 ? 23.938 41.094 33.25 1 91.38 872 ARG B O 1
ATOM 14918 N N . ASP B 1 873 ? 24.859 41.562 31.281 1 93.62 873 ASP B N 1
ATOM 14919 C CA . ASP B 1 873 ? 23.844 42.562 30.969 1 93.62 873 ASP B CA 1
ATOM 14920 C C . ASP B 1 873 ? 22.688 41.938 30.188 1 93.62 873 ASP B C 1
ATOM 14922 O O . ASP B 1 873 ? 21.969 42.656 29.469 1 93.62 873 ASP B O 1
ATOM 14926 N N . GLN B 1 874 ? 22.531 40.688 30.203 1 93.81 874 GLN B N 1
ATOM 14927 C CA . GLN B 1 874 ? 21.422 40 29.531 1 93.81 874 GLN B CA 1
ATOM 14928 C C . GLN B 1 874 ? 20.281 39.75 30.5 1 93.81 874 GLN B C 1
ATOM 14930 O O . GLN B 1 874 ? 20.484 39.625 31.719 1 93.81 874 GLN B O 1
ATOM 14935 N N . ASN B 1 875 ? 19.047 39.719 30.016 1 92.81 875 ASN B N 1
ATOM 14936 C CA . ASN B 1 875 ? 17.828 39.438 30.766 1 92.81 875 ASN B CA 1
ATOM 14937 C C . ASN B 1 875 ? 16.844 38.625 29.938 1 92.81 875 ASN B C 1
ATOM 14939 O O . ASN B 1 875 ? 17.094 38.344 28.75 1 92.81 875 ASN B O 1
ATOM 14943 N N . TRP B 1 876 ? 15.836 38.062 30.656 1 94.56 876 TRP B N 1
ATOM 14944 C CA . TRP B 1 876 ? 14.773 37.375 29.938 1 94.56 876 TRP B CA 1
ATOM 14945 C C . TRP B 1 876 ? 13.992 38.375 29.047 1 94.56 876 TRP B C 1
ATOM 14947 O O . TRP B 1 876 ? 13.375 39.312 29.562 1 94.56 876 TRP B O 1
ATOM 14957 N N . ILE B 1 877 ? 14.031 38.188 27.688 1 95.62 877 ILE B N 1
ATOM 14958 C CA . ILE B 1 877 ? 13.477 39.188 26.797 1 95.62 877 ILE B CA 1
ATOM 14959 C C . ILE B 1 877 ? 12.43 38.562 25.891 1 95.62 877 ILE B C 1
ATOM 14961 O O . ILE B 1 877 ? 11.719 39.25 25.156 1 95.62 877 ILE B O 1
ATOM 14965 N N . TYR B 1 878 ? 12.25 37.312 25.844 1 95.62 878 TYR B N 1
ATOM 14966 C CA . TYR B 1 878 ? 11.383 36.625 24.891 1 95.62 878 TYR B CA 1
ATOM 14967 C C . TYR B 1 878 ? 10.547 35.562 25.594 1 95.62 878 TYR B C 1
ATOM 14969 O O . TYR B 1 878 ? 11.086 34.688 26.281 1 95.62 878 TYR B O 1
ATOM 14977 N N . ASP B 1 879 ? 9.312 35.594 25.438 1 94.12 879 ASP B N 1
ATOM 14978 C CA . ASP B 1 879 ? 8.336 34.625 25.891 1 94.12 879 ASP B CA 1
ATOM 14979 C C . ASP B 1 879 ? 7.379 34.25 24.766 1 94.12 879 ASP B C 1
ATOM 14981 O O . ASP B 1 879 ? 6.551 35.031 24.344 1 94.12 879 ASP B O 1
ATOM 14985 N N . PRO B 1 880 ? 7.465 33 24.344 1 92.62 880 PRO B N 1
ATOM 14986 C CA . PRO B 1 880 ? 6.645 32.594 23.188 1 92.62 880 PRO B CA 1
ATOM 14987 C C . PRO B 1 880 ? 5.195 32.312 23.578 1 92.62 880 PRO B C 1
ATOM 14989 O O . PRO B 1 880 ? 4.379 31.984 22.719 1 92.62 880 PRO B O 1
ATOM 14992 N N . THR B 1 881 ? 4.781 32.438 24.781 1 94.44 881 THR B N 1
ATOM 14993 C CA . THR B 1 881 ? 3.42 32.156 25.234 1 94.44 881 THR B CA 1
ATOM 14994 C C . THR B 1 881 ? 2.553 33.406 25.109 1 94.44 881 THR B C 1
ATOM 14996 O O . THR B 1 881 ? 2.857 34.438 25.703 1 94.44 881 THR B O 1
ATOM 14999 N N . PRO B 1 882 ? 1.469 33.312 24.391 1 95.38 882 PRO B N 1
ATOM 15000 C CA . PRO B 1 882 ? 0.59 34.469 24.297 1 95.38 882 PRO B CA 1
ATOM 15001 C C . PRO B 1 882 ? -0.092 34.812 25.625 1 95.38 882 PRO B C 1
ATOM 15003 O O . PRO B 1 882 ? -0.322 33.938 26.453 1 95.38 882 PRO B O 1
ATOM 15006 N N . SER B 1 883 ? -0.458 36.125 25.75 1 96.12 883 SER B N 1
ATOM 15007 C CA . SER B 1 883 ? -1.255 36.5 26.906 1 96.12 883 SER B CA 1
ATOM 15008 C C . SER B 1 883 ? -2.635 35.844 26.875 1 96.12 883 SER B C 1
ATOM 15010 O O . SER B 1 883 ? -3.129 35.375 27.891 1 96.12 883 SER B O 1
ATOM 15012 N N . PHE B 1 884 ? -3.25 35.938 25.828 1 96.19 884 PHE B N 1
ATOM 15013 C CA . PHE B 1 884 ? -4.492 35.188 25.641 1 96.19 884 PHE B CA 1
ATOM 15014 C C . PHE B 1 884 ? -4.797 35.031 24.156 1 96.19 884 PHE B C 1
ATOM 15016 O O . PHE B 1 884 ? -4.234 35.75 23.312 1 96.19 884 PHE B O 1
ATOM 15023 N N . SER B 1 885 ? -5.531 34.094 23.797 1 96.25 885 SER B N 1
ATOM 15024 C CA . SER B 1 885 ? -6.078 33.844 22.469 1 96.25 885 SER B CA 1
ATOM 15025 C C . SER B 1 885 ? -7.602 33.875 22.469 1 96.25 885 SER B C 1
ATOM 15027 O O . SER B 1 885 ? -8.227 33.625 23.5 1 96.25 885 SER B O 1
ATOM 15029 N N . TYR B 1 886 ? -8.156 34.281 21.344 1 96.56 886 TYR B N 1
ATOM 15030 C CA . TYR B 1 886 ? -9.609 34.406 21.344 1 96.56 886 TYR B CA 1
ATOM 15031 C C . TYR B 1 886 ? -10.172 34.188 19.938 1 96.56 886 TYR B C 1
ATOM 15033 O O . TYR B 1 886 ? -9.438 34.219 18.953 1 96.56 886 TYR B O 1
ATOM 15041 N N . GLY B 1 887 ? -11.398 33.875 19.906 1 95.62 887 GLY B N 1
ATOM 15042 C CA . GLY B 1 887 ? -12.141 33.625 18.672 1 95.62 887 GLY B CA 1
ATOM 15043 C C . GLY B 1 887 ? -13.586 34.094 18.75 1 95.62 887 GLY B C 1
ATOM 15044 O O . GLY B 1 887 ? -14.188 34.062 19.828 1 95.62 887 GLY B O 1
ATOM 15045 N N . LEU B 1 888 ? -14.109 34.5 17.625 1 96.12 888 LEU B N 1
ATOM 15046 C CA . LEU B 1 888 ? -15.5 34.938 17.516 1 96.12 888 LEU B CA 1
ATOM 15047 C C . LEU B 1 888 ? -16.141 34.406 16.234 1 96.12 888 LEU B C 1
ATOM 15049 O O . LEU B 1 888 ? -15.633 34.625 15.141 1 96.12 888 LEU B O 1
ATOM 15053 N N . ASN B 1 889 ? -17.156 33.688 16.438 1 92.62 889 ASN B N 1
ATOM 15054 C CA . ASN B 1 889 ? -17.953 33.188 15.328 1 92.62 889 ASN B CA 1
ATOM 15055 C C . ASN B 1 889 ? -19.297 33.875 15.227 1 92.62 889 ASN B C 1
ATOM 15057 O O . ASN B 1 889 ? -20.031 33.969 16.203 1 92.62 889 ASN B O 1
ATOM 15061 N N . ILE B 1 890 ? -19.656 34.344 14.047 1 94.62 890 ILE B N 1
ATOM 15062 C CA . ILE B 1 890 ? -20.922 35.031 13.789 1 94.62 890 ILE B CA 1
ATOM 15063 C C . ILE B 1 890 ? -21.703 34.281 12.711 1 94.62 890 ILE B C 1
ATOM 15065 O O . ILE B 1 890 ? -21.188 34.062 11.609 1 94.62 890 ILE B O 1
ATOM 15069 N N . TYR B 1 891 ? -22.859 33.875 13.031 1 92.44 891 TYR B N 1
ATOM 15070 C CA . TYR B 1 891 ? -23.766 33.25 12.07 1 92.44 891 TYR B CA 1
ATOM 15071 C C . TYR B 1 891 ? -25.078 34.031 11.953 1 92.44 891 TYR B C 1
ATOM 15073 O O . TYR B 1 891 ? -25.734 34.281 12.961 1 92.44 891 TYR B O 1
ATOM 15081 N N . LEU B 1 892 ? -25.406 34.375 10.75 1 95.5 892 LEU B N 1
ATOM 15082 C CA . LEU B 1 892 ? -26.641 35.062 10.438 1 95.5 892 LEU B CA 1
ATOM 15083 C C . LEU B 1 892 ? -27.422 34.344 9.344 1 95.5 892 LEU B C 1
ATOM 15085 O O . LEU B 1 892 ? -26.828 33.844 8.391 1 95.5 892 LEU B O 1
ATOM 15089 N N . GLU B 1 893 ? -28.609 34.219 9.602 1 93.75 893 GLU B N 1
ATOM 15090 C CA . GLU B 1 893 ? -29.484 33.594 8.602 1 93.75 893 GLU B CA 1
ATOM 15091 C C . GLU B 1 893 ? -30.766 34.406 8.414 1 93.75 893 GLU B C 1
ATOM 15093 O O . GLU B 1 893 ? -31.438 34.781 9.391 1 93.75 893 GLU B O 1
ATOM 15098 N N . TYR B 1 894 ? -31.062 34.75 7.258 1 95 894 TYR B N 1
ATOM 15099 C CA . TYR B 1 894 ? -32.281 35.5 6.91 1 95 894 TYR B CA 1
ATOM 15100 C C . TYR B 1 894 ? -32.906 34.938 5.637 1 95 894 TYR B C 1
ATOM 15102 O O . TYR B 1 894 ? -32.344 35.094 4.547 1 95 894 TYR B O 1
ATOM 15110 N N . LYS B 1 895 ? -34.031 34.281 5.766 1 91.62 895 LYS B N 1
ATOM 15111 C CA . LYS B 1 895 ? -34.719 33.625 4.652 1 91.62 895 LYS B CA 1
ATOM 15112 C C . LYS B 1 895 ? -33.812 32.594 3.988 1 91.62 895 LYS B C 1
ATOM 15114 O O . LYS B 1 895 ? -33.281 31.703 4.652 1 91.62 895 LYS B O 1
ATOM 15119 N N . ASN B 1 896 ? -33.438 32.906 2.662 1 93.06 896 ASN B N 1
ATOM 15120 C CA . ASN B 1 896 ? -32.656 31.922 1.936 1 93.06 896 ASN B CA 1
ATOM 15121 C C . ASN B 1 896 ? -31.156 32.281 1.938 1 93.06 896 ASN B C 1
ATOM 15123 O O . ASN B 1 896 ? -30.359 31.594 1.296 1 93.06 896 ASN B O 1
ATOM 15127 N N . PHE B 1 897 ? -30.797 33.312 2.699 1 95.94 897 PHE B N 1
ATOM 15128 C CA . PHE B 1 897 ? -29.406 33.719 2.771 1 95.94 897 PHE B CA 1
ATOM 15129 C C . PHE B 1 897 ? -28.812 33.375 4.133 1 95.94 897 PHE B C 1
ATOM 15131 O O . PHE B 1 897 ? -29.484 33.469 5.156 1 95.94 897 PHE B O 1
ATOM 15138 N N . ASP B 1 898 ? -27.625 32.969 4.113 1 93.31 898 ASP B N 1
ATOM 15139 C CA . ASP B 1 898 ? -26.891 32.781 5.363 1 93.31 898 ASP B CA 1
ATOM 15140 C C . ASP B 1 898 ? -25.5 33.406 5.273 1 93.31 898 ASP B C 1
ATOM 15142 O O . ASP B 1 898 ? -24.906 33.469 4.191 1 93.31 898 ASP B O 1
ATOM 15146 N N . LEU B 1 899 ? -25 33.938 6.348 1 95.56 899 LEU B N 1
ATOM 15147 C CA . LEU B 1 899 ? -23.672 34.531 6.457 1 95.56 899 LEU B CA 1
ATOM 15148 C C . LEU B 1 899 ? -22.922 33.969 7.652 1 95.56 899 LEU B C 1
ATOM 15150 O O . LEU B 1 899 ? -23.453 33.906 8.766 1 95.56 899 LEU B O 1
ATOM 15154 N N . THR B 1 900 ? -21.766 33.469 7.379 1 93.06 900 THR B N 1
ATOM 15155 C CA . THR B 1 900 ? -20.875 33.031 8.438 1 93.06 900 THR B CA 1
ATOM 15156 C C . THR B 1 900 ? -19.562 33.812 8.43 1 93.06 900 THR B C 1
ATOM 15158 O O . THR B 1 900 ? -18.922 33.969 7.383 1 93.06 900 THR B O 1
ATOM 15161 N N . MET B 1 901 ? -19.203 34.281 9.562 1 94.44 901 MET B N 1
ATOM 15162 C CA . MET B 1 901 ? -17.969 35.062 9.734 1 94.44 901 MET B CA 1
ATOM 15163 C C . MET B 1 901 ? -17.188 34.562 10.953 1 94.44 901 MET B C 1
ATOM 15165 O O . MET B 1 901 ? -17.75 34.406 12.039 1 94.44 901 MET B O 1
ATOM 15169 N N . PHE B 1 902 ? -15.945 34.25 10.719 1 94.44 902 PHE B N 1
ATOM 15170 C CA . PHE B 1 902 ? -15.117 33.75 11.812 1 94.44 902 PHE B CA 1
ATOM 15171 C C . PHE B 1 902 ? -13.867 34.594 11.984 1 94.44 902 PHE B C 1
ATOM 15173 O O . PHE B 1 902 ? -13.07 34.719 11.055 1 94.44 902 PHE B O 1
ATOM 15180 N N . TRP B 1 903 ? -13.695 35.156 13.211 1 96.12 903 TRP B N 1
ATOM 15181 C CA . TRP B 1 903 ? -12.531 35.938 13.602 1 96.12 903 TRP B CA 1
ATOM 15182 C C . TRP B 1 903 ? -11.68 35.188 14.625 1 96.12 903 TRP B C 1
ATOM 15184 O O . TRP B 1 903 ? -12.211 34.531 15.523 1 96.12 903 TRP B O 1
ATOM 15194 N N . GLN B 1 904 ? -10.398 35.25 14.508 1 96 904 GLN B N 1
ATOM 15195 C CA . GLN B 1 904 ? -9.477 34.656 15.453 1 96 904 GLN B CA 1
ATOM 15196 C C . GLN B 1 904 ? -8.32 35.594 15.789 1 96 904 GLN B C 1
ATOM 15198 O O . GLN B 1 904 ? -7.773 36.25 14.891 1 96 904 GLN B O 1
ATOM 15203 N N . GLY B 1 905 ? -7.945 35.625 17.047 1 96.44 905 GLY B N 1
ATOM 15204 C CA . GLY B 1 905 ? -6.879 36.531 17.438 1 96.44 905 GLY B CA 1
ATOM 15205 C C . GLY B 1 905 ? -5.957 35.969 18.484 1 96.44 905 GLY B C 1
ATOM 15206 O O . GLY B 1 905 ? -6.32 35 19.172 1 96.44 905 GLY B O 1
ATOM 15207 N N . VAL B 1 906 ? -4.777 36.438 18.516 1 96.62 906 VAL B N 1
ATOM 15208 C CA . VAL B 1 906 ? -3.758 36.156 19.516 1 96.62 906 VAL B CA 1
ATOM 15209 C C . VAL B 1 906 ? -3.207 37.469 20.062 1 96.62 906 VAL B C 1
ATOM 15211 O O . VAL B 1 906 ? -2.842 38.375 19.297 1 96.62 906 VAL B O 1
ATOM 15214 N N . GLN B 1 907 ? -3.221 37.594 21.422 1 96.44 907 GLN B N 1
ATOM 15215 C CA . GLN B 1 907 ? -2.799 38.844 22.031 1 96.44 907 GLN B CA 1
ATOM 15216 C C . GLN B 1 907 ? -1.572 38.625 22.922 1 96.44 907 GLN B C 1
ATOM 15218 O O . GLN B 1 907 ? -1.522 37.688 23.719 1 96.44 907 GLN B O 1
ATOM 15223 N N . GLY B 1 908 ? -0.595 39.531 22.781 1 95.69 908 GLY B N 1
ATOM 15224 C CA . GLY B 1 908 ? 0.556 39.562 23.672 1 95.69 908 GLY B CA 1
ATOM 15225 C C . GLY B 1 908 ? 1.509 38.406 23.469 1 95.69 908 GLY B C 1
ATOM 15226 O O . GLY B 1 908 ? 1.872 37.719 24.422 1 95.69 908 GLY B O 1
ATOM 15227 N N . VAL B 1 909 ? 1.905 38.125 22.297 1 95.5 909 VAL B N 1
ATOM 15228 C CA . VAL B 1 909 ? 2.873 37.094 22.016 1 95.5 909 VAL B CA 1
ATOM 15229 C C . VAL B 1 909 ? 4.145 37.688 21.422 1 95.5 909 VAL B C 1
ATOM 15231 O O . VAL B 1 909 ? 4.078 38.656 20.625 1 95.5 909 VAL B O 1
ATOM 15234 N N . ASP B 1 910 ? 5.281 37.188 21.938 1 96.25 910 ASP B N 1
ATOM 15235 C CA . ASP B 1 910 ? 6.555 37.656 21.406 1 96.25 910 ASP B CA 1
ATOM 15236 C C . ASP B 1 910 ? 6.949 36.875 20.172 1 96.25 910 ASP B C 1
ATOM 15238 O O . ASP B 1 910 ? 6.719 35.656 20.094 1 96.25 910 ASP B O 1
ATOM 15242 N N . ILE B 1 911 ? 7.477 37.594 19.203 1 95.44 911 ILE B N 1
ATOM 15243 C CA . ILE B 1 911 ? 8.039 37 18 1 95.44 911 ILE B CA 1
ATOM 15244 C C . ILE B 1 911 ? 9.5 37.406 17.844 1 95.44 911 ILE B C 1
ATOM 15246 O O . ILE B 1 911 ? 9.836 38.594 18.078 1 95.44 911 ILE B O 1
ATOM 15250 N N . ILE B 1 912 ? 10.336 36.406 17.562 1 94.38 912 ILE B N 1
ATOM 15251 C CA . ILE B 1 912 ? 11.68 36.781 17.125 1 94.38 912 ILE B CA 1
ATOM 15252 C C . ILE B 1 912 ? 11.711 36.938 15.617 1 94.38 912 ILE B C 1
ATOM 15254 O O . ILE B 1 912 ? 11.461 35.969 14.875 1 94.38 912 ILE B O 1
ATOM 15258 N N . SER B 1 913 ? 12 38.031 15.172 1 92.5 913 SER B N 1
ATOM 15259 C CA . SER B 1 913 ? 11.977 38.344 13.742 1 92.5 913 SER B CA 1
ATOM 15260 C C . SER B 1 913 ? 13.344 38.125 13.102 1 92.5 913 SER B C 1
ATOM 15262 O O . SER B 1 913 ? 14.219 39 13.203 1 92.5 913 SER B O 1
ATOM 15264 N N . ASP B 1 914 ? 13.539 37.125 12.391 1 91.19 914 ASP B N 1
ATOM 15265 C CA . ASP B 1 914 ? 14.75 36.938 11.594 1 91.19 914 ASP B CA 1
ATOM 15266 C C . ASP B 1 914 ? 14.75 37.812 10.352 1 91.19 914 ASP B C 1
ATOM 15268 O O . ASP B 1 914 ? 15.812 38.094 9.789 1 91.19 914 ASP B O 1
ATOM 15272 N N . VAL B 1 915 ? 13.633 38.25 9.977 1 92.19 915 VAL B N 1
ATOM 15273 C CA . VAL B 1 915 ? 13.5 39.125 8.82 1 92.19 915 VAL B CA 1
ATOM 15274 C C . VAL B 1 915 ? 14.164 40.469 9.109 1 92.19 915 VAL B C 1
ATOM 15276 O O . VAL B 1 915 ? 14.742 41.094 8.211 1 92.19 915 VAL B O 1
ATOM 15279 N N . LYS B 1 916 ? 14.125 40.938 10.297 1 92.31 916 LYS B N 1
ATOM 15280 C CA . LYS B 1 916 ? 14.727 42.219 10.672 1 92.31 916 LYS B CA 1
ATOM 15281 C C . LYS B 1 916 ? 16.25 42.188 10.492 1 92.31 916 LYS B C 1
ATOM 15283 O O . LYS B 1 916 ? 16.875 43.219 10.242 1 92.31 916 LYS B O 1
ATOM 15288 N N . LYS B 1 917 ? 16.781 41.031 10.617 1 91.19 917 LYS B N 1
ATOM 15289 C CA . LYS B 1 917 ? 18.203 40.906 10.367 1 91.19 917 LYS B CA 1
ATOM 15290 C C . LYS B 1 917 ? 18.531 41.219 8.914 1 91.19 917 LYS B C 1
ATOM 15292 O O . LYS B 1 917 ? 19.641 41.688 8.609 1 91.19 917 LYS B O 1
ATOM 15297 N N . LYS B 1 918 ? 17.562 41.094 8.133 1 93.06 918 LYS B N 1
ATOM 15298 C CA . LYS B 1 918 ? 17.766 41.281 6.699 1 93.06 918 LYS B CA 1
ATOM 15299 C C . LYS B 1 918 ? 17.156 42.594 6.238 1 93.06 918 LYS B C 1
ATOM 15301 O O . LYS B 1 918 ? 17.547 43.125 5.195 1 93.06 918 LYS B O 1
ATOM 15306 N N . SER B 1 919 ? 16.328 43.156 7.004 1 93.62 919 SER B N 1
ATOM 15307 C CA . SER B 1 919 ? 15.672 44.406 6.574 1 93.62 919 SER B CA 1
ATOM 15308 C C . SER B 1 919 ? 16.328 45.625 7.211 1 93.62 919 SER B C 1
ATOM 15310 O O . SER B 1 919 ? 16.203 46.719 6.688 1 93.62 919 SER B O 1
ATOM 15312 N N . ASP B 1 920 ? 17.078 45.406 8.297 1 94.94 920 ASP B N 1
ATOM 15313 C CA . ASP B 1 920 ? 17.516 46.562 9.047 1 94.94 920 ASP B CA 1
ATOM 15314 C C . ASP B 1 920 ? 19.047 46.656 9.062 1 94.94 920 ASP B C 1
ATOM 15316 O O . ASP B 1 920 ? 19.609 47.656 9.547 1 94.94 920 ASP B O 1
ATOM 15320 N N . PHE B 1 921 ? 19.672 45.656 8.531 1 94.69 921 PHE B N 1
ATOM 15321 C CA . PHE B 1 921 ? 21.125 45.656 8.609 1 94.69 921 PHE B CA 1
ATOM 15322 C C . PHE B 1 921 ? 21.734 45.312 7.25 1 94.69 921 PHE B C 1
ATOM 15324 O O . PHE B 1 921 ? 21.25 44.406 6.551 1 94.69 921 PHE B O 1
ATOM 15331 N N . TRP B 1 922 ? 22.766 46.031 6.922 1 93.62 922 TRP B N 1
ATOM 15332 C CA . TRP B 1 922 ? 23.516 45.719 5.703 1 93.62 922 TRP B CA 1
ATOM 15333 C C . TRP B 1 922 ? 24.5 44.594 5.938 1 93.62 922 TRP B C 1
ATOM 15335 O O . TRP B 1 922 ? 24.656 43.719 5.078 1 93.62 922 TRP B O 1
ATOM 15345 N N . SER B 1 923 ? 25.156 44.531 7.109 1 85.06 923 SER B N 1
ATOM 15346 C CA . SER B 1 923 ? 26.25 43.594 7.344 1 85.06 923 SER B CA 1
ATOM 15347 C C . SER B 1 923 ? 25.875 42.562 8.422 1 85.06 923 SER B C 1
ATOM 15349 O O . SER B 1 923 ? 26.766 41.938 9.023 1 85.06 923 SER B O 1
ATOM 15351 N N . ALA B 1 924 ? 24.812 42.25 8.711 1 67 924 ALA B N 1
ATOM 15352 C CA . ALA B 1 924 ? 24.484 41.312 9.789 1 67 924 ALA B CA 1
ATOM 15353 C C . ALA B 1 924 ? 24.594 39.875 9.328 1 67 924 ALA B C 1
ATOM 15355 O O . ALA B 1 924 ? 24.516 38.938 10.133 1 67 924 ALA B O 1
ATOM 15356 N N . SER B 1 925 ? 24.891 39.625 8.211 1 66.56 925 SER B N 1
ATOM 15357 C CA . SER B 1 925 ? 25.031 38.25 7.734 1 66.56 925 SER B CA 1
ATOM 15358 C C . SER B 1 925 ? 26.469 37.938 7.371 1 66.56 925 SER B C 1
ATOM 15360 O O . SER B 1 925 ? 27.266 38.875 7.137 1 66.56 925 SER B O 1
ATOM 15362 N N . ASN B 1 926 ? 26.781 36.688 7.598 1 63.78 926 ASN B N 1
ATOM 15363 C CA . ASN B 1 926 ? 28.125 36.219 7.281 1 63.78 926 ASN B CA 1
ATOM 15364 C C . ASN B 1 926 ? 28.406 36.281 5.781 1 63.78 926 ASN B C 1
ATOM 15366 O O . ASN B 1 926 ? 29.562 36.219 5.355 1 63.78 926 ASN B O 1
ATOM 15370 N N . VAL B 1 927 ? 27.344 36.406 5.074 1 76.5 927 VAL B N 1
ATOM 15371 C CA . VAL B 1 927 ? 27.516 36.531 3.635 1 76.5 927 VAL B CA 1
ATOM 15372 C C . VAL B 1 927 ? 27.344 38 3.225 1 76.5 927 VAL B C 1
ATOM 15374 O O . VAL B 1 927 ? 26.312 38.594 3.516 1 76.5 927 VAL B O 1
ATOM 15377 N N . GLY B 1 928 ? 28.312 38.469 2.652 1 84.44 928 GLY B N 1
ATOM 15378 C CA . GLY B 1 928 ? 28.281 39.875 2.25 1 84.44 928 GLY B CA 1
ATOM 15379 C C . GLY B 1 928 ? 27.453 40.125 1.003 1 84.44 928 GLY B C 1
ATOM 15380 O O . GLY B 1 928 ? 27.188 39.188 0.23 1 84.44 928 GLY B O 1
ATOM 15381 N N . PHE B 1 929 ? 26.906 41.25 0.888 1 91.5 929 PHE B N 1
ATOM 15382 C CA . PHE B 1 929 ? 26.297 41.812 -0.318 1 91.5 929 PHE B CA 1
ATOM 15383 C C . PHE B 1 929 ? 24.969 41.156 -0.616 1 91.5 929 PHE B C 1
ATOM 15385 O O . PHE B 1 929 ? 24.484 41.219 -1.747 1 91.5 929 PHE B O 1
ATOM 15392 N N . LEU B 1 930 ? 24.344 40.531 0.35 1 94.94 930 LEU B N 1
ATOM 15393 C CA . LEU B 1 930 ? 22.984 40.031 0.172 1 94.94 930 LEU B CA 1
ATOM 15394 C C . LEU B 1 930 ? 22 41.156 -0.003 1 94.94 930 LEU B C 1
ATOM 15396 O O . LEU B 1 930 ? 22.266 42.312 0.402 1 94.94 930 LEU B O 1
ATOM 15400 N N . ASN B 1 931 ? 20.938 40.875 -0.714 1 96.12 931 ASN B N 1
ATOM 15401 C CA . ASN B 1 931 ? 19.875 41.844 -0.787 1 96.12 931 ASN B CA 1
ATOM 15402 C C . ASN B 1 931 ? 19.172 42.031 0.558 1 96.12 931 ASN B C 1
ATOM 15404 O O . ASN B 1 931 ? 19.359 41.219 1.471 1 96.12 931 ASN B O 1
ATOM 15408 N N . LYS B 1 932 ? 18.453 43.125 0.653 1 96.5 932 LYS B N 1
ATOM 15409 C CA . LYS B 1 932 ? 17.828 43.5 1.917 1 96.5 932 LYS B CA 1
ATOM 15410 C C . LYS B 1 932 ? 16.406 44.031 1.691 1 96.5 932 LYS B C 1
ATOM 15412 O O . LYS B 1 932 ? 15.992 44.219 0.549 1 96.5 932 LYS B O 1
ATOM 15417 N N . GLY B 1 933 ? 15.727 44.281 2.861 1 96 933 GLY B N 1
ATOM 15418 C CA . GLY B 1 933 ? 14.422 44.906 2.805 1 96 933 GLY B CA 1
ATOM 15419 C C . GLY B 1 933 ? 14.508 46.406 2.639 1 96 933 GLY B C 1
ATOM 15420 O O . GLY B 1 933 ? 15.531 47.031 2.955 1 96 933 GLY B O 1
ATOM 15421 N N . THR B 1 934 ? 13.414 47.031 2.223 1 96.81 934 THR B N 1
ATOM 15422 C CA . THR B 1 934 ? 13.398 48.469 1.919 1 96.81 934 THR B CA 1
ATOM 15423 C C . THR B 1 934 ? 13.445 49.281 3.201 1 96.81 934 THR B C 1
ATOM 15425 O O . THR B 1 934 ? 13.742 50.5 3.164 1 96.81 934 THR B O 1
ATOM 15428 N N . ARG B 1 935 ? 13.156 48.688 4.324 1 95.62 935 ARG B N 1
ATOM 15429 C CA . ARG B 1 935 ? 13.25 49.406 5.598 1 95.62 935 ARG B CA 1
ATOM 15430 C C . ARG B 1 935 ? 14.648 49.969 5.809 1 95.62 935 ARG B C 1
ATOM 15432 O O . ARG B 1 935 ? 14.82 50.969 6.477 1 95.62 935 ARG B O 1
ATOM 15439 N N . LEU B 1 936 ? 15.562 49.312 5.219 1 95.81 936 LEU B N 1
ATOM 15440 C CA . LEU B 1 936 ? 16.969 49.688 5.355 1 95.81 936 LEU B CA 1
ATOM 15441 C C . LEU B 1 936 ? 17.203 51.125 4.875 1 95.81 936 LEU B C 1
ATOM 15443 O O . LEU B 1 936 ? 18.109 51.781 5.355 1 95.81 936 LEU B O 1
ATOM 15447 N N . LEU B 1 937 ? 16.469 51.594 3.922 1 96.81 937 LEU B N 1
ATOM 15448 C CA . LEU B 1 937 ? 16.625 52.906 3.33 1 96.81 937 LEU B CA 1
ATOM 15449 C C . LEU B 1 937 ? 16.266 54 4.34 1 96.81 937 LEU B C 1
ATOM 15451 O O . LEU B 1 937 ? 16.609 55.156 4.141 1 96.81 937 LEU B O 1
ATOM 15455 N N . ASN B 1 938 ? 15.68 53.562 5.41 1 96.75 938 ASN B N 1
ATOM 15456 C CA . ASN B 1 938 ? 15.289 54.531 6.449 1 96.75 938 ASN B CA 1
ATOM 15457 C C . ASN B 1 938 ? 16.219 54.438 7.656 1 96.75 938 ASN B C 1
ATOM 15459 O O . ASN B 1 938 ? 15.836 54.812 8.766 1 96.75 938 ASN B O 1
ATOM 15463 N N . ALA B 1 939 ? 17.406 54 7.5 1 97.19 939 ALA B N 1
ATOM 15464 C CA . ALA B 1 939 ? 18.375 53.875 8.578 1 97.19 939 ALA B CA 1
ATOM 15465 C C . ALA B 1 939 ? 18.797 55.25 9.117 1 97.19 939 ALA B C 1
ATOM 15467 O O . ALA B 1 939 ? 18.594 56.25 8.453 1 97.19 939 ALA B O 1
ATOM 15468 N N . TRP B 1 940 ? 19.344 55.188 10.227 1 96.44 940 TRP B N 1
ATOM 15469 C CA . TRP B 1 940 ? 19.828 56.375 10.898 1 96.44 940 TRP B CA 1
ATOM 15470 C C . TRP B 1 940 ? 20.969 57.031 10.109 1 96.44 940 TRP B C 1
ATOM 15472 O O . TRP B 1 940 ? 21.812 56.312 9.555 1 96.44 940 TRP B O 1
ATOM 15482 N N . SER B 1 941 ? 20.953 58.312 9.977 1 92.69 941 SER B N 1
ATOM 15483 C CA . SER B 1 941 ? 22 59.188 9.461 1 92.69 941 SER B CA 1
ATOM 15484 C C . SER B 1 941 ? 21.922 60.562 10.086 1 92.69 941 SER B C 1
ATOM 15486 O O . SER B 1 941 ? 20.922 60.906 10.719 1 92.69 941 SER B O 1
ATOM 15488 N N . PRO B 1 942 ? 22.953 61.281 9.953 1 88 942 PRO B N 1
ATOM 15489 C CA . PRO B 1 942 ? 22.875 62.656 10.484 1 88 942 PRO B CA 1
ATOM 15490 C C . PRO B 1 942 ? 21.688 63.438 9.914 1 88 942 PRO B C 1
ATOM 15492 O O . PRO B 1 942 ? 21.156 64.312 10.578 1 88 942 PRO B O 1
ATOM 15495 N N . THR B 1 943 ? 21.234 63.031 8.734 1 90.06 943 THR B N 1
ATOM 15496 C CA . THR B 1 943 ? 20.094 63.688 8.102 1 90.06 943 THR B CA 1
ATOM 15497 C C . THR B 1 943 ? 18.781 62.969 8.445 1 90.06 943 THR B C 1
ATOM 15499 O O . THR B 1 943 ? 17.703 63.406 8.039 1 90.06 943 THR B O 1
ATOM 15502 N N . ASN B 1 944 ? 18.859 61.844 9.078 1 94.19 944 ASN B N 1
ATOM 15503 C CA . ASN B 1 944 ? 17.719 61.094 9.578 1 94.19 944 ASN B CA 1
ATOM 15504 C C . ASN B 1 944 ? 17.922 60.656 11.031 1 94.19 944 ASN B C 1
ATOM 15506 O O . ASN B 1 944 ? 17.875 59.469 11.328 1 94.19 944 ASN B O 1
ATOM 15510 N N . PRO B 1 945 ? 18.016 61.594 11.922 1 92 945 PRO B N 1
ATOM 15511 C CA . PRO B 1 945 ? 18.469 61.281 13.289 1 92 945 PRO B CA 1
ATOM 15512 C C . PRO B 1 945 ? 17.375 60.594 14.125 1 92 945 PRO B C 1
ATOM 15514 O O . PRO B 1 945 ? 17.672 60.062 15.188 1 92 945 PRO B O 1
ATOM 15517 N N . ASN B 1 946 ? 16.141 60.656 13.688 1 93.25 946 ASN B N 1
ATOM 15518 C CA . ASN B 1 946 ? 15.031 60.125 14.477 1 93.25 946 ASN B CA 1
ATOM 15519 C C . ASN B 1 946 ? 14.75 58.656 14.125 1 93.25 946 ASN B C 1
ATOM 15521 O O . ASN B 1 946 ? 13.852 58.031 14.703 1 93.25 946 ASN B O 1
ATOM 15525 N N . SER B 1 947 ? 15.555 58.062 13.25 1 95.56 947 SER B N 1
ATOM 15526 C CA . SER B 1 947 ? 15.336 56.688 12.852 1 95.56 947 SER B CA 1
ATOM 15527 C C . SER B 1 947 ? 15.727 55.719 13.969 1 95.56 947 SER B C 1
ATOM 15529 O O . SER B 1 947 ? 16.672 55.969 14.711 1 95.56 947 SER B O 1
ATOM 15531 N N . ASP B 1 948 ? 14.953 54.688 14.039 1 93.69 948 ASP B N 1
ATOM 15532 C CA . ASP B 1 948 ? 15.273 53.625 15 1 93.69 948 ASP B CA 1
ATOM 15533 C C . ASP B 1 948 ? 16.047 52.5 14.336 1 93.69 948 ASP B C 1
ATOM 15535 O O . ASP B 1 948 ? 16.281 51.438 14.961 1 93.69 948 ASP B O 1
ATOM 15539 N N . ILE B 1 949 ? 16.359 52.562 13.07 1 96.69 949 ILE B N 1
ATOM 15540 C CA . ILE B 1 949 ? 17.203 51.625 12.344 1 96.69 949 ILE B CA 1
ATOM 15541 C C . ILE B 1 949 ? 18.656 52.094 12.398 1 96.69 949 ILE B C 1
ATOM 15543 O O . ILE B 1 949 ? 18.969 53.219 12.07 1 96.69 949 ILE B O 1
ATOM 15547 N N . PRO B 1 950 ? 19.531 51.219 12.844 1 96.25 950 PRO B N 1
ATOM 15548 C CA . PRO B 1 950 ? 20.938 51.625 12.977 1 96.25 950 PRO B CA 1
ATOM 15549 C C . PRO B 1 950 ? 21.547 52.062 11.656 1 96.25 950 PRO B C 1
ATOM 15551 O O . PRO B 1 950 ? 21.078 51.656 10.586 1 96.25 950 PRO B O 1
ATOM 15554 N N . ALA B 1 951 ? 22.625 52.906 11.797 1 96.62 951 ALA B N 1
ATOM 15555 C CA . ALA B 1 951 ? 23.312 53.375 10.609 1 96.62 951 ALA B CA 1
ATOM 15556 C C . ALA B 1 951 ? 23.922 52.219 9.82 1 96.62 951 ALA B C 1
ATOM 15558 O O . ALA B 1 951 ? 24.438 51.25 10.406 1 96.62 951 ALA B O 1
ATOM 15559 N N . LEU B 1 952 ? 23.844 52.344 8.484 1 96.19 952 LEU B N 1
ATOM 15560 C CA . LEU B 1 952 ? 24.406 51.281 7.645 1 96.19 952 LEU B CA 1
ATOM 15561 C C . LEU B 1 952 ? 25.922 51.219 7.809 1 96.19 952 LEU B C 1
ATOM 15563 O O . LEU B 1 952 ? 26.594 52.25 7.945 1 96.19 952 LEU B O 1
ATOM 15567 N N . THR B 1 953 ? 26.422 50.031 7.883 1 94.62 953 THR B N 1
ATOM 15568 C CA . THR B 1 953 ? 27.859 49.812 8 1 94.62 953 THR B CA 1
ATOM 15569 C C . THR B 1 953 ? 28.266 48.531 7.25 1 94.62 953 THR B C 1
ATOM 15571 O O . THR B 1 953 ? 27.453 47.625 7.062 1 94.62 953 THR B O 1
ATOM 15574 N N . ARG B 1 954 ? 29.469 48.469 6.867 1 92.56 954 ARG B N 1
ATOM 15575 C CA . ARG B 1 954 ? 30 47.281 6.188 1 92.56 954 ARG B CA 1
ATOM 15576 C C . ARG B 1 954 ? 30.516 46.25 7.195 1 92.56 954 ARG B C 1
ATOM 15578 O O . ARG B 1 954 ? 30.734 45.094 6.848 1 92.56 954 ARG B O 1
ATOM 15585 N N . SER B 1 955 ? 30.766 46.75 8.375 1 89.5 955 SER B N 1
ATOM 15586 C CA . SER B 1 955 ? 31.312 45.875 9.414 1 89.5 955 SER B CA 1
ATOM 15587 C C . SER B 1 955 ? 30.547 46.031 10.719 1 89.5 955 SER B C 1
ATOM 15589 O O . SER B 1 955 ? 30.438 47.125 11.266 1 89.5 955 SER B O 1
ATOM 15591 N N . ASP B 1 956 ? 30.078 44.938 11.203 1 90.56 956 ASP B N 1
ATOM 15592 C CA . ASP B 1 956 ? 29.312 44.969 12.438 1 90.56 956 ASP B CA 1
ATOM 15593 C C . ASP B 1 956 ? 30.219 44.844 13.664 1 90.56 956 ASP B C 1
ATOM 15595 O O . ASP B 1 956 ? 30.141 43.875 14.406 1 90.56 956 ASP B O 1
ATOM 15599 N N . THR B 1 957 ? 30.953 45.844 13.922 1 89.81 957 THR B N 1
ATOM 15600 C CA . THR B 1 957 ? 31.891 45.875 15.039 1 89.81 957 THR B CA 1
ATOM 15601 C C . THR B 1 957 ? 31.156 45.938 16.359 1 89.81 957 THR B C 1
ATOM 15603 O O . THR B 1 957 ? 31.688 45.562 17.406 1 89.81 957 THR B O 1
ATOM 15606 N N . ASN B 1 958 ? 29.938 46.531 16.359 1 94 958 ASN B N 1
ATOM 15607 C CA . ASN B 1 958 ? 29.125 46.656 17.547 1 94 958 ASN B CA 1
ATOM 15608 C C . ASN B 1 958 ? 28.359 45.375 17.844 1 94 958 ASN B C 1
ATOM 15610 O O . ASN B 1 958 ? 27.578 45.312 18.797 1 94 958 ASN B O 1
ATOM 15614 N N . ASN B 1 959 ? 28.516 44.281 17.094 1 92.25 959 ASN B N 1
ATOM 15615 C CA . ASN B 1 959 ? 27.844 43 17.25 1 92.25 959 ASN B CA 1
ATOM 15616 C C . ASN B 1 959 ? 26.328 43.156 17.391 1 92.25 959 ASN B C 1
ATOM 15618 O O . ASN B 1 959 ? 25.734 42.688 18.359 1 92.25 959 ASN B O 1
ATOM 15622 N N . GLU B 1 960 ? 25.75 43.844 16.484 1 93.25 960 GLU B N 1
ATOM 15623 C CA . GLU B 1 960 ? 24.359 44.219 16.578 1 93.25 960 GLU B CA 1
ATOM 15624 C C . GLU B 1 960 ? 23.422 43.062 16.266 1 93.25 960 GLU B C 1
ATOM 15626 O O . GLU B 1 960 ? 22.203 43.156 16.469 1 93.25 960 GLU B O 1
ATOM 15631 N N . GLN B 1 961 ? 23.891 41.906 15.812 1 89.31 961 GLN B N 1
ATOM 15632 C CA . GLN B 1 961 ? 23.094 40.719 15.523 1 89.31 961 GLN B CA 1
ATOM 15633 C C . GLN B 1 961 ? 22.844 39.906 16.781 1 89.31 961 GLN B C 1
ATOM 15635 O O . GLN B 1 961 ? 22.094 38.938 16.766 1 89.31 961 GLN B O 1
ATOM 15640 N N . ARG B 1 962 ? 23.5 40.281 17.812 1 90.25 962 ARG B N 1
ATOM 15641 C CA . ARG B 1 962 ? 23.312 39.531 19.047 1 90.25 962 ARG B CA 1
ATOM 15642 C C . ARG B 1 962 ? 21.844 39.5 19.469 1 90.25 962 ARG B C 1
ATOM 15644 O O . ARG B 1 962 ? 21.094 40.406 19.109 1 90.25 962 ARG B O 1
ATOM 15651 N N . VAL B 1 963 ? 21.5 38.5 20.234 1 91.19 963 VAL B N 1
ATOM 15652 C CA . VAL B 1 963 ? 20.125 38.344 20.703 1 91.19 963 VAL B CA 1
ATOM 15653 C C . VAL B 1 963 ? 19.766 39.531 21.594 1 91.19 963 VAL B C 1
ATOM 15655 O O . VAL B 1 963 ? 20.422 39.75 22.625 1 91.19 963 VAL B O 1
ATOM 15658 N N . SER B 1 964 ? 18.797 40.312 21.172 1 95.62 964 SER B N 1
ATOM 15659 C CA . SER B 1 964 ? 18.391 41.5 21.938 1 95.62 964 SER B CA 1
ATOM 15660 C C . SER B 1 964 ? 16.922 41.844 21.688 1 95.62 964 SER B C 1
ATOM 15662 O O . SER B 1 964 ? 16.297 41.25 20.797 1 95.62 964 SER B O 1
ATOM 15664 N N . THR B 1 965 ? 16.391 42.781 22.453 1 96.56 965 THR B N 1
ATOM 15665 C CA . THR B 1 965 ? 15 43.188 22.344 1 96.56 965 THR B CA 1
ATOM 15666 C C . THR B 1 965 ? 14.742 43.844 20.984 1 96.56 965 THR B C 1
ATOM 15668 O O . THR B 1 965 ? 13.594 44.031 20.578 1 96.56 965 THR B O 1
ATOM 15671 N N . TYR B 1 966 ? 15.859 44.156 20.234 1 96.25 966 TYR B N 1
ATOM 15672 C CA . TYR B 1 966 ? 15.68 44.75 18.906 1 96.25 966 TYR B CA 1
ATOM 15673 C C . TYR B 1 966 ? 14.945 43.781 17.984 1 96.25 966 TYR B C 1
ATOM 15675 O O . TYR B 1 966 ? 14.164 44.219 17.125 1 96.25 966 TYR B O 1
ATOM 15683 N N . PHE B 1 967 ? 15.172 42.562 18.188 1 95.56 967 PHE B N 1
ATOM 15684 C CA . PHE B 1 967 ? 14.609 41.562 17.297 1 95.56 967 PHE B CA 1
ATOM 15685 C C . PHE B 1 967 ? 13.32 41 17.859 1 95.56 967 PHE B C 1
ATOM 15687 O O . PHE B 1 967 ? 12.633 40.219 17.203 1 95.56 967 PHE B O 1
ATOM 15694 N N . VAL B 1 968 ? 12.961 41.219 19.094 1 96.81 968 VAL B N 1
ATOM 15695 C CA . VAL B 1 968 ? 11.727 40.719 19.703 1 96.81 968 VAL B CA 1
ATOM 15696 C C . VAL B 1 968 ? 10.586 41.688 19.438 1 96.81 968 VAL B C 1
ATOM 15698 O O . VAL B 1 968 ? 10.664 42.875 19.812 1 96.81 968 VAL B O 1
ATOM 15701 N N . GLU B 1 969 ? 9.594 41.25 18.766 1 96.38 969 GLU B N 1
ATOM 15702 C CA . GLU B 1 969 ? 8.469 42.094 18.406 1 96.38 969 GLU B CA 1
ATOM 15703 C C . GLU B 1 969 ? 7.16 41.562 18.953 1 96.38 969 GLU B C 1
ATOM 15705 O O . GLU B 1 969 ? 7.062 40.375 19.266 1 96.38 969 GLU B O 1
ATOM 15710 N N . ASN B 1 970 ? 6.227 42.469 19.094 1 96.88 970 ASN B N 1
ATOM 15711 C CA . ASN B 1 970 ? 4.879 42.062 19.484 1 96.88 970 ASN B CA 1
ATOM 15712 C C . ASN B 1 970 ? 4.129 41.406 18.328 1 96.88 970 ASN B C 1
ATOM 15714 O O . ASN B 1 970 ? 3.744 42.094 17.375 1 96.88 970 ASN B O 1
ATOM 15718 N N . GLY B 1 971 ? 3.838 40.156 18.469 1 96.44 971 GLY B N 1
ATOM 15719 C CA . GLY B 1 971 ? 3.211 39.406 17.406 1 96.44 971 GLY B CA 1
ATOM 15720 C C . GLY B 1 971 ? 1.7 39.312 17.531 1 96.44 971 GLY B C 1
ATOM 15721 O O . GLY B 1 971 ? 1.062 38.438 16.938 1 96.44 971 GLY B O 1
ATOM 15722 N N . SER B 1 972 ? 1 40.219 18.219 1 97.5 972 SER B N 1
ATOM 15723 C CA . SER B 1 972 ? -0.453 40.219 18.359 1 97.5 972 SER B CA 1
ATOM 15724 C C . SER B 1 972 ? -1.143 40.469 17.016 1 97.5 972 SER B C 1
ATOM 15726 O O . SER B 1 972 ? -0.66 41.25 16.203 1 97.5 972 SER B O 1
ATOM 15728 N N . PHE B 1 973 ? -2.275 39.781 16.844 1 96.75 973 PHE B N 1
ATOM 15729 C CA . PHE B 1 973 ? -3.029 40.031 15.617 1 96.75 973 PHE B CA 1
ATOM 15730 C C . PHE B 1 973 ? -4.477 39.562 15.781 1 96.75 973 PHE B C 1
ATOM 15732 O O . PHE B 1 973 ? -4.805 38.844 16.719 1 96.75 973 PHE B O 1
ATOM 15739 N N . LEU B 1 974 ? -5.348 40.094 14.984 1 97.31 974 LEU B N 1
ATOM 15740 C CA . LEU B 1 974 ? -6.723 39.656 14.734 1 97.31 974 LEU B CA 1
ATOM 15741 C C . LEU B 1 974 ? -6.949 39.406 13.25 1 97.31 974 LEU B C 1
ATOM 15743 O O . LEU B 1 974 ? -6.668 40.281 12.414 1 97.31 974 LEU B O 1
ATOM 15747 N N . LYS B 1 975 ? -7.379 38.25 12.938 1 95.88 975 LYS B N 1
ATOM 15748 C CA . LYS B 1 975 ? -7.512 37.844 11.539 1 95.88 975 LYS B CA 1
ATOM 15749 C C . LYS B 1 975 ? -8.938 37.406 11.234 1 95.88 975 LYS B C 1
ATOM 15751 O O . LYS B 1 975 ? -9.562 36.688 12.039 1 95.88 975 LYS B O 1
ATOM 15756 N N . LEU B 1 976 ? -9.438 37.875 10.117 1 96.44 976 LEU B N 1
ATOM 15757 C CA . LEU B 1 976 ? -10.664 37.312 9.57 1 96.44 976 LEU B CA 1
ATOM 15758 C C . LEU B 1 976 ? -10.383 36 8.852 1 96.44 976 LEU B C 1
ATOM 15760 O O . LEU B 1 976 ? -10.086 35.969 7.656 1 96.44 976 LEU B O 1
ATOM 15764 N N . ARG B 1 977 ? -10.594 34.906 9.547 1 94.12 977 ARG B N 1
ATOM 15765 C CA . ARG B 1 977 ? -10.211 33.594 9.055 1 94.12 977 ARG B CA 1
ATOM 15766 C C . ARG B 1 977 ? -11.133 33.156 7.922 1 94.12 977 ARG B C 1
ATOM 15768 O O . ARG B 1 977 ? -10.719 32.375 7.051 1 94.12 977 ARG B O 1
ATOM 15775 N N . ASN B 1 978 ? -12.375 33.531 8.078 1 93.75 978 ASN B N 1
ATOM 15776 C CA . ASN B 1 978 ? -13.32 33.094 7.055 1 93.75 978 ASN B CA 1
ATOM 15777 C C . ASN B 1 978 ? -14.555 34 7.027 1 93.75 978 ASN B C 1
ATOM 15779 O O . ASN B 1 978 ? -15.039 34.438 8.078 1 93.75 978 ASN B O 1
ATOM 15783 N N . ILE B 1 979 ? -15 34.281 5.871 1 96.19 979 ILE B N 1
ATOM 15784 C CA . ILE B 1 979 ? -16.312 34.875 5.637 1 96.19 979 ILE B CA 1
ATOM 15785 C C . ILE B 1 979 ? -16.984 34.188 4.457 1 96.19 979 ILE B C 1
ATOM 15787 O O . ILE B 1 979 ? -16.391 34.031 3.393 1 96.19 979 ILE B O 1
ATOM 15791 N N . GLN B 1 980 ? -18.203 33.719 4.656 1 95.81 980 GLN B N 1
ATOM 15792 C CA . GLN B 1 980 ? -18.906 33 3.619 1 95.81 980 GLN B CA 1
ATOM 15793 C C . GLN B 1 980 ? -20.359 33.469 3.482 1 95.81 980 GLN B C 1
ATOM 15795 O O . GLN B 1 980 ? -21.062 33.625 4.48 1 95.81 980 GLN B O 1
ATOM 15800 N N . LEU B 1 981 ? -20.75 33.75 2.32 1 97 981 LEU B N 1
ATOM 15801 C CA . LEU B 1 981 ? -22.125 34.062 1.978 1 97 981 LEU B CA 1
ATOM 15802 C C . LEU B 1 981 ? -22.766 32.938 1.172 1 97 981 LEU B C 1
ATOM 15804 O O . LEU B 1 981 ? -22.234 32.531 0.143 1 97 981 LEU B O 1
ATOM 15808 N N . GLY B 1 982 ? -23.875 32.469 1.722 1 95.62 982 GLY B N 1
ATOM 15809 C CA . GLY B 1 982 ? -24.562 31.375 1.046 1 95.62 982 GLY B CA 1
ATOM 15810 C C . GLY B 1 982 ? -25.984 31.719 0.677 1 95.62 982 GLY B C 1
ATOM 15811 O O . GLY B 1 982 ? -26.641 32.531 1.347 1 95.62 982 GLY B O 1
ATOM 15812 N N . TYR B 1 983 ? -26.422 31.109 -0.372 1 97.06 983 TYR B N 1
ATOM 15813 C CA . TYR B 1 983 ? -27.812 31.188 -0.83 1 97.06 983 TYR B CA 1
ATOM 15814 C C . TYR B 1 983 ? -28.375 29.797 -1.102 1 97.06 983 TYR B C 1
ATOM 15816 O O . TYR B 1 983 ? -27.859 29.062 -1.942 1 97.06 983 TYR B O 1
ATOM 15824 N N . THR B 1 984 ? -29.406 29.516 -0.416 1 95 984 THR B N 1
ATOM 15825 C CA . THR B 1 984 ? -30.094 28.25 -0.62 1 95 984 THR B CA 1
ATOM 15826 C C . THR B 1 984 ? -31.328 28.438 -1.503 1 95 984 THR B C 1
ATOM 15828 O O . THR B 1 984 ? -32.25 29.141 -1.127 1 95 984 THR B O 1
ATOM 15831 N N . VAL B 1 985 ? -31.391 27.75 -2.531 1 95 985 VAL B N 1
ATOM 15832 C CA . VAL B 1 985 ? -32.531 27.828 -3.455 1 95 985 VAL B CA 1
ATOM 15833 C C . VAL B 1 985 ? -33.781 27.297 -2.781 1 95 985 VAL B C 1
ATOM 15835 O O . VAL B 1 985 ? -33.719 26.266 -2.107 1 95 985 VAL B O 1
ATOM 15838 N N . PRO B 1 986 ? -34.875 27.969 -2.887 1 92.62 986 PRO B N 1
ATOM 15839 C CA . PRO B 1 986 ? -36.125 27.516 -2.254 1 92.62 986 PRO B CA 1
ATOM 15840 C C . PRO B 1 986 ? -36.5 26.078 -2.65 1 92.62 986 PRO B C 1
ATOM 15842 O O . PRO B 1 986 ? -36.312 25.688 -3.807 1 92.62 986 PRO B O 1
ATOM 15845 N N . ALA B 1 987 ? -37 25.391 -1.711 1 87.56 987 ALA B N 1
ATOM 15846 C CA . ALA B 1 987 ? -37.344 23.984 -1.882 1 87.56 987 ALA B CA 1
ATOM 15847 C C . ALA B 1 987 ? -38.25 23.766 -3.072 1 87.56 987 ALA B C 1
ATOM 15849 O O . ALA B 1 987 ? -38.188 22.75 -3.758 1 87.56 987 ALA B O 1
ATOM 15850 N N . VAL B 1 988 ? -39.156 24.75 -3.318 1 87.12 988 VAL B N 1
ATOM 15851 C CA . VAL B 1 988 ? -40.125 24.641 -4.402 1 87.12 988 VAL B CA 1
ATOM 15852 C C . VAL B 1 988 ? -39.406 24.5 -5.738 1 87.12 988 VAL B C 1
ATOM 15854 O O . VAL B 1 988 ? -39.844 23.781 -6.625 1 87.12 988 VAL B O 1
ATOM 15857 N N . ILE B 1 989 ? -38.344 25.125 -5.824 1 89.81 989 ILE B N 1
ATOM 15858 C CA . ILE B 1 989 ? -37.562 25.109 -7.062 1 89.81 989 ILE B CA 1
ATOM 15859 C C . ILE B 1 989 ? -36.688 23.859 -7.098 1 89.81 989 ILE B C 1
ATOM 15861 O O . ILE B 1 989 ? -36.625 23.156 -8.117 1 89.81 989 ILE B O 1
ATOM 15865 N N . SER B 1 990 ? -36 23.609 -5.98 1 89.62 990 SER B N 1
ATOM 15866 C CA . SER B 1 990 ? -35.094 22.469 -5.961 1 89.62 990 SER B CA 1
ATOM 15867 C C . SER B 1 990 ? -35.844 21.156 -6.137 1 89.62 990 SER B C 1
ATOM 15869 O O . SER B 1 990 ? -35.344 20.234 -6.781 1 89.62 990 SER B O 1
ATOM 15871 N N . LYS B 1 991 ? -37 21.062 -5.637 1 86 991 LYS B N 1
ATOM 15872 C CA . LYS B 1 991 ? -37.781 19.828 -5.758 1 86 991 LYS B CA 1
ATOM 15873 C C . LYS B 1 991 ? -38.188 19.594 -7.203 1 86 991 LYS B C 1
ATOM 15875 O O . LYS B 1 991 ? -38.344 18.453 -7.637 1 86 991 LYS B O 1
ATOM 15880 N N . LYS B 1 992 ? -38.406 20.719 -7.832 1 86.75 992 LYS B N 1
ATOM 15881 C CA . LYS B 1 992 ? -38.75 20.578 -9.25 1 86.75 992 LYS B CA 1
ATOM 15882 C C . LYS B 1 992 ? -37.594 19.953 -10.016 1 86.75 992 LYS B C 1
ATOM 15884 O O . LYS B 1 992 ? -37.781 19.297 -11.047 1 86.75 992 LYS B O 1
ATOM 15889 N N . MET B 1 993 ? -36.5 20.156 -9.531 1 85.31 993 MET B N 1
ATOM 15890 C CA . MET B 1 993 ? -35.312 19.578 -10.156 1 85.31 993 MET B CA 1
ATOM 15891 C C . MET B 1 993 ? -34.938 18.25 -9.523 1 85.31 993 MET B C 1
ATOM 15893 O O . MET B 1 993 ? -33.844 17.734 -9.727 1 85.31 993 MET B O 1
ATOM 15897 N N . ARG B 1 994 ? -35.812 17.719 -8.609 1 82.19 994 ARG B N 1
ATOM 15898 C CA . ARG B 1 994 ? -35.656 16.438 -7.922 1 82.19 994 ARG B CA 1
ATOM 15899 C C . ARG B 1 994 ? -34.5 16.484 -6.945 1 82.19 994 ARG B C 1
ATOM 15901 O O . ARG B 1 994 ? -33.781 15.484 -6.777 1 82.19 994 ARG B O 1
ATOM 15908 N N . MET B 1 995 ? -34.281 17.719 -6.516 1 87.25 995 MET B N 1
ATOM 15909 C CA . MET B 1 995 ? -33.25 17.906 -5.496 1 87.25 995 MET B CA 1
ATOM 15910 C C . MET B 1 995 ? -33.875 18.281 -4.156 1 87.25 995 MET B C 1
ATOM 15912 O O . MET B 1 995 ? -34.938 18.906 -4.117 1 87.25 995 MET B O 1
ATOM 15916 N N . ASP B 1 996 ? -33.219 17.766 -3.16 1 83.75 996 ASP B N 1
ATOM 15917 C CA . ASP B 1 996 ? -33.656 18.141 -1.822 1 83.75 996 ASP B CA 1
ATOM 15918 C C . ASP B 1 996 ? -33.125 19.516 -1.419 1 83.75 996 ASP B C 1
ATOM 15920 O O . ASP B 1 996 ? -33.719 20.219 -0.614 1 83.75 996 ASP B O 1
ATOM 15924 N N . ARG B 1 997 ? -31.938 19.719 -1.844 1 90 997 ARG B N 1
ATOM 15925 C CA . ARG B 1 997 ? -31.281 20.969 -1.46 1 90 997 ARG B CA 1
ATOM 15926 C C . ARG B 1 997 ? -30.281 21.406 -2.527 1 90 997 ARG B C 1
ATOM 15928 O O . ARG B 1 997 ? -29.578 20.578 -3.107 1 90 997 ARG B O 1
ATOM 15935 N N . LEU B 1 998 ? -30.297 22.625 -2.887 1 93.62 998 LEU B N 1
ATOM 15936 C CA . LEU B 1 998 ? -29.328 23.281 -3.758 1 93.62 998 LEU B CA 1
ATOM 15937 C C . LEU B 1 998 ? -28.844 24.578 -3.148 1 93.62 998 LEU B C 1
ATOM 15939 O O . LEU B 1 998 ? -29.625 25.516 -2.951 1 93.62 998 LEU B O 1
ATOM 15943 N N . ARG B 1 999 ? -27.562 24.656 -2.818 1 95 999 ARG B N 1
ATOM 15944 C CA . ARG B 1 999 ? -27 25.828 -2.162 1 95 999 ARG B CA 1
ATOM 15945 C C . ARG B 1 999 ? -25.75 26.312 -2.896 1 95 999 ARG B C 1
ATOM 15947 O O . ARG B 1 999 ? -24.891 25.516 -3.25 1 95 999 ARG B O 1
ATOM 15954 N N . PHE B 1 1000 ? -25.734 27.609 -3.201 1 96.44 1000 PHE B N 1
ATOM 15955 C CA . PHE B 1 1000 ? -24.547 28.281 -3.721 1 96.44 1000 PHE B CA 1
ATOM 15956 C C . PHE B 1 1000 ? -23.875 29.109 -2.635 1 96.44 1000 PHE B C 1
ATOM 15958 O O . PHE B 1 1000 ? -24.531 29.656 -1.757 1 96.44 1000 PHE B O 1
ATOM 15965 N N . TYR B 1 1001 ? -22.516 29.141 -2.703 1 95.69 1001 TYR B N 1
ATOM 15966 C CA . TYR B 1 1001 ? -21.891 30.031 -1.729 1 95.69 1001 TYR B CA 1
ATOM 15967 C C . TYR B 1 1001 ? -20.609 30.625 -2.291 1 95.69 1001 TYR B C 1
ATOM 15969 O O . TYR B 1 1001 ? -20.047 30.109 -3.26 1 95.69 1001 TYR B O 1
ATOM 15977 N N . CYS B 1 1002 ? -20.188 31.719 -1.747 1 96.88 1002 CYS B N 1
ATOM 15978 C CA . CYS B 1 1002 ? -18.906 32.406 -1.938 1 96.88 1002 CYS B CA 1
ATOM 15979 C C . CYS B 1 1002 ? -18.219 32.656 -0.602 1 96.88 1002 CYS B C 1
ATOM 15981 O O . CYS B 1 1002 ? -18.875 33.062 0.366 1 96.88 1002 CYS B O 1
ATOM 15983 N N . SER B 1 1003 ? -16.953 32.344 -0.585 1 95.88 1003 SER B N 1
ATOM 15984 C CA . SER B 1 1003 ? -16.25 32.5 0.681 1 95.88 1003 SER B CA 1
ATOM 15985 C C . SER B 1 1003 ? -14.852 33.094 0.463 1 95.88 1003 SER B C 1
ATOM 15987 O O . SER B 1 1003 ? -14.305 33 -0.639 1 95.88 1003 SER B O 1
ATOM 15989 N N . ALA B 1 1004 ? -14.305 33.719 1.475 1 96.06 1004 ALA B N 1
ATOM 15990 C CA . ALA B 1 1004 ? -12.945 34.25 1.509 1 96.06 1004 ALA B CA 1
ATOM 15991 C C . ALA B 1 1004 ? -12.242 33.875 2.811 1 96.06 1004 ALA B C 1
ATOM 15993 O O . ALA B 1 1004 ? -12.852 33.906 3.883 1 96.06 1004 ALA B O 1
ATOM 15994 N N . GLN B 1 1005 ? -11.023 33.438 2.656 1 94.75 1005 GLN B N 1
ATOM 15995 C CA . GLN B 1 1005 ? -10.227 33.031 3.816 1 94.75 1005 GLN B CA 1
ATOM 15996 C C . GLN B 1 1005 ? -9.023 33.969 3.982 1 94.75 1005 GLN B C 1
ATOM 15998 O O . GLN B 1 1005 ? -8.32 34.25 3.012 1 94.75 1005 GLN B O 1
ATOM 16003 N N . ASN B 1 1006 ? -8.711 34.375 5.207 1 94.38 1006 ASN B N 1
ATOM 16004 C CA . ASN B 1 1006 ? -7.586 35.219 5.57 1 94.38 1006 ASN B CA 1
ATOM 16005 C C . ASN B 1 1006 ? -7.621 36.562 4.816 1 94.38 1006 ASN B C 1
ATOM 16007 O O . ASN B 1 1006 ? -6.59 37.031 4.352 1 94.38 1006 ASN B O 1
ATOM 16011 N N . LEU B 1 1007 ? -8.75 37.125 4.676 1 94.75 1007 LEU B N 1
ATOM 16012 C CA . LEU B 1 1007 ? -8.969 38.344 3.865 1 94.75 1007 LEU B CA 1
ATOM 16013 C C . LEU B 1 1007 ? -8.375 39.562 4.543 1 94.75 1007 LEU B C 1
ATOM 16015 O O . LEU B 1 1007 ? -7.836 40.438 3.871 1 94.75 1007 LEU B O 1
ATOM 16019 N N . LEU B 1 1008 ? -8.555 39.594 5.871 1 95.62 1008 LEU B N 1
ATOM 16020 C CA . LEU B 1 1008 ? -8.133 40.75 6.625 1 95.62 1008 LEU B CA 1
ATOM 16021 C C . LEU B 1 1008 ? -7.324 40.344 7.852 1 95.62 1008 LEU B C 1
ATOM 16023 O O . LEU B 1 1008 ? -7.707 39.438 8.57 1 95.62 1008 LEU B O 1
ATOM 16027 N N . THR B 1 1009 ? -6.234 41.031 8.078 1 95.62 1009 THR B N 1
ATOM 16028 C CA . THR B 1 1009 ? -5.406 40.844 9.266 1 95.62 1009 THR B CA 1
ATOM 16029 C C . THR B 1 1009 ? -5.082 42.156 9.922 1 95.62 1009 THR B C 1
ATOM 16031 O O . THR B 1 1009 ? -4.496 43.062 9.289 1 95.62 1009 THR B O 1
ATOM 16034 N N . ILE B 1 1010 ? -5.484 42.312 11.133 1 97.06 1010 ILE B N 1
ATOM 16035 C CA . ILE B 1 1010 ? -5.094 43.469 11.953 1 97.06 1010 ILE B CA 1
ATOM 16036 C C . ILE B 1 1010 ? -3.945 43.062 12.875 1 97.06 1010 ILE B C 1
ATOM 16038 O O . ILE B 1 1010 ? -4.102 42.188 13.719 1 97.06 1010 ILE B O 1
ATOM 16042 N N . LYS B 1 1011 ? -2.84 43.656 12.734 1 96.62 1011 LYS B N 1
ATOM 16043 C CA . LYS B 1 1011 ? -1.673 43.281 13.523 1 96.62 1011 LYS B CA 1
ATOM 16044 C C . LYS B 1 1011 ? -1.191 44.438 14.391 1 96.62 1011 LYS B C 1
ATOM 16046 O O . LYS B 1 1011 ? -1.646 45.562 14.227 1 96.62 1011 LYS B O 1
ATOM 16051 N N . SER B 1 1012 ? -0.315 44.125 15.266 1 96.5 1012 SER B N 1
ATOM 16052 C CA . SER B 1 1012 ? 0.273 45.156 16.141 1 96.5 1012 SER B CA 1
ATOM 16053 C C . SER B 1 1012 ? 1.052 46.188 15.344 1 96.5 1012 SER B C 1
ATOM 16055 O O . SER B 1 1012 ? 1.721 45.844 14.359 1 96.5 1012 SER B O 1
ATOM 16057 N N . LYS B 1 1013 ? 1.014 47.438 15.773 1 93.75 1013 LYS B N 1
ATOM 16058 C CA . LYS B 1 1013 ? 1.751 48.531 15.117 1 93.75 1013 LYS B CA 1
ATOM 16059 C C . LYS B 1 1013 ? 3.256 48.344 15.281 1 93.75 1013 LYS B C 1
ATOM 16061 O O . LYS B 1 1013 ? 4.039 48.812 14.469 1 93.75 1013 LYS B O 1
ATOM 16066 N N . ASN B 1 1014 ? 3.59 47.625 16.266 1 92.06 1014 ASN B N 1
ATOM 16067 C CA . ASN B 1 1014 ? 5.004 47.438 16.547 1 92.06 1014 ASN B CA 1
ATOM 16068 C C . ASN B 1 1014 ? 5.562 46.25 15.789 1 92.06 1014 ASN B C 1
ATOM 16070 O O . ASN B 1 1014 ? 6.754 45.938 15.883 1 92.06 1014 ASN B O 1
ATOM 16074 N N . PHE B 1 1015 ? 4.75 45.531 15.156 1 95.38 1015 PHE B N 1
ATOM 16075 C CA . PHE B 1 1015 ? 5.223 44.406 14.336 1 95.38 1015 PHE B CA 1
ATOM 16076 C C . PHE B 1 1015 ? 5.617 44.906 12.945 1 95.38 1015 PHE B C 1
ATOM 16078 O O . PHE B 1 1015 ? 4.781 45.406 12.203 1 95.38 1015 PHE B O 1
ATOM 16085 N N . THR B 1 1016 ? 6.863 44.688 12.586 1 94.31 1016 THR B N 1
ATOM 16086 C CA . THR B 1 1016 ? 7.375 45.281 11.344 1 94.31 1016 THR B CA 1
ATOM 16087 C C . THR B 1 1016 ? 7.234 44.281 10.188 1 94.31 1016 THR B C 1
ATOM 16089 O O . THR B 1 1016 ? 7.352 44.656 9.023 1 94.31 1016 THR B O 1
ATOM 16092 N N . GLY B 1 1017 ? 6.965 43 10.484 1 91.88 1017 GLY B N 1
ATOM 16093 C CA . GLY B 1 1017 ? 6.816 42 9.438 1 91.88 1017 GLY B CA 1
ATOM 16094 C C . GLY B 1 1017 ? 5.48 42.094 8.719 1 91.88 1017 GLY B C 1
ATOM 16095 O O . GLY B 1 1017 ? 4.664 42.969 9.023 1 91.88 1017 GLY B O 1
ATOM 16096 N N . GLU B 1 1018 ? 5.336 41.219 7.703 1 89.94 1018 GLU B N 1
ATOM 16097 C CA . GLU B 1 1018 ? 4.125 41.281 6.891 1 89.94 1018 GLU B CA 1
ATOM 16098 C C . GLU B 1 1018 ? 3 40.469 7.531 1 89.94 1018 GLU B C 1
ATOM 16100 O O . GLU B 1 1018 ? 1.833 40.844 7.473 1 89.94 1018 GLU B O 1
ATOM 16105 N N . ASP B 1 1019 ? 3.293 39.281 8.062 1 93.5 1019 ASP B N 1
ATOM 16106 C CA . ASP B 1 1019 ? 2.312 38.375 8.68 1 93.5 1019 ASP B CA 1
ATOM 16107 C C . ASP B 1 1019 ? 2.814 37.844 10.023 1 93.5 1019 ASP B C 1
ATOM 16109 O O . ASP B 1 1019 ? 3.76 37.062 10.07 1 93.5 1019 ASP B O 1
ATOM 16113 N N . PRO B 1 1020 ? 2.174 38.219 11.07 1 94 1020 PRO B N 1
ATOM 16114 C CA . PRO B 1 1020 ? 2.633 37.781 12.391 1 94 1020 PRO B CA 1
ATOM 16115 C C . PRO B 1 1020 ? 2.486 36.25 12.586 1 94 1020 PRO B C 1
ATOM 16117 O O . PRO B 1 1020 ? 3.146 35.688 13.445 1 94 1020 PRO B O 1
ATOM 16120 N N . GLU B 1 1021 ? 1.657 35.625 11.812 1 92 1021 GLU B N 1
ATOM 16121 C CA . GLU B 1 1021 ? 1.489 34.188 11.906 1 92 1021 GLU B CA 1
ATOM 16122 C C . GLU B 1 1021 ? 2.598 33.438 11.156 1 92 1021 GLU B C 1
ATOM 16124 O O . GLU B 1 1021 ? 2.822 32.25 11.375 1 92 1021 GLU B O 1
ATOM 16129 N N . ASN B 1 1022 ? 3.107 34.125 10.25 1 92.06 1022 ASN B N 1
ATOM 16130 C CA . ASN B 1 1022 ? 4.262 33.656 9.477 1 92.06 1022 ASN B CA 1
ATOM 16131 C C . ASN B 1 1022 ? 5.367 34.719 9.461 1 92.06 1022 ASN B C 1
ATOM 16133 O O . ASN B 1 1022 ? 5.688 35.25 8.406 1 92.06 1022 ASN B O 1
ATOM 16137 N N . PRO B 1 1023 ? 5.957 34.812 10.57 1 92.06 1023 PRO B N 1
ATOM 16138 C CA . PRO B 1 1023 ? 6.812 36 10.719 1 92.06 1023 PRO B CA 1
ATOM 16139 C C . PRO B 1 1023 ? 8.133 35.875 9.953 1 92.06 1023 PRO B C 1
ATOM 16141 O O . PRO B 1 1023 ? 8.812 36.875 9.727 1 92.06 1023 PRO B O 1
ATOM 16144 N N . ASN B 1 1024 ? 8.492 34.625 9.602 1 92.88 1024 ASN B N 1
ATOM 16145 C CA . ASN B 1 1024 ? 9.789 34.438 8.977 1 92.88 1024 ASN B CA 1
ATOM 16146 C C . ASN B 1 1024 ? 9.641 33.875 7.559 1 92.88 1024 ASN B C 1
ATOM 16148 O O . ASN B 1 1024 ? 8.922 34.438 6.734 1 92.88 1024 ASN B O 1
ATOM 16152 N N . PHE B 1 1025 ? 10.32 32.75 7.25 1 93.62 1025 PHE B N 1
ATOM 16153 C CA . PHE B 1 1025 ? 10.453 32.406 5.836 1 93.62 1025 PHE B CA 1
ATOM 16154 C C . PHE B 1 1025 ? 9.719 31.109 5.52 1 93.62 1025 PHE B C 1
ATOM 16156 O O . PHE B 1 1025 ? 10.102 30.391 4.598 1 93.62 1025 PHE B O 1
ATOM 16163 N N . SER B 1 1026 ? 8.695 30.766 6.176 1 93.19 1026 SER B N 1
ATOM 16164 C CA . SER B 1 1026 ? 7.926 29.562 5.879 1 93.19 1026 SER B CA 1
ATOM 16165 C C . SER B 1 1026 ? 7.008 29.781 4.68 1 93.19 1026 SER B C 1
ATOM 16167 O O . SER B 1 1026 ? 6.898 30.891 4.16 1 93.19 1026 SER B O 1
ATOM 16169 N N . TYR B 1 1027 ? 6.395 28.797 4.199 1 95.75 1027 TYR B N 1
ATOM 16170 C CA . TYR B 1 1027 ? 5.457 28.891 3.086 1 95.75 1027 TYR B CA 1
ATOM 16171 C C . TYR B 1 1027 ? 4.367 29.906 3.377 1 95.75 1027 TYR B C 1
ATOM 16173 O O . TYR B 1 1027 ? 3.709 29.844 4.418 1 95.75 1027 TYR B O 1
ATOM 16181 N N . PRO B 1 1028 ? 4.145 30.812 2.533 1 95.31 1028 PRO B N 1
ATOM 16182 C CA . PRO B 1 1028 ? 3.209 31.906 2.816 1 95.31 1028 PRO B CA 1
ATOM 16183 C C . PRO B 1 1028 ? 1.769 31.422 2.969 1 95.31 1028 PRO B C 1
ATOM 16185 O O . PRO B 1 1028 ? 1.329 30.531 2.24 1 95.31 1028 PRO B O 1
ATOM 16188 N N . ILE B 1 1029 ? 1.065 32 3.904 1 94.75 1029 ILE B N 1
ATOM 16189 C CA . ILE B 1 1029 ? -0.357 31.75 4.082 1 94.75 1029 ILE B CA 1
ATOM 16190 C C . ILE B 1 1029 ? -1.165 32.531 3.064 1 94.75 1029 ILE B C 1
ATOM 16192 O O . ILE B 1 1029 ? -1.175 33.781 3.105 1 94.75 1029 ILE B O 1
ATOM 16196 N N . PRO B 1 1030 ? -1.87 31.938 2.236 1 95.44 1030 PRO B N 1
ATOM 16197 C CA . PRO B 1 1030 ? -2.539 32.656 1.146 1 95.44 1030 PRO B CA 1
ATOM 16198 C C . PRO B 1 1030 ? -3.91 33.188 1.547 1 95.44 1030 PRO B C 1
ATOM 16200 O O . PRO B 1 1030 ? -4.477 32.75 2.553 1 95.44 1030 PRO B O 1
ATOM 16203 N N . VAL B 1 1031 ? -4.379 34.156 0.802 1 96.31 1031 VAL B N 1
ATOM 16204 C CA . VAL B 1 1031 ? -5.793 34.5 0.743 1 96.31 1031 VAL B CA 1
ATOM 16205 C C . VAL B 1 1031 ? -6.508 33.625 -0.28 1 96.31 1031 VAL B C 1
ATOM 16207 O O . VAL B 1 1031 ? -6.047 33.5 -1.416 1 96.31 1031 VAL B O 1
ATOM 16210 N N . ASN B 1 1032 ? -7.559 33.031 0.125 1 96.31 1032 ASN B N 1
ATOM 16211 C CA . ASN B 1 1032 ? -8.328 32.188 -0.773 1 96.31 1032 ASN B CA 1
ATOM 16212 C C . ASN B 1 1032 ? -9.719 32.75 -1.033 1 96.31 1032 ASN B C 1
ATOM 16214 O O . ASN B 1 1032 ? -10.438 33.094 -0.095 1 96.31 1032 ASN B O 1
ATOM 16218 N N . ILE B 1 1033 ? -10.086 32.844 -2.242 1 97.56 1033 ILE B N 1
ATOM 16219 C CA . ILE B 1 1033 ? -11.445 33.156 -2.65 1 97.56 1033 ILE B CA 1
ATOM 16220 C C . ILE B 1 1033 ? -12.086 31.953 -3.303 1 97.56 1033 ILE B C 1
ATOM 16222 O O . ILE B 1 1033 ? -11.578 31.438 -4.305 1 97.56 1033 ILE B O 1
ATOM 16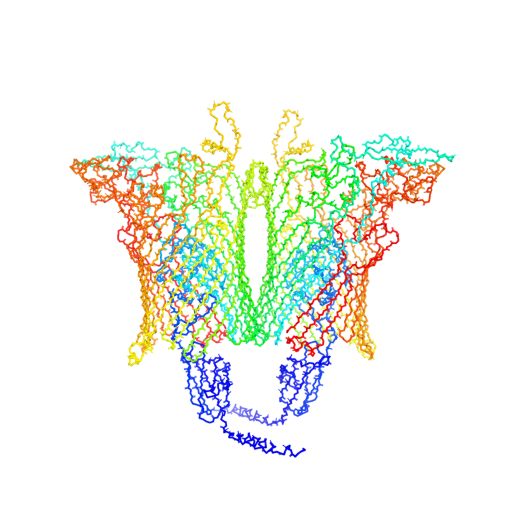226 N N . THR B 1 1034 ? -13.211 31.562 -2.744 1 97.25 1034 THR B N 1
ATOM 16227 C CA . THR B 1 1034 ? -13.766 30.266 -3.139 1 97.25 1034 THR B CA 1
ATOM 16228 C C . THR B 1 1034 ? -15.203 30.438 -3.643 1 97.25 1034 THR B C 1
ATOM 16230 O O . THR B 1 1034 ? -15.977 31.219 -3.08 1 97.25 1034 THR B O 1
ATOM 16233 N N . PHE B 1 1035 ? -15.531 29.766 -4.68 1 97.81 1035 PHE B N 1
ATOM 16234 C CA . PHE B 1 1035 ? -16.906 29.547 -5.141 1 97.81 1035 PHE B CA 1
ATOM 16235 C C . PHE B 1 1035 ? -17.281 28.078 -5.047 1 97.81 1035 PHE B C 1
ATOM 16237 O O . PHE B 1 1035 ? -16.5 27.203 -5.441 1 97.81 1035 PHE B O 1
ATOM 16244 N N . GLY B 1 1036 ? -18.438 27.875 -4.41 1 96.12 1036 GLY B N 1
ATOM 16245 C CA . GLY B 1 1036 ? -18.812 26.469 -4.242 1 96.12 1036 GLY B CA 1
ATOM 16246 C C . GLY B 1 1036 ? -20.281 26.219 -4.43 1 96.12 1036 GLY B C 1
ATOM 16247 O O . GLY B 1 1036 ? -21.078 27.156 -4.531 1 96.12 1036 GLY B O 1
ATOM 16248 N N . LEU B 1 1037 ? -20.562 24.891 -4.531 1 95 1037 LEU B N 1
ATOM 16249 C CA . LEU B 1 1037 ? -21.906 24.375 -4.746 1 95 1037 LEU B CA 1
ATOM 16250 C C . LEU B 1 1037 ? -22.156 23.156 -3.875 1 95 1037 LEU B C 1
ATOM 16252 O O . LEU B 1 1037 ? -21.281 22.312 -3.713 1 95 1037 LEU B O 1
ATOM 16256 N N . ASN B 1 1038 ? -23.391 23.141 -3.189 1 93.31 1038 ASN B N 1
ATOM 16257 C CA . ASN B 1 1038 ? -23.875 21.984 -2.447 1 93.31 1038 ASN B CA 1
ATOM 16258 C C . ASN B 1 1038 ? -25.188 21.453 -3.008 1 93.31 1038 ASN B C 1
ATOM 16260 O O . ASN B 1 1038 ? -26.188 22.172 -3.041 1 93.31 1038 ASN B O 1
ATOM 16264 N N . ILE B 1 1039 ? -25.203 20.219 -3.318 1 93.31 1039 ILE B N 1
ATOM 16265 C CA . ILE B 1 1039 ? -26.406 19.609 -3.873 1 93.31 1039 ILE B CA 1
ATOM 16266 C C . ILE B 1 1039 ? -26.781 18.391 -3.053 1 93.31 1039 ILE B C 1
ATOM 16268 O O . ILE B 1 1039 ? -25.938 17.547 -2.738 1 93.31 1039 ILE B O 1
ATOM 16272 N N . GLY B 1 1040 ? -28.016 18.359 -2.678 1 89.38 1040 GLY B N 1
ATOM 16273 C CA . GLY B 1 1040 ? -28.547 17.188 -1.989 1 89.38 1040 GLY B CA 1
ATOM 16274 C C . GLY B 1 1040 ? -29.734 16.562 -2.699 1 89.38 1040 GLY B C 1
ATOM 16275 O O . GLY B 1 1040 ? -30.547 17.281 -3.301 1 89.38 1040 GLY B O 1
ATOM 16276 N N . PHE B 1 1041 ? -29.812 15.305 -2.576 1 86.69 1041 PHE B N 1
ATOM 16277 C CA . PHE B 1 1041 ? -30.953 14.57 -3.123 1 86.69 1041 PHE B CA 1
ATOM 16278 C C . PHE B 1 1041 ? -31.531 13.625 -2.08 1 86.69 1041 PHE B C 1
ATOM 16280 O O . PHE B 1 1041 ? -30.812 13.141 -1.199 1 86.69 1041 PHE B O 1
#

InterPro domains:
  IPR000531 TonB-dependent receptor-like, beta-barrel [PF00593] (425-894)
  IPR008969 Carboxypeptidase-like, regulatory domain superfamily [SSF49464] (28-109)
  IPR012910 TonB-dependent receptor, plug domain [PF07715] (119-224)
  IPR023996 TonB-dependent outer membrane protein, SusC/RagA [TIGR04056] (29-1041)
  IPR023997 TonB-dependent outer membrane protein SusC/RagA, conserved site [TIGR04057] (200-230)
  IPR036942 TonB-dependent receptor-like, beta-barrel domain superfamily [G3DSA:2.40.170.20] (331-840)
  IPR037066 TonB-dependent receptor, plug domain superfamily [G3DSA:2.170.130.10] (103-234)
  IPR039426 TonB-dependent receptor-like [PS52016] (118-1041)

Foldseek 3Di:
DPDPPDPVVVVPPVVPPVPPPPDPPADKAKEKEAEAAPVPRAGDFFWWKAFPVHRVFIDGAHRRRIDIGIGGQQTWIWTDDPQWDIDIGTGDNYDYHHTYGCPPQQQPWDDFQPDIDGPLQDQADKDKDFLVQQVQLVQLQSVVSCDQVDFQKHKFFFAAQLTFIAIFGQDAFFPDDQQAWEAEVRRIDRDTRSQPGSQFWGMKMKGRFCQRQCSVFQRHLRTYIYTYGDWFDAPDKKKWKKKKKKKWDFDFDFFFDWPVRLLVLLCQQQVVVVHDSCPDFQAKDWDWDADPVRHIDTPDIDGDQARAPVRFWGFAGAQLLVLFFATKMKIKIKMKIKHHHPFKIKIKMWMKIKIDARGPLWIKIKIKIKIWMKGQDDPNQKMKIKIKMKMKMKIQTQDPCLLVLSQFAHSGWDQATNVGAGAADHTQGFHGDRSSVVSVQRNQWMKMKIWMWMKIKMWGHPDPQKIKMKMKIKIKMKMWTKGWDDWGDHYPPDTDHKTKIKIKMKIKIKMKIKIKMKGWDDDVQKTKMKMKMKMKMKMKIKMKMKMAIAAPDRDPVQHDRVRGDDDIDMDMDMDMKMKIKIKMKMWIGGNSFKIKIKIKMKMAILLAAPVARIDMKIKMKIKGWPCSDPVNVVPQFWDTKMKMKMKIKHWHDPDDSCQQDWDKDWFFFDCPPVRDTPLAPDDPPVCPPVPDRPDHDIDTQADGHNPQHIKMKIKIKIKMWTAGDSRQKTKMKMKMKMKIFQHKDWFDADVVNPHNHIHIGRKWMKMKIKMKMKMKGWDADPQGKTKIKIKIKMFMAMFIATDDLRVQQVQPQEEDSVDGRHGHHGHWYKFWAFPFFAQDVVCVVPAADFFPHDGLDTDTDQPVPPSHDDPVRIDGQFDQGFGMKMKMWMWIDGDQKIKIWIKIKTHHGKDQFPLCCFAQEQASDPIHSTIGGPNNVQGDDPVNSPDRRGRYHNDPRSNRNTDYNVRIWTLIKMFGAKMKMKGKDDCVVCVVVVWRTKMKMKMKGRPDMGTDPRLPRSHSSPRYRDRHNIIMIMIMMMTMD/DDDPPPPPPVVPPVVPVVPPPPPPPADWAKEKEFEAAPVPRAGDFFWKKAFPVHRVFIDGAHRRRIDIGIDHQQTWIWTDDPQWDIDIDTGDNYDYHHTYGCPPQQQPWDDFQPDIDGPLQDQADKDKDFLVQQVQLVQLQSVVSCDQVDFQKHKFFFAAQLTFIAIFGQDAFFPDDQQAWEAEVRRTDRDTSSQPGSQFWGMKMKGRFCQRQCSVFQRHLRTYIYTYGDWFDAPDKKKWKKKKKKKWDFDFAFFFDWPVSLLVLLCQQQVVVVHDSCPDFQAKDWDWDADPVRHIDTPDIDGDQARAPVRFWGFAGAQLVVLFFATKMKIKIKMKIKHHHPFKIKIKMWMKIKICAGTHLKIKIKIKIKIWMKGQDDPNQKMKIKIKMKMKMKIQTQDPCLLVLSQFAHSGWDQATNVGAGAADHTQGFHGDSSSVVSVQRNQWMKMKIWMWMKIKMWGHPDPQKIKMKMKIKIKMKMWTKGWDDWGDHYPPDTDHKTKIKTKMKIKIKMKIKIKMKGWDDDVQKTKMKMKMKMKMKMKIKMKIKMAIDAPDRDPVQHDRVRGDDDIDMDMDMDMKMKIKIKMKMWIGGNSFKIKIKMKMKMAILLAAPVARIDIKIKMKIKGWPCSDPVNVVPQFWDTKMKMKMKIKHWHDPDDSCQQDWDKDWFFFDCPPVRDTPLAPDDPPVCPPVPDRPDHDIDTQADGHNPQHIKMKIKIKIKMWTAGDSRQKTKMKMKMKMKIFQHKDWFDADVVNPHNHIHIGRKWMKMKIKMKMKMKGWDADPQGKTKIKIKIKMFMAMFIATDDLRVQQVQPQEEDSVDGRHGHHGHFYKFWAFPFFAQDVVSVVPAADFFPHDGLDTDTDQPVPPSHDDPVRIDGQFDQGFGMKMKMWMWIDGDQKIKIWIKIKTHHGKDQFPLCCFAQEQASDPIHSTIGGPNNVQGDDPVNSVDRRGRYHNDPRSNRNTDYNVRIWTLIKMFGAKMKMKGKDDCVVQVVVVWRTKMKMKMKGRPDMGTDPRLPRSHSSPRYRDRHNIIMIMIMMMTMD

Solvent-accessible surface area (backbone atoms only — not comparable to full-atom values): 102972 Å² total; per-residue (Å²): 137,82,85,81,71,73,76,64,61,68,62,57,62,64,64,61,68,72,63,67,79,65,67,82,70,63,64,59,39,60,26,37,28,37,32,22,30,57,81,78,62,41,48,36,59,59,27,36,40,23,33,68,87,49,70,85,49,58,39,52,20,37,84,72,3,36,36,69,46,76,39,50,71,82,33,38,31,36,35,37,39,95,61,30,43,66,46,76,46,72,57,39,63,68,42,76,43,67,32,40,66,35,74,67,64,53,74,39,72,38,77,54,73,93,43,73,39,45,48,72,71,57,34,56,53,68,48,78,44,57,32,76,68,40,59,71,65,66,52,65,14,48,68,68,50,42,51,40,68,41,65,46,43,46,64,51,59,63,33,50,53,62,34,64,68,46,53,30,45,66,55,76,66,55,92,59,76,44,60,40,29,32,28,51,75,83,34,75,43,75,70,73,54,44,70,43,62,53,86,45,42,47,33,38,34,38,25,69,37,32,49,48,16,30,76,66,28,42,56,20,62,32,17,28,38,37,36,37,58,59,68,32,45,70,79,36,70,40,37,41,40,39,40,37,42,27,46,27,36,75,75,63,70,82,63,56,36,44,39,66,54,43,52,51,51,50,40,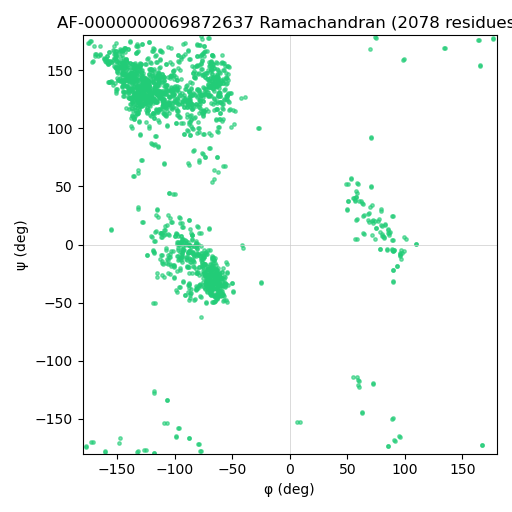48,12,26,49,68,66,72,38,66,46,63,71,51,69,73,49,49,42,68,43,65,51,62,50,97,87,66,44,80,43,80,78,44,73,50,64,52,67,37,64,37,94,82,63,40,35,48,57,36,65,42,58,45,63,65,67,39,39,42,77,13,44,33,41,38,41,37,40,36,41,28,31,20,46,94,49,29,26,33,24,42,35,43,36,41,39,37,26,38,29,39,45,54,67,22,31,22,36,37,43,36,38,37,45,31,39,38,38,46,34,81,93,61,27,34,34,43,34,38,39,39,35,44,30,41,36,36,39,21,70,75,64,86,58,48,57,49,38,36,51,33,42,46,12,34,46,27,75,52,22,76,84,68,45,43,17,33,22,34,88,62,44,38,95,45,68,38,51,55,57,53,38,62,60,43,46,72,37,38,38,44,35,42,38,43,39,36,36,41,37,41,38,40,31,91,47,91,49,36,38,40,37,39,39,44,26,43,41,37,35,38,37,43,35,44,46,63,42,66,57,46,61,23,45,79,71,47,67,42,86,57,29,34,31,34,45,35,43,36,40,40,41,32,40,35,39,35,44,36,41,36,40,52,45,78,55,93,52,40,36,34,37,41,36,42,36,39,38,41,38,41,38,42,37,36,35,37,25,15,28,21,20,47,56,92,55,95,44,82,86,56,56,31,32,59,61,31,74,46,65,44,36,34,41,27,49,70,52,62,51,42,38,42,36,41,36,37,38,37,41,39,33,44,68,78,27,43,36,42,36,42,37,42,31,37,42,32,36,65,53,34,27,87,86,36,24,58,52,75,33,49,24,36,25,34,25,39,30,53,45,67,36,80,90,38,62,79,49,77,57,56,67,40,38,32,42,28,34,30,34,18,29,20,34,38,70,81,61,57,78,57,45,34,42,62,38,69,39,80,30,63,50,46,76,42,92,83,69,49,65,45,60,30,58,41,74,63,82,77,61,70,59,74,83,52,86,58,74,49,44,68,35,50,58,24,39,46,30,49,75,38,56,66,21,38,36,39,29,39,37,40,35,39,39,42,24,25,60,83,59,24,36,33,38,37,41,36,41,41,42,37,37,23,37,38,29,70,44,74,39,71,38,51,75,86,65,38,82,31,36,23,31,50,40,59,48,25,28,30,33,26,36,35,43,33,36,39,44,35,42,43,54,68,48,93,90,52,43,34,39,39,41,39,36,32,36,19,34,54,47,52,29,26,69,39,57,46,68,73,53,31,38,65,21,79,61,17,27,68,34,79,47,53,30,61,73,32,37,74,62,20,35,51,19,33,44,57,68,52,60,26,82,35,65,66,54,49,71,74,43,53,52,43,71,53,64,41,65,30,31,74,32,68,47,58,71,77,70,77,50,54,60,53,83,78,25,45,43,85,64,42,47,68,60,39,59,31,36,31,14,39,37,41,36,40,34,45,88,52,36,37,38,41,40,34,37,34,34,41,37,62,19,46,33,79,38,65,49,50,52,35,20,44,38,66,36,63,49,95,60,61,70,47,33,31,28,48,62,39,79,52,26,23,38,94,91,34,72,84,39,90,32,41,37,48,31,75,64,60,66,49,54,77,73,55,62,31,44,78,40,46,29,48,37,22,36,40,30,36,52,29,39,35,44,34,40,43,55,55,57,77,58,26,45,73,72,69,22,64,36,39,33,44,36,40,34,35,27,50,75,43,75,49,61,39,90,70,35,85,62,75,37,67,86,54,50,59,59,66,54,65,66,50,31,34,44,33,44,36,40,39,38,27,67,140,75,89,80,71,68,74,64,58,69,63,58,60,65,65,60,66,73,63,66,77,66,66,80,69,66,65,61,39,61,26,37,28,37,32,22,29,57,81,77,63,41,48,36,59,60,27,37,38,25,32,68,89,46,71,85,49,60,41,51,21,38,82,72,3,37,36,68,46,76,40,50,73,81,34,38,32,36,36,39,38,96,62,29,42,67,46,76,44,71,57,39,64,68,43,77,45,66,32,40,64,36,75,66,64,53,74,39,71,37,77,55,74,93,44,73,40,44,48,73,71,56,36,54,55,68,47,76,44,57,31,76,66,41,59,71,63,66,52,65,13,49,68,65,50,42,50,41,69,40,66,47,43,46,64,50,57,62,32,49,52,61,36,63,70,48,54,30,45,66,56,77,63,56,91,60,77,45,59,43,29,34,26,52,74,81,35,78,44,74,70,75,54,42,70,45,63,52,87,46,42,48,34,38,33,39,26,71,37,32,51,49,17,31,75,66,29,41,56,20,63,30,17,28,38,38,35,36,60,59,68,30,45,69,80,37,72,42,38,40,39,38,39,38,44,29,45,28,37,75,75,63,70,80,64,57,36,43,41,65,54,42,50,51,51,50,41,48,11,26,48,70,65,73,40,67,46,62,72,51,71,73,50,50,42,66,44,65,49,63,48,98,86,66,44,80,43,80,78,45,73,50,64,53,68,36,64,39,94,82,62,40,33,49,55,35,66,43,60,47,61,63,68,38,38,43,76,13,46,35,41,39,42,37,40,36,40,29,31,19,45,97,49,30,27,32,21,42,36,43,34,40,39,37,26,39,30,37,44,56,65,20,30,22,38,38,41,35,38,37,44,31,40,36,39,47,33,79,90,63,27,34,33,43,36,39,40,39,36,43,30,41,36,38,38,22,69,75,66,87,57,46,57,48,38,35,50,35,42,46,12,35,46,28,74,52,22,75,84,68,46,43,16,33,23,36,86,63,45,36,92,45,67,40,52,54,57,52,38,62,61,44,45,74,39,38,37,43,35,43,36,42,39,38,36,42,36,41,36,41,32,91,48,92,49,35,38,39,38,38,40,43,27,43,42,37,35,39,38,42,36,41,45,63,41,67,56,47,60,22,45,80,71,47,66,43,84,57,29,36,31,35,45,35,42,38,39,40,41,33,41,36,40,36,44,37,40,37,40,52,46,78,56,90,53,40,35,33,37,42,35,41,35,39,39,41,37,40,39,42,38,37,38,36,25,14,28,22,19,47,55,91,54,96,44,82,86,56,56,32,31,59,61,32,74,47,65,42,37,32,39,27,49,70,51,62,51,42,39,42,35,40,36,36,38,38,40,39,33,43,67,77,28,44,36,42,37,40,37,41,32,36,41,31,35,65,52,33,27,86,85,36,24,60,52,74,32,49,24,36,24,34,26,40,31,53,46,68,35,80,89,38,61,81,49,77,58,56,65,40,37,33,43,26,34,31,35,18,27,20,35,40,72,81,63,56,77,57,46,34,42,62,38,70,41,79,31,65,49,43,75,42,91,84,71,49,66,46,60,28,61,42,74,67,82,78,60,69,59,74,84,50,88,59,74,49,45,67,35,50,59,24,38,45,29,50,74,35,57,67,20,38,36,39,29,39,39,40,36,39,39,42,24,24,60,83,59,24,37,32,37,36,42,37,41,39,41,35,38,24,37,37,31,70,42,76,38,72,40,52,75,87,64,38,82,29,37,22,30,50,39,61,46,26,28,30,34,27,37,35,41,33,34,38,42,34,41,43,54,68,49,93,90,52,43,33,38,40,41,39,36,33,36,20,33,54,48,52,30,27,69,40,56,46,68,72,52,32,38,65,22,80,60,17,29,68,34,78,47,53,31,60,72,31,38,76,63,20,33,49,21,34,44,56,69,51,60,27,83,36,65,65,53,48,73,73,44,53,52,43,72,53,65,40,65,29,30,74,31,66,46,59,70,75,70,77,50,54,58,51,83,78,24,44,42,83,63,43,46,68,61,38,58,30,38,31,15,39,37,41,38,38,36,46,87,53,34,37,37,40,39,35,37,34,34,40,38,62,20,46,35,78,40,65,48,50,52,36,20,45,38,67,34,64,50,96,58,62,72,50,33,32,28,49,64,38,80,52,27,22,39,93,91,35,71,86,39,89,32,40,36,47,32,75,65,60,65,49,53,77,74,53,62,31,44,78,40,47,29,47,38,22,34,40,30,36,54,28,39,36,45,34,42,42,54,55,56,78,58,26,44,74,70,68,24,66,36,39,33,42,35,42,35,35,28,50,76,44,74,50,61,38,88,70,35,85,60,76,34,67,85,56,51,58,59,66,53,64,65,51,31,34,42,33,44,38,40,40,39,30,68

GO terms:
  GO:0005515 protein binding (F, IPI)

Secondary structure (DSSP, 8-state):
--TTSGGGHHHHHHTTGGGSTT-----EEEEEEEEEETTT--B-TT-EEEESSSTT-EEE--TTSEEEEEEETT-EEEEE-TTB--EEEE--SEEEEEE-B---GGG-EEEETTEEEEGGG--S-EEEEEHHHHHTT--SSGGGGGTTTSTTEEEEE-S-TT--EEEEESS---SS--PPEEEETTEEE-S-GGGS-GGGEEEEEEE-SHHHHGGGGGG-TT-EEEEEE----TT--EEEEEEEEEEEE---PPPB--HHHHHHHHHHHHHHTT--GGG-SS-EEEEEEE-TTS-EEEEEEEE-SBSSTTS-SB-----HHHHHB--EEEEEEEEEEEEEETTEEEEEEEEEEEEE-SBTT-EEEEEEEEEEEEEEETTTTEEEEEEEEEEEEEEEPPPTTHHHHHHHS-TTS-SB-TTSSBP---TTS-----HHHHHHHHTT-EEEEEEEEEEEEEEE--STTEEEEEEEEEEEEEEEEEEEE--EEETTTEEE---EEEEEEEEEEEEEEEEEEEEEEEETTEEEEEEEEEEEEEEEEEEEEEEEE--SS-STTT-SGGG--S-EEEEEEEEEEEEEEEEEEEEEEETTTEEEEEEEEEEEETTS-GGGSEEEEEEEEEEEEGGGSGGGTT-SSEEEEEEEEEEEEEEE--S-TTTTS-EEEE----B-TTS-B---S---TTSTTTT------EEEEEB--TT---EEEEEEEEEEEEEETTTTEEEEEEEEEEEEEEEEEEEPP-GGG-TT--EEEEEEEEEEEEEEEEEEEEEE-TTS-EEEEEEEEEEEEEEEEE--HHHHHHTTTSS-SSS--TTS-TT-EEEE-EEEE--SHHHHHTS-B-TT--TTSEEEP-SS-SSB-SGGGEEEEE--S-SEEEEEEEEEEETTEEEEEEEEEEES-EEE-SHHHHHS-SS-SSSTT---BGGGGG--BTTBTT-SSPPP-SS-TT-TTSSBTTSEEE--EEEEEEEEEEEEPPHHHHHHTT-SEEEEEEEEES-EEEE-TT--SS-TTS-SSSPPPPEEEEEEEEEE-/--GGGGGGHHHHHHHHHTTGGG-----EEEEEEEEEETTT--B-TT-EEEESSSTT-EEE--TTSEEEEEEETT-EEEEE-TTB--EEEE--SEEEEEE-B---GGG-EEEETTEEEEGGG--S-EEEEEHHHHHTTT-SSGGGGGTTTSTTEEEEE-S-TT--EEEEESS---SS--PPEEEETTEEE-S-GGGS-GGGEEEEEEE-SHHHHGGGGGG-TT-EEEEEE----TT--EEEEEEEEEEEE---PPPB--HHHHHHHHHHHHHHTT--GGG-SS-EEEEEEE-TTS-EEEEEEEE-SBSSTTS-SB-----HHHHHB--EEEEEEEEEEEEEETTEEEEEEEEEEEE--SBTT-EEEEEEEEEEEEEEETTTTEEEEEEEEEEEEEEEPPPTTHHHHHHHS-TTS-SB-TTSSBP---TTS-----HHHHHHHHTT-EEEEEEEEEEEEEEE--STTEEEEEEEEEEEEEEEEEEEE--EEETTTEEE---EEEEEEEEEEEEEEEEEEEEEEEETTEEEEEEEEEEEEEEEEEEEEEEEE--SS-STTT-SGGG--S-EEEEEEEEEEEEEEEEEEEEEEETTTEEEEEEEEEEEETTS-GGGSEEEEEEEEEEEEGGGSGGGTT-SSEEEEEEEEEEEEEEE--S-TTTTS-EEEE----B-TTS-B---S---TTSTTTT--PPP-EEEEEB--TT---EEEEEEEEEEEEEETTTTEEEEEEEEEEEEEEEEEEEPP-GGG-TT--EEEEEEEEEEEEEEEEEEEEEE-TTS-EEEEEEEEEEEEEEEEE--HHHHHHTTTSS-SSS--TTS-TT-EEEE-EEEE--SHHHHHTS-B-TT--TTSEEEP-SS-SSB-SGGGEEEEE--S-SEEEEEEEEEEETTEEEEEEEEEEES-EEE-SHHHHHS-SS-SSSTT---BGGGGG---TT-TT-SSPPP-SS-TT-TTSSBTTSEEE--EEEEEEEEEEEEPPHHHHHHTT-SEEEEEEEEES--EEE-TT--SS-TTS-SSSPPPPEEEEEEEEEE-